Protein 2DNF (pdb70)

Secondary structure (DSSP, 8-state):
----S-SS------EEEEE-BTT-SSS--EEEEE-HHHHT-HHHHHHHHHHH---TTSS--EEEETT--EESSTTS--SS-BEEEE-SS-------HHHHS----S--

Structure (mmCIF, N/CA/C/O backbone):
data_2DNF
#
_entry.id   2DNF
#
loop_
_atom_site.group_PDB
_atom_site.id
_atom_site.type_symbol
_atom_site.label_atom_id
_atom_site.label_alt_id
_atom_site.label_comp_id
_atom_site.label_asym_id
_atom_site.label_entity_id
_atom_site.label_seq_id
_atom_site.pdbx_PDB_ins_code
_atom_site.Cartn_x
_atom_site.Cartn_y
_atom_site.Cartn_z
_atom_site.occupancy
_atom_site.B_iso_or_equiv
_atom_site.auth_seq_id
_atom_site.auth_comp_id
_atom_site.auth_asym_id
_atom_site.auth_atom_id
_atom_site.pdbx_PDB_model_num
ATOM 1 N N . GLY A 1 1 ? 19.204 -6.029 8.170 1.00 0.00 1 GLY A N 1
ATOM 2 C CA . GLY A 1 1 ? 19.946 -6.028 6.922 1.00 0.00 1 GLY A CA 1
ATOM 3 C C . GLY A 1 1 ? 21.080 -5.022 6.923 1.00 0.00 1 GLY A C 1
ATOM 4 O O . GLY A 1 1 ? 20.962 -3.943 6.343 1.00 0.00 1 GLY A O 1
ATOM 8 N N . SER A 1 2 ? 22.181 -5.376 7.578 1.00 0.00 2 SER A N 1
ATOM 9 C CA . SER A 1 2 ? 23.340 -4.494 7.657 1.00 0.00 2 SER A CA 1
ATOM 10 C C . SER A 1 2 ? 23.986 -4.322 6.285 1.00 0.00 2 SER A C 1
ATOM 11 O O . SER A 1 2 ? 24.801 -5.142 5.864 1.00 0.00 2 SER A O 1
ATOM 19 N N . SER A 1 3 ? 23.615 -3.249 5.594 1.00 0.00 3 SER A N 1
ATOM 20 C CA . SER A 1 3 ? 24.154 -2.969 4.268 1.00 0.00 3 SER A CA 1
ATOM 21 C C . SER A 1 3 ? 25.486 -2.232 4.368 1.00 0.00 3 SER A C 1
ATOM 22 O O . SER A 1 3 ? 25.524 -1.005 4.445 1.00 0.00 3 SER A O 1
ATOM 30 N N . GLY A 1 4 ? 26.577 -2.991 4.366 1.00 0.00 4 GLY A N 1
ATOM 31 C CA . GLY A 1 4 ? 27.897 -2.394 4.457 1.00 0.00 4 GLY A CA 1
ATOM 32 C C . GLY A 1 4 ? 28.306 -1.694 3.176 1.00 0.00 4 GLY A C 1
ATOM 33 O O . GLY A 1 4 ? 27.456 -1.263 2.397 1.00 0.00 4 GLY A O 1
ATOM 37 N N . SER A 1 5 ? 29.612 -1.580 2.957 1.00 0.00 5 SER A N 1
ATOM 38 C CA . SER A 1 5 ? 30.133 -0.923 1.764 1.00 0.00 5 SER A CA 1
ATOM 39 C C . SER A 1 5 ? 30.452 -1.945 0.677 1.00 0.00 5 SER A C 1
ATOM 40 O O . SER A 1 5 ? 31.423 -1.796 -0.065 1.00 0.00 5 SER A O 1
ATOM 48 N N . SER A 1 6 ? 29.626 -2.983 0.588 1.00 0.00 6 SER A N 1
ATOM 49 C CA . SER A 1 6 ? 29.821 -4.033 -0.405 1.00 0.00 6 SER A CA 1
ATOM 50 C C . SER A 1 6 ? 29.056 -3.717 -1.687 1.00 0.00 6 SER A C 1
ATOM 51 O O . SER A 1 6 ? 27.976 -3.129 -1.649 1.00 0.00 6 SER A O 1
ATOM 59 N N . GLY A 1 7 ? 29.625 -4.112 -2.821 1.00 0.00 7 GLY A N 1
ATOM 60 C CA . GLY A 1 7 ? 28.984 -3.863 -4.099 1.00 0.00 7 GLY A CA 1
ATOM 61 C C . GLY A 1 7 ? 27.730 -4.693 -4.290 1.00 0.00 7 GLY A C 1
ATOM 62 O O . GLY A 1 7 ? 26.644 -4.294 -3.870 1.00 0.00 7 GLY A O 1
ATOM 66 N N . ARG A 1 8 ? 27.880 -5.849 -4.928 1.00 0.00 8 ARG A N 1
ATOM 67 C CA . ARG A 1 8 ? 26.750 -6.736 -5.176 1.00 0.00 8 ARG A CA 1
ATOM 68 C C . ARG A 1 8 ? 25.968 -6.994 -3.892 1.00 0.00 8 ARG A C 1
ATOM 69 O O . ARG A 1 8 ? 26.533 -7.410 -2.880 1.00 0.00 8 ARG A O 1
ATOM 90 N N . LYS A 1 9 ? 24.664 -6.743 -3.939 1.00 0.00 9 LYS A N 1
ATOM 91 C CA . LYS A 1 9 ? 23.802 -6.947 -2.780 1.00 0.00 9 LYS A CA 1
ATOM 92 C C . LYS A 1 9 ? 23.280 -8.380 -2.737 1.00 0.00 9 LYS A C 1
ATOM 93 O O . LYS A 1 9 ? 23.202 -9.069 -3.754 1.00 0.00 9 LYS A O 1
ATOM 112 N N . PRO A 1 10 ? 22.913 -8.841 -1.532 1.00 0.00 10 PRO A N 1
ATOM 113 C CA . PRO A 1 10 ? 22.390 -10.195 -1.327 1.00 0.00 10 PRO A CA 1
ATOM 114 C C . PRO A 1 10 ? 21.000 -10.376 -1.929 1.00 0.00 10 PRO A C 1
ATOM 115 O O . PRO A 1 10 ? 20.451 -9.456 -2.537 1.00 0.00 10 PRO A O 1
ATOM 126 N N . LEU A 1 11 ? 20.437 -11.566 -1.755 1.00 0.00 11 LEU A N 1
ATOM 127 C CA . LEU A 1 11 ? 19.110 -11.868 -2.281 1.00 0.00 11 LEU A CA 1
ATOM 128 C C . LEU A 1 11 ? 18.068 -10.909 -1.714 1.00 0.00 11 LEU A C 1
ATOM 129 O O . LEU A 1 11 ? 17.672 -11.023 -0.555 1.00 0.00 11 LEU A O 1
ATOM 145 N N . GLN A 1 12 ? 17.629 -9.965 -2.540 1.00 0.00 12 GLN A N 1
ATOM 146 C CA . GLN A 1 12 ? 16.632 -8.987 -2.121 1.00 0.00 12 GLN A CA 1
ATOM 147 C C . GLN A 1 12 ? 15.479 -8.923 -3.118 1.00 0.00 12 GLN A C 1
ATOM 148 O O . GLN A 1 12 ? 15.375 -7.979 -3.900 1.00 0.00 12 GLN A O 1
ATOM 162 N N . GLU A 1 13 ? 14.616 -9.934 -3.083 1.00 0.00 13 GLU A N 1
ATOM 163 C CA . GLU A 1 13 ? 13.472 -9.992 -3.985 1.00 0.00 13 GLU A CA 1
ATOM 164 C C . GLU A 1 13 ? 12.452 -8.911 -3.639 1.00 0.00 13 GLU A C 1
ATOM 165 O O . GLU A 1 13 ? 12.156 -8.652 -2.473 1.00 0.00 13 GLU A O 1
ATOM 177 N N . PRO A 1 14 ? 11.900 -8.265 -4.677 1.00 0.00 14 PRO A N 1
ATOM 178 C CA . PRO A 1 14 ? 10.905 -7.202 -4.510 1.00 0.00 14 PRO A CA 1
ATOM 179 C C . PRO A 1 14 ? 9.568 -7.734 -4.005 1.00 0.00 14 PRO A C 1
ATOM 180 O O . PRO A 1 14 ? 9.350 -8.945 -3.955 1.00 0.00 14 PRO A O 1
ATOM 191 N N . CYS A 1 15 ? 8.677 -6.822 -3.633 1.00 0.00 15 CYS A N 1
ATOM 192 C CA . CYS A 1 15 ? 7.360 -7.200 -3.131 1.00 0.00 15 CYS A CA 1
ATOM 193 C C . CYS A 1 15 ? 6.257 -6.498 -3.916 1.00 0.00 15 CYS A C 1
ATOM 194 O O . CYS A 1 15 ? 6.276 -5.277 -4.078 1.00 0.00 15 CYS A O 1
ATOM 202 N N . THR A 1 16 ? 5.296 -7.276 -4.402 1.00 0.00 16 THR A N 1
ATOM 203 C CA . THR A 1 16 ? 4.186 -6.730 -5.172 1.00 0.00 16 THR A CA 1
ATOM 204 C C . THR A 1 16 ? 2.932 -6.600 -4.315 1.00 0.00 16 THR A C 1
ATOM 205 O O . THR A 1 16 ? 2.245 -7.587 -4.051 1.00 0.00 16 THR A O 1
ATOM 216 N N . ILE A 1 17 ? 2.641 -5.378 -3.882 1.00 0.00 17 ILE A N 1
ATOM 217 C CA . ILE A 1 17 ? 1.468 -5.121 -3.055 1.00 0.00 17 ILE A CA 1
ATOM 218 C C . ILE A 1 17 ? 0.439 -4.282 -3.806 1.00 0.00 17 ILE A C 1
ATOM 219 O O . ILE A 1 17 ? 0.788 -3.493 -4.685 1.00 0.00 17 ILE A O 1
ATOM 235 N N . PHE A 1 18 ? -0.830 -4.456 -3.452 1.00 0.00 18 PHE A N 1
ATOM 236 C CA . PHE A 1 18 ? -1.910 -3.714 -4.092 1.00 0.00 18 PHE A CA 1
ATOM 237 C C . PHE A 1 18 ? -2.345 -2.534 -3.228 1.00 0.00 18 PHE A C 1
ATOM 238 O O . PHE A 1 18 ? -2.415 -2.639 -2.003 1.00 0.00 18 PHE A O 1
ATOM 255 N N . LEU A 1 19 ? -2.635 -1.411 -3.876 1.00 0.00 19 LEU A N 1
ATOM 256 C CA . LEU A 1 19 ? -3.063 -0.209 -3.168 1.00 0.00 19 LEU A CA 1
ATOM 257 C C . LEU A 1 19 ? -4.512 0.133 -3.501 1.00 0.00 19 LEU A C 1
ATOM 258 O O . LEU A 1 19 ? -5.019 -0.239 -4.560 1.00 0.00 19 LEU A O 1
ATOM 274 N N . ILE A 1 20 ? -5.171 0.844 -2.593 1.00 0.00 20 ILE A N 1
ATOM 275 C CA . ILE A 1 20 ? -6.560 1.238 -2.792 1.00 0.00 20 ILE A CA 1
ATOM 276 C C . ILE A 1 20 ? -6.844 2.592 -2.151 1.00 0.00 20 ILE A C 1
ATOM 277 O O . ILE A 1 20 ? -6.458 2.843 -1.009 1.00 0.00 20 ILE A O 1
ATOM 293 N N . ALA A 1 21 ? -7.524 3.461 -2.892 1.00 0.00 21 ALA A N 1
ATOM 294 C CA . ALA A 1 21 ? -7.864 4.788 -2.394 1.00 0.00 21 ALA A CA 1
ATOM 295 C C . ALA A 1 21 ? -8.825 4.701 -1.213 1.00 0.00 21 ALA A C 1
ATOM 296 O O . ALA A 1 21 ? -9.887 4.088 -1.309 1.00 0.00 21 ALA A O 1
ATOM 303 N N . ASN A 1 22 ? -8.444 5.319 -0.100 1.00 0.00 22 ASN A N 1
ATOM 304 C CA . ASN A 1 22 ? -9.272 5.311 1.101 1.00 0.00 22 ASN A CA 1
ATOM 305 C C . ASN A 1 22 ? -10.579 6.063 0.866 1.00 0.00 22 ASN A C 1
ATOM 306 O O . ASN A 1 22 ? -10.577 7.198 0.392 1.00 0.00 22 ASN A O 1
ATOM 317 N N . GLY A 1 23 ? -11.694 5.421 1.202 1.00 0.00 23 GLY A N 1
ATOM 318 C CA . GLY A 1 23 ? -12.992 6.044 1.021 1.00 0.00 23 GLY A CA 1
ATOM 319 C C . GLY A 1 23 ? -13.528 5.869 -0.385 1.00 0.00 23 GLY A C 1
ATOM 320 O O . GLY A 1 23 ? -14.546 6.459 -0.747 1.00 0.00 23 GLY A O 1
ATOM 324 N N . ASP A 1 24 ? -12.842 5.057 -1.181 1.00 0.00 24 ASP A N 1
ATOM 325 C CA . ASP A 1 24 ? -13.255 4.805 -2.557 1.00 0.00 24 ASP A CA 1
ATOM 326 C C . ASP A 1 24 ? -13.757 3.374 -2.721 1.00 0.00 24 ASP A C 1
ATOM 327 O O . ASP A 1 24 ? -13.005 2.416 -2.539 1.00 0.00 24 ASP A O 1
ATOM 336 N N . LEU A 1 25 ? -15.033 3.236 -3.064 1.00 0.00 25 LEU A N 1
ATOM 337 C CA . LEU A 1 25 ? -15.637 1.921 -3.251 1.00 0.00 25 LEU A CA 1
ATOM 338 C C . LEU A 1 25 ? -16.155 1.758 -4.677 1.00 0.00 25 LEU A C 1
ATOM 339 O O . LEU A 1 25 ? -17.113 1.024 -4.919 1.00 0.00 25 LEU A O 1
ATOM 355 N N . ILE A 1 26 ? -15.515 2.446 -5.616 1.00 0.00 26 ILE A N 1
ATOM 356 C CA . ILE A 1 26 ? -15.909 2.375 -7.017 1.00 0.00 26 ILE A CA 1
ATOM 357 C C . ILE A 1 26 ? -14.754 1.894 -7.889 1.00 0.00 26 ILE A C 1
ATOM 358 O O . ILE A 1 26 ? -14.956 1.153 -8.850 1.00 0.00 26 ILE A O 1
ATOM 374 N N . ASN A 1 27 ? -13.543 2.321 -7.546 1.00 0.00 27 ASN A N 1
ATOM 375 C CA . ASN A 1 27 ? -12.355 1.933 -8.297 1.00 0.00 27 ASN A CA 1
ATOM 376 C C . ASN A 1 27 ? -11.651 0.754 -7.631 1.00 0.00 27 ASN A C 1
ATOM 377 O O . ASN A 1 27 ? -11.587 0.649 -6.406 1.00 0.00 27 ASN A O 1
ATOM 388 N N . PRO A 1 28 ? -11.109 -0.154 -8.456 1.00 0.00 28 PRO A N 1
ATOM 389 C CA . PRO A 1 28 ? -10.399 -1.341 -7.970 1.00 0.00 28 PRO A CA 1
ATOM 390 C C . PRO A 1 28 ? -9.065 -0.992 -7.319 1.00 0.00 28 PRO A C 1
ATOM 391 O O . PRO A 1 28 ? -8.800 0.169 -7.008 1.00 0.00 28 PRO A O 1
ATOM 402 N N . ALA A 1 29 ? -8.228 -2.004 -7.115 1.00 0.00 29 ALA A N 1
ATOM 403 C CA . ALA A 1 29 ? -6.921 -1.804 -6.503 1.00 0.00 29 ALA A CA 1
ATOM 404 C C . ALA A 1 29 ? -5.858 -1.522 -7.560 1.00 0.00 29 ALA A C 1
ATOM 405 O O . ALA A 1 29 ? -6.150 -1.488 -8.755 1.00 0.00 29 ALA A O 1
ATOM 412 N N . SER A 1 30 ? -4.623 -1.322 -7.111 1.00 0.00 30 SER A N 1
ATOM 413 C CA . SER A 1 30 ? -3.516 -1.039 -8.018 1.00 0.00 30 SER A CA 1
ATOM 414 C C . SER A 1 30 ? -2.274 -1.833 -7.624 1.00 0.00 30 SER A C 1
ATOM 415 O O . SER A 1 30 ? -1.640 -1.550 -6.607 1.00 0.00 30 SER A O 1
ATOM 423 N N . ARG A 1 31 ? -1.933 -2.827 -8.436 1.00 0.00 31 ARG A N 1
ATOM 424 C CA . ARG A 1 31 ? -0.768 -3.663 -8.173 1.00 0.00 31 ARG A CA 1
ATOM 425 C C . ARG A 1 31 ? 0.523 -2.873 -8.366 1.00 0.00 31 ARG A C 1
ATOM 426 O O . ARG A 1 31 ? 0.901 -2.546 -9.492 1.00 0.00 31 ARG A O 1
ATOM 447 N N . LEU A 1 32 ? 1.195 -2.569 -7.261 1.00 0.00 32 LEU A N 1
ATOM 448 C CA . LEU A 1 32 ? 2.444 -1.817 -7.308 1.00 0.00 32 LEU A CA 1
ATOM 449 C C . LEU A 1 32 ? 3.577 -2.600 -6.653 1.00 0.00 32 LEU A C 1
ATOM 450 O O . LEU A 1 32 ? 3.366 -3.314 -5.671 1.00 0.00 32 LEU A O 1
ATOM 466 N N . LEU A 1 33 ? 4.780 -2.460 -7.199 1.00 0.00 33 LEU A N 1
ATOM 467 C CA . LEU A 1 33 ? 5.947 -3.153 -6.666 1.00 0.00 33 LEU A CA 1
ATOM 468 C C . LEU A 1 33 ? 6.875 -2.181 -5.945 1.00 0.00 33 LEU A C 1
ATOM 469 O O . LEU A 1 33 ? 7.095 -1.060 -6.405 1.00 0.00 33 LEU A O 1
ATOM 485 N N . ILE A 1 34 ? 7.418 -2.618 -4.814 1.00 0.00 34 ILE A N 1
ATOM 486 C CA . ILE A 1 34 ? 8.325 -1.788 -4.031 1.00 0.00 34 ILE A CA 1
ATOM 487 C C . ILE A 1 34 ? 9.687 -2.455 -3.877 1.00 0.00 34 ILE A C 1
ATOM 488 O O . ILE A 1 34 ? 9.812 -3.550 -3.329 1.00 0.00 34 ILE A O 1
ATOM 504 N N . PRO A 1 35 ? 10.736 -1.780 -4.372 1.00 0.00 35 PRO A N 1
ATOM 505 C CA . PRO A 1 35 ? 12.109 -2.287 -4.299 1.00 0.00 35 PRO A CA 1
ATOM 506 C C . PRO A 1 35 ? 12.654 -2.284 -2.875 1.00 0.00 35 PRO A C 1
ATOM 507 O O . PRO A 1 35 ? 12.266 -1.454 -2.054 1.00 0.00 35 PRO A O 1
ATOM 518 N N . ARG A 1 36 ? 13.555 -3.218 -2.590 1.00 0.00 36 ARG A N 1
ATOM 519 C CA . ARG A 1 36 ? 14.153 -3.324 -1.264 1.00 0.00 36 ARG A CA 1
ATOM 520 C C . ARG A 1 36 ? 14.856 -2.025 -0.880 1.00 0.00 36 ARG A C 1
ATOM 521 O O . ARG A 1 36 ? 14.897 -1.651 0.292 1.00 0.00 36 ARG A O 1
ATOM 542 N N . LYS A 1 37 ? 15.410 -1.341 -1.876 1.00 0.00 37 LYS A N 1
ATOM 543 C CA . LYS A 1 37 ? 16.111 -0.084 -1.644 1.00 0.00 37 LYS A CA 1
ATOM 544 C C . LYS A 1 37 ? 15.164 0.972 -1.085 1.00 0.00 37 LYS A C 1
ATOM 545 O O . LYS A 1 37 ? 15.580 1.865 -0.345 1.00 0.00 37 LYS A O 1
ATOM 564 N N . THR A 1 38 ? 13.888 0.864 -1.440 1.00 0.00 38 THR A N 1
ATOM 565 C CA . THR A 1 38 ? 12.882 1.810 -0.973 1.00 0.00 38 THR A CA 1
ATOM 566 C C . THR A 1 38 ? 12.130 1.262 0.234 1.00 0.00 38 THR A C 1
ATOM 567 O O . THR A 1 38 ? 11.727 2.014 1.122 1.00 0.00 38 THR A O 1
ATOM 578 N N . LEU A 1 39 ? 11.945 -0.054 0.262 1.00 0.00 39 LEU A N 1
ATOM 579 C CA . LEU A 1 39 ? 11.241 -0.704 1.363 1.00 0.00 39 LEU A CA 1
ATOM 580 C C . LEU A 1 39 ? 11.767 -0.216 2.709 1.00 0.00 39 LEU A C 1
ATOM 581 O O . LEU A 1 39 ? 10.993 0.074 3.620 1.00 0.00 39 LEU A O 1
ATOM 597 N N . ASN A 1 40 ? 13.088 -0.126 2.825 1.00 0.00 40 ASN A N 1
ATOM 598 C CA . ASN A 1 40 ? 13.717 0.328 4.060 1.00 0.00 40 ASN A CA 1
ATOM 599 C C . ASN A 1 40 ? 13.239 1.729 4.430 1.00 0.00 40 ASN A C 1
ATOM 600 O O . ASN A 1 40 ? 12.984 2.019 5.599 1.00 0.00 40 ASN A O 1
ATOM 611 N N . GLN A 1 41 ? 13.120 2.592 3.427 1.00 0.00 41 GLN A N 1
ATOM 612 C CA . GLN A 1 41 ? 12.673 3.963 3.647 1.00 0.00 41 GLN A CA 1
ATOM 613 C C . GLN A 1 41 ? 11.164 4.079 3.461 1.00 0.00 41 GLN A C 1
ATOM 614 O O . GLN A 1 41 ? 10.679 4.246 2.342 1.00 0.00 41 GLN A O 1
ATOM 628 N N . TRP A 1 42 ? 10.428 3.991 4.563 1.00 0.00 42 TRP A N 1
ATOM 629 C CA . TRP A 1 42 ? 8.974 4.086 4.520 1.00 0.00 42 TRP A CA 1
ATOM 630 C C . TRP A 1 42 ? 8.532 5.335 3.764 1.00 0.00 42 TRP A C 1
ATOM 631 O O . TRP A 1 42 ? 7.596 5.289 2.966 1.00 0.00 42 TRP A O 1
ATOM 652 N N . ASP A 1 43 ? 9.211 6.447 4.019 1.00 0.00 43 ASP A N 1
ATOM 653 C CA . ASP A 1 43 ? 8.889 7.708 3.361 1.00 0.00 43 ASP A CA 1
ATOM 654 C C . ASP A 1 43 ? 8.924 7.553 1.844 1.00 0.00 43 ASP A C 1
ATOM 655 O O . ASP A 1 43 ? 8.079 8.099 1.134 1.00 0.00 43 ASP A O 1
ATOM 664 N N . HIS A 1 44 ? 9.909 6.807 1.352 1.00 0.00 44 HIS A N 1
ATOM 665 C CA . HIS A 1 44 ? 10.055 6.581 -0.081 1.00 0.00 44 HIS A CA 1
ATOM 666 C C . HIS A 1 44 ? 8.871 5.790 -0.629 1.00 0.00 44 HIS A C 1
ATOM 667 O O . HIS A 1 44 ? 8.462 5.978 -1.776 1.00 0.00 44 HIS A O 1
ATOM 682 N N . VAL A 1 45 ? 8.324 4.904 0.196 1.00 0.00 45 VAL A N 1
ATOM 683 C CA . VAL A 1 45 ? 7.187 4.084 -0.205 1.00 0.00 45 VAL A CA 1
ATOM 684 C C . VAL A 1 45 ? 5.963 4.946 -0.495 1.00 0.00 45 VAL A C 1
ATOM 685 O O . V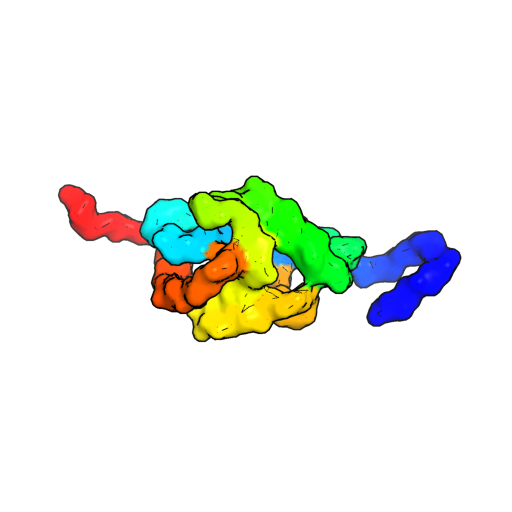AL A 1 45 ? 5.352 4.839 -1.559 1.00 0.00 45 VAL A O 1
ATOM 698 N N . LEU A 1 46 ? 5.610 5.802 0.458 1.00 0.00 46 LEU A N 1
ATOM 699 C CA . LEU A 1 46 ? 4.459 6.685 0.306 1.00 0.00 46 LEU A CA 1
ATOM 700 C C . LEU A 1 46 ? 4.602 7.558 -0.936 1.00 0.00 46 LEU A C 1
ATOM 701 O O . LEU A 1 46 ? 3.620 7.850 -1.617 1.00 0.00 46 LEU A O 1
ATOM 717 N N . GLN A 1 47 ? 5.833 7.969 -1.225 1.00 0.00 47 GLN A N 1
ATOM 718 C CA . GLN A 1 47 ? 6.105 8.808 -2.386 1.00 0.00 47 GLN A CA 1
ATOM 719 C C . GLN A 1 47 ? 5.747 8.081 -3.678 1.00 0.00 47 GLN A C 1
ATOM 720 O O . GLN A 1 47 ? 5.423 8.709 -4.686 1.00 0.00 47 GLN A O 1
ATOM 734 N N . MET A 1 48 ? 5.807 6.754 -3.641 1.00 0.00 48 MET A N 1
ATOM 735 C CA . MET A 1 48 ? 5.489 5.941 -4.810 1.00 0.00 48 MET A CA 1
ATOM 736 C C . MET A 1 48 ? 4.027 5.506 -4.787 1.00 0.00 48 MET A C 1
ATOM 737 O O . MET A 1 48 ? 3.368 5.453 -5.826 1.00 0.00 48 MET A O 1
ATOM 751 N N . VAL A 1 49 ? 3.525 5.196 -3.596 1.00 0.00 49 VAL A N 1
ATOM 752 C CA . VAL A 1 49 ? 2.140 4.766 -3.438 1.00 0.00 49 VAL A CA 1
ATOM 753 C C . VAL A 1 49 ? 1.175 5.810 -3.988 1.00 0.00 49 VAL A C 1
ATOM 754 O O . VAL A 1 49 ? 0.147 5.473 -4.577 1.00 0.00 49 VAL A O 1
ATOM 767 N N . THR A 1 50 ? 1.512 7.081 -3.794 1.00 0.00 50 THR A N 1
ATOM 768 C CA . THR A 1 50 ? 0.676 8.175 -4.270 1.00 0.00 50 THR A CA 1
ATOM 769 C C . THR A 1 50 ? 0.565 8.162 -5.790 1.00 0.00 50 THR A C 1
ATOM 770 O O . THR A 1 50 ? -0.507 8.400 -6.345 1.00 0.00 50 THR A O 1
ATOM 781 N N . GLU A 1 51 ? 1.681 7.883 -6.457 1.00 0.00 51 GLU A N 1
ATOM 782 C CA . GLU A 1 51 ? 1.707 7.839 -7.915 1.00 0.00 51 GLU A CA 1
ATOM 783 C C . GLU A 1 51 ? 0.607 6.929 -8.452 1.00 0.00 51 GLU A C 1
ATOM 784 O O . GLU A 1 51 ? 0.083 7.147 -9.545 1.00 0.00 51 GLU A O 1
ATOM 796 N N . LYS A 1 52 ? 0.261 5.907 -7.676 1.00 0.00 52 LYS A N 1
ATOM 797 C CA . LYS A 1 52 ? -0.778 4.963 -8.071 1.00 0.00 52 LYS A CA 1
ATOM 798 C C . LYS A 1 52 ? -2.119 5.338 -7.449 1.00 0.00 52 LYS A C 1
ATOM 799 O O . LYS A 1 52 ? -3.162 5.241 -8.097 1.00 0.00 52 LYS A O 1
ATOM 818 N N . ILE A 1 53 ? -2.084 5.766 -6.192 1.00 0.00 53 ILE A N 1
ATOM 819 C CA . ILE A 1 53 ? -3.297 6.157 -5.485 1.00 0.00 53 ILE A CA 1
ATOM 820 C C . ILE A 1 53 ? -3.202 7.595 -4.985 1.00 0.00 53 ILE A C 1
ATOM 821 O O . ILE A 1 53 ? -2.750 7.847 -3.868 1.00 0.00 53 ILE A O 1
ATOM 837 N N . THR A 1 54 ? -3.634 8.536 -5.819 1.00 0.00 54 THR A N 1
ATOM 838 C CA . THR A 1 54 ? -3.599 9.948 -5.462 1.00 0.00 54 THR A CA 1
ATOM 839 C C . THR A 1 54 ? -4.884 10.370 -4.759 1.00 0.00 54 THR A C 1
ATOM 840 O O . THR A 1 54 ? -5.910 10.596 -5.402 1.00 0.00 54 THR A O 1
ATOM 851 N N . LEU A 1 55 ? -4.822 10.474 -3.436 1.00 0.00 55 LEU A N 1
ATOM 852 C CA . LEU A 1 55 ? -5.982 10.870 -2.645 1.00 0.00 55 LEU A CA 1
ATOM 853 C C . LEU A 1 55 ? -6.392 12.305 -2.960 1.00 0.00 55 LEU A C 1
ATOM 854 O O . LEU A 1 55 ? -5.544 13.168 -3.187 1.00 0.00 55 LEU A O 1
ATOM 870 N N . ARG A 1 56 ? -7.698 12.553 -2.970 1.00 0.00 56 ARG A N 1
ATOM 871 C CA . ARG A 1 56 ? -8.220 13.884 -3.256 1.00 0.00 56 ARG A CA 1
ATOM 872 C C . ARG A 1 56 ? -7.668 14.909 -2.270 1.00 0.00 56 ARG A C 1
ATOM 873 O O . ARG A 1 56 ? -7.542 16.090 -2.592 1.00 0.00 56 ARG A O 1
ATOM 894 N N . SER A 1 57 ? -7.342 14.448 -1.066 1.00 0.00 57 SER A N 1
ATOM 895 C CA . SER A 1 57 ? -6.807 15.325 -0.031 1.00 0.00 57 SER A CA 1
ATOM 896 C C . SER A 1 57 ? -5.358 15.696 -0.328 1.00 0.00 57 SER A C 1
ATOM 897 O O . SER A 1 57 ? -4.834 16.674 0.204 1.00 0.00 57 SER A O 1
ATOM 905 N N . GLY A 1 58 ? -4.715 14.906 -1.183 1.00 0.00 58 GLY A N 1
ATOM 906 C CA . GLY A 1 58 ? -3.332 15.167 -1.537 1.00 0.00 58 GLY A CA 1
ATOM 907 C C . GLY A 1 58 ? -2.549 13.894 -1.795 1.00 0.00 58 GLY A C 1
ATOM 908 O O . GLY A 1 58 ? -2.788 13.200 -2.782 1.00 0.00 58 GLY A O 1
ATOM 912 N N . ALA A 1 59 ? -1.610 13.589 -0.905 1.00 0.00 59 ALA A N 1
ATOM 913 C CA . ALA A 1 59 ? -0.791 12.391 -1.041 1.00 0.00 59 ALA A CA 1
ATOM 914 C C . ALA A 1 59 ? -1.029 11.428 0.117 1.00 0.00 59 ALA A C 1
ATOM 915 O O . ALA A 1 59 ? -1.809 11.715 1.026 1.00 0.00 59 ALA A O 1
ATOM 922 N N . VAL A 1 60 ? -0.353 10.285 0.079 1.00 0.00 60 VAL A N 1
ATOM 923 C CA . VAL A 1 60 ? -0.491 9.279 1.126 1.00 0.00 60 VAL A CA 1
ATOM 924 C C . VAL A 1 60 ? 0.529 9.500 2.238 1.00 0.00 60 VAL A C 1
ATOM 925 O O . VAL A 1 60 ? 1.669 9.886 1.981 1.00 0.00 60 VAL A O 1
ATOM 938 N N . HIS A 1 61 ? 0.110 9.252 3.475 1.00 0.00 61 HIS A N 1
ATOM 939 C CA . HIS A 1 61 ? 0.987 9.423 4.627 1.00 0.00 61 HIS A CA 1
ATOM 940 C C . HIS A 1 61 ? 1.085 8.130 5.432 1.00 0.00 61 HIS A C 1
ATOM 941 O O . HIS A 1 61 ? 2.038 7.926 6.184 1.00 0.00 61 HIS A O 1
ATOM 956 N N . ARG A 1 62 ? 0.093 7.261 5.269 1.00 0.00 62 ARG A N 1
ATOM 957 C CA . ARG A 1 62 ? 0.066 5.989 5.981 1.00 0.00 62 ARG A CA 1
ATOM 958 C C . ARG A 1 62 ? -0.768 4.960 5.225 1.00 0.00 62 ARG A C 1
ATOM 959 O O . ARG A 1 62 ? -1.623 5.314 4.412 1.00 0.00 62 ARG A O 1
ATOM 980 N N . LEU A 1 63 ? -0.515 3.684 5.498 1.00 0.00 63 LEU A N 1
ATOM 981 C CA . LEU A 1 63 ? -1.242 2.603 4.844 1.00 0.00 63 LEU A CA 1
ATOM 982 C C . LEU A 1 63 ? -2.090 1.830 5.849 1.00 0.00 63 LEU A C 1
ATOM 983 O O . LEU A 1 63 ? -1.793 1.814 7.044 1.00 0.00 63 LEU A O 1
ATOM 999 N N . TYR A 1 64 ? -3.144 1.188 5.357 1.00 0.00 64 TYR A N 1
ATOM 1000 C CA . TYR A 1 64 ? -4.034 0.413 6.213 1.00 0.00 64 TYR A CA 1
ATOM 1001 C C . TYR A 1 64 ? -4.535 -0.834 5.490 1.00 0.00 64 TYR A C 1
ATOM 1002 O O . TYR A 1 64 ? -5.004 -0.762 4.353 1.00 0.00 64 TYR A O 1
ATOM 1020 N N . THR A 1 65 ? -4.434 -1.978 6.159 1.00 0.00 65 THR A N 1
ATOM 1021 C CA . THR A 1 65 ? -4.876 -3.242 5.582 1.00 0.00 65 THR A CA 1
ATOM 1022 C C . THR A 1 65 ? -6.394 -3.368 5.631 1.00 0.00 65 THR A C 1
ATOM 1023 O O . THR A 1 65 ? -7.077 -2.540 6.237 1.00 0.00 65 THR A O 1
ATOM 1034 N N . LEU A 1 66 ? -6.918 -4.407 4.991 1.00 0.00 66 LEU A N 1
ATOM 1035 C CA . LEU A 1 66 ? -8.357 -4.642 4.963 1.00 0.00 66 LEU A CA 1
ATOM 1036 C C . LEU A 1 66 ? -8.870 -5.049 6.340 1.00 0.00 66 LEU A C 1
ATOM 1037 O O . LEU A 1 66 ? -10.072 -5.004 6.604 1.00 0.00 66 LEU A O 1
ATOM 1053 N N . GLU A 1 67 ? -7.951 -5.444 7.216 1.00 0.00 67 GLU A N 1
ATOM 1054 C CA . GLU A 1 67 ? -8.311 -5.857 8.567 1.00 0.00 67 GLU A CA 1
ATOM 1055 C C . GLU A 1 67 ? -8.342 -4.660 9.512 1.00 0.00 67 GLU A C 1
ATOM 1056 O O . GLU A 1 67 ? -8.915 -4.727 10.598 1.00 0.00 67 GLU A O 1
ATOM 1068 N N . GLY A 1 68 ? -7.720 -3.563 9.089 1.00 0.00 68 GLY A N 1
ATOM 1069 C CA . GLY A 1 68 ? -7.687 -2.366 9.909 1.00 0.00 68 GLY A CA 1
ATOM 1070 C C . GLY A 1 68 ? -6.341 -2.156 10.575 1.00 0.00 68 GLY A C 1
ATOM 1071 O O . GLY A 1 68 ? -6.234 -1.426 11.560 1.00 0.00 68 GLY A O 1
ATOM 1075 N N . LYS A 1 69 ? -5.310 -2.799 10.037 1.00 0.00 69 LYS A N 1
ATOM 1076 C CA . LYS A 1 69 ? -3.964 -2.681 10.584 1.00 0.00 69 LYS A CA 1
ATOM 1077 C C . LYS A 1 69 ? -3.285 -1.408 10.087 1.00 0.00 69 LYS A C 1
ATOM 1078 O O . LYS A 1 69 ? -3.690 -0.830 9.078 1.00 0.00 69 LYS A O 1
ATOM 1097 N N . LEU A 1 70 ? -2.251 -0.978 10.801 1.00 0.00 70 LEU A N 1
ATOM 1098 C CA . LEU A 1 70 ? -1.514 0.226 10.431 1.00 0.00 70 LEU A CA 1
ATOM 1099 C C . LEU A 1 70 ? -0.055 -0.101 10.127 1.00 0.00 70 LEU A C 1
ATOM 1100 O O . LEU A 1 70 ? 0.665 -0.626 10.976 1.00 0.00 70 LEU A O 1
ATOM 1116 N N . VAL A 1 71 ? 0.376 0.217 8.910 1.00 0.00 71 VAL A N 1
ATOM 1117 C CA . VAL A 1 71 ? 1.749 -0.039 8.495 1.00 0.00 71 VAL A CA 1
ATOM 1118 C C . VAL A 1 71 ? 2.571 1.245 8.492 1.00 0.00 71 VAL A C 1
ATOM 1119 O O . VAL A 1 71 ? 2.516 2.026 7.542 1.00 0.00 71 VAL A O 1
ATOM 1132 N N . GLU A 1 72 ? 3.333 1.456 9.560 1.00 0.00 72 GLU A N 1
ATOM 1133 C CA . GLU A 1 72 ? 4.167 2.646 9.680 1.00 0.00 72 GLU A CA 1
ATOM 1134 C C . GLU A 1 72 ? 5.487 2.464 8.937 1.00 0.00 72 GLU A C 1
ATOM 1135 O O . GLU A 1 72 ? 6.168 3.436 8.612 1.00 0.00 72 GLU A O 1
ATOM 1147 N N . SER A 1 73 ? 5.841 1.210 8.672 1.00 0.00 73 SER A N 1
ATOM 1148 C CA . SER A 1 73 ? 7.082 0.898 7.972 1.00 0.00 73 SER A CA 1
ATOM 1149 C C . SER A 1 73 ? 6.892 -0.291 7.036 1.00 0.00 73 SER A C 1
ATOM 1150 O O . SER A 1 73 ? 5.806 -0.861 6.950 1.00 0.00 73 SER A O 1
ATOM 1158 N N . GLY A 1 74 ? 7.960 -0.661 6.335 1.00 0.00 74 GLY A N 1
ATOM 1159 C CA . GLY A 1 74 ? 7.892 -1.780 5.414 1.00 0.00 74 GLY A CA 1
ATOM 1160 C C . GLY A 1 74 ? 8.048 -3.116 6.112 1.00 0.00 74 GLY A C 1
ATOM 1161 O O . GLY A 1 74 ? 8.494 -4.091 5.509 1.00 0.00 74 GLY A O 1
ATOM 1165 N N . ALA A 1 75 ? 7.682 -3.161 7.389 1.00 0.00 75 ALA A N 1
ATOM 1166 C CA . ALA A 1 75 ? 7.783 -4.387 8.170 1.00 0.00 75 ALA A CA 1
ATOM 1167 C C . ALA A 1 75 ? 6.442 -5.111 8.232 1.00 0.00 75 ALA A C 1
ATOM 1168 O O . ALA A 1 75 ? 6.393 -6.331 8.386 1.00 0.00 75 ALA A O 1
ATOM 1175 N N . GLU A 1 76 ? 5.358 -4.351 8.111 1.00 0.00 76 GLU A N 1
ATOM 1176 C CA . GLU A 1 76 ? 4.017 -4.922 8.155 1.00 0.00 76 GLU A CA 1
ATOM 1177 C C . GLU A 1 76 ? 3.549 -5.319 6.757 1.00 0.00 76 GLU A C 1
ATOM 1178 O O . GLU A 1 76 ? 2.510 -5.960 6.597 1.00 0.00 76 GLU A O 1
ATOM 1190 N N . LEU A 1 77 ? 4.323 -4.934 5.749 1.00 0.00 77 LEU A N 1
ATOM 1191 C CA . LEU A 1 77 ? 3.989 -5.248 4.364 1.00 0.00 77 LEU A CA 1
ATOM 1192 C C . LEU A 1 77 ? 4.027 -6.754 4.124 1.00 0.00 77 LEU A C 1
ATOM 1193 O O . LEU A 1 77 ? 4.444 -7.520 4.992 1.00 0.00 77 LEU A O 1
ATOM 1209 N N . GLU A 1 78 ? 3.590 -7.170 2.939 1.00 0.00 78 GLU A N 1
ATOM 1210 C CA . GLU A 1 78 ? 3.576 -8.585 2.585 1.00 0.00 78 GLU A CA 1
ATOM 1211 C C . GLU A 1 78 ? 3.711 -8.769 1.076 1.00 0.00 78 GLU A C 1
ATOM 1212 O O . GLU A 1 78 ? 3.697 -7.800 0.318 1.00 0.00 78 GLU A O 1
ATOM 1224 N N . ASN A 1 79 ? 3.843 -10.020 0.648 1.00 0.00 79 ASN A N 1
ATOM 1225 C CA . ASN A 1 79 ? 3.981 -10.332 -0.770 1.00 0.00 79 ASN A CA 1
ATOM 1226 C C . ASN A 1 79 ? 2.647 -10.776 -1.363 1.00 0.00 79 ASN A C 1
ATOM 1227 O O . ASN A 1 79 ? 2.186 -11.890 -1.117 1.00 0.00 79 ASN A O 1
ATOM 1238 N N . GLY A 1 80 ? 2.031 -9.894 -2.145 1.00 0.00 80 GLY A N 1
ATOM 1239 C CA . GLY A 1 80 ? 0.756 -10.213 -2.761 1.00 0.00 80 GLY A CA 1
ATOM 1240 C C . GLY A 1 80 ? -0.416 -9.951 -1.836 1.00 0.00 80 GLY A C 1
ATOM 1241 O O . GLY A 1 80 ? -1.336 -10.763 -1.746 1.00 0.00 80 GLY A O 1
ATOM 1245 N N . GLN A 1 81 ? -0.382 -8.815 -1.147 1.00 0.00 81 GLN A N 1
ATOM 1246 C CA . GLN A 1 81 ? -1.449 -8.450 -0.223 1.00 0.00 81 GLN A CA 1
ATOM 1247 C C . GLN A 1 81 ? -2.111 -7.142 -0.645 1.00 0.00 81 GLN A C 1
ATOM 1248 O O . GLN A 1 81 ? -1.579 -6.405 -1.475 1.00 0.00 81 GLN A O 1
ATOM 1262 N N . PHE A 1 82 ? -3.274 -6.861 -0.067 1.00 0.00 82 PHE A N 1
ATOM 1263 C CA . PHE A 1 82 ? -4.010 -5.642 -0.384 1.00 0.00 82 PHE A CA 1
ATOM 1264 C C . PHE A 1 82 ? -3.901 -4.630 0.752 1.00 0.00 82 PHE A C 1
ATOM 1265 O O . PHE A 1 82 ? -3.920 -4.996 1.928 1.00 0.00 82 PHE A O 1
ATOM 1282 N N . TYR A 1 83 ? -3.787 -3.357 0.393 1.00 0.00 83 TYR A N 1
ATOM 1283 C CA . TYR A 1 83 ? -3.672 -2.291 1.382 1.00 0.00 83 TYR A CA 1
ATOM 1284 C C . TYR A 1 83 ? -4.424 -1.043 0.928 1.00 0.00 83 TYR A C 1
ATOM 1285 O O . TYR A 1 83 ? -4.806 -0.923 -0.237 1.00 0.00 83 TYR A O 1
ATOM 1303 N N . VAL A 1 84 ? -4.633 -0.116 1.857 1.00 0.00 84 VAL A N 1
ATOM 1304 C CA . VAL A 1 84 ? -5.338 1.124 1.554 1.00 0.00 84 VAL A CA 1
ATOM 1305 C C . VAL A 1 84 ? -4.470 2.339 1.863 1.00 0.00 84 VAL A C 1
ATOM 1306 O O . VAL A 1 84 ? -3.760 2.368 2.868 1.00 0.00 84 VAL A O 1
ATOM 1319 N N . ALA A 1 85 ? -4.532 3.341 0.992 1.00 0.00 85 ALA A N 1
ATOM 1320 C CA . ALA A 1 85 ? -3.754 4.560 1.173 1.00 0.00 85 ALA A CA 1
ATOM 1321 C C . ALA A 1 85 ? -4.540 5.601 1.962 1.00 0.00 85 ALA A C 1
ATOM 1322 O O . ALA A 1 85 ? -5.505 6.177 1.459 1.00 0.00 85 ALA A O 1
ATOM 1329 N N . VAL A 1 86 ? -4.122 5.839 3.201 1.00 0.00 86 VAL A N 1
ATOM 1330 C CA . VAL A 1 86 ? -4.787 6.811 4.060 1.00 0.00 86 VAL A CA 1
ATOM 1331 C C . VAL A 1 86 ? -3.939 8.067 4.228 1.00 0.00 86 VAL A C 1
ATOM 1332 O O . VAL A 1 86 ? -2.788 7.998 4.659 1.00 0.00 86 VAL A O 1
ATOM 1345 N N . GLY A 1 87 ? -4.515 9.215 3.886 1.00 0.00 87 GLY A N 1
ATOM 1346 C CA . GLY A 1 87 ? -3.798 10.471 4.006 1.00 0.00 87 GLY A CA 1
ATOM 1347 C C . GLY A 1 87 ? -3.885 11.056 5.402 1.00 0.00 87 GLY A C 1
ATOM 1348 O O . GLY A 1 87 ? -3.750 10.338 6.393 1.00 0.00 87 GLY A O 1
ATOM 1352 N N . ARG A 1 88 ? -4.110 12.364 5.480 1.00 0.00 88 ARG A N 1
ATOM 1353 C CA . ARG A 1 88 ? -4.212 13.046 6.765 1.00 0.00 88 ARG A CA 1
ATOM 1354 C C . ARG A 1 88 ? -5.623 12.925 7.334 1.00 0.00 88 ARG A C 1
ATOM 1355 O O . ARG A 1 88 ? -6.163 13.883 7.887 1.00 0.00 88 ARG A O 1
ATOM 1376 N N . ASP A 1 89 ? -6.213 11.744 7.193 1.00 0.00 89 ASP A N 1
ATOM 1377 C CA . ASP A 1 89 ? -7.561 11.498 7.693 1.00 0.00 89 ASP A CA 1
ATOM 1378 C C . ASP A 1 89 ? -7.631 10.165 8.432 1.00 0.00 89 ASP A C 1
ATOM 1379 O O . ASP A 1 89 ? -6.634 9.451 8.543 1.00 0.00 89 ASP A O 1
ATOM 1388 N N . LYS A 1 90 ? -8.815 9.837 8.937 1.00 0.00 90 LYS A N 1
ATOM 1389 C CA . LYS A 1 90 ? -9.017 8.590 9.666 1.00 0.00 90 LYS A CA 1
ATOM 1390 C C . LYS A 1 90 ? -9.271 7.433 8.705 1.00 0.00 90 LYS A C 1
ATOM 1391 O O . LYS A 1 90 ? -9.734 7.635 7.583 1.00 0.00 90 LYS A O 1
ATOM 1410 N N . PHE A 1 91 ? -8.967 6.220 9.154 1.00 0.00 91 PHE A N 1
ATOM 1411 C CA . PHE A 1 91 ? -9.162 5.030 8.334 1.00 0.00 91 PHE A CA 1
ATOM 1412 C C . PHE A 1 91 ? -10.644 4.679 8.229 1.00 0.00 91 PHE A C 1
ATOM 1413 O O . PHE A 1 91 ? -11.274 4.294 9.214 1.00 0.00 91 PHE A O 1
ATOM 1430 N N . LYS A 1 92 ? -11.194 4.816 7.028 1.00 0.00 92 LYS A N 1
ATOM 1431 C CA . LYS A 1 92 ? -12.601 4.514 6.792 1.00 0.00 92 LYS A CA 1
ATOM 1432 C C . LYS A 1 92 ? -12.794 3.034 6.477 1.00 0.00 92 LYS A C 1
ATOM 1433 O O . LYS A 1 92 ? -13.026 2.658 5.328 1.00 0.00 92 LYS A O 1
ATOM 1452 N N . LYS A 1 93 ? -12.699 2.198 7.505 1.00 0.00 93 LYS A N 1
ATOM 1453 C CA . LYS A 1 93 ? -12.865 0.759 7.339 1.00 0.00 93 LYS A CA 1
ATOM 1454 C C . LYS A 1 93 ? -13.987 0.451 6.353 1.00 0.00 93 LYS A C 1
ATOM 1455 O O . LYS A 1 93 ? -15.162 0.425 6.721 1.00 0.00 93 LYS A O 1
ATOM 1474 N N . LEU A 1 94 ? -13.618 0.217 5.098 1.00 0.00 94 LEU A N 1
ATOM 1475 C CA . LEU A 1 94 ? -14.593 -0.091 4.058 1.00 0.00 94 LEU A CA 1
ATOM 1476 C C . LEU A 1 94 ? -14.300 -1.446 3.421 1.00 0.00 94 LEU A C 1
ATOM 1477 O O . LEU A 1 94 ? -13.167 -1.927 3.420 1.00 0.00 94 LEU A O 1
ATOM 1493 N N . PRO A 1 95 ? -15.345 -2.076 2.864 1.00 0.00 95 PRO A N 1
ATOM 1494 C CA . PRO A 1 95 ? -15.224 -3.383 2.210 1.00 0.00 95 PRO A CA 1
ATOM 1495 C C . PRO A 1 95 ? -14.446 -3.306 0.901 1.00 0.00 95 PRO A C 1
ATOM 1496 O O . PRO A 1 95 ? -14.966 -2.844 -0.115 1.00 0.00 95 PRO A O 1
ATOM 1507 N N . TYR A 1 96 ? -13.199 -3.763 0.932 1.00 0.00 96 TYR A N 1
ATOM 1508 C CA . TYR A 1 96 ? -12.349 -3.744 -0.252 1.00 0.00 96 TYR A CA 1
ATOM 1509 C C . TYR A 1 96 ? -12.254 -5.133 -0.876 1.00 0.00 96 TYR A C 1
ATOM 1510 O O . TYR A 1 96 ? -12.116 -5.273 -2.091 1.00 0.00 96 TYR A O 1
ATOM 1528 N N . GLY A 1 97 ? -12.329 -6.160 -0.034 1.00 0.00 97 GLY A N 1
ATOM 1529 C CA . GLY A 1 97 ? -12.250 -7.525 -0.520 1.00 0.00 97 GLY A CA 1
ATOM 1530 C C . GLY A 1 97 ? -13.245 -7.804 -1.630 1.00 0.00 97 GLY A C 1
ATOM 1531 O O . GLY A 1 97 ? -13.097 -8.772 -2.374 1.00 0.00 97 GLY A O 1
ATOM 1535 N N . GLU A 1 98 ? -14.262 -6.954 -1.738 1.00 0.00 98 GLU A N 1
ATOM 1536 C CA . GLU A 1 98 ? -15.286 -7.117 -2.764 1.00 0.00 98 GLU A CA 1
ATOM 1537 C C . GLU A 1 98 ? -14.851 -6.468 -4.074 1.00 0.00 98 GLU A C 1
ATOM 1538 O O . GLU A 1 98 ? -15.125 -6.986 -5.158 1.00 0.00 98 GLU A O 1
ATOM 1550 N N . LEU A 1 99 ? -14.173 -5.330 -3.968 1.00 0.00 99 LEU A N 1
ATOM 1551 C CA . LEU A 1 99 ? -13.700 -4.608 -5.144 1.00 0.00 99 LEU A CA 1
ATOM 1552 C C . LEU A 1 99 ? -12.672 -5.433 -5.912 1.00 0.00 99 LEU A C 1
ATOM 1553 O O . LEU A 1 99 ? -12.516 -5.279 -7.124 1.00 0.00 99 LEU A O 1
ATOM 1569 N N . LEU A 1 100 ? -11.973 -6.310 -5.199 1.00 0.00 100 LEU A N 1
ATOM 1570 C CA . LEU A 1 100 ? -10.960 -7.161 -5.814 1.00 0.00 100 LEU A CA 1
ATOM 1571 C C . LEU A 1 100 ? -11.574 -8.043 -6.897 1.00 0.00 100 LEU A C 1
ATOM 1572 O O . LEU A 1 100 ? -11.237 -7.922 -8.075 1.00 0.00 100 LEU A O 1
ATOM 1588 N N . PHE A 1 101 ? -12.479 -8.928 -6.490 1.00 0.00 101 PHE A N 1
ATOM 1589 C CA . PHE A 1 101 ? -13.141 -9.829 -7.426 1.00 0.00 101 PHE A CA 1
ATOM 1590 C C . PHE A 1 101 ? -14.494 -9.269 -7.855 1.00 0.00 101 PHE A C 1
ATOM 1591 O O . PHE A 1 101 ? -15.482 -9.378 -7.129 1.00 0.00 101 PHE A O 1
ATOM 1608 N N . ASP A 1 102 ? -14.530 -8.668 -9.040 1.00 0.00 102 ASP A N 1
ATOM 1609 C CA . ASP A 1 102 ? -15.761 -8.091 -9.567 1.00 0.00 102 ASP A CA 1
ATOM 1610 C C . ASP A 1 102 ? -16.963 -8.963 -9.219 1.00 0.00 102 ASP A C 1
ATOM 1611 O O . ASP A 1 102 ? -16.848 -10.185 -9.121 1.00 0.00 102 ASP A O 1
ATOM 1620 N N . SER A 1 103 ? -18.115 -8.327 -9.032 1.00 0.00 103 SER A N 1
ATOM 1621 C CA . SER A 1 103 ? -19.338 -9.045 -8.690 1.00 0.00 103 SER A CA 1
ATOM 1622 C C . SER A 1 103 ? -20.557 -8.368 -9.310 1.00 0.00 103 SER A C 1
ATOM 1623 O O . SER A 1 103 ? -20.759 -7.165 -9.153 1.00 0.00 103 SER A O 1
ATOM 1631 N N . GLY A 1 104 ? -21.366 -9.152 -10.015 1.00 0.00 104 GLY A N 1
ATOM 1632 C CA . GLY A 1 104 ? -22.555 -8.613 -10.649 1.00 0.00 104 GLY A CA 1
ATOM 1633 C C . GLY A 1 104 ? -23.258 -7.585 -9.784 1.00 0.00 104 GLY A C 1
ATOM 1634 O O . GLY A 1 104 ? -23.591 -7.841 -8.626 1.00 0.00 104 GLY A O 1
ATOM 1638 N N . PRO A 1 105 ? -23.492 -6.391 -10.348 1.00 0.00 105 PRO A N 1
ATOM 1639 C CA . PRO A 1 105 ? -24.160 -5.297 -9.637 1.00 0.00 105 PRO A CA 1
ATOM 1640 C C . PRO A 1 105 ? -25.638 -5.582 -9.394 1.00 0.00 105 PRO A C 1
ATOM 1641 O O . PRO A 1 105 ? -26.256 -6.365 -10.115 1.00 0.00 105 PRO A O 1
ATOM 1652 N N . SER A 1 106 ? -26.200 -4.940 -8.374 1.00 0.00 106 SER A N 1
ATOM 1653 C CA . SER A 1 106 ? -27.606 -5.127 -8.035 1.00 0.00 106 SER A CA 1
ATOM 1654 C C . SER A 1 106 ? -28.490 -4.184 -8.845 1.00 0.00 106 SER A C 1
ATOM 1655 O O . SER A 1 106 ? -29.390 -4.622 -9.561 1.00 0.00 106 SER A O 1
ATOM 1663 N N . SER A 1 107 ? -28.227 -2.887 -8.725 1.00 0.00 107 SER A N 1
ATOM 1664 C CA . SER A 1 107 ? -29.001 -1.881 -9.443 1.00 0.00 107 SER A CA 1
ATOM 1665 C C . SER A 1 107 ? -28.782 -1.999 -10.948 1.00 0.00 107 SER A C 1
ATOM 1666 O O . SER A 1 107 ? -27.733 -1.620 -11.466 1.00 0.00 107 SER A O 1
ATOM 1674 N N . GLY A 1 108 ? -29.783 -2.528 -11.646 1.00 0.00 108 GLY A N 1
ATOM 1675 C CA . GLY A 1 108 ? -29.682 -2.687 -13.085 1.00 0.00 108 GLY A CA 1
ATOM 1676 C C . GLY A 1 108 ? -30.991 -3.120 -13.714 1.00 0.00 108 GLY A C 1
ATOM 1677 O O . GLY A 1 108 ? -31.082 -4.205 -14.289 1.00 0.00 108 GLY A O 1
ATOM 1681 N N . GLY A 1 1 ? 21.179 -3.081 -26.647 1.00 0.00 1 GLY A N 2
ATOM 1682 C CA . GLY A 1 1 ? 22.601 -3.266 -26.874 1.00 0.00 1 GLY A CA 2
ATOM 1683 C C . GLY A 1 1 ? 23.450 -2.541 -25.848 1.00 0.00 1 GLY A C 2
ATOM 1684 O O . GLY A 1 1 ? 22.996 -1.585 -25.220 1.00 0.00 1 GLY A O 2
ATOM 1688 N N . SER A 1 2 ? 24.686 -2.999 -25.676 1.00 0.00 2 SER A N 2
ATOM 1689 C CA . SER A 1 2 ? 25.599 -2.391 -24.715 1.00 0.00 2 SER A CA 2
ATOM 1690 C C . SER A 1 2 ? 25.154 -2.682 -23.285 1.00 0.00 2 SER A C 2
ATOM 1691 O O . SER A 1 2 ? 25.193 -1.805 -22.421 1.00 0.00 2 SER A O 2
ATOM 1699 N N . SER A 1 3 ? 24.731 -3.918 -23.042 1.00 0.00 3 SER A N 2
ATOM 1700 C CA . SER A 1 3 ? 24.275 -4.324 -21.718 1.00 0.00 3 SER A CA 2
ATOM 1701 C C . SER A 1 3 ? 25.258 -5.301 -21.081 1.00 0.00 3 SER A C 2
ATOM 1702 O O . SER A 1 3 ? 25.701 -6.257 -21.716 1.00 0.00 3 SER A O 2
ATOM 1710 N N . GLY A 1 4 ? 25.596 -5.052 -19.819 1.00 0.00 4 GLY A N 2
ATOM 1711 C CA . GLY A 1 4 ? 26.525 -5.917 -19.115 1.00 0.00 4 GLY A CA 2
ATOM 1712 C C . GLY A 1 4 ? 25.855 -7.159 -18.562 1.00 0.00 4 GLY A C 2
ATOM 1713 O O . GLY A 1 4 ? 24.658 -7.151 -18.274 1.00 0.00 4 GLY A O 2
ATOM 1717 N N . SER A 1 5 ? 26.627 -8.231 -18.415 1.00 0.00 5 SER A N 2
ATOM 1718 C CA . SER A 1 5 ? 26.100 -9.488 -17.898 1.00 0.00 5 SER A CA 2
ATOM 1719 C C . SER A 1 5 ? 26.177 -9.524 -16.375 1.00 0.00 5 SER A C 2
ATOM 1720 O O . SER A 1 5 ? 27.039 -8.886 -15.770 1.00 0.00 5 SER A O 2
ATOM 1728 N N . SER A 1 6 ? 25.270 -10.276 -15.760 1.00 0.00 6 SER A N 2
ATOM 1729 C CA . SER A 1 6 ? 25.231 -10.394 -14.307 1.00 0.00 6 SER A CA 2
ATOM 1730 C C . SER A 1 6 ? 26.005 -11.623 -13.841 1.00 0.00 6 SER A C 2
ATOM 1731 O O . SER A 1 6 ? 26.044 -12.643 -14.527 1.00 0.00 6 SER A O 2
ATOM 1739 N N . GLY A 1 7 ? 26.622 -11.516 -12.667 1.00 0.00 7 GLY A N 2
ATOM 1740 C CA . GLY A 1 7 ? 27.387 -12.625 -12.128 1.00 0.00 7 GLY A CA 2
ATOM 1741 C C . GLY A 1 7 ? 26.774 -13.192 -10.863 1.00 0.00 7 GLY A C 2
ATOM 1742 O O . GLY A 1 7 ? 26.311 -14.332 -10.846 1.00 0.00 7 GLY A O 2
ATOM 1746 N N . ARG A 1 8 ? 26.773 -12.394 -9.799 1.00 0.00 8 ARG A N 2
ATOM 1747 C CA . ARG A 1 8 ? 26.215 -12.824 -8.523 1.00 0.00 8 ARG A CA 2
ATOM 1748 C C . ARG A 1 8 ? 25.109 -11.878 -8.067 1.00 0.00 8 ARG A C 2
ATOM 1749 O O . ARG A 1 8 ? 25.359 -10.919 -7.336 1.00 0.00 8 ARG A O 2
ATOM 1770 N N . LYS A 1 9 ? 23.884 -12.153 -8.503 1.00 0.00 9 LYS A N 2
ATOM 1771 C CA . LYS A 1 9 ? 22.739 -11.328 -8.140 1.00 0.00 9 LYS A CA 2
ATOM 1772 C C . LYS A 1 9 ? 22.483 -11.382 -6.637 1.00 0.00 9 LYS A C 2
ATOM 1773 O O . LYS A 1 9 ? 22.690 -12.406 -5.984 1.00 0.00 9 LYS A O 2
ATOM 1792 N N . PRO A 1 10 ? 22.022 -10.256 -6.073 1.00 0.00 10 PRO A N 2
ATOM 1793 C CA . PRO A 1 10 ? 21.726 -10.152 -4.641 1.00 0.00 10 PRO A CA 2
ATOM 1794 C C . PRO A 1 10 ? 20.504 -10.970 -4.240 1.00 0.00 10 PRO A C 2
ATOM 1795 O O . PRO A 1 10 ? 19.898 -11.648 -5.071 1.00 0.00 10 PRO A O 2
ATOM 1806 N N . LEU A 1 11 ? 20.145 -10.902 -2.963 1.00 0.00 11 LEU A N 2
ATOM 1807 C CA . LEU A 1 11 ? 18.993 -11.637 -2.451 1.00 0.00 11 LEU A CA 2
ATOM 1808 C C . LEU A 1 11 ? 17.844 -10.689 -2.124 1.00 0.00 11 LEU A C 2
ATOM 1809 O O . LEU A 1 11 ? 16.861 -11.083 -1.497 1.00 0.00 11 LEU A O 2
ATOM 1825 N N . GLN A 1 12 ? 17.975 -9.438 -2.555 1.00 0.00 12 GLN A N 2
ATOM 1826 C CA . GLN A 1 12 ? 16.946 -8.434 -2.308 1.00 0.00 12 GLN A CA 2
ATOM 1827 C C . GLN A 1 12 ? 15.914 -8.426 -3.431 1.00 0.00 12 GLN A C 2
ATOM 1828 O O . GLN A 1 12 ? 16.017 -7.643 -4.375 1.00 0.00 12 GLN A O 2
ATOM 1842 N N . GLU A 1 13 ? 14.921 -9.302 -3.322 1.00 0.00 13 GLU A N 2
ATOM 1843 C CA . GLU A 1 13 ? 13.871 -9.395 -4.330 1.00 0.00 13 GLU A CA 2
ATOM 1844 C C . GLU A 1 13 ? 12.727 -8.436 -4.014 1.00 0.00 13 GLU A C 2
ATOM 1845 O O . GLU A 1 13 ? 12.371 -8.214 -2.856 1.00 0.00 13 GLU A O 2
ATOM 1857 N N . PRO A 1 14 ? 12.136 -7.853 -5.067 1.00 0.00 14 PRO A N 2
ATOM 1858 C CA . PRO A 1 14 ? 11.024 -6.908 -4.929 1.00 0.00 14 PRO A CA 2
ATOM 1859 C C . PRO A 1 14 ? 9.741 -7.587 -4.461 1.00 0.00 14 PRO A C 2
ATOM 1860 O O . PRO A 1 14 ? 9.666 -8.815 -4.394 1.00 0.00 14 PRO A O 2
ATOM 1871 N N . CYS A 1 15 ? 8.735 -6.782 -4.140 1.00 0.00 15 CYS A N 2
ATOM 1872 C CA . CYS A 1 15 ? 7.454 -7.306 -3.678 1.00 0.00 15 CYS A CA 2
ATOM 1873 C C . CYS A 1 15 ? 6.294 -6.571 -4.341 1.00 0.00 15 CYS A C 2
ATOM 1874 O O . CYS A 1 15 ? 6.279 -5.341 -4.404 1.00 0.00 15 CYS A O 2
ATOM 1882 N N . THR A 1 16 ? 5.323 -7.331 -4.836 1.00 0.00 16 THR A N 2
ATOM 1883 C CA . THR A 1 16 ? 4.161 -6.752 -5.498 1.00 0.00 16 THR A CA 2
ATOM 1884 C C . THR A 1 16 ? 2.973 -6.666 -4.546 1.00 0.00 16 THR A C 2
ATOM 1885 O O . THR A 1 16 ? 2.424 -7.687 -4.130 1.00 0.00 16 THR A O 2
ATOM 1896 N N . ILE A 1 17 ? 2.582 -5.443 -4.205 1.00 0.00 17 ILE A N 2
ATOM 1897 C CA . ILE A 1 17 ? 1.457 -5.225 -3.303 1.00 0.00 17 ILE A CA 2
ATOM 1898 C C . ILE A 1 17 ? 0.355 -4.421 -3.984 1.00 0.00 17 ILE A C 2
ATOM 1899 O O . ILE A 1 17 ? 0.596 -3.733 -4.976 1.00 0.00 17 ILE A O 2
ATOM 1915 N N . PHE A 1 18 ? -0.856 -4.511 -3.443 1.00 0.00 18 PHE A N 2
ATOM 1916 C CA . PHE A 1 18 ? -1.996 -3.791 -3.997 1.00 0.00 18 PHE A CA 2
ATOM 1917 C C . PHE A 1 18 ? -2.381 -2.614 -3.107 1.00 0.00 18 PHE A C 2
ATOM 1918 O O . PHE A 1 18 ? -2.388 -2.724 -1.880 1.00 0.00 18 PHE A O 2
ATOM 1935 N N . LEU A 1 19 ? -2.700 -1.486 -3.732 1.00 0.00 19 LEU A N 2
ATOM 1936 C CA . LEU A 1 19 ? -3.086 -0.286 -2.998 1.00 0.00 19 LEU A CA 2
ATOM 1937 C C . LEU A 1 19 ? -4.490 0.163 -3.388 1.00 0.00 19 LEU A C 2
ATOM 1938 O O . LEU A 1 19 ? -4.938 -0.071 -4.511 1.00 0.00 19 LEU A O 2
ATOM 1954 N N . ILE A 1 20 ? -5.179 0.812 -2.455 1.00 0.00 20 ILE A N 2
ATOM 1955 C CA . ILE A 1 20 ? -6.531 1.297 -2.703 1.00 0.00 20 ILE A CA 2
ATOM 1956 C C . ILE A 1 20 ? -6.752 2.661 -2.057 1.00 0.00 20 ILE A C 2
ATOM 1957 O O . ILE A 1 20 ? -6.250 2.932 -0.967 1.00 0.00 20 ILE A O 2
ATOM 1973 N N . ALA A 1 21 ? -7.510 3.515 -2.737 1.00 0.00 21 ALA A N 2
ATOM 1974 C CA . ALA A 1 21 ? -7.802 4.849 -2.228 1.00 0.00 21 ALA A CA 2
ATOM 1975 C C . ALA A 1 21 ? -8.796 4.791 -1.073 1.00 0.00 21 ALA A C 2
ATOM 1976 O O . ALA A 1 21 ? -9.895 4.257 -1.215 1.00 0.00 21 ALA A O 2
ATOM 1983 N N . ASN A 1 22 ? -8.402 5.343 0.069 1.00 0.00 22 ASN A N 2
ATOM 1984 C CA . ASN A 1 22 ? -9.259 5.352 1.250 1.00 0.00 22 ASN A CA 2
ATOM 1985 C C . ASN A 1 22 ? -10.584 6.047 0.954 1.00 0.00 22 ASN A C 2
ATOM 1986 O O . ASN A 1 22 ? -10.610 7.176 0.465 1.00 0.00 22 ASN A O 2
ATOM 1997 N N . GLY A 1 23 ? -11.685 5.365 1.255 1.00 0.00 23 GLY A N 2
ATOM 1998 C CA . GLY A 1 23 ? -12.999 5.932 1.016 1.00 0.00 23 GLY A CA 2
ATOM 1999 C C . GLY A 1 23 ? -13.539 5.584 -0.357 1.00 0.00 23 GLY A C 2
ATOM 2000 O O . GLY A 1 23 ? -14.578 6.099 -0.771 1.00 0.00 23 GLY A O 2
ATOM 2004 N N . ASP A 1 24 ? -12.833 4.709 -1.064 1.00 0.00 24 ASP A N 2
ATOM 2005 C CA . ASP A 1 24 ? -13.248 4.292 -2.399 1.00 0.00 24 ASP A CA 2
ATOM 2006 C C . ASP A 1 24 ? -13.682 2.830 -2.401 1.00 0.00 24 ASP A C 2
ATOM 2007 O O . ASP A 1 24 ? -12.900 1.938 -2.068 1.00 0.00 24 ASP A O 2
ATOM 2016 N N . LEU A 1 25 ? -14.933 2.590 -2.779 1.00 0.00 25 LEU A N 2
ATOM 2017 C CA . LEU A 1 25 ? -15.472 1.235 -2.824 1.00 0.00 25 LEU A CA 2
ATOM 2018 C C . LEU A 1 25 ? -16.037 0.920 -4.205 1.00 0.00 25 LEU A C 2
ATOM 2019 O O . LEU A 1 25 ? -16.789 -0.040 -4.374 1.00 0.00 25 LEU A O 2
ATOM 2035 N N . ILE A 1 26 ? -15.667 1.732 -5.190 1.00 0.00 26 ILE A N 2
ATOM 2036 C CA . ILE A 1 26 ? -16.133 1.537 -6.556 1.00 0.00 26 ILE A CA 2
ATOM 2037 C C . ILE A 1 26 ? -14.990 1.113 -7.472 1.00 0.00 26 ILE A C 2
ATOM 2038 O O . ILE A 1 26 ? -15.143 0.211 -8.295 1.00 0.00 26 ILE A O 2
ATOM 2054 N N . ASN A 1 27 ? -13.844 1.769 -7.322 1.00 0.00 27 ASN A N 2
ATOM 2055 C CA . ASN A 1 27 ? -12.674 1.460 -8.136 1.00 0.00 27 ASN A CA 2
ATOM 2056 C C . ASN A 1 27 ? -11.800 0.411 -7.454 1.00 0.00 27 ASN A C 2
ATOM 2057 O O . ASN A 1 27 ? -11.645 0.395 -6.233 1.00 0.00 27 ASN A O 2
ATOM 2068 N N . PRO A 1 28 ? -11.216 -0.487 -8.261 1.00 0.00 28 PRO A N 2
ATOM 2069 C CA . PRO A 1 28 ? -10.347 -1.555 -7.759 1.00 0.00 28 PRO A CA 2
ATOM 2070 C C . PRO A 1 28 ? -9.020 -1.022 -7.228 1.00 0.00 28 PRO A C 2
ATOM 2071 O O . PRO A 1 28 ? -8.835 0.187 -7.096 1.00 0.00 28 PRO A O 2
ATOM 2082 N N . ALA A 1 29 ? -8.101 -1.933 -6.926 1.00 0.00 29 ALA A N 2
ATOM 2083 C CA . ALA A 1 29 ? -6.790 -1.554 -6.412 1.00 0.00 29 ALA A CA 2
ATOM 2084 C C . ALA A 1 29 ? -5.786 -1.377 -7.546 1.00 0.00 29 ALA A C 2
ATOM 2085 O O . ALA A 1 29 ? -6.132 -1.505 -8.720 1.00 0.00 29 ALA A O 2
ATOM 2092 N N . SER A 1 30 ? -4.541 -1.080 -7.187 1.00 0.00 30 SER A N 2
ATOM 2093 C CA . SER A 1 30 ? -3.488 -0.881 -8.175 1.00 0.00 30 SER A CA 2
ATOM 2094 C C . SER A 1 30 ? -2.258 -1.718 -7.835 1.00 0.00 30 SER A C 2
ATOM 2095 O O . SER A 1 30 ? -1.693 -1.598 -6.748 1.00 0.00 30 SER A O 2
ATOM 2103 N N . ARG A 1 31 ? -1.851 -2.567 -8.773 1.00 0.00 31 ARG A N 2
ATOM 2104 C CA . ARG A 1 31 ? -0.689 -3.426 -8.573 1.00 0.00 31 ARG A CA 2
ATOM 2105 C C . ARG A 1 31 ? 0.606 -2.633 -8.722 1.00 0.00 31 ARG A C 2
ATOM 2106 O O . ARG A 1 31 ? 0.931 -2.152 -9.808 1.00 0.00 31 ARG A O 2
ATOM 2127 N N . LEU A 1 32 ? 1.341 -2.499 -7.623 1.00 0.00 32 LEU A N 2
ATOM 2128 C CA . LEU A 1 32 ? 2.601 -1.764 -7.631 1.00 0.00 32 LEU A CA 2
ATOM 2129 C C . LEU A 1 32 ? 3.705 -2.569 -6.953 1.00 0.00 32 LEU A C 2
ATOM 2130 O O . LEU A 1 32 ? 3.470 -3.243 -5.949 1.00 0.00 32 LEU A O 2
ATOM 2146 N N . LEU A 1 33 ? 4.910 -2.493 -7.506 1.00 0.00 33 LEU A N 2
ATOM 2147 C CA . LEU A 1 33 ? 6.052 -3.213 -6.954 1.00 0.00 33 LEU A CA 2
ATOM 2148 C C . LEU A 1 33 ? 6.983 -2.264 -6.204 1.00 0.00 33 LEU A C 2
ATOM 2149 O O . LEU A 1 33 ? 7.231 -1.143 -6.649 1.00 0.00 33 LEU A O 2
ATOM 2165 N N . ILE A 1 34 ? 7.496 -2.722 -5.067 1.00 0.00 34 ILE A N 2
ATOM 2166 C CA . ILE A 1 34 ? 8.401 -1.915 -4.259 1.00 0.00 34 ILE A CA 2
ATOM 2167 C C . ILE A 1 34 ? 9.744 -2.615 -4.074 1.00 0.00 34 ILE A C 2
ATOM 2168 O O . ILE A 1 34 ? 9.831 -3.705 -3.508 1.00 0.00 34 ILE A O 2
ATOM 2184 N N . PRO A 1 35 ? 10.817 -1.974 -4.560 1.00 0.00 35 PRO A N 2
ATOM 2185 C CA . PRO A 1 35 ? 12.176 -2.515 -4.458 1.00 0.00 35 PRO A CA 2
ATOM 2186 C C . PRO A 1 35 ? 12.697 -2.506 -3.025 1.00 0.00 35 PRO A C 2
ATOM 2187 O O . PRO A 1 35 ? 12.423 -1.581 -2.261 1.00 0.00 35 PRO A O 2
ATOM 2198 N N . ARG A 1 36 ? 13.450 -3.541 -2.668 1.00 0.00 36 ARG A N 2
ATOM 2199 C CA . ARG A 1 36 ? 14.009 -3.652 -1.326 1.00 0.00 36 ARG A CA 2
ATOM 2200 C C . ARG A 1 36 ? 14.591 -2.319 -0.867 1.00 0.00 36 ARG A C 2
ATOM 2201 O O . ARG A 1 36 ? 14.156 -1.750 0.135 1.00 0.00 36 ARG A O 2
ATOM 2222 N N . LYS A 1 37 ? 15.578 -1.824 -1.607 1.00 0.00 37 LYS A N 2
ATOM 2223 C CA . LYS A 1 37 ? 16.220 -0.557 -1.278 1.00 0.00 37 LYS A CA 2
ATOM 2224 C C . LYS A 1 37 ? 15.191 0.473 -0.822 1.00 0.00 37 LYS A C 2
ATOM 2225 O O . LYS A 1 37 ? 15.499 1.367 -0.034 1.00 0.00 37 LYS A O 2
ATOM 2244 N N . THR A 1 38 ? 13.966 0.340 -1.322 1.00 0.00 38 THR A N 2
ATOM 2245 C CA . THR A 1 38 ? 12.892 1.258 -0.965 1.00 0.00 38 THR A CA 2
ATOM 2246 C C . THR A 1 38 ? 12.086 0.729 0.215 1.00 0.00 38 THR A C 2
ATOM 2247 O O . THR A 1 38 ? 11.716 1.484 1.116 1.00 0.00 38 THR A O 2
ATOM 2258 N N . LEU A 1 39 ? 11.816 -0.572 0.206 1.00 0.00 39 LEU A N 2
ATOM 2259 C CA . LEU A 1 39 ? 11.053 -1.202 1.278 1.00 0.00 39 LEU A CA 2
ATOM 2260 C C . LEU A 1 39 ? 11.549 -0.740 2.644 1.00 0.00 39 LEU A C 2
ATOM 2261 O O . LEU A 1 39 ? 10.762 -0.555 3.572 1.00 0.00 39 LEU A O 2
ATOM 2277 N N . ASN A 1 40 ? 12.860 -0.552 2.760 1.00 0.00 40 ASN A N 2
ATOM 2278 C CA . ASN A 1 40 ? 13.461 -0.110 4.013 1.00 0.00 40 ASN A CA 2
ATOM 2279 C C . ASN A 1 40 ? 13.006 1.303 4.365 1.00 0.00 40 ASN A C 2
ATOM 2280 O O . ASN A 1 40 ? 12.751 1.611 5.529 1.00 0.00 40 ASN A O 2
ATOM 2291 N N . GLN A 1 41 ? 12.907 2.157 3.351 1.00 0.00 41 GLN A N 2
ATOM 2292 C CA . GLN A 1 41 ? 12.483 3.538 3.554 1.00 0.00 41 GLN A CA 2
ATOM 2293 C C . GLN A 1 41 ? 10.970 3.667 3.419 1.00 0.00 41 GLN A C 2
ATOM 2294 O O . GLN A 1 41 ? 10.402 3.360 2.371 1.00 0.00 41 GLN A O 2
ATOM 2308 N N . TRP A 1 42 ? 10.323 4.124 4.485 1.00 0.00 42 TRP A N 2
ATOM 2309 C CA . TRP A 1 42 ? 8.874 4.294 4.485 1.00 0.00 42 TRP A CA 2
ATOM 2310 C C . TRP A 1 42 ? 8.463 5.462 3.595 1.00 0.00 42 TRP A C 2
ATOM 2311 O O . TRP A 1 42 ? 7.504 5.364 2.830 1.00 0.00 42 TRP A O 2
ATOM 2332 N N . ASP A 1 43 ? 9.194 6.566 3.701 1.00 0.00 43 ASP A N 2
ATOM 2333 C CA . ASP A 1 43 ? 8.906 7.754 2.905 1.00 0.00 43 ASP A CA 2
ATOM 2334 C C . ASP A 1 43 ? 8.912 7.423 1.416 1.00 0.00 43 ASP A C 2
ATOM 2335 O O . ASP A 1 43 ? 8.018 7.833 0.675 1.00 0.00 43 ASP A O 2
ATOM 2344 N N . HIS A 1 44 ? 9.927 6.681 0.983 1.00 0.00 44 HIS A N 2
ATOM 2345 C CA . HIS A 1 44 ? 10.049 6.297 -0.418 1.00 0.00 44 HIS A CA 2
ATOM 2346 C C . HIS A 1 44 ? 8.805 5.549 -0.888 1.00 0.00 44 HIS A C 2
ATOM 2347 O O . HIS A 1 44 ? 8.395 5.668 -2.043 1.00 0.00 44 HIS A O 2
ATOM 2362 N N . VAL A 1 45 ? 8.208 4.778 0.015 1.00 0.00 45 VAL A N 2
ATOM 2363 C CA . VAL A 1 45 ? 7.010 4.012 -0.306 1.00 0.00 45 VAL A CA 2
ATOM 2364 C C . VAL A 1 45 ? 5.819 4.931 -0.554 1.00 0.00 45 VAL A C 2
ATOM 2365 O O . VAL A 1 45 ? 5.223 4.917 -1.632 1.00 0.00 45 VAL A O 2
ATOM 2378 N N . LEU A 1 46 ? 5.477 5.730 0.451 1.00 0.00 46 LEU A N 2
ATOM 2379 C CA . LEU A 1 46 ? 4.356 6.658 0.343 1.00 0.00 46 LEU A CA 2
ATOM 2380 C C . LEU A 1 46 ? 4.475 7.511 -0.916 1.00 0.00 46 LEU A C 2
ATOM 2381 O O . LEU A 1 46 ? 3.483 8.046 -1.410 1.00 0.00 46 LEU A O 2
ATOM 2397 N N . GLN A 1 47 ? 5.695 7.631 -1.431 1.00 0.00 47 GLN A N 2
ATOM 2398 C CA . GLN A 1 47 ? 5.942 8.417 -2.633 1.00 0.00 47 GLN A CA 2
ATOM 2399 C C . GLN A 1 47 ? 5.498 7.659 -3.880 1.00 0.00 47 GLN A C 2
ATOM 2400 O O . GLN A 1 47 ? 5.043 8.260 -4.853 1.00 0.00 47 GLN A O 2
ATOM 2414 N N . MET A 1 48 ? 5.633 6.338 -3.843 1.00 0.00 48 MET A N 2
ATOM 2415 C CA . MET A 1 48 ? 5.245 5.499 -4.971 1.00 0.00 48 MET A CA 2
ATOM 2416 C C . MET A 1 48 ? 3.772 5.111 -4.878 1.00 0.00 48 MET A C 2
ATOM 2417 O O . MET A 1 48 ? 3.099 4.941 -5.894 1.00 0.00 48 MET A O 2
ATOM 2431 N N . VAL A 1 49 ? 3.278 4.971 -3.652 1.00 0.00 49 VAL A N 2
ATOM 2432 C CA . VAL A 1 49 ? 1.885 4.604 -3.426 1.00 0.00 49 VAL A CA 2
ATOM 2433 C C . VAL A 1 49 ? 0.942 5.701 -3.909 1.00 0.00 49 VAL A C 2
ATOM 2434 O O . VAL A 1 49 ? -0.140 5.423 -4.427 1.00 0.00 49 VAL A O 2
ATOM 2447 N N . THR A 1 50 ? 1.361 6.951 -3.737 1.00 0.00 50 THR A N 2
ATOM 2448 C CA . THR A 1 50 ? 0.554 8.091 -4.155 1.00 0.00 50 THR A CA 2
ATOM 2449 C C . THR A 1 50 ? 0.383 8.118 -5.669 1.00 0.00 50 THR A C 2
ATOM 2450 O O . THR A 1 50 ? -0.727 8.282 -6.174 1.00 0.00 50 THR A O 2
ATOM 2461 N N . GLU A 1 51 ? 1.489 7.957 -6.388 1.00 0.00 51 GLU A N 2
ATOM 2462 C CA . GLU A 1 51 ? 1.460 7.963 -7.846 1.00 0.00 51 GLU A CA 2
ATOM 2463 C C . GLU A 1 51 ? 0.373 7.030 -8.372 1.00 0.00 51 GLU A C 2
ATOM 2464 O O . GLU A 1 51 ? -0.164 7.235 -9.461 1.00 0.00 51 GLU A O 2
ATOM 2476 N N . LYS A 1 52 ? 0.054 6.003 -7.592 1.00 0.00 52 LYS A N 2
ATOM 2477 C CA . LYS A 1 52 ? -0.968 5.038 -7.976 1.00 0.00 52 LYS A CA 2
ATOM 2478 C C . LYS A 1 52 ? -2.303 5.366 -7.316 1.00 0.00 52 LYS A C 2
ATOM 2479 O O . LYS A 1 52 ? -3.363 5.208 -7.923 1.00 0.00 52 LYS A O 2
ATOM 2498 N N . ILE A 1 53 ? -2.245 5.826 -6.070 1.00 0.00 53 ILE A N 2
ATOM 2499 C CA . ILE A 1 53 ? -3.449 6.180 -5.330 1.00 0.00 53 ILE A CA 2
ATOM 2500 C C . ILE A 1 53 ? -3.447 7.656 -4.949 1.00 0.00 53 ILE A C 2
ATOM 2501 O O . ILE A 1 53 ? -2.877 8.046 -3.929 1.00 0.00 53 ILE A O 2
ATOM 2517 N N . THR A 1 54 ? -4.090 8.476 -5.776 1.00 0.00 54 THR A N 2
ATOM 2518 C CA . THR A 1 54 ? -4.163 9.910 -5.526 1.00 0.00 54 THR A CA 2
ATOM 2519 C C . THR A 1 54 ? -5.333 10.249 -4.610 1.00 0.00 54 THR A C 2
ATOM 2520 O O . THR A 1 54 ? -6.493 10.201 -5.023 1.00 0.00 54 THR A O 2
ATOM 2531 N N . LEU A 1 55 ? -5.023 10.593 -3.365 1.00 0.00 55 LEU A N 2
ATOM 2532 C CA . LEU A 1 55 ? -6.050 10.942 -2.389 1.00 0.00 55 LEU A CA 2
ATOM 2533 C C . LEU A 1 55 ? -6.472 12.400 -2.540 1.00 0.00 55 LEU A C 2
ATOM 2534 O O . LEU A 1 55 ? -5.802 13.184 -3.213 1.00 0.00 55 LEU A O 2
ATOM 2550 N N . ARG A 1 56 ? -7.586 12.756 -1.909 1.00 0.00 56 ARG A N 2
ATOM 2551 C CA . ARG A 1 56 ? -8.096 14.120 -1.973 1.00 0.00 56 ARG A CA 2
ATOM 2552 C C . ARG A 1 56 ? -7.015 15.125 -1.587 1.00 0.00 56 ARG A C 2
ATOM 2553 O O . ARG A 1 56 ? -6.988 16.248 -2.090 1.00 0.00 56 ARG A O 2
ATOM 2574 N N . SER A 1 57 ? -6.124 14.712 -0.690 1.00 0.00 57 SER A N 2
ATOM 2575 C CA . SER A 1 57 ? -5.043 15.577 -0.232 1.00 0.00 57 SER A CA 2
ATOM 2576 C C . SER A 1 57 ? -3.969 15.717 -1.307 1.00 0.00 57 SER A C 2
ATOM 2577 O O . SER A 1 57 ? -3.302 16.747 -1.403 1.00 0.00 57 SER A O 2
ATOM 2585 N N . GLY A 1 58 ? -3.807 14.673 -2.113 1.00 0.00 58 GLY A N 2
ATOM 2586 C CA . GLY A 1 58 ? -2.812 14.699 -3.170 1.00 0.00 58 GLY A CA 2
ATOM 2587 C C . GLY A 1 58 ? -1.642 13.778 -2.887 1.00 0.00 58 GLY A C 2
ATOM 2588 O O . GLY A 1 58 ? -0.829 13.508 -3.771 1.00 0.00 58 GLY A O 2
ATOM 2592 N N . ALA A 1 59 ? -1.555 13.296 -1.652 1.00 0.00 59 ALA A N 2
ATOM 2593 C CA . ALA A 1 59 ? -0.475 12.401 -1.256 1.00 0.00 59 ALA A CA 2
ATOM 2594 C C . ALA A 1 59 ? -0.849 11.610 -0.006 1.00 0.00 59 ALA A C 2
ATOM 2595 O O . ALA A 1 59 ? -1.604 12.089 0.841 1.00 0.00 59 ALA A O 2
ATOM 2602 N N . VAL A 1 60 ? -0.315 10.398 0.103 1.00 0.00 60 VAL A N 2
ATOM 2603 C CA . VAL A 1 60 ? -0.592 9.541 1.250 1.00 0.00 60 VAL A CA 2
ATOM 2604 C C . VAL A 1 60 ? 0.394 9.803 2.382 1.00 0.00 60 VAL A C 2
ATOM 2605 O O . VAL A 1 60 ? 1.518 10.250 2.150 1.00 0.00 60 VAL A O 2
ATOM 2618 N N . HIS A 1 61 ? -0.033 9.521 3.609 1.00 0.00 61 HIS A N 2
ATOM 2619 C CA . HIS A 1 61 ? 0.814 9.725 4.779 1.00 0.00 61 HIS A CA 2
ATOM 2620 C C . HIS A 1 61 ? 0.851 8.471 5.648 1.00 0.00 61 HIS A C 2
ATOM 2621 O O . HIS A 1 61 ? 1.860 8.178 6.289 1.00 0.00 61 HIS A O 2
ATOM 2636 N N . ARG A 1 62 ? -0.256 7.736 5.665 1.00 0.00 62 ARG A N 2
ATOM 2637 C CA . ARG A 1 62 ? -0.350 6.515 6.457 1.00 0.00 62 ARG A CA 2
ATOM 2638 C C . ARG A 1 62 ? -1.074 5.418 5.681 1.00 0.00 62 ARG A C 2
ATOM 2639 O O . ARG A 1 62 ? -1.860 5.699 4.775 1.00 0.00 62 ARG A O 2
ATOM 2660 N N . LEU A 1 63 ? -0.803 4.169 6.041 1.00 0.00 63 LEU A N 2
ATOM 2661 C CA . LEU A 1 63 ? -1.427 3.029 5.379 1.00 0.00 63 LEU A CA 2
ATOM 2662 C C . LEU A 1 63 ? -2.313 2.254 6.349 1.00 0.00 63 LEU A C 2
ATOM 2663 O O . LEU A 1 63 ? -2.177 2.380 7.566 1.00 0.00 63 LEU A O 2
ATOM 2679 N N . TYR A 1 64 ? -3.218 1.450 5.802 1.00 0.00 64 TYR A N 2
ATOM 2680 C CA . TYR A 1 64 ? -4.127 0.654 6.618 1.00 0.00 64 TYR A CA 2
ATOM 2681 C C . TYR A 1 64 ? -4.569 -0.602 5.875 1.00 0.00 64 TYR A C 2
ATOM 2682 O O . TYR A 1 64 ? -4.792 -0.576 4.664 1.00 0.00 64 TYR A O 2
ATOM 2700 N N . THR A 1 65 ? -4.693 -1.704 6.609 1.00 0.00 65 THR A N 2
ATOM 2701 C CA . THR A 1 65 ? -5.108 -2.971 6.021 1.00 0.00 65 THR A CA 2
ATOM 2702 C C . THR A 1 65 ? -6.626 -3.052 5.901 1.00 0.00 65 THR A C 2
ATOM 2703 O O . THR A 1 65 ? -7.338 -2.117 6.269 1.00 0.00 65 THR A O 2
ATOM 2714 N N . LEU A 1 66 ? -7.115 -4.174 5.386 1.00 0.00 66 LEU A N 2
ATOM 2715 C CA . LEU A 1 66 ? -8.550 -4.377 5.218 1.00 0.00 66 LEU A CA 2
ATOM 2716 C C . LEU A 1 66 ? -9.173 -4.936 6.494 1.00 0.00 66 LEU A C 2
ATOM 2717 O O . LEU A 1 66 ? -10.394 -4.948 6.645 1.00 0.00 66 LEU A O 2
ATOM 2733 N N . GLU A 1 67 ? -8.325 -5.395 7.409 1.00 0.00 67 GLU A N 2
ATOM 2734 C CA . GLU A 1 67 ? -8.794 -5.954 8.671 1.00 0.00 67 GLU A CA 2
ATOM 2735 C C . GLU A 1 67 ? -8.931 -4.864 9.731 1.00 0.00 67 GLU A C 2
ATOM 2736 O O . GLU A 1 67 ? -9.594 -5.053 10.749 1.00 0.00 67 GLU A O 2
ATOM 2748 N N . GLY A 1 68 ? -8.298 -3.721 9.482 1.00 0.00 68 GLY A N 2
ATOM 2749 C CA . GLY A 1 68 ? -8.360 -2.618 10.423 1.00 0.00 68 GLY A CA 2
ATOM 2750 C C . GLY A 1 68 ? -7.036 -2.374 11.118 1.00 0.00 68 GLY A C 2
ATOM 2751 O O . GLY A 1 68 ? -7.001 -1.939 12.269 1.00 0.00 68 GLY A O 2
ATOM 2755 N N . LYS A 1 69 ? -5.941 -2.654 10.419 1.00 0.00 69 LYS A N 2
ATOM 2756 C CA . LYS A 1 69 ? -4.607 -2.463 10.975 1.00 0.00 69 LYS A CA 2
ATOM 2757 C C . LYS A 1 69 ? -3.886 -1.314 10.277 1.00 0.00 69 LYS A C 2
ATOM 2758 O O . LYS A 1 69 ? -4.274 -0.896 9.185 1.00 0.00 69 LYS A O 2
ATOM 2777 N N . LEU A 1 70 ? -2.835 -0.809 10.912 1.00 0.00 70 LEU A N 2
ATOM 2778 C CA . LEU A 1 70 ? -2.058 0.291 10.351 1.00 0.00 70 LEU A CA 2
ATOM 2779 C C . LEU A 1 70 ? -0.587 -0.091 10.221 1.00 0.00 70 LEU A C 2
ATOM 2780 O O . LEU A 1 70 ? -0.044 -0.805 11.065 1.00 0.00 70 LEU A O 2
ATOM 2796 N N . VAL A 1 71 ? 0.053 0.390 9.160 1.00 0.00 71 VAL A N 2
ATOM 2797 C CA . VAL A 1 71 ? 1.462 0.101 8.922 1.00 0.00 71 VAL A CA 2
ATOM 2798 C C . VAL A 1 71 ? 2.326 1.330 9.180 1.00 0.00 71 VAL A C 2
ATOM 2799 O O . VAL A 1 71 ? 1.983 2.439 8.771 1.00 0.00 71 VAL A O 2
ATOM 2812 N N . GLU A 1 72 ? 3.449 1.125 9.862 1.00 0.00 72 GLU A N 2
ATOM 2813 C CA . GLU A 1 72 ? 4.362 2.218 10.175 1.00 0.00 72 GLU A CA 2
ATOM 2814 C C . GLU A 1 72 ? 5.706 2.019 9.481 1.00 0.00 72 GLU A C 2
ATOM 2815 O O . GLU A 1 72 ? 6.641 2.795 9.680 1.00 0.00 72 GLU A O 2
ATOM 2827 N N . SER A 1 73 ? 5.796 0.974 8.665 1.00 0.00 73 SER A N 2
ATOM 2828 C CA . SER A 1 73 ? 7.026 0.669 7.944 1.00 0.00 73 SER A CA 2
ATOM 2829 C C . SER A 1 73 ? 6.804 -0.460 6.942 1.00 0.00 73 SER A C 2
ATOM 2830 O O . SER A 1 73 ? 5.692 -0.966 6.797 1.00 0.00 73 SER A O 2
ATOM 2838 N N . GLY A 1 74 ? 7.872 -0.849 6.252 1.00 0.00 74 GLY A N 2
ATOM 2839 C CA . GLY A 1 74 ? 7.773 -1.915 5.272 1.00 0.00 74 GLY A CA 2
ATOM 2840 C C . GLY A 1 74 ? 7.790 -3.291 5.909 1.00 0.00 74 GLY A C 2
ATOM 2841 O O . GLY A 1 74 ? 8.041 -4.290 5.237 1.00 0.00 74 GLY A O 2
ATOM 2845 N N . ALA A 1 75 ? 7.522 -3.342 7.210 1.00 0.00 75 ALA A N 2
ATOM 2846 C CA . ALA A 1 75 ? 7.507 -4.605 7.937 1.00 0.00 75 ALA A CA 2
ATOM 2847 C C . ALA A 1 75 ? 6.154 -5.297 7.807 1.00 0.00 75 ALA A C 2
ATOM 2848 O O . ALA A 1 75 ? 6.062 -6.521 7.896 1.00 0.00 75 ALA A O 2
ATOM 2855 N N . GLU A 1 76 ? 5.107 -4.505 7.598 1.00 0.00 76 GLU A N 2
ATOM 2856 C CA . GLU A 1 76 ? 3.759 -5.043 7.457 1.00 0.00 76 GLU A CA 2
ATOM 2857 C C . GLU A 1 76 ? 3.458 -5.383 6.001 1.00 0.00 76 GLU A C 2
ATOM 2858 O O . GLU A 1 76 ? 2.667 -6.282 5.712 1.00 0.00 76 GLU A O 2
ATOM 2870 N N . LEU A 1 77 ? 4.092 -4.657 5.086 1.00 0.00 77 LEU A N 2
ATOM 2871 C CA . LEU A 1 77 ? 3.893 -4.881 3.659 1.00 0.00 77 LEU A CA 2
ATOM 2872 C C . LEU A 1 77 ? 3.953 -6.368 3.327 1.00 0.00 77 LEU A C 2
ATOM 2873 O O . LEU A 1 77 ? 4.909 -7.056 3.685 1.00 0.00 77 LEU A O 2
ATOM 2889 N N . GLU A 1 78 ? 2.926 -6.858 2.638 1.00 0.00 78 GLU A N 2
ATOM 2890 C CA . GLU A 1 78 ? 2.864 -8.264 2.257 1.00 0.00 78 GLU A CA 2
ATOM 2891 C C . GLU A 1 78 ? 3.038 -8.427 0.749 1.00 0.00 78 GLU A C 2
ATOM 2892 O O . GLU A 1 78 ? 3.043 -7.447 0.005 1.00 0.00 78 GLU A O 2
ATOM 2904 N N . ASN A 1 79 ? 3.180 -9.672 0.307 1.00 0.00 79 ASN A N 2
ATOM 2905 C CA . ASN A 1 79 ? 3.354 -9.965 -1.111 1.00 0.00 79 ASN A CA 2
ATOM 2906 C C . ASN A 1 79 ? 2.064 -10.508 -1.717 1.00 0.00 79 ASN A C 2
ATOM 2907 O O . ASN A 1 79 ? 1.726 -11.677 -1.538 1.00 0.00 79 ASN A O 2
ATOM 2918 N N . GLY A 1 80 ? 1.348 -9.650 -2.437 1.00 0.00 80 GLY A N 2
ATOM 2919 C CA . GLY A 1 80 ? 0.103 -10.062 -3.060 1.00 0.00 80 GLY A CA 2
ATOM 2920 C C . GLY A 1 80 ? -1.111 -9.680 -2.237 1.00 0.00 80 GLY A C 2
ATOM 2921 O O . GLY A 1 80 ? -2.235 -10.058 -2.566 1.00 0.00 80 GLY A O 2
ATOM 2925 N N . GLN A 1 81 ? -0.885 -8.929 -1.164 1.00 0.00 81 GLN A N 2
ATOM 2926 C CA . GLN A 1 81 ? -1.970 -8.497 -0.291 1.00 0.00 81 GLN A CA 2
ATOM 2927 C C . GLN A 1 81 ? -2.475 -7.115 -0.693 1.00 0.00 81 GLN A C 2
ATOM 2928 O O . GLN A 1 81 ? -1.883 -6.449 -1.542 1.00 0.00 81 GLN A O 2
ATOM 2942 N N . PHE A 1 82 ? -3.573 -6.690 -0.077 1.00 0.00 82 PHE A N 2
ATOM 2943 C CA . PHE A 1 82 ? -4.159 -5.388 -0.371 1.00 0.00 82 PHE A CA 2
ATOM 2944 C C . PHE A 1 82 ? -4.020 -4.447 0.822 1.00 0.00 82 PHE A C 2
ATOM 2945 O O . PHE A 1 82 ? -4.289 -4.827 1.961 1.00 0.00 82 PHE A O 2
ATOM 2962 N N . TYR A 1 83 ? -3.596 -3.217 0.551 1.00 0.00 83 TYR A N 2
ATOM 2963 C CA . TYR A 1 83 ? -3.418 -2.222 1.601 1.00 0.00 83 TYR A CA 2
ATOM 2964 C C . TYR A 1 83 ? -4.050 -0.891 1.204 1.00 0.00 83 TYR A C 2
ATOM 2965 O O . TYR A 1 83 ? -3.769 -0.351 0.134 1.00 0.00 83 TYR A O 2
ATOM 2983 N N . VAL A 1 84 ? -4.906 -0.367 2.076 1.00 0.00 84 VAL A N 2
ATOM 2984 C CA . VAL A 1 84 ? -5.578 0.901 1.819 1.00 0.00 84 VAL A CA 2
ATOM 2985 C C . VAL A 1 84 ? -4.690 2.081 2.199 1.00 0.00 84 VAL A C 2
ATOM 2986 O O . VAL A 1 84 ? -4.069 2.086 3.261 1.00 0.00 84 VAL A O 2
ATOM 2999 N N . ALA A 1 85 ? -4.635 3.080 1.324 1.00 0.00 85 ALA A N 2
ATOM 3000 C CA . ALA A 1 85 ? -3.825 4.266 1.569 1.00 0.00 85 ALA A CA 2
ATOM 3001 C C . ALA A 1 85 ? -4.655 5.375 2.208 1.00 0.00 85 ALA A C 2
ATOM 3002 O O . ALA A 1 85 ? -5.704 5.757 1.690 1.00 0.00 85 ALA A O 2
ATOM 3009 N N . VAL A 1 86 ? -4.178 5.888 3.338 1.00 0.00 86 VAL A N 2
ATOM 3010 C CA . VAL A 1 86 ? -4.876 6.953 4.048 1.00 0.00 86 VAL A CA 2
ATOM 3011 C C . VAL A 1 86 ? -3.980 8.174 4.227 1.00 0.00 86 VAL A C 2
ATOM 3012 O O . VAL A 1 86 ? -2.850 8.063 4.700 1.00 0.00 86 VAL A O 2
ATOM 3025 N N . GLY A 1 87 ? -4.493 9.339 3.845 1.00 0.00 87 GLY A N 2
ATOM 3026 C CA . GLY A 1 87 ? -3.726 10.565 3.971 1.00 0.00 87 GLY A CA 2
ATOM 3027 C C . GLY A 1 87 ? -3.855 11.190 5.345 1.00 0.00 87 GLY A C 2
ATOM 3028 O O . GLY A 1 87 ? -4.125 10.499 6.327 1.00 0.00 87 GLY A O 2
ATOM 3032 N N . ARG A 1 88 ? -3.659 12.503 5.417 1.00 0.00 88 ARG A N 2
ATOM 3033 C CA . ARG A 1 88 ? -3.753 13.222 6.682 1.00 0.00 88 ARG A CA 2
ATOM 3034 C C . ARG A 1 88 ? -5.099 12.968 7.353 1.00 0.00 88 ARG A C 2
ATOM 3035 O O . ARG A 1 88 ? -5.276 13.249 8.539 1.00 0.00 88 ARG A O 2
ATOM 3056 N N . ASP A 1 89 ? -6.045 12.435 6.588 1.00 0.00 89 ASP A N 2
ATOM 3057 C CA . ASP A 1 89 ? -7.375 12.142 7.108 1.00 0.00 89 ASP A CA 2
ATOM 3058 C C . ASP A 1 89 ? -7.391 10.802 7.839 1.00 0.00 89 ASP A C 2
ATOM 3059 O O . ASP A 1 89 ? -6.417 10.050 7.799 1.00 0.00 89 ASP A O 2
ATOM 3068 N N . LYS A 1 90 ? -8.502 10.511 8.507 1.00 0.00 90 LYS A N 2
ATOM 3069 C CA . LYS A 1 90 ? -8.645 9.263 9.247 1.00 0.00 90 LYS A CA 2
ATOM 3070 C C . LYS A 1 90 ? -8.918 8.098 8.301 1.00 0.00 90 LYS A C 2
ATOM 3071 O O . LYS A 1 90 ? -9.228 8.299 7.126 1.00 0.00 90 LYS A O 2
ATOM 3090 N N . PHE A 1 91 ? -8.803 6.881 8.820 1.00 0.00 91 PHE A N 2
ATOM 3091 C CA . PHE A 1 91 ? -9.038 5.683 8.021 1.00 0.00 91 PHE A CA 2
ATOM 3092 C C . PHE A 1 91 ? -10.514 5.298 8.041 1.00 0.00 91 PHE A C 2
ATOM 3093 O O . PHE A 1 91 ? -11.080 5.018 9.098 1.00 0.00 91 PHE A O 2
ATOM 3110 N N . LYS A 1 92 ? -11.132 5.285 6.865 1.00 0.00 92 LYS A N 2
ATOM 3111 C CA . LYS A 1 92 ? -12.542 4.934 6.744 1.00 0.00 92 LYS A CA 2
ATOM 3112 C C . LYS A 1 92 ? -12.724 3.420 6.717 1.00 0.00 92 LYS A C 2
ATOM 3113 O O . LYS A 1 92 ? -12.677 2.797 5.655 1.00 0.00 92 LYS A O 2
ATOM 3132 N N . LYS A 1 93 ? -12.936 2.832 7.890 1.00 0.00 93 LYS A N 2
ATOM 3133 C CA . LYS A 1 93 ? -13.129 1.391 8.001 1.00 0.00 93 LYS A CA 2
ATOM 3134 C C . LYS A 1 93 ? -14.151 0.899 6.981 1.00 0.00 93 LYS A C 2
ATOM 3135 O O . LYS A 1 93 ? -15.356 0.926 7.233 1.00 0.00 93 LYS A O 2
ATOM 3154 N N . LEU A 1 94 ? -13.663 0.450 5.830 1.00 0.00 94 LEU A N 2
ATOM 3155 C CA . LEU A 1 94 ? -14.534 -0.050 4.773 1.00 0.00 94 LEU A CA 2
ATOM 3156 C C . LEU A 1 94 ? -14.057 -1.409 4.270 1.00 0.00 94 LEU A C 2
ATOM 3157 O O . LEU A 1 94 ? -12.867 -1.726 4.300 1.00 0.00 94 LEU A O 2
ATOM 3173 N N . PRO A 1 95 ? -15.004 -2.231 3.795 1.00 0.00 95 PRO A N 2
ATOM 3174 C CA . PRO A 1 95 ? -14.703 -3.568 3.273 1.00 0.00 95 PRO A CA 2
ATOM 3175 C C . PRO A 1 95 ? -13.945 -3.517 1.952 1.00 0.00 95 PRO A C 2
ATOM 3176 O O . PRO A 1 95 ? -14.525 -3.239 0.902 1.00 0.00 95 PRO A O 2
ATOM 3187 N N . TYR A 1 96 ? -12.646 -3.789 2.009 1.00 0.00 96 TYR A N 2
ATOM 3188 C CA . TYR A 1 96 ? -11.808 -3.773 0.817 1.00 0.00 96 TYR A CA 2
ATOM 3189 C C . TYR A 1 96 ? -11.588 -5.186 0.286 1.00 0.00 96 TYR A C 2
ATOM 3190 O O . TYR A 1 96 ? -11.531 -5.406 -0.924 1.00 0.00 96 TYR A O 2
ATOM 3208 N N . GLY A 1 97 ? -11.467 -6.143 1.201 1.00 0.00 97 GLY A N 2
ATOM 3209 C CA . GLY A 1 97 ? -11.256 -7.524 0.807 1.00 0.00 97 GLY A CA 2
ATOM 3210 C C . GLY A 1 97 ? -12.345 -8.037 -0.114 1.00 0.00 97 GLY A C 2
ATOM 3211 O O . GLY A 1 97 ? -12.179 -9.065 -0.770 1.00 0.00 97 GLY A O 2
ATOM 3215 N N . GLU A 1 98 ? -13.464 -7.320 -0.162 1.00 0.00 98 GLU A N 2
ATOM 3216 C CA . GLU A 1 98 ? -14.586 -7.712 -1.007 1.00 0.00 98 GLU A CA 2
ATOM 3217 C C . GLU A 1 98 ? -14.382 -7.227 -2.440 1.00 0.00 98 GLU A C 2
ATOM 3218 O O . GLU A 1 98 ? -14.743 -7.914 -3.397 1.00 0.00 98 GLU A O 2
ATOM 3230 N N . LEU A 1 99 ? -13.802 -6.040 -2.580 1.00 0.00 99 LEU A N 2
ATOM 3231 C CA . LEU A 1 99 ? -13.550 -5.462 -3.895 1.00 0.00 99 LEU A CA 2
ATOM 3232 C C . LEU A 1 99 ? -12.542 -6.300 -4.674 1.00 0.00 99 LEU A C 2
ATOM 3233 O O . LEU A 1 99 ? -12.500 -6.256 -5.905 1.00 0.00 99 LEU A O 2
ATOM 3249 N N . LEU A 1 100 ? -11.732 -7.066 -3.951 1.00 0.00 100 LEU A N 2
ATOM 3250 C CA . LEU A 1 100 ? -10.725 -7.917 -4.574 1.00 0.00 100 LEU A CA 2
ATOM 3251 C C . LEU A 1 100 ? -11.379 -9.036 -5.378 1.00 0.00 100 LEU A C 2
ATOM 3252 O O . LEU A 1 100 ? -11.185 -9.140 -6.589 1.00 0.00 100 LEU A O 2
ATOM 3268 N N . PHE A 1 101 ? -12.157 -9.870 -4.696 1.00 0.00 101 PHE A N 2
ATOM 3269 C CA . PHE A 1 101 ? -12.842 -10.981 -5.346 1.00 0.00 101 PHE A CA 2
ATOM 3270 C C . PHE A 1 101 ? -14.353 -10.870 -5.166 1.00 0.00 101 PHE A C 2
ATOM 3271 O O . PHE A 1 101 ? -14.894 -11.247 -4.127 1.00 0.00 101 PHE A O 2
ATOM 3288 N N . ASP A 1 102 ? -15.027 -10.348 -6.185 1.00 0.00 102 ASP A N 2
ATOM 3289 C CA . ASP A 1 102 ? -16.475 -10.186 -6.141 1.00 0.00 102 ASP A CA 2
ATOM 3290 C C . ASP A 1 102 ? -17.132 -11.360 -5.421 1.00 0.00 102 ASP A C 2
ATOM 3291 O O . ASP A 1 102 ? -16.577 -12.458 -5.369 1.00 0.00 102 ASP A O 2
ATOM 3300 N N . SER A 1 103 ? -18.315 -11.120 -4.865 1.00 0.00 103 SER A N 2
ATOM 3301 C CA . SER A 1 103 ? -19.045 -12.156 -4.143 1.00 0.00 103 SER A CA 2
ATOM 3302 C C . SER A 1 103 ? -20.258 -12.622 -4.942 1.00 0.00 103 SER A C 2
ATOM 3303 O O . SER A 1 103 ? -20.499 -13.821 -5.083 1.00 0.00 103 SER A O 2
ATOM 3311 N N . GLY A 1 104 ? -21.019 -11.665 -5.463 1.00 0.00 104 GLY A N 2
ATOM 3312 C CA . GLY A 1 104 ? -22.199 -11.996 -6.241 1.00 0.00 104 GLY A CA 2
ATOM 3313 C C . GLY A 1 104 ? -22.684 -10.832 -7.082 1.00 0.00 104 GLY A C 2
ATOM 3314 O O . GLY A 1 104 ? -22.597 -9.671 -6.682 1.00 0.00 104 GLY A O 2
ATOM 3318 N N . PRO A 1 105 ? -23.209 -11.139 -8.278 1.00 0.00 105 PRO A N 2
ATOM 3319 C CA . PRO A 1 105 ? -23.720 -10.122 -9.202 1.00 0.00 105 PRO A CA 2
ATOM 3320 C C . PRO A 1 105 ? -25.003 -9.471 -8.697 1.00 0.00 105 PRO A C 2
ATOM 3321 O O . PRO A 1 105 ? -25.392 -8.401 -9.163 1.00 0.00 105 PRO A O 2
ATOM 3332 N N . SER A 1 106 ? -25.656 -10.125 -7.741 1.00 0.00 106 SER A N 2
ATOM 3333 C CA . SER A 1 106 ? -26.897 -9.610 -7.175 1.00 0.00 106 SER A CA 2
ATOM 3334 C C . SER A 1 106 ? -26.785 -8.117 -6.886 1.00 0.00 106 SER A C 2
ATOM 3335 O O . SER A 1 106 ? -27.633 -7.327 -7.301 1.00 0.00 106 SER A O 2
ATOM 3343 N N . SER A 1 107 ? -25.731 -7.736 -6.171 1.00 0.00 107 SER A N 2
ATOM 3344 C CA . SER A 1 107 ? -25.508 -6.338 -5.822 1.00 0.00 107 SER A CA 2
ATOM 3345 C C . SER A 1 107 ? -24.816 -5.598 -6.962 1.00 0.00 107 SER A C 2
ATOM 3346 O O . SER A 1 107 ? -25.240 -4.514 -7.362 1.00 0.00 107 SER A O 2
ATOM 3354 N N . GLY A 1 108 ? -23.745 -6.191 -7.481 1.00 0.00 108 GLY A N 2
ATOM 3355 C CA . GLY A 1 108 ? -23.010 -5.575 -8.570 1.00 0.00 108 GLY A CA 2
ATOM 3356 C C . GLY A 1 108 ? -21.668 -6.237 -8.812 1.00 0.00 108 GLY A C 2
ATOM 3357 O O . GLY A 1 108 ? -21.597 -7.445 -9.041 1.00 0.00 108 GLY A O 2
ATOM 3361 N N . GLY A 1 1 ? 33.472 -7.206 14.605 1.00 0.00 1 GLY A N 3
ATOM 3362 C CA . GLY A 1 1 ? 33.750 -8.302 13.697 1.00 0.00 1 GLY A CA 3
ATOM 3363 C C . GLY A 1 1 ? 34.355 -7.832 12.389 1.00 0.00 1 GLY A C 3
ATOM 3364 O O . GLY A 1 1 ? 35.422 -8.297 11.989 1.00 0.00 1 GLY A O 3
ATOM 3368 N N . SER A 1 2 ? 33.672 -6.909 11.721 1.00 0.00 2 SER A N 3
ATOM 3369 C CA . SER A 1 2 ? 34.146 -6.380 10.447 1.00 0.00 2 SER A CA 3
ATOM 3370 C C . SER A 1 2 ? 34.782 -7.481 9.604 1.00 0.00 2 SER A C 3
ATOM 3371 O O . SER A 1 2 ? 35.910 -7.343 9.131 1.00 0.00 2 SER A O 3
ATOM 3379 N N . SER A 1 3 ? 34.049 -8.575 9.421 1.00 0.00 3 SER A N 3
ATOM 3380 C CA . SER A 1 3 ? 34.542 -9.703 8.639 1.00 0.00 3 SER A CA 3
ATOM 3381 C C . SER A 1 3 ? 34.004 -9.650 7.212 1.00 0.00 3 SER A C 3
ATOM 3382 O O . SER A 1 3 ? 34.751 -9.817 6.249 1.00 0.00 3 SER A O 3
ATOM 3390 N N . GLY A 1 4 ? 32.701 -9.416 7.085 1.00 0.00 4 GLY A N 3
ATOM 3391 C CA . GLY A 1 4 ? 32.084 -9.345 5.774 1.00 0.00 4 GLY A CA 3
ATOM 3392 C C . GLY A 1 4 ? 32.611 -8.190 4.947 1.00 0.00 4 GLY A C 3
ATOM 3393 O O . GLY A 1 4 ? 33.429 -7.401 5.420 1.00 0.00 4 GLY A O 3
ATOM 3397 N N . SER A 1 5 ? 32.144 -8.090 3.706 1.00 0.00 5 SER A N 3
ATOM 3398 C CA . SER A 1 5 ? 32.578 -7.026 2.809 1.00 0.00 5 SER A CA 3
ATOM 3399 C C . SER A 1 5 ? 31.546 -5.903 2.760 1.00 0.00 5 SER A C 3
ATOM 3400 O O . SER A 1 5 ? 31.192 -5.417 1.685 1.00 0.00 5 SER A O 3
ATOM 3408 N N . SER A 1 6 ? 31.068 -5.495 3.931 1.00 0.00 6 SER A N 3
ATOM 3409 C CA . SER A 1 6 ? 30.074 -4.432 4.023 1.00 0.00 6 SER A CA 3
ATOM 3410 C C . SER A 1 6 ? 28.818 -4.793 3.234 1.00 0.00 6 SER A C 3
ATOM 3411 O O . SER A 1 6 ? 28.263 -3.963 2.515 1.00 0.00 6 SER A O 3
ATOM 3419 N N . GLY A 1 7 ? 28.376 -6.039 3.375 1.00 0.00 7 GLY A N 3
ATOM 3420 C CA . GLY A 1 7 ? 27.190 -6.489 2.671 1.00 0.00 7 GLY A CA 3
ATOM 3421 C C . GLY A 1 7 ? 26.701 -7.837 3.161 1.00 0.00 7 GLY A C 3
ATOM 3422 O O . GLY A 1 7 ? 26.081 -7.933 4.221 1.00 0.00 7 GLY A O 3
ATOM 3426 N N . ARG A 1 8 ? 26.978 -8.883 2.388 1.00 0.00 8 ARG A N 3
ATOM 3427 C CA . ARG A 1 8 ? 26.559 -10.232 2.749 1.00 0.00 8 ARG A CA 3
ATOM 3428 C C . ARG A 1 8 ? 25.098 -10.248 3.188 1.00 0.00 8 ARG A C 3
ATOM 3429 O O . ARG A 1 8 ? 24.746 -10.870 4.192 1.00 0.00 8 ARG A O 3
ATOM 3450 N N . LYS A 1 9 ? 24.250 -9.561 2.431 1.00 0.00 9 LYS A N 3
ATOM 3451 C CA . LYS A 1 9 ? 22.826 -9.497 2.740 1.00 0.00 9 LYS A CA 3
ATOM 3452 C C . LYS A 1 9 ? 22.040 -10.490 1.891 1.00 0.00 9 LYS A C 3
ATOM 3453 O O . LYS A 1 9 ? 22.467 -10.894 0.809 1.00 0.00 9 LYS A O 3
ATOM 3472 N N . PRO A 1 10 ? 20.862 -10.894 2.389 1.00 0.00 10 PRO A N 3
ATOM 3473 C CA . PRO A 1 10 ? 19.990 -11.843 1.691 1.00 0.00 10 PRO A CA 3
ATOM 3474 C C . PRO A 1 10 ? 19.364 -11.242 0.437 1.00 0.00 10 PRO A C 3
ATOM 3475 O O . PRO A 1 10 ? 19.434 -10.032 0.215 1.00 0.00 10 PRO A O 3
ATOM 3486 N N . LEU A 1 11 ? 18.752 -12.092 -0.379 1.00 0.00 11 LEU A N 3
ATOM 3487 C CA . LEU A 1 11 ? 18.113 -11.644 -1.612 1.00 0.00 11 LEU A CA 3
ATOM 3488 C C . LEU A 1 11 ? 17.357 -10.339 -1.389 1.00 0.00 11 LEU A C 3
ATOM 3489 O O . LEU A 1 11 ? 16.816 -10.100 -0.310 1.00 0.00 11 LEU A O 3
ATOM 3505 N N . GLN A 1 12 ? 17.322 -9.498 -2.418 1.00 0.00 12 GLN A N 3
ATOM 3506 C CA . GLN A 1 12 ? 16.630 -8.217 -2.334 1.00 0.00 12 GLN A CA 3
ATOM 3507 C C . GLN A 1 12 ? 15.522 -8.128 -3.379 1.00 0.00 12 GLN A C 3
ATOM 3508 O O . GLN A 1 12 ? 15.331 -7.087 -4.006 1.00 0.00 12 GLN A O 3
ATOM 3522 N N . GLU A 1 13 ? 14.796 -9.226 -3.560 1.00 0.00 13 GLU A N 3
ATOM 3523 C CA . GLU A 1 13 ? 13.708 -9.271 -4.530 1.00 0.00 13 GLU A CA 3
ATOM 3524 C C . GLU A 1 13 ? 12.583 -8.320 -4.130 1.00 0.00 13 GLU A C 3
ATOM 3525 O O . GLU A 1 13 ? 12.305 -8.109 -2.949 1.00 0.00 13 GLU A O 3
ATOM 3537 N N . PRO A 1 14 ? 11.920 -7.732 -5.136 1.00 0.00 14 PRO A N 3
ATOM 3538 C CA . PRO A 1 14 ? 10.815 -6.794 -4.915 1.00 0.00 14 PRO A CA 3
ATOM 3539 C C . PRO A 1 14 ? 9.570 -7.484 -4.369 1.00 0.00 14 PRO A C 3
ATOM 3540 O O . PRO A 1 14 ? 9.485 -8.712 -4.355 1.00 0.00 14 PRO A O 3
ATOM 3551 N N . CYS A 1 15 ? 8.607 -6.687 -3.920 1.00 0.00 15 CYS A N 3
ATOM 3552 C CA . CYS A 1 15 ? 7.366 -7.221 -3.371 1.00 0.00 15 CYS A CA 3
ATOM 3553 C C . CYS A 1 15 ? 6.156 -6.509 -3.969 1.00 0.00 15 CYS A C 3
ATOM 3554 O O . CYS A 1 15 ? 5.902 -5.341 -3.674 1.00 0.00 15 CYS A O 3
ATOM 3562 N N . THR A 1 16 ? 5.414 -7.220 -4.812 1.00 0.00 16 THR A N 3
ATOM 3563 C CA . THR A 1 16 ? 4.233 -6.656 -5.453 1.00 0.00 16 THR A CA 3
ATOM 3564 C C . THR A 1 16 ? 3.067 -6.566 -4.476 1.00 0.00 16 THR A C 3
ATOM 3565 O O . THR A 1 16 ? 2.660 -7.568 -3.887 1.00 0.00 16 THR A O 3
ATOM 3576 N N . ILE A 1 17 ? 2.533 -5.361 -4.309 1.00 0.00 17 ILE A N 3
ATOM 3577 C CA . ILE A 1 17 ? 1.411 -5.142 -3.404 1.00 0.00 17 ILE A CA 3
ATOM 3578 C C . ILE A 1 17 ? 0.290 -4.372 -4.094 1.00 0.00 17 ILE A C 3
ATOM 3579 O O . ILE A 1 17 ? 0.520 -3.667 -5.077 1.00 0.00 17 ILE A O 3
ATOM 3595 N N . PHE A 1 18 ? -0.924 -4.510 -3.572 1.00 0.00 18 PHE A N 3
ATOM 3596 C CA . PHE A 1 18 ? -2.081 -3.827 -4.137 1.00 0.00 18 PHE A CA 3
ATOM 3597 C C . PHE A 1 18 ? -2.478 -2.629 -3.279 1.00 0.00 18 PHE A C 3
ATOM 3598 O O . PHE A 1 18 ? -2.604 -2.739 -2.059 1.00 0.00 18 PHE A O 3
ATOM 3615 N N . LEU A 1 19 ? -2.672 -1.485 -3.926 1.00 0.00 19 LEU A N 3
ATOM 3616 C CA . LEU A 1 19 ? -3.054 -0.264 -3.224 1.00 0.00 19 LEU A CA 3
ATOM 3617 C C . LEU A 1 19 ? -4.486 0.135 -3.566 1.00 0.00 19 LEU A C 3
ATOM 3618 O O . LEU A 1 19 ? -4.963 -0.114 -4.674 1.00 0.00 19 LEU A O 3
ATOM 3634 N N . ILE A 1 20 ? -5.166 0.758 -2.609 1.00 0.00 20 ILE A N 3
ATOM 3635 C CA . ILE A 1 20 ? -6.542 1.195 -2.810 1.00 0.00 20 ILE A CA 3
ATOM 3636 C C . ILE A 1 20 ? -6.776 2.572 -2.199 1.00 0.00 20 ILE A C 3
ATOM 3637 O O . ILE A 1 20 ? -6.347 2.847 -1.079 1.00 0.00 20 ILE A O 3
ATOM 3653 N N . ALA A 1 21 ? -7.461 3.434 -2.943 1.00 0.00 21 ALA A N 3
ATOM 3654 C CA . ALA A 1 21 ? -7.756 4.782 -2.474 1.00 0.00 21 ALA A CA 3
ATOM 3655 C C . ALA A 1 21 ? -8.733 4.755 -1.304 1.00 0.00 21 ALA A C 3
ATOM 3656 O O . ALA A 1 21 ? -9.805 4.157 -1.392 1.00 0.00 21 ALA A O 3
ATOM 3663 N N . ASN A 1 22 ? -8.355 5.404 -0.207 1.00 0.00 22 ASN A N 3
ATOM 3664 C CA . ASN A 1 22 ? -9.198 5.452 0.982 1.00 0.00 22 ASN A CA 3
ATOM 3665 C C . ASN A 1 22 ? -10.535 6.119 0.674 1.00 0.00 22 ASN A C 3
ATOM 3666 O O . ASN A 1 22 ? -10.588 7.143 -0.006 1.00 0.00 22 ASN A O 3
ATOM 3677 N N . GLY A 1 23 ? -11.615 5.530 1.179 1.00 0.00 23 GLY A N 3
ATOM 3678 C CA . GLY A 1 23 ? -12.937 6.080 0.948 1.00 0.00 23 GLY A CA 3
ATOM 3679 C C . GLY A 1 23 ? -13.444 5.803 -0.453 1.00 0.00 23 GLY A C 3
ATOM 3680 O O . GLY A 1 23 ? -14.396 6.434 -0.913 1.00 0.00 23 GLY A O 3
ATOM 3684 N N . ASP A 1 24 ? -12.806 4.857 -1.135 1.00 0.00 24 ASP A N 3
ATOM 3685 C CA . ASP A 1 24 ? -13.198 4.498 -2.493 1.00 0.00 24 ASP A CA 3
ATOM 3686 C C . ASP A 1 24 ? -13.696 3.057 -2.551 1.00 0.00 24 ASP A C 3
ATOM 3687 O O . ASP A 1 24 ? -12.962 2.121 -2.230 1.00 0.00 24 ASP A O 3
ATOM 3696 N N . LEU A 1 25 ? -14.948 2.886 -2.962 1.00 0.00 25 LEU A N 3
ATOM 3697 C CA . LEU A 1 25 ? -15.545 1.559 -3.062 1.00 0.00 25 LEU A CA 3
ATOM 3698 C C . LEU A 1 25 ? -16.093 1.312 -4.464 1.00 0.00 25 LEU A C 3
ATOM 3699 O O . LEU A 1 25 ? -16.987 0.487 -4.655 1.00 0.00 25 LEU A O 3
ATOM 3715 N N . ILE A 1 26 ? -15.550 2.031 -5.440 1.00 0.00 26 ILE A N 3
ATOM 3716 C CA . ILE A 1 26 ? -15.982 1.887 -6.825 1.00 0.00 26 ILE A CA 3
ATOM 3717 C C . ILE A 1 26 ? -14.854 1.354 -7.701 1.00 0.00 26 ILE A C 3
ATOM 3718 O O . ILE A 1 26 ? -15.040 0.406 -8.462 1.00 0.00 26 ILE A O 3
ATOM 3734 N N . ASN A 1 27 ? -13.681 1.969 -7.585 1.00 0.00 27 ASN A N 3
ATOM 3735 C CA . ASN A 1 27 ? -12.521 1.555 -8.365 1.00 0.00 27 ASN A CA 3
ATOM 3736 C C . ASN A 1 27 ? -11.747 0.453 -7.648 1.00 0.00 27 ASN A C 3
ATOM 3737 O O . ASN A 1 27 ? -11.661 0.420 -6.420 1.00 0.00 27 ASN A O 3
ATOM 3748 N N . PRO A 1 28 ? -11.171 -0.471 -8.430 1.00 0.00 28 PRO A N 3
ATOM 3749 C CA . PRO A 1 28 ? -10.393 -1.591 -7.891 1.00 0.00 28 PRO A CA 3
ATOM 3750 C C . PRO A 1 28 ? -9.070 -1.139 -7.283 1.00 0.00 28 PRO A C 3
ATOM 3751 O O . PRO A 1 28 ? -8.840 0.055 -7.093 1.00 0.00 28 PRO A O 3
ATOM 3762 N N . ALA A 1 29 ? -8.203 -2.100 -6.981 1.00 0.00 29 ALA A N 3
ATOM 3763 C CA . ALA A 1 29 ? -6.902 -1.799 -6.397 1.00 0.00 29 ALA A CA 3
ATOM 3764 C C . ALA A 1 29 ? -5.886 -1.439 -7.476 1.00 0.00 29 ALA A C 3
ATOM 3765 O O . ALA A 1 29 ? -6.228 -1.336 -8.654 1.00 0.00 29 ALA A O 3
ATOM 3772 N N . SER A 1 30 ? -4.637 -1.247 -7.065 1.00 0.00 30 SER A N 3
ATOM 3773 C CA . SER A 1 30 ? -3.572 -0.893 -7.996 1.00 0.00 30 SER A CA 3
ATOM 3774 C C . SER A 1 30 ? -2.301 -1.682 -7.694 1.00 0.00 30 SER A C 3
ATOM 3775 O O . SER A 1 30 ? -1.645 -1.456 -6.677 1.00 0.00 30 SER A O 3
ATOM 3783 N N . ARG A 1 31 ? -1.961 -2.608 -8.584 1.00 0.00 31 ARG A N 3
ATOM 3784 C CA . ARG A 1 31 ? -0.770 -3.431 -8.413 1.00 0.00 31 ARG A CA 3
ATOM 3785 C C . ARG A 1 31 ? 0.497 -2.592 -8.554 1.00 0.00 31 ARG A C 3
ATOM 3786 O O . ARG A 1 31 ? 0.971 -2.346 -9.663 1.00 0.00 31 ARG A O 3
ATOM 3807 N N . LEU A 1 32 ? 1.039 -2.154 -7.423 1.00 0.00 32 LEU A N 3
ATOM 3808 C CA . LEU A 1 32 ? 2.250 -1.341 -7.419 1.00 0.00 32 LEU A CA 3
ATOM 3809 C C . LEU A 1 32 ? 3.408 -2.092 -6.770 1.00 0.00 32 LEU A C 3
ATOM 3810 O O . LEU A 1 32 ? 3.327 -2.494 -5.608 1.00 0.00 32 LEU A O 3
ATOM 3826 N N . LEU A 1 33 ? 4.485 -2.277 -7.525 1.00 0.00 33 LEU A N 3
ATOM 3827 C CA . LEU A 1 33 ? 5.661 -2.978 -7.022 1.00 0.00 33 LEU A CA 3
ATOM 3828 C C . LEU A 1 33 ? 6.612 -2.012 -6.321 1.00 0.00 33 LEU A C 3
ATOM 3829 O O . LEU A 1 33 ? 6.858 -0.907 -6.805 1.00 0.00 33 LEU A O 3
ATOM 3845 N N . ILE A 1 34 ? 7.145 -2.439 -5.181 1.00 0.00 34 ILE A N 3
ATOM 3846 C CA . ILE A 1 34 ? 8.071 -1.613 -4.415 1.00 0.00 34 ILE A CA 3
ATOM 3847 C C . ILE A 1 34 ? 9.402 -2.327 -4.210 1.00 0.00 34 ILE A C 3
ATOM 3848 O O . ILE A 1 34 ? 9.464 -3.442 -3.690 1.00 0.00 34 ILE A O 3
ATOM 3864 N N . PRO A 1 35 ? 10.496 -1.671 -4.625 1.00 0.00 35 PRO A N 3
ATOM 3865 C CA . PRO A 1 35 ? 11.847 -2.223 -4.495 1.00 0.00 35 PRO A CA 3
ATOM 3866 C C . PRO A 1 35 ? 12.313 -2.280 -3.044 1.00 0.00 35 PRO A C 3
ATOM 3867 O O . PRO A 1 35 ? 11.969 -1.416 -2.238 1.00 0.00 35 PRO A O 3
ATOM 3878 N N . ARG A 1 36 ? 13.098 -3.302 -2.719 1.00 0.00 36 ARG A N 3
ATOM 3879 C CA . ARG A 1 36 ? 13.611 -3.471 -1.365 1.00 0.00 36 ARG A CA 3
ATOM 3880 C C . ARG A 1 36 ? 14.227 -2.173 -0.851 1.00 0.00 36 ARG A C 3
ATOM 3881 O O . ARG A 1 36 ? 13.851 -1.672 0.209 1.00 0.00 36 ARG A O 3
ATOM 3902 N N . LYS A 1 37 ? 15.176 -1.635 -1.608 1.00 0.00 37 LYS A N 3
ATOM 3903 C CA . LYS A 1 37 ? 15.845 -0.395 -1.231 1.00 0.00 37 LYS A CA 3
ATOM 3904 C C . LYS A 1 37 ? 14.839 0.635 -0.730 1.00 0.00 37 LYS A C 3
ATOM 3905 O O . LYS A 1 37 ? 15.087 1.333 0.255 1.00 0.00 37 LYS A O 3
ATOM 3924 N N . THR A 1 38 ? 13.702 0.726 -1.412 1.00 0.00 38 THR A N 3
ATOM 3925 C CA . THR A 1 38 ? 12.658 1.671 -1.035 1.00 0.00 38 THR A CA 3
ATOM 3926 C C . THR A 1 38 ? 11.875 1.172 0.174 1.00 0.00 38 THR A C 3
ATOM 3927 O O . THR A 1 38 ? 11.491 1.955 1.044 1.00 0.00 38 THR A O 3
ATOM 3938 N N . LEU A 1 39 ? 11.642 -0.134 0.223 1.00 0.00 39 LEU A N 3
ATOM 3939 C CA . LEU A 1 39 ? 10.904 -0.739 1.327 1.00 0.00 39 LEU A CA 3
ATOM 3940 C C . LEU A 1 39 ? 11.534 -0.373 2.668 1.00 0.00 39 LEU A C 3
ATOM 3941 O O . LEU A 1 39 ? 10.884 -0.441 3.709 1.00 0.00 39 LEU A O 3
ATOM 3957 N N . ASN A 1 40 ? 12.805 0.016 2.632 1.00 0.00 40 ASN A N 3
ATOM 3958 C CA . ASN A 1 40 ? 13.523 0.394 3.844 1.00 0.00 40 ASN A CA 3
ATOM 3959 C C . ASN A 1 40 ? 13.135 1.801 4.289 1.00 0.00 40 ASN A C 3
ATOM 3960 O O . ASN A 1 40 ? 13.142 2.108 5.481 1.00 0.00 40 ASN A O 3
ATOM 3971 N N . GLN A 1 41 ? 12.799 2.649 3.323 1.00 0.00 41 GLN A N 3
ATOM 3972 C CA . GLN A 1 41 ? 12.409 4.023 3.616 1.00 0.00 41 GLN A CA 3
ATOM 3973 C C . GLN A 1 41 ? 10.908 4.216 3.423 1.00 0.00 41 GLN A C 3
ATOM 3974 O O . GLN A 1 41 ? 10.447 4.500 2.318 1.00 0.00 41 GLN A O 3
ATOM 3988 N N . TRP A 1 42 ? 10.153 4.060 4.504 1.00 0.00 42 TRP A N 3
ATOM 3989 C CA . TRP A 1 42 ? 8.704 4.217 4.453 1.00 0.00 42 TRP A CA 3
ATOM 3990 C C . TRP A 1 42 ? 8.317 5.429 3.612 1.00 0.00 42 TRP A C 3
ATOM 3991 O O . TRP A 1 42 ? 7.419 5.353 2.773 1.00 0.00 42 TRP A O 3
ATOM 4012 N N . ASP A 1 43 ? 8.999 6.545 3.843 1.00 0.00 43 ASP A N 3
ATOM 4013 C CA . ASP A 1 43 ? 8.727 7.774 3.105 1.00 0.00 43 ASP A CA 3
ATOM 4014 C C . ASP A 1 43 ? 8.871 7.549 1.603 1.00 0.00 43 ASP A C 3
ATOM 4015 O O . ASP A 1 43 ? 8.052 8.019 0.813 1.00 0.00 43 ASP A O 3
ATOM 4024 N N . HIS A 1 44 ? 9.919 6.828 1.216 1.00 0.00 44 HIS A N 3
ATOM 4025 C CA . HIS A 1 44 ? 10.171 6.542 -0.192 1.00 0.00 44 HIS A CA 3
ATOM 4026 C C . HIS A 1 44 ? 9.058 5.677 -0.778 1.00 0.00 44 HIS A C 3
ATOM 4027 O O . HIS A 1 44 ? 8.665 5.852 -1.931 1.00 0.00 44 HIS A O 3
ATOM 4042 N N . VAL A 1 45 ? 8.556 4.743 0.024 1.00 0.00 45 VAL A N 3
ATOM 4043 C CA . VAL A 1 45 ? 7.489 3.852 -0.416 1.00 0.00 45 VAL A CA 3
ATOM 4044 C C . VAL A 1 45 ? 6.243 4.638 -0.807 1.00 0.00 45 VAL A C 3
ATOM 4045 O O . VAL A 1 45 ? 5.680 4.434 -1.884 1.00 0.00 45 VAL A O 3
ATOM 4058 N N . LEU A 1 46 ? 5.817 5.537 0.073 1.00 0.00 46 LEU A N 3
ATOM 4059 C CA . LEU A 1 46 ? 4.636 6.355 -0.180 1.00 0.00 46 LEU A CA 3
ATOM 4060 C C . LEU A 1 46 ? 4.817 7.197 -1.439 1.00 0.00 46 LEU A C 3
ATOM 4061 O O . LEU A 1 46 ? 3.901 7.319 -2.253 1.00 0.00 46 LEU A O 3
ATOM 4077 N N . GLN A 1 47 ? 6.004 7.774 -1.594 1.00 0.00 47 GLN A N 3
ATOM 4078 C CA . GLN A 1 47 ? 6.305 8.603 -2.755 1.00 0.00 47 GLN A CA 3
ATOM 4079 C C . GLN A 1 47 ? 5.873 7.912 -4.044 1.00 0.00 47 GLN A C 3
ATOM 4080 O O . GLN A 1 47 ? 5.460 8.565 -5.002 1.00 0.00 47 GLN A O 3
ATOM 4094 N N . MET A 1 48 ? 5.972 6.586 -4.061 1.00 0.00 48 MET A N 3
ATOM 4095 C CA . MET A 1 48 ? 5.590 5.807 -5.232 1.00 0.00 48 MET A CA 3
ATOM 4096 C C . MET A 1 48 ? 4.122 5.397 -5.158 1.00 0.00 48 MET A C 3
ATOM 4097 O O . MET A 1 48 ? 3.410 5.415 -6.162 1.00 0.00 48 MET A O 3
ATOM 4111 N N . VAL A 1 49 ? 3.676 5.027 -3.962 1.00 0.00 49 VAL A N 3
ATOM 4112 C CA . VAL A 1 49 ? 2.293 4.613 -3.756 1.00 0.00 49 VAL A CA 3
ATOM 4113 C C . VAL A 1 49 ? 1.321 5.673 -4.262 1.00 0.00 49 VAL A C 3
ATOM 4114 O O . VAL A 1 49 ? 0.312 5.356 -4.893 1.00 0.00 49 VAL A O 3
ATOM 4127 N N . THR A 1 50 ? 1.632 6.935 -3.981 1.00 0.00 50 THR A N 3
ATOM 4128 C CA . THR A 1 50 ? 0.786 8.043 -4.406 1.00 0.00 50 THR A CA 3
ATOM 4129 C C . THR A 1 50 ? 0.654 8.083 -5.924 1.00 0.00 50 THR A C 3
ATOM 4130 O O . THR A 1 50 ? -0.425 8.341 -6.455 1.00 0.00 50 THR A O 3
ATOM 4141 N N . GLU A 1 51 ? 1.759 7.825 -6.617 1.00 0.00 51 GLU A N 3
ATOM 4142 C CA . GLU A 1 51 ? 1.765 7.832 -8.075 1.00 0.00 51 GLU A CA 3
ATOM 4143 C C . GLU A 1 51 ? 0.650 6.948 -8.628 1.00 0.00 51 GLU A C 3
ATOM 4144 O O . GLU A 1 51 ? 0.110 7.210 -9.703 1.00 0.00 51 GLU A O 3
ATOM 4156 N N . LYS A 1 52 ? 0.311 5.900 -7.885 1.00 0.00 52 LYS A N 3
ATOM 4157 C CA . LYS A 1 52 ? -0.740 4.977 -8.298 1.00 0.00 52 LYS A CA 3
ATOM 4158 C C . LYS A 1 52 ? -2.062 5.319 -7.620 1.00 0.00 52 LYS A C 3
ATOM 4159 O O . LYS A 1 52 ? -3.126 5.229 -8.234 1.00 0.00 52 LYS A O 3
ATOM 4178 N N . ILE A 1 53 ? -1.988 5.714 -6.354 1.00 0.00 53 ILE A N 3
ATOM 4179 C CA . ILE A 1 53 ? -3.180 6.072 -5.595 1.00 0.00 53 ILE A CA 3
ATOM 4180 C C . ILE A 1 53 ? -3.109 7.516 -5.109 1.00 0.00 53 ILE A C 3
ATOM 4181 O O . ILE A 1 53 ? -2.543 7.800 -4.053 1.00 0.00 53 ILE A O 3
ATOM 4197 N N . THR A 1 54 ? -3.688 8.425 -5.886 1.00 0.00 54 THR A N 3
ATOM 4198 C CA . THR A 1 54 ? -3.692 9.840 -5.535 1.00 0.00 54 THR A CA 3
ATOM 4199 C C . THR A 1 54 ? -5.070 10.286 -5.062 1.00 0.00 54 THR A C 3
ATOM 4200 O O . THR A 1 54 ? -5.971 10.517 -5.870 1.00 0.00 54 THR A O 3
ATOM 4211 N N . LEU A 1 55 ? -5.230 10.406 -3.749 1.00 0.00 55 LEU A N 3
ATOM 4212 C CA . LEU A 1 55 ? -6.500 10.826 -3.168 1.00 0.00 55 LEU A CA 3
ATOM 4213 C C . LEU A 1 55 ? -6.726 12.320 -3.374 1.00 0.00 55 LEU A C 3
ATOM 4214 O O . LEU A 1 55 ? -5.775 13.088 -3.517 1.00 0.00 55 LEU A O 3
ATOM 4230 N N . ARG A 1 56 ? -7.992 12.726 -3.386 1.00 0.00 56 ARG A N 3
ATOM 4231 C CA . ARG A 1 56 ? -8.343 14.128 -3.574 1.00 0.00 56 ARG A CA 3
ATOM 4232 C C . ARG A 1 56 ? -7.778 14.986 -2.445 1.00 0.00 56 ARG A C 3
ATOM 4233 O O . ARG A 1 56 ? -7.431 16.149 -2.649 1.00 0.00 56 ARG A O 3
ATOM 4254 N N . SER A 1 57 ? -7.690 14.403 -1.253 1.00 0.00 57 SER A N 3
ATOM 4255 C CA . SER A 1 57 ? -7.172 15.114 -0.091 1.00 0.00 57 SER A CA 3
ATOM 4256 C C . SER A 1 57 ? -5.689 15.430 -0.263 1.00 0.00 57 SER A C 3
ATOM 4257 O O . SER A 1 57 ? -5.210 16.474 0.176 1.00 0.00 57 SER A O 3
ATOM 4265 N N . GLY A 1 58 ? -4.967 14.517 -0.907 1.00 0.00 58 GLY A N 3
ATOM 4266 C CA . GLY A 1 58 ? -3.546 14.715 -1.127 1.00 0.00 58 GLY A CA 3
ATOM 4267 C C . GLY A 1 58 ? -2.783 13.407 -1.201 1.00 0.00 58 GLY A C 3
ATOM 4268 O O . GLY A 1 58 ? -3.373 12.348 -1.411 1.00 0.00 58 GLY A O 3
ATOM 4272 N N . ALA A 1 59 ? -1.468 13.481 -1.029 1.00 0.00 59 ALA A N 3
ATOM 4273 C CA . ALA A 1 59 ? -0.623 12.294 -1.077 1.00 0.00 59 ALA A CA 3
ATOM 4274 C C . ALA A 1 59 ? -0.901 11.375 0.107 1.00 0.00 59 ALA A C 3
ATOM 4275 O O . ALA A 1 59 ? -1.683 11.710 0.997 1.00 0.00 59 ALA A O 3
ATOM 4282 N N . VAL A 1 60 ? -0.257 10.212 0.112 1.00 0.00 60 VAL A N 3
ATOM 4283 C CA . VAL A 1 60 ? -0.434 9.243 1.187 1.00 0.00 60 VAL A CA 3
ATOM 4284 C C . VAL A 1 60 ? 0.549 9.498 2.324 1.00 0.00 60 VAL A C 3
ATOM 4285 O O . VAL A 1 60 ? 1.696 9.882 2.093 1.00 0.00 60 VAL A O 3
ATOM 4298 N N . HIS A 1 61 ? 0.093 9.281 3.553 1.00 0.00 61 HIS A N 3
ATOM 4299 C CA . HIS A 1 61 ? 0.933 9.486 4.728 1.00 0.00 61 HIS A CA 3
ATOM 4300 C C . HIS A 1 61 ? 1.038 8.205 5.551 1.00 0.00 61 HIS A C 3
ATOM 4301 O O . HIS A 1 61 ? 2.042 7.968 6.222 1.00 0.00 61 HIS A O 3
ATOM 4316 N N . ARG A 1 62 ? -0.006 7.385 5.495 1.00 0.00 62 ARG A N 3
ATOM 4317 C CA . ARG A 1 62 ? -0.032 6.130 6.237 1.00 0.00 62 ARG A CA 3
ATOM 4318 C C . ARG A 1 62 ? -0.777 5.052 5.455 1.00 0.00 62 ARG A C 3
ATOM 4319 O O . ARG A 1 62 ? -1.472 5.344 4.481 1.00 0.00 62 ARG A O 3
ATOM 4340 N N . LEU A 1 63 ? -0.629 3.805 5.889 1.00 0.00 63 LEU A N 3
ATOM 4341 C CA . LEU A 1 63 ? -1.287 2.682 5.230 1.00 0.00 63 LEU A CA 3
ATOM 4342 C C . LEU A 1 63 ? -2.238 1.970 6.187 1.00 0.00 63 LEU A C 3
ATOM 4343 O O . LEU A 1 63 ? -2.119 2.099 7.406 1.00 0.00 63 LEU A O 3
ATOM 4359 N N . TYR A 1 64 ? -3.178 1.218 5.628 1.00 0.00 64 TYR A N 3
ATOM 4360 C CA . TYR A 1 64 ? -4.150 0.485 6.432 1.00 0.00 64 TYR A CA 3
ATOM 4361 C C . TYR A 1 64 ? -4.688 -0.722 5.670 1.00 0.00 64 TYR A C 3
ATOM 4362 O O . TYR A 1 64 ? -5.179 -0.595 4.547 1.00 0.00 64 TYR A O 3
ATOM 4380 N N . THR A 1 65 ? -4.593 -1.895 6.288 1.00 0.00 65 THR A N 3
ATOM 4381 C CA . THR A 1 65 ? -5.069 -3.126 5.670 1.00 0.00 65 THR A CA 3
ATOM 4382 C C . THR A 1 65 ? -6.592 -3.169 5.633 1.00 0.00 65 THR A C 3
ATOM 4383 O O . THR A 1 65 ? -7.261 -2.248 6.103 1.00 0.00 65 THR A O 3
ATOM 4394 N N . LEU A 1 66 ? -7.135 -4.243 5.072 1.00 0.00 66 LEU A N 3
ATOM 4395 C CA . LEU A 1 66 ? -8.582 -4.407 4.973 1.00 0.00 66 LEU A CA 3
ATOM 4396 C C . LEU A 1 66 ? -9.178 -4.799 6.322 1.00 0.00 66 LEU A C 3
ATOM 4397 O O . LEU A 1 66 ? -10.386 -4.690 6.531 1.00 0.00 66 LEU A O 3
ATOM 4413 N N . GLU A 1 67 ? -8.322 -5.252 7.232 1.00 0.00 67 GLU A N 3
ATOM 4414 C CA . GLU A 1 67 ? -8.765 -5.658 8.561 1.00 0.00 67 GLU A CA 3
ATOM 4415 C C . GLU A 1 67 ? -8.799 -4.465 9.512 1.00 0.00 67 GLU A C 3
ATOM 4416 O O . GLU A 1 67 ? -9.409 -4.525 10.578 1.00 0.00 67 GLU A O 3
ATOM 4428 N N . GLY A 1 68 ? -8.138 -3.382 9.116 1.00 0.00 68 GLY A N 3
ATOM 4429 C CA . GLY A 1 68 ? -8.103 -2.190 9.944 1.00 0.00 68 GLY A CA 3
ATOM 4430 C C . GLY A 1 68 ? -6.795 -2.043 10.694 1.00 0.00 68 GLY A C 3
ATOM 4431 O O . GLY A 1 68 ? -6.726 -1.349 11.708 1.00 0.00 68 GLY A O 3
ATOM 4435 N N . LYS A 1 69 ? -5.752 -2.699 10.196 1.00 0.00 69 LYS A N 3
ATOM 4436 C CA . LYS A 1 69 ? -4.438 -2.640 10.826 1.00 0.00 69 LYS A CA 3
ATOM 4437 C C . LYS A 1 69 ? -3.607 -1.502 10.242 1.00 0.00 69 LYS A C 3
ATOM 4438 O O . LYS A 1 69 ? -3.661 -1.232 9.041 1.00 0.00 69 LYS A O 3
ATOM 4457 N N . LEU A 1 70 ? -2.837 -0.839 11.098 1.00 0.00 70 LEU A N 3
ATOM 4458 C CA . LEU A 1 70 ? -1.992 0.269 10.666 1.00 0.00 70 LEU A CA 3
ATOM 4459 C C . LEU A 1 70 ? -0.552 -0.191 10.461 1.00 0.00 70 LEU A C 3
ATOM 4460 O O . LEU A 1 70 ? 0.022 -0.868 11.314 1.00 0.00 70 LEU A O 3
ATOM 4476 N N . VAL A 1 71 ? 0.027 0.182 9.324 1.00 0.00 71 VAL A N 3
ATOM 4477 C CA . VAL A 1 71 ? 1.401 -0.190 9.008 1.00 0.00 71 VAL A CA 3
ATOM 4478 C C . VAL A 1 71 ? 2.312 1.032 8.996 1.00 0.00 71 VAL A C 3
ATOM 4479 O O . VAL A 1 71 ? 2.351 1.779 8.019 1.00 0.00 71 VAL A O 3
ATOM 4492 N N . GLU A 1 72 ? 3.044 1.229 10.087 1.00 0.00 72 GLU A N 3
ATOM 4493 C CA . GLU A 1 72 ? 3.956 2.362 10.202 1.00 0.00 72 GLU A CA 3
ATOM 4494 C C . GLU A 1 72 ? 5.358 1.981 9.737 1.00 0.00 72 GLU A C 3
ATOM 4495 O O . GLU A 1 72 ? 6.303 2.757 9.878 1.00 0.00 72 GLU A O 3
ATOM 4507 N N . SER A 1 73 ? 5.485 0.779 9.182 1.00 0.00 73 SER A N 3
ATOM 4508 C CA . SER A 1 73 ? 6.773 0.292 8.700 1.00 0.00 73 SER A CA 3
ATOM 4509 C C . SER A 1 73 ? 6.585 -0.698 7.555 1.00 0.00 73 SER A C 3
ATOM 4510 O O . SER A 1 73 ? 5.515 -1.286 7.397 1.00 0.00 73 SER A O 3
ATOM 4518 N N . GLY A 1 74 ? 7.633 -0.878 6.758 1.00 0.00 74 GLY A N 3
ATOM 4519 C CA . GLY A 1 74 ? 7.564 -1.797 5.637 1.00 0.00 74 GLY A CA 3
ATOM 4520 C C . GLY A 1 74 ? 7.766 -3.240 6.057 1.00 0.00 74 GLY A C 3
ATOM 4521 O O . GLY A 1 74 ? 8.274 -4.053 5.285 1.00 0.00 74 GLY A O 3
ATOM 4525 N N . ALA A 1 75 ? 7.369 -3.558 7.285 1.00 0.00 75 ALA A N 3
ATOM 4526 C CA . ALA A 1 75 ? 7.509 -4.912 7.806 1.00 0.00 75 ALA A CA 3
ATOM 4527 C C . ALA A 1 75 ? 6.175 -5.651 7.780 1.00 0.00 75 ALA A C 3
ATOM 4528 O O . ALA A 1 75 ? 6.137 -6.880 7.783 1.00 0.00 75 ALA A O 3
ATOM 4535 N N . GLU A 1 76 ? 5.084 -4.892 7.754 1.00 0.00 76 GLU A N 3
ATOM 4536 C CA . GLU A 1 76 ? 3.748 -5.476 7.729 1.00 0.00 76 GLU A CA 3
ATOM 4537 C C . GLU A 1 76 ? 3.340 -5.838 6.304 1.00 0.00 76 GLU A C 3
ATOM 4538 O O . GLU A 1 76 ? 2.472 -6.686 6.091 1.00 0.00 76 GLU A O 3
ATOM 4550 N N . LEU A 1 77 ? 3.970 -5.189 5.331 1.00 0.00 77 LEU A N 3
ATOM 4551 C CA . LEU A 1 77 ? 3.673 -5.441 3.925 1.00 0.00 77 LEU A CA 3
ATOM 4552 C C . LEU A 1 77 ? 4.083 -6.856 3.527 1.00 0.00 77 LEU A C 3
ATOM 4553 O O . LEU A 1 77 ? 5.078 -7.385 4.020 1.00 0.00 77 LEU A O 3
ATOM 4569 N N . GLU A 1 78 ? 3.310 -7.460 2.630 1.00 0.00 78 GLU A N 3
ATOM 4570 C CA . GLU A 1 78 ? 3.595 -8.812 2.165 1.00 0.00 78 GLU A CA 3
ATOM 4571 C C . GLU A 1 78 ? 3.555 -8.883 0.641 1.00 0.00 78 GLU A C 3
ATOM 4572 O O . GLU A 1 78 ? 3.006 -8.001 -0.017 1.00 0.00 78 GLU A O 3
ATOM 4584 N N . ASN A 1 79 ? 4.142 -9.940 0.088 1.00 0.00 79 ASN A N 3
ATOM 4585 C CA . ASN A 1 79 ? 4.175 -10.126 -1.358 1.00 0.00 79 ASN A CA 3
ATOM 4586 C C . ASN A 1 79 ? 2.859 -10.712 -1.861 1.00 0.00 79 ASN A C 3
ATOM 4587 O O . ASN A 1 79 ? 2.574 -11.891 -1.657 1.00 0.00 79 ASN A O 3
ATOM 4598 N N . GLY A 1 80 ? 2.060 -9.878 -2.520 1.00 0.00 80 GLY A N 3
ATOM 4599 C CA . GLY A 1 80 ? 0.784 -10.330 -3.043 1.00 0.00 80 GLY A CA 3
ATOM 4600 C C . GLY A 1 80 ? -0.364 -10.047 -2.095 1.00 0.00 80 GLY A C 3
ATOM 4601 O O . GLY A 1 80 ? -1.286 -10.852 -1.971 1.00 0.00 80 GLY A O 3
ATOM 4605 N N . GLN A 1 81 ? -0.306 -8.901 -1.424 1.00 0.00 81 GLN A N 3
ATOM 4606 C CA . GLN A 1 81 ? -1.349 -8.516 -0.480 1.00 0.00 81 GLN A CA 3
ATOM 4607 C C . GLN A 1 81 ? -1.965 -7.175 -0.867 1.00 0.00 81 GLN A C 3
ATOM 4608 O O . GLN A 1 81 ? -1.511 -6.520 -1.805 1.00 0.00 81 GLN A O 3
ATOM 4622 N N . PHE A 1 82 ? -3.001 -6.774 -0.138 1.00 0.00 82 PHE A N 3
ATOM 4623 C CA . PHE A 1 82 ? -3.680 -5.511 -0.405 1.00 0.00 82 PHE A CA 3
ATOM 4624 C C . PHE A 1 82 ? -3.505 -4.542 0.760 1.00 0.00 82 PHE A C 3
ATOM 4625 O O . PHE A 1 82 ? -3.315 -4.957 1.904 1.00 0.00 82 PHE A O 3
ATOM 4642 N N . TYR A 1 83 ? -3.569 -3.249 0.461 1.00 0.00 83 TYR A N 3
ATOM 4643 C CA . TYR A 1 83 ? -3.414 -2.220 1.482 1.00 0.00 83 TYR A CA 3
ATOM 4644 C C . TYR A 1 83 ? -4.032 -0.902 1.025 1.00 0.00 83 TYR A C 3
ATOM 4645 O O . TYR A 1 83 ? -3.778 -0.436 -0.085 1.00 0.00 83 TYR A O 3
ATOM 4663 N N . VAL A 1 84 ? -4.845 -0.306 1.891 1.00 0.00 84 VAL A N 3
ATOM 4664 C CA . VAL A 1 84 ? -5.499 0.959 1.579 1.00 0.00 84 VAL A CA 3
ATOM 4665 C C . VAL A 1 84 ? -4.626 2.143 1.981 1.00 0.00 84 VAL A C 3
ATOM 4666 O O . VAL A 1 84 ? -4.048 2.160 3.067 1.00 0.00 84 VAL A O 3
ATOM 4679 N N . ALA A 1 85 ? -4.536 3.132 1.098 1.00 0.00 85 ALA A N 3
ATOM 4680 C CA . ALA A 1 85 ? -3.736 4.321 1.361 1.00 0.00 85 ALA A CA 3
ATOM 4681 C C . ALA A 1 85 ? -4.567 5.402 2.045 1.00 0.00 85 ALA A C 3
ATOM 4682 O O . ALA A 1 85 ? -5.584 5.846 1.512 1.00 0.00 85 ALA A O 3
ATOM 4689 N N . VAL A 1 86 ? -4.128 5.820 3.227 1.00 0.00 86 VAL A N 3
ATOM 4690 C CA . VAL A 1 86 ? -4.831 6.849 3.984 1.00 0.00 86 VAL A CA 3
ATOM 4691 C C . VAL A 1 86 ? -3.983 8.109 4.117 1.00 0.00 86 VAL A C 3
ATOM 4692 O O . VAL A 1 86 ? -2.898 8.081 4.697 1.00 0.00 86 VAL A O 3
ATOM 4705 N N . GLY A 1 87 ? -4.487 9.215 3.578 1.00 0.00 87 GLY A N 3
ATOM 4706 C CA . GLY A 1 87 ? -3.762 10.471 3.648 1.00 0.00 87 GLY A CA 3
ATOM 4707 C C . GLY A 1 87 ? -3.819 11.097 5.027 1.00 0.00 87 GLY A C 3
ATOM 4708 O O . GLY A 1 87 ? -3.617 10.417 6.033 1.00 0.00 87 GLY A O 3
ATOM 4712 N N . ARG A 1 88 ? -4.093 12.396 5.075 1.00 0.00 88 ARG A N 3
ATOM 4713 C CA . ARG A 1 88 ? -4.173 13.114 6.341 1.00 0.00 88 ARG A CA 3
ATOM 4714 C C . ARG A 1 88 ? -5.576 13.017 6.934 1.00 0.00 88 ARG A C 3
ATOM 4715 O O . ARG A 1 88 ? -6.128 14.007 7.414 1.00 0.00 88 ARG A O 3
ATOM 4736 N N . ASP A 1 89 ? -6.146 11.818 6.897 1.00 0.00 89 ASP A N 3
ATOM 4737 C CA . ASP A 1 89 ? -7.484 11.590 7.431 1.00 0.00 89 ASP A CA 3
ATOM 4738 C C . ASP A 1 89 ? -7.567 10.237 8.130 1.00 0.00 89 ASP A C 3
ATOM 4739 O O . ASP A 1 89 ? -6.615 9.457 8.113 1.00 0.00 89 ASP A O 3
ATOM 4748 N N . LYS A 1 90 ? -8.712 9.965 8.747 1.00 0.00 90 LYS A N 3
ATOM 4749 C CA . LYS A 1 90 ? -8.921 8.707 9.453 1.00 0.00 90 LYS A CA 3
ATOM 4750 C C . LYS A 1 90 ? -9.121 7.558 8.470 1.00 0.00 90 LYS A C 3
ATOM 4751 O O . LYS A 1 90 ? -9.412 7.778 7.294 1.00 0.00 90 LYS A O 3
ATOM 4770 N N . PHE A 1 91 ? -8.964 6.332 8.959 1.00 0.00 91 PHE A N 3
ATOM 4771 C CA . PHE A 1 91 ? -9.128 5.149 8.124 1.00 0.00 91 PHE A CA 3
ATOM 4772 C C . PHE A 1 91 ? -10.602 4.778 7.989 1.00 0.00 91 PHE A C 3
ATOM 4773 O O . PHE A 1 91 ? -11.194 4.197 8.899 1.00 0.00 91 PHE A O 3
ATOM 4790 N N . LYS A 1 92 ? -11.190 5.118 6.847 1.00 0.00 92 LYS A N 3
ATOM 4791 C CA . LYS A 1 92 ? -12.594 4.822 6.590 1.00 0.00 92 LYS A CA 3
ATOM 4792 C C . LYS A 1 92 ? -12.822 3.317 6.485 1.00 0.00 92 LYS A C 3
ATOM 4793 O O . LYS A 1 92 ? -12.936 2.771 5.387 1.00 0.00 92 LYS A O 3
ATOM 4812 N N . LYS A 1 93 ? -12.889 2.652 7.633 1.00 0.00 93 LYS A N 3
ATOM 4813 C CA . LYS A 1 93 ? -13.106 1.210 7.670 1.00 0.00 93 LYS A CA 3
ATOM 4814 C C . LYS A 1 93 ? -14.173 0.794 6.663 1.00 0.00 93 LYS A C 3
ATOM 4815 O O . LYS A 1 93 ? -15.370 0.916 6.925 1.00 0.00 93 LYS A O 3
ATOM 4834 N N . LEU A 1 94 ? -13.732 0.301 5.511 1.00 0.00 94 LEU A N 3
ATOM 4835 C CA . LEU A 1 94 ? -14.650 -0.135 4.464 1.00 0.00 94 LEU A CA 3
ATOM 4836 C C . LEU A 1 94 ? -14.203 -1.466 3.868 1.00 0.00 94 LEU A C 3
ATOM 4837 O O . LEU A 1 94 ? -13.017 -1.796 3.842 1.00 0.00 94 LEU A O 3
ATOM 4853 N N . PRO A 1 95 ? -15.174 -2.250 3.376 1.00 0.00 95 PRO A N 3
ATOM 4854 C CA . PRO A 1 95 ? -14.905 -3.557 2.769 1.00 0.00 95 PRO A CA 3
ATOM 4855 C C . PRO A 1 95 ? -14.188 -3.436 1.429 1.00 0.00 95 PRO A C 3
ATOM 4856 O O . PRO A 1 95 ? -14.784 -3.037 0.428 1.00 0.00 95 PRO A O 3
ATOM 4867 N N . TYR A 1 96 ? -12.906 -3.784 1.416 1.00 0.00 96 TYR A N 3
ATOM 4868 C CA . TYR A 1 96 ? -12.107 -3.713 0.198 1.00 0.00 96 TYR A CA 3
ATOM 4869 C C . TYR A 1 96 ? -11.860 -5.106 -0.374 1.00 0.00 96 TYR A C 3
ATOM 4870 O O . TYR A 1 96 ? -11.791 -5.288 -1.588 1.00 0.00 96 TYR A O 3
ATOM 4888 N N . GLY A 1 97 ? -11.728 -6.088 0.514 1.00 0.00 97 GLY A N 3
ATOM 4889 C CA . GLY A 1 97 ? -11.491 -7.452 0.080 1.00 0.00 97 GLY A CA 3
ATOM 4890 C C . GLY A 1 97 ? -12.565 -7.956 -0.863 1.00 0.00 97 GLY A C 3
ATOM 4891 O O . GLY A 1 97 ? -12.379 -8.964 -1.543 1.00 0.00 97 GLY A O 3
ATOM 4895 N N . GLU A 1 98 ? -13.693 -7.254 -0.902 1.00 0.00 98 GLU A N 3
ATOM 4896 C CA . GLU A 1 98 ? -14.802 -7.638 -1.768 1.00 0.00 98 GLU A CA 3
ATOM 4897 C C . GLU A 1 98 ? -14.611 -7.083 -3.176 1.00 0.00 98 GLU A C 3
ATOM 4898 O O . GLU A 1 98 ? -14.953 -7.733 -4.164 1.00 0.00 98 GLU A O 3
ATOM 4910 N N . LEU A 1 99 ? -14.064 -5.875 -3.260 1.00 0.00 99 LEU A N 3
ATOM 4911 C CA . LEU A 1 99 ? -13.827 -5.230 -4.547 1.00 0.00 99 LEU A CA 3
ATOM 4912 C C . LEU A 1 99 ? -12.780 -5.991 -5.353 1.00 0.00 99 LEU A C 3
ATOM 4913 O O . LEU A 1 99 ? -12.779 -5.950 -6.584 1.00 0.00 99 LEU A O 3
ATOM 4929 N N . LEU A 1 100 ? -11.891 -6.687 -4.652 1.00 0.00 100 LEU A N 3
ATOM 4930 C CA . LEU A 1 100 ? -10.839 -7.460 -5.303 1.00 0.00 100 LEU A CA 3
ATOM 4931 C C . LEU A 1 100 ? -11.434 -8.518 -6.227 1.00 0.00 100 LEU A C 3
ATOM 4932 O O . LEU A 1 100 ? -11.256 -8.465 -7.444 1.00 0.00 100 LEU A O 3
ATOM 4948 N N . PHE A 1 101 ? -12.142 -9.478 -5.640 1.00 0.00 101 PHE A N 3
ATOM 4949 C CA . PHE A 1 101 ? -12.764 -10.548 -6.411 1.00 0.00 101 PHE A CA 3
ATOM 4950 C C . PHE A 1 101 ? -14.281 -10.387 -6.439 1.00 0.00 101 PHE A C 3
ATOM 4951 O O . PHE A 1 101 ? -14.948 -10.507 -5.411 1.00 0.00 101 PHE A O 3
ATOM 4968 N N . ASP A 1 102 ? -14.819 -10.115 -7.622 1.00 0.00 102 ASP A N 3
ATOM 4969 C CA . ASP A 1 102 ? -16.257 -9.938 -7.786 1.00 0.00 102 ASP A CA 3
ATOM 4970 C C . ASP A 1 102 ? -17.029 -10.937 -6.929 1.00 0.00 102 ASP A C 3
ATOM 4971 O O . ASP A 1 102 ? -16.660 -12.108 -6.840 1.00 0.00 102 ASP A O 3
ATOM 4980 N N . SER A 1 103 ? -18.100 -10.466 -6.299 1.00 0.00 103 SER A N 3
ATOM 4981 C CA . SER A 1 103 ? -18.921 -11.317 -5.446 1.00 0.00 103 SER A CA 3
ATOM 4982 C C . SER A 1 103 ? -19.990 -12.036 -6.262 1.00 0.00 103 SER A C 3
ATOM 4983 O O . SER A 1 103 ? -21.003 -12.482 -5.725 1.00 0.00 103 SER A O 3
ATOM 4991 N N . GLY A 1 104 ? -19.756 -12.145 -7.567 1.00 0.00 104 GLY A N 3
ATOM 4992 C CA . GLY A 1 104 ? -20.707 -12.811 -8.438 1.00 0.00 104 GLY A CA 3
ATOM 4993 C C . GLY A 1 104 ? -21.076 -11.969 -9.644 1.00 0.00 104 GLY A C 3
ATOM 4994 O O . GLY A 1 104 ? -21.186 -10.746 -9.563 1.00 0.00 104 GLY A O 3
ATOM 4998 N N . PRO A 1 105 ? -21.272 -12.631 -10.794 1.00 0.00 105 PRO A N 3
ATOM 4999 C CA . PRO A 1 105 ? -21.632 -11.955 -12.044 1.00 0.00 105 PRO A CA 3
ATOM 5000 C C . PRO A 1 105 ? -23.049 -11.393 -12.012 1.00 0.00 105 PRO A C 3
ATOM 5001 O O . PRO A 1 105 ? -23.361 -10.429 -12.710 1.00 0.00 105 PRO A O 3
ATOM 5012 N N . SER A 1 106 ? -23.904 -12.003 -11.197 1.00 0.00 106 SER A N 3
ATOM 5013 C CA . SER A 1 106 ? -25.290 -11.565 -11.076 1.00 0.00 106 SER A CA 3
ATOM 5014 C C . SER A 1 106 ? -25.364 -10.065 -10.805 1.00 0.00 106 SER A C 3
ATOM 5015 O O . SER A 1 106 ? -25.396 -9.632 -9.653 1.00 0.00 106 SER A O 3
ATOM 5023 N N . SER A 1 107 ? -25.391 -9.277 -11.875 1.00 0.00 107 SER A N 3
ATOM 5024 C CA . SER A 1 107 ? -25.458 -7.826 -11.755 1.00 0.00 107 SER A CA 3
ATOM 5025 C C . SER A 1 107 ? -26.656 -7.271 -12.519 1.00 0.00 107 SER A C 3
ATOM 5026 O O . SER A 1 107 ? -26.529 -6.835 -13.663 1.00 0.00 107 SER A O 3
ATOM 5034 N N . GLY A 1 108 ? -27.821 -7.293 -11.878 1.00 0.00 108 GLY A N 3
ATOM 5035 C CA . GLY A 1 108 ? -29.026 -6.790 -12.512 1.00 0.00 108 GLY A CA 3
ATOM 5036 C C . GLY A 1 108 ? -29.570 -5.553 -11.825 1.00 0.00 108 GLY A C 3
ATOM 5037 O O . GLY A 1 108 ? -29.064 -5.142 -10.781 1.00 0.00 108 GLY A O 3
ATOM 5041 N N . GLY A 1 1 ? 16.358 4.027 -25.424 1.00 0.00 1 GLY A N 4
ATOM 5042 C CA . GLY A 1 1 ? 16.811 3.075 -26.420 1.00 0.00 1 GLY A CA 4
ATOM 5043 C C . GLY A 1 1 ? 17.892 2.153 -25.892 1.00 0.00 1 GLY A C 4
ATOM 5044 O O . GLY A 1 1 ? 17.717 0.935 -25.860 1.00 0.00 1 GLY A O 4
ATOM 5048 N N . SER A 1 2 ? 19.013 2.734 -25.478 1.00 0.00 2 SER A N 4
ATOM 5049 C CA . SER A 1 2 ? 20.129 1.956 -24.953 1.00 0.00 2 SER A CA 4
ATOM 5050 C C . SER A 1 2 ? 19.643 0.924 -23.940 1.00 0.00 2 SER A C 4
ATOM 5051 O O . SER A 1 2 ? 18.604 1.103 -23.305 1.00 0.00 2 SER A O 4
ATOM 5059 N N . SER A 1 3 ? 20.403 -0.157 -23.794 1.00 0.00 3 SER A N 4
ATOM 5060 C CA . SER A 1 3 ? 20.049 -1.220 -22.861 1.00 0.00 3 SER A CA 4
ATOM 5061 C C . SER A 1 3 ? 21.275 -2.048 -22.490 1.00 0.00 3 SER A C 4
ATOM 5062 O O . SER A 1 3 ? 21.777 -2.830 -23.296 1.00 0.00 3 SER A O 4
ATOM 5070 N N . GLY A 1 4 ? 21.753 -1.869 -21.262 1.00 0.00 4 GLY A N 4
ATOM 5071 C CA . GLY A 1 4 ? 22.917 -2.605 -20.804 1.00 0.00 4 GLY A CA 4
ATOM 5072 C C . GLY A 1 4 ? 22.778 -4.099 -21.017 1.00 0.00 4 GLY A C 4
ATOM 5073 O O . GLY A 1 4 ? 21.807 -4.560 -21.616 1.00 0.00 4 GLY A O 4
ATOM 5077 N N . SER A 1 5 ? 23.754 -4.858 -20.528 1.00 0.00 5 SER A N 4
ATOM 5078 C CA . SER A 1 5 ? 23.739 -6.309 -20.673 1.00 0.00 5 SER A CA 4
ATOM 5079 C C . SER A 1 5 ? 23.932 -6.992 -19.322 1.00 0.00 5 SER A C 4
ATOM 5080 O O . SER A 1 5 ? 24.684 -7.960 -19.205 1.00 0.00 5 SER A O 4
ATOM 5088 N N . SER A 1 6 ? 23.248 -6.480 -18.304 1.00 0.00 6 SER A N 4
ATOM 5089 C CA . SER A 1 6 ? 23.346 -7.037 -16.960 1.00 0.00 6 SER A CA 4
ATOM 5090 C C . SER A 1 6 ? 22.204 -8.012 -16.691 1.00 0.00 6 SER A C 4
ATOM 5091 O O . SER A 1 6 ? 21.044 -7.720 -16.979 1.00 0.00 6 SER A O 4
ATOM 5099 N N . GLY A 1 7 ? 22.541 -9.171 -16.135 1.00 0.00 7 GLY A N 4
ATOM 5100 C CA . GLY A 1 7 ? 21.534 -10.172 -15.836 1.00 0.00 7 GLY A CA 4
ATOM 5101 C C . GLY A 1 7 ? 21.770 -10.852 -14.502 1.00 0.00 7 GLY A C 4
ATOM 5102 O O . GLY A 1 7 ? 21.686 -12.076 -14.398 1.00 0.00 7 GLY A O 4
ATOM 5106 N N . ARG A 1 8 ? 22.069 -10.058 -13.479 1.00 0.00 8 ARG A N 4
ATOM 5107 C CA . ARG A 1 8 ? 22.321 -10.591 -12.146 1.00 0.00 8 ARG A CA 4
ATOM 5108 C C . ARG A 1 8 ? 21.653 -9.729 -11.080 1.00 0.00 8 ARG A C 4
ATOM 5109 O O . ARG A 1 8 ? 22.030 -8.575 -10.872 1.00 0.00 8 ARG A O 4
ATOM 5130 N N . LYS A 1 9 ? 20.657 -10.295 -10.407 1.00 0.00 9 LYS A N 4
ATOM 5131 C CA . LYS A 1 9 ? 19.935 -9.580 -9.361 1.00 0.00 9 LYS A CA 4
ATOM 5132 C C . LYS A 1 9 ? 20.368 -10.056 -7.978 1.00 0.00 9 LYS A C 4
ATOM 5133 O O . LYS A 1 9 ? 20.547 -11.250 -7.734 1.00 0.00 9 LYS A O 4
ATOM 5152 N N . PRO A 1 10 ? 20.538 -9.103 -7.050 1.00 0.00 10 PRO A N 4
ATOM 5153 C CA . PRO A 1 10 ? 20.950 -9.402 -5.675 1.00 0.00 10 PRO A CA 4
ATOM 5154 C C . PRO A 1 10 ? 19.857 -10.114 -4.884 1.00 0.00 10 PRO A C 4
ATOM 5155 O O . PRO A 1 10 ? 18.686 -10.091 -5.266 1.00 0.00 10 PRO A O 4
ATOM 5166 N N . LEU A 1 11 ? 20.246 -10.744 -3.782 1.00 0.00 11 LEU A N 4
ATOM 5167 C CA . LEU A 1 11 ? 19.298 -11.463 -2.936 1.00 0.00 11 LEU A CA 4
ATOM 5168 C C . LEU A 1 11 ? 18.004 -10.672 -2.775 1.00 0.00 11 LEU A C 4
ATOM 5169 O O . LEU A 1 11 ? 16.938 -11.116 -3.199 1.00 0.00 11 LEU A O 4
ATOM 5185 N N . GLN A 1 12 ? 18.107 -9.497 -2.162 1.00 0.00 12 GLN A N 4
ATOM 5186 C CA . GLN A 1 12 ? 16.944 -8.643 -1.947 1.00 0.00 12 GLN A CA 4
ATOM 5187 C C . GLN A 1 12 ? 15.986 -8.720 -3.131 1.00 0.00 12 GLN A C 4
ATOM 5188 O O . GLN A 1 12 ? 16.303 -8.260 -4.228 1.00 0.00 12 GLN A O 4
ATOM 5202 N N . GLU A 1 13 ? 14.815 -9.304 -2.901 1.00 0.00 13 GLU A N 4
ATOM 5203 C CA . GLU A 1 13 ? 13.811 -9.441 -3.951 1.00 0.00 13 GLU A CA 4
ATOM 5204 C C . GLU A 1 13 ? 12.658 -8.466 -3.732 1.00 0.00 13 GLU A C 4
ATOM 5205 O O . GLU A 1 13 ? 12.260 -8.180 -2.603 1.00 0.00 13 GLU A O 4
ATOM 5217 N N . PRO A 1 14 ? 12.109 -7.943 -4.838 1.00 0.00 14 PRO A N 4
ATOM 5218 C CA . PRO A 1 14 ? 10.994 -6.992 -4.793 1.00 0.00 14 PRO A CA 4
ATOM 5219 C C . PRO A 1 14 ? 9.693 -7.644 -4.338 1.00 0.00 14 PRO A C 4
ATOM 5220 O O . PRO A 1 14 ? 9.541 -8.864 -4.412 1.00 0.00 14 PRO A O 4
ATOM 5231 N N . CYS A 1 15 ? 8.759 -6.825 -3.868 1.00 0.00 15 CYS A N 4
ATOM 5232 C CA . CYS A 1 15 ? 7.471 -7.323 -3.400 1.00 0.00 15 CYS A CA 4
ATOM 5233 C C . CYS A 1 15 ? 6.324 -6.539 -4.028 1.00 0.00 15 CYS A C 4
ATOM 5234 O O . CYS A 1 15 ? 6.271 -5.312 -3.936 1.00 0.00 15 CYS A O 4
ATOM 5242 N N . THR A 1 16 ? 5.406 -7.255 -4.671 1.00 0.00 16 THR A N 4
ATOM 5243 C CA . THR A 1 16 ? 4.261 -6.627 -5.318 1.00 0.00 16 THR A CA 4
ATOM 5244 C C . THR A 1 16 ? 3.086 -6.503 -4.356 1.00 0.00 16 THR A C 4
ATOM 5245 O O . THR A 1 16 ? 2.601 -7.501 -3.822 1.00 0.00 16 THR A O 4
ATOM 5256 N N . ILE A 1 17 ? 2.632 -5.273 -4.139 1.00 0.00 17 ILE A N 4
ATOM 5257 C CA . ILE A 1 17 ? 1.511 -5.020 -3.242 1.00 0.00 17 ILE A CA 4
ATOM 5258 C C . ILE A 1 17 ? 0.436 -4.183 -3.928 1.00 0.00 17 ILE A C 4
ATOM 5259 O O . ILE A 1 17 ? 0.736 -3.339 -4.773 1.00 0.00 17 ILE A O 4
ATOM 5275 N N . PHE A 1 18 ? -0.818 -4.423 -3.558 1.00 0.00 18 PHE A N 4
ATOM 5276 C CA . PHE A 1 18 ? -1.939 -3.691 -4.137 1.00 0.00 18 PHE A CA 4
ATOM 5277 C C . PHE A 1 18 ? -2.338 -2.516 -3.249 1.00 0.00 18 PHE A C 4
ATOM 5278 O O . PHE A 1 18 ? -2.440 -2.652 -2.029 1.00 0.00 18 PHE A O 4
ATOM 5295 N N . LEU A 1 19 ? -2.562 -1.363 -3.869 1.00 0.00 19 LEU A N 4
ATOM 5296 C CA . LEU A 1 19 ? -2.950 -0.163 -3.136 1.00 0.00 19 LEU A CA 4
ATOM 5297 C C . LEU A 1 19 ? -4.369 0.262 -3.499 1.00 0.00 19 LEU A C 4
ATOM 5298 O O . LEU A 1 19 ? -4.758 0.229 -4.667 1.00 0.00 19 LEU A O 4
ATOM 5314 N N . ILE A 1 20 ? -5.138 0.662 -2.491 1.00 0.00 20 ILE A N 4
ATOM 5315 C CA . ILE A 1 20 ? -6.512 1.096 -2.705 1.00 0.00 20 ILE A CA 4
ATOM 5316 C C . ILE A 1 20 ? -6.765 2.456 -2.063 1.00 0.00 20 ILE A C 4
ATOM 5317 O O . ILE A 1 20 ? -6.164 2.794 -1.044 1.00 0.00 20 ILE A O 4
ATOM 5333 N N . ALA A 1 21 ? -7.661 3.231 -2.665 1.00 0.00 21 ALA A N 4
ATOM 5334 C CA . ALA A 1 21 ? -7.997 4.553 -2.151 1.00 0.00 21 ALA A CA 4
ATOM 5335 C C . ALA A 1 21 ? -8.879 4.451 -0.910 1.00 0.00 21 ALA A C 4
ATOM 5336 O O . ALA A 1 21 ? -9.958 3.862 -0.951 1.00 0.00 21 ALA A O 4
ATOM 5343 N N . ASN A 1 22 ? -8.410 5.028 0.191 1.00 0.00 22 ASN A N 4
ATOM 5344 C CA . ASN A 1 22 ? -9.156 5.001 1.445 1.00 0.00 22 ASN A CA 4
ATOM 5345 C C . ASN A 1 22 ? -10.549 5.596 1.262 1.00 0.00 22 ASN A C 4
ATOM 5346 O O . ASN A 1 22 ? -10.696 6.785 0.982 1.00 0.00 22 ASN A O 4
ATOM 5357 N N . GLY A 1 23 ? -11.570 4.759 1.422 1.00 0.00 23 GLY A N 4
ATOM 5358 C CA . GLY A 1 23 ? -12.938 5.220 1.272 1.00 0.00 23 GLY A CA 4
ATOM 5359 C C . GLY A 1 23 ? -13.515 4.886 -0.089 1.00 0.00 23 GLY A C 4
ATOM 5360 O O . GLY A 1 23 ? -14.686 5.156 -0.358 1.00 0.00 23 GLY A O 4
ATOM 5364 N N . ASP A 1 24 ? -12.693 4.299 -0.952 1.00 0.00 24 ASP A N 4
ATOM 5365 C CA . ASP A 1 24 ? -13.128 3.928 -2.293 1.00 0.00 24 ASP A CA 4
ATOM 5366 C C . ASP A 1 24 ? -13.577 2.471 -2.336 1.00 0.00 24 ASP A C 4
ATOM 5367 O O . ASP A 1 24 ? -12.761 1.555 -2.217 1.00 0.00 24 ASP A O 4
ATOM 5376 N N . LEU A 1 25 ? -14.878 2.262 -2.504 1.00 0.00 25 LEU A N 4
ATOM 5377 C CA . LEU A 1 25 ? -15.436 0.916 -2.562 1.00 0.00 25 LEU A CA 4
ATOM 5378 C C . LEU A 1 25 ? -16.011 0.623 -3.944 1.00 0.00 25 LEU A C 4
ATOM 5379 O O . LEU A 1 25 ? -16.823 -0.288 -4.108 1.00 0.00 25 LEU A O 4
ATOM 5395 N N . ILE A 1 26 ? -15.584 1.399 -4.933 1.00 0.00 26 ILE A N 4
ATOM 5396 C CA . ILE A 1 26 ? -16.054 1.221 -6.301 1.00 0.00 26 ILE A CA 4
ATOM 5397 C C . ILE A 1 26 ? -14.920 0.780 -7.220 1.00 0.00 26 ILE A C 4
ATOM 5398 O O . ILE A 1 26 ? -15.071 -0.155 -8.005 1.00 0.00 26 ILE A O 4
ATOM 5414 N N . ASN A 1 27 ? -13.782 1.459 -7.114 1.00 0.00 27 ASN A N 4
ATOM 5415 C CA . ASN A 1 27 ? -12.620 1.137 -7.934 1.00 0.00 27 ASN A CA 4
ATOM 5416 C C . ASN A 1 27 ? -11.721 0.125 -7.230 1.00 0.00 27 ASN A C 4
ATOM 5417 O O . ASN A 1 27 ? -11.549 0.153 -6.011 1.00 0.00 27 ASN A O 4
ATOM 5428 N N . PRO A 1 28 ? -11.134 -0.791 -8.015 1.00 0.00 28 PRO A N 4
ATOM 5429 C CA . PRO A 1 28 ? -10.242 -1.829 -7.489 1.00 0.00 28 PRO A CA 4
ATOM 5430 C C . PRO A 1 28 ? -8.917 -1.258 -6.995 1.00 0.00 28 PRO A C 4
ATOM 5431 O O . PRO A 1 28 ? -8.768 -0.046 -6.849 1.00 0.00 28 PRO A O 4
ATOM 5442 N N . ALA A 1 29 ? -7.956 -2.141 -6.741 1.00 0.00 29 ALA A N 4
ATOM 5443 C CA . ALA A 1 29 ? -6.642 -1.725 -6.266 1.00 0.00 29 ALA A CA 4
ATOM 5444 C C . ALA A 1 29 ? -5.696 -1.461 -7.432 1.00 0.00 29 ALA A C 4
ATOM 5445 O O . ALA A 1 29 ? -6.093 -1.531 -8.595 1.00 0.00 29 ALA A O 4
ATOM 5452 N N . SER A 1 30 ? -4.442 -1.156 -7.113 1.00 0.00 30 SER A N 4
ATOM 5453 C CA . SER A 1 30 ? -3.440 -0.877 -8.135 1.00 0.00 30 SER A CA 4
ATOM 5454 C C . SER A 1 30 ? -2.174 -1.693 -7.891 1.00 0.00 30 SER A C 4
ATOM 5455 O O . SER A 1 30 ? -1.392 -1.392 -6.989 1.00 0.00 30 SER A O 4
ATOM 5463 N N . ARG A 1 31 ? -1.978 -2.727 -8.703 1.00 0.00 31 ARG A N 4
ATOM 5464 C CA . ARG A 1 31 ? -0.809 -3.588 -8.576 1.00 0.00 31 ARG A CA 4
ATOM 5465 C C . ARG A 1 31 ? 0.478 -2.770 -8.646 1.00 0.00 31 ARG A C 4
ATOM 5466 O O . ARG A 1 31 ? 0.969 -2.457 -9.731 1.00 0.00 31 ARG A O 4
ATOM 5487 N N . LEU A 1 32 ? 1.019 -2.428 -7.482 1.00 0.00 32 LEU A N 4
ATOM 5488 C CA . LEU A 1 32 ? 2.249 -1.647 -7.410 1.00 0.00 32 LEU A CA 4
ATOM 5489 C C . LEU A 1 32 ? 3.359 -2.441 -6.729 1.00 0.00 32 LEU A C 4
ATOM 5490 O O . LEU A 1 32 ? 3.131 -3.107 -5.719 1.00 0.00 32 LEU A O 4
ATOM 5506 N N . LEU A 1 33 ? 4.562 -2.364 -7.288 1.00 0.00 33 LEU A N 4
ATOM 5507 C CA . LEU A 1 33 ? 5.710 -3.074 -6.734 1.00 0.00 33 LEU A CA 4
ATOM 5508 C C . LEU A 1 33 ? 6.681 -2.103 -6.069 1.00 0.00 33 LEU A C 4
ATOM 5509 O O . LEU A 1 33 ? 6.800 -0.949 -6.482 1.00 0.00 33 LEU A O 4
ATOM 5525 N N . ILE A 1 34 ? 7.373 -2.579 -5.040 1.00 0.00 34 ILE A N 4
ATOM 5526 C CA . ILE A 1 34 ? 8.336 -1.755 -4.320 1.00 0.00 34 ILE A CA 4
ATOM 5527 C C . ILE A 1 34 ? 9.669 -2.478 -4.162 1.00 0.00 34 ILE A C 4
ATOM 5528 O O . ILE A 1 34 ? 9.743 -3.587 -3.634 1.00 0.00 34 ILE A O 4
ATOM 5544 N N . PRO A 1 35 ? 10.750 -1.835 -4.628 1.00 0.00 35 PRO A N 4
ATOM 5545 C CA . PRO A 1 35 ? 12.101 -2.397 -4.548 1.00 0.00 35 PRO A CA 4
ATOM 5546 C C . PRO A 1 35 ? 12.626 -2.443 -3.117 1.00 0.00 35 PRO A C 4
ATOM 5547 O O . PRO A 1 35 ? 12.498 -1.475 -2.367 1.00 0.00 35 PRO A O 4
ATOM 5558 N N . ARG A 1 36 ? 13.216 -3.574 -2.744 1.00 0.00 36 ARG A N 4
ATOM 5559 C CA . ARG A 1 36 ? 13.759 -3.746 -1.402 1.00 0.00 36 ARG A CA 4
ATOM 5560 C C . ARG A 1 36 ? 14.367 -2.444 -0.890 1.00 0.00 36 ARG A C 4
ATOM 5561 O O . ARG A 1 36 ? 14.014 -1.960 0.185 1.00 0.00 36 ARG A O 4
ATOM 5582 N N . LYS A 1 37 ? 15.285 -1.880 -1.668 1.00 0.00 37 LYS A N 4
ATOM 5583 C CA . LYS A 1 37 ? 15.943 -0.633 -1.296 1.00 0.00 37 LYS A CA 4
ATOM 5584 C C . LYS A 1 37 ? 14.934 0.374 -0.755 1.00 0.00 37 LYS A C 4
ATOM 5585 O O . LYS A 1 37 ? 15.142 0.971 0.302 1.00 0.00 37 LYS A O 4
ATOM 5604 N N . THR A 1 38 ? 13.839 0.559 -1.486 1.00 0.00 38 THR A N 4
ATOM 5605 C CA . THR A 1 38 ? 12.797 1.494 -1.080 1.00 0.00 38 THR A CA 4
ATOM 5606 C C . THR A 1 38 ? 12.027 0.969 0.126 1.00 0.00 38 THR A C 4
ATOM 5607 O O . THR A 1 38 ? 11.703 1.723 1.045 1.00 0.00 38 THR A O 4
ATOM 5618 N N . LEU A 1 39 ? 11.737 -0.327 0.118 1.00 0.00 39 LEU A N 4
ATOM 5619 C CA . LEU A 1 39 ? 11.005 -0.954 1.213 1.00 0.00 39 LEU A CA 4
ATOM 5620 C C . LEU A 1 39 ? 11.605 -0.567 2.561 1.00 0.00 39 LEU A C 4
ATOM 5621 O O . LEU A 1 39 ? 10.927 -0.606 3.587 1.00 0.00 39 LEU A O 4
ATOM 5637 N N . ASN A 1 40 ? 12.879 -0.192 2.550 1.00 0.00 40 ASN A N 4
ATOM 5638 C CA . ASN A 1 40 ? 13.570 0.205 3.772 1.00 0.00 40 ASN A CA 4
ATOM 5639 C C . ASN A 1 40 ? 13.056 1.550 4.275 1.00 0.00 40 ASN A C 4
ATOM 5640 O O . ASN A 1 40 ? 12.930 1.765 5.481 1.00 0.00 40 ASN A O 4
ATOM 5651 N N . GLN A 1 41 ? 12.761 2.451 3.344 1.00 0.00 41 GLN A N 4
ATOM 5652 C CA . GLN A 1 41 ? 12.260 3.775 3.693 1.00 0.00 41 GLN A CA 4
ATOM 5653 C C . GLN A 1 41 ? 10.752 3.860 3.484 1.00 0.00 41 GLN A C 4
ATOM 5654 O O . GLN A 1 41 ? 10.251 3.583 2.394 1.00 0.00 41 GLN A O 4
ATOM 5668 N N . TRP A 1 42 ? 10.035 4.244 4.534 1.00 0.00 42 TRP A N 4
ATOM 5669 C CA . TRP A 1 42 ? 8.583 4.364 4.464 1.00 0.00 42 TRP A CA 4
ATOM 5670 C C . TRP A 1 42 ? 8.176 5.564 3.615 1.00 0.00 42 TRP A C 4
ATOM 5671 O O . TRP A 1 42 ? 7.272 5.470 2.785 1.00 0.00 42 TRP A O 4
ATOM 5692 N N . ASP A 1 43 ? 8.850 6.689 3.828 1.00 0.00 43 ASP A N 4
ATOM 5693 C CA . ASP A 1 43 ? 8.559 7.907 3.081 1.00 0.00 43 ASP A CA 4
ATOM 5694 C C . ASP A 1 43 ? 8.736 7.681 1.583 1.00 0.00 43 ASP A C 4
ATOM 5695 O O . ASP A 1 43 ? 8.048 8.294 0.766 1.00 0.00 43 ASP A O 4
ATOM 5704 N N . HIS A 1 44 ? 9.664 6.797 1.228 1.00 0.00 44 HIS A N 4
ATOM 5705 C CA . HIS A 1 44 ? 9.932 6.490 -0.172 1.00 0.00 44 HIS A CA 4
ATOM 5706 C C . HIS A 1 44 ? 8.805 5.653 -0.770 1.00 0.00 44 HIS A C 4
ATOM 5707 O O . HIS A 1 44 ? 8.562 5.691 -1.976 1.00 0.00 44 HIS A O 4
ATOM 5722 N N . VAL A 1 45 ? 8.121 4.895 0.082 1.00 0.00 45 VAL A N 4
ATOM 5723 C CA . VAL A 1 45 ? 7.021 4.048 -0.362 1.00 0.00 45 VAL A CA 4
ATOM 5724 C C . VAL A 1 45 ? 5.796 4.882 -0.721 1.00 0.00 45 VAL A C 4
ATOM 5725 O O . VAL A 1 45 ? 5.215 4.722 -1.795 1.00 0.00 45 VAL A O 4
ATOM 5738 N N . LEU A 1 46 ? 5.408 5.773 0.184 1.00 0.00 46 LEU A N 4
ATOM 5739 C CA . LEU A 1 46 ? 4.251 6.635 -0.036 1.00 0.00 46 LEU A CA 4
ATOM 5740 C C . LEU A 1 46 ? 4.413 7.445 -1.318 1.00 0.00 46 LEU A C 4
ATOM 5741 O O . LEU A 1 46 ? 3.448 7.663 -2.051 1.00 0.00 46 LEU A O 4
ATOM 5757 N N . GLN A 1 47 ? 5.638 7.886 -1.583 1.00 0.00 47 GLN A N 4
ATOM 5758 C CA . GLN A 1 47 ? 5.925 8.671 -2.778 1.00 0.00 47 GLN A CA 4
ATOM 5759 C C . GLN A 1 47 ? 5.484 7.929 -4.036 1.00 0.00 47 GLN A C 4
ATOM 5760 O O . GLN A 1 47 ? 5.067 8.544 -5.017 1.00 0.00 47 GLN A O 4
ATOM 5774 N N . MET A 1 48 ? 5.580 6.604 -3.999 1.00 0.00 48 MET A N 4
ATOM 5775 C CA . MET A 1 48 ? 5.190 5.778 -5.136 1.00 0.00 48 MET A CA 4
ATOM 5776 C C . MET A 1 48 ? 3.741 5.321 -5.004 1.00 0.00 48 MET A C 4
ATOM 5777 O O . MET A 1 48 ? 3.011 5.245 -5.993 1.00 0.00 48 MET A O 4
ATOM 5791 N N . VAL A 1 49 ? 3.330 5.016 -3.777 1.00 0.00 49 VAL A N 4
ATOM 5792 C CA . VAL A 1 49 ? 1.968 4.567 -3.516 1.00 0.00 49 VAL A CA 4
ATOM 5793 C C . VAL A 1 49 ? 0.949 5.592 -4.002 1.00 0.00 49 VAL A C 4
ATOM 5794 O O . VAL A 1 49 ? -0.121 5.235 -4.497 1.00 0.00 49 VAL A O 4
ATOM 5807 N N . THR A 1 50 ? 1.287 6.869 -3.857 1.00 0.00 50 THR A N 4
ATOM 5808 C CA . THR A 1 50 ? 0.402 7.947 -4.280 1.00 0.00 50 THR A CA 4
ATOM 5809 C C . THR A 1 50 ? 0.179 7.916 -5.788 1.00 0.00 50 THR A C 4
ATOM 5810 O O . THR A 1 50 ? -0.937 8.122 -6.263 1.00 0.00 50 THR A O 4
ATOM 5821 N N . GLU A 1 51 ? 1.248 7.656 -6.534 1.00 0.00 51 GLU A N 4
ATOM 5822 C CA . GLU A 1 51 ? 1.167 7.598 -7.989 1.00 0.00 51 GLU A CA 4
ATOM 5823 C C . GLU A 1 51 ? -0.036 6.772 -8.435 1.00 0.00 51 GLU A C 4
ATOM 5824 O O . GLU A 1 51 ? -0.695 7.097 -9.422 1.00 0.00 51 GLU A O 4
ATOM 5836 N N . LYS A 1 52 ? -0.316 5.701 -7.699 1.00 0.00 52 LYS A N 4
ATOM 5837 C CA . LYS A 1 52 ? -1.439 4.827 -8.016 1.00 0.00 52 LYS A CA 4
ATOM 5838 C C . LYS A 1 52 ? -2.711 5.303 -7.322 1.00 0.00 52 LYS A C 4
ATOM 5839 O O . LYS A 1 52 ? -3.779 5.362 -7.933 1.00 0.00 52 LYS A O 4
ATOM 5858 N N . ILE A 1 53 ? -2.590 5.642 -6.042 1.00 0.00 53 ILE A N 4
ATOM 5859 C CA . ILE A 1 53 ? -3.730 6.114 -5.267 1.00 0.00 53 ILE A CA 4
ATOM 5860 C C . ILE A 1 53 ? -3.560 7.579 -4.876 1.00 0.00 53 ILE A C 4
ATOM 5861 O O . ILE A 1 53 ? -2.853 7.900 -3.921 1.00 0.00 53 ILE A O 4
ATOM 5877 N N . THR A 1 54 ? -4.215 8.464 -5.620 1.00 0.00 54 THR A N 4
ATOM 5878 C CA . THR A 1 54 ? -4.138 9.895 -5.352 1.00 0.00 54 THR A CA 4
ATOM 5879 C C . THR A 1 54 ? -5.352 10.373 -4.564 1.00 0.00 54 THR A C 4
ATOM 5880 O O . THR A 1 54 ? -6.435 10.552 -5.121 1.00 0.00 54 THR A O 4
ATOM 5891 N N . LEU A 1 55 ? -5.164 10.579 -3.265 1.00 0.00 55 LEU A N 4
ATOM 5892 C CA . LEU A 1 55 ? -6.245 11.038 -2.399 1.00 0.00 55 LEU A CA 4
ATOM 5893 C C . LEU A 1 55 ? -6.580 12.500 -2.676 1.00 0.00 55 LEU A C 4
ATOM 5894 O O . LEU A 1 55 ? -5.697 13.304 -2.974 1.00 0.00 55 LEU A O 4
ATOM 5910 N N . ARG A 1 56 ? -7.861 12.838 -2.572 1.00 0.00 56 ARG A N 4
ATOM 5911 C CA . ARG A 1 56 ? -8.313 14.203 -2.810 1.00 0.00 56 ARG A CA 4
ATOM 5912 C C . ARG A 1 56 ? -7.749 15.154 -1.758 1.00 0.00 56 ARG A C 4
ATOM 5913 O O . ARG A 1 56 ? -7.694 16.365 -1.968 1.00 0.00 56 ARG A O 4
ATOM 5934 N N . SER A 1 57 ? -7.331 14.595 -0.627 1.00 0.00 57 SER A N 4
ATOM 5935 C CA . SER A 1 57 ? -6.775 15.393 0.460 1.00 0.00 57 SER A CA 4
ATOM 5936 C C . SER A 1 57 ? -5.279 15.616 0.259 1.00 0.00 57 SER A C 4
ATOM 5937 O O . SER A 1 57 ? -4.653 16.390 0.982 1.00 0.00 57 SER A O 4
ATOM 5945 N N . GLY A 1 58 ? -4.712 14.931 -0.729 1.00 0.00 58 GLY A N 4
ATOM 5946 C CA . GLY A 1 58 ? -3.294 15.067 -1.008 1.00 0.00 58 GLY A CA 4
ATOM 5947 C C . GLY A 1 58 ? -2.585 13.729 -1.073 1.00 0.00 58 GLY A C 4
ATOM 5948 O O . GLY A 1 58 ? -3.225 12.685 -1.195 1.00 0.00 58 GLY A O 4
ATOM 5952 N N . ALA A 1 59 ? -1.259 13.760 -0.992 1.00 0.00 59 ALA A N 4
ATOM 5953 C CA . ALA A 1 59 ? -0.462 12.541 -1.041 1.00 0.00 59 ALA A CA 4
ATOM 5954 C C . ALA A 1 59 ? -0.744 11.651 0.165 1.00 0.00 59 ALA A C 4
ATOM 5955 O O . ALA A 1 59 ? -1.366 12.083 1.136 1.00 0.00 59 ALA A O 4
ATOM 5962 N N . VAL A 1 60 ? -0.283 10.406 0.097 1.00 0.00 60 VAL A N 4
ATOM 5963 C CA . VAL A 1 60 ? -0.486 9.456 1.184 1.00 0.00 60 VAL A CA 4
ATOM 5964 C C . VAL A 1 60 ? 0.508 9.694 2.315 1.00 0.00 60 VAL A C 4
ATOM 5965 O O . VAL A 1 60 ? 1.628 10.153 2.086 1.00 0.00 60 VAL A O 4
ATOM 5978 N N . HIS A 1 61 ? 0.092 9.379 3.538 1.00 0.00 61 HIS A N 4
ATOM 5979 C CA . HIS A 1 61 ? 0.947 9.558 4.706 1.00 0.00 61 HIS A CA 4
ATOM 5980 C C . HIS A 1 61 ? 1.081 8.254 5.486 1.00 0.00 61 HIS A C 4
ATOM 5981 O O . HIS A 1 61 ? 2.109 7.997 6.113 1.00 0.00 61 HIS A O 4
ATOM 5996 N N . ARG A 1 62 ? 0.035 7.435 5.444 1.00 0.00 62 ARG A N 4
ATOM 5997 C CA . ARG A 1 62 ? 0.036 6.158 6.148 1.00 0.00 62 ARG A CA 4
ATOM 5998 C C . ARG A 1 62 ? -0.776 5.116 5.385 1.00 0.00 62 ARG A C 4
ATOM 5999 O O . ARG A 1 62 ? -1.351 5.407 4.335 1.00 0.00 62 ARG A O 4
ATOM 6020 N N . LEU A 1 63 ? -0.819 3.900 5.919 1.00 0.00 63 LEU A N 4
ATOM 6021 C CA . LEU A 1 63 ? -1.561 2.813 5.288 1.00 0.00 63 LEU A CA 4
ATOM 6022 C C . LEU A 1 63 ? -2.294 1.977 6.332 1.00 0.00 63 LEU A C 4
ATOM 6023 O O . LEU A 1 63 ? -1.936 1.982 7.510 1.00 0.00 63 LEU A O 4
ATOM 6039 N N . TYR A 1 64 ? -3.321 1.259 5.891 1.00 0.00 64 TYR A N 4
ATOM 6040 C CA . TYR A 1 64 ? -4.106 0.418 6.787 1.00 0.00 64 TYR A CA 4
ATOM 6041 C C . TYR A 1 64 ? -4.650 -0.803 6.051 1.00 0.00 64 TYR A C 4
ATOM 6042 O O . TYR A 1 64 ? -5.183 -0.691 4.946 1.00 0.00 64 TYR A O 4
ATOM 6060 N N . THR A 1 65 ? -4.511 -1.970 6.672 1.00 0.00 65 THR A N 4
ATOM 6061 C CA . THR A 1 65 ? -4.987 -3.213 6.078 1.00 0.00 65 THR A CA 4
ATOM 6062 C C . THR A 1 65 ? -6.510 -3.246 6.017 1.00 0.00 65 THR A C 4
ATOM 6063 O O . THR A 1 65 ? -7.182 -2.358 6.544 1.00 0.00 65 THR A O 4
ATOM 6074 N N . LEU A 1 66 ? -7.049 -4.274 5.372 1.00 0.00 66 LEU A N 4
ATOM 6075 C CA . LEU A 1 66 ? -8.495 -4.423 5.243 1.00 0.00 66 LEU A CA 4
ATOM 6076 C C . LEU A 1 66 ? -9.123 -4.812 6.578 1.00 0.00 66 LEU A C 4
ATOM 6077 O O . LEU A 1 66 ? -10.344 -4.793 6.728 1.00 0.00 66 LEU A O 4
ATOM 6093 N N . GLU A 1 67 ? -8.280 -5.161 7.544 1.00 0.00 67 GLU A N 4
ATOM 6094 C CA . GLU A 1 67 ? -8.754 -5.552 8.866 1.00 0.00 67 GLU A CA 4
ATOM 6095 C C . GLU A 1 67 ? -8.779 -4.354 9.811 1.00 0.00 67 GLU A C 4
ATOM 6096 O O . GLU A 1 67 ? -9.415 -4.394 10.864 1.00 0.00 67 GLU A O 4
ATOM 6108 N N . GLY A 1 68 ? -8.082 -3.289 9.427 1.00 0.00 68 GLY A N 4
ATOM 6109 C CA . GLY A 1 68 ? -8.037 -2.095 10.250 1.00 0.00 68 GLY A CA 4
ATOM 6110 C C . GLY A 1 68 ? -6.654 -1.827 10.808 1.00 0.00 68 GLY A C 4
ATOM 6111 O O . GLY A 1 68 ? -6.421 -0.801 11.447 1.00 0.00 68 GLY A O 4
ATOM 6115 N N . LYS A 1 69 ? -5.732 -2.754 10.570 1.00 0.00 69 LYS A N 4
ATOM 6116 C CA . LYS A 1 69 ? -4.363 -2.615 11.053 1.00 0.00 69 LYS A CA 4
ATOM 6117 C C . LYS A 1 69 ? -3.706 -1.367 10.472 1.00 0.00 69 LYS A C 4
ATOM 6118 O O . LYS A 1 69 ? -4.152 -0.833 9.456 1.00 0.00 69 LYS A O 4
ATOM 6137 N N . LEU A 1 70 ? -2.642 -0.908 11.121 1.00 0.00 70 LEU A N 4
ATOM 6138 C CA . LEU A 1 70 ? -1.921 0.276 10.668 1.00 0.00 70 LEU A CA 4
ATOM 6139 C C . LEU A 1 70 ? -0.476 -0.066 10.317 1.00 0.00 70 LEU A C 4
ATOM 6140 O O . LEU A 1 70 ? 0.188 -0.812 11.037 1.00 0.00 70 LEU A O 4
ATOM 6156 N N . VAL A 1 71 ? 0.004 0.484 9.207 1.00 0.00 71 VAL A N 4
ATOM 6157 C CA . VAL A 1 71 ? 1.371 0.240 8.762 1.00 0.00 71 VAL A CA 4
ATOM 6158 C C . VAL A 1 71 ? 2.167 1.538 8.693 1.00 0.00 71 VAL A C 4
ATOM 6159 O O . VAL A 1 71 ? 1.966 2.354 7.794 1.00 0.00 71 VAL A O 4
ATOM 6172 N N . GLU A 1 72 ? 3.072 1.722 9.650 1.00 0.00 72 GLU A N 4
ATOM 6173 C CA . GLU A 1 72 ? 3.899 2.922 9.698 1.00 0.00 72 GLU A CA 4
ATOM 6174 C C . GLU A 1 72 ? 5.161 2.747 8.857 1.00 0.00 72 GLU A C 4
ATOM 6175 O O . GLU A 1 72 ? 5.782 3.725 8.440 1.00 0.00 72 GLU A O 4
ATOM 6187 N N . SER A 1 73 ? 5.534 1.495 8.614 1.00 0.00 73 SER A N 4
ATOM 6188 C CA . SER A 1 73 ? 6.724 1.191 7.828 1.00 0.00 73 SER A CA 4
ATOM 6189 C C . SER A 1 73 ? 6.484 -0.014 6.923 1.00 0.00 73 SER A C 4
ATOM 6190 O O . SER A 1 73 ? 5.402 -0.599 6.924 1.00 0.00 73 SER A O 4
ATOM 6198 N N . GLY A 1 74 ? 7.503 -0.379 6.151 1.00 0.00 74 GLY A N 4
ATOM 6199 C CA . GLY A 1 74 ? 7.384 -1.511 5.252 1.00 0.00 74 GLY A CA 4
ATOM 6200 C C . GLY A 1 74 ? 7.603 -2.836 5.955 1.00 0.00 74 GLY A C 4
ATOM 6201 O O . GLY A 1 74 ? 7.964 -3.829 5.324 1.00 0.00 74 GLY A O 4
ATOM 6205 N N . ALA A 1 75 ? 7.386 -2.851 7.266 1.00 0.00 75 ALA A N 4
ATOM 6206 C CA . ALA A 1 75 ? 7.562 -4.063 8.056 1.00 0.00 75 ALA A CA 4
ATOM 6207 C C . ALA A 1 75 ? 6.243 -4.813 8.211 1.00 0.00 75 ALA A C 4
ATOM 6208 O O . ALA A 1 75 ? 6.229 -6.018 8.462 1.00 0.00 75 ALA A O 4
ATOM 6215 N N . GLU A 1 76 ? 5.136 -4.091 8.063 1.00 0.00 76 GLU A N 4
ATOM 6216 C CA . GLU A 1 76 ? 3.812 -4.690 8.188 1.00 0.00 76 GLU A CA 4
ATOM 6217 C C . GLU A 1 76 ? 3.246 -5.052 6.818 1.00 0.00 76 GLU A C 4
ATOM 6218 O O . GLU A 1 76 ? 2.072 -5.401 6.692 1.00 0.00 76 GLU A O 4
ATOM 6230 N N . LEU A 1 77 ? 4.089 -4.965 5.795 1.00 0.00 77 LEU A N 4
ATOM 6231 C CA . LEU A 1 77 ? 3.674 -5.282 4.433 1.00 0.00 77 LEU A CA 4
ATOM 6232 C C . LEU A 1 77 ? 3.839 -6.771 4.146 1.00 0.00 77 LEU A C 4
ATOM 6233 O O . LEU A 1 77 ? 4.234 -7.541 5.022 1.00 0.00 77 LEU A O 4
ATOM 6249 N N . GLU A 1 78 ? 3.537 -7.169 2.914 1.00 0.00 78 GLU A N 4
ATOM 6250 C CA . GLU A 1 78 ? 3.654 -8.566 2.513 1.00 0.00 78 GLU A CA 4
ATOM 6251 C C . GLU A 1 78 ? 3.734 -8.690 0.994 1.00 0.00 78 GLU A C 4
ATOM 6252 O O . GLU A 1 78 ? 3.285 -7.808 0.264 1.00 0.00 78 GLU A O 4
ATOM 6264 N N . ASN A 1 79 ? 4.311 -9.793 0.527 1.00 0.00 79 ASN A N 4
ATOM 6265 C CA . ASN A 1 79 ? 4.452 -10.033 -0.905 1.00 0.00 79 ASN A CA 4
ATOM 6266 C C . ASN A 1 79 ? 3.171 -10.625 -1.486 1.00 0.00 79 ASN A C 4
ATOM 6267 O O . ASN A 1 79 ? 2.797 -11.753 -1.170 1.00 0.00 79 ASN A O 4
ATOM 6278 N N . GLY A 1 80 ? 2.503 -9.853 -2.338 1.00 0.00 80 GLY A N 4
ATOM 6279 C CA . GLY A 1 80 ? 1.272 -10.317 -2.950 1.00 0.00 80 GLY A CA 4
ATOM 6280 C C . GLY A 1 80 ? 0.063 -10.096 -2.062 1.00 0.00 80 GLY A C 4
ATOM 6281 O O . GLY A 1 80 ? -0.858 -10.912 -2.043 1.00 0.00 80 GLY A O 4
ATOM 6285 N N . GLN A 1 81 ? 0.068 -8.990 -1.324 1.00 0.00 81 GLN A N 4
ATOM 6286 C CA . GLN A 1 81 ? -1.036 -8.666 -0.428 1.00 0.00 81 GLN A CA 4
ATOM 6287 C C . GLN A 1 81 ? -1.663 -7.327 -0.800 1.00 0.00 81 GLN A C 4
ATOM 6288 O O . GLN A 1 81 ? -1.168 -6.620 -1.678 1.00 0.00 81 GLN A O 4
ATOM 6302 N N . PHE A 1 82 ? -2.756 -6.984 -0.127 1.00 0.00 82 PHE A N 4
ATOM 6303 C CA . PHE A 1 82 ? -3.453 -5.729 -0.387 1.00 0.00 82 PHE A CA 4
ATOM 6304 C C . PHE A 1 82 ? -3.328 -4.781 0.801 1.00 0.00 82 PHE A C 4
ATOM 6305 O O . PHE A 1 82 ? -3.342 -5.209 1.956 1.00 0.00 82 PHE A O 4
ATOM 6322 N N . TYR A 1 83 ? -3.205 -3.491 0.511 1.00 0.00 83 TYR A N 4
ATOM 6323 C CA . TYR A 1 83 ? -3.075 -2.481 1.554 1.00 0.00 83 TYR A CA 4
ATOM 6324 C C . TYR A 1 83 ? -3.717 -1.166 1.123 1.00 0.00 83 TYR A C 4
ATOM 6325 O O . TYR A 1 83 ? -3.445 -0.655 0.037 1.00 0.00 83 TYR A O 4
ATOM 6343 N N . VAL A 1 84 ? -4.573 -0.623 1.984 1.00 0.00 84 VAL A N 4
ATOM 6344 C CA . VAL A 1 84 ? -5.254 0.633 1.695 1.00 0.00 84 VAL A CA 4
ATOM 6345 C C . VAL A 1 84 ? -4.360 1.828 2.009 1.00 0.00 84 VAL A C 4
ATOM 6346 O O . VAL A 1 84 ? -3.674 1.851 3.030 1.00 0.00 84 VAL A O 4
ATOM 6359 N N . ALA A 1 85 ? -4.374 2.819 1.123 1.00 0.00 85 ALA A N 4
ATOM 6360 C CA . ALA A 1 85 ? -3.566 4.018 1.306 1.00 0.00 85 ALA A CA 4
ATOM 6361 C C . ALA A 1 85 ? -4.330 5.079 2.091 1.00 0.00 85 ALA A C 4
ATOM 6362 O O . ALA A 1 85 ? -5.277 5.680 1.584 1.00 0.00 85 ALA A O 4
ATOM 6369 N N . VAL A 1 86 ? -3.912 5.305 3.333 1.00 0.00 86 VAL A N 4
ATOM 6370 C CA . VAL A 1 86 ? -4.557 6.294 4.188 1.00 0.00 86 VAL A CA 4
ATOM 6371 C C . VAL A 1 86 ? -3.699 7.547 4.322 1.00 0.00 86 VAL A C 4
ATOM 6372 O O . VAL A 1 86 ? -2.521 7.472 4.669 1.00 0.00 86 VAL A O 4
ATOM 6385 N N . GLY A 1 87 ? -4.299 8.701 4.046 1.00 0.00 87 GLY A N 4
ATOM 6386 C CA . GLY A 1 87 ? -3.576 9.955 4.141 1.00 0.00 87 GLY A CA 4
ATOM 6387 C C . GLY A 1 87 ? -3.643 10.559 5.530 1.00 0.00 87 GLY A C 4
ATOM 6388 O O . GLY A 1 87 ? -3.497 9.855 6.528 1.00 0.00 87 GLY A O 4
ATOM 6392 N N . ARG A 1 88 ? -3.864 11.868 5.594 1.00 0.00 88 ARG A N 4
ATOM 6393 C CA . ARG A 1 88 ? -3.948 12.568 6.870 1.00 0.00 88 ARG A CA 4
ATOM 6394 C C . ARG A 1 88 ? -5.369 12.521 7.424 1.00 0.00 88 ARG A C 4
ATOM 6395 O O . ARG A 1 88 ? -5.862 13.501 7.981 1.00 0.00 88 ARG A O 4
ATOM 6416 N N . ASP A 1 89 ? -6.022 11.375 7.265 1.00 0.00 89 ASP A N 4
ATOM 6417 C CA . ASP A 1 89 ? -7.387 11.199 7.749 1.00 0.00 89 ASP A CA 4
ATOM 6418 C C . ASP A 1 89 ? -7.579 9.806 8.340 1.00 0.00 89 ASP A C 4
ATOM 6419 O O . ASP A 1 89 ? -6.744 8.920 8.154 1.00 0.00 89 ASP A O 4
ATOM 6428 N N . LYS A 1 90 ? -8.684 9.619 9.053 1.00 0.00 90 LYS A N 4
ATOM 6429 C CA . LYS A 1 90 ? -8.987 8.334 9.672 1.00 0.00 90 LYS A CA 4
ATOM 6430 C C . LYS A 1 90 ? -9.196 7.256 8.613 1.00 0.00 90 LYS A C 4
ATOM 6431 O O . LYS A 1 90 ? -9.419 7.558 7.441 1.00 0.00 90 LYS A O 4
ATOM 6450 N N . PHE A 1 91 ? -9.125 5.997 9.034 1.00 0.00 91 PHE A N 4
ATOM 6451 C CA . PHE A 1 91 ? -9.307 4.875 8.122 1.00 0.00 91 PHE A CA 4
ATOM 6452 C C . PHE A 1 91 ? -10.748 4.373 8.157 1.00 0.00 91 PHE A C 4
ATOM 6453 O O . PHE A 1 91 ? -11.217 3.868 9.178 1.00 0.00 91 PHE A O 4
ATOM 6470 N N . LYS A 1 92 ? -11.446 4.516 7.036 1.00 0.00 92 LYS A N 4
ATOM 6471 C CA . LYS A 1 92 ? -12.833 4.079 6.936 1.00 0.00 92 LYS A CA 4
ATOM 6472 C C . LYS A 1 92 ? -12.918 2.559 6.840 1.00 0.00 92 LYS A C 4
ATOM 6473 O O . LYS A 1 92 ? -12.680 1.979 5.780 1.00 0.00 92 LYS A O 4
ATOM 6492 N N . LYS A 1 93 ? -13.260 1.918 7.952 1.00 0.00 93 LYS A N 4
ATOM 6493 C CA . LYS A 1 93 ? -13.380 0.466 7.993 1.00 0.00 93 LYS A CA 4
ATOM 6494 C C . LYS A 1 93 ? -14.380 -0.028 6.953 1.00 0.00 93 LYS A C 4
ATOM 6495 O O . LYS A 1 93 ? -15.577 -0.127 7.226 1.00 0.00 93 LYS A O 4
ATOM 6514 N N . LEU A 1 94 ? -13.882 -0.336 5.760 1.00 0.00 94 LEU A N 4
ATOM 6515 C CA . LEU A 1 94 ? -14.733 -0.821 4.679 1.00 0.00 94 LEU A CA 4
ATOM 6516 C C . LEU A 1 94 ? -14.167 -2.102 4.074 1.00 0.00 94 LEU A C 4
ATOM 6517 O O . LEU A 1 94 ? -12.959 -2.340 4.080 1.00 0.00 94 LEU A O 4
ATOM 6533 N N . PRO A 1 95 ? -15.059 -2.948 3.537 1.00 0.00 95 PRO A N 4
ATOM 6534 C CA . PRO A 1 95 ? -14.671 -4.217 2.915 1.00 0.00 95 PRO A CA 4
ATOM 6535 C C . PRO A 1 95 ? -13.925 -4.015 1.601 1.00 0.00 95 PRO A C 4
ATOM 6536 O O . PRO A 1 95 ? -14.526 -3.685 0.578 1.00 0.00 95 PRO A O 4
ATOM 6547 N N . TYR A 1 96 ? -12.612 -4.216 1.635 1.00 0.00 96 TYR A N 4
ATOM 6548 C CA . TYR A 1 96 ? -11.783 -4.054 0.446 1.00 0.00 96 TYR A CA 4
ATOM 6549 C C . TYR A 1 96 ? -11.442 -5.408 -0.169 1.00 0.00 96 TYR A C 4
ATOM 6550 O O . TYR A 1 96 ? -11.325 -5.538 -1.386 1.00 0.00 96 TYR A O 4
ATOM 6568 N N . GLY A 1 97 ? -11.284 -6.416 0.685 1.00 0.00 97 GLY A N 4
ATOM 6569 C CA . GLY A 1 97 ? -10.958 -7.747 0.208 1.00 0.00 97 GLY A CA 4
ATOM 6570 C C . GLY A 1 97 ? -12.026 -8.313 -0.706 1.00 0.00 97 GLY A C 4
ATOM 6571 O O . GLY A 1 97 ? -11.799 -9.306 -1.396 1.00 0.00 97 GLY A O 4
ATOM 6575 N N . GLU A 1 98 ? -13.196 -7.681 -0.710 1.00 0.00 98 GLU A N 4
ATOM 6576 C CA . GLU A 1 98 ? -14.303 -8.130 -1.545 1.00 0.00 98 GLU A CA 4
ATOM 6577 C C . GLU A 1 98 ? -14.185 -7.564 -2.957 1.00 0.00 98 GLU A C 4
ATOM 6578 O O . GLU A 1 98 ? -14.638 -8.177 -3.925 1.00 0.00 98 GLU A O 4
ATOM 6590 N N . LEU A 1 99 ? -13.573 -6.390 -3.068 1.00 0.00 99 LEU A N 4
ATOM 6591 C CA . LEU A 1 99 ? -13.395 -5.739 -4.361 1.00 0.00 99 LEU A CA 4
ATOM 6592 C C . LEU A 1 99 ? -12.329 -6.452 -5.187 1.00 0.00 99 LEU A C 4
ATOM 6593 O O . LEU A 1 99 ? -12.266 -6.296 -6.407 1.00 0.00 99 LEU A O 4
ATOM 6609 N N . LEU A 1 100 ? -11.494 -7.237 -4.515 1.00 0.00 10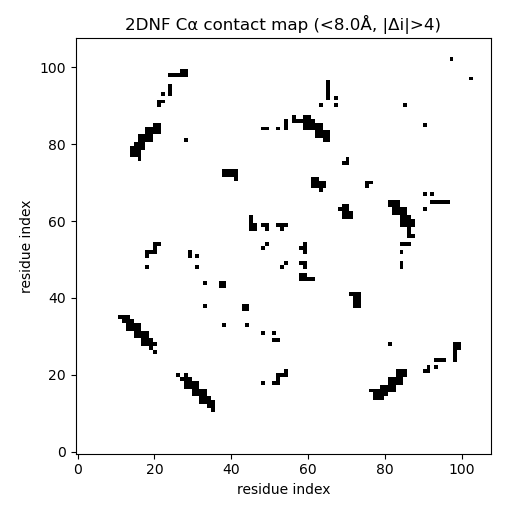0 LEU A N 4
ATOM 6610 C CA . LEU A 1 100 ? -10.432 -7.977 -5.187 1.00 0.00 100 LEU A CA 4
ATOM 6611 C C . LEU A 1 100 ? -10.996 -9.181 -5.936 1.00 0.00 100 LEU A C 4
ATOM 6612 O O . LEU A 1 100 ? -10.824 -9.307 -7.149 1.00 0.00 100 LEU A O 4
ATOM 6628 N N . PHE A 1 101 ? -11.673 -10.061 -5.206 1.00 0.00 101 PHE A N 4
ATOM 6629 C CA . PHE A 1 101 ? -12.264 -11.254 -5.801 1.00 0.00 101 PHE A CA 4
ATOM 6630 C C . PHE A 1 101 ? -13.552 -11.640 -5.080 1.00 0.00 101 PHE A C 4
ATOM 6631 O O . PHE A 1 101 ? -13.553 -11.874 -3.871 1.00 0.00 101 PHE A O 4
ATOM 6648 N N . ASP A 1 102 ? -14.647 -11.705 -5.830 1.00 0.00 102 ASP A N 4
ATOM 6649 C CA . ASP A 1 102 ? -15.942 -12.063 -5.264 1.00 0.00 102 ASP A CA 4
ATOM 6650 C C . ASP A 1 102 ? -16.078 -13.576 -5.133 1.00 0.00 102 ASP A C 4
ATOM 6651 O O . ASP A 1 102 ? -15.552 -14.330 -5.952 1.00 0.00 102 ASP A O 4
ATOM 6660 N N . SER A 1 103 ? -16.787 -14.015 -4.098 1.00 0.00 103 SER A N 4
ATOM 6661 C CA . SER A 1 103 ? -16.988 -15.439 -3.857 1.00 0.00 103 SER A CA 4
ATOM 6662 C C . SER A 1 103 ? -18.404 -15.860 -4.239 1.00 0.00 103 SER A C 4
ATOM 6663 O O . SER A 1 103 ? -18.622 -16.963 -4.736 1.00 0.00 103 SER A O 4
ATOM 6671 N N . GLY A 1 104 ? -19.363 -14.970 -4.003 1.00 0.00 104 GLY A N 4
ATOM 6672 C CA . GLY A 1 104 ? -20.746 -15.266 -4.328 1.00 0.00 104 GLY A CA 4
ATOM 6673 C C . GLY A 1 104 ? -21.717 -14.667 -3.330 1.00 0.00 104 GLY A C 4
ATOM 6674 O O . GLY A 1 104 ? -21.671 -14.958 -2.135 1.00 0.00 104 GLY A O 4
ATOM 6678 N N . PRO A 1 105 ? -22.621 -13.807 -3.822 1.00 0.00 105 PRO A N 4
ATOM 6679 C CA . PRO A 1 105 ? -23.624 -13.146 -2.982 1.00 0.00 105 PRO A CA 4
ATOM 6680 C C . PRO A 1 105 ? -24.683 -14.118 -2.470 1.00 0.00 105 PRO A C 4
ATOM 6681 O O . PRO A 1 105 ? -25.688 -14.362 -3.136 1.00 0.00 105 PRO A O 4
ATOM 6692 N N . SER A 1 106 ? -24.449 -14.668 -1.283 1.00 0.00 106 SER A N 4
ATOM 6693 C CA . SER A 1 106 ? -25.381 -15.616 -0.683 1.00 0.00 106 SER A CA 4
ATOM 6694 C C . SER A 1 106 ? -26.259 -14.929 0.359 1.00 0.00 106 SER A C 4
ATOM 6695 O O . SER A 1 106 ? -25.759 -14.291 1.285 1.00 0.00 106 SER A O 4
ATOM 6703 N N . SER A 1 107 ? -27.572 -15.064 0.199 1.00 0.00 107 SER A N 4
ATOM 6704 C CA . SER A 1 107 ? -28.521 -14.454 1.122 1.00 0.00 107 SER A CA 4
ATOM 6705 C C . SER A 1 107 ? -29.458 -15.504 1.711 1.00 0.00 107 SER A C 4
ATOM 6706 O O . SER A 1 107 ? -30.308 -16.056 1.014 1.00 0.00 107 SER A O 4
ATOM 6714 N N . GLY A 1 108 ? -29.295 -15.776 3.003 1.00 0.00 108 GLY A N 4
ATOM 6715 C CA . GLY A 1 108 ? -30.131 -16.759 3.665 1.00 0.00 108 GLY A CA 4
ATOM 6716 C C . GLY A 1 108 ? -30.689 -16.254 4.981 1.00 0.00 108 GLY A C 4
ATOM 6717 O O . GLY A 1 108 ? -31.689 -15.536 5.004 1.00 0.00 108 GLY A O 4
ATOM 6721 N N . GLY A 1 1 ? 21.907 -22.646 20.333 1.00 0.00 1 GLY A N 5
ATOM 6722 C CA . GLY A 1 1 ? 22.035 -23.263 19.026 1.00 0.00 1 GLY A CA 5
ATOM 6723 C C . GLY A 1 1 ? 23.116 -22.617 18.182 1.00 0.00 1 GLY A C 5
ATOM 6724 O O . GLY A 1 1 ? 23.607 -21.537 18.511 1.00 0.00 1 GLY A O 5
ATOM 6728 N N . SER A 1 2 ? 23.490 -23.280 17.093 1.00 0.00 2 SER A N 5
ATOM 6729 C CA . SER A 1 2 ? 24.524 -22.766 16.202 1.00 0.00 2 SER A CA 5
ATOM 6730 C C . SER A 1 2 ? 23.913 -22.235 14.909 1.00 0.00 2 SER A C 5
ATOM 6731 O O . SER A 1 2 ? 22.813 -22.628 14.522 1.00 0.00 2 SER A O 5
ATOM 6739 N N . SER A 1 3 ? 24.635 -21.337 14.246 1.00 0.00 3 SER A N 5
ATOM 6740 C CA . SER A 1 3 ? 24.163 -20.748 12.998 1.00 0.00 3 SER A CA 5
ATOM 6741 C C . SER A 1 3 ? 25.106 -21.086 11.847 1.00 0.00 3 SER A C 5
ATOM 6742 O O . SER A 1 3 ? 24.688 -21.631 10.827 1.00 0.00 3 SER A O 5
ATOM 6750 N N . GLY A 1 4 ? 26.383 -20.756 12.020 1.00 0.00 4 GLY A N 5
ATOM 6751 C CA . GLY A 1 4 ? 27.366 -21.031 10.989 1.00 0.00 4 GLY A CA 5
ATOM 6752 C C . GLY A 1 4 ? 28.633 -20.216 11.164 1.00 0.00 4 GLY A C 5
ATOM 6753 O O . GLY A 1 4 ? 28.958 -19.793 12.272 1.00 0.00 4 GLY A O 5
ATOM 6757 N N . SER A 1 5 ? 29.350 -19.998 10.066 1.00 0.00 5 SER A N 5
ATOM 6758 C CA . SER A 1 5 ? 30.591 -19.234 10.104 1.00 0.00 5 SER A CA 5
ATOM 6759 C C . SER A 1 5 ? 30.390 -17.841 9.514 1.00 0.00 5 SER A C 5
ATOM 6760 O O . SER A 1 5 ? 30.825 -16.843 10.089 1.00 0.00 5 SER A O 5
ATOM 6768 N N . SER A 1 6 ? 29.726 -17.783 8.364 1.00 0.00 6 SER A N 5
ATOM 6769 C CA . SER A 1 6 ? 29.469 -16.513 7.694 1.00 0.00 6 SER A CA 5
ATOM 6770 C C . SER A 1 6 ? 27.977 -16.199 7.679 1.00 0.00 6 SER A C 5
ATOM 6771 O O . SER A 1 6 ? 27.140 -17.101 7.706 1.00 0.00 6 SER A O 5
ATOM 6779 N N . GLY A 1 7 ? 27.650 -14.911 7.637 1.00 0.00 7 GLY A N 5
ATOM 6780 C CA . GLY A 1 7 ? 26.258 -14.499 7.620 1.00 0.00 7 GLY A CA 5
ATOM 6781 C C . GLY A 1 7 ? 25.426 -15.308 6.646 1.00 0.00 7 GLY A C 5
ATOM 6782 O O . GLY A 1 7 ? 24.416 -15.902 7.026 1.00 0.00 7 GLY A O 5
ATOM 6786 N N . ARG A 1 8 ? 25.848 -15.332 5.386 1.00 0.00 8 ARG A N 5
ATOM 6787 C CA . ARG A 1 8 ? 25.132 -16.072 4.354 1.00 0.00 8 ARG A CA 5
ATOM 6788 C C . ARG A 1 8 ? 23.682 -15.608 4.258 1.00 0.00 8 ARG A C 5
ATOM 6789 O O . ARG A 1 8 ? 22.756 -16.419 4.284 1.00 0.00 8 ARG A O 5
ATOM 6810 N N . LYS A 1 9 ? 23.492 -14.298 4.148 1.00 0.00 9 LYS A N 5
ATOM 6811 C CA . LYS A 1 9 ? 22.155 -13.724 4.047 1.00 0.00 9 LYS A CA 5
ATOM 6812 C C . LYS A 1 9 ? 21.630 -13.814 2.618 1.00 0.00 9 LYS A C 5
ATOM 6813 O O . LYS A 1 9 ? 22.387 -13.765 1.649 1.00 0.00 9 LYS A O 5
ATOM 6832 N N . PRO A 1 10 ? 20.302 -13.949 2.482 1.00 0.00 10 PRO A N 5
ATOM 6833 C CA . PRO A 1 10 ? 19.647 -14.047 1.175 1.00 0.00 10 PRO A CA 5
ATOM 6834 C C . PRO A 1 10 ? 19.691 -12.732 0.404 1.00 0.00 10 PRO A C 5
ATOM 6835 O O . PRO A 1 10 ? 20.002 -11.681 0.966 1.00 0.00 10 PRO A O 5
ATOM 6846 N N . LEU A 1 11 ? 19.378 -12.797 -0.886 1.00 0.00 11 LEU A N 5
ATOM 6847 C CA . LEU A 1 11 ? 19.382 -11.611 -1.735 1.00 0.00 11 LEU A CA 5
ATOM 6848 C C . LEU A 1 11 ? 18.240 -10.671 -1.361 1.00 0.00 11 LEU A C 5
ATOM 6849 O O . LEU A 1 11 ? 17.391 -11.008 -0.537 1.00 0.00 11 LEU A O 5
ATOM 6865 N N . GLN A 1 12 ? 18.226 -9.492 -1.975 1.00 0.00 12 GLN A N 5
ATOM 6866 C CA . GLN A 1 12 ? 17.188 -8.504 -1.708 1.00 0.00 12 GLN A CA 5
ATOM 6867 C C . GLN A 1 12 ? 16.246 -8.369 -2.900 1.00 0.00 12 GLN A C 5
ATOM 6868 O O . GLN A 1 12 ? 16.444 -7.517 -3.765 1.00 0.00 12 GLN A O 5
ATOM 6882 N N . GLU A 1 13 ? 15.221 -9.215 -2.937 1.00 0.00 13 GLU A N 5
ATOM 6883 C CA . GLU A 1 13 ? 14.249 -9.189 -4.024 1.00 0.00 13 GLU A CA 5
ATOM 6884 C C . GLU A 1 13 ? 13.124 -8.204 -3.725 1.00 0.00 13 GLU A C 5
ATOM 6885 O O . GLU A 1 13 ? 12.746 -7.985 -2.573 1.00 0.00 13 GLU A O 5
ATOM 6897 N N . PRO A 1 14 ? 12.574 -7.594 -4.785 1.00 0.00 14 PRO A N 5
ATOM 6898 C CA . PRO A 1 14 ? 11.484 -6.622 -4.662 1.00 0.00 14 PRO A CA 5
ATOM 6899 C C . PRO A 1 14 ? 10.173 -7.272 -4.233 1.00 0.00 14 PRO A C 5
ATOM 6900 O O . PRO A 1 14 ? 10.052 -8.497 -4.221 1.00 0.00 14 PRO A O 5
ATOM 6911 N N . CYS A 1 15 ? 9.194 -6.444 -3.883 1.00 0.00 15 CYS A N 5
ATOM 6912 C CA . CYS A 1 15 ? 7.892 -6.940 -3.453 1.00 0.00 15 CYS A CA 5
ATOM 6913 C C . CYS A 1 15 ? 6.771 -6.292 -4.259 1.00 0.00 15 CYS A C 5
ATOM 6914 O O . CYS A 1 15 ? 6.855 -5.121 -4.632 1.00 0.00 15 CYS A O 5
ATOM 6922 N N . THR A 1 16 ? 5.720 -7.062 -4.527 1.00 0.00 16 THR A N 5
ATOM 6923 C CA . THR A 1 16 ? 4.583 -6.564 -5.291 1.00 0.00 16 THR A CA 5
ATOM 6924 C C . THR A 1 16 ? 3.336 -6.464 -4.420 1.00 0.00 16 THR A C 5
ATOM 6925 O O . THR A 1 16 ? 2.756 -7.479 -4.032 1.00 0.00 16 THR A O 5
ATOM 6936 N N . ILE A 1 17 ? 2.929 -5.236 -4.116 1.00 0.00 17 ILE A N 5
ATOM 6937 C CA . ILE A 1 17 ? 1.750 -5.005 -3.292 1.00 0.00 17 ILE A CA 5
ATOM 6938 C C . ILE A 1 17 ? 0.700 -4.199 -4.049 1.00 0.00 17 ILE A C 5
ATOM 6939 O O . ILE A 1 17 ? 1.025 -3.434 -4.958 1.00 0.00 17 ILE A O 5
ATOM 6955 N N . PHE A 1 18 ? -0.561 -4.373 -3.667 1.00 0.00 18 PHE A N 5
ATOM 6956 C CA . PHE A 1 18 ? -1.660 -3.660 -4.309 1.00 0.00 18 PHE A CA 5
ATOM 6957 C C . PHE A 1 18 ? -2.108 -2.474 -3.461 1.00 0.00 18 PHE A C 5
ATOM 6958 O O . PHE A 1 18 ? -2.222 -2.577 -2.238 1.00 0.00 18 PHE A O 5
ATOM 6975 N N . LEU A 1 19 ? -2.359 -1.346 -4.117 1.00 0.00 19 LEU A N 5
ATOM 6976 C CA . LEU A 1 19 ? -2.794 -0.138 -3.425 1.00 0.00 19 LEU A CA 5
ATOM 6977 C C . LEU A 1 19 ? -4.231 0.214 -3.796 1.00 0.00 19 LEU A C 5
ATOM 6978 O O . LEU A 1 19 ? -4.675 -0.045 -4.914 1.00 0.00 19 LEU A O 5
ATOM 6994 N N . ILE A 1 20 ? -4.951 0.809 -2.851 1.00 0.00 20 ILE A N 5
ATOM 6995 C CA . ILE A 1 20 ? -6.337 1.201 -3.080 1.00 0.00 20 ILE A CA 5
ATOM 6996 C C . ILE A 1 20 ? -6.649 2.534 -2.410 1.00 0.00 20 ILE A C 5
ATOM 6997 O O . ILE A 1 20 ? -6.176 2.812 -1.308 1.00 0.00 20 ILE A O 5
ATOM 7013 N N . ALA A 1 21 ? -7.451 3.354 -3.081 1.00 0.00 21 ALA A N 5
ATOM 7014 C CA . ALA A 1 21 ? -7.830 4.657 -2.549 1.00 0.00 21 ALA A CA 5
ATOM 7015 C C . ALA A 1 21 ? -8.838 4.514 -1.413 1.00 0.00 21 ALA A C 5
ATOM 7016 O O . ALA A 1 21 ? -9.936 3.993 -1.607 1.00 0.00 21 ALA A O 5
ATOM 7023 N N . ASN A 1 22 ? -8.457 4.978 -0.228 1.00 0.00 22 ASN A N 5
ATOM 7024 C CA . ASN A 1 22 ? -9.327 4.900 0.940 1.00 0.00 22 ASN A CA 5
ATOM 7025 C C . ASN A 1 22 ? -10.654 5.607 0.677 1.00 0.00 22 ASN A C 5
ATOM 7026 O O . ASN A 1 22 ? -10.689 6.811 0.428 1.00 0.00 22 ASN A O 5
ATOM 7037 N N . GLY A 1 23 ? -11.744 4.848 0.735 1.00 0.00 23 GLY A N 5
ATOM 7038 C CA . GLY A 1 23 ? -13.058 5.418 0.502 1.00 0.00 23 GLY A CA 5
ATOM 7039 C C . GLY A 1 23 ? -13.555 5.173 -0.909 1.00 0.00 23 GLY A C 5
ATOM 7040 O O . GLY A 1 23 ? -14.595 5.696 -1.308 1.00 0.00 23 GLY A O 5
ATOM 7044 N N . ASP A 1 24 ? -12.809 4.376 -1.666 1.00 0.00 24 ASP A N 5
ATOM 7045 C CA . ASP A 1 24 ? -13.179 4.062 -3.042 1.00 0.00 24 ASP A CA 5
ATOM 7046 C C . ASP A 1 24 ? -13.560 2.592 -3.180 1.00 0.00 24 ASP A C 5
ATOM 7047 O O . ASP A 1 24 ? -12.720 1.704 -3.022 1.00 0.00 24 ASP A O 5
ATOM 7056 N N . LEU A 1 25 ? -14.830 2.340 -3.476 1.00 0.00 25 LEU A N 5
ATOM 7057 C CA . LEU A 1 25 ? -15.323 0.976 -3.635 1.00 0.00 25 LEU A CA 5
ATOM 7058 C C . LEU A 1 25 ? -15.746 0.715 -5.076 1.00 0.00 25 LEU A C 5
ATOM 7059 O O . LEU A 1 25 ? -16.334 -0.323 -5.382 1.00 0.00 25 LEU A O 5
ATOM 7075 N N . ILE A 1 26 ? -15.443 1.662 -5.958 1.00 0.00 26 ILE A N 5
ATOM 7076 C CA . ILE A 1 26 ? -15.789 1.532 -7.368 1.00 0.00 26 ILE A CA 5
ATOM 7077 C C . ILE A 1 26 ? -14.556 1.224 -8.211 1.00 0.00 26 ILE A C 5
ATOM 7078 O O . ILE A 1 26 ? -14.623 0.454 -9.168 1.00 0.00 26 ILE A O 5
ATOM 7094 N N . ASN A 1 27 ? -13.431 1.830 -7.847 1.00 0.00 27 ASN A N 5
ATOM 7095 C CA . ASN A 1 27 ? -12.181 1.619 -8.569 1.00 0.00 27 ASN A CA 5
ATOM 7096 C C . ASN A 1 27 ? -11.377 0.484 -7.944 1.00 0.00 27 ASN A C 5
ATOM 7097 O O . ASN A 1 27 ? -11.293 0.347 -6.723 1.00 0.00 27 ASN A O 5
ATOM 7108 N N . PRO A 1 28 ? -10.769 -0.351 -8.800 1.00 0.00 28 PRO A N 5
ATOM 7109 C CA . PRO A 1 28 ? -9.959 -1.489 -8.355 1.00 0.00 28 PRO A CA 5
ATOM 7110 C C . PRO A 1 28 ? -8.652 -1.051 -7.702 1.00 0.00 28 PRO A C 5
ATOM 7111 O O . PRO A 1 28 ? -8.455 0.131 -7.420 1.00 0.00 28 PRO A O 5
ATOM 7122 N N . ALA A 1 29 ? -7.764 -2.010 -7.465 1.00 0.00 29 ALA A N 5
ATOM 7123 C CA . ALA A 1 29 ? -6.475 -1.722 -6.847 1.00 0.00 29 ALA A CA 5
ATOM 7124 C C . ALA A 1 29 ? -5.401 -1.483 -7.904 1.00 0.00 29 ALA A C 5
ATOM 7125 O O . ALA A 1 29 ? -5.660 -1.596 -9.102 1.00 0.00 29 ALA A O 5
ATOM 7132 N N . SER A 1 30 ? -4.196 -1.152 -7.451 1.00 0.00 30 SER A N 5
ATOM 7133 C CA . SER A 1 30 ? -3.084 -0.893 -8.358 1.00 0.00 30 SER A CA 5
ATOM 7134 C C . SER A 1 30 ? -1.839 -1.661 -7.925 1.00 0.00 30 SER A C 5
ATOM 7135 O O . SER A 1 30 ? -1.174 -1.291 -6.957 1.00 0.00 30 SER A O 5
ATOM 7143 N N . ARG A 1 31 ? -1.531 -2.733 -8.648 1.00 0.00 31 ARG A N 5
ATOM 7144 C CA . ARG A 1 31 ? -0.367 -3.555 -8.338 1.00 0.00 31 ARG A CA 5
ATOM 7145 C C . ARG A 1 31 ? 0.920 -2.748 -8.477 1.00 0.00 31 ARG A C 5
ATOM 7146 O O . ARG A 1 31 ? 1.427 -2.552 -9.582 1.00 0.00 31 ARG A O 5
ATOM 7167 N N . LEU A 1 32 ? 1.444 -2.282 -7.348 1.00 0.00 32 LEU A N 5
ATOM 7168 C CA . LEU A 1 32 ? 2.673 -1.495 -7.343 1.00 0.00 32 LEU A CA 5
ATOM 7169 C C . LEU A 1 32 ? 3.817 -2.277 -6.704 1.00 0.00 32 LEU A C 5
ATOM 7170 O O . LEU A 1 32 ? 3.639 -2.928 -5.674 1.00 0.00 32 LEU A O 5
ATOM 7186 N N . LEU A 1 33 ? 4.991 -2.207 -7.322 1.00 0.00 33 LEU A N 5
ATOM 7187 C CA . LEU A 1 33 ? 6.166 -2.906 -6.812 1.00 0.00 33 LEU A CA 5
ATOM 7188 C C . LEU A 1 33 ? 7.087 -1.949 -6.062 1.00 0.00 33 LEU A C 5
ATOM 7189 O O . LEU A 1 33 ? 7.264 -0.799 -6.465 1.00 0.00 33 LEU A O 5
ATOM 7205 N N . ILE A 1 34 ? 7.671 -2.432 -4.971 1.00 0.00 34 ILE A N 5
ATOM 7206 C CA . ILE A 1 34 ? 8.576 -1.620 -4.166 1.00 0.00 34 ILE A CA 5
ATOM 7207 C C . ILE A 1 34 ? 9.909 -2.328 -3.956 1.00 0.00 34 ILE A C 5
ATOM 7208 O O . ILE A 1 34 ? 9.979 -3.416 -3.383 1.00 0.00 34 ILE A O 5
ATOM 7224 N N . PRO A 1 35 ? 10.995 -1.698 -4.427 1.00 0.00 35 PRO A N 5
ATOM 7225 C CA . PRO A 1 35 ? 12.348 -2.248 -4.300 1.00 0.00 35 PRO A CA 5
ATOM 7226 C C . PRO A 1 35 ? 12.846 -2.235 -2.859 1.00 0.00 35 PRO A C 5
ATOM 7227 O O . PRO A 1 35 ? 12.530 -1.326 -2.092 1.00 0.00 35 PRO A O 5
ATOM 7238 N N . ARG A 1 36 ? 13.626 -3.249 -2.499 1.00 0.00 36 ARG A N 5
ATOM 7239 C CA . ARG A 1 36 ? 14.168 -3.354 -1.149 1.00 0.00 36 ARG A CA 5
ATOM 7240 C C . ARG A 1 36 ? 14.750 -2.020 -0.691 1.00 0.00 36 ARG A C 5
ATOM 7241 O O . ARG A 1 36 ? 14.537 -1.593 0.444 1.00 0.00 36 ARG A O 5
ATOM 7262 N N . LYS A 1 37 ? 15.487 -1.365 -1.583 1.00 0.00 37 LYS A N 5
ATOM 7263 C CA . LYS A 1 37 ? 16.100 -0.079 -1.272 1.00 0.00 37 LYS A CA 5
ATOM 7264 C C . LYS A 1 37 ? 15.063 0.904 -0.739 1.00 0.00 37 LYS A C 5
ATOM 7265 O O . LYS A 1 37 ? 15.371 1.756 0.096 1.00 0.00 37 LYS A O 5
ATOM 7284 N N . THR A 1 38 ? 13.832 0.779 -1.224 1.00 0.00 38 THR A N 5
ATOM 7285 C CA . THR A 1 38 ? 12.749 1.656 -0.796 1.00 0.00 38 THR A CA 5
ATOM 7286 C C . THR A 1 38 ? 12.174 1.206 0.543 1.00 0.00 38 THR A C 5
ATOM 7287 O O . THR A 1 38 ? 11.872 2.029 1.408 1.00 0.00 38 THR A O 5
ATOM 7298 N N . LEU A 1 39 ? 12.025 -0.103 0.707 1.00 0.00 39 LEU A N 5
ATOM 7299 C CA . LEU A 1 39 ? 11.486 -0.663 1.941 1.00 0.00 39 LEU A CA 5
ATOM 7300 C C . LEU A 1 39 ? 12.211 -0.096 3.158 1.00 0.00 39 LEU A C 5
ATOM 7301 O O . LEU A 1 39 ? 11.607 0.117 4.209 1.00 0.00 39 LEU A O 5
ATOM 7317 N N . ASN A 1 40 ? 13.509 0.148 3.007 1.00 0.00 40 ASN A N 5
ATOM 7318 C CA . ASN A 1 40 ? 14.315 0.692 4.093 1.00 0.00 40 ASN A CA 5
ATOM 7319 C C . ASN A 1 40 ? 13.733 2.010 4.596 1.00 0.00 40 ASN A C 5
ATOM 7320 O O . ASN A 1 40 ? 13.894 2.365 5.763 1.00 0.00 40 ASN A O 5
ATOM 7331 N N . GLN A 1 41 ? 13.057 2.729 3.706 1.00 0.00 41 GLN A N 5
ATOM 7332 C CA . GLN A 1 41 ? 12.451 4.008 4.059 1.00 0.00 41 GLN A CA 5
ATOM 7333 C C . GLN A 1 41 ? 10.930 3.929 3.980 1.00 0.00 41 GLN A C 5
ATOM 7334 O O . GLN A 1 41 ? 10.378 3.267 3.102 1.00 0.00 41 GLN A O 5
ATOM 7348 N N . TRP A 1 42 ? 10.259 4.609 4.903 1.00 0.00 42 TRP A N 5
ATOM 7349 C CA . TRP A 1 42 ? 8.801 4.616 4.937 1.00 0.00 42 TRP A CA 5
ATOM 7350 C C . TRP A 1 42 ? 8.242 5.774 4.118 1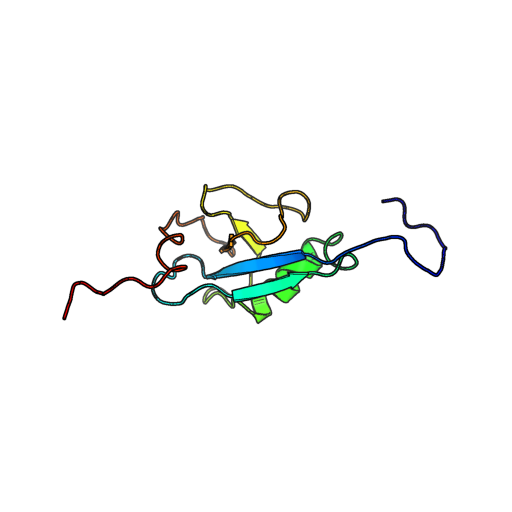.00 0.00 42 TRP A C 5
ATOM 7351 O O . TRP A 1 42 ? 7.131 5.697 3.593 1.00 0.00 42 TRP A O 5
ATOM 7372 N N . ASP A 1 43 ? 9.019 6.847 4.012 1.00 0.00 43 ASP A N 5
ATOM 7373 C CA . ASP A 1 43 ? 8.601 8.021 3.254 1.00 0.00 43 ASP A CA 5
ATOM 7374 C C . ASP A 1 43 ? 8.806 7.804 1.758 1.00 0.00 43 ASP A C 5
ATOM 7375 O O . ASP A 1 43 ? 8.090 8.373 0.934 1.00 0.00 43 ASP A O 5
ATOM 7384 N N . HIS A 1 44 ? 9.789 6.977 1.414 1.00 0.00 44 HIS A N 5
ATOM 7385 C CA . HIS A 1 44 ? 10.088 6.685 0.017 1.00 0.00 44 HIS A CA 5
ATOM 7386 C C . HIS A 1 44 ? 9.034 5.759 -0.582 1.00 0.00 44 HIS A C 5
ATOM 7387 O O . HIS A 1 44 ? 8.871 5.693 -1.801 1.00 0.00 44 HIS A O 5
ATOM 7402 N N . VAL A 1 45 ? 8.322 5.043 0.282 1.00 0.00 45 VAL A N 5
ATOM 7403 C CA . VAL A 1 45 ? 7.284 4.121 -0.161 1.00 0.00 45 VAL A CA 5
ATOM 7404 C C . VAL A 1 45 ? 5.999 4.865 -0.509 1.00 0.00 45 VAL A C 5
ATOM 7405 O O . VAL A 1 45 ? 5.342 4.559 -1.505 1.00 0.00 45 VAL A O 5
ATOM 7418 N N . LEU A 1 46 ? 5.648 5.844 0.316 1.00 0.00 46 LEU A N 5
ATOM 7419 C CA . LEU A 1 46 ? 4.441 6.634 0.096 1.00 0.00 46 LEU A CA 5
ATOM 7420 C C . LEU A 1 46 ? 4.553 7.453 -1.186 1.00 0.00 46 LEU A C 5
ATOM 7421 O O . LEU A 1 46 ? 3.581 7.597 -1.927 1.00 0.00 46 LEU A O 5
ATOM 7437 N N . GLN A 1 47 ? 5.744 7.983 -1.442 1.00 0.00 47 GLN A N 5
ATOM 7438 C CA . GLN A 1 47 ? 5.982 8.786 -2.636 1.00 0.00 47 GLN A CA 5
ATOM 7439 C C . GLN A 1 47 ? 5.639 8.000 -3.897 1.00 0.00 47 GLN A C 5
ATOM 7440 O O . GLN A 1 47 ? 5.201 8.570 -4.895 1.00 0.00 47 GLN A O 5
ATOM 7454 N N . MET A 1 48 ? 5.842 6.687 -3.844 1.00 0.00 48 MET A N 5
ATOM 7455 C CA . MET A 1 48 ? 5.554 5.823 -4.983 1.00 0.00 48 MET A CA 5
ATOM 7456 C C . MET A 1 48 ? 4.124 5.295 -4.916 1.00 0.00 48 MET A C 5
ATOM 7457 O O . MET A 1 48 ? 3.521 4.975 -5.940 1.00 0.00 48 MET A O 5
ATOM 7471 N N . VAL A 1 49 ? 3.587 5.205 -3.703 1.00 0.00 49 VAL A N 5
ATOM 7472 C CA . VAL A 1 49 ? 2.228 4.717 -3.502 1.00 0.00 49 VAL A CA 5
ATOM 7473 C C . VAL A 1 49 ? 1.203 5.703 -4.051 1.00 0.00 49 VAL A C 5
ATOM 7474 O O . VAL A 1 49 ? 0.208 5.307 -4.659 1.00 0.00 49 VAL A O 5
ATOM 7487 N N . THR A 1 50 ? 1.453 6.990 -3.833 1.00 0.00 50 THR A N 5
ATOM 7488 C CA . THR A 1 50 ? 0.552 8.034 -4.305 1.00 0.00 50 THR A CA 5
ATOM 7489 C C . THR A 1 50 ? 0.432 8.011 -5.825 1.00 0.00 50 THR A C 5
ATOM 7490 O O . THR A 1 50 ? -0.654 8.198 -6.373 1.00 0.00 50 THR A O 5
ATOM 7501 N N . GLU A 1 51 ? 1.554 7.781 -6.499 1.00 0.00 51 GLU A N 5
ATOM 7502 C CA . GLU A 1 51 ? 1.573 7.734 -7.956 1.00 0.00 51 GLU A CA 5
ATOM 7503 C C . GLU A 1 51 ? 0.440 6.861 -8.487 1.00 0.00 51 GLU A C 5
ATOM 7504 O O . GLU A 1 51 ? -0.091 7.104 -9.571 1.00 0.00 51 GLU A O 5
ATOM 7516 N N . LYS A 1 52 ? 0.076 5.841 -7.717 1.00 0.00 52 LYS A N 5
ATOM 7517 C CA . LYS A 1 52 ? -0.994 4.931 -8.107 1.00 0.00 52 LYS A CA 5
ATOM 7518 C C . LYS A 1 52 ? -2.316 5.336 -7.462 1.00 0.00 52 LYS A C 5
ATOM 7519 O O . LYS A 1 52 ? -3.352 5.381 -8.124 1.00 0.00 52 LYS A O 5
ATOM 7538 N N . ILE A 1 53 ? -2.271 5.630 -6.167 1.00 0.00 53 ILE A N 5
ATOM 7539 C CA . ILE A 1 53 ? -3.464 6.034 -5.434 1.00 0.00 53 ILE A CA 5
ATOM 7540 C C . ILE A 1 53 ? -3.414 7.515 -5.074 1.00 0.00 53 ILE A C 5
ATOM 7541 O O . ILE A 1 53 ? -2.828 7.900 -4.061 1.00 0.00 53 ILE A O 5
ATOM 7557 N N . THR A 1 54 ? -4.034 8.343 -5.908 1.00 0.00 54 THR A N 5
ATOM 7558 C CA . THR A 1 54 ? -4.061 9.782 -5.678 1.00 0.00 54 THR A CA 5
ATOM 7559 C C . THR A 1 54 ? -5.338 10.200 -4.959 1.00 0.00 54 THR A C 5
ATOM 7560 O O . THR A 1 54 ? -6.425 10.176 -5.539 1.00 0.00 54 THR A O 5
ATOM 7571 N N . LEU A 1 55 ? -5.201 10.583 -3.695 1.00 0.00 55 LEU A N 5
ATOM 7572 C CA . LEU A 1 55 ? -6.345 11.007 -2.896 1.00 0.00 55 LEU A CA 5
ATOM 7573 C C . LEU A 1 55 ? -6.681 12.472 -3.160 1.00 0.00 55 LEU A C 5
ATOM 7574 O O . LEU A 1 55 ? -5.792 13.321 -3.220 1.00 0.00 55 LEU A O 5
ATOM 7590 N N . ARG A 1 56 ? -7.969 12.760 -3.315 1.00 0.00 56 ARG A N 5
ATOM 7591 C CA . ARG A 1 56 ? -8.421 14.122 -3.572 1.00 0.00 56 ARG A CA 5
ATOM 7592 C C . ARG A 1 56 ? -7.885 15.082 -2.514 1.00 0.00 56 ARG A C 5
ATOM 7593 O O . ARG A 1 56 ? -7.819 16.291 -2.735 1.00 0.00 56 ARG A O 5
ATOM 7614 N N . SER A 1 57 ? -7.504 14.534 -1.364 1.00 0.00 57 SER A N 5
ATOM 7615 C CA . SER A 1 57 ? -6.978 15.342 -0.270 1.00 0.00 57 SER A CA 5
ATOM 7616 C C . SER A 1 57 ? -5.502 15.661 -0.492 1.00 0.00 57 SER A C 5
ATOM 7617 O O . SER A 1 57 ? -4.994 16.671 -0.006 1.00 0.00 57 SER A O 5
ATOM 7625 N N . GLY A 1 58 ? -4.819 14.790 -1.229 1.00 0.00 58 GLY A N 5
ATOM 7626 C CA . GLY A 1 58 ? -3.409 14.995 -1.502 1.00 0.00 58 GLY A CA 5
ATOM 7627 C C . GLY A 1 58 ? -2.658 13.691 -1.685 1.00 0.00 58 GLY A C 5
ATOM 7628 O O . GLY A 1 58 ? -3.153 12.768 -2.330 1.00 0.00 58 GLY A O 5
ATOM 7632 N N . ALA A 1 59 ? -1.458 13.616 -1.118 1.00 0.00 59 ALA A N 5
ATOM 7633 C CA . ALA A 1 59 ? -0.638 12.416 -1.221 1.00 0.00 59 ALA A CA 5
ATOM 7634 C C . ALA A 1 59 ? -0.916 11.460 -0.066 1.00 0.00 59 ALA A C 5
ATOM 7635 O O . ALA A 1 59 ? -1.730 11.749 0.811 1.00 0.00 59 ALA A O 5
ATOM 7642 N N . VAL A 1 60 ? -0.235 10.318 -0.073 1.00 0.00 60 VAL A N 5
ATOM 7643 C CA . VAL A 1 60 ? -0.408 9.319 0.975 1.00 0.00 60 VAL A CA 5
ATOM 7644 C C . VAL A 1 60 ? 0.436 9.654 2.199 1.00 0.00 60 VAL A C 5
ATOM 7645 O O . VAL A 1 60 ? 1.576 10.105 2.077 1.00 0.00 60 VAL A O 5
ATOM 7658 N N . HIS A 1 61 ? -0.130 9.431 3.381 1.00 0.00 61 HIS A N 5
ATOM 7659 C CA . HIS A 1 61 ? 0.571 9.708 4.630 1.00 0.00 61 HIS A CA 5
ATOM 7660 C C . HIS A 1 61 ? 0.695 8.445 5.476 1.00 0.00 61 HIS A C 5
ATOM 7661 O O . HIS A 1 61 ? 1.703 8.234 6.150 1.00 0.00 61 HIS A O 5
ATOM 7676 N N . ARG A 1 62 ? -0.338 7.609 5.436 1.00 0.00 62 ARG A N 5
ATOM 7677 C CA . ARG A 1 62 ? -0.345 6.367 6.201 1.00 0.00 62 ARG A CA 5
ATOM 7678 C C . ARG A 1 62 ? -0.888 5.215 5.361 1.00 0.00 62 ARG A C 5
ATOM 7679 O O . ARG A 1 62 ? -1.305 5.408 4.218 1.00 0.00 62 ARG A O 5
ATOM 7700 N N . LEU A 1 63 ? -0.880 4.017 5.935 1.00 0.00 63 LEU A N 5
ATOM 7701 C CA . LEU A 1 63 ? -1.371 2.832 5.239 1.00 0.00 63 LEU A CA 5
ATOM 7702 C C . LEU A 1 63 ? -2.302 2.021 6.136 1.00 0.00 63 LEU A C 5
ATOM 7703 O O . LEU A 1 63 ? -2.061 1.884 7.335 1.00 0.00 63 LEU A O 5
ATOM 7719 N N . TYR A 1 64 ? -3.364 1.484 5.545 1.00 0.00 64 TYR A N 5
ATOM 7720 C CA . TYR A 1 64 ? -4.331 0.687 6.290 1.00 0.00 64 TYR A CA 5
ATOM 7721 C C . TYR A 1 64 ? -4.799 -0.510 5.468 1.00 0.00 64 TYR A C 5
ATOM 7722 O O . TYR A 1 64 ? -5.205 -0.366 4.314 1.00 0.00 64 TYR A O 5
ATOM 7740 N N . THR A 1 65 ? -4.740 -1.693 6.070 1.00 0.00 65 THR A N 5
ATOM 7741 C CA . THR A 1 65 ? -5.157 -2.916 5.396 1.00 0.00 65 THR A CA 5
ATOM 7742 C C . THR A 1 65 ? -6.672 -2.968 5.239 1.00 0.00 65 THR A C 5
ATOM 7743 O O . THR A 1 65 ? -7.374 -2.013 5.572 1.00 0.00 65 THR A O 5
ATOM 7754 N N . LEU A 1 66 ? -7.171 -4.090 4.732 1.00 0.00 66 LEU A N 5
ATOM 7755 C CA . LEU A 1 66 ? -8.605 -4.268 4.532 1.00 0.00 66 LEU A CA 5
ATOM 7756 C C . LEU A 1 66 ? -9.292 -4.667 5.834 1.00 0.00 66 LEU A C 5
ATOM 7757 O O . LEU A 1 66 ? -10.519 -4.697 5.916 1.00 0.00 66 LEU A O 5
ATOM 7773 N N . GLU A 1 67 ? -8.490 -4.972 6.850 1.00 0.00 67 GLU A N 5
ATOM 7774 C CA . GLU A 1 67 ? -9.021 -5.368 8.149 1.00 0.00 67 GLU A CA 5
ATOM 7775 C C . GLU A 1 67 ? -9.103 -4.171 9.092 1.00 0.00 67 GLU A C 5
ATOM 7776 O O . GLU A 1 67 ? -9.854 -4.185 10.066 1.00 0.00 67 GLU A O 5
ATOM 7788 N N . GLY A 1 68 ? -8.325 -3.135 8.793 1.00 0.00 68 GLY A N 5
ATOM 7789 C CA . GLY A 1 68 ? -8.323 -1.945 9.622 1.00 0.00 68 GLY A CA 5
ATOM 7790 C C . GLY A 1 68 ? -7.030 -1.779 10.397 1.00 0.00 68 GLY A C 5
ATOM 7791 O O . GLY A 1 68 ? -6.960 -0.994 11.343 1.00 0.00 68 GLY A O 5
ATOM 7795 N N . LYS A 1 69 ? -6.004 -2.521 9.996 1.00 0.00 69 LYS A N 5
ATOM 7796 C CA . LYS A 1 69 ? -4.706 -2.454 10.658 1.00 0.00 69 LYS A CA 5
ATOM 7797 C C . LYS A 1 69 ? -3.898 -1.263 10.152 1.00 0.00 69 LYS A C 5
ATOM 7798 O O . LYS A 1 69 ? -4.170 -0.727 9.077 1.00 0.00 69 LYS A O 5
ATOM 7817 N N . LEU A 1 70 ? -2.903 -0.855 10.933 1.00 0.00 70 LEU A N 5
ATOM 7818 C CA . LEU A 1 70 ? -2.054 0.272 10.563 1.00 0.00 70 LEU A CA 5
ATOM 7819 C C . LEU A 1 70 ? -0.614 -0.181 10.341 1.00 0.00 70 LEU A C 5
ATOM 7820 O O . LEU A 1 70 ? -0.053 -0.919 11.151 1.00 0.00 70 LEU A O 5
ATOM 7836 N N . VAL A 1 71 ? -0.021 0.268 9.240 1.00 0.00 71 VAL A N 5
ATOM 7837 C CA . VAL A 1 71 ? 1.355 -0.089 8.913 1.00 0.00 71 VAL A CA 5
ATOM 7838 C C . VAL A 1 71 ? 2.272 1.125 9.002 1.00 0.00 71 VAL A C 5
ATOM 7839 O O . VAL A 1 71 ? 2.550 1.780 7.998 1.00 0.00 71 VAL A O 5
ATOM 7852 N N . GLU A 1 72 ? 2.741 1.419 10.211 1.00 0.00 72 GLU A N 5
ATOM 7853 C CA . GLU A 1 72 ? 3.628 2.555 10.430 1.00 0.00 72 GLU A CA 5
ATOM 7854 C C . GLU A 1 72 ? 4.886 2.437 9.574 1.00 0.00 72 GLU A C 5
ATOM 7855 O O . GLU A 1 72 ? 5.492 3.441 9.200 1.00 0.00 72 GLU A O 5
ATOM 7867 N N . SER A 1 73 ? 5.273 1.202 9.268 1.00 0.00 73 SER A N 5
ATOM 7868 C CA . SER A 1 73 ? 6.460 0.952 8.460 1.00 0.00 73 SER A CA 5
ATOM 7869 C C . SER A 1 73 ? 6.233 -0.221 7.511 1.00 0.00 73 SER A C 5
ATOM 7870 O O . SER A 1 73 ? 5.336 -1.037 7.717 1.00 0.00 73 SER A O 5
ATOM 7878 N N . GLY A 1 74 ? 7.055 -0.298 6.468 1.00 0.00 74 GLY A N 5
ATOM 7879 C CA . GLY A 1 74 ? 6.928 -1.373 5.501 1.00 0.00 74 GLY A CA 5
ATOM 7880 C C . GLY A 1 74 ? 7.292 -2.723 6.086 1.00 0.00 74 GLY A C 5
ATOM 7881 O O . GLY A 1 74 ? 7.241 -3.740 5.394 1.00 0.00 74 GLY A O 5
ATOM 7885 N N . ALA A 1 75 ? 7.661 -2.734 7.362 1.00 0.00 75 ALA A N 5
ATOM 7886 C CA . ALA A 1 75 ? 8.033 -3.970 8.039 1.00 0.00 75 ALA A CA 5
ATOM 7887 C C . ALA A 1 75 ? 6.816 -4.859 8.268 1.00 0.00 75 ALA A C 5
ATOM 7888 O O . ALA A 1 75 ? 6.950 -6.047 8.560 1.00 0.00 75 ALA A O 5
ATOM 7895 N N . GLU A 1 76 ? 5.629 -4.276 8.135 1.00 0.00 76 GLU A N 5
ATOM 7896 C CA . GLU A 1 76 ? 4.388 -5.017 8.329 1.00 0.00 76 GLU A CA 5
ATOM 7897 C C . GLU A 1 76 ? 3.752 -5.374 6.989 1.00 0.00 76 GLU A C 5
ATOM 7898 O O . GLU A 1 76 ? 2.649 -5.919 6.938 1.00 0.00 76 GLU A O 5
ATOM 7910 N N . LEU A 1 77 ? 4.455 -5.062 5.905 1.00 0.00 77 LEU A N 5
ATOM 7911 C CA . LEU A 1 77 ? 3.960 -5.348 4.564 1.00 0.00 77 LEU A CA 5
ATOM 7912 C C . LEU A 1 77 ? 4.169 -6.817 4.208 1.00 0.00 77 LEU A C 5
ATOM 7913 O O . LEU A 1 77 ? 4.793 -7.564 4.961 1.00 0.00 77 LEU A O 5
ATOM 7929 N N . GLU A 1 78 ? 3.643 -7.223 3.057 1.00 0.00 78 GLU A N 5
ATOM 7930 C CA . GLU A 1 78 ? 3.774 -8.602 2.602 1.00 0.00 78 GLU A CA 5
ATOM 7931 C C . GLU A 1 78 ? 3.812 -8.671 1.078 1.00 0.00 78 GLU A C 5
ATOM 7932 O O . GLU A 1 78 ? 3.355 -7.757 0.393 1.00 0.00 78 GLU A O 5
ATOM 7944 N N . ASN A 1 79 ? 4.360 -9.763 0.554 1.00 0.00 79 ASN A N 5
ATOM 7945 C CA . ASN A 1 79 ? 4.460 -9.951 -0.888 1.00 0.00 79 ASN A CA 5
ATOM 7946 C C . ASN A 1 79 ? 3.181 -10.570 -1.445 1.00 0.00 79 ASN A C 5
ATOM 7947 O O . ASN A 1 79 ? 2.918 -11.757 -1.253 1.00 0.00 79 ASN A O 5
ATOM 7958 N N . GLY A 1 80 ? 2.389 -9.757 -2.137 1.00 0.00 80 GLY A N 5
ATOM 7959 C CA . GLY A 1 80 ? 1.148 -10.242 -2.712 1.00 0.00 80 GLY A CA 5
ATOM 7960 C C . GLY A 1 80 ? -0.062 -9.875 -1.874 1.00 0.00 80 GLY A C 5
ATOM 7961 O O . GLY A 1 80 ? -1.075 -10.573 -1.898 1.00 0.00 80 GLY A O 5
ATOM 7965 N N . GLN A 1 81 ? 0.046 -8.779 -1.131 1.00 0.00 81 GLN A N 5
ATOM 7966 C CA . GLN A 1 81 ? -1.047 -8.323 -0.280 1.00 0.00 81 GLN A CA 5
ATOM 7967 C C . GLN A 1 81 ? -1.587 -6.980 -0.762 1.00 0.00 81 GLN A C 5
ATOM 7968 O O . GLN A 1 81 ? -0.986 -6.328 -1.616 1.00 0.00 81 GLN A O 5
ATOM 7982 N N . PHE A 1 82 ? -2.725 -6.574 -0.209 1.00 0.00 82 PHE A N 5
ATOM 7983 C CA . PHE A 1 82 ? -3.348 -5.309 -0.583 1.00 0.00 82 PHE A CA 5
ATOM 7984 C C . PHE A 1 82 ? -3.343 -4.333 0.589 1.00 0.00 82 PHE A C 5
ATOM 7985 O O . PHE A 1 82 ? -3.495 -4.731 1.744 1.00 0.00 82 PHE A O 5
ATOM 8002 N N . TYR A 1 83 ? -3.167 -3.052 0.284 1.00 0.00 83 TYR A N 5
ATOM 8003 C CA . TYR A 1 83 ? -3.139 -2.018 1.311 1.00 0.00 83 TYR A CA 5
ATOM 8004 C C . TYR A 1 83 ? -3.808 -0.740 0.816 1.00 0.00 83 TYR A C 5
ATOM 8005 O O . TYR A 1 83 ? -3.626 -0.334 -0.332 1.00 0.00 83 TYR A O 5
ATOM 8023 N N . VAL A 1 84 ? -4.584 -0.108 1.692 1.00 0.00 84 VAL A N 5
ATOM 8024 C CA . VAL A 1 84 ? -5.281 1.125 1.346 1.00 0.00 84 VAL A CA 5
ATOM 8025 C C . VAL A 1 84 ? -4.435 2.347 1.687 1.00 0.00 84 VAL A C 5
ATOM 8026 O O . VAL A 1 84 ? -3.765 2.383 2.718 1.00 0.00 84 VAL A O 5
ATOM 8039 N N . ALA A 1 85 ? -4.472 3.348 0.813 1.00 0.00 85 ALA A N 5
ATOM 8040 C CA . ALA A 1 85 ? -3.712 4.573 1.022 1.00 0.00 85 ALA A CA 5
ATOM 8041 C C . ALA A 1 85 ? -4.565 5.640 1.699 1.00 0.00 85 ALA A C 5
ATOM 8042 O O . ALA A 1 85 ? -5.478 6.198 1.091 1.00 0.00 85 ALA A O 5
ATOM 8049 N N . VAL A 1 86 ? -4.262 5.919 2.963 1.00 0.00 86 VAL A N 5
ATOM 8050 C CA . VAL A 1 86 ? -5.001 6.920 3.723 1.00 0.00 86 VAL A CA 5
ATOM 8051 C C . VAL A 1 86 ? -4.182 8.194 3.896 1.00 0.00 86 VAL A C 5
ATOM 8052 O O . VAL A 1 86 ? -3.052 8.158 4.381 1.00 0.00 86 VAL A O 5
ATOM 8065 N N . GLY A 1 87 ? -4.762 9.322 3.496 1.00 0.00 87 GLY A N 5
ATOM 8066 C CA . GLY A 1 87 ? -4.071 10.593 3.615 1.00 0.00 87 GLY A CA 5
ATOM 8067 C C . GLY A 1 87 ? -4.120 11.150 5.024 1.00 0.00 87 GLY A C 5
ATOM 8068 O O . GLY A 1 87 ? -4.006 10.404 5.997 1.00 0.00 87 GLY A O 5
ATOM 8072 N N . ARG A 1 88 ? -4.287 12.463 5.135 1.00 0.00 88 ARG A N 5
ATOM 8073 C CA . ARG A 1 88 ? -4.347 13.119 6.435 1.00 0.00 88 ARG A CA 5
ATOM 8074 C C . ARG A 1 88 ? -5.767 13.093 6.993 1.00 0.00 88 ARG A C 5
ATOM 8075 O O . ARG A 1 88 ? -6.229 14.067 7.587 1.00 0.00 88 ARG A O 5
ATOM 8096 N N . ASP A 1 89 ? -6.453 11.973 6.796 1.00 0.00 89 ASP A N 5
ATOM 8097 C CA . ASP A 1 89 ? -7.821 11.819 7.280 1.00 0.00 89 ASP A CA 5
ATOM 8098 C C . ASP A 1 89 ? -8.052 10.411 7.818 1.00 0.00 89 ASP A C 5
ATOM 8099 O O . ASP A 1 89 ? -7.334 9.474 7.466 1.00 0.00 89 ASP A O 5
ATOM 8108 N N . LYS A 1 90 ? -9.059 10.267 8.673 1.00 0.00 90 LYS A N 5
ATOM 8109 C CA . LYS A 1 90 ? -9.386 8.974 9.261 1.00 0.00 90 LYS A CA 5
ATOM 8110 C C . LYS A 1 90 ? -9.386 7.878 8.199 1.00 0.00 90 LYS A C 5
ATOM 8111 O O . LYS A 1 90 ? -9.476 8.159 7.004 1.00 0.00 90 LYS A O 5
ATOM 8130 N N . PHE A 1 91 ? -9.286 6.630 8.644 1.00 0.00 91 PHE A N 5
ATOM 8131 C CA . PHE A 1 91 ? -9.274 5.492 7.732 1.00 0.00 91 PHE A CA 5
ATOM 8132 C C . PHE A 1 91 ? -10.655 4.846 7.651 1.00 0.00 91 PHE A C 5
ATOM 8133 O O . PHE A 1 91 ? -11.204 4.401 8.658 1.00 0.00 91 PHE A O 5
ATOM 8150 N N . LYS A 1 92 ? -11.210 4.800 6.445 1.00 0.00 92 LYS A N 5
ATOM 8151 C CA . LYS A 1 92 ? -12.525 4.209 6.230 1.00 0.00 92 LYS A CA 5
ATOM 8152 C C . LYS A 1 92 ? -12.414 2.706 5.993 1.00 0.00 92 LYS A C 5
ATOM 8153 O O . LYS A 1 92 ? -12.162 2.260 4.873 1.00 0.00 92 LYS A O 5
ATOM 8172 N N . LYS A 1 93 ? -12.605 1.929 7.053 1.00 0.00 93 LYS A N 5
ATOM 8173 C CA . LYS A 1 93 ? -12.529 0.476 6.961 1.00 0.00 93 LYS A CA 5
ATOM 8174 C C . LYS A 1 93 ? -13.608 -0.067 6.030 1.00 0.00 93 LYS A C 5
ATOM 8175 O O . LYS A 1 93 ? -14.711 -0.398 6.467 1.00 0.00 93 LYS A O 5
ATOM 8194 N N . LEU A 1 94 ? -13.283 -0.158 4.745 1.00 0.00 94 LEU A N 5
ATOM 8195 C CA . LEU A 1 94 ? -14.225 -0.663 3.752 1.00 0.00 94 LEU A CA 5
ATOM 8196 C C . LEU A 1 94 ? -13.712 -1.955 3.123 1.00 0.00 94 LEU A C 5
ATOM 8197 O O . LEU A 1 94 ? -12.509 -2.207 3.057 1.00 0.00 94 LEU A O 5
ATOM 8213 N N . PRO A 1 95 ? -14.646 -2.792 2.647 1.00 0.00 95 PRO A N 5
ATOM 8214 C CA . PRO A 1 95 ? -14.312 -4.071 2.012 1.00 0.00 95 PRO A CA 5
ATOM 8215 C C . PRO A 1 95 ? -13.644 -3.887 0.654 1.00 0.00 95 PRO A C 5
ATOM 8216 O O . PRO A 1 95 ? -14.303 -3.560 -0.333 1.00 0.00 95 PRO A O 5
ATOM 8227 N N . TYR A 1 96 ? -12.334 -4.100 0.611 1.00 0.00 96 TYR A N 5
ATOM 8228 C CA . TYR A 1 96 ? -11.576 -3.956 -0.627 1.00 0.00 96 TYR A CA 5
ATOM 8229 C C . TYR A 1 96 ? -11.225 -5.320 -1.213 1.00 0.00 96 TYR A C 5
ATOM 8230 O O . TYR A 1 96 ? -11.152 -5.486 -2.430 1.00 0.00 96 TYR A O 5
ATOM 8248 N N . GLY A 1 97 ? -11.009 -6.296 -0.336 1.00 0.00 97 GLY A N 5
ATOM 8249 C CA . GLY A 1 97 ? -10.669 -7.634 -0.783 1.00 0.00 97 GLY A CA 5
ATOM 8250 C C . GLY A 1 97 ? -11.709 -8.214 -1.721 1.00 0.00 97 GLY A C 5
ATOM 8251 O O . GLY A 1 97 ? -11.481 -9.248 -2.348 1.00 0.00 97 GLY A O 5
ATOM 8255 N N . GLU A 1 98 ? -12.856 -7.547 -1.816 1.00 0.00 98 GLU A N 5
ATOM 8256 C CA . GLU A 1 98 ? -13.936 -8.006 -2.682 1.00 0.00 98 GLU A CA 5
ATOM 8257 C C . GLU A 1 98 ? -13.805 -7.404 -4.078 1.00 0.00 98 GLU A C 5
ATOM 8258 O O . GLU A 1 98 ? -14.152 -8.040 -5.075 1.00 0.00 98 GLU A O 5
ATOM 8270 N N . LEU A 1 99 ? -13.304 -6.176 -4.142 1.00 0.00 99 LEU A N 5
ATOM 8271 C CA . LEU A 1 99 ? -13.128 -5.487 -5.416 1.00 0.00 99 LEU A CA 5
ATOM 8272 C C . LEU A 1 99 ? -11.988 -6.107 -6.217 1.00 0.00 99 LEU A C 5
ATOM 8273 O O . LEU A 1 99 ? -11.900 -5.929 -7.433 1.00 0.00 99 LEU A O 5
ATOM 8289 N N . LEU A 1 100 ? -11.118 -6.838 -5.530 1.00 0.00 100 LEU A N 5
ATOM 8290 C CA . LEU A 1 100 ? -9.984 -7.488 -6.178 1.00 0.00 100 LEU A CA 5
ATOM 8291 C C . LEU A 1 100 ? -10.455 -8.574 -7.140 1.00 0.00 100 LEU A C 5
ATOM 8292 O O . LEU A 1 100 ? -10.231 -8.487 -8.348 1.00 0.00 100 LEU A O 5
ATOM 8308 N N . PHE A 1 101 ? -11.111 -9.594 -6.598 1.00 0.00 101 PHE A N 5
ATOM 8309 C CA . PHE A 1 101 ? -11.616 -10.696 -7.409 1.00 0.00 101 PHE A CA 5
ATOM 8310 C C . PHE A 1 101 ? -13.141 -10.715 -7.412 1.00 0.00 101 PHE A C 5
ATOM 8311 O O . PHE A 1 101 ? -13.770 -11.102 -6.427 1.00 0.00 101 PHE A O 5
ATOM 8328 N N . ASP A 1 102 ? -13.729 -10.293 -8.526 1.00 0.00 102 ASP A N 5
ATOM 8329 C CA . ASP A 1 102 ? -15.181 -10.261 -8.659 1.00 0.00 102 ASP A CA 5
ATOM 8330 C C . ASP A 1 102 ? -15.770 -11.662 -8.523 1.00 0.00 102 ASP A C 5
ATOM 8331 O O . ASP A 1 102 ? -15.041 -12.652 -8.493 1.00 0.00 102 ASP A O 5
ATOM 8340 N N . SER A 1 103 ? -17.095 -11.736 -8.440 1.00 0.00 103 SER A N 5
ATOM 8341 C CA . SER A 1 103 ? -17.782 -13.014 -8.302 1.00 0.00 103 SER A CA 5
ATOM 8342 C C . SER A 1 103 ? -18.456 -13.413 -9.612 1.00 0.00 103 SER A C 5
ATOM 8343 O O . SER A 1 103 ? -18.241 -14.511 -10.124 1.00 0.00 103 SER A O 5
ATOM 8351 N N . GLY A 1 104 ? -19.273 -12.512 -10.148 1.00 0.00 104 GLY A N 5
ATOM 8352 C CA . GLY A 1 104 ? -19.966 -12.787 -11.393 1.00 0.00 104 GLY A CA 5
ATOM 8353 C C . GLY A 1 104 ? -21.470 -12.859 -11.216 1.00 0.00 104 GLY A C 5
ATOM 8354 O O . GLY A 1 104 ? -22.048 -13.935 -11.064 1.00 0.00 104 GLY A O 5
ATOM 8358 N N . PRO A 1 105 ? -22.128 -11.690 -11.231 1.00 0.00 105 PRO A N 5
ATOM 8359 C CA . PRO A 1 105 ? -23.582 -11.598 -11.071 1.00 0.00 105 PRO A CA 5
ATOM 8360 C C . PRO A 1 105 ? -24.334 -12.150 -12.277 1.00 0.00 105 PRO A C 5
ATOM 8361 O O . PRO A 1 105 ? -25.564 -12.200 -12.284 1.00 0.00 105 PRO A O 5
ATOM 8372 N N . SER A 1 106 ? -23.588 -12.564 -13.296 1.00 0.00 106 SER A N 5
ATOM 8373 C CA . SER A 1 106 ? -24.185 -13.109 -14.510 1.00 0.00 106 SER A CA 5
ATOM 8374 C C . SER A 1 106 ? -25.392 -12.282 -14.940 1.00 0.00 106 SER A C 5
ATOM 8375 O O . SER A 1 106 ? -26.457 -12.825 -15.235 1.00 0.00 106 SER A O 5
ATOM 8383 N N . SER A 1 107 ? -25.218 -10.965 -14.972 1.00 0.00 107 SER A N 5
ATOM 8384 C CA . SER A 1 107 ? -26.294 -10.061 -15.362 1.00 0.00 107 SER A CA 5
ATOM 8385 C C . SER A 1 107 ? -26.620 -10.212 -16.845 1.00 0.00 107 SER A C 5
ATOM 8386 O O . SER A 1 107 ? -27.786 -10.252 -17.235 1.00 0.00 107 SER A O 5
ATOM 8394 N N . GLY A 1 108 ? -25.579 -10.296 -17.668 1.00 0.00 108 GLY A N 5
ATOM 8395 C CA . GLY A 1 108 ? -25.774 -10.442 -19.099 1.00 0.00 108 GLY A CA 5
ATOM 8396 C C . GLY A 1 108 ? -25.902 -9.107 -19.806 1.00 0.00 108 GLY A C 5
ATOM 8397 O O . GLY A 1 108 ? -26.621 -8.989 -20.798 1.00 0.00 108 GLY A O 5
ATOM 8401 N N . GLY A 1 1 ? 21.773 3.177 -20.791 1.00 0.00 1 GLY A N 6
ATOM 8402 C CA . GLY A 1 1 ? 21.841 1.759 -21.089 1.00 0.00 1 GLY A CA 6
ATOM 8403 C C . GLY A 1 1 ? 20.616 1.006 -20.610 1.00 0.00 1 GLY A C 6
ATOM 8404 O O . GLY A 1 1 ? 19.573 1.605 -20.350 1.00 0.00 1 GLY A O 6
ATOM 8408 N N . SER A 1 2 ? 20.741 -0.312 -20.493 1.00 0.00 2 SER A N 6
ATOM 8409 C CA . SER A 1 2 ? 19.634 -1.149 -20.047 1.00 0.00 2 SER A CA 6
ATOM 8410 C C . SER A 1 2 ? 20.128 -2.536 -19.646 1.00 0.00 2 SER A C 6
ATOM 8411 O O . SER A 1 2 ? 20.682 -3.270 -20.463 1.00 0.00 2 SER A O 6
ATOM 8419 N N . SER A 1 3 ? 19.922 -2.888 -18.380 1.00 0.00 3 SER A N 6
ATOM 8420 C CA . SER A 1 3 ? 20.349 -4.184 -17.868 1.00 0.00 3 SER A CA 6
ATOM 8421 C C . SER A 1 3 ? 19.781 -5.318 -18.717 1.00 0.00 3 SER A C 6
ATOM 8422 O O . SER A 1 3 ? 18.858 -5.115 -19.505 1.00 0.00 3 SER A O 6
ATOM 8430 N N . GLY A 1 4 ? 20.339 -6.512 -18.548 1.00 0.00 4 GLY A N 6
ATOM 8431 C CA . GLY A 1 4 ? 19.876 -7.661 -19.305 1.00 0.00 4 GLY A CA 6
ATOM 8432 C C . GLY A 1 4 ? 19.923 -8.944 -18.498 1.00 0.00 4 GLY A C 6
ATOM 8433 O O . GLY A 1 4 ? 20.672 -9.047 -17.526 1.00 0.00 4 GLY A O 6
ATOM 8437 N N . SER A 1 5 ? 19.119 -9.923 -18.899 1.00 0.00 5 SER A N 6
ATOM 8438 C CA . SER A 1 5 ? 19.067 -11.203 -18.203 1.00 0.00 5 SER A CA 6
ATOM 8439 C C . SER A 1 5 ? 20.471 -11.693 -17.862 1.00 0.00 5 SER A C 6
ATOM 8440 O O . SER A 1 5 ? 21.214 -12.140 -18.736 1.00 0.00 5 SER A O 6
ATOM 8448 N N . SER A 1 6 ? 20.828 -11.607 -16.585 1.00 0.00 6 SER A N 6
ATOM 8449 C CA . SER A 1 6 ? 22.143 -12.037 -16.127 1.00 0.00 6 SER A CA 6
ATOM 8450 C C . SER A 1 6 ? 22.181 -13.549 -15.928 1.00 0.00 6 SER A C 6
ATOM 8451 O O . SER A 1 6 ? 23.064 -14.233 -16.444 1.00 0.00 6 SER A O 6
ATOM 8459 N N . GLY A 1 7 ? 21.215 -14.065 -15.173 1.00 0.00 7 GLY A N 6
ATOM 8460 C CA . GLY A 1 7 ? 21.155 -15.492 -14.917 1.00 0.00 7 GLY A CA 6
ATOM 8461 C C . GLY A 1 7 ? 20.545 -15.814 -13.568 1.00 0.00 7 GLY A C 6
ATOM 8462 O O . GLY A 1 7 ? 19.369 -16.169 -13.479 1.00 0.00 7 GLY A O 6
ATOM 8466 N N . ARG A 1 8 ? 21.345 -15.691 -12.514 1.00 0.00 8 ARG A N 6
ATOM 8467 C CA . ARG A 1 8 ? 20.878 -15.975 -11.162 1.00 0.00 8 ARG A CA 6
ATOM 8468 C C . ARG A 1 8 ? 19.878 -14.919 -10.700 1.00 0.00 8 ARG A C 6
ATOM 8469 O O . ARG A 1 8 ? 19.884 -13.788 -11.186 1.00 0.00 8 ARG A O 6
ATOM 8490 N N . LYS A 1 9 ? 19.019 -15.297 -9.759 1.00 0.00 9 LYS A N 6
ATOM 8491 C CA . LYS A 1 9 ? 18.013 -14.384 -9.230 1.00 0.00 9 LYS A CA 6
ATOM 8492 C C . LYS A 1 9 ? 18.640 -13.381 -8.267 1.00 0.00 9 LYS A C 6
ATOM 8493 O O . LYS A 1 9 ? 19.556 -13.702 -7.509 1.00 0.00 9 LYS A O 6
ATOM 8512 N N . PRO A 1 10 ? 18.137 -12.138 -8.294 1.00 0.00 10 PRO A N 6
ATOM 8513 C CA . PRO A 1 10 ? 18.632 -11.064 -7.428 1.00 0.00 10 PRO A CA 6
ATOM 8514 C C . PRO A 1 10 ? 18.267 -11.285 -5.964 1.00 0.00 10 PRO A C 6
ATOM 8515 O O . PRO A 1 10 ? 17.427 -12.127 -5.644 1.00 0.00 10 PRO A O 6
ATOM 8526 N N . LEU A 1 11 ? 18.903 -10.525 -5.080 1.00 0.00 11 LEU A N 6
ATOM 8527 C CA . LEU A 1 11 ? 18.645 -10.637 -3.649 1.00 0.00 11 LEU A CA 6
ATOM 8528 C C . LEU A 1 11 ? 17.559 -9.658 -3.213 1.00 0.00 11 LEU A C 6
ATOM 8529 O O . LEU A 1 11 ? 17.110 -8.825 -3.999 1.00 0.00 11 LEU A O 6
ATOM 8545 N N . GLN A 1 12 ? 17.144 -9.764 -1.955 1.00 0.00 12 GLN A N 6
ATOM 8546 C CA . GLN A 1 12 ? 16.113 -8.887 -1.414 1.00 0.00 12 GLN A CA 6
ATOM 8547 C C . GLN A 1 12 ? 15.031 -8.614 -2.454 1.00 0.00 12 GLN A C 6
ATOM 8548 O O . GLN A 1 12 ? 14.627 -7.470 -2.656 1.00 0.00 12 GLN A O 6
ATOM 8562 N N . GLU A 1 13 ? 14.567 -9.673 -3.111 1.00 0.00 13 GLU A N 6
ATOM 8563 C CA . GLU A 1 13 ? 13.533 -9.546 -4.131 1.00 0.00 13 GLU A CA 6
ATOM 8564 C C . GLU A 1 13 ? 12.528 -8.462 -3.754 1.00 0.00 13 GLU A C 6
ATOM 8565 O O . GLU A 1 13 ? 12.283 -8.188 -2.579 1.00 0.00 13 GLU A O 6
ATOM 8577 N N . PRO A 1 14 ? 11.931 -7.828 -4.775 1.00 0.00 14 PRO A N 6
ATOM 8578 C CA . PRO A 1 14 ? 10.943 -6.764 -4.577 1.00 0.00 14 PRO A CA 6
ATOM 8579 C C . PRO A 1 14 ? 9.630 -7.290 -4.007 1.00 0.00 14 PRO A C 6
ATOM 8580 O O . PRO A 1 14 ? 9.428 -8.501 -3.905 1.00 0.00 14 PRO A O 6
ATOM 8591 N N . CYS A 1 15 ? 8.741 -6.374 -3.640 1.00 0.00 15 CYS A N 6
ATOM 8592 C CA . CYS A 1 15 ? 7.446 -6.747 -3.080 1.00 0.00 15 CYS A CA 6
ATOM 8593 C C . CYS A 1 15 ? 6.307 -6.188 -3.926 1.00 0.00 15 CYS A C 6
ATOM 8594 O O . CYS A 1 15 ? 6.285 -5.000 -4.252 1.00 0.00 15 CYS A O 6
ATOM 8602 N N . THR A 1 16 ? 5.362 -7.052 -4.282 1.00 0.00 16 THR A N 6
ATOM 8603 C CA . THR A 1 16 ? 4.221 -6.646 -5.093 1.00 0.00 16 THR A CA 6
ATOM 8604 C C . THR A 1 16 ? 2.962 -6.514 -4.243 1.00 0.00 16 THR A C 6
ATOM 8605 O O . THR A 1 16 ? 2.289 -7.504 -3.955 1.00 0.00 16 THR A O 6
ATOM 8616 N N . ILE A 1 17 ? 2.649 -5.285 -3.846 1.00 0.00 17 ILE A N 6
ATOM 8617 C CA . ILE A 1 17 ? 1.469 -5.024 -3.031 1.00 0.00 17 ILE A CA 6
ATOM 8618 C C . ILE A 1 17 ? 0.455 -4.172 -3.788 1.00 0.00 17 ILE A C 6
ATOM 8619 O O . ILE A 1 17 ? 0.820 -3.376 -4.653 1.00 0.00 17 ILE A O 6
ATOM 8635 N N . PHE A 1 18 ? -0.820 -4.344 -3.455 1.00 0.00 18 PHE A N 6
ATOM 8636 C CA . PHE A 1 18 ? -1.887 -3.591 -4.102 1.00 0.00 18 PHE A CA 6
ATOM 8637 C C . PHE A 1 18 ? -2.318 -2.408 -3.240 1.00 0.00 18 PHE A C 6
ATOM 8638 O O . PHE A 1 18 ? -2.408 -2.516 -2.017 1.00 0.00 18 PHE A O 6
ATOM 8655 N N . LEU A 1 19 ? -2.583 -1.278 -3.887 1.00 0.00 19 LEU A N 6
ATOM 8656 C CA . LEU A 1 19 ? -3.004 -0.073 -3.181 1.00 0.00 19 LEU A CA 6
ATOM 8657 C C . LEU A 1 19 ? -4.447 0.283 -3.524 1.00 0.00 19 LEU A C 6
ATOM 8658 O O . LEU A 1 19 ? -4.939 -0.051 -4.603 1.00 0.00 19 LEU A O 6
ATOM 8674 N N . ILE A 1 20 ? -5.119 0.963 -2.601 1.00 0.00 20 ILE A N 6
ATOM 8675 C CA . ILE A 1 20 ? -6.504 1.367 -2.808 1.00 0.00 20 ILE A CA 6
ATOM 8676 C C . ILE A 1 20 ? -6.768 2.748 -2.217 1.00 0.00 20 ILE A C 6
ATOM 8677 O O . ILE A 1 20 ? -6.317 3.059 -1.115 1.00 0.00 20 ILE A O 6
ATOM 8693 N N . ALA A 1 21 ? -7.504 3.571 -2.956 1.00 0.00 21 ALA A N 6
ATOM 8694 C CA . ALA A 1 21 ? -7.832 4.918 -2.504 1.00 0.00 21 ALA A CA 6
ATOM 8695 C C . ALA A 1 21 ? -8.817 4.881 -1.340 1.00 0.00 21 ALA A C 6
ATOM 8696 O O . ALA A 1 21 ? -9.995 4.578 -1.521 1.00 0.00 21 ALA A O 6
ATOM 8703 N N . ASN A 1 22 ? -8.325 5.191 -0.145 1.00 0.00 22 ASN A N 6
ATOM 8704 C CA . ASN A 1 22 ? -9.162 5.192 1.049 1.00 0.00 22 ASN A CA 6
ATOM 8705 C C . ASN A 1 22 ? -10.447 5.981 0.812 1.00 0.00 22 ASN A C 6
ATOM 8706 O O . ASN A 1 22 ? -10.408 7.168 0.492 1.00 0.00 22 ASN A O 6
ATOM 8717 N N . GLY A 1 23 ? -11.584 5.311 0.973 1.00 0.00 23 GLY A N 6
ATOM 8718 C CA . GLY A 1 23 ? -12.864 5.965 0.773 1.00 0.00 23 GLY A CA 6
ATOM 8719 C C . GLY A 1 23 ? -13.476 5.643 -0.576 1.00 0.00 23 GLY A C 6
ATOM 8720 O O . GLY A 1 23 ? -14.624 5.997 -0.845 1.00 0.00 23 GLY A O 6
ATOM 8724 N N . ASP A 1 24 ? -12.708 4.970 -1.426 1.00 0.00 24 ASP A N 6
ATOM 8725 C CA . ASP A 1 24 ? -13.181 4.600 -2.755 1.00 0.00 24 ASP A CA 6
ATOM 8726 C C . ASP A 1 24 ? -13.577 3.128 -2.800 1.00 0.00 24 ASP A C 6
ATOM 8727 O O . ASP A 1 24 ? -12.734 2.242 -2.652 1.00 0.00 24 ASP A O 6
ATOM 8736 N N . LEU A 1 25 ? -14.864 2.873 -3.006 1.00 0.00 25 LEU A N 6
ATOM 8737 C CA . LEU A 1 25 ? -15.373 1.507 -3.070 1.00 0.00 25 LEU A CA 6
ATOM 8738 C C . LEU A 1 25 ? -15.887 1.183 -4.469 1.00 0.00 25 LEU A C 6
ATOM 8739 O O . LEU A 1 25 ? -16.623 0.214 -4.661 1.00 0.00 25 LEU A O 6
ATOM 8755 N N . ILE A 1 26 ? -15.494 1.998 -5.442 1.00 0.00 26 ILE A N 6
ATOM 8756 C CA . ILE A 1 26 ? -15.912 1.795 -6.823 1.00 0.00 26 ILE A CA 6
ATOM 8757 C C . ILE A 1 26 ? -14.759 1.276 -7.676 1.00 0.00 26 ILE A C 6
ATOM 8758 O O . ILE A 1 26 ? -14.939 0.382 -8.502 1.00 0.00 26 ILE A O 6
ATOM 8774 N N . ASN A 1 27 ? -13.575 1.843 -7.469 1.00 0.00 27 ASN A N 6
ATOM 8775 C CA . ASN A 1 27 ? -12.392 1.437 -8.218 1.00 0.00 27 ASN A CA 6
ATOM 8776 C C . ASN A 1 27 ? -11.609 0.369 -7.462 1.00 0.00 27 ASN A C 6
ATOM 8777 O O . ASN A 1 27 ? -11.480 0.409 -6.238 1.00 0.00 27 ASN A O 6
ATOM 8788 N N . PRO A 1 28 ? -11.072 -0.609 -8.206 1.00 0.00 28 PRO A N 6
ATOM 8789 C CA . PRO A 1 28 ? -10.291 -1.706 -7.626 1.00 0.00 28 PRO A CA 6
ATOM 8790 C C . PRO A 1 28 ? -8.941 -1.238 -7.092 1.00 0.00 28 PRO A C 6
ATOM 8791 O O . PRO A 1 28 ? -8.693 -0.039 -6.972 1.00 0.00 28 PRO A O 6
ATOM 8802 N N . ALA A 1 29 ? -8.073 -2.193 -6.773 1.00 0.00 29 ALA A N 6
ATOM 8803 C CA . ALA A 1 29 ? -6.748 -1.878 -6.254 1.00 0.00 29 ALA A CA 6
ATOM 8804 C C . ALA A 1 29 ? -5.763 -1.612 -7.387 1.00 0.00 29 ALA A C 6
ATOM 8805 O O . ALA A 1 29 ? -6.139 -1.601 -8.559 1.00 0.00 29 ALA A O 6
ATOM 8812 N N . SER A 1 30 ? -4.501 -1.397 -7.030 1.00 0.00 30 SER A N 6
ATOM 8813 C CA . SER A 1 30 ? -3.463 -1.127 -8.018 1.00 0.00 30 SER A CA 6
ATOM 8814 C C . SER A 1 30 ? -2.164 -1.838 -7.649 1.00 0.00 30 SER A C 6
ATOM 8815 O O . SER A 1 30 ? -1.452 -1.419 -6.737 1.00 0.00 30 SER A O 6
ATOM 8823 N N . ARG A 1 31 ? -1.863 -2.916 -8.365 1.00 0.00 31 ARG A N 6
ATOM 8824 C CA . ARG A 1 31 ? -0.651 -3.687 -8.113 1.00 0.00 31 ARG A CA 6
ATOM 8825 C C . ARG A 1 31 ? 0.593 -2.833 -8.341 1.00 0.00 31 ARG A C 6
ATOM 8826 O O . ARG A 1 31 ? 0.957 -2.539 -9.480 1.00 0.00 31 ARG A O 6
ATOM 8847 N N . LEU A 1 32 ? 1.240 -2.438 -7.251 1.00 0.00 32 LEU A N 6
ATOM 8848 C CA . LEU A 1 32 ? 2.444 -1.618 -7.330 1.00 0.00 32 LEU A CA 6
ATOM 8849 C C . LEU A 1 32 ? 3.612 -2.293 -6.618 1.00 0.00 32 LEU A C 6
ATOM 8850 O O . LEU A 1 32 ? 3.529 -2.609 -5.430 1.00 0.00 32 LEU A O 6
ATOM 8866 N N . LEU A 1 33 ? 4.699 -2.509 -7.350 1.00 0.00 33 LEU A N 6
ATOM 8867 C CA . LEU A 1 33 ? 5.886 -3.145 -6.788 1.00 0.00 33 LEU A CA 6
ATOM 8868 C C . LEU A 1 33 ? 6.752 -2.127 -6.053 1.00 0.00 33 LEU A C 6
ATOM 8869 O O . LEU A 1 33 ? 6.844 -0.968 -6.458 1.00 0.00 33 LEU A O 6
ATOM 8885 N N . ILE A 1 34 ? 7.387 -2.569 -4.972 1.00 0.00 34 ILE A N 6
ATOM 8886 C CA . ILE A 1 34 ? 8.248 -1.697 -4.183 1.00 0.00 34 ILE A CA 6
ATOM 8887 C C . ILE A 1 34 ? 9.603 -2.349 -3.926 1.00 0.00 34 ILE A C 6
ATOM 8888 O O . ILE A 1 34 ? 9.702 -3.407 -3.303 1.00 0.00 34 ILE A O 6
ATOM 8904 N N . PRO A 1 35 ? 10.672 -1.704 -4.415 1.00 0.00 35 PRO A N 6
ATOM 8905 C CA . PRO A 1 35 ? 12.041 -2.202 -4.249 1.00 0.00 35 PRO A CA 6
ATOM 8906 C C . PRO A 1 35 ? 12.521 -2.106 -2.805 1.00 0.00 35 PRO A C 6
ATOM 8907 O O . PRO A 1 35 ? 12.482 -1.036 -2.197 1.00 0.00 35 PRO A O 6
ATOM 8918 N N . ARG A 1 36 ? 12.975 -3.231 -2.261 1.00 0.00 36 ARG A N 6
ATOM 8919 C CA . ARG A 1 36 ? 13.462 -3.273 -0.887 1.00 0.00 36 ARG A CA 6
ATOM 8920 C C . ARG A 1 36 ? 14.180 -1.977 -0.525 1.00 0.00 36 ARG A C 6
ATOM 8921 O O . ARG A 1 36 ? 13.811 -1.296 0.432 1.00 0.00 36 ARG A O 6
ATOM 8942 N N . LYS A 1 37 ? 15.209 -1.642 -1.296 1.00 0.00 37 LYS A N 6
ATOM 8943 C CA . LYS A 1 37 ? 15.980 -0.427 -1.058 1.00 0.00 37 LYS A CA 6
ATOM 8944 C C . LYS A 1 37 ? 15.080 0.701 -0.564 1.00 0.00 37 LYS A C 6
ATOM 8945 O O . LYS A 1 37 ? 15.432 1.428 0.366 1.00 0.00 37 LYS A O 6
ATOM 8964 N N . THR A 1 38 ? 13.916 0.841 -1.190 1.00 0.00 38 THR A N 6
ATOM 8965 C CA . THR A 1 38 ? 12.966 1.879 -0.813 1.00 0.00 38 THR A CA 6
ATOM 8966 C C . THR A 1 38 ? 12.238 1.517 0.476 1.00 0.00 38 THR A C 6
ATOM 8967 O O . THR A 1 38 ? 12.005 2.373 1.331 1.00 0.00 38 THR A O 6
ATOM 8978 N N . LEU A 1 39 ? 11.881 0.245 0.612 1.00 0.00 39 LEU A N 6
ATOM 8979 C CA . LEU A 1 39 ? 11.180 -0.231 1.799 1.00 0.00 39 LEU A CA 6
ATOM 8980 C C . LEU A 1 39 ? 11.876 0.246 3.070 1.00 0.00 39 LEU A C 6
ATOM 8981 O O . LEU A 1 39 ? 11.251 0.370 4.122 1.00 0.00 39 LEU A O 6
ATOM 8997 N N . ASN A 1 40 ? 13.173 0.513 2.964 1.00 0.00 40 ASN A N 6
ATOM 8998 C CA . ASN A 1 40 ? 13.954 0.978 4.104 1.00 0.00 40 ASN A CA 6
ATOM 8999 C C . ASN A 1 40 ? 13.461 2.341 4.582 1.00 0.00 40 ASN A C 6
ATOM 9000 O O . ASN A 1 40 ? 13.466 2.628 5.778 1.00 0.00 40 ASN A O 6
ATOM 9011 N N . GLN A 1 41 ? 13.034 3.174 3.638 1.00 0.00 41 GLN A N 6
ATOM 9012 C CA . GLN A 1 41 ? 12.537 4.505 3.963 1.00 0.00 41 GLN A CA 6
ATOM 9013 C C . GLN A 1 41 ? 11.039 4.607 3.698 1.00 0.00 41 GLN A C 6
ATOM 9014 O O . GLN A 1 41 ? 10.605 4.664 2.548 1.00 0.00 41 GLN A O 6
ATOM 9028 N N . TRP A 1 42 ? 10.254 4.628 4.770 1.00 0.00 42 TRP A N 6
ATOM 9029 C CA . TRP A 1 42 ? 8.803 4.723 4.652 1.00 0.00 42 TRP A CA 6
ATOM 9030 C C . TRP A 1 42 ? 8.402 5.937 3.822 1.00 0.00 42 TRP A C 6
ATOM 9031 O O . TRP A 1 42 ? 7.472 5.871 3.018 1.00 0.00 42 TRP A O 6
ATOM 9052 N N . ASP A 1 43 ? 9.109 7.044 4.022 1.00 0.00 43 ASP A N 6
ATOM 9053 C CA . ASP A 1 43 ? 8.826 8.274 3.290 1.00 0.00 43 ASP A CA 6
ATOM 9054 C C . ASP A 1 43 ? 8.963 8.055 1.787 1.00 0.00 43 ASP A C 6
ATOM 9055 O O . ASP A 1 43 ? 8.138 8.525 1.003 1.00 0.00 43 ASP A O 6
ATOM 9064 N N . HIS A 1 44 ? 10.011 7.339 1.391 1.00 0.00 44 HIS A N 6
ATOM 9065 C CA . HIS A 1 44 ? 10.256 7.059 -0.019 1.00 0.00 44 HIS A CA 6
ATOM 9066 C C . HIS A 1 44 ? 9.167 6.156 -0.591 1.00 0.00 44 HIS A C 6
ATOM 9067 O O . HIS A 1 44 ? 8.743 6.325 -1.734 1.00 0.00 44 HIS A O 6
ATOM 9082 N N . VAL A 1 45 ? 8.719 5.195 0.212 1.00 0.00 45 VAL A N 6
ATOM 9083 C CA . VAL A 1 45 ? 7.680 4.266 -0.214 1.00 0.00 45 VAL A CA 6
ATOM 9084 C C . VAL A 1 45 ? 6.409 5.008 -0.614 1.00 0.00 45 VAL A C 6
ATOM 9085 O O . VAL A 1 45 ? 5.935 4.885 -1.744 1.00 0.00 45 VAL A O 6
ATOM 9098 N N . LEU A 1 46 ? 5.863 5.779 0.319 1.00 0.00 46 LEU A N 6
ATOM 9099 C CA . LEU A 1 46 ? 4.646 6.543 0.065 1.00 0.00 46 LEU A CA 6
ATOM 9100 C C . LEU A 1 46 ? 4.758 7.326 -1.239 1.00 0.00 46 LEU A C 6
ATOM 9101 O O . LEU A 1 46 ? 3.812 7.379 -2.025 1.00 0.00 46 LEU A O 6
ATOM 9117 N N . GLN A 1 47 ? 5.921 7.930 -1.463 1.00 0.00 47 GLN A N 6
ATOM 9118 C CA . GLN A 1 47 ? 6.156 8.709 -2.673 1.00 0.00 47 GLN A CA 6
ATOM 9119 C C . GLN A 1 47 ? 5.720 7.935 -3.912 1.00 0.00 47 GLN A C 6
ATOM 9120 O O . GLN A 1 47 ? 5.366 8.526 -4.932 1.00 0.00 47 GLN A O 6
ATOM 9134 N N . MET A 1 48 ? 5.749 6.610 -3.816 1.00 0.00 48 MET A N 6
ATOM 9135 C CA . MET A 1 48 ? 5.355 5.755 -4.930 1.00 0.00 48 MET A CA 6
ATOM 9136 C C . MET A 1 48 ? 3.897 5.325 -4.797 1.00 0.00 48 MET A C 6
ATOM 9137 O O . MET A 1 48 ? 3.213 5.097 -5.795 1.00 0.00 48 MET A O 6
ATOM 9151 N N . VAL A 1 49 ? 3.428 5.216 -3.559 1.00 0.00 49 VAL A N 6
ATOM 9152 C CA . VAL A 1 49 ? 2.051 4.815 -3.296 1.00 0.00 49 VAL A CA 6
ATOM 9153 C C . VAL A 1 49 ? 1.066 5.854 -3.818 1.00 0.00 49 VAL A C 6
ATOM 9154 O O . VAL A 1 49 ? -0.045 5.521 -4.233 1.00 0.00 49 VAL A O 6
ATOM 9167 N N . THR A 1 50 ? 1.480 7.118 -3.796 1.00 0.00 50 THR A N 6
ATOM 9168 C CA . THR A 1 50 ? 0.634 8.207 -4.268 1.00 0.00 50 THR A CA 6
ATOM 9169 C C . THR A 1 50 ? 0.564 8.230 -5.790 1.00 0.00 50 THR A C 6
ATOM 9170 O O . THR A 1 50 ? -0.443 8.639 -6.367 1.00 0.00 50 THR A O 6
ATOM 9181 N N . GLU A 1 51 ? 1.639 7.787 -6.434 1.00 0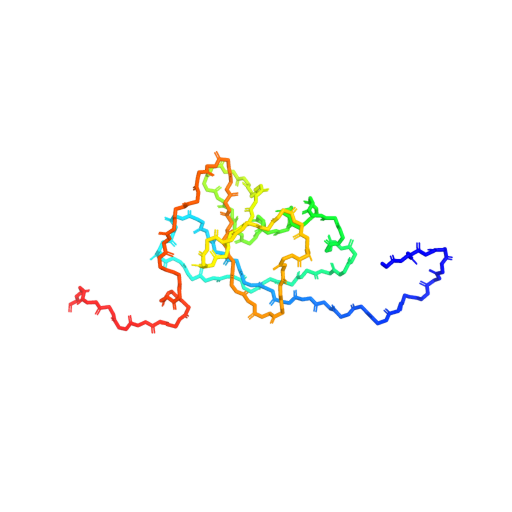.00 51 GLU A N 6
ATOM 9182 C CA . GLU A 1 51 ? 1.697 7.757 -7.891 1.00 0.00 51 GLU A CA 6
ATOM 9183 C C . GLU A 1 51 ? 0.554 6.924 -8.464 1.00 0.00 51 GLU A C 6
ATOM 9184 O O . GLU A 1 51 ? 0.040 7.215 -9.545 1.00 0.00 51 GLU A O 6
ATOM 9196 N N . LYS A 1 52 ? 0.161 5.887 -7.733 1.00 0.00 52 LYS A N 6
ATOM 9197 C CA . LYS A 1 52 ? -0.921 5.011 -8.166 1.00 0.00 52 LYS A CA 6
ATOM 9198 C C . LYS A 1 52 ? -2.234 5.394 -7.491 1.00 0.00 52 LYS A C 6
ATOM 9199 O O . LYS A 1 52 ? -3.294 5.372 -8.117 1.00 0.00 52 LYS A O 6
ATOM 9218 N N . ILE A 1 53 ? -2.156 5.745 -6.212 1.00 0.00 53 ILE A N 6
ATOM 9219 C CA . ILE A 1 53 ? -3.338 6.135 -5.453 1.00 0.00 53 ILE A CA 6
ATOM 9220 C C . ILE A 1 53 ? -3.228 7.576 -4.965 1.00 0.00 53 ILE A C 6
ATOM 9221 O O . ILE A 1 53 ? -2.656 7.843 -3.907 1.00 0.00 53 ILE A O 6
ATOM 9237 N N . THR A 1 54 ? -3.780 8.502 -5.742 1.00 0.00 54 THR A N 6
ATOM 9238 C CA . THR A 1 54 ? -3.744 9.916 -5.389 1.00 0.00 54 THR A CA 6
ATOM 9239 C C . THR A 1 54 ? -5.019 10.335 -4.667 1.00 0.00 54 THR A C 6
ATOM 9240 O O . THR A 1 54 ? -6.068 10.510 -5.288 1.00 0.00 54 THR A O 6
ATOM 9251 N N . LEU A 1 55 ? -4.923 10.494 -3.352 1.00 0.00 55 LEU A N 6
ATOM 9252 C CA . LEU A 1 55 ? -6.070 10.894 -2.543 1.00 0.00 55 LEU A CA 6
ATOM 9253 C C . LEU A 1 55 ? -6.533 12.299 -2.913 1.00 0.00 55 LEU A C 6
ATOM 9254 O O . LEU A 1 55 ? -5.726 13.155 -3.276 1.00 0.00 55 LEU A O 6
ATOM 9270 N N . ARG A 1 56 ? -7.838 12.531 -2.816 1.00 0.00 56 ARG A N 6
ATOM 9271 C CA . ARG A 1 56 ? -8.409 13.833 -3.139 1.00 0.00 56 ARG A CA 6
ATOM 9272 C C . ARG A 1 56 ? -7.819 14.922 -2.247 1.00 0.00 56 ARG A C 6
ATOM 9273 O O . ARG A 1 56 ? -7.572 16.041 -2.696 1.00 0.00 56 ARG A O 6
ATOM 9294 N N . SER A 1 57 ? -7.597 14.586 -0.980 1.00 0.00 57 SER A N 6
ATOM 9295 C CA . SER A 1 57 ? -7.041 15.535 -0.023 1.00 0.00 57 SER A CA 6
ATOM 9296 C C . SER A 1 57 ? -5.579 15.835 -0.343 1.00 0.00 57 SER A C 6
ATOM 9297 O O . SER A 1 57 ? -5.109 16.956 -0.158 1.00 0.00 57 SER A O 6
ATOM 9305 N N . GLY A 1 58 ? -4.865 14.822 -0.824 1.00 0.00 58 GLY A N 6
ATOM 9306 C CA . GLY A 1 58 ? -3.465 14.995 -1.162 1.00 0.00 58 GLY A CA 6
ATOM 9307 C C . GLY A 1 58 ? -2.757 13.676 -1.397 1.00 0.00 58 GLY A C 6
ATOM 9308 O O . GLY A 1 58 ? -3.298 12.780 -2.044 1.00 0.00 58 GLY A O 6
ATOM 9312 N N . ALA A 1 59 ? -1.542 13.555 -0.871 1.00 0.00 59 ALA A N 6
ATOM 9313 C CA . ALA A 1 59 ? -0.760 12.336 -1.027 1.00 0.00 59 ALA A CA 6
ATOM 9314 C C . ALA A 1 59 ? -1.019 11.367 0.122 1.00 0.00 59 ALA A C 6
ATOM 9315 O O . ALA A 1 59 ? -1.866 11.617 0.979 1.00 0.00 59 ALA A O 6
ATOM 9322 N N . VAL A 1 60 ? -0.285 10.258 0.132 1.00 0.00 60 VAL A N 6
ATOM 9323 C CA . VAL A 1 60 ? -0.436 9.251 1.176 1.00 0.00 60 VAL A CA 6
ATOM 9324 C C . VAL A 1 60 ? 0.553 9.486 2.312 1.00 0.00 60 VAL A C 6
ATOM 9325 O O . VAL A 1 60 ? 1.663 9.973 2.094 1.00 0.00 60 VAL A O 6
ATOM 9338 N N . HIS A 1 61 ? 0.143 9.136 3.527 1.00 0.00 61 HIS A N 6
ATOM 9339 C CA . HIS A 1 61 ? 0.994 9.307 4.700 1.00 0.00 61 HIS A CA 6
ATOM 9340 C C . HIS A 1 61 ? 1.103 8.004 5.487 1.00 0.00 61 HIS A C 6
ATOM 9341 O O . HIS A 1 61 ? 2.122 7.736 6.124 1.00 0.00 61 HIS A O 6
ATOM 9356 N N . ARG A 1 62 ? 0.047 7.198 5.437 1.00 0.00 62 ARG A N 6
ATOM 9357 C CA . ARG A 1 62 ? 0.024 5.925 6.147 1.00 0.00 62 ARG A CA 6
ATOM 9358 C C . ARG A 1 62 ? -0.671 4.851 5.315 1.00 0.00 62 ARG A C 6
ATOM 9359 O O . ARG A 1 62 ? -1.375 5.157 4.351 1.00 0.00 62 ARG A O 6
ATOM 9380 N N . LEU A 1 63 ? -0.469 3.594 5.693 1.00 0.00 63 LEU A N 6
ATOM 9381 C CA . LEU A 1 63 ? -1.075 2.474 4.982 1.00 0.00 63 LEU A CA 6
ATOM 9382 C C . LEU A 1 63 ? -1.955 1.649 5.915 1.00 0.00 63 LEU A C 6
ATOM 9383 O O . LEU A 1 63 ? -1.681 1.543 7.111 1.00 0.00 63 LEU A O 6
ATOM 9399 N N . TYR A 1 64 ? -3.011 1.064 5.361 1.00 0.00 64 TYR A N 6
ATOM 9400 C CA . TYR A 1 64 ? -3.932 0.248 6.143 1.00 0.00 64 TYR A CA 6
ATOM 9401 C C . TYR A 1 64 ? -4.541 -0.858 5.288 1.00 0.00 64 TYR A C 6
ATOM 9402 O O . TYR A 1 64 ? -4.973 -0.622 4.159 1.00 0.00 64 TYR A O 6
ATOM 9420 N N . THR A 1 65 ? -4.572 -2.070 5.834 1.00 0.00 65 THR A N 6
ATOM 9421 C CA . THR A 1 65 ? -5.127 -3.215 5.123 1.00 0.00 65 THR A CA 6
ATOM 9422 C C . THR A 1 65 ? -6.651 -3.169 5.111 1.00 0.00 65 THR A C 6
ATOM 9423 O O . THR A 1 65 ? -7.257 -2.200 5.571 1.00 0.00 65 THR A O 6
ATOM 9434 N N . LEU A 1 66 ? -7.266 -4.222 4.584 1.00 0.00 66 LEU A N 6
ATOM 9435 C CA . LEU A 1 66 ? -8.720 -4.302 4.513 1.00 0.00 66 LEU A CA 6
ATOM 9436 C C . LEU A 1 66 ? -9.312 -4.666 5.871 1.00 0.00 66 LEU A C 6
ATOM 9437 O O . LEU A 1 66 ? -10.527 -4.614 6.063 1.00 0.00 66 LEU A O 6
ATOM 9453 N N . GLU A 1 67 ? -8.445 -5.031 6.811 1.00 0.00 67 GLU A N 6
ATOM 9454 C CA . GLU A 1 67 ? -8.884 -5.401 8.151 1.00 0.00 67 GLU A CA 6
ATOM 9455 C C . GLU A 1 67 ? -8.796 -4.210 9.101 1.00 0.00 67 GLU A C 6
ATOM 9456 O O . GLU A 1 67 ? -9.498 -4.153 10.110 1.00 0.00 67 GLU A O 6
ATOM 9468 N N . GLY A 1 68 ? -7.928 -3.259 8.769 1.00 0.00 68 GLY A N 6
ATOM 9469 C CA . GLY A 1 68 ? -7.764 -2.081 9.602 1.00 0.00 68 GLY A CA 6
ATOM 9470 C C . GLY A 1 68 ? -6.395 -2.016 10.250 1.00 0.00 68 GLY A C 6
ATOM 9471 O O . GLY A 1 68 ? -6.168 -1.219 11.160 1.00 0.00 68 GLY A O 6
ATOM 9475 N N . LYS A 1 69 ? -5.480 -2.857 9.781 1.00 0.00 69 LYS A N 6
ATOM 9476 C CA . LYS A 1 69 ? -4.125 -2.893 10.320 1.00 0.00 69 LYS A CA 6
ATOM 9477 C C . LYS A 1 69 ? -3.354 -1.634 9.938 1.00 0.00 69 LYS A C 6
ATOM 9478 O O . LYS A 1 69 ? -3.719 -0.933 8.993 1.00 0.00 69 LYS A O 6
ATOM 9497 N N . LEU A 1 70 ? -2.286 -1.354 10.676 1.00 0.00 70 LEU A N 6
ATOM 9498 C CA . LEU A 1 70 ? -1.461 -0.179 10.413 1.00 0.00 70 LEU A CA 6
ATOM 9499 C C . LEU A 1 70 ? -0.025 -0.582 10.095 1.00 0.00 70 LEU A C 6
ATOM 9500 O O . LEU A 1 70 ? 0.659 -1.185 10.922 1.00 0.00 70 LEU A O 6
ATOM 9516 N N . VAL A 1 71 ? 0.427 -0.242 8.892 1.00 0.00 71 VAL A N 6
ATOM 9517 C CA . VAL A 1 71 ? 1.783 -0.565 8.466 1.00 0.00 71 VAL A CA 6
ATOM 9518 C C . VAL A 1 71 ? 2.676 0.670 8.491 1.00 0.00 71 VAL A C 6
ATOM 9519 O O . VAL A 1 71 ? 2.907 1.301 7.460 1.00 0.00 71 VAL A O 6
ATOM 9532 N N . GLU A 1 72 ? 3.176 1.009 9.675 1.00 0.00 72 GLU A N 6
ATOM 9533 C CA . GLU A 1 72 ? 4.044 2.170 9.834 1.00 0.00 72 GLU A CA 6
ATOM 9534 C C . GLU A 1 72 ? 5.272 2.057 8.935 1.00 0.00 72 GLU A C 6
ATOM 9535 O O . GLU A 1 72 ? 5.875 3.063 8.562 1.00 0.00 72 GLU A O 6
ATOM 9547 N N . SER A 1 73 ? 5.637 0.826 8.593 1.00 0.00 73 SER A N 6
ATOM 9548 C CA . SER A 1 73 ? 6.796 0.580 7.743 1.00 0.00 73 SER A CA 6
ATOM 9549 C C . SER A 1 73 ? 6.637 -0.727 6.972 1.00 0.00 73 SER A C 6
ATOM 9550 O O . SER A 1 73 ? 6.030 -1.679 7.461 1.00 0.00 73 SER A O 6
ATOM 9558 N N . GLY A 1 74 ? 7.188 -0.765 5.763 1.00 0.00 74 GLY A N 6
ATOM 9559 C CA . GLY A 1 74 ? 7.097 -1.959 4.943 1.00 0.00 74 GLY A CA 6
ATOM 9560 C C . GLY A 1 74 ? 7.374 -3.224 5.729 1.00 0.00 74 GLY A C 6
ATOM 9561 O O . GLY A 1 74 ? 6.984 -4.317 5.318 1.00 0.00 74 GLY A O 6
ATOM 9565 N N . ALA A 1 75 ? 8.051 -3.078 6.863 1.00 0.00 75 ALA A N 6
ATOM 9566 C CA . ALA A 1 75 ? 8.380 -4.219 7.709 1.00 0.00 75 ALA A CA 6
ATOM 9567 C C . ALA A 1 75 ? 7.134 -5.036 8.037 1.00 0.00 75 ALA A C 6
ATOM 9568 O O . ALA A 1 75 ? 7.228 -6.211 8.390 1.00 0.00 75 ALA A O 6
ATOM 9575 N N . GLU A 1 76 ? 5.970 -4.406 7.917 1.00 0.00 76 GLU A N 6
ATOM 9576 C CA . GLU A 1 76 ? 4.707 -5.076 8.203 1.00 0.00 76 GLU A CA 6
ATOM 9577 C C . GLU A 1 76 ? 3.982 -5.443 6.911 1.00 0.00 76 GLU A C 6
ATOM 9578 O O . GLU A 1 76 ? 3.029 -6.224 6.921 1.00 0.00 76 GLU A O 6
ATOM 9590 N N . LEU A 1 77 ? 4.438 -4.873 5.801 1.00 0.00 77 LEU A N 6
ATOM 9591 C CA . LEU A 1 77 ? 3.834 -5.139 4.500 1.00 0.00 77 LEU A CA 6
ATOM 9592 C C . LEU A 1 77 ? 3.930 -6.619 4.147 1.00 0.00 77 LEU A C 6
ATOM 9593 O O . LEU A 1 77 ? 4.852 -7.311 4.579 1.00 0.00 77 LEU A O 6
ATOM 9609 N N . GLU A 1 78 ? 2.974 -7.098 3.357 1.00 0.00 78 GLU A N 6
ATOM 9610 C CA . GLU A 1 78 ? 2.953 -8.496 2.945 1.00 0.00 78 GLU A CA 6
ATOM 9611 C C . GLU A 1 78 ? 3.226 -8.627 1.449 1.00 0.00 78 GLU A C 6
ATOM 9612 O O . GLU A 1 78 ? 3.205 -7.639 0.715 1.00 0.00 78 GLU A O 6
ATOM 9624 N N . ASN A 1 79 ? 3.482 -9.853 1.005 1.00 0.00 79 ASN A N 6
ATOM 9625 C CA . ASN A 1 79 ? 3.760 -10.113 -0.403 1.00 0.00 79 ASN A CA 6
ATOM 9626 C C . ASN A 1 79 ? 2.489 -10.522 -1.142 1.00 0.00 79 ASN A C 6
ATOM 9627 O O . ASN A 1 79 ? 2.022 -11.653 -1.017 1.00 0.00 79 ASN A O 6
ATOM 9638 N N . GLY A 1 80 ? 1.934 -9.591 -1.913 1.00 0.00 80 GLY A N 6
ATOM 9639 C CA . GLY A 1 80 ? 0.723 -9.873 -2.661 1.00 0.00 80 GLY A CA 6
ATOM 9640 C C . GLY A 1 80 ? -0.532 -9.605 -1.856 1.00 0.00 80 GLY A C 6
ATOM 9641 O O . GLY A 1 80 ? -1.583 -10.187 -2.120 1.00 0.00 80 GLY A O 6
ATOM 9645 N N . GLN A 1 81 ? -0.422 -8.722 -0.868 1.00 0.00 81 GLN A N 6
ATOM 9646 C CA . GLN A 1 81 ? -1.557 -8.379 -0.020 1.00 0.00 81 GLN A CA 6
ATOM 9647 C C . GLN A 1 81 ? -2.188 -7.063 -0.459 1.00 0.00 81 GLN A C 6
ATOM 9648 O O . GLN A 1 81 ? -1.508 -6.182 -0.986 1.00 0.00 81 GLN A O 6
ATOM 9662 N N . PHE A 1 82 ? -3.492 -6.935 -0.240 1.00 0.00 82 PHE A N 6
ATOM 9663 C CA . PHE A 1 82 ? -4.216 -5.725 -0.615 1.00 0.00 82 PHE A CA 6
ATOM 9664 C C . PHE A 1 82 ? -4.231 -4.722 0.534 1.00 0.00 82 PHE A C 6
ATOM 9665 O O . PHE A 1 82 ? -4.771 -4.997 1.606 1.00 0.00 82 PHE A O 6
ATOM 9682 N N . TYR A 1 83 ? -3.634 -3.558 0.303 1.00 0.00 83 TYR A N 6
ATOM 9683 C CA . TYR A 1 83 ? -3.575 -2.514 1.320 1.00 0.00 83 TYR A CA 6
ATOM 9684 C C . TYR A 1 83 ? -4.383 -1.293 0.893 1.00 0.00 83 TYR A C 6
ATOM 9685 O O . TYR A 1 83 ? -4.920 -1.244 -0.214 1.00 0.00 83 TYR A O 6
ATOM 9703 N N . VAL A 1 84 ? -4.465 -0.306 1.780 1.00 0.00 84 VAL A N 6
ATOM 9704 C CA . VAL A 1 84 ? -5.205 0.918 1.496 1.00 0.00 84 VAL A CA 6
ATOM 9705 C C . VAL A 1 84 ? -4.381 2.152 1.844 1.00 0.00 84 VAL A C 6
ATOM 9706 O O . VAL A 1 84 ? -3.685 2.181 2.859 1.00 0.00 84 VAL A O 6
ATOM 9719 N N . ALA A 1 85 ? -4.464 3.171 0.994 1.00 0.00 85 ALA A N 6
ATOM 9720 C CA . ALA A 1 85 ? -3.727 4.409 1.212 1.00 0.00 85 ALA A CA 6
ATOM 9721 C C . ALA A 1 85 ? -4.553 5.403 2.022 1.00 0.00 85 ALA A C 6
ATOM 9722 O O . ALA A 1 85 ? -5.585 5.889 1.561 1.00 0.00 85 ALA A O 6
ATOM 9729 N N . VAL A 1 86 ? -4.091 5.701 3.233 1.00 0.00 86 VAL A N 6
ATOM 9730 C CA . VAL A 1 86 ? -4.787 6.638 4.107 1.00 0.00 86 VAL A CA 6
ATOM 9731 C C . VAL A 1 86 ? -3.950 7.890 4.348 1.00 0.00 86 VAL A C 6
ATOM 9732 O O . VAL A 1 86 ? -2.890 7.831 4.969 1.00 0.00 86 VAL A O 6
ATOM 9745 N N . GLY A 1 87 ? -4.436 9.023 3.851 1.00 0.00 87 GLY A N 6
ATOM 9746 C CA . GLY A 1 87 ? -3.721 10.275 4.023 1.00 0.00 87 GLY A CA 6
ATOM 9747 C C . GLY A 1 87 ? -3.773 10.781 5.450 1.00 0.00 87 GLY A C 6
ATOM 9748 O O . GLY A 1 87 ? -3.688 9.999 6.397 1.00 0.00 87 GLY A O 6
ATOM 9752 N N . ARG A 1 88 ? -3.912 12.094 5.606 1.00 0.00 88 ARG A N 6
ATOM 9753 C CA . ARG A 1 88 ? -3.972 12.704 6.929 1.00 0.00 88 ARG A CA 6
ATOM 9754 C C . ARG A 1 88 ? -5.387 12.634 7.496 1.00 0.00 88 ARG A C 6
ATOM 9755 O O . ARG A 1 88 ? -5.871 13.590 8.103 1.00 0.00 88 ARG A O 6
ATOM 9776 N N . ASP A 1 89 ? -6.044 11.498 7.293 1.00 0.00 89 ASP A N 6
ATOM 9777 C CA . ASP A 1 89 ? -7.403 11.303 7.784 1.00 0.00 89 ASP A CA 6
ATOM 9778 C C . ASP A 1 89 ? -7.551 9.937 8.448 1.00 0.00 89 ASP A C 6
ATOM 9779 O O . ASP A 1 89 ? -6.649 9.101 8.380 1.00 0.00 89 ASP A O 6
ATOM 9788 N N . LYS A 1 90 ? -8.692 9.718 9.092 1.00 0.00 90 LYS A N 6
ATOM 9789 C CA . LYS A 1 90 ? -8.959 8.455 9.769 1.00 0.00 90 LYS A CA 6
ATOM 9790 C C . LYS A 1 90 ? -9.238 7.345 8.760 1.00 0.00 90 LYS A C 6
ATOM 9791 O O . LYS A 1 90 ? -9.810 7.589 7.697 1.00 0.00 90 LYS A O 6
ATOM 9810 N N . PHE A 1 91 ? -8.832 6.126 9.100 1.00 0.00 91 PHE A N 6
ATOM 9811 C CA . PHE A 1 91 ? -9.039 4.979 8.224 1.00 0.00 91 PHE A CA 6
ATOM 9812 C C . PHE A 1 91 ? -10.528 4.691 8.048 1.00 0.00 91 PHE A C 6
ATOM 9813 O O . PHE A 1 91 ? -11.188 4.193 8.960 1.00 0.00 91 PHE A O 6
ATOM 9830 N N . LYS A 1 92 ? -11.050 5.009 6.868 1.00 0.00 92 LYS A N 6
ATOM 9831 C CA . LYS A 1 92 ? -12.459 4.785 6.570 1.00 0.00 92 LYS A CA 6
ATOM 9832 C C . LYS A 1 92 ? -12.763 3.294 6.466 1.00 0.00 92 LYS A C 6
ATOM 9833 O O . LYS A 1 92 ? -12.842 2.740 5.370 1.00 0.00 92 LYS A O 6
ATOM 9852 N N . LYS A 1 93 ? -12.935 2.649 7.615 1.00 0.00 93 LYS A N 6
ATOM 9853 C CA . LYS A 1 93 ? -13.233 1.222 7.655 1.00 0.00 93 LYS A CA 6
ATOM 9854 C C . LYS A 1 93 ? -14.264 0.852 6.594 1.00 0.00 93 LYS A C 6
ATOM 9855 O O . LYS A 1 93 ? -15.461 1.085 6.768 1.00 0.00 93 LYS A O 6
ATOM 9874 N N . LEU A 1 94 ? -13.793 0.273 5.495 1.00 0.00 94 LEU A N 6
ATOM 9875 C CA . LEU A 1 94 ? -14.674 -0.131 4.405 1.00 0.00 94 LEU A CA 6
ATOM 9876 C C . LEU A 1 94 ? -14.225 -1.460 3.805 1.00 0.00 94 LEU A C 6
ATOM 9877 O O . LEU A 1 94 ? -13.044 -1.809 3.823 1.00 0.00 94 LEU A O 6
ATOM 9893 N N . PRO A 1 95 ? -15.187 -2.219 3.260 1.00 0.00 95 PRO A N 6
ATOM 9894 C CA . PRO A 1 95 ? -14.913 -3.520 2.641 1.00 0.00 95 PRO A CA 6
ATOM 9895 C C . PRO A 1 95 ? -14.139 -3.389 1.335 1.00 0.00 95 PRO A C 6
ATOM 9896 O O . PRO A 1 95 ? -14.692 -2.986 0.311 1.00 0.00 95 PRO A O 6
ATOM 9907 N N . TYR A 1 96 ? -12.856 -3.733 1.376 1.00 0.00 96 TYR A N 6
ATOM 9908 C CA . TYR A 1 96 ? -12.005 -3.652 0.195 1.00 0.00 96 TYR A CA 6
ATOM 9909 C C . TYR A 1 96 ? -11.779 -5.034 -0.409 1.00 0.00 96 TYR A C 6
ATOM 9910 O O . TYR A 1 96 ? -11.641 -5.179 -1.623 1.00 0.00 96 TYR A O 6
ATOM 9928 N N . GLY A 1 97 ? -11.744 -6.050 0.449 1.00 0.00 97 GLY A N 6
ATOM 9929 C CA . GLY A 1 97 ? -11.535 -7.408 -0.018 1.00 0.00 97 GLY A CA 6
ATOM 9930 C C . GLY A 1 97 ? -12.524 -7.810 -1.095 1.00 0.00 97 GLY A C 6
ATOM 9931 O O . GLY A 1 97 ? -12.243 -8.691 -1.906 1.00 0.00 97 GLY A O 6
ATOM 9935 N N . GLU A 1 98 ? -13.685 -7.163 -1.101 1.00 0.00 98 GLU A N 6
ATOM 9936 C CA . GLU A 1 98 ? -14.719 -7.460 -2.085 1.00 0.00 98 GLU A CA 6
ATOM 9937 C C . GLU A 1 98 ? -14.400 -6.804 -3.425 1.00 0.00 98 GLU A C 6
ATOM 9938 O O . GLU A 1 98 ? -14.580 -7.408 -4.484 1.00 0.00 98 GLU A O 6
ATOM 9950 N N . LEU A 1 99 ? -13.924 -5.565 -3.372 1.00 0.00 99 LEU A N 6
ATOM 9951 C CA . LEU A 1 99 ? -13.579 -4.825 -4.581 1.00 0.00 99 LEU A CA 6
ATOM 9952 C C . LEU A 1 99 ? -12.561 -5.594 -5.418 1.00 0.00 99 LEU A C 6
ATOM 9953 O O . LEU A 1 99 ? -12.514 -5.454 -6.641 1.00 0.00 99 LEU A O 6
ATOM 9969 N N . LEU A 1 100 ? -11.750 -6.408 -4.752 1.00 0.00 100 LEU A N 6
ATOM 9970 C CA . LEU A 1 100 ? -10.734 -7.202 -5.434 1.00 0.00 100 LEU A CA 6
ATOM 9971 C C . LEU A 1 100 ? -11.377 -8.243 -6.346 1.00 0.00 100 LEU A C 6
ATOM 9972 O O . LEU A 1 100 ? -11.218 -8.197 -7.566 1.00 0.00 100 LEU A O 6
ATOM 9988 N N . PHE A 1 101 ? -12.105 -9.178 -5.745 1.00 0.00 101 PHE A N 6
ATOM 9989 C CA . PHE A 1 101 ? -12.774 -10.230 -6.503 1.00 0.00 101 PHE A CA 6
ATOM 9990 C C . PHE A 1 101 ? -14.256 -10.297 -6.148 1.00 0.00 101 PHE A C 6
ATOM 9991 O O . PHE A 1 101 ? -14.619 -10.517 -4.992 1.00 0.00 101 PHE A O 6
ATOM 10008 N N . ASP A 1 102 ? -15.107 -10.106 -7.149 1.00 0.00 102 ASP A N 6
ATOM 10009 C CA . ASP A 1 102 ? -16.551 -10.146 -6.944 1.00 0.00 102 ASP A CA 6
ATOM 10010 C C . ASP A 1 102 ? -17.061 -11.583 -6.949 1.00 0.00 102 ASP A C 6
ATOM 10011 O O . ASP A 1 102 ? -16.395 -12.487 -7.454 1.00 0.00 102 ASP A O 6
ATOM 10020 N N . SER A 1 103 ? -18.246 -11.787 -6.384 1.00 0.00 103 SER A N 6
ATOM 10021 C CA . SER A 1 103 ? -18.844 -13.115 -6.319 1.00 0.00 103 SER A CA 6
ATOM 10022 C C . SER A 1 103 ? -19.321 -13.564 -7.697 1.00 0.00 103 SER A C 6
ATOM 10023 O O . SER A 1 103 ? -19.070 -14.693 -8.116 1.00 0.00 103 SER A O 6
ATOM 10031 N N . GLY A 1 104 ? -20.013 -12.670 -8.397 1.00 0.00 104 GLY A N 6
ATOM 10032 C CA . GLY A 1 104 ? -20.515 -12.992 -9.720 1.00 0.00 104 GLY A CA 6
ATOM 10033 C C . GLY A 1 104 ? -20.615 -11.772 -10.614 1.00 0.00 104 GLY A C 6
ATOM 10034 O O . GLY A 1 104 ? -19.616 -11.271 -11.132 1.00 0.00 104 GLY A O 6
ATOM 10038 N N . PRO A 1 105 ? -21.846 -11.275 -10.809 1.00 0.00 105 PRO A N 6
ATOM 10039 C CA . PRO A 1 105 ? -22.102 -10.101 -11.648 1.00 0.00 105 PRO A CA 6
ATOM 10040 C C . PRO A 1 105 ? -21.575 -8.814 -11.022 1.00 0.00 105 PRO A C 6
ATOM 10041 O O . PRO A 1 105 ? -21.022 -8.829 -9.922 1.00 0.00 105 PRO A O 6
ATOM 10052 N N . SER A 1 106 ? -21.752 -7.702 -11.728 1.00 0.00 106 SER A N 6
ATOM 10053 C CA . SER A 1 106 ? -21.291 -6.407 -11.243 1.00 0.00 106 SER A CA 6
ATOM 10054 C C . SER A 1 106 ? -21.733 -6.179 -9.800 1.00 0.00 106 SER A C 6
ATOM 10055 O O . SER A 1 106 ? -20.907 -5.957 -8.914 1.00 0.00 106 SER A O 6
ATOM 10063 N N . SER A 1 107 ? -23.041 -6.236 -9.573 1.00 0.00 107 SER A N 6
ATOM 10064 C CA . SER A 1 107 ? -23.594 -6.032 -8.239 1.00 0.00 107 SER A CA 6
ATOM 10065 C C . SER A 1 107 ? -23.189 -7.167 -7.303 1.00 0.00 107 SER A C 6
ATOM 10066 O O . SER A 1 107 ? -22.706 -6.931 -6.197 1.00 0.00 107 SER A O 6
ATOM 10074 N N . GLY A 1 108 ? -23.391 -8.400 -7.757 1.00 0.00 108 GLY A N 6
ATOM 10075 C CA . GLY A 1 108 ? -23.042 -9.554 -6.949 1.00 0.00 108 GLY A CA 6
ATOM 10076 C C . GLY A 1 108 ? -21.582 -9.556 -6.541 1.00 0.00 108 GLY A C 6
ATOM 10077 O O . GLY A 1 108 ? -21.262 -9.459 -5.357 1.00 0.00 108 GLY A O 6
ATOM 10081 N N . GLY A 1 1 ? 37.028 9.742 6.088 1.00 0.00 1 GLY A N 7
ATOM 10082 C CA . GLY A 1 1 ? 36.487 9.116 4.896 1.00 0.00 1 GLY A CA 7
ATOM 10083 C C . GLY A 1 1 ? 36.489 7.603 4.984 1.00 0.00 1 GLY A C 7
ATOM 10084 O O . GLY A 1 1 ? 35.454 6.988 5.239 1.00 0.00 1 GLY A O 7
ATOM 10088 N N . SER A 1 2 ? 37.655 7.001 4.771 1.00 0.00 2 SER A N 7
ATOM 10089 C CA . SER A 1 2 ? 37.786 5.549 4.822 1.00 0.00 2 SER A CA 7
ATOM 10090 C C . SER A 1 2 ? 36.558 4.871 4.223 1.00 0.00 2 SER A C 7
ATOM 10091 O O . SER A 1 2 ? 36.079 3.862 4.739 1.00 0.00 2 SER A O 7
ATOM 10099 N N . SER A 1 3 ? 36.053 5.435 3.130 1.00 0.00 3 SER A N 7
ATOM 10100 C CA . SER A 1 3 ? 34.878 4.888 2.461 1.00 0.00 3 SER A CA 7
ATOM 10101 C C . SER A 1 3 ? 35.137 3.460 1.989 1.00 0.00 3 SER A C 7
ATOM 10102 O O . SER A 1 3 ? 36.059 3.208 1.216 1.00 0.00 3 SER A O 7
ATOM 10110 N N . GLY A 1 4 ? 34.314 2.529 2.462 1.00 0.00 4 GLY A N 7
ATOM 10111 C CA . GLY A 1 4 ? 34.469 1.138 2.079 1.00 0.00 4 GLY A CA 7
ATOM 10112 C C . GLY A 1 4 ? 33.141 0.415 1.971 1.00 0.00 4 GLY A C 7
ATOM 10113 O O . GLY A 1 4 ? 32.808 -0.415 2.817 1.00 0.00 4 GLY A O 7
ATOM 10117 N N . SER A 1 5 ? 32.380 0.731 0.929 1.00 0.00 5 SER A N 7
ATOM 10118 C CA . SER A 1 5 ? 31.078 0.110 0.716 1.00 0.00 5 SER A CA 7
ATOM 10119 C C . SER A 1 5 ? 31.200 -1.110 -0.192 1.00 0.00 5 SER A C 7
ATOM 10120 O O . SER A 1 5 ? 30.359 -1.337 -1.062 1.00 0.00 5 SER A O 7
ATOM 10128 N N . SER A 1 6 ? 32.255 -1.892 0.016 1.00 0.00 6 SER A N 7
ATOM 10129 C CA . SER A 1 6 ? 32.491 -3.087 -0.786 1.00 0.00 6 SER A CA 7
ATOM 10130 C C . SER A 1 6 ? 32.425 -4.343 0.078 1.00 0.00 6 SER A C 7
ATOM 10131 O O . SER A 1 6 ? 33.301 -4.586 0.907 1.00 0.00 6 SER A O 7
ATOM 10139 N N . GLY A 1 7 ? 31.379 -5.138 -0.124 1.00 0.00 7 GLY A N 7
ATOM 10140 C CA . GLY A 1 7 ? 31.217 -6.359 0.644 1.00 0.00 7 GLY A CA 7
ATOM 10141 C C . GLY A 1 7 ? 30.272 -7.340 -0.021 1.00 0.00 7 GLY A C 7
ATOM 10142 O O . GLY A 1 7 ? 30.273 -7.482 -1.244 1.00 0.00 7 GLY A O 7
ATOM 10146 N N . ARG A 1 8 ? 29.464 -8.021 0.786 1.00 0.00 8 ARG A N 7
ATOM 10147 C CA . ARG A 1 8 ? 28.512 -8.996 0.269 1.00 0.00 8 ARG A CA 7
ATOM 10148 C C . ARG A 1 8 ? 27.149 -8.831 0.935 1.00 0.00 8 ARG A C 7
ATOM 10149 O O . ARG A 1 8 ? 26.994 -9.091 2.129 1.00 0.00 8 ARG A O 7
ATOM 10170 N N . LYS A 1 9 ? 26.164 -8.398 0.157 1.00 0.00 9 LYS A N 7
ATOM 10171 C CA . LYS A 1 9 ? 24.814 -8.199 0.670 1.00 0.00 9 LYS A CA 7
ATOM 10172 C C . LYS A 1 9 ? 23.917 -9.379 0.313 1.00 0.00 9 LYS A C 7
ATOM 10173 O O . LYS A 1 9 ? 24.033 -9.977 -0.757 1.00 0.00 9 LYS A O 7
ATOM 10192 N N . PRO A 1 10 ? 22.999 -9.724 1.229 1.00 0.00 10 PRO A N 7
ATOM 10193 C CA . PRO A 1 10 ? 22.063 -10.835 1.032 1.00 0.00 10 PRO A CA 7
ATOM 10194 C C . PRO A 1 10 ? 21.022 -10.533 -0.041 1.00 0.00 10 PRO A C 7
ATOM 10195 O O . PRO A 1 10 ? 20.882 -9.391 -0.480 1.00 0.00 10 PRO A O 7
ATOM 10206 N N . LEU A 1 11 ? 20.293 -11.562 -0.458 1.00 0.00 11 LEU A N 7
ATOM 10207 C CA . LEU A 1 11 ? 19.263 -11.406 -1.480 1.00 0.00 11 LEU A CA 7
ATOM 10208 C C . LEU A 1 11 ? 18.224 -10.375 -1.052 1.00 0.00 11 LEU A C 7
ATOM 10209 O O . LEU A 1 11 ? 17.720 -10.417 0.070 1.00 0.00 11 LEU A O 7
ATOM 10225 N N . GLN A 1 12 ? 17.907 -9.453 -1.955 1.00 0.00 12 GLN A N 7
ATOM 10226 C CA . GLN A 1 12 ? 16.926 -8.412 -1.670 1.00 0.00 12 GLN A CA 7
ATOM 10227 C C . GLN A 1 12 ? 15.945 -8.257 -2.828 1.00 0.00 12 GLN A C 7
ATOM 10228 O O . GLN A 1 12 ? 15.970 -7.257 -3.544 1.00 0.00 12 GLN A O 7
ATOM 10242 N N . GLU A 1 13 ? 15.084 -9.254 -3.006 1.00 0.00 13 GLU A N 7
ATOM 10243 C CA . GLU A 1 13 ? 14.097 -9.228 -4.078 1.00 0.00 13 GLU A CA 7
ATOM 10244 C C . GLU A 1 13 ? 12.966 -8.256 -3.754 1.00 0.00 13 GLU A C 7
ATOM 10245 O O . GLU A 1 13 ? 12.601 -8.053 -2.595 1.00 0.00 13 GLU A O 7
ATOM 10257 N N . PRO A 1 14 ? 12.399 -7.638 -4.800 1.00 0.00 14 PRO A N 7
ATOM 10258 C CA . PRO A 1 14 ? 11.302 -6.677 -4.653 1.00 0.00 14 PRO A CA 7
ATOM 10259 C C . PRO A 1 14 ? 10.002 -7.343 -4.215 1.00 0.00 14 PRO A C 7
ATOM 10260 O O . PRO A 1 14 ? 9.874 -8.567 -4.263 1.00 0.00 14 PRO A O 7
ATOM 10271 N N . CYS A 1 15 ? 9.040 -6.531 -3.790 1.00 0.00 15 CYS A N 7
ATOM 10272 C CA . CYS A 1 15 ? 7.749 -7.043 -3.344 1.00 0.00 15 CYS A CA 7
ATOM 10273 C C . CYS A 1 15 ? 6.609 -6.393 -4.122 1.00 0.00 15 CYS A C 7
ATOM 10274 O O . CYS A 1 15 ? 6.624 -5.189 -4.378 1.00 0.00 15 CYS A O 7
ATOM 10282 N N . THR A 1 16 ? 5.621 -7.200 -4.496 1.00 0.00 16 THR A N 7
ATOM 10283 C CA . THR A 1 16 ? 4.474 -6.705 -5.247 1.00 0.00 16 THR A CA 7
ATOM 10284 C C . THR A 1 16 ? 3.235 -6.615 -4.363 1.00 0.00 16 THR A C 7
ATOM 10285 O O . THR A 1 16 ? 2.663 -7.634 -3.974 1.00 0.00 16 THR A O 7
ATOM 10296 N N . ILE A 1 17 ? 2.825 -5.391 -4.049 1.00 0.00 17 ILE A N 7
ATOM 10297 C CA . ILE A 1 17 ? 1.653 -5.169 -3.212 1.00 0.00 17 ILE A CA 7
ATOM 10298 C C . ILE A 1 17 ? 0.600 -4.347 -3.947 1.00 0.00 17 ILE A C 7
ATOM 10299 O O . ILE A 1 17 ? 0.919 -3.577 -4.854 1.00 0.00 17 ILE A O 7
ATOM 10315 N N . PHE A 1 18 ? -0.657 -4.514 -3.550 1.00 0.00 18 PHE A N 7
ATOM 10316 C CA . PHE A 1 18 ? -1.758 -3.786 -4.170 1.00 0.00 18 PHE A CA 7
ATOM 10317 C C . PHE A 1 18 ? -2.255 -2.669 -3.257 1.00 0.00 18 PHE A C 7
ATOM 10318 O O . PHE A 1 18 ? -2.510 -2.888 -2.072 1.00 0.00 18 PHE A O 7
ATOM 10335 N N . LEU A 1 19 ? -2.390 -1.472 -3.816 1.00 0.00 19 LEU A N 7
ATOM 10336 C CA . LEU A 1 19 ? -2.856 -0.319 -3.053 1.00 0.00 19 LEU A CA 7
ATOM 10337 C C . LEU A 1 19 ? -4.294 0.031 -3.420 1.00 0.00 19 LEU A C 7
ATOM 10338 O O . LEU A 1 19 ? -4.773 -0.318 -4.499 1.00 0.00 19 LEU A O 7
ATOM 10354 N N . ILE A 1 20 ? -4.978 0.725 -2.516 1.00 0.00 20 ILE A N 7
ATOM 10355 C CA . ILE A 1 20 ? -6.360 1.125 -2.746 1.00 0.00 20 ILE A CA 7
ATOM 10356 C C . ILE A 1 20 ? -6.641 2.501 -2.150 1.00 0.00 20 ILE A C 7
ATOM 10357 O O . ILE A 1 20 ? -6.166 2.825 -1.062 1.00 0.00 20 ILE A O 7
ATOM 10373 N N . ALA A 1 21 ? -7.416 3.304 -2.870 1.00 0.00 21 ALA A N 7
ATOM 10374 C CA . ALA A 1 21 ? -7.764 4.643 -2.410 1.00 0.00 21 ALA A CA 7
ATOM 10375 C C . ALA A 1 21 ? -8.662 4.586 -1.180 1.00 0.00 21 ALA A C 7
ATOM 10376 O O . ALA A 1 21 ? -9.712 3.944 -1.195 1.00 0.00 21 ALA A O 7
ATOM 10383 N N . ASN A 1 22 ? -8.242 5.260 -0.114 1.00 0.00 22 ASN A N 7
ATOM 10384 C CA . ASN A 1 22 ? -9.009 5.284 1.126 1.00 0.00 22 ASN A CA 7
ATOM 10385 C C . ASN A 1 22 ? -10.350 5.983 0.923 1.00 0.00 22 ASN A C 7
ATOM 10386 O O . ASN A 1 22 ? -10.408 7.108 0.430 1.00 0.00 22 ASN A O 7
ATOM 10397 N N . GLY A 1 23 ? -11.428 5.306 1.308 1.00 0.00 23 GLY A N 7
ATOM 10398 C CA . GLY A 1 23 ? -12.754 5.876 1.161 1.00 0.00 23 GLY A CA 7
ATOM 10399 C C . GLY A 1 23 ? -13.331 5.653 -0.222 1.00 0.00 23 GLY A C 7
ATOM 10400 O O . GLY A 1 23 ? -14.451 6.076 -0.511 1.00 0.00 23 GLY A O 7
ATOM 10404 N N . ASP A 1 24 ? -12.566 4.987 -1.080 1.00 0.00 24 ASP A N 7
ATOM 10405 C CA . ASP A 1 24 ? -13.008 4.708 -2.442 1.00 0.00 24 ASP A CA 7
ATOM 10406 C C . ASP A 1 24 ? -13.469 3.261 -2.578 1.00 0.00 24 ASP A C 7
ATOM 10407 O O . ASP A 1 24 ? -12.679 2.329 -2.422 1.00 0.00 24 ASP A O 7
ATOM 10416 N N . LEU A 1 25 ? -14.753 3.079 -2.868 1.00 0.00 25 LEU A N 7
ATOM 10417 C CA . LEU A 1 25 ? -15.320 1.744 -3.024 1.00 0.00 25 LEU A CA 7
ATOM 10418 C C . LEU A 1 25 ? -15.789 1.516 -4.457 1.00 0.00 25 LEU A C 7
ATOM 10419 O O . LEU A 1 25 ? -16.645 0.668 -4.713 1.00 0.00 25 LEU A O 7
ATOM 10435 N N . ILE A 1 26 ? -15.221 2.275 -5.388 1.00 0.00 26 ILE A N 7
ATOM 10436 C CA . ILE A 1 26 ? -15.578 2.153 -6.796 1.00 0.00 26 ILE A CA 7
ATOM 10437 C C . ILE A 1 26 ? -14.373 1.740 -7.635 1.00 0.00 26 ILE A C 7
ATOM 10438 O O . ILE A 1 26 ? -14.481 0.888 -8.516 1.00 0.00 26 ILE A O 7
ATOM 10454 N N . ASN A 1 27 ? -13.226 2.349 -7.353 1.00 0.00 27 ASN A N 7
ATOM 10455 C CA . ASN A 1 27 ? -12.000 2.043 -8.081 1.00 0.00 27 ASN A CA 7
ATOM 10456 C C . ASN A 1 27 ? -11.275 0.857 -7.452 1.00 0.00 27 ASN A C 7
ATOM 10457 O O . ASN A 1 27 ? -11.163 0.743 -6.231 1.00 0.00 27 ASN A O 7
ATOM 10468 N N . PRO A 1 28 ? -10.769 -0.047 -8.304 1.00 0.00 28 PRO A N 7
ATOM 10469 C CA . PRO A 1 28 ? -10.045 -1.240 -7.855 1.00 0.00 28 PRO A CA 7
ATOM 10470 C C . PRO A 1 28 ? -8.685 -0.900 -7.254 1.00 0.00 28 PRO A C 7
ATOM 10471 O O . PRO A 1 28 ? -8.382 0.265 -7.000 1.00 0.00 28 PRO A O 7
ATOM 10482 N N . ALA A 1 29 ? -7.870 -1.926 -7.031 1.00 0.00 29 ALA A N 7
ATOM 10483 C CA . ALA A 1 29 ? -6.541 -1.735 -6.462 1.00 0.00 29 ALA A CA 7
ATOM 10484 C C . ALA A 1 29 ? -5.508 -1.484 -7.555 1.00 0.00 29 ALA A C 7
ATOM 10485 O O . ALA A 1 29 ? -5.833 -1.485 -8.742 1.00 0.00 29 ALA A O 7
ATOM 10492 N N . SER A 1 30 ? -4.262 -1.267 -7.146 1.00 0.00 30 SER A N 7
ATOM 10493 C CA . SER A 1 30 ? -3.181 -1.009 -8.091 1.00 0.00 30 SER A CA 7
ATOM 10494 C C . SER A 1 30 ? -1.930 -1.795 -7.713 1.00 0.00 30 SER A C 7
ATOM 10495 O O . SER A 1 30 ? -1.273 -1.496 -6.715 1.00 0.00 30 SER A O 7
ATOM 10503 N N . ARG A 1 31 ? -1.606 -2.803 -8.517 1.00 0.00 31 ARG A N 7
ATOM 10504 C CA . ARG A 1 31 ? -0.434 -3.633 -8.267 1.00 0.00 31 ARG A CA 7
ATOM 10505 C C . ARG A 1 31 ? 0.851 -2.834 -8.462 1.00 0.00 31 ARG A C 7
ATOM 10506 O O . ARG A 1 31 ? 1.255 -2.554 -9.592 1.00 0.00 31 ARG A O 7
ATOM 10527 N N . LEU A 1 32 ? 1.488 -2.469 -7.355 1.00 0.00 32 LEU A N 7
ATOM 10528 C CA . LEU A 1 32 ? 2.728 -1.702 -7.404 1.00 0.00 32 LEU A CA 7
ATOM 10529 C C . LEU A 1 32 ? 3.855 -2.442 -6.692 1.00 0.00 32 LEU A C 7
ATOM 10530 O O . LEU A 1 32 ? 3.660 -3.001 -5.612 1.00 0.00 32 LEU A O 7
ATOM 10546 N N . LEU A 1 33 ? 5.035 -2.440 -7.301 1.00 0.00 33 LEU A N 7
ATOM 10547 C CA . LEU A 1 33 ? 6.196 -3.109 -6.725 1.00 0.00 33 LEU A CA 7
ATOM 10548 C C . LEU A 1 33 ? 7.073 -2.120 -5.964 1.00 0.00 33 LEU A C 7
ATOM 10549 O O . LEU A 1 33 ? 7.284 -0.992 -6.410 1.00 0.00 33 LEU A O 7
ATOM 10565 N N . ILE A 1 34 ? 7.581 -2.551 -4.814 1.00 0.00 34 ILE A N 7
ATOM 10566 C CA . ILE A 1 34 ? 8.438 -1.704 -3.993 1.00 0.00 34 ILE A CA 7
ATOM 10567 C C . ILE A 1 34 ? 9.784 -2.372 -3.733 1.00 0.00 34 ILE A C 7
ATOM 10568 O O . ILE A 1 34 ? 9.874 -3.406 -3.070 1.00 0.00 34 ILE A O 7
ATOM 10584 N N . PRO A 1 35 ? 10.857 -1.767 -4.263 1.00 0.00 35 PRO A N 7
ATOM 10585 C CA . PRO A 1 35 ? 12.219 -2.285 -4.099 1.00 0.00 35 PRO A CA 7
ATOM 10586 C C . PRO A 1 35 ? 12.725 -2.142 -2.668 1.00 0.00 35 PRO A C 7
ATOM 10587 O O . PRO A 1 35 ? 12.399 -1.176 -1.978 1.00 0.00 35 PRO A O 7
ATOM 10598 N N . ARG A 1 36 ? 13.522 -3.110 -2.228 1.00 0.00 36 ARG A N 7
ATOM 10599 C CA . ARG A 1 36 ? 14.072 -3.093 -0.878 1.00 0.00 36 ARG A CA 7
ATOM 10600 C C . ARG A 1 36 ? 14.650 -1.720 -0.544 1.00 0.00 36 ARG A C 7
ATOM 10601 O O . ARG A 1 36 ? 14.293 -1.113 0.466 1.00 0.00 36 ARG A O 7
ATOM 10622 N N . LYS A 1 37 ? 15.545 -1.237 -1.399 1.00 0.00 37 LYS A N 7
ATOM 10623 C CA . LYS A 1 37 ? 16.173 0.063 -1.197 1.00 0.00 37 LYS A CA 7
ATOM 10624 C C . LYS A 1 37 ? 15.137 1.113 -0.809 1.00 0.00 37 LYS A C 7
ATOM 10625 O O . LYS A 1 37 ? 15.462 2.117 -0.174 1.00 0.00 37 LYS A O 7
ATOM 10644 N N . THR A 1 38 ? 13.887 0.875 -1.193 1.00 0.00 38 THR A N 7
ATOM 10645 C CA . THR A 1 38 ? 12.803 1.799 -0.884 1.00 0.00 38 THR A CA 7
ATOM 10646 C C . THR A 1 38 ? 12.006 1.328 0.327 1.00 0.00 38 THR A C 7
ATOM 10647 O O . THR A 1 38 ? 11.626 2.128 1.183 1.00 0.00 38 THR A O 7
ATOM 10658 N N . LEU A 1 39 ? 11.757 0.025 0.395 1.00 0.00 39 LEU A N 7
ATOM 10659 C CA . LEU A 1 39 ? 11.005 -0.554 1.503 1.00 0.00 39 LEU A CA 7
ATOM 10660 C C . LEU A 1 39 ? 11.502 -0.013 2.840 1.00 0.00 39 LEU A C 7
ATOM 10661 O O . LEU A 1 39 ? 10.710 0.322 3.719 1.00 0.00 39 LEU A O 7
ATOM 10677 N N . ASN A 1 40 ? 12.821 0.072 2.984 1.00 0.00 40 ASN A N 7
ATOM 10678 C CA . ASN A 1 40 ? 13.424 0.574 4.213 1.00 0.00 40 ASN A CA 7
ATOM 10679 C C . ASN A 1 40 ? 12.970 2.003 4.497 1.00 0.00 40 ASN A C 7
ATOM 10680 O O . ASN A 1 40 ? 12.693 2.360 5.642 1.00 0.00 40 ASN A O 7
ATOM 10691 N N . GLN A 1 41 ? 12.897 2.815 3.448 1.00 0.00 41 GLN A N 7
ATOM 10692 C CA . GLN A 1 41 ? 12.477 4.204 3.585 1.00 0.00 41 GLN A CA 7
ATOM 10693 C C . GLN A 1 41 ? 10.962 4.330 3.460 1.00 0.00 41 GLN A C 7
ATOM 10694 O O . GLN A 1 41 ? 10.424 4.404 2.355 1.00 0.00 41 GLN A O 7
ATOM 10708 N N . TRP A 1 42 ? 10.279 4.351 4.600 1.00 0.00 42 TRP A N 7
ATOM 10709 C CA . TRP A 1 42 ? 8.826 4.467 4.617 1.00 0.00 42 TRP A CA 7
ATOM 10710 C C . TRP A 1 42 ? 8.372 5.742 3.914 1.00 0.00 42 TRP A C 7
ATOM 10711 O O . TRP A 1 42 ? 7.293 5.786 3.323 1.00 0.00 42 TRP A O 7
ATOM 10732 N N . ASP A 1 43 ? 9.203 6.777 3.982 1.00 0.00 43 ASP A N 7
ATOM 10733 C CA . ASP A 1 43 ? 8.887 8.053 3.350 1.00 0.00 43 ASP A CA 7
ATOM 10734 C C . ASP A 1 43 ? 8.989 7.947 1.832 1.00 0.00 43 ASP A C 7
ATOM 10735 O O . ASP A 1 43 ? 8.409 8.752 1.103 1.00 0.00 43 ASP A O 7
ATOM 10744 N N . HIS A 1 44 ? 9.732 6.950 1.362 1.00 0.00 44 HIS A N 7
ATOM 10745 C CA . HIS A 1 44 ? 9.911 6.740 -0.070 1.00 0.00 44 HIS A CA 7
ATOM 10746 C C . HIS A 1 44 ? 8.766 5.911 -0.645 1.00 0.00 44 HIS A C 7
ATOM 10747 O O . HIS A 1 44 ? 8.366 6.098 -1.794 1.00 0.00 44 HIS A O 7
ATOM 10762 N N . VAL A 1 45 ? 8.244 4.993 0.162 1.00 0.00 45 VAL A N 7
ATOM 10763 C CA . VAL A 1 45 ? 7.145 4.135 -0.266 1.00 0.00 45 VAL A CA 7
ATOM 10764 C C . VAL A 1 45 ? 5.880 4.948 -0.521 1.00 0.00 45 VAL A C 7
ATOM 10765 O O . VAL A 1 45 ? 5.150 4.696 -1.480 1.00 0.00 45 VAL A O 7
ATOM 10778 N N . LEU A 1 46 ? 5.627 5.925 0.343 1.00 0.00 46 LEU A N 7
ATOM 10779 C CA . LEU A 1 46 ? 4.451 6.777 0.212 1.00 0.00 46 LEU A CA 7
ATOM 10780 C C . LEU A 1 46 ? 4.561 7.672 -1.019 1.00 0.00 46 LEU A C 7
ATOM 10781 O O . LEU A 1 46 ? 3.579 7.892 -1.727 1.00 0.00 46 LEU A O 7
ATOM 10797 N N . GLN A 1 47 ? 5.763 8.182 -1.267 1.00 0.00 47 GLN A N 7
ATOM 10798 C CA . GLN A 1 47 ? 6.001 9.051 -2.414 1.00 0.00 47 GLN A CA 7
ATOM 10799 C C . GLN A 1 47 ? 5.666 8.336 -3.718 1.00 0.00 47 GLN A C 7
ATOM 10800 O O . GLN A 1 47 ? 5.262 8.965 -4.696 1.00 0.00 47 GLN A O 7
ATOM 10814 N N . MET A 1 48 ? 5.836 7.018 -3.725 1.00 0.00 48 MET A N 7
ATOM 10815 C CA . MET A 1 48 ? 5.550 6.217 -4.910 1.00 0.00 48 MET A CA 7
ATOM 10816 C C . MET A 1 48 ? 4.109 5.717 -4.894 1.00 0.00 48 MET A C 7
ATOM 10817 O O . MET A 1 48 ? 3.457 5.639 -5.935 1.00 0.00 48 MET A O 7
ATOM 10831 N N . VAL A 1 49 ? 3.618 5.379 -3.706 1.00 0.00 49 VAL A N 7
ATOM 10832 C CA . VAL A 1 49 ? 2.254 4.887 -3.555 1.00 0.00 49 VAL A CA 7
ATOM 10833 C C . VAL A 1 49 ? 1.242 5.913 -4.052 1.00 0.00 49 VAL A C 7
ATOM 10834 O O . VAL A 1 49 ? 0.225 5.560 -4.650 1.00 0.00 49 VAL A O 7
ATOM 10847 N N . THR A 1 50 ? 1.526 7.187 -3.801 1.00 0.00 50 THR A N 7
ATOM 10848 C CA . THR A 1 50 ? 0.641 8.265 -4.222 1.00 0.00 50 THR A CA 7
ATOM 10849 C C . THR A 1 50 ? 0.551 8.342 -5.742 1.00 0.00 50 THR A C 7
ATOM 10850 O O . THR A 1 50 ? -0.494 8.681 -6.294 1.00 0.00 50 THR A O 7
ATOM 10861 N N . GLU A 1 51 ? 1.655 8.023 -6.412 1.00 0.00 51 GLU A N 7
ATOM 10862 C CA . GLU A 1 51 ? 1.699 8.056 -7.869 1.00 0.00 51 GLU A CA 7
ATOM 10863 C C . GLU A 1 51 ? 0.615 7.164 -8.466 1.00 0.00 51 GLU A C 7
ATOM 10864 O O . GLU A 1 51 ? 0.168 7.380 -9.593 1.00 0.00 51 GLU A O 7
ATOM 10876 N N . LYS A 1 52 ? 0.195 6.161 -7.703 1.00 0.00 52 LYS A N 7
ATOM 10877 C CA . LYS A 1 52 ? -0.838 5.236 -8.154 1.00 0.00 52 LYS A CA 7
ATOM 10878 C C . LYS A 1 52 ? -2.179 5.558 -7.505 1.00 0.00 52 LYS A C 7
ATOM 10879 O O . LYS A 1 52 ? -3.223 5.511 -8.158 1.00 0.00 52 LYS A O 7
ATOM 10898 N N . ILE A 1 53 ? -2.145 5.887 -6.218 1.00 0.00 53 ILE A N 7
ATOM 10899 C CA . ILE A 1 53 ? -3.358 6.220 -5.482 1.00 0.00 53 ILE A CA 7
ATOM 10900 C C . ILE A 1 53 ? -3.386 7.698 -5.109 1.00 0.00 53 ILE A C 7
ATOM 10901 O O . ILE A 1 53 ? -2.959 8.084 -4.020 1.00 0.00 53 ILE A O 7
ATOM 10917 N N . THR A 1 54 ? -3.894 8.524 -6.019 1.00 0.00 54 THR A N 7
ATOM 10918 C CA . THR A 1 54 ? -3.979 9.960 -5.785 1.00 0.00 54 THR A CA 7
ATOM 10919 C C . THR A 1 54 ? -5.218 10.312 -4.970 1.00 0.00 54 THR A C 7
ATOM 10920 O O . THR A 1 54 ? -6.325 10.384 -5.504 1.00 0.00 54 THR A O 7
ATOM 10931 N N . LEU A 1 55 ? -5.025 10.531 -3.674 1.00 0.00 55 LEU A N 7
ATOM 10932 C CA . LEU A 1 55 ? -6.127 10.877 -2.784 1.00 0.00 55 LEU A CA 7
ATOM 10933 C C . LEU A 1 55 ? -6.591 12.311 -3.023 1.00 0.00 55 LEU A C 7
ATOM 10934 O O . LEU A 1 55 ? -5.776 13.225 -3.147 1.00 0.00 55 LEU A O 7
ATOM 10950 N N . ARG A 1 56 ? -7.905 12.499 -3.085 1.00 0.00 56 ARG A N 7
ATOM 10951 C CA . ARG A 1 56 ? -8.477 13.822 -3.308 1.00 0.00 56 ARG A CA 7
ATOM 10952 C C . ARG A 1 56 ? -7.829 14.856 -2.392 1.00 0.00 56 ARG A C 7
ATOM 10953 O O . ARG A 1 56 ? -7.557 15.983 -2.807 1.00 0.00 56 ARG A O 7
ATOM 10974 N N . SER A 1 57 ? -7.585 14.465 -1.145 1.00 0.00 57 SER A N 7
ATOM 10975 C CA . SER A 1 57 ? -6.972 15.360 -0.170 1.00 0.00 57 SER A CA 7
ATOM 10976 C C . SER A 1 57 ? -5.524 15.660 -0.543 1.00 0.00 57 SER A C 7
ATOM 10977 O O . SER A 1 57 ? -5.008 16.739 -0.255 1.00 0.00 57 SER A O 7
ATOM 10985 N N . GLY A 1 58 ? -4.872 14.696 -1.186 1.00 0.00 58 GLY A N 7
ATOM 10986 C CA . GLY A 1 58 ? -3.489 14.876 -1.588 1.00 0.00 58 GLY A CA 7
ATOM 10987 C C . GLY A 1 58 ? -2.753 13.559 -1.736 1.00 0.00 58 GLY A C 7
ATOM 10988 O O . GLY A 1 58 ? -3.153 12.701 -2.522 1.00 0.00 58 GLY A O 7
ATOM 10992 N N . ALA A 1 59 ? -1.672 13.399 -0.979 1.00 0.00 59 ALA A N 7
ATOM 10993 C CA . ALA A 1 59 ? -0.879 12.178 -1.029 1.00 0.00 59 ALA A CA 7
ATOM 10994 C C . ALA A 1 59 ? -1.124 11.313 0.203 1.00 0.00 59 ALA A C 7
ATOM 10995 O O . ALA A 1 59 ? -1.844 11.709 1.119 1.00 0.00 59 ALA A O 7
ATOM 11002 N N . VAL A 1 60 ? -0.521 10.128 0.218 1.00 0.00 60 VAL A N 7
ATOM 11003 C CA . VAL A 1 60 ? -0.674 9.207 1.337 1.00 0.00 60 VAL A CA 7
ATOM 11004 C C . VAL A 1 60 ? 0.413 9.427 2.383 1.00 0.00 60 VAL A C 7
ATOM 11005 O O . VAL A 1 60 ? 1.569 9.686 2.048 1.00 0.00 60 VAL A O 7
ATOM 11018 N N . HIS A 1 61 ? 0.035 9.323 3.653 1.00 0.00 61 HIS A N 7
ATOM 11019 C CA . HIS A 1 61 ? 0.978 9.510 4.750 1.00 0.00 61 HIS A CA 7
ATOM 11020 C C . HIS A 1 61 ? 1.074 8.250 5.605 1.00 0.00 61 HIS A C 7
ATOM 11021 O O . HIS A 1 61 ? 2.034 8.068 6.354 1.00 0.00 61 HIS A O 7
ATOM 11036 N N . ARG A 1 62 ? 0.072 7.384 5.488 1.00 0.00 62 ARG A N 7
ATOM 11037 C CA . ARG A 1 62 ? 0.043 6.143 6.252 1.00 0.00 62 ARG A CA 7
ATOM 11038 C C . ARG A 1 62 ? -0.631 5.030 5.455 1.00 0.00 62 ARG A C 7
ATOM 11039 O O . ARG A 1 62 ? -1.249 5.280 4.420 1.00 0.00 62 ARG A O 7
ATOM 11060 N N . LEU A 1 63 ? -0.507 3.801 5.944 1.00 0.00 63 LEU A N 7
ATOM 11061 C CA . LEU A 1 63 ? -1.104 2.648 5.278 1.00 0.00 63 LEU A CA 7
ATOM 11062 C C . LEU A 1 63 ? -2.037 1.896 6.221 1.00 0.00 63 LEU A C 7
ATOM 11063 O O . LEU A 1 63 ? -1.906 1.986 7.442 1.00 0.00 63 LEU A O 7
ATOM 11079 N N . TYR A 1 64 ? -2.978 1.155 5.648 1.00 0.00 64 TYR A N 7
ATOM 11080 C CA . TYR A 1 64 ? -3.933 0.387 6.437 1.00 0.00 64 TYR A CA 7
ATOM 11081 C C . TYR A 1 64 ? -4.387 -0.859 5.683 1.00 0.00 64 TYR A C 7
ATOM 11082 O O . TYR A 1 64 ? -4.764 -0.789 4.513 1.00 0.00 64 TYR A O 7
ATOM 11100 N N . THR A 1 65 ? -4.348 -2.001 6.362 1.00 0.00 65 THR A N 7
ATOM 11101 C CA . THR A 1 65 ? -4.754 -3.264 5.759 1.00 0.00 65 THR A CA 7
ATOM 11102 C C . THR A 1 65 ? -6.271 -3.355 5.642 1.00 0.00 65 THR A C 7
ATOM 11103 O O . THR A 1 65 ? -6.993 -2.466 6.095 1.00 0.00 65 THR A O 7
ATOM 11114 N N . LEU A 1 66 ? -6.748 -4.435 5.034 1.00 0.00 66 LEU A N 7
ATOM 11115 C CA . LEU A 1 66 ? -8.182 -4.643 4.858 1.00 0.00 66 LEU A CA 7
ATOM 11116 C C . LEU A 1 66 ? -8.845 -5.011 6.182 1.00 0.00 66 LEU A C 7
ATOM 11117 O O . LEU A 1 66 ? -10.070 -5.002 6.297 1.00 0.00 66 LEU A O 7
ATOM 11133 N N . GLU A 1 67 ? -8.026 -5.332 7.179 1.00 0.00 67 GLU A N 7
ATOM 11134 C CA . GLU A 1 67 ? -8.534 -5.700 8.495 1.00 0.00 67 GLU A CA 7
ATOM 11135 C C . GLU A 1 67 ? -8.523 -4.501 9.438 1.00 0.00 67 GLU A C 7
ATOM 11136 O O . GLU A 1 67 ? -9.109 -4.542 10.520 1.00 0.00 67 GLU A O 7
ATOM 11148 N N . GLY A 1 68 ? -7.852 -3.432 9.020 1.00 0.00 68 GLY A N 7
ATOM 11149 C CA . GLY A 1 68 ? -7.777 -2.236 9.838 1.00 0.00 68 GLY A CA 7
ATOM 11150 C C . GLY A 1 68 ? -6.387 -2.000 10.394 1.00 0.00 68 GLY A C 7
ATOM 11151 O O . GLY A 1 68 ? -6.095 -0.929 10.926 1.00 0.00 68 GLY A O 7
ATOM 11155 N N . LYS A 1 69 ? -5.525 -3.004 10.273 1.00 0.00 69 LYS A N 7
ATOM 11156 C CA . LYS A 1 69 ? -4.157 -2.903 10.768 1.00 0.00 69 LYS A CA 7
ATOM 11157 C C . LYS A 1 69 ? -3.421 -1.746 10.100 1.00 0.00 69 LYS A C 7
ATOM 11158 O O . LYS A 1 69 ? -3.711 -1.390 8.957 1.00 0.00 69 LYS A O 7
ATOM 11177 N N . LEU A 1 70 ? -2.468 -1.164 10.818 1.00 0.00 70 LEU A N 7
ATOM 11178 C CA . LEU A 1 70 ? -1.688 -0.048 10.294 1.00 0.00 70 LEU A CA 7
ATOM 11179 C C . LEU A 1 70 ? -0.225 -0.441 10.116 1.00 0.00 70 LEU A C 7
ATOM 11180 O O . LEU A 1 70 ? 0.345 -1.144 10.950 1.00 0.00 70 LEU A O 7
ATOM 11196 N N . VAL A 1 71 ? 0.377 0.019 9.024 1.00 0.00 71 VAL A N 7
ATOM 11197 C CA . VAL A 1 71 ? 1.775 -0.282 8.738 1.00 0.00 71 VAL A CA 7
ATOM 11198 C C . VAL A 1 71 ? 2.638 0.971 8.838 1.00 0.00 71 VAL A C 7
ATOM 11199 O O . VAL A 1 71 ? 2.719 1.757 7.895 1.00 0.00 71 VAL A O 7
ATOM 11212 N N . GLU A 1 72 ? 3.282 1.149 9.988 1.00 0.00 72 GLU A N 7
ATOM 11213 C CA . GLU A 1 72 ? 4.139 2.307 10.211 1.00 0.00 72 GLU A CA 7
ATOM 11214 C C . GLU A 1 72 ? 5.425 2.197 9.397 1.00 0.00 72 GLU A C 7
ATOM 11215 O O . GLU A 1 72 ? 6.211 3.141 9.326 1.00 0.00 72 GLU A O 7
ATOM 11227 N N . SER A 1 73 ? 5.632 1.036 8.783 1.00 0.00 73 SER A N 7
ATOM 11228 C CA . SER A 1 73 ? 6.824 0.799 7.977 1.00 0.00 73 SER A CA 7
ATOM 11229 C C . SER A 1 73 ? 6.634 -0.411 7.069 1.00 0.00 73 SER A C 7
ATOM 11230 O O . SER A 1 73 ? 5.964 -1.377 7.434 1.00 0.00 73 SER A O 7
ATOM 11238 N N . GLY A 1 74 ? 7.230 -0.352 5.881 1.00 0.00 74 GLY A N 7
ATOM 11239 C CA . GLY A 1 74 ? 7.115 -1.449 4.938 1.00 0.00 74 GLY A CA 7
ATOM 11240 C C . GLY A 1 74 ? 7.475 -2.785 5.556 1.00 0.00 74 GLY A C 7
ATOM 11241 O O . GLY A 1 74 ? 7.169 -3.838 4.997 1.00 0.00 74 GLY A O 7
ATOM 11245 N N . ALA A 1 75 ? 8.127 -2.744 6.713 1.00 0.00 75 ALA A N 7
ATOM 11246 C CA . ALA A 1 75 ? 8.528 -3.961 7.408 1.00 0.00 75 ALA A CA 7
ATOM 11247 C C . ALA A 1 75 ? 7.361 -4.936 7.527 1.00 0.00 75 ALA A C 7
ATOM 11248 O O . ALA A 1 75 ? 7.561 -6.142 7.660 1.00 0.00 75 ALA A O 7
ATOM 11255 N N . GLU A 1 76 ? 6.144 -4.403 7.478 1.00 0.00 76 GLU A N 7
ATOM 11256 C CA . GLU A 1 76 ? 4.946 -5.227 7.581 1.00 0.00 76 GLU A CA 7
ATOM 11257 C C . GLU A 1 76 ? 4.456 -5.652 6.200 1.00 0.00 76 GLU A C 7
ATOM 11258 O O . GLU A 1 76 ? 3.912 -6.744 6.030 1.00 0.00 76 GLU A O 7
ATOM 11270 N N . LEU A 1 77 ? 4.653 -4.782 5.216 1.00 0.00 77 LEU A N 7
ATOM 11271 C CA . LEU A 1 77 ? 4.231 -5.065 3.848 1.00 0.00 77 LEU A CA 7
ATOM 11272 C C . LEU A 1 77 ? 4.543 -6.509 3.471 1.00 0.00 77 LEU A C 7
ATOM 11273 O O . LEU A 1 77 ? 5.642 -7.003 3.722 1.00 0.00 77 LEU A O 7
ATOM 11289 N N . GLU A 1 78 ? 3.569 -7.180 2.864 1.00 0.00 78 GLU A N 7
ATOM 11290 C CA . GLU A 1 78 ? 3.741 -8.568 2.450 1.00 0.00 78 GLU A CA 7
ATOM 11291 C C . GLU A 1 78 ? 3.905 -8.668 0.936 1.00 0.00 78 GLU A C 7
ATOM 11292 O O . GLU A 1 78 ? 3.521 -7.762 0.198 1.00 0.00 78 GLU A O 7
ATOM 11304 N N . ASN A 1 79 ? 4.480 -9.777 0.481 1.00 0.00 79 ASN A N 7
ATOM 11305 C CA . ASN A 1 79 ? 4.697 -9.996 -0.944 1.00 0.00 79 ASN A CA 7
ATOM 11306 C C . ASN A 1 79 ? 3.464 -10.617 -1.593 1.00 0.00 79 ASN A C 7
ATOM 11307 O O . ASN A 1 79 ? 3.317 -11.838 -1.630 1.00 0.00 79 ASN A O 7
ATOM 11318 N N . GLY A 1 80 ? 2.579 -9.767 -2.105 1.00 0.00 80 GLY A N 7
ATOM 11319 C CA . GLY A 1 80 ? 1.370 -10.251 -2.746 1.00 0.00 80 GLY A CA 7
ATOM 11320 C C . GLY A 1 80 ? 0.137 -10.047 -1.888 1.00 0.00 80 GLY A C 7
ATOM 11321 O O . GLY A 1 80 ? -0.760 -10.888 -1.870 1.00 0.00 80 GLY A O 7
ATOM 11325 N N . GLN A 1 81 ? 0.094 -8.927 -1.173 1.00 0.00 81 GLN A N 7
ATOM 11326 C CA . GLN A 1 81 ? -1.037 -8.617 -0.307 1.00 0.00 81 GLN A CA 7
ATOM 11327 C C . GLN A 1 81 ? -1.711 -7.318 -0.736 1.00 0.00 81 GLN A C 7
ATOM 11328 O O . GLN A 1 81 ? -1.228 -6.620 -1.628 1.00 0.00 81 GLN A O 7
ATOM 11342 N N . PHE A 1 82 ? -2.831 -6.998 -0.095 1.00 0.00 82 PHE A N 7
ATOM 11343 C CA . PHE A 1 82 ? -3.573 -5.783 -0.411 1.00 0.00 82 PHE A CA 7
ATOM 11344 C C . PHE A 1 82 ? -3.490 -4.782 0.737 1.00 0.00 82 PHE A C 7
ATOM 11345 O O . PHE A 1 82 ? -3.473 -5.163 1.907 1.00 0.00 82 PHE A O 7
ATOM 11362 N N . TYR A 1 83 ? -3.440 -3.500 0.393 1.00 0.00 83 TYR A N 7
ATOM 11363 C CA . TYR A 1 83 ? -3.356 -2.443 1.393 1.00 0.00 83 TYR A CA 7
ATOM 11364 C C . TYR A 1 83 ? -4.066 -1.180 0.913 1.00 0.00 83 TYR A C 7
ATOM 11365 O O . TYR A 1 83 ? -4.288 -0.997 -0.284 1.00 0.00 83 TYR A O 7
ATOM 11383 N N . VAL A 1 84 ? -4.418 -0.312 1.855 1.00 0.00 84 VAL A N 7
ATOM 11384 C CA . VAL A 1 84 ? -5.100 0.935 1.530 1.00 0.00 84 VAL A CA 7
ATOM 11385 C C . VAL A 1 84 ? -4.232 2.142 1.871 1.00 0.00 84 VAL A C 7
ATOM 11386 O O . VAL A 1 84 ? -3.587 2.179 2.918 1.00 0.00 84 VAL A O 7
ATOM 11399 N N . ALA A 1 85 ? -4.222 3.127 0.979 1.00 0.00 85 ALA A N 7
ATOM 11400 C CA . ALA A 1 85 ? -3.436 4.337 1.186 1.00 0.00 85 ALA A CA 7
ATOM 11401 C C . ALA A 1 85 ? -4.252 5.406 1.903 1.00 0.00 85 ALA A C 7
ATOM 11402 O O . ALA A 1 85 ? -5.180 5.980 1.332 1.00 0.00 85 ALA A O 7
ATOM 11409 N N . VAL A 1 86 ? -3.902 5.669 3.158 1.00 0.00 86 VAL A N 7
ATOM 11410 C CA . VAL A 1 86 ? -4.603 6.670 3.954 1.00 0.00 86 VAL A CA 7
ATOM 11411 C C . VAL A 1 86 ? -3.771 7.940 4.095 1.00 0.00 86 VAL A C 7
ATOM 11412 O O . VAL A 1 86 ? -2.604 7.890 4.481 1.00 0.00 86 VAL A O 7
ATOM 11425 N N . GLY A 1 87 ? -4.381 9.078 3.780 1.00 0.00 87 GLY A N 7
ATOM 11426 C CA . GLY A 1 87 ? -3.682 10.346 3.879 1.00 0.00 87 GLY A CA 7
ATOM 11427 C C . GLY A 1 87 ? -3.842 10.992 5.241 1.00 0.00 87 GLY A C 7
ATOM 11428 O O . GLY A 1 87 ? -4.167 10.319 6.220 1.00 0.00 87 GLY A O 7
ATOM 11432 N N . ARG A 1 88 ? -3.612 12.299 5.305 1.00 0.00 88 ARG A N 7
ATOM 11433 C CA . ARG A 1 88 ? -3.730 13.035 6.558 1.00 0.00 88 ARG A CA 7
ATOM 11434 C C . ARG A 1 88 ? -4.962 12.587 7.339 1.00 0.00 88 ARG A C 7
ATOM 11435 O O . ARG A 1 88 ? -5.011 12.707 8.563 1.00 0.00 88 ARG A O 7
ATOM 11456 N N . ASP A 1 89 ? -5.954 12.071 6.622 1.00 0.00 89 ASP A N 7
ATOM 11457 C CA . ASP A 1 89 ? -7.186 11.604 7.246 1.00 0.00 89 ASP A CA 7
ATOM 11458 C C . ASP A 1 89 ? -6.969 10.264 7.943 1.00 0.00 89 ASP A C 7
ATOM 11459 O O . ASP A 1 89 ? -5.901 9.661 7.834 1.00 0.00 89 ASP A O 7
ATOM 11468 N N . LYS A 1 90 ? -7.988 9.804 8.660 1.00 0.00 90 LYS A N 7
ATOM 11469 C CA . LYS A 1 90 ? -7.910 8.536 9.376 1.00 0.00 90 LYS A CA 7
ATOM 11470 C C . LYS A 1 90 ? -8.271 7.371 8.459 1.00 0.00 90 LYS A C 7
ATOM 11471 O O . LYS A 1 90 ? -8.547 7.563 7.275 1.00 0.00 90 LYS A O 7
ATOM 11490 N N . PHE A 1 91 ? -8.268 6.164 9.015 1.00 0.00 91 PHE A N 7
ATOM 11491 C CA . PHE A 1 91 ? -8.596 4.968 8.247 1.00 0.00 91 PHE A CA 7
ATOM 11492 C C . PHE A 1 91 ? -10.102 4.723 8.240 1.00 0.00 91 PHE A C 7
ATOM 11493 O O . PHE A 1 91 ? -10.700 4.427 9.275 1.00 0.00 91 PHE A O 7
ATOM 11510 N N . LYS A 1 92 ? -10.710 4.847 7.065 1.00 0.00 92 LYS A N 7
ATOM 11511 C CA . LYS A 1 92 ? -12.146 4.639 6.920 1.00 0.00 92 LYS A CA 7
ATOM 11512 C C . LYS A 1 92 ? -12.454 3.178 6.606 1.00 0.00 92 LYS A C 7
ATOM 11513 O O . LYS A 1 92 ? -12.698 2.818 5.454 1.00 0.00 92 LYS A O 7
ATOM 11532 N N . LYS A 1 93 ? -12.444 2.341 7.638 1.00 0.00 93 LYS A N 7
ATOM 11533 C CA . LYS A 1 93 ? -12.725 0.920 7.473 1.00 0.00 93 LYS A CA 7
ATOM 11534 C C . LYS A 1 93 ? -13.820 0.699 6.434 1.00 0.00 93 LYS A C 7
ATOM 11535 O O . LYS A 1 93 ? -14.967 1.100 6.631 1.00 0.00 93 LYS A O 7
ATOM 11554 N N . LEU A 1 94 ? -13.458 0.057 5.328 1.00 0.00 94 LEU A N 7
ATOM 11555 C CA . LEU A 1 94 ? -14.410 -0.219 4.258 1.00 0.00 94 LEU A CA 7
ATOM 11556 C C . LEU A 1 94 ? -14.045 -1.505 3.523 1.00 0.00 94 LEU A C 7
ATOM 11557 O O . LEU A 1 94 ? -12.888 -1.926 3.496 1.00 0.00 94 LEU A O 7
ATOM 11573 N N . PRO A 1 95 ? -15.052 -2.143 2.909 1.00 0.00 95 PRO A N 7
ATOM 11574 C CA . PRO A 1 95 ? -14.861 -3.388 2.160 1.00 0.00 95 PRO A CA 7
ATOM 11575 C C . PRO A 1 95 ? -14.081 -3.173 0.868 1.00 0.00 95 PRO A C 7
ATOM 11576 O O . PRO A 1 95 ? -14.619 -2.664 -0.116 1.00 0.00 95 PRO A O 7
ATOM 11587 N N . TYR A 1 96 ? -12.812 -3.564 0.877 1.00 0.00 96 TYR A N 7
ATOM 11588 C CA . TYR A 1 96 ? -11.957 -3.412 -0.295 1.00 0.00 96 TYR A CA 7
ATOM 11589 C C . TYR A 1 96 ? -11.793 -4.741 -1.026 1.00 0.00 96 TYR A C 7
ATOM 11590 O O . TYR A 1 96 ? -11.638 -4.776 -2.246 1.00 0.00 96 TYR A O 7
ATOM 11608 N N . GLY A 1 97 ? -11.828 -5.833 -0.269 1.00 0.00 97 GLY A N 7
ATOM 11609 C CA . GLY A 1 97 ? -11.683 -7.150 -0.860 1.00 0.00 97 GLY A CA 7
ATOM 11610 C C . GLY A 1 97 ? -12.583 -7.348 -2.063 1.00 0.00 97 GLY A C 7
ATOM 11611 O O . GLY A 1 97 ? -12.258 -8.114 -2.970 1.00 0.00 97 GLY A O 7
ATOM 11615 N N . GLU A 1 98 ? -13.719 -6.658 -2.070 1.00 0.00 98 GLU A N 7
ATOM 11616 C CA . GLU A 1 98 ? -14.670 -6.764 -3.170 1.00 0.00 98 GLU A CA 7
ATOM 11617 C C . GLU A 1 98 ? -14.179 -5.992 -4.391 1.00 0.00 98 GLU A C 7
ATOM 11618 O O . GLU A 1 98 ? -14.291 -6.462 -5.524 1.00 0.00 98 GLU A O 7
ATOM 11630 N N . LEU A 1 99 ? -13.635 -4.804 -4.153 1.00 0.00 99 LEU A N 7
ATOM 11631 C CA . LEU A 1 99 ? -13.126 -3.965 -5.232 1.00 0.00 99 LEU A CA 7
ATOM 11632 C C . LEU A 1 99 ? -12.043 -4.692 -6.023 1.00 0.00 99 LEU A C 7
ATOM 11633 O O . LEU A 1 99 ? -11.840 -4.425 -7.208 1.00 0.00 99 LEU A O 7
ATOM 11649 N N . LEU A 1 100 ? -11.352 -5.613 -5.361 1.00 0.00 100 LEU A N 7
ATOM 11650 C CA . LEU A 1 100 ? -10.291 -6.381 -6.002 1.00 0.00 100 LEU A CA 7
ATOM 11651 C C . LEU A 1 100 ? -10.866 -7.363 -7.018 1.00 0.00 100 LEU A C 7
ATOM 11652 O O . LEU A 1 100 ? -10.504 -7.339 -8.194 1.00 0.00 100 LEU A O 7
ATOM 11668 N N . PHE A 1 101 ? -11.768 -8.224 -6.556 1.00 0.00 101 PHE A N 7
ATOM 11669 C CA . PHE A 1 101 ? -12.395 -9.213 -7.425 1.00 0.00 101 PHE A CA 7
ATOM 11670 C C . PHE A 1 101 ? -13.893 -9.309 -7.146 1.00 0.00 101 PHE A C 7
ATOM 11671 O O . PHE A 1 101 ? -14.308 -9.704 -6.057 1.00 0.00 101 PHE A O 7
ATOM 11688 N N . ASP A 1 102 ? -14.697 -8.944 -8.139 1.00 0.00 102 ASP A N 7
ATOM 11689 C CA . ASP A 1 102 ? -16.148 -8.989 -8.002 1.00 0.00 102 ASP A CA 7
ATOM 11690 C C . ASP A 1 102 ? -16.693 -10.345 -8.440 1.00 0.00 102 ASP A C 7
ATOM 11691 O O . ASP A 1 102 ? -16.397 -10.819 -9.537 1.00 0.00 102 ASP A O 7
ATOM 11700 N N . SER A 1 103 ? -17.491 -10.963 -7.576 1.00 0.00 103 SER A N 7
ATOM 11701 C CA . SER A 1 103 ? -18.074 -12.267 -7.871 1.00 0.00 103 SER A CA 7
ATOM 11702 C C . SER A 1 103 ? -19.590 -12.235 -7.702 1.00 0.00 103 SER A C 7
ATOM 11703 O O . SER A 1 103 ? -20.325 -12.853 -8.471 1.00 0.00 103 SER A O 7
ATOM 11711 N N . GLY A 1 104 ? -20.051 -11.510 -6.687 1.00 0.00 104 GLY A N 7
ATOM 11712 C CA . GLY A 1 104 ? -21.476 -11.411 -6.434 1.00 0.00 104 GLY A CA 7
ATOM 11713 C C . GLY A 1 104 ? -22.294 -11.416 -7.710 1.00 0.00 104 GLY A C 7
ATOM 11714 O O . GLY A 1 104 ? -22.456 -10.391 -8.372 1.00 0.00 104 GLY A O 7
ATOM 11718 N N . PRO A 1 105 ? -22.824 -12.593 -8.073 1.00 0.00 105 PRO A N 7
ATOM 11719 C CA . PRO A 1 105 ? -23.637 -12.756 -9.282 1.00 0.00 105 PRO A CA 7
ATOM 11720 C C . PRO A 1 105 ? -24.994 -12.070 -9.165 1.00 0.00 105 PRO A C 7
ATOM 11721 O O . PRO A 1 105 ? -25.715 -12.262 -8.185 1.00 0.00 105 PRO A O 7
ATOM 11732 N N . SER A 1 106 ? -25.336 -11.270 -10.169 1.00 0.00 106 SER A N 7
ATOM 11733 C CA . SER A 1 106 ? -26.605 -10.552 -10.177 1.00 0.00 106 SER A CA 7
ATOM 11734 C C . SER A 1 106 ? -27.747 -11.473 -10.598 1.00 0.00 106 SER A C 7
ATOM 11735 O O . SER A 1 106 ? -27.526 -12.505 -11.230 1.00 0.00 106 SER A O 7
ATOM 11743 N N . SER A 1 107 ? -28.969 -11.090 -10.242 1.00 0.00 107 SER A N 7
ATOM 11744 C CA . SER A 1 107 ? -30.147 -11.881 -10.579 1.00 0.00 107 SER A CA 7
ATOM 11745 C C . SER A 1 107 ? -31.426 -11.115 -10.258 1.00 0.00 107 SER A C 7
ATOM 11746 O O . SER A 1 107 ? -31.450 -10.270 -9.364 1.00 0.00 107 SER A O 7
ATOM 11754 N N . GLY A 1 108 ? -32.491 -11.417 -10.996 1.00 0.00 108 GLY A N 7
ATOM 11755 C CA . GLY A 1 108 ? -33.760 -10.749 -10.776 1.00 0.00 108 GLY A CA 7
ATOM 11756 C C . GLY A 1 108 ? -33.954 -9.558 -11.693 1.00 0.00 108 GLY A C 7
ATOM 11757 O O . GLY A 1 108 ? -34.326 -9.715 -12.856 1.00 0.00 108 GLY A O 7
ATOM 11761 N N . GLY A 1 1 ? 36.187 -4.139 -4.497 1.00 0.00 1 GLY A N 8
ATOM 11762 C CA . GLY A 1 1 ? 35.622 -4.429 -3.192 1.00 0.00 1 GLY A CA 8
ATOM 11763 C C . GLY A 1 1 ? 36.649 -4.333 -2.082 1.00 0.00 1 GLY A C 8
ATOM 11764 O O . GLY A 1 1 ? 37.590 -5.124 -2.027 1.00 0.00 1 GLY A O 8
ATOM 11768 N N . SER A 1 2 ? 36.469 -3.360 -1.194 1.00 0.00 2 SER A N 8
ATOM 11769 C CA . SER A 1 2 ? 37.391 -3.161 -0.082 1.00 0.00 2 SER A CA 8
ATOM 11770 C C . SER A 1 2 ? 36.631 -2.971 1.227 1.00 0.00 2 SER A C 8
ATOM 11771 O O . SER A 1 2 ? 35.538 -2.406 1.247 1.00 0.00 2 SER A O 8
ATOM 11779 N N . SER A 1 3 ? 37.218 -3.449 2.320 1.00 0.00 3 SER A N 8
ATOM 11780 C CA . SER A 1 3 ? 36.595 -3.337 3.634 1.00 0.00 3 SER A CA 8
ATOM 11781 C C . SER A 1 3 ? 35.110 -3.678 3.562 1.00 0.00 3 SER A C 8
ATOM 11782 O O . SER A 1 3 ? 34.277 -3.006 4.168 1.00 0.00 3 SER A O 8
ATOM 11790 N N . GLY A 1 4 ? 34.786 -4.730 2.815 1.00 0.00 4 GLY A N 8
ATOM 11791 C CA . GLY A 1 4 ? 33.402 -5.143 2.677 1.00 0.00 4 GLY A CA 8
ATOM 11792 C C . GLY A 1 4 ? 33.000 -6.177 3.710 1.00 0.00 4 GLY A C 8
ATOM 11793 O O . GLY A 1 4 ? 31.965 -6.042 4.362 1.00 0.00 4 GLY A O 8
ATOM 11797 N N . SER A 1 5 ? 33.819 -7.213 3.858 1.00 0.00 5 SER A N 8
ATOM 11798 C CA . SER A 1 5 ? 33.540 -8.277 4.815 1.00 0.00 5 SER A CA 8
ATOM 11799 C C . SER A 1 5 ? 32.088 -8.733 4.712 1.00 0.00 5 SER A C 8
ATOM 11800 O O . SER A 1 5 ? 31.421 -8.952 5.723 1.00 0.00 5 SER A O 8
ATOM 11808 N N . SER A 1 6 ? 31.605 -8.875 3.482 1.00 0.00 6 SER A N 8
ATOM 11809 C CA . SER A 1 6 ? 30.230 -9.301 3.245 1.00 0.00 6 SER A CA 8
ATOM 11810 C C . SER A 1 6 ? 30.172 -10.790 2.917 1.00 0.00 6 SER A C 8
ATOM 11811 O O . SER A 1 6 ? 30.567 -11.215 1.832 1.00 0.00 6 SER A O 8
ATOM 11819 N N . GLY A 1 7 ? 29.677 -11.580 3.866 1.00 0.00 7 GLY A N 8
ATOM 11820 C CA . GLY A 1 7 ? 29.576 -13.013 3.660 1.00 0.00 7 GLY A CA 8
ATOM 11821 C C . GLY A 1 7 ? 28.340 -13.400 2.874 1.00 0.00 7 GLY A C 8
ATOM 11822 O O . GLY A 1 7 ? 28.408 -13.617 1.664 1.00 0.00 7 GLY A O 8
ATOM 11826 N N . ARG A 1 8 ? 27.207 -13.490 3.562 1.00 0.00 8 ARG A N 8
ATOM 11827 C CA . ARG A 1 8 ? 25.950 -13.857 2.921 1.00 0.00 8 ARG A CA 8
ATOM 11828 C C . ARG A 1 8 ? 24.981 -12.678 2.909 1.00 0.00 8 ARG A C 8
ATOM 11829 O O . ARG A 1 8 ? 24.925 -11.897 3.859 1.00 0.00 8 ARG A O 8
ATOM 11850 N N . LYS A 1 9 ? 24.219 -12.556 1.827 1.00 0.00 9 LYS A N 8
ATOM 11851 C CA . LYS A 1 9 ? 23.251 -11.474 1.691 1.00 0.00 9 LYS A CA 8
ATOM 11852 C C . LYS A 1 9 ? 21.938 -11.828 2.380 1.00 0.00 9 LYS A C 8
ATOM 11853 O O . LYS A 1 9 ? 21.438 -12.949 2.277 1.00 0.00 9 LYS A O 8
ATOM 11872 N N . PRO A 1 10 ? 21.363 -10.853 3.098 1.00 0.00 10 PRO A N 8
ATOM 11873 C CA . PRO A 1 10 ? 20.098 -11.038 3.816 1.00 0.00 10 PRO A CA 8
ATOM 11874 C C . PRO A 1 10 ? 18.910 -11.177 2.871 1.00 0.00 10 PRO A C 8
ATOM 11875 O O . PRO A 1 10 ? 19.080 -11.320 1.659 1.00 0.00 10 PRO A O 8
ATOM 11886 N N . LEU A 1 11 ? 17.706 -11.133 3.431 1.00 0.00 11 LEU A N 8
ATOM 11887 C CA . LEU A 1 11 ? 16.488 -11.253 2.637 1.00 0.00 11 LEU A CA 8
ATOM 11888 C C . LEU A 1 11 ? 16.287 -10.022 1.758 1.00 0.00 11 LEU A C 8
ATOM 11889 O O . LEU A 1 11 ? 15.526 -9.119 2.104 1.00 0.00 11 LEU A O 8
ATOM 11905 N N . GLN A 1 12 ? 16.973 -9.997 0.620 1.00 0.00 12 GLN A N 8
ATOM 11906 C CA . GLN A 1 12 ? 16.868 -8.878 -0.309 1.00 0.00 12 GLN A CA 8
ATOM 11907 C C . GLN A 1 12 ? 16.024 -9.254 -1.522 1.00 0.00 12 GLN A C 8
ATOM 11908 O O . GLN A 1 12 ? 16.501 -9.922 -2.438 1.00 0.00 12 GLN A O 8
ATOM 11922 N N . GLU A 1 13 ? 14.767 -8.821 -1.519 1.00 0.00 13 GLU A N 8
ATOM 11923 C CA . GLU A 1 13 ? 13.856 -9.115 -2.619 1.00 0.00 13 GLU A CA 8
ATOM 11924 C C . GLU A 1 13 ? 12.649 -8.182 -2.590 1.00 0.00 13 GLU A C 8
ATOM 11925 O O . GLU A 1 13 ? 12.199 -7.741 -1.532 1.00 0.00 13 GLU A O 8
ATOM 11937 N N . PRO A 1 14 ? 12.111 -7.874 -3.779 1.00 0.00 14 PRO A N 8
ATOM 11938 C CA . PRO A 1 14 ? 10.949 -6.991 -3.918 1.00 0.00 14 PRO A CA 8
ATOM 11939 C C . PRO A 1 14 ? 9.668 -7.632 -3.394 1.00 0.00 14 PRO A C 8
ATOM 11940 O O . PRO A 1 14 ? 9.663 -8.800 -3.002 1.00 0.00 14 PRO A O 8
ATOM 11951 N N . CYS A 1 15 ? 8.585 -6.863 -3.392 1.00 0.00 15 CYS A N 8
ATOM 11952 C CA . CYS A 1 15 ? 7.298 -7.357 -2.916 1.00 0.00 15 CYS A CA 8
ATOM 11953 C C . CYS A 1 15 ? 6.148 -6.624 -3.600 1.00 0.00 15 CYS A C 8
ATOM 11954 O O . CYS A 1 15 ? 5.923 -5.437 -3.360 1.00 0.00 15 CYS A O 8
ATOM 11962 N N . THR A 1 16 ? 5.423 -7.339 -4.456 1.00 0.00 16 THR A N 8
ATOM 11963 C CA . THR A 1 16 ? 4.299 -6.756 -5.177 1.00 0.00 16 THR A CA 8
ATOM 11964 C C . THR A 1 16 ? 3.096 -6.567 -4.260 1.00 0.00 16 THR A C 8
ATOM 11965 O O . THR A 1 16 ? 2.586 -7.528 -3.683 1.00 0.00 16 THR A O 8
ATOM 11976 N N . ILE A 1 17 ? 2.647 -5.323 -4.130 1.00 0.00 17 ILE A N 8
ATOM 11977 C CA . ILE A 1 17 ? 1.502 -5.010 -3.284 1.00 0.00 17 ILE A CA 8
ATOM 11978 C C . ILE A 1 17 ? 0.449 -4.220 -4.055 1.00 0.00 17 ILE A C 8
ATOM 11979 O O . ILE A 1 17 ? 0.741 -3.621 -5.090 1.00 0.00 17 ILE A O 8
ATOM 11995 N N . PHE A 1 18 ? -0.777 -4.221 -3.541 1.00 0.00 18 PHE A N 8
ATOM 11996 C CA . PHE A 1 18 ? -1.874 -3.504 -4.180 1.00 0.00 18 PHE A CA 8
ATOM 11997 C C . PHE A 1 18 ? -2.294 -2.298 -3.346 1.00 0.00 18 PHE A C 8
ATOM 11998 O O . PHE A 1 18 ? -2.375 -2.374 -2.119 1.00 0.00 18 PHE A O 8
ATOM 12015 N N . LEU A 1 19 ? -2.559 -1.184 -4.019 1.00 0.00 19 LEU A N 8
ATOM 12016 C CA . LEU A 1 19 ? -2.971 0.041 -3.341 1.00 0.00 19 LEU A CA 8
ATOM 12017 C C . LEU A 1 19 ? -4.405 0.410 -3.706 1.00 0.00 19 LEU A C 8
ATOM 12018 O O . LEU A 1 19 ? -4.879 0.094 -4.798 1.00 0.00 19 LEU A O 8
ATOM 12034 N N . ILE A 1 20 ? -5.090 1.081 -2.787 1.00 0.00 20 ILE A N 8
ATOM 12035 C CA . ILE A 1 20 ? -6.469 1.496 -3.014 1.00 0.00 20 ILE A CA 8
ATOM 12036 C C . ILE A 1 20 ? -6.742 2.861 -2.391 1.00 0.00 20 ILE A C 8
ATOM 12037 O O . ILE A 1 20 ? -6.241 3.173 -1.311 1.00 0.00 20 ILE A O 8
ATOM 12053 N N . ALA A 1 21 ? -7.541 3.670 -3.079 1.00 0.00 21 ALA A N 8
ATOM 12054 C CA . ALA A 1 21 ? -7.884 5.000 -2.592 1.00 0.00 21 ALA A CA 8
ATOM 12055 C C . ALA A 1 21 ? -8.829 4.920 -1.398 1.00 0.00 21 ALA A C 8
ATOM 12056 O O . ALA A 1 21 ? -9.886 4.294 -1.471 1.00 0.00 21 ALA A O 8
ATOM 12063 N N . ASN A 1 22 ? -8.442 5.559 -0.298 1.00 0.00 22 ASN A N 8
ATOM 12064 C CA . ASN A 1 22 ? -9.255 5.558 0.912 1.00 0.00 22 ASN A CA 8
ATOM 12065 C C . ASN A 1 22 ? -10.646 6.120 0.634 1.00 0.00 22 ASN A C 8
ATOM 12066 O O . ASN A 1 22 ? -10.792 7.136 -0.045 1.00 0.00 22 ASN A O 8
ATOM 12077 N N . GLY A 1 23 ? -11.665 5.450 1.163 1.00 0.00 23 GLY A N 8
ATOM 12078 C CA . GLY A 1 23 ? -13.031 5.896 0.960 1.00 0.00 23 GLY A CA 8
ATOM 12079 C C . GLY A 1 23 ? -13.499 5.702 -0.469 1.00 0.00 23 GLY A C 8
ATOM 12080 O O . GLY A 1 23 ? -14.421 6.379 -0.924 1.00 0.00 23 GLY A O 8
ATOM 12084 N N . ASP A 1 24 ? -12.861 4.778 -1.178 1.00 0.00 24 ASP A N 8
ATOM 12085 C CA . ASP A 1 24 ? -13.217 4.497 -2.564 1.00 0.00 24 ASP A CA 8
ATOM 12086 C C . ASP A 1 24 ? -13.707 3.061 -2.719 1.00 0.00 24 ASP A C 8
ATOM 12087 O O . ASP A 1 24 ? -12.971 2.110 -2.454 1.00 0.00 24 ASP A O 8
ATOM 12096 N N . LEU A 1 25 ? -14.956 2.911 -3.148 1.00 0.00 25 LEU A N 8
ATOM 12097 C CA . LEU A 1 25 ? -15.546 1.591 -3.337 1.00 0.00 25 LEU A CA 8
ATOM 12098 C C . LEU A 1 25 ? -16.073 1.429 -4.760 1.00 0.00 25 LEU A C 8
ATOM 12099 O O . LEU A 1 25 ? -16.964 0.617 -5.013 1.00 0.00 25 LEU A O 8
ATOM 12115 N N . ILE A 1 26 ? -15.516 2.205 -5.683 1.00 0.00 26 ILE A N 8
ATOM 12116 C CA . ILE A 1 26 ? -15.928 2.144 -7.080 1.00 0.00 26 ILE A CA 8
ATOM 12117 C C . ILE A 1 26 ? -14.785 1.669 -7.970 1.00 0.00 26 ILE A C 8
ATOM 12118 O O . ILE A 1 26 ? -14.968 0.800 -8.822 1.00 0.00 26 ILE A O 8
ATOM 12134 N N . ASN A 1 27 ? -13.604 2.244 -7.766 1.00 0.00 27 ASN A N 8
ATOM 12135 C CA . ASN A 1 27 ? -12.430 1.878 -8.549 1.00 0.00 27 ASN A CA 8
ATOM 12136 C C . ASN A 1 27 ? -11.676 0.725 -7.893 1.00 0.00 27 ASN A C 8
ATOM 12137 O O . ASN A 1 27 ? -11.620 0.604 -6.669 1.00 0.00 27 ASN A O 8
ATOM 12148 N N . PRO A 1 28 ? -11.081 -0.143 -8.725 1.00 0.00 28 PRO A N 8
ATOM 12149 C CA . PRO A 1 28 ? -10.318 -1.300 -8.248 1.00 0.00 28 PRO A CA 8
ATOM 12150 C C . PRO A 1 28 ? -9.010 -0.896 -7.576 1.00 0.00 28 PRO A C 8
ATOM 12151 O O . PRO A 1 28 ? -8.809 0.270 -7.239 1.00 0.00 28 PRO A O 8
ATOM 12162 N N . ALA A 1 29 ? -8.123 -1.867 -7.386 1.00 0.00 29 ALA A N 8
ATOM 12163 C CA . ALA A 1 29 ? -6.833 -1.611 -6.758 1.00 0.00 29 ALA A CA 8
ATOM 12164 C C . ALA A 1 29 ? -5.743 -1.404 -7.804 1.00 0.00 29 ALA A C 8
ATOM 12165 O O . ALA A 1 29 ? -6.008 -1.446 -9.006 1.00 0.00 29 ALA A O 8
ATOM 12172 N N . SER A 1 30 ? -4.518 -1.181 -7.340 1.00 0.00 30 SER A N 8
ATOM 12173 C CA . SER A 1 30 ? -3.389 -0.963 -8.237 1.00 0.00 30 SER A CA 8
ATOM 12174 C C . SER A 1 30 ? -2.193 -1.815 -7.822 1.00 0.00 30 SER A C 8
ATOM 12175 O O . SER A 1 30 ? -1.596 -1.595 -6.768 1.00 0.00 30 SER A O 8
ATOM 12183 N N . ARG A 1 31 ? -1.851 -2.790 -8.658 1.00 0.00 31 ARG A N 8
ATOM 12184 C CA . ARG A 1 31 ? -0.728 -3.677 -8.378 1.00 0.00 31 ARG A CA 8
ATOM 12185 C C . ARG A 1 31 ? 0.592 -2.912 -8.420 1.00 0.00 31 ARG A C 8
ATOM 12186 O O . ARG A 1 31 ? 1.218 -2.790 -9.474 1.00 0.00 31 ARG A O 8
ATOM 12207 N N . LEU A 1 32 ? 1.009 -2.400 -7.268 1.00 0.00 32 LEU A N 8
ATOM 12208 C CA . LEU A 1 32 ? 2.255 -1.646 -7.172 1.00 0.00 32 LEU A CA 8
ATOM 12209 C C . LEU A 1 32 ? 3.273 -2.385 -6.309 1.00 0.00 32 LEU A C 8
ATOM 12210 O O . LEU A 1 32 ? 3.004 -2.708 -5.151 1.00 0.00 32 LEU A O 8
ATOM 12226 N N . LEU A 1 33 ? 4.444 -2.649 -6.879 1.00 0.00 33 LEU A N 8
ATOM 12227 C CA . LEU A 1 33 ? 5.504 -3.348 -6.162 1.00 0.00 33 LEU A CA 8
ATOM 12228 C C . LEU A 1 33 ? 6.566 -2.369 -5.671 1.00 0.00 33 LEU A C 8
ATOM 12229 O O . LEU A 1 33 ? 6.790 -1.323 -6.282 1.00 0.00 33 LEU A O 8
ATOM 12245 N N . ILE A 1 34 ? 7.218 -2.716 -4.566 1.00 0.00 34 ILE A N 8
ATOM 12246 C CA . ILE A 1 34 ? 8.259 -1.869 -3.996 1.00 0.00 34 ILE A CA 8
ATOM 12247 C C . ILE A 1 34 ? 9.595 -2.602 -3.943 1.00 0.00 34 ILE A C 8
ATOM 12248 O O . ILE A 1 34 ? 9.710 -3.696 -3.389 1.00 0.00 34 ILE A O 8
ATOM 12264 N N . PRO A 1 35 ? 10.632 -1.985 -4.530 1.00 0.00 35 PRO A N 8
ATOM 12265 C CA . PRO A 1 35 ? 11.980 -2.560 -4.561 1.00 0.00 35 PRO A CA 8
ATOM 12266 C C . PRO A 1 35 ? 12.638 -2.568 -3.186 1.00 0.00 35 PRO A C 8
ATOM 12267 O O . PRO A 1 35 ? 12.538 -1.598 -2.434 1.00 0.00 35 PRO A O 8
ATOM 12278 N N . ARG A 1 36 ? 13.311 -3.667 -2.864 1.00 0.00 36 ARG A N 8
ATOM 12279 C CA . ARG A 1 36 ? 13.985 -3.801 -1.578 1.00 0.00 36 ARG A CA 8
ATOM 12280 C C . ARG A 1 36 ? 14.541 -2.458 -1.113 1.00 0.00 36 ARG A C 8
ATOM 12281 O O . ARG A 1 36 ? 14.196 -1.971 -0.036 1.00 0.00 36 ARG A O 8
ATOM 12302 N N . LYS A 1 37 ? 15.403 -1.865 -1.931 1.00 0.00 37 LYS A N 8
ATOM 12303 C CA . LYS A 1 37 ? 16.007 -0.578 -1.605 1.00 0.00 37 LYS A CA 8
ATOM 12304 C C . LYS A 1 37 ? 14.976 0.367 -0.996 1.00 0.00 37 LYS A C 8
ATOM 12305 O O . LYS A 1 37 ? 15.215 0.973 0.050 1.00 0.00 37 LYS A O 8
ATOM 12324 N N . THR A 1 38 ? 13.828 0.488 -1.655 1.00 0.00 38 THR A N 8
ATOM 12325 C CA . THR A 1 38 ? 12.761 1.359 -1.178 1.00 0.00 38 THR A CA 8
ATOM 12326 C C . THR A 1 38 ? 12.102 0.787 0.072 1.00 0.00 38 THR A C 8
ATOM 12327 O O . THR A 1 38 ? 11.818 1.514 1.025 1.00 0.00 38 THR A O 8
ATOM 12338 N N . LEU A 1 39 ? 11.860 -0.519 0.062 1.00 0.00 39 LEU A N 8
ATOM 12339 C CA . LEU A 1 39 ? 11.234 -1.189 1.197 1.00 0.00 39 LEU A CA 8
ATOM 12340 C C . LEU A 1 39 ? 11.877 -0.754 2.509 1.00 0.00 39 LEU A C 8
ATOM 12341 O O . LEU A 1 39 ? 11.262 -0.839 3.571 1.00 0.00 39 LEU A O 8
ATOM 12357 N N . ASN A 1 40 ? 13.118 -0.286 2.428 1.00 0.00 40 ASN A N 8
ATOM 12358 C CA . ASN A 1 40 ? 13.844 0.165 3.609 1.00 0.00 40 ASN A CA 8
ATOM 12359 C C . ASN A 1 40 ? 13.374 1.551 4.041 1.00 0.00 40 ASN A C 8
ATOM 12360 O O . ASN A 1 40 ? 13.310 1.851 5.233 1.00 0.00 40 ASN A O 8
ATOM 12371 N N . GLN A 1 41 ? 13.047 2.390 3.063 1.00 0.00 41 GLN A N 8
ATOM 12372 C CA . GLN A 1 41 ? 12.583 3.744 3.342 1.00 0.00 41 GLN A CA 8
ATOM 12373 C C . GLN A 1 41 ? 11.061 3.821 3.282 1.00 0.00 41 GLN A C 8
ATOM 12374 O O . GLN A 1 41 ? 10.466 3.693 2.212 1.00 0.00 41 GLN A O 8
ATOM 12388 N N . TRP A 1 42 ? 10.438 4.030 4.436 1.00 0.00 42 TRP A N 8
ATOM 12389 C CA . TRP A 1 42 ? 8.985 4.123 4.513 1.00 0.00 42 TRP A CA 8
ATOM 12390 C C . TRP A 1 42 ? 8.479 5.364 3.785 1.00 0.00 42 TRP A C 8
ATOM 12391 O O . TRP A 1 42 ? 7.413 5.343 3.170 1.00 0.00 42 TRP A O 8
ATOM 12412 N N . ASP A 1 43 ? 9.251 6.443 3.858 1.00 0.00 43 ASP A N 8
ATOM 12413 C CA . ASP A 1 43 ? 8.881 7.693 3.204 1.00 0.00 43 ASP A CA 8
ATOM 12414 C C . ASP A 1 43 ? 8.838 7.521 1.689 1.00 0.00 43 ASP A C 8
ATOM 12415 O O . ASP A 1 43 ? 7.941 8.037 1.021 1.00 0.00 43 ASP A O 8
ATOM 12424 N N . HIS A 1 44 ? 9.814 6.795 1.153 1.00 0.00 44 HIS A N 8
ATOM 12425 C CA . HIS A 1 44 ? 9.887 6.556 -0.284 1.00 0.00 44 HIS A CA 8
ATOM 12426 C C . HIS A 1 44 ? 8.673 5.768 -0.767 1.00 0.00 44 HIS A C 8
ATOM 12427 O O . HIS A 1 44 ? 8.207 5.953 -1.891 1.00 0.00 44 HIS A O 8
ATOM 12442 N N . VAL A 1 45 ? 8.166 4.888 0.090 1.00 0.00 45 VAL A N 8
ATOM 12443 C CA . VAL A 1 45 ? 7.005 4.072 -0.249 1.00 0.00 45 VAL A CA 8
ATOM 12444 C C . VAL A 1 45 ? 5.771 4.939 -0.474 1.00 0.00 45 VAL A C 8
ATOM 12445 O O . VAL A 1 45 ? 4.996 4.705 -1.402 1.00 0.00 45 VAL A O 8
ATOM 12458 N N . LEU A 1 46 ? 5.595 5.940 0.381 1.00 0.00 46 LEU A N 8
ATOM 12459 C CA . LEU A 1 46 ? 4.454 6.844 0.276 1.00 0.00 46 LEU A CA 8
ATOM 12460 C C . LEU A 1 46 ? 4.576 7.733 -0.957 1.00 0.00 46 LEU A C 8
ATOM 12461 O O . LEU A 1 46 ? 3.576 8.082 -1.583 1.00 0.00 46 LEU A O 8
ATOM 12477 N N . GLN A 1 47 ? 5.808 8.094 -1.301 1.00 0.00 47 GLN A N 8
ATOM 12478 C CA . GLN A 1 47 ? 6.060 8.942 -2.460 1.00 0.00 47 GLN A CA 8
ATOM 12479 C C . GLN A 1 47 ? 5.602 8.258 -3.744 1.00 0.00 47 GLN A C 8
ATOM 12480 O O . GLN A 1 47 ? 5.122 8.912 -4.669 1.00 0.00 47 GLN A O 8
ATOM 12494 N N . MET A 1 48 ? 5.754 6.939 -3.793 1.00 0.00 48 MET A N 8
ATOM 12495 C CA . MET A 1 48 ? 5.355 6.166 -4.964 1.00 0.00 48 MET A CA 8
ATOM 12496 C C . MET A 1 48 ? 3.901 5.721 -4.851 1.00 0.00 48 MET A C 8
ATOM 12497 O O . MET A 1 48 ? 3.164 5.717 -5.837 1.00 0.00 48 MET A O 8
ATOM 12511 N N . VAL A 1 49 ? 3.494 5.344 -3.643 1.00 0.00 49 VAL A N 8
ATOM 12512 C CA . VAL A 1 49 ? 2.127 4.897 -3.401 1.00 0.00 49 VAL A CA 8
ATOM 12513 C C . VAL A 1 49 ? 1.117 5.932 -3.885 1.00 0.00 49 VAL A C 8
ATOM 12514 O O . VAL A 1 49 ? 0.062 5.585 -4.416 1.00 0.00 49 VAL A O 8
ATOM 12527 N N . THR A 1 50 ? 1.447 7.206 -3.697 1.00 0.00 50 THR A N 8
ATOM 12528 C CA . THR A 1 50 ? 0.569 8.292 -4.113 1.00 0.00 50 THR A CA 8
ATOM 12529 C C . THR A 1 50 ? 0.448 8.351 -5.632 1.00 0.00 50 THR A C 8
ATOM 12530 O O . THR A 1 50 ? -0.618 8.651 -6.167 1.00 0.00 50 THR A O 8
ATOM 12541 N N . GLU A 1 51 ? 1.548 8.061 -6.320 1.00 0.00 51 GLU A N 8
ATOM 12542 C CA . GLU A 1 51 ? 1.564 8.081 -7.778 1.00 0.00 51 GLU A CA 8
ATOM 12543 C C . GLU A 1 51 ? 0.426 7.237 -8.346 1.00 0.00 51 GLU A C 8
ATOM 12544 O O . GLU A 1 51 ? -0.158 7.575 -9.376 1.00 0.00 51 GLU A O 8
ATOM 12556 N N . LYS A 1 52 ? 0.116 6.138 -7.667 1.00 0.00 52 LYS A N 8
ATOM 12557 C CA . LYS A 1 52 ? -0.952 5.246 -8.101 1.00 0.00 52 LYS A CA 8
ATOM 12558 C C . LYS A 1 52 ? -2.284 5.646 -7.475 1.00 0.00 52 LYS A C 8
ATOM 12559 O O . LYS A 1 52 ? -3.325 5.606 -8.131 1.00 0.00 52 LYS A O 8
ATOM 12578 N N . ILE A 1 53 ? -2.243 6.031 -6.204 1.00 0.00 53 ILE A N 8
ATOM 12579 C CA . ILE A 1 53 ? -3.447 6.441 -5.491 1.00 0.00 53 ILE A CA 8
ATOM 12580 C C . ILE A 1 53 ? -3.364 7.904 -5.069 1.00 0.00 53 ILE A C 8
ATOM 12581 O O . ILE A 1 53 ? -2.817 8.228 -4.015 1.00 0.00 53 ILE A O 8
ATOM 12597 N N . THR A 1 54 ? -3.914 8.786 -5.899 1.00 0.00 54 THR A N 8
ATOM 12598 C CA . THR A 1 54 ? -3.904 10.215 -5.612 1.00 0.00 54 THR A CA 8
ATOM 12599 C C . THR A 1 54 ? -5.125 10.620 -4.795 1.00 0.00 54 THR A C 8
ATOM 12600 O O . THR A 1 54 ? -6.218 10.793 -5.336 1.00 0.00 54 THR A O 8
ATOM 12611 N N . LEU A 1 55 ? -4.934 10.771 -3.489 1.00 0.00 55 LEU A N 8
ATOM 12612 C CA . LEU A 1 55 ? -6.021 11.158 -2.596 1.00 0.00 55 LEU A CA 8
ATOM 12613 C C . LEU A 1 55 ? -6.495 12.576 -2.897 1.00 0.00 55 LEU A C 8
ATOM 12614 O O . LEU A 1 55 ? -5.690 13.462 -3.185 1.00 0.00 55 LEU A O 8
ATOM 12630 N N . ARG A 1 56 ? -7.805 12.784 -2.826 1.00 0.00 56 ARG A N 8
ATOM 12631 C CA . ARG A 1 56 ? -8.386 14.095 -3.090 1.00 0.00 56 ARG A CA 8
ATOM 12632 C C . ARG A 1 56 ? -7.740 15.163 -2.212 1.00 0.00 56 ARG A C 8
ATOM 12633 O O . ARG A 1 56 ? -7.482 16.279 -2.662 1.00 0.00 56 ARG A O 8
ATOM 12654 N N . SER A 1 57 ? -7.481 14.812 -0.956 1.00 0.00 57 SER A N 8
ATOM 12655 C CA . SER A 1 57 ? -6.870 15.741 -0.013 1.00 0.00 57 SER A CA 8
ATOM 12656 C C . SER A 1 57 ? -5.433 16.057 -0.417 1.00 0.00 57 SER A C 8
ATOM 12657 O O . SER A 1 57 ? -4.950 17.170 -0.214 1.00 0.00 57 SER A O 8
ATOM 12665 N N . GLY A 1 58 ? -4.754 15.067 -0.989 1.00 0.00 58 GLY A N 8
ATOM 12666 C CA . GLY A 1 58 ? -3.379 15.259 -1.413 1.00 0.00 58 GLY A CA 8
ATOM 12667 C C . GLY A 1 58 ? -2.654 13.947 -1.637 1.00 0.00 58 GLY A C 8
ATOM 12668 O O . GLY A 1 58 ? -2.950 13.220 -2.585 1.00 0.00 58 GLY A O 8
ATOM 12672 N N . ALA A 1 59 ? -1.699 13.644 -0.764 1.00 0.00 59 ALA A N 8
ATOM 12673 C CA . ALA A 1 59 ? -0.929 12.410 -0.872 1.00 0.00 59 ALA A CA 8
ATOM 12674 C C . ALA A 1 59 ? -1.180 11.501 0.327 1.00 0.00 59 ALA A C 8
ATOM 12675 O O . ALA A 1 59 ? -1.906 11.862 1.252 1.00 0.00 59 ALA A O 8
ATOM 12682 N N . VAL A 1 60 ? -0.573 10.318 0.303 1.00 0.00 60 VAL A N 8
ATOM 12683 C CA . VAL A 1 60 ? -0.730 9.357 1.388 1.00 0.00 60 VAL A CA 8
ATOM 12684 C C . VAL A 1 60 ? 0.352 9.540 2.445 1.00 0.00 60 VAL A C 8
ATOM 12685 O O . VAL A 1 60 ? 1.499 9.858 2.127 1.00 0.00 60 VAL A O 8
ATOM 12698 N N . HIS A 1 61 ? -0.019 9.337 3.706 1.00 0.00 61 HIS A N 8
ATOM 12699 C CA . HIS A 1 61 ? 0.921 9.479 4.812 1.00 0.00 61 HIS A CA 8
ATOM 12700 C C . HIS A 1 61 ? 0.988 8.197 5.636 1.00 0.00 61 HIS A C 8
ATOM 12701 O O . HIS A 1 61 ? 1.950 7.969 6.370 1.00 0.00 61 HIS A O 8
ATOM 12716 N N . ARG A 1 62 ? -0.040 7.364 5.510 1.00 0.00 62 ARG A N 8
ATOM 12717 C CA . ARG A 1 62 ? -0.099 6.106 6.244 1.00 0.00 62 ARG A CA 8
ATOM 12718 C C . ARG A 1 62 ? -0.809 5.031 5.426 1.00 0.00 62 ARG A C 8
ATOM 12719 O O . ARG A 1 62 ? -1.491 5.332 4.446 1.00 0.00 62 ARG A O 8
ATOM 12740 N N . LEU A 1 63 ? -0.643 3.778 5.835 1.00 0.00 63 LEU A N 8
ATOM 12741 C CA . LEU A 1 63 ? -1.267 2.658 5.140 1.00 0.00 63 LEU A CA 8
ATOM 12742 C C . LEU A 1 63 ? -2.218 1.905 6.065 1.00 0.00 63 LEU A C 8
ATOM 12743 O O . LEU A 1 63 ? -1.979 1.802 7.269 1.00 0.00 63 LEU A O 8
ATOM 12759 N N . TYR A 1 64 ? -3.297 1.379 5.495 1.00 0.00 64 TYR A N 8
ATOM 12760 C CA . TYR A 1 64 ? -4.284 0.636 6.268 1.00 0.00 64 TYR A CA 8
ATOM 12761 C C . TYR A 1 64 ? -4.791 -0.573 5.487 1.00 0.00 64 TYR A C 8
ATOM 12762 O O . TYR A 1 64 ? -5.245 -0.447 4.349 1.00 0.00 64 TYR A O 8
ATOM 12780 N N . THR A 1 65 ? -4.710 -1.746 6.107 1.00 0.00 65 THR A N 8
ATOM 12781 C CA . THR A 1 65 ? -5.158 -2.979 5.472 1.00 0.00 65 THR A CA 8
ATOM 12782 C C . THR A 1 65 ? -6.680 -3.050 5.423 1.00 0.00 65 THR A C 8
ATOM 12783 O O . THR A 1 65 ? -7.370 -2.250 6.056 1.00 0.00 65 THR A O 8
ATOM 12794 N N . LEU A 1 66 ? -7.199 -4.012 4.668 1.00 0.00 66 LEU A N 8
ATOM 12795 C CA . LEU A 1 66 ? -8.641 -4.188 4.537 1.00 0.00 66 LEU A CA 8
ATOM 12796 C C . LEU A 1 66 ? -9.275 -4.513 5.885 1.00 0.00 66 LEU A C 8
ATOM 12797 O O . LEU A 1 66 ? -10.478 -4.339 6.074 1.00 0.00 66 LEU A O 8
ATOM 12813 N N . GLU A 1 67 ? -8.455 -4.985 6.820 1.00 0.00 67 GLU A N 8
ATOM 12814 C CA . GLU A 1 67 ? -8.937 -5.334 8.152 1.00 0.00 67 GLU A CA 8
ATOM 12815 C C . GLU A 1 67 ? -8.987 -4.102 9.051 1.00 0.00 67 GLU A C 8
ATOM 12816 O O . GLU A 1 67 ? -9.742 -4.059 10.022 1.00 0.00 67 GLU A O 8
ATOM 12828 N N . GLY A 1 68 ? -8.176 -3.101 8.721 1.00 0.00 68 GLY A N 8
ATOM 12829 C CA . GLY A 1 68 ? -8.142 -1.883 9.508 1.00 0.00 68 GLY A CA 8
ATOM 12830 C C . GLY A 1 68 ? -6.817 -1.687 10.217 1.00 0.00 68 GLY A C 8
ATOM 12831 O O . GLY A 1 68 ? -6.609 -0.680 10.894 1.00 0.00 68 GLY A O 8
ATOM 12835 N N . LYS A 1 69 ? -5.917 -2.652 10.062 1.00 0.00 69 LYS A N 8
ATOM 12836 C CA . LYS A 1 69 ? -4.604 -2.582 10.692 1.00 0.00 69 LYS A CA 8
ATOM 12837 C C . LYS A 1 69 ? -3.747 -1.499 10.046 1.00 0.00 69 LYS A C 8
ATOM 12838 O O . LYS A 1 69 ? -3.924 -1.171 8.871 1.00 0.00 69 LYS A O 8
ATOM 12857 N N . LEU A 1 70 ? -2.817 -0.947 10.818 1.00 0.00 70 LEU A N 8
ATOM 12858 C CA . LEU A 1 70 ? -1.931 0.099 10.319 1.00 0.00 70 LEU A CA 8
ATOM 12859 C C . LEU A 1 70 ? -0.509 -0.427 10.149 1.00 0.00 70 LEU A C 8
ATOM 12860 O O . LEU A 1 70 ? 0.016 -1.121 11.020 1.00 0.00 70 LEU A O 8
ATOM 12876 N N . VAL A 1 71 ? 0.110 -0.091 9.022 1.00 0.00 71 VAL A N 8
ATOM 12877 C CA . VAL A 1 71 ? 1.472 -0.526 8.739 1.00 0.00 71 VAL A CA 8
ATOM 12878 C C . VAL A 1 71 ? 2.460 0.626 8.889 1.00 0.00 71 VAL A C 8
ATOM 12879 O O . VAL A 1 71 ? 2.821 1.278 7.909 1.00 0.00 71 VAL A O 8
ATOM 12892 N N . GLU A 1 72 ? 2.893 0.870 10.121 1.00 0.00 72 GLU A N 8
ATOM 12893 C CA . GLU A 1 72 ? 3.840 1.945 10.399 1.00 0.00 72 GLU A CA 8
ATOM 12894 C C . GLU A 1 72 ? 5.085 1.811 9.528 1.00 0.00 72 GLU A C 8
ATOM 12895 O O . GLU A 1 72 ? 5.757 2.799 9.230 1.00 0.00 72 GLU A O 8
ATOM 12907 N N . SER A 1 73 ? 5.388 0.581 9.123 1.00 0.00 73 SER A N 8
ATOM 12908 C CA . SER A 1 73 ? 6.555 0.316 8.290 1.00 0.00 73 SER A CA 8
ATOM 12909 C C . SER A 1 73 ? 6.318 -0.894 7.391 1.00 0.00 73 SER A C 8
ATOM 12910 O O . SER A 1 73 ? 5.725 -1.887 7.812 1.00 0.00 73 SER A O 8
ATOM 12918 N N . GLY A 1 74 ? 6.786 -0.802 6.150 1.00 0.00 74 GLY A N 8
ATOM 12919 C CA . GLY A 1 74 ? 6.615 -1.895 5.211 1.00 0.00 74 GLY A CA 8
ATOM 12920 C C . GLY A 1 74 ? 6.926 -3.244 5.828 1.00 0.00 74 GLY A C 8
ATOM 12921 O O . GLY A 1 74 ? 6.490 -4.280 5.326 1.00 0.00 74 GLY A O 8
ATOM 12925 N N . ALA A 1 75 ? 7.685 -3.233 6.920 1.00 0.00 75 ALA A N 8
ATOM 12926 C CA . ALA A 1 75 ? 8.054 -4.465 7.606 1.00 0.00 75 ALA A CA 8
ATOM 12927 C C . ALA A 1 75 ? 6.849 -5.386 7.766 1.00 0.00 75 ALA A C 8
ATOM 12928 O O . ALA A 1 75 ? 6.999 -6.599 7.905 1.00 0.00 75 ALA A O 8
ATOM 12935 N N . GLU A 1 76 ? 5.655 -4.801 7.747 1.00 0.00 76 GLU A N 8
ATOM 12936 C CA . GLU A 1 76 ? 4.426 -5.571 7.892 1.00 0.00 76 GLU A CA 8
ATOM 12937 C C . GLU A 1 76 ? 3.900 -6.018 6.531 1.00 0.00 76 GLU A C 8
ATOM 12938 O O . GLU A 1 76 ? 3.237 -7.050 6.417 1.00 0.00 76 GLU A O 8
ATOM 12950 N N . LEU A 1 77 ? 4.200 -5.234 5.501 1.00 0.00 77 LEU A N 8
ATOM 12951 C CA . LEU A 1 77 ? 3.758 -5.548 4.147 1.00 0.00 77 LEU A CA 8
ATOM 12952 C C . LEU A 1 77 ? 4.020 -7.013 3.814 1.00 0.00 77 LEU A C 8
ATOM 12953 O O . LEU A 1 77 ? 4.641 -7.734 4.594 1.00 0.00 77 LEU A O 8
ATOM 12969 N N . GLU A 1 78 ? 3.546 -7.444 2.649 1.00 0.00 78 GLU A N 8
ATOM 12970 C CA . GLU A 1 78 ? 3.731 -8.823 2.213 1.00 0.00 78 GLU A CA 8
ATOM 12971 C C . GLU A 1 78 ? 3.700 -8.922 0.691 1.00 0.00 78 GLU A C 8
ATOM 12972 O O . GLU A 1 78 ? 3.165 -8.045 0.013 1.00 0.00 78 GLU A O 8
ATOM 12984 N N . ASN A 1 79 ? 4.277 -9.995 0.161 1.00 0.00 79 ASN A N 8
ATOM 12985 C CA . ASN A 1 79 ? 4.317 -10.208 -1.281 1.00 0.00 79 ASN A CA 8
ATOM 12986 C C . ASN A 1 79 ? 2.992 -10.771 -1.785 1.00 0.00 79 ASN A C 8
ATOM 12987 O O . ASN A 1 79 ? 2.661 -11.928 -1.531 1.00 0.00 79 ASN A O 8
ATOM 12998 N N . GLY A 1 80 ? 2.237 -9.943 -2.501 1.00 0.00 80 GLY A N 8
ATOM 12999 C CA . GLY A 1 80 ? 0.957 -10.376 -3.030 1.00 0.00 80 GLY A CA 8
ATOM 13000 C C . GLY A 1 80 ? -0.196 -10.040 -2.104 1.00 0.00 80 GLY A C 8
ATOM 13001 O O . GLY A 1 80 ? -1.152 -10.807 -1.991 1.00 0.00 80 GLY A O 8
ATOM 13005 N N . GLN A 1 81 ? -0.105 -8.893 -1.440 1.00 0.00 81 GLN A N 8
ATOM 13006 C CA . GLN A 1 81 ? -1.148 -8.460 -0.518 1.00 0.00 81 GLN A CA 8
ATOM 13007 C C . GLN A 1 81 ? -1.705 -7.100 -0.927 1.00 0.00 81 GLN A C 8
ATOM 13008 O O . GLN A 1 81 ? -1.175 -6.444 -1.824 1.00 0.00 81 GLN A O 8
ATOM 13022 N N . PHE A 1 82 ? -2.778 -6.682 -0.263 1.00 0.00 82 PHE A N 8
ATOM 13023 C CA . PHE A 1 82 ? -3.409 -5.401 -0.558 1.00 0.00 82 PHE A CA 8
ATOM 13024 C C . PHE A 1 82 ? -3.278 -4.445 0.624 1.00 0.00 82 PHE A C 8
ATOM 13025 O O . PHE A 1 82 ? -3.135 -4.873 1.770 1.00 0.00 82 PHE A O 8
ATOM 13042 N N . TYR A 1 83 ? -3.326 -3.149 0.337 1.00 0.00 83 TYR A N 8
ATOM 13043 C CA . TYR A 1 83 ? -3.209 -2.132 1.375 1.00 0.00 83 TYR A CA 8
ATOM 13044 C C . TYR A 1 83 ? -3.821 -0.812 0.914 1.00 0.00 83 TYR A C 8
ATOM 13045 O O . TYR A 1 83 ? -3.514 -0.316 -0.170 1.00 0.00 83 TYR A O 8
ATOM 13063 N N . VAL A 1 84 ? -4.688 -0.246 1.748 1.00 0.00 84 VAL A N 8
ATOM 13064 C CA . VAL A 1 84 ? -5.343 1.017 1.430 1.00 0.00 84 VAL A CA 8
ATOM 13065 C C . VAL A 1 84 ? -4.468 2.203 1.821 1.00 0.00 84 VAL A C 8
ATOM 13066 O O . VAL A 1 84 ? -3.864 2.215 2.893 1.00 0.00 84 VAL A O 8
ATOM 13079 N N . ALA A 1 85 ? -4.405 3.199 0.944 1.00 0.00 85 ALA A N 8
ATOM 13080 C CA . ALA A 1 85 ? -3.606 4.392 1.198 1.00 0.00 85 ALA A CA 8
ATOM 13081 C C . ALA A 1 85 ? -4.428 5.461 1.911 1.00 0.00 85 ALA A C 8
ATOM 13082 O O . ALA A 1 85 ? -5.455 5.911 1.403 1.00 0.00 85 ALA A O 8
ATOM 13089 N N . VAL A 1 86 ? -3.969 5.863 3.092 1.00 0.00 86 VAL A N 8
ATOM 13090 C CA . VAL A 1 86 ? -4.661 6.880 3.874 1.00 0.00 86 VAL A CA 8
ATOM 13091 C C . VAL A 1 86 ? -3.772 8.097 4.103 1.00 0.00 86 VAL A C 8
ATOM 13092 O O . VAL A 1 86 ? -2.660 7.980 4.616 1.00 0.00 86 VAL A O 8
ATOM 13105 N N . GLY A 1 87 ? -4.271 9.269 3.719 1.00 0.00 87 GLY A N 8
ATOM 13106 C CA . GLY A 1 87 ? -3.509 10.492 3.891 1.00 0.00 87 GLY A CA 8
ATOM 13107 C C . GLY A 1 87 ? -3.828 11.196 5.195 1.00 0.00 87 GLY A C 8
ATOM 13108 O O . GLY A 1 87 ? -4.097 10.549 6.208 1.00 0.00 87 GLY A O 8
ATOM 13112 N N . ARG A 1 88 ? -3.798 12.524 5.172 1.00 0.00 88 ARG A N 8
ATOM 13113 C CA . ARG A 1 88 ? -4.083 13.316 6.362 1.00 0.00 88 ARG A CA 8
ATOM 13114 C C . ARG A 1 88 ? -5.459 12.972 6.927 1.00 0.00 88 ARG A C 8
ATOM 13115 O O . ARG A 1 88 ? -5.715 13.153 8.117 1.00 0.00 88 ARG A O 8
ATOM 13136 N N . ASP A 1 89 ? -6.340 12.477 6.064 1.00 0.00 89 ASP A N 8
ATOM 13137 C CA . ASP A 1 89 ? -7.689 12.108 6.476 1.00 0.00 89 ASP A CA 8
ATOM 13138 C C . ASP A 1 89 ? -7.690 10.758 7.187 1.00 0.00 89 ASP A C 8
ATOM 13139 O O . ASP A 1 89 ? -6.863 9.892 6.899 1.00 0.00 89 ASP A O 8
ATOM 13148 N N . LYS A 1 90 ? -8.622 10.586 8.118 1.00 0.00 90 LYS A N 8
ATOM 13149 C CA . LYS A 1 90 ? -8.732 9.342 8.870 1.00 0.00 90 LYS A CA 8
ATOM 13150 C C . LYS A 1 90 ? -8.900 8.151 7.932 1.00 0.00 90 LYS A C 8
ATOM 13151 O O . LYS A 1 90 ? -9.142 8.320 6.736 1.00 0.00 90 LYS A O 8
ATOM 13170 N N . PHE A 1 91 ? -8.771 6.948 8.481 1.00 0.00 91 PHE A N 8
ATOM 13171 C CA . PHE A 1 91 ? -8.910 5.729 7.693 1.00 0.00 91 PHE A CA 8
ATOM 13172 C C . PHE A 1 91 ? -10.344 5.210 7.741 1.00 0.00 91 PHE A C 8
ATOM 13173 O O . PHE A 1 91 ? -10.881 4.933 8.813 1.00 0.00 91 PHE A O 8
ATOM 13190 N N . LYS A 1 92 ? -10.959 5.082 6.570 1.00 0.00 92 LYS A N 8
ATOM 13191 C CA . LYS A 1 92 ? -12.331 4.596 6.475 1.00 0.00 92 LYS A CA 8
ATOM 13192 C C . LYS A 1 92 ? -12.359 3.090 6.235 1.00 0.00 92 LYS A C 8
ATOM 13193 O O . LYS A 1 92 ? -12.400 2.634 5.092 1.00 0.00 92 LYS A O 8
ATOM 13212 N N . LYS A 1 93 ? -12.339 2.322 7.319 1.00 0.00 93 LYS A N 8
ATOM 13213 C CA . LYS A 1 93 ? -12.365 0.867 7.227 1.00 0.00 93 LYS A CA 8
ATOM 13214 C C . LYS A 1 93 ? -13.528 0.398 6.358 1.00 0.00 93 LYS A C 8
ATOM 13215 O O . LYS A 1 93 ? -14.644 0.211 6.845 1.00 0.00 93 LYS A O 8
ATOM 13234 N N . LEU A 1 94 ? -13.260 0.207 5.071 1.00 0.00 94 LEU A N 8
ATOM 13235 C CA . LEU A 1 94 ? -14.284 -0.243 4.135 1.00 0.00 94 LEU A CA 8
ATOM 13236 C C . LEU A 1 94 ? -13.881 -1.559 3.478 1.00 0.00 94 LEU A C 8
ATOM 13237 O O . LEU A 1 94 ? -12.700 -1.889 3.366 1.00 0.00 94 LEU A O 8
ATOM 13253 N N . PRO A 1 95 ? -14.884 -2.329 3.031 1.00 0.00 95 PRO A N 8
ATOM 13254 C CA . PRO A 1 95 ? -14.659 -3.620 2.374 1.00 0.00 95 PRO A CA 8
ATOM 13255 C C . PRO A 1 95 ? -14.031 -3.467 0.993 1.00 0.00 95 PRO A C 8
ATOM 13256 O O . PRO A 1 95 ? -14.701 -3.082 0.035 1.00 0.00 95 PRO A O 8
ATOM 13267 N N . TYR A 1 96 ? -12.741 -3.771 0.898 1.00 0.00 96 TYR A N 8
ATOM 13268 C CA . TYR A 1 96 ? -12.022 -3.665 -0.366 1.00 0.00 96 TYR A CA 8
ATOM 13269 C C . TYR A 1 96 ? -11.719 -5.046 -0.938 1.00 0.00 96 TYR A C 8
ATOM 13270 O O . TYR A 1 96 ? -11.621 -5.220 -2.152 1.00 0.00 96 TYR A O 8
ATOM 13288 N N . GLY A 1 97 ? -11.571 -6.027 -0.052 1.00 0.00 97 GLY A N 8
ATOM 13289 C CA . GLY A 1 97 ? -11.281 -7.381 -0.486 1.00 0.00 97 GLY A CA 8
ATOM 13290 C C . GLY A 1 97 ? -12.327 -7.921 -1.440 1.00 0.00 97 GLY A C 8
ATOM 13291 O O . GLY A 1 97 ? -12.075 -8.879 -2.170 1.00 0.00 97 GLY A O 8
ATOM 13295 N N . GLU A 1 98 ? -13.506 -7.306 -1.433 1.00 0.00 98 GLU A N 8
ATOM 13296 C CA . GLU A 1 98 ? -14.595 -7.733 -2.304 1.00 0.00 98 GLU A CA 8
ATOM 13297 C C . GLU A 1 98 ? -14.423 -7.164 -3.709 1.00 0.00 98 GLU A C 8
ATOM 13298 O O . GLU A 1 98 ? -14.808 -7.792 -4.697 1.00 0.00 98 GLU A O 8
ATOM 13310 N N . LEU A 1 99 ? -13.844 -5.971 -3.792 1.00 0.00 99 LEU A N 8
ATOM 13311 C CA . LEU A 1 99 ? -13.621 -5.316 -5.076 1.00 0.00 99 LEU A CA 8
ATOM 13312 C C . LEU A 1 99 ? -12.505 -6.007 -5.853 1.00 0.00 99 LEU A C 8
ATOM 13313 O O . LEU A 1 99 ? -12.437 -5.910 -7.079 1.00 0.00 99 LEU A O 8
ATOM 13329 N N . LEU A 1 100 ? -11.634 -6.705 -5.133 1.00 0.00 100 LEU A N 8
ATOM 13330 C CA . LEU A 1 100 ? -10.522 -7.415 -5.756 1.00 0.00 100 LEU A CA 8
ATOM 13331 C C . LEU A 1 100 ? -11.028 -8.547 -6.644 1.00 0.00 100 LEU A C 8
ATOM 13332 O O . LEU A 1 100 ? -10.834 -8.529 -7.860 1.00 0.00 100 LEU A O 8
ATOM 13348 N N . PHE A 1 101 ? -11.679 -9.529 -6.030 1.00 0.00 101 PHE A N 8
ATOM 13349 C CA . PHE A 1 101 ? -12.214 -10.669 -6.766 1.00 0.00 101 PHE A CA 8
ATOM 13350 C C . PHE A 1 101 ? -13.737 -10.606 -6.834 1.00 0.00 101 PHE A C 8
ATOM 13351 O O . PHE A 1 101 ? -14.425 -10.883 -5.851 1.00 0.00 101 PHE A O 8
ATOM 13368 N N . ASP A 1 102 ? -14.256 -10.239 -8.000 1.00 0.00 102 ASP A N 8
ATOM 13369 C CA . ASP A 1 102 ? -15.698 -10.139 -8.198 1.00 0.00 102 ASP A CA 8
ATOM 13370 C C . ASP A 1 102 ? -16.402 -11.401 -7.710 1.00 0.00 102 ASP A C 8
ATOM 13371 O O . ASP A 1 102 ? -15.755 -12.385 -7.350 1.00 0.00 102 ASP A O 8
ATOM 13380 N N . SER A 1 103 ? -17.730 -11.365 -7.698 1.00 0.00 103 SER A N 8
ATOM 13381 C CA . SER A 1 103 ? -18.522 -12.505 -7.249 1.00 0.00 103 SER A CA 8
ATOM 13382 C C . SER A 1 103 ? -18.872 -13.418 -8.420 1.00 0.00 103 SER A C 8
ATOM 13383 O O . SER A 1 103 ? -19.808 -13.151 -9.172 1.00 0.00 103 SER A O 8
ATOM 13391 N N . GLY A 1 104 ? -18.111 -14.499 -8.567 1.00 0.00 104 GLY A N 8
ATOM 13392 C CA . GLY A 1 104 ? -18.355 -15.436 -9.648 1.00 0.00 104 GLY A CA 8
ATOM 13393 C C . GLY A 1 104 ? -19.477 -16.406 -9.332 1.00 0.00 104 GLY A C 8
ATOM 13394 O O . GLY A 1 104 ? -20.655 -16.111 -9.531 1.00 0.00 104 GLY A O 8
ATOM 13398 N N . PRO A 1 105 ? -19.112 -17.595 -8.829 1.00 0.00 105 PRO A N 8
ATOM 13399 C CA . PRO A 1 105 ? -20.082 -18.636 -8.476 1.00 0.00 105 PRO A CA 8
ATOM 13400 C C . PRO A 1 105 ? -20.913 -18.263 -7.253 1.00 0.00 105 PRO A C 8
ATOM 13401 O O . PRO A 1 105 ? -21.884 -18.942 -6.919 1.00 0.00 105 PRO A O 8
ATOM 13412 N N . SER A 1 106 ? -20.526 -17.178 -6.588 1.00 0.00 106 SER A N 8
ATOM 13413 C CA . SER A 1 106 ? -21.234 -16.717 -5.400 1.00 0.00 106 SER A CA 8
ATOM 13414 C C . SER A 1 106 ? -22.581 -16.106 -5.773 1.00 0.00 106 SER A C 8
ATOM 13415 O O . SER A 1 106 ? -22.645 -15.011 -6.332 1.00 0.00 106 SER A O 8
ATOM 13423 N N . SER A 1 107 ? -23.656 -16.823 -5.459 1.00 0.00 107 SER A N 8
ATOM 13424 C CA . SER A 1 107 ? -25.003 -16.354 -5.764 1.00 0.00 107 SER A CA 8
ATOM 13425 C C . SER A 1 107 ? -25.245 -14.971 -5.167 1.00 0.00 107 SER A C 8
ATOM 13426 O O . SER A 1 107 ? -25.408 -14.825 -3.957 1.00 0.00 107 SER A O 8
ATOM 13434 N N . GLY A 1 108 ? -25.266 -13.957 -6.028 1.00 0.00 108 GLY A N 8
ATOM 13435 C CA . GLY A 1 108 ? -25.489 -12.599 -5.568 1.00 0.00 108 GLY A CA 8
ATOM 13436 C C . GLY A 1 108 ? -24.872 -11.566 -6.491 1.00 0.00 108 GLY A C 8
ATOM 13437 O O . GLY A 1 108 ? -24.811 -11.766 -7.704 1.00 0.00 108 GLY A O 8
ATOM 13441 N N . GLY A 1 1 ? 29.268 6.327 12.310 1.00 0.00 1 GLY A N 9
ATOM 13442 C CA . GLY A 1 1 ? 30.399 5.639 11.716 1.00 0.00 1 GLY A CA 9
ATOM 13443 C C . GLY A 1 1 ? 30.159 4.150 11.567 1.00 0.00 1 GLY A C 9
ATOM 13444 O O . GLY A 1 1 ? 29.128 3.634 11.999 1.00 0.00 1 GLY A O 9
ATOM 13448 N N . SER A 1 2 ? 31.111 3.456 10.952 1.00 0.00 2 SER A N 9
ATOM 13449 C CA . SER A 1 2 ? 30.996 2.018 10.742 1.00 0.00 2 SER A CA 9
ATOM 13450 C C . SER A 1 2 ? 32.371 1.383 10.563 1.00 0.00 2 SER A C 9
ATOM 13451 O O . SER A 1 2 ? 33.153 1.799 9.708 1.00 0.00 2 SER A O 9
ATOM 13459 N N . SER A 1 3 ? 32.660 0.372 11.377 1.00 0.00 3 SER A N 9
ATOM 13460 C CA . SER A 1 3 ? 33.942 -0.320 11.312 1.00 0.00 3 SER A CA 9
ATOM 13461 C C . SER A 1 3 ? 33.797 -1.669 10.616 1.00 0.00 3 SER A C 9
ATOM 13462 O O . SER A 1 3 ? 33.620 -2.699 11.265 1.00 0.00 3 SER A O 9
ATOM 13470 N N . GLY A 1 4 ? 33.872 -1.655 9.288 1.00 0.00 4 GLY A N 9
ATOM 13471 C CA . GLY A 1 4 ? 33.747 -2.883 8.525 1.00 0.00 4 GLY A CA 9
ATOM 13472 C C . GLY A 1 4 ? 32.708 -2.779 7.426 1.00 0.00 4 GLY A C 9
ATOM 13473 O O . GLY A 1 4 ? 31.623 -3.351 7.532 1.00 0.00 4 GLY A O 9
ATOM 13477 N N . SER A 1 5 ? 33.039 -2.046 6.368 1.00 0.00 5 SER A N 9
ATOM 13478 C CA . SER A 1 5 ? 32.124 -1.864 5.247 1.00 0.00 5 SER A CA 9
ATOM 13479 C C . SER A 1 5 ? 31.925 -3.174 4.491 1.00 0.00 5 SER A C 9
ATOM 13480 O O . SER A 1 5 ? 32.805 -3.618 3.754 1.00 0.00 5 SER A O 9
ATOM 13488 N N . SER A 1 6 ? 30.761 -3.788 4.680 1.00 0.00 6 SER A N 9
ATOM 13489 C CA . SER A 1 6 ? 30.446 -5.049 4.019 1.00 0.00 6 SER A CA 9
ATOM 13490 C C . SER A 1 6 ? 28.961 -5.373 4.147 1.00 0.00 6 SER A C 9
ATOM 13491 O O . SER A 1 6 ? 28.323 -5.033 5.142 1.00 0.00 6 SER A O 9
ATOM 13499 N N . GLY A 1 7 ? 28.416 -6.035 3.130 1.00 0.00 7 GLY A N 9
ATOM 13500 C CA . GLY A 1 7 ? 27.010 -6.394 3.147 1.00 0.00 7 GLY A CA 9
ATOM 13501 C C . GLY A 1 7 ? 26.796 -7.892 3.238 1.00 0.00 7 GLY A C 9
ATOM 13502 O O . GLY A 1 7 ? 26.947 -8.609 2.248 1.00 0.00 7 GLY A O 9
ATOM 13506 N N . ARG A 1 8 ? 26.444 -8.367 4.428 1.00 0.00 8 ARG A N 9
ATOM 13507 C CA . ARG A 1 8 ? 26.211 -9.789 4.645 1.00 0.00 8 ARG A CA 9
ATOM 13508 C C . ARG A 1 8 ? 24.717 -10.094 4.702 1.00 0.00 8 ARG A C 9
ATOM 13509 O O . ARG A 1 8 ? 24.264 -10.882 5.532 1.00 0.00 8 ARG A O 9
ATOM 13530 N N . LYS A 1 9 ? 23.956 -9.463 3.814 1.00 0.00 9 LYS A N 9
ATOM 13531 C CA . LYS A 1 9 ? 22.513 -9.666 3.761 1.00 0.00 9 LYS A CA 9
ATOM 13532 C C . LYS A 1 9 ? 22.134 -10.577 2.599 1.00 0.00 9 LYS A C 9
ATOM 13533 O O . LYS A 1 9 ? 22.745 -10.548 1.530 1.00 0.00 9 LYS A O 9
ATOM 13552 N N . PRO A 1 10 ? 21.101 -11.406 2.808 1.00 0.00 10 PRO A N 9
ATOM 13553 C CA . PRO A 1 10 ? 20.615 -12.340 1.788 1.00 0.00 10 PRO A CA 9
ATOM 13554 C C . PRO A 1 10 ? 19.934 -11.627 0.626 1.00 0.00 10 PRO A C 9
ATOM 13555 O O . PRO A 1 10 ? 19.719 -10.414 0.668 1.00 0.00 10 PRO A O 9
ATOM 13566 N N . LEU A 1 11 ? 19.594 -12.385 -0.411 1.00 0.00 11 LEU A N 9
ATOM 13567 C CA . LEU A 1 11 ? 18.936 -11.824 -1.586 1.00 0.00 11 LEU A CA 9
ATOM 13568 C C . LEU A 1 11 ? 17.726 -10.986 -1.184 1.00 0.00 11 LEU A C 9
ATOM 13569 O O . LEU A 1 11 ? 16.832 -11.464 -0.486 1.00 0.00 11 LEU A O 9
ATOM 13585 N N . GLN A 1 12 ? 17.706 -9.734 -1.631 1.00 0.00 12 GLN A N 9
ATOM 13586 C CA . GLN A 1 12 ? 16.605 -8.830 -1.318 1.00 0.00 12 GLN A CA 9
ATOM 13587 C C . GLN A 1 12 ? 15.745 -8.573 -2.551 1.00 0.00 12 GLN A C 9
ATOM 13588 O O . GLN A 1 12 ? 15.920 -7.571 -3.243 1.00 0.00 12 GLN A O 9
ATOM 13602 N N . GLU A 1 13 ? 14.817 -9.486 -2.820 1.00 0.00 13 GLU A N 9
ATOM 13603 C CA . GLU A 1 13 ? 13.930 -9.358 -3.971 1.00 0.00 13 GLU A CA 9
ATOM 13604 C C . GLU A 1 13 ? 12.771 -8.415 -3.662 1.00 0.00 13 GLU A C 9
ATOM 13605 O O . GLU A 1 13 ? 12.394 -8.212 -2.508 1.00 0.00 13 GLU A O 9
ATOM 13617 N N . PRO A 1 14 ? 12.191 -7.826 -4.718 1.00 0.00 14 PRO A N 9
ATOM 13618 C CA . PRO A 1 14 ? 11.066 -6.895 -4.586 1.00 0.00 14 PRO A CA 9
ATOM 13619 C C . PRO A 1 14 ? 9.783 -7.594 -4.148 1.00 0.00 14 PRO A C 9
ATOM 13620 O O . PRO A 1 14 ? 9.738 -8.821 -4.047 1.00 0.00 14 PRO A O 9
ATOM 13631 N N . CYS A 1 15 ? 8.745 -6.808 -3.891 1.00 0.00 15 CYS A N 9
ATOM 13632 C CA . CYS A 1 15 ? 7.460 -7.352 -3.464 1.00 0.00 15 CYS A CA 9
ATOM 13633 C C . CYS A 1 15 ? 6.309 -6.658 -4.184 1.00 0.00 15 CYS A C 9
ATOM 13634 O O . CYS A 1 15 ? 6.310 -5.437 -4.349 1.00 0.00 15 CYS A O 9
ATOM 13642 N N . THR A 1 16 ? 5.327 -7.444 -4.615 1.00 0.00 16 THR A N 9
ATOM 13643 C CA . THR A 1 16 ? 4.171 -6.906 -5.320 1.00 0.00 16 THR A CA 9
ATOM 13644 C C . THR A 1 16 ? 2.972 -6.772 -4.388 1.00 0.00 16 THR A C 9
ATOM 13645 O O . THR A 1 16 ? 2.444 -7.769 -3.893 1.00 0.00 16 THR A O 9
ATOM 13656 N N . ILE A 1 17 ? 2.546 -5.536 -4.154 1.00 0.00 17 ILE A N 9
ATOM 13657 C CA . ILE A 1 17 ? 1.407 -5.273 -3.283 1.00 0.00 17 ILE A CA 9
ATOM 13658 C C . ILE A 1 17 ? 0.365 -4.409 -3.985 1.00 0.00 17 ILE A C 9
ATOM 13659 O O . ILE A 1 17 ? 0.703 -3.542 -4.791 1.00 0.00 17 ILE A O 9
ATOM 13675 N N . PHE A 1 18 ? -0.904 -4.651 -3.673 1.00 0.00 18 PHE A N 9
ATOM 13676 C CA . PHE A 1 18 ? -1.996 -3.894 -4.273 1.00 0.00 18 PHE A CA 9
ATOM 13677 C C . PHE A 1 18 ? -2.421 -2.741 -3.369 1.00 0.00 18 PHE A C 9
ATOM 13678 O O . PHE A 1 18 ? -2.599 -2.915 -2.163 1.00 0.00 18 PHE A O 9
ATOM 13695 N N . LEU A 1 19 ? -2.580 -1.562 -3.960 1.00 0.00 19 LEU A N 9
ATOM 13696 C CA . LEU A 1 19 ? -2.983 -0.378 -3.209 1.00 0.00 19 LEU A CA 9
ATOM 13697 C C . LEU A 1 19 ? -4.415 0.021 -3.549 1.00 0.00 19 LEU A C 9
ATOM 13698 O O . LEU A 1 19 ? -4.858 -0.130 -4.688 1.00 0.00 19 LEU A O 9
ATOM 13714 N N . ILE A 1 20 ? -5.133 0.534 -2.555 1.00 0.00 20 ILE A N 9
ATOM 13715 C CA . ILE A 1 20 ? -6.514 0.958 -2.751 1.00 0.00 20 ILE A CA 9
ATOM 13716 C C . ILE A 1 20 ? -6.760 2.331 -2.134 1.00 0.00 20 ILE A C 9
ATOM 13717 O O . ILE A 1 20 ? -6.392 2.582 -0.987 1.00 0.00 20 ILE A O 9
ATOM 13733 N N . ALA A 1 21 ? -7.386 3.215 -2.903 1.00 0.00 21 ALA A N 9
ATOM 13734 C CA . ALA A 1 21 ? -7.685 4.561 -2.431 1.00 0.00 21 ALA A CA 9
ATOM 13735 C C . ALA A 1 21 ? -8.717 4.533 -1.308 1.00 0.00 21 ALA A C 9
ATOM 13736 O O . ALA A 1 21 ? -9.849 4.095 -1.504 1.00 0.00 21 ALA A O 9
ATOM 13743 N N . ASN A 1 22 ? -8.317 5.003 -0.131 1.00 0.00 22 ASN A N 9
ATOM 13744 C CA . ASN A 1 22 ? -9.207 5.031 1.023 1.00 0.00 22 ASN A CA 9
ATOM 13745 C C . ASN A 1 22 ? -10.539 5.684 0.668 1.00 0.00 22 ASN A C 9
ATOM 13746 O O . ASN A 1 22 ? -10.576 6.748 0.053 1.00 0.00 22 ASN A O 9
ATOM 13757 N N . GLY A 1 23 ? -11.633 5.037 1.060 1.00 0.00 23 GLY A N 9
ATOM 13758 C CA . GLY A 1 23 ? -12.952 5.569 0.775 1.00 0.00 23 GLY A CA 9
ATOM 13759 C C . GLY A 1 23 ? -13.385 5.311 -0.655 1.00 0.00 23 GLY A C 9
ATOM 13760 O O . GLY A 1 23 ? -14.378 5.870 -1.120 1.00 0.00 23 GLY A O 9
ATOM 13764 N N . ASP A 1 24 ? -12.636 4.465 -1.354 1.00 0.00 24 ASP A N 9
ATOM 13765 C CA . ASP A 1 24 ? -12.947 4.135 -2.740 1.00 0.00 24 ASP A CA 9
ATOM 13766 C C . ASP A 1 24 ? -13.439 2.696 -2.858 1.00 0.00 24 ASP A C 9
ATOM 13767 O O . ASP A 1 24 ? -12.727 1.754 -2.509 1.00 0.00 24 ASP A O 9
ATOM 13776 N N . LEU A 1 25 ? -14.662 2.533 -3.352 1.00 0.00 25 LEU A N 9
ATOM 13777 C CA . LEU A 1 25 ? -15.250 1.208 -3.516 1.00 0.00 25 LEU A CA 9
ATOM 13778 C C . LEU A 1 25 ? -15.711 0.991 -4.954 1.00 0.00 25 LEU A C 9
ATOM 13779 O O . LEU A 1 25 ? -16.157 -0.098 -5.315 1.00 0.00 25 LEU A O 9
ATOM 13795 N N . ILE A 1 26 ? -15.600 2.034 -5.769 1.00 0.00 26 ILE A N 9
ATOM 13796 C CA . ILE A 1 26 ? -16.002 1.956 -7.168 1.00 0.00 26 ILE A CA 9
ATOM 13797 C C . ILE A 1 26 ? -14.813 1.629 -8.065 1.00 0.00 26 ILE A C 9
ATOM 13798 O O . ILE A 1 26 ? -14.970 1.023 -9.124 1.00 0.00 26 ILE A O 9
ATOM 13814 N N . ASN A 1 27 ? -13.624 2.034 -7.632 1.00 0.00 27 ASN A N 9
ATOM 13815 C CA . ASN A 1 27 ? -12.406 1.783 -8.395 1.00 0.00 27 ASN A CA 9
ATOM 13816 C C . ASN A 1 27 ? -11.610 0.633 -7.787 1.00 0.00 27 ASN A C 9
ATOM 13817 O O . ASN A 1 27 ? -11.492 0.503 -6.568 1.00 0.00 27 ASN A O 9
ATOM 13828 N N . PRO A 1 28 ? -11.051 -0.224 -8.654 1.00 0.00 28 PRO A N 9
ATOM 13829 C CA . PRO A 1 28 ? -10.255 -1.378 -8.225 1.00 0.00 28 PRO A CA 9
ATOM 13830 C C . PRO A 1 28 ? -8.918 -0.967 -7.617 1.00 0.00 28 PRO A C 9
ATOM 13831 O O . PRO A 1 28 ? -8.640 0.221 -7.451 1.00 0.00 28 PRO A O 9
ATOM 13842 N N . ALA A 1 29 ? -8.094 -1.956 -7.288 1.00 0.00 29 ALA A N 9
ATOM 13843 C CA . ALA A 1 29 ? -6.785 -1.696 -6.701 1.00 0.00 29 ALA A CA 9
ATOM 13844 C C . ALA A 1 29 ? -5.736 -1.461 -7.782 1.00 0.00 29 ALA A C 9
ATOM 13845 O O . ALA A 1 29 ? -6.042 -1.487 -8.974 1.00 0.00 29 ALA A O 9
ATOM 13852 N N . SER A 1 30 ? -4.497 -1.231 -7.358 1.00 0.00 30 SER A N 9
ATOM 13853 C CA . SER A 1 30 ? -3.403 -0.986 -8.290 1.00 0.00 30 SER A CA 9
ATOM 13854 C C . SER A 1 30 ? -2.165 -1.788 -7.898 1.00 0.00 30 SER A C 9
ATOM 13855 O O . SER A 1 30 ? -1.445 -1.423 -6.968 1.00 0.00 30 SER A O 9
ATOM 13863 N N . ARG A 1 31 ? -1.926 -2.881 -8.613 1.00 0.00 31 ARG A N 9
ATOM 13864 C CA . ARG A 1 31 ? -0.777 -3.736 -8.340 1.00 0.00 31 ARG A CA 9
ATOM 13865 C C . ARG A 1 31 ? 0.529 -2.994 -8.609 1.00 0.00 31 ARG A C 9
ATOM 13866 O O . ARG A 1 31 ? 0.968 -2.881 -9.754 1.00 0.00 31 ARG A O 9
ATOM 13887 N N . LEU A 1 32 ? 1.146 -2.489 -7.546 1.00 0.00 32 LEU A N 9
ATOM 13888 C CA . LEU A 1 32 ? 2.402 -1.757 -7.666 1.00 0.00 32 LEU A CA 9
ATOM 13889 C C . LEU A 1 32 ? 3.519 -2.463 -6.905 1.00 0.00 32 LEU A C 9
ATOM 13890 O O . LEU A 1 32 ? 3.363 -2.812 -5.734 1.00 0.00 32 LEU A O 9
ATOM 13906 N N . LEU A 1 33 ? 4.647 -2.669 -7.576 1.00 0.00 33 LEU A N 9
ATOM 13907 C CA . LEU A 1 33 ? 5.792 -3.332 -6.962 1.00 0.00 33 LEU A CA 9
ATOM 13908 C C . LEU A 1 33 ? 6.686 -2.324 -6.247 1.00 0.00 33 LEU A C 9
ATOM 13909 O O . LEU A 1 33 ? 6.803 -1.173 -6.670 1.00 0.00 33 LEU A O 9
ATOM 13925 N N . ILE A 1 34 ? 7.314 -2.763 -5.162 1.00 0.00 34 ILE A N 9
ATOM 13926 C CA . ILE A 1 34 ? 8.200 -1.900 -4.390 1.00 0.00 34 ILE A CA 9
ATOM 13927 C C . ILE A 1 34 ? 9.502 -2.615 -4.046 1.00 0.00 34 ILE A C 9
ATOM 13928 O O . ILE A 1 34 ? 9.511 -3.667 -3.406 1.00 0.00 34 ILE A O 9
ATOM 13944 N N . PRO A 1 35 ? 10.629 -2.032 -4.478 1.00 0.00 35 PRO A N 9
ATOM 13945 C CA . PRO A 1 35 ? 11.959 -2.595 -4.226 1.00 0.00 35 PRO A CA 9
ATOM 13946 C C . PRO A 1 35 ? 12.358 -2.502 -2.757 1.00 0.00 35 PRO A C 9
ATOM 13947 O O . PRO A 1 35 ? 12.313 -1.427 -2.158 1.00 0.00 35 PRO A O 9
ATOM 13958 N N . ARG A 1 36 ? 12.750 -3.634 -2.182 1.00 0.00 36 ARG A N 9
ATOM 13959 C CA . ARG A 1 36 ? 13.156 -3.680 -0.783 1.00 0.00 36 ARG A CA 9
ATOM 13960 C C . ARG A 1 36 ? 13.907 -2.410 -0.393 1.00 0.00 36 ARG A C 9
ATOM 13961 O O . ARG A 1 36 ? 13.506 -1.697 0.527 1.00 0.00 36 ARG A O 9
ATOM 13982 N N . LYS A 1 37 ? 14.999 -2.135 -1.098 1.00 0.00 37 LYS A N 9
ATOM 13983 C CA . LYS A 1 37 ? 15.806 -0.951 -0.828 1.00 0.00 37 LYS A CA 9
ATOM 13984 C C . LYS A 1 37 ? 14.928 0.221 -0.401 1.00 0.00 37 LYS A C 9
ATOM 13985 O O . LYS A 1 37 ? 15.271 0.965 0.519 1.00 0.00 37 LYS A O 9
ATOM 14004 N N . THR A 1 38 ? 13.792 0.379 -1.073 1.00 0.00 38 THR A N 9
ATOM 14005 C CA . THR A 1 38 ? 12.865 1.460 -0.763 1.00 0.00 38 THR A CA 9
ATOM 14006 C C . THR A 1 38 ? 12.044 1.140 0.481 1.00 0.00 38 THR A C 9
ATOM 14007 O O . THR A 1 38 ? 11.831 2.002 1.335 1.00 0.00 38 THR A O 9
ATOM 14018 N N . LEU A 1 39 ? 11.586 -0.103 0.578 1.00 0.00 39 LEU A N 9
ATOM 14019 C CA . LEU A 1 39 ? 10.788 -0.537 1.720 1.00 0.00 39 LEU A CA 9
ATOM 14020 C C . LEU A 1 39 ? 11.409 -0.063 3.030 1.00 0.00 39 LEU A C 9
ATOM 14021 O O . LEU A 1 39 ? 10.721 0.075 4.040 1.00 0.00 39 LEU A O 9
ATOM 14037 N N . ASN A 1 40 ? 12.714 0.186 3.004 1.00 0.00 40 ASN A N 9
ATOM 14038 C CA . ASN A 1 40 ? 13.428 0.646 4.189 1.00 0.00 40 ASN A CA 9
ATOM 14039 C C . ASN A 1 40 ? 12.939 2.027 4.617 1.00 0.00 40 ASN A C 9
ATOM 14040 O O . ASN A 1 40 ? 12.786 2.300 5.807 1.00 0.00 40 ASN A O 9
ATOM 14051 N N . GLN A 1 41 ? 12.695 2.892 3.638 1.00 0.00 41 GLN A N 9
ATOM 14052 C CA . GLN A 1 41 ? 12.224 4.244 3.913 1.00 0.00 41 GLN A CA 9
ATOM 14053 C C . GLN A 1 41 ? 10.718 4.350 3.695 1.00 0.00 41 GLN A C 9
ATOM 14054 O O . GLN A 1 41 ? 10.220 4.088 2.600 1.00 0.00 41 GLN A O 9
ATOM 14068 N N . TRP A 1 42 ? 9.999 4.735 4.743 1.00 0.00 42 TRP A N 9
ATOM 14069 C CA . TRP A 1 42 ? 8.549 4.876 4.665 1.00 0.00 42 TRP A CA 9
ATOM 14070 C C . TRP A 1 42 ? 8.165 6.093 3.832 1.00 0.00 42 TRP A C 9
ATOM 14071 O O . TRP A 1 42 ? 7.136 6.094 3.155 1.00 0.00 42 TRP A O 9
ATOM 14092 N N . ASP A 1 43 ? 8.996 7.128 3.884 1.00 0.00 43 ASP A N 9
ATOM 14093 C CA . ASP A 1 43 ? 8.743 8.351 3.133 1.00 0.00 43 ASP A CA 9
ATOM 14094 C C . ASP A 1 43 ? 8.916 8.115 1.636 1.00 0.00 43 ASP A C 9
ATOM 14095 O O . ASP A 1 43 ? 8.188 8.681 0.819 1.00 0.00 43 ASP A O 9
ATOM 14104 N N . HIS A 1 44 ? 9.885 7.277 1.282 1.00 0.00 44 HIS A N 9
ATOM 14105 C CA . HIS A 1 44 ? 10.154 6.966 -0.117 1.00 0.00 44 HIS A CA 9
ATOM 14106 C C . HIS A 1 44 ? 9.060 6.074 -0.696 1.00 0.00 44 HIS A C 9
ATOM 14107 O O . HIS A 1 44 ? 8.626 6.264 -1.832 1.00 0.00 44 HIS A O 9
ATOM 14122 N N . VAL A 1 45 ? 8.620 5.098 0.093 1.00 0.00 45 VAL A N 9
ATOM 14123 C CA . VAL A 1 45 ? 7.577 4.176 -0.341 1.00 0.00 45 VAL A CA 9
ATOM 14124 C C . VAL A 1 45 ? 6.316 4.927 -0.751 1.00 0.00 45 VAL A C 9
ATOM 14125 O O . VAL A 1 45 ? 5.835 4.788 -1.876 1.00 0.00 45 VAL A O 9
ATOM 14138 N N . LEU A 1 46 ? 5.783 5.725 0.169 1.00 0.00 46 LEU A N 9
ATOM 14139 C CA . LEU A 1 46 ? 4.576 6.500 -0.097 1.00 0.00 46 LEU A CA 9
ATOM 14140 C C . LEU A 1 46 ? 4.722 7.313 -1.379 1.00 0.00 46 LEU A C 9
ATOM 14141 O O . LEU A 1 46 ? 3.788 7.408 -2.174 1.00 0.00 46 LEU A O 9
ATOM 14157 N N . GLN A 1 47 ? 5.901 7.895 -1.574 1.00 0.00 47 GLN A N 9
ATOM 14158 C CA . GLN A 1 47 ? 6.169 8.698 -2.761 1.00 0.00 47 GLN A CA 9
ATOM 14159 C C . GLN A 1 47 ? 5.741 7.960 -4.025 1.00 0.00 47 GLN A C 9
ATOM 14160 O O . GLN A 1 47 ? 5.370 8.580 -5.021 1.00 0.00 47 GLN A O 9
ATOM 14174 N N . MET A 1 48 ? 5.795 6.633 -3.977 1.00 0.00 48 MET A N 9
ATOM 14175 C CA . MET A 1 48 ? 5.412 5.811 -5.119 1.00 0.00 48 MET A CA 9
ATOM 14176 C C . MET A 1 48 ? 3.957 5.368 -5.006 1.00 0.00 48 MET A C 9
ATOM 14177 O O . MET A 1 48 ? 3.272 5.189 -6.013 1.00 0.00 48 MET A O 9
ATOM 14191 N N . VAL A 1 49 ? 3.491 5.191 -3.774 1.00 0.00 49 VAL A N 9
ATOM 14192 C CA . VAL A 1 49 ? 2.117 4.770 -3.529 1.00 0.00 49 VAL A CA 9
ATOM 14193 C C . VAL A 1 49 ? 1.124 5.814 -4.028 1.00 0.00 49 VAL A C 9
ATOM 14194 O O . VAL A 1 49 ? 0.063 5.477 -4.554 1.00 0.00 49 VAL A O 9
ATOM 14207 N N . THR A 1 50 ? 1.476 7.085 -3.861 1.00 0.00 50 THR A N 9
ATOM 14208 C CA . THR A 1 50 ? 0.617 8.179 -4.293 1.00 0.00 50 THR A CA 9
ATOM 14209 C C . THR A 1 50 ? 0.504 8.222 -5.812 1.00 0.00 50 THR A C 9
ATOM 14210 O O . THR A 1 50 ? -0.559 8.522 -6.356 1.00 0.00 50 THR A O 9
ATOM 14221 N N . GLU A 1 51 ? 1.606 7.921 -6.492 1.00 0.00 51 GLU A N 9
ATOM 14222 C CA . GLU A 1 51 ? 1.629 7.926 -7.950 1.00 0.00 51 GLU A CA 9
ATOM 14223 C C . GLU A 1 51 ? 0.579 6.972 -8.514 1.00 0.00 51 GLU A C 9
ATOM 14224 O O . GLU A 1 51 ? 0.047 7.190 -9.602 1.00 0.00 51 GLU A O 9
ATOM 14236 N N . LYS A 1 52 ? 0.287 5.914 -7.765 1.00 0.00 52 LYS A N 9
ATOM 14237 C CA . LYS A 1 52 ? -0.699 4.926 -8.188 1.00 0.00 52 LYS A CA 9
ATOM 14238 C C . LYS A 1 52 ? -2.063 5.222 -7.574 1.00 0.00 52 LYS A C 9
ATOM 14239 O O . LYS A 1 52 ? -3.093 5.088 -8.235 1.00 0.00 52 LYS A O 9
ATOM 14258 N N . ILE A 1 53 ? -2.063 5.626 -6.308 1.00 0.00 53 ILE A N 9
ATOM 14259 C CA . ILE A 1 53 ? -3.301 5.944 -5.608 1.00 0.00 53 ILE A CA 9
ATOM 14260 C C . ILE A 1 53 ? -3.320 7.401 -5.158 1.00 0.00 53 ILE A C 9
ATOM 14261 O O . ILE A 1 53 ? -2.909 7.723 -4.042 1.00 0.00 53 ILE A O 9
ATOM 14277 N N . THR A 1 54 ? -3.801 8.279 -6.032 1.00 0.00 54 THR A N 9
ATOM 14278 C CA . THR A 1 54 ? -3.874 9.702 -5.725 1.00 0.00 54 THR A CA 9
ATOM 14279 C C . THR A 1 54 ? -5.165 10.039 -4.987 1.00 0.00 54 THR A C 9
ATOM 14280 O O . THR A 1 54 ? -6.227 10.164 -5.597 1.00 0.00 54 THR A O 9
ATOM 14291 N N . LEU A 1 55 ? -5.066 10.185 -3.670 1.00 0.00 55 LEU A N 9
ATOM 14292 C CA . LEU A 1 55 ? -6.227 10.509 -2.847 1.00 0.00 55 LEU A CA 9
ATOM 14293 C C . LEU A 1 55 ? -6.763 11.896 -3.184 1.00 0.00 55 LEU A C 9
ATOM 14294 O O . LEU A 1 55 ? -5.995 12.828 -3.424 1.00 0.00 55 LEU A O 9
ATOM 14310 N N . ARG A 1 56 ? -8.086 12.026 -3.199 1.00 0.00 56 ARG A N 9
ATOM 14311 C CA . ARG A 1 56 ? -8.725 13.300 -3.506 1.00 0.00 56 ARG A CA 9
ATOM 14312 C C . ARG A 1 56 ? -8.190 14.408 -2.603 1.00 0.00 56 ARG A C 9
ATOM 14313 O O . ARG A 1 56 ? -7.955 15.530 -3.053 1.00 0.00 56 ARG A O 9
ATOM 14334 N N . SER A 1 57 ? -8.000 14.086 -1.328 1.00 0.00 57 SER A N 9
ATOM 14335 C CA . SER A 1 57 ? -7.497 15.054 -0.361 1.00 0.00 57 SER A CA 9
ATOM 14336 C C . SER A 1 57 ? -6.059 15.448 -0.685 1.00 0.00 57 SER A C 9
ATOM 14337 O O . SER A 1 57 ? -5.642 16.579 -0.435 1.00 0.00 57 SER A O 9
ATOM 14345 N N . GLY A 1 58 ? -5.305 14.506 -1.243 1.00 0.00 58 GLY A N 9
ATOM 14346 C CA . GLY A 1 58 ? -3.922 14.773 -1.592 1.00 0.00 58 GLY A CA 9
ATOM 14347 C C . GLY A 1 58 ? -3.109 13.504 -1.752 1.00 0.00 58 GLY A C 9
ATOM 14348 O O . GLY A 1 58 ? -3.540 12.562 -2.416 1.00 0.00 58 GLY A O 9
ATOM 14352 N N . ALA A 1 59 ? -1.928 13.478 -1.143 1.00 0.00 59 ALA A N 9
ATOM 14353 C CA . ALA A 1 59 ? -1.053 12.315 -1.220 1.00 0.00 59 ALA A CA 9
ATOM 14354 C C . ALA A 1 59 ? -1.274 11.382 -0.035 1.00 0.00 59 ALA A C 9
ATOM 14355 O O . ALA A 1 59 ? -2.080 11.667 0.851 1.00 0.00 59 ALA A O 9
ATOM 14362 N N . VAL A 1 60 ? -0.553 10.265 -0.025 1.00 0.00 60 VAL A N 9
ATOM 14363 C CA . VAL A 1 60 ? -0.671 9.289 1.052 1.00 0.00 60 VAL A CA 9
ATOM 14364 C C . VAL A 1 60 ? 0.199 9.678 2.243 1.00 0.00 60 VAL A C 9
ATOM 14365 O O . VAL A 1 60 ? 1.255 10.290 2.080 1.00 0.00 60 VAL A O 9
ATOM 14378 N N . HIS A 1 61 ? -0.251 9.318 3.440 1.00 0.00 61 HIS A N 9
ATOM 14379 C CA . HIS A 1 61 ? 0.487 9.628 4.660 1.00 0.00 61 HIS A CA 9
ATOM 14380 C C . HIS A 1 61 ? 0.703 8.372 5.498 1.00 0.00 61 HIS A C 9
ATOM 14381 O O . HIS A 1 61 ? 1.710 8.245 6.195 1.00 0.00 61 HIS A O 9
ATOM 14396 N N . ARG A 1 62 ? -0.248 7.446 5.425 1.00 0.00 62 ARG A N 9
ATOM 14397 C CA . ARG A 1 62 ? -0.162 6.201 6.179 1.00 0.00 62 ARG A CA 9
ATOM 14398 C C . ARG A 1 62 ? -0.855 5.065 5.433 1.00 0.00 62 ARG A C 9
ATOM 14399 O O . ARG A 1 62 ? -1.595 5.297 4.476 1.00 0.00 62 ARG A O 9
ATOM 14420 N N . LEU A 1 63 ? -0.610 3.837 5.876 1.00 0.00 63 LEU A N 9
ATOM 14421 C CA . LEU A 1 63 ? -1.210 2.664 5.251 1.00 0.00 63 LEU A CA 9
ATOM 14422 C C . LEU A 1 63 ? -2.069 1.894 6.248 1.00 0.00 63 LEU A C 9
ATOM 14423 O O . LEU A 1 63 ? -1.784 1.878 7.446 1.00 0.00 63 LEU A O 9
ATOM 14439 N N . TYR A 1 64 ? -3.120 1.254 5.747 1.00 0.00 64 TYR A N 9
ATOM 14440 C CA . TYR A 1 64 ? -4.021 0.482 6.594 1.00 0.00 64 TYR A CA 9
ATOM 14441 C C . TYR A 1 64 ? -4.493 -0.780 5.879 1.00 0.00 64 TYR A C 9
ATOM 14442 O O . TYR A 1 64 ? -4.839 -0.747 4.697 1.00 0.00 64 TYR A O 9
ATOM 14460 N N . THR A 1 65 ? -4.507 -1.894 6.604 1.00 0.00 65 THR A N 9
ATOM 14461 C CA . THR A 1 65 ? -4.936 -3.168 6.041 1.00 0.00 65 THR A CA 9
ATOM 14462 C C . THR A 1 65 ? -6.455 -3.291 6.055 1.00 0.00 65 THR A C 9
ATOM 14463 O O . THR A 1 65 ? -7.144 -2.527 6.733 1.00 0.00 65 THR A O 9
ATOM 14474 N N . LEU A 1 66 ? -6.973 -4.257 5.304 1.00 0.00 66 LEU A N 9
ATOM 14475 C CA . LEU A 1 66 ? -8.412 -4.481 5.230 1.00 0.00 66 LEU A CA 9
ATOM 14476 C C . LEU A 1 66 ? -8.992 -4.758 6.614 1.00 0.00 66 LEU A C 9
ATOM 14477 O O . LEU A 1 66 ? -10.181 -4.548 6.852 1.00 0.00 66 LEU A O 9
ATOM 14493 N N . GLU A 1 67 ? -8.143 -5.229 7.522 1.00 0.00 67 GLU A N 9
ATOM 14494 C CA . GLU A 1 67 ? -8.571 -5.533 8.882 1.00 0.00 67 GLU A CA 9
ATOM 14495 C C . GLU A 1 67 ? -8.572 -4.276 9.746 1.00 0.00 67 GLU A C 9
ATOM 14496 O O . GLU A 1 67 ? -9.109 -4.271 10.853 1.00 0.00 67 GLU A O 9
ATOM 14508 N N . GLY A 1 68 ? -7.967 -3.210 9.231 1.00 0.00 68 GLY A N 9
ATOM 14509 C CA . GLY A 1 68 ? -7.908 -1.961 9.969 1.00 0.00 68 GLY A CA 9
ATOM 14510 C C . GLY A 1 68 ? -6.565 -1.745 10.638 1.00 0.00 68 GLY A C 9
ATOM 14511 O O . GLY A 1 68 ? -6.357 -0.742 11.320 1.00 0.00 68 GLY A O 9
ATOM 14515 N N . LYS A 1 69 ? -5.651 -2.689 10.444 1.00 0.00 69 LYS A N 9
ATOM 14516 C CA . LYS A 1 69 ? -4.320 -2.599 11.033 1.00 0.00 69 LYS A CA 9
ATOM 14517 C C . LYS A 1 69 ? -3.492 -1.518 10.345 1.00 0.00 69 LYS A C 9
ATOM 14518 O O . LYS A 1 69 ? -3.713 -1.204 9.175 1.00 0.00 69 LYS A O 9
ATOM 14537 N N . LEU A 1 70 ? -2.539 -0.954 11.078 1.00 0.00 70 LEU A N 9
ATOM 14538 C CA . LEU A 1 70 ? -1.676 0.091 10.538 1.00 0.00 70 LEU A CA 9
ATOM 14539 C C . LEU A 1 70 ? -0.293 -0.461 10.209 1.00 0.00 70 LEU A C 9
ATOM 14540 O O . LEU A 1 70 ? 0.225 -1.326 10.914 1.00 0.00 70 LEU A O 9
ATOM 14556 N N . VAL A 1 71 ? 0.301 0.048 9.134 1.00 0.00 71 VAL A N 9
ATOM 14557 C CA . VAL A 1 71 ? 1.626 -0.391 8.713 1.00 0.00 71 VAL A CA 9
ATOM 14558 C C . VAL A 1 71 ? 2.628 0.757 8.764 1.00 0.00 71 VAL A C 9
ATOM 14559 O O . VAL A 1 71 ? 2.927 1.377 7.744 1.00 0.00 71 VAL A O 9
ATOM 14572 N N . GLU A 1 72 ? 3.142 1.035 9.957 1.00 0.00 72 GLU A N 9
ATOM 14573 C CA . GLU A 1 72 ? 4.110 2.110 10.140 1.00 0.00 72 GLU A CA 9
ATOM 14574 C C . GLU A 1 72 ? 5.291 1.947 9.187 1.00 0.00 72 GLU A C 9
ATOM 14575 O O . GLU A 1 72 ? 6.010 2.904 8.903 1.00 0.00 72 GLU A O 9
ATOM 14587 N N . SER A 1 73 ? 5.484 0.726 8.696 1.00 0.00 73 SER A N 9
ATOM 14588 C CA . SER A 1 73 ? 6.579 0.436 7.779 1.00 0.00 73 SER A CA 9
ATOM 14589 C C . SER A 1 73 ? 6.322 -0.863 7.020 1.00 0.00 73 SER A C 9
ATOM 14590 O O . SER A 1 73 ? 5.770 -1.816 7.568 1.00 0.00 73 SER A O 9
ATOM 14598 N N . GLY A 1 74 ? 6.727 -0.892 5.754 1.00 0.00 74 GLY A N 9
ATOM 14599 C CA . GLY A 1 74 ? 6.532 -2.077 4.940 1.00 0.00 74 GLY A CA 9
ATOM 14600 C C . GLY A 1 74 ? 6.772 -3.358 5.714 1.00 0.00 74 GLY A C 9
ATOM 14601 O O . GLY A 1 74 ? 6.245 -4.413 5.361 1.00 0.00 74 GLY A O 9
ATOM 14605 N N . ALA A 1 75 ? 7.572 -3.267 6.772 1.00 0.00 75 ALA A N 9
ATOM 14606 C CA . ALA A 1 75 ? 7.880 -4.428 7.598 1.00 0.00 75 ALA A CA 9
ATOM 14607 C C . ALA A 1 75 ? 6.635 -5.271 7.848 1.00 0.00 75 ALA A C 9
ATOM 14608 O O . ALA A 1 75 ? 6.718 -6.490 7.992 1.00 0.00 75 ALA A O 9
ATOM 14615 N N . GLU A 1 76 ? 5.481 -4.613 7.898 1.00 0.00 76 GLU A N 9
ATOM 14616 C CA . GLU A 1 76 ? 4.218 -5.303 8.132 1.00 0.00 76 GLU A CA 9
ATOM 14617 C C . GLU A 1 76 ? 3.618 -5.800 6.820 1.00 0.00 76 GLU A C 9
ATOM 14618 O O . GLU A 1 76 ? 2.907 -6.806 6.791 1.00 0.00 76 GLU A O 9
ATOM 14630 N N . LEU A 1 77 ? 3.909 -5.089 5.737 1.00 0.00 77 LEU A N 9
ATOM 14631 C CA . LEU A 1 77 ? 3.399 -5.457 4.421 1.00 0.00 77 LEU A CA 9
ATOM 14632 C C . LEU A 1 77 ? 3.776 -6.893 4.072 1.00 0.00 77 LEU A C 9
ATOM 14633 O O . LEU A 1 77 ? 4.639 -7.491 4.713 1.00 0.00 77 LEU A O 9
ATOM 14649 N N . GLU A 1 78 ? 3.124 -7.439 3.050 1.00 0.00 78 GLU A N 9
ATOM 14650 C CA . GLU A 1 78 ? 3.392 -8.805 2.615 1.00 0.00 78 GLU A CA 9
ATOM 14651 C C . GLU A 1 78 ? 3.564 -8.870 1.101 1.00 0.00 78 GLU A C 9
ATOM 14652 O O . GLU A 1 78 ? 3.141 -7.969 0.378 1.00 0.00 78 GLU A O 9
ATOM 14664 N N . ASN A 1 79 ? 4.190 -9.943 0.628 1.00 0.00 79 ASN A N 9
ATOM 14665 C CA . ASN A 1 79 ? 4.419 -10.126 -0.801 1.00 0.00 79 ASN A CA 9
ATOM 14666 C C . ASN A 1 79 ? 3.182 -10.704 -1.481 1.00 0.00 79 ASN A C 9
ATOM 14667 O O . ASN A 1 79 ? 2.957 -11.913 -1.460 1.00 0.00 79 ASN A O 9
ATOM 14678 N N . GLY A 1 80 ? 2.382 -9.829 -2.085 1.00 0.00 80 GLY A N 9
ATOM 14679 C CA . GLY A 1 80 ? 1.178 -10.271 -2.763 1.00 0.00 80 GLY A CA 9
ATOM 14680 C C . GLY A 1 80 ? -0.069 -10.056 -1.929 1.00 0.00 80 GLY A C 9
ATOM 14681 O O . GLY A 1 80 ? -1.008 -10.849 -1.990 1.00 0.00 80 GLY A O 9
ATOM 14685 N N . GLN A 1 81 ? -0.078 -8.981 -1.147 1.00 0.00 81 GLN A N 9
ATOM 14686 C CA . GLN A 1 81 ? -1.219 -8.666 -0.295 1.00 0.00 81 GLN A CA 9
ATOM 14687 C C . GLN A 1 81 ? -1.841 -7.331 -0.690 1.00 0.00 81 GLN A C 9
ATOM 14688 O O . GLN A 1 81 ? -1.291 -6.597 -1.511 1.00 0.00 81 GLN A O 9
ATOM 14702 N N . PHE A 1 82 ? -2.991 -7.022 -0.100 1.00 0.00 82 PHE A N 9
ATOM 14703 C CA . PHE A 1 82 ? -3.689 -5.774 -0.391 1.00 0.00 82 PHE A CA 9
ATOM 14704 C C . PHE A 1 82 ? -3.541 -4.787 0.763 1.00 0.00 82 PHE A C 9
ATOM 14705 O O . PHE A 1 82 ? -3.396 -5.183 1.919 1.00 0.00 82 PHE A O 9
ATOM 14722 N N . TYR A 1 83 ? -3.579 -3.499 0.439 1.00 0.00 83 TYR A N 9
ATOM 14723 C CA . TYR A 1 83 ? -3.447 -2.454 1.447 1.00 0.00 83 TYR A CA 9
ATOM 14724 C C . TYR A 1 83 ? -4.071 -1.148 0.963 1.00 0.00 83 TYR A C 9
ATOM 14725 O O . TYR A 1 83 ? -3.900 -0.755 -0.191 1.00 0.00 83 TYR A O 9
ATOM 14743 N N . VAL A 1 84 ? -4.797 -0.481 1.855 1.00 0.00 84 VAL A N 9
ATOM 14744 C CA . VAL A 1 84 ? -5.446 0.781 1.522 1.00 0.00 84 VAL A CA 9
ATOM 14745 C C . VAL A 1 84 ? -4.563 1.968 1.890 1.00 0.00 84 VAL A C 9
ATOM 14746 O O . VAL A 1 84 ? -3.917 1.972 2.937 1.00 0.00 84 VAL A O 9
ATOM 14759 N N . ALA A 1 85 ? -4.541 2.974 1.022 1.00 0.00 85 ALA A N 9
ATOM 14760 C CA . ALA A 1 85 ? -3.739 4.168 1.257 1.00 0.00 85 ALA A CA 9
ATOM 14761 C C . ALA A 1 85 ? -4.532 5.219 2.027 1.00 0.00 85 ALA A C 9
ATOM 14762 O O . ALA A 1 85 ? -5.467 5.818 1.495 1.00 0.00 85 ALA A O 9
ATOM 14769 N N . VAL A 1 86 ? -4.153 5.438 3.282 1.00 0.00 86 VAL A N 9
ATOM 14770 C CA . VAL A 1 86 ? -4.828 6.418 4.124 1.00 0.00 86 VAL A CA 9
ATOM 14771 C C . VAL A 1 86 ? -3.918 7.602 4.429 1.00 0.00 86 VAL A C 9
ATOM 14772 O O . VAL A 1 86 ? -2.844 7.441 5.007 1.00 0.00 86 VAL A O 9
ATOM 14785 N N . GLY A 1 87 ? -4.355 8.794 4.035 1.00 0.00 87 GLY A N 9
ATOM 14786 C CA . GLY A 1 87 ? -3.568 9.990 4.275 1.00 0.00 87 GLY A CA 9
ATOM 14787 C C . GLY A 1 87 ? -4.018 10.743 5.511 1.00 0.00 87 GLY A C 9
ATOM 14788 O O . GLY A 1 87 ? -4.676 10.177 6.385 1.00 0.00 87 GLY A O 9
ATOM 14792 N N . ARG A 1 88 ? -3.663 12.021 5.586 1.00 0.00 88 ARG A N 9
ATOM 14793 C CA . ARG A 1 88 ? -4.032 12.851 6.726 1.00 0.00 88 ARG A CA 9
ATOM 14794 C C . ARG A 1 88 ? -5.433 12.503 7.221 1.00 0.00 88 ARG A C 9
ATOM 14795 O O . ARG A 1 88 ? -5.742 12.663 8.402 1.00 0.00 88 ARG A O 9
ATOM 14816 N N . ASP A 1 89 ? -6.275 12.026 6.311 1.00 0.00 89 ASP A N 9
ATOM 14817 C CA . ASP A 1 89 ? -7.642 11.655 6.654 1.00 0.00 89 ASP A CA 9
ATOM 14818 C C . ASP A 1 89 ? -7.672 10.326 7.403 1.00 0.00 89 ASP A C 9
ATOM 14819 O O . ASP A 1 89 ? -6.822 9.462 7.191 1.00 0.00 89 ASP A O 9
ATOM 14828 N N . LYS A 1 90 ? -8.657 10.170 8.282 1.00 0.00 90 LYS A N 9
ATOM 14829 C CA . LYS A 1 90 ? -8.799 8.947 9.063 1.00 0.00 90 LYS A CA 9
ATOM 14830 C C . LYS A 1 90 ? -9.210 7.778 8.174 1.00 0.00 90 LYS A C 9
ATOM 14831 O O . LYS A 1 90 ? -9.762 7.973 7.091 1.00 0.00 90 LYS A O 9
ATOM 14850 N N . PHE A 1 91 ? -8.938 6.563 8.639 1.00 0.00 91 PHE A N 9
ATOM 14851 C CA . PHE A 1 91 ? -9.280 5.362 7.886 1.00 0.00 91 PHE A CA 9
ATOM 14852 C C . PHE A 1 91 ? -10.793 5.188 7.798 1.00 0.00 91 PHE A C 9
ATOM 14853 O O . PHE A 1 91 ? -11.532 5.609 8.689 1.00 0.00 91 PHE A O 9
ATOM 14870 N N . LYS A 1 92 ? -11.249 4.564 6.717 1.00 0.00 92 LYS A N 9
ATOM 14871 C CA . LYS A 1 92 ? -12.674 4.332 6.511 1.00 0.00 92 LYS A CA 9
ATOM 14872 C C . LYS A 1 92 ? -12.969 2.841 6.382 1.00 0.00 92 LYS A C 9
ATOM 14873 O O . LYS A 1 92 ? -12.643 2.218 5.371 1.00 0.00 92 LYS A O 9
ATOM 14892 N N . LYS A 1 93 ? -13.590 2.274 7.411 1.00 0.00 93 LYS A N 9
ATOM 14893 C CA . LYS A 1 93 ? -13.932 0.857 7.412 1.00 0.00 93 LYS A CA 9
ATOM 14894 C C . LYS A 1 93 ? -14.892 0.528 6.273 1.00 0.00 93 LYS A C 9
ATOM 14895 O O . LYS A 1 93 ? -16.099 0.747 6.382 1.00 0.00 93 LYS A O 9
ATOM 14914 N N . LEU A 1 94 ? -14.349 0.000 5.182 1.00 0.00 94 LEU A N 9
ATOM 14915 C CA . LEU A 1 94 ? -15.157 -0.361 4.023 1.00 0.00 94 LEU A CA 9
ATOM 14916 C C . LEU A 1 94 ? -14.747 -1.725 3.476 1.00 0.00 94 LEU A C 9
ATOM 14917 O O . LEU A 1 94 ? -13.582 -2.120 3.536 1.00 0.00 94 LEU A O 9
ATOM 14933 N N . PRO A 1 95 ? -15.724 -2.462 2.928 1.00 0.00 95 PRO A N 9
ATOM 14934 C CA . PRO A 1 95 ? -15.488 -3.791 2.357 1.00 0.00 95 PRO A CA 9
ATOM 14935 C C . PRO A 1 95 ? -14.676 -3.733 1.068 1.00 0.00 95 PRO A C 9
ATOM 14936 O O . PRO A 1 95 ? -15.197 -3.380 0.010 1.00 0.00 95 PRO A O 9
ATOM 14947 N N . TYR A 1 96 ? -13.398 -4.081 1.164 1.00 0.00 96 TYR A N 9
ATOM 14948 C CA . TYR A 1 96 ? -12.513 -4.067 0.005 1.00 0.00 96 TYR A CA 9
ATOM 14949 C C . TYR A 1 96 ? -12.277 -5.480 -0.519 1.00 0.00 96 TYR A C 9
ATOM 14950 O O . TYR A 1 96 ? -12.073 -5.686 -1.714 1.00 0.00 96 TYR A O 9
ATOM 14968 N N . GLY A 1 97 ? -12.307 -6.453 0.388 1.00 0.00 97 GLY A N 9
ATOM 14969 C CA . GLY A 1 97 ? -12.096 -7.835 0.000 1.00 0.00 97 GLY A CA 9
ATOM 14970 C C . GLY A 1 97 ? -13.021 -8.271 -1.120 1.00 0.00 97 GLY A C 9
ATOM 14971 O O . GLY A 1 97 ? -12.773 -9.279 -1.780 1.00 0.00 97 GLY A O 9
ATOM 14975 N N . GLU A 1 98 ? -14.091 -7.510 -1.331 1.00 0.00 98 GLU A N 9
ATOM 14976 C CA . GLU A 1 98 ? -15.057 -7.826 -2.377 1.00 0.00 98 GLU A CA 9
ATOM 14977 C C . GLU A 1 98 ? -14.597 -7.279 -3.725 1.00 0.00 98 GLU A C 9
ATOM 14978 O O . GLU A 1 98 ? -14.903 -7.845 -4.775 1.00 0.00 98 GLU A O 9
ATOM 14990 N N . LEU A 1 99 ? -13.862 -6.173 -3.689 1.00 0.00 99 LEU A N 9
ATOM 14991 C CA . LEU A 1 99 ? -13.360 -5.547 -4.907 1.00 0.00 99 LEU A CA 9
ATOM 14992 C C . LEU A 1 99 ? -12.173 -6.324 -5.469 1.00 0.00 99 LEU A C 9
ATOM 14993 O O . LEU A 1 99 ? -11.806 -6.161 -6.634 1.00 0.00 99 LEU A O 9
ATOM 15009 N N . LEU A 1 100 ? -11.579 -7.171 -4.636 1.00 0.00 100 LEU A N 9
ATOM 15010 C CA . LEU A 1 100 ? -10.435 -7.976 -5.050 1.00 0.00 100 LEU A CA 9
ATOM 15011 C C . LEU A 1 100 ? -10.850 -9.025 -6.076 1.00 0.00 100 LEU A C 9
ATOM 15012 O O . LEU A 1 100 ? -10.335 -9.053 -7.194 1.00 0.00 100 LEU A O 9
ATOM 15028 N N . PHE A 1 101 ? -11.787 -9.885 -5.690 1.00 0.00 101 PHE A N 9
ATOM 15029 C CA . PHE A 1 101 ? -12.273 -10.936 -6.577 1.00 0.00 101 PHE A CA 9
ATOM 15030 C C . PHE A 1 101 ? -13.656 -11.414 -6.145 1.00 0.00 101 PHE A C 9
ATOM 15031 O O . PHE A 1 101 ? -13.975 -11.433 -4.957 1.00 0.00 101 PHE A O 9
ATOM 15048 N N . ASP A 1 102 ? -14.472 -11.800 -7.120 1.00 0.00 102 ASP A N 9
ATOM 15049 C CA . ASP A 1 102 ? -15.821 -12.280 -6.843 1.00 0.00 102 ASP A CA 9
ATOM 15050 C C . ASP A 1 102 ? -15.864 -13.049 -5.526 1.00 0.00 102 ASP A C 9
ATOM 15051 O O . ASP A 1 102 ? -15.162 -14.045 -5.354 1.00 0.00 102 ASP A O 9
ATOM 15060 N N . SER A 1 103 ? -16.693 -12.579 -4.599 1.00 0.00 103 SER A N 9
ATOM 15061 C CA . SER A 1 103 ? -16.825 -13.220 -3.296 1.00 0.00 103 SER A CA 9
ATOM 15062 C C . SER A 1 103 ? -18.260 -13.679 -3.058 1.00 0.00 103 SER A C 9
ATOM 15063 O O . SER A 1 103 ? -19.141 -12.872 -2.765 1.00 0.00 103 SER A O 9
ATOM 15071 N N . GLY A 1 104 ? -18.487 -14.983 -3.188 1.00 0.00 104 GLY A N 9
ATOM 15072 C CA . GLY A 1 104 ? -19.816 -15.528 -2.984 1.00 0.00 104 GLY A CA 9
ATOM 15073 C C . GLY A 1 104 ? -19.813 -16.741 -2.075 1.00 0.00 104 GLY A C 9
ATOM 15074 O O . GLY A 1 104 ? -19.830 -16.624 -0.849 1.00 0.00 104 GLY A O 9
ATOM 15078 N N . PRO A 1 105 ? -19.791 -17.938 -2.679 1.00 0.00 105 PRO A N 9
ATOM 15079 C CA . PRO A 1 105 ? -19.786 -19.201 -1.934 1.00 0.00 105 PRO A CA 9
ATOM 15080 C C . PRO A 1 105 ? -18.469 -19.437 -1.202 1.00 0.00 105 PRO A C 9
ATOM 15081 O O . PRO A 1 105 ? -17.603 -20.167 -1.684 1.00 0.00 105 PRO A O 9
ATOM 15092 N N . SER A 1 106 ? -18.325 -18.815 -0.037 1.00 0.00 106 SER A N 9
ATOM 15093 C CA . SER A 1 106 ? -17.112 -18.955 0.760 1.00 0.00 106 SER A CA 9
ATOM 15094 C C . SER A 1 106 ? -16.721 -20.423 0.900 1.00 0.00 106 SER A C 9
ATOM 15095 O O . SER A 1 106 ? -15.573 -20.797 0.660 1.00 0.00 106 SER A O 9
ATOM 15103 N N . SER A 1 107 ? -17.685 -21.251 1.291 1.00 0.00 107 SER A N 9
ATOM 15104 C CA . SER A 1 107 ? -17.442 -22.678 1.468 1.00 0.00 107 SER A CA 9
ATOM 15105 C C . SER A 1 107 ? -16.881 -23.296 0.191 1.00 0.00 107 SER A C 9
ATOM 15106 O O . SER A 1 107 ? -15.841 -23.953 0.211 1.00 0.00 107 SER A O 9
ATOM 15114 N N . GLY A 1 108 ? -17.578 -23.079 -0.920 1.00 0.00 108 GLY A N 9
ATOM 15115 C CA . GLY A 1 108 ? -17.135 -23.620 -2.192 1.00 0.00 108 GLY A CA 9
ATOM 15116 C C . GLY A 1 108 ? -18.184 -23.484 -3.277 1.00 0.00 108 GLY A C 9
ATOM 15117 O O . GLY A 1 108 ? -19.365 -23.740 -3.043 1.00 0.00 108 GLY A O 9
ATOM 15121 N N . GLY A 1 1 ? 15.530 11.374 -4.662 1.00 0.00 1 GLY A N 10
ATOM 15122 C CA . GLY A 1 1 ? 15.851 10.960 -6.015 1.00 0.00 1 GLY A CA 10
ATOM 15123 C C . GLY A 1 1 ? 17.323 10.638 -6.188 1.00 0.00 1 GLY A C 10
ATOM 15124 O O . GLY A 1 1 ? 17.677 9.562 -6.670 1.00 0.00 1 GLY A O 10
ATOM 15128 N N . SER A 1 2 ? 18.181 11.573 -5.795 1.00 0.00 2 SER A N 10
ATOM 15129 C CA . SER A 1 2 ? 19.623 11.387 -5.915 1.00 0.00 2 SER A CA 10
ATOM 15130 C C . SER A 1 2 ? 20.068 10.118 -5.193 1.00 0.00 2 SER A C 10
ATOM 15131 O O . SER A 1 2 ? 19.841 9.962 -3.993 1.00 0.00 2 SER A O 10
ATOM 15139 N N . SER A 1 3 ? 20.702 9.215 -5.933 1.00 0.00 3 SER A N 10
ATOM 15140 C CA . SER A 1 3 ? 21.176 7.958 -5.366 1.00 0.00 3 SER A CA 10
ATOM 15141 C C . SER A 1 3 ? 22.383 7.434 -6.139 1.00 0.00 3 SER A C 10
ATOM 15142 O O . SER A 1 3 ? 22.419 7.488 -7.367 1.00 0.00 3 SER A O 10
ATOM 15150 N N . GLY A 1 4 ? 23.372 6.928 -5.408 1.00 0.00 4 GLY A N 10
ATOM 15151 C CA . GLY A 1 4 ? 24.567 6.402 -6.040 1.00 0.00 4 GLY A CA 10
ATOM 15152 C C . GLY A 1 4 ? 24.773 4.927 -5.755 1.00 0.00 4 GLY A C 10
ATOM 15153 O O . GLY A 1 4 ? 25.143 4.548 -4.644 1.00 0.00 4 GLY A O 10
ATOM 15157 N N . SER A 1 5 ? 24.531 4.092 -6.761 1.00 0.00 5 SER A N 10
ATOM 15158 C CA . SER A 1 5 ? 24.686 2.650 -6.611 1.00 0.00 5 SER A CA 10
ATOM 15159 C C . SER A 1 5 ? 25.980 2.173 -7.263 1.00 0.00 5 SER A C 10
ATOM 15160 O O . SER A 1 5 ? 26.335 2.610 -8.357 1.00 0.00 5 SER A O 10
ATOM 15168 N N . SER A 1 6 ? 26.682 1.273 -6.581 1.00 0.00 6 SER A N 10
ATOM 15169 C CA . SER A 1 6 ? 27.939 0.738 -7.091 1.00 0.00 6 SER A CA 10
ATOM 15170 C C . SER A 1 6 ? 28.141 -0.704 -6.633 1.00 0.00 6 SER A C 10
ATOM 15171 O O . SER A 1 6 ? 28.117 -0.997 -5.439 1.00 0.00 6 SER A O 10
ATOM 15179 N N . GLY A 1 7 ? 28.340 -1.601 -7.595 1.00 0.00 7 GLY A N 10
ATOM 15180 C CA . GLY A 1 7 ? 28.543 -3.001 -7.272 1.00 0.00 7 GLY A CA 10
ATOM 15181 C C . GLY A 1 7 ? 27.296 -3.834 -7.493 1.00 0.00 7 GLY A C 10
ATOM 15182 O O . GLY A 1 7 ? 26.196 -3.295 -7.617 1.00 0.00 7 GLY A O 10
ATOM 15186 N N . ARG A 1 8 ? 27.467 -5.151 -7.544 1.00 0.00 8 ARG A N 10
ATOM 15187 C CA . ARG A 1 8 ? 26.346 -6.059 -7.755 1.00 0.00 8 ARG A CA 10
ATOM 15188 C C . ARG A 1 8 ? 25.603 -6.317 -6.448 1.00 0.00 8 ARG A C 10
ATOM 15189 O O . ARG A 1 8 ? 26.144 -6.920 -5.521 1.00 0.00 8 ARG A O 10
ATOM 15210 N N . LYS A 1 9 ? 24.358 -5.856 -6.380 1.00 0.00 9 LYS A N 10
ATOM 15211 C CA . LYS A 1 9 ? 23.539 -6.037 -5.188 1.00 0.00 9 LYS A CA 10
ATOM 15212 C C . LYS A 1 9 ? 23.266 -7.516 -4.934 1.00 0.00 9 LYS A C 10
ATOM 15213 O O . LYS A 1 9 ? 23.177 -8.323 -5.860 1.00 0.00 9 LYS A O 10
ATOM 15232 N N . PRO A 1 10 ? 23.130 -7.882 -3.651 1.00 0.00 10 PRO A N 10
ATOM 15233 C CA . PRO A 1 10 ? 22.863 -9.266 -3.247 1.00 0.00 10 PRO A CA 10
ATOM 15234 C C . PRO A 1 10 ? 21.458 -9.721 -3.628 1.00 0.00 10 PRO A C 10
ATOM 15235 O O . PRO A 1 10 ? 20.752 -9.035 -4.368 1.00 0.00 10 PRO A O 10
ATOM 15246 N N . LEU A 1 11 ? 21.059 -10.881 -3.119 1.00 0.00 11 LEU A N 10
ATOM 15247 C CA . LEU A 1 11 ? 19.737 -11.428 -3.406 1.00 0.00 11 LEU A CA 10
ATOM 15248 C C . LEU A 1 11 ? 18.645 -10.573 -2.772 1.00 0.00 11 LEU A C 10
ATOM 15249 O O . LEU A 1 11 ? 18.222 -10.827 -1.645 1.00 0.00 11 LEU A O 10
ATOM 15265 N N . GLN A 1 12 ? 18.192 -9.562 -3.506 1.00 0.00 12 GLN A N 10
ATOM 15266 C CA . GLN A 1 12 ? 17.147 -8.671 -3.015 1.00 0.00 12 GLN A CA 10
ATOM 15267 C C . GLN A 1 12 ? 15.999 -8.576 -4.014 1.00 0.00 12 GLN A C 10
ATOM 15268 O O . GLN A 1 12 ? 15.986 -7.699 -4.877 1.00 0.00 12 GLN A O 10
ATOM 15282 N N . GLU A 1 13 ? 15.036 -9.485 -3.891 1.00 0.00 13 GLU A N 10
ATOM 15283 C CA . GLU A 1 13 ? 13.885 -9.503 -4.785 1.00 0.00 13 GLU A CA 10
ATOM 15284 C C . GLU A 1 13 ? 12.815 -8.522 -4.314 1.00 0.00 13 GLU A C 10
ATOM 15285 O O . GLU A 1 13 ? 12.594 -8.333 -3.118 1.00 0.00 13 GLU A O 10
ATOM 15297 N N . PRO A 1 14 ? 12.135 -7.882 -5.277 1.00 0.00 14 PRO A N 10
ATOM 15298 C CA . PRO A 1 14 ? 11.077 -6.910 -4.986 1.00 0.00 14 PRO A CA 10
ATOM 15299 C C . PRO A 1 14 ? 9.830 -7.566 -4.406 1.00 0.00 14 PRO A C 10
ATOM 15300 O O . PRO A 1 14 ? 9.696 -8.791 -4.422 1.00 0.00 14 PRO A O 10
ATOM 15311 N N . CYS A 1 15 ? 8.919 -6.746 -3.894 1.00 0.00 15 CYS A N 10
ATOM 15312 C CA . CYS A 1 15 ? 7.681 -7.248 -3.307 1.00 0.00 15 CYS A CA 10
ATOM 15313 C C . CYS A 1 15 ? 6.466 -6.607 -3.970 1.00 0.00 15 CYS A C 10
ATOM 15314 O O . CYS A 1 15 ? 6.344 -5.383 -4.017 1.00 0.00 15 CYS A O 10
ATOM 15322 N N . THR A 1 16 ? 5.570 -7.443 -4.485 1.00 0.00 16 THR A N 10
ATOM 15323 C CA . THR A 1 16 ? 4.366 -6.959 -5.148 1.00 0.00 16 THR A CA 10
ATOM 15324 C C . THR A 1 16 ? 3.219 -6.796 -4.157 1.00 0.00 16 THR A C 10
ATOM 15325 O O . THR A 1 16 ? 2.733 -7.775 -3.590 1.00 0.00 16 THR A O 10
ATOM 15336 N N . ILE A 1 17 ? 2.792 -5.555 -3.952 1.00 0.00 17 ILE A N 10
ATOM 15337 C CA . ILE A 1 17 ? 1.701 -5.265 -3.030 1.00 0.00 17 ILE A CA 10
ATOM 15338 C C . ILE A 1 17 ? 0.536 -4.594 -3.750 1.00 0.00 17 ILE A C 10
ATOM 15339 O O . ILE A 1 17 ? 0.722 -3.934 -4.772 1.00 0.00 17 ILE A O 10
ATOM 15355 N N . PHE A 1 18 ? -0.665 -4.767 -3.209 1.00 0.00 18 PHE A N 10
ATOM 15356 C CA . PHE A 1 18 ? -1.861 -4.178 -3.799 1.00 0.00 18 PHE A CA 10
ATOM 15357 C C . PHE A 1 18 ? -2.335 -2.978 -2.984 1.00 0.00 18 PHE A C 10
ATOM 15358 O O . PHE A 1 18 ? -2.421 -3.041 -1.757 1.00 0.00 18 PHE A O 10
ATOM 15375 N N . LEU A 1 19 ? -2.642 -1.886 -3.675 1.00 0.00 19 LEU A N 10
ATOM 15376 C CA . LEU A 1 19 ? -3.107 -0.670 -3.017 1.00 0.00 19 LEU A CA 10
ATOM 15377 C C . LEU A 1 19 ? -4.583 -0.422 -3.310 1.00 0.00 19 LEU A C 10
ATOM 15378 O O . LEU A 1 19 ? -5.130 -0.949 -4.280 1.00 0.00 19 LEU A O 10
ATOM 15394 N N . ILE A 1 20 ? -5.221 0.383 -2.468 1.00 0.00 20 ILE A N 10
ATOM 15395 C CA . ILE A 1 20 ? -6.633 0.703 -2.639 1.00 0.00 20 ILE A CA 10
ATOM 15396 C C . ILE A 1 20 ? -6.960 2.075 -2.060 1.00 0.00 20 ILE A C 10
ATOM 15397 O O . ILE A 1 20 ? -6.550 2.404 -0.948 1.00 0.00 20 ILE A O 10
ATOM 15413 N N . ALA A 1 21 ? -7.704 2.871 -2.821 1.00 0.00 21 ALA A N 10
ATOM 15414 C CA . ALA A 1 21 ? -8.090 4.206 -2.382 1.00 0.00 21 ALA A CA 10
ATOM 15415 C C . ALA A 1 21 ? -9.019 4.139 -1.174 1.00 0.00 21 ALA A C 10
ATOM 15416 O O . ALA A 1 21 ? -10.023 3.428 -1.190 1.00 0.00 21 ALA A O 10
ATOM 15423 N N . ASN A 1 22 ? -8.676 4.884 -0.128 1.00 0.00 22 ASN A N 10
ATOM 15424 C CA . ASN A 1 22 ? -9.479 4.908 1.089 1.00 0.00 22 ASN A CA 10
ATOM 15425 C C . ASN A 1 22 ? -10.851 5.522 0.824 1.00 0.00 22 ASN A C 10
ATOM 15426 O O . ASN A 1 22 ? -10.960 6.702 0.491 1.00 0.00 22 ASN A O 10
ATOM 15437 N N . GLY A 1 23 ? -11.895 4.713 0.975 1.00 0.00 23 GLY A N 10
ATOM 15438 C CA . GLY A 1 23 ? -13.245 5.195 0.749 1.00 0.00 23 GLY A CA 10
ATOM 15439 C C . GLY A 1 23 ? -13.718 4.948 -0.670 1.00 0.00 23 GLY A C 10
ATOM 15440 O O . GLY A 1 23 ? -14.650 5.600 -1.142 1.00 0.00 23 GLY A O 10
ATOM 15444 N N . ASP A 1 24 ? -13.074 4.007 -1.351 1.00 0.00 24 ASP A N 10
ATOM 15445 C CA . ASP A 1 24 ? -13.434 3.677 -2.726 1.00 0.00 24 ASP A CA 10
ATOM 15446 C C . ASP A 1 24 ? -13.855 2.215 -2.841 1.00 0.00 24 ASP A C 10
ATOM 15447 O O . ASP A 1 24 ? -13.042 1.308 -2.655 1.00 0.00 24 ASP A O 10
ATOM 15456 N N . LEU A 1 25 ? -15.128 1.994 -3.147 1.00 0.00 25 LEU A N 10
ATOM 15457 C CA . LEU A 1 25 ? -15.657 0.641 -3.286 1.00 0.00 25 LEU A CA 10
ATOM 15458 C C . LEU A 1 25 ? -16.129 0.386 -4.714 1.00 0.00 25 LEU A C 10
ATOM 15459 O O . LEU A 1 25 ? -16.893 -0.546 -4.968 1.00 0.00 25 LEU A O 10
ATOM 15475 N N . ILE A 1 26 ? -15.666 1.216 -5.642 1.00 0.00 26 ILE A N 10
ATOM 15476 C CA . ILE A 1 26 ? -16.038 1.077 -7.045 1.00 0.00 26 ILE A CA 10
ATOM 15477 C C . ILE A 1 26 ? -14.854 0.606 -7.883 1.00 0.00 26 ILE A C 10
ATOM 15478 O O . ILE A 1 26 ? -14.993 -0.275 -8.731 1.00 0.00 26 ILE A O 10
ATOM 15494 N N . ASN A 1 27 ? -13.690 1.199 -7.639 1.00 0.00 27 ASN A N 10
ATOM 15495 C CA . ASN A 1 27 ? -12.481 0.839 -8.371 1.00 0.00 27 ASN A CA 10
ATOM 15496 C C . ASN A 1 27 ? -11.693 -0.235 -7.626 1.00 0.00 27 ASN A C 10
ATOM 15497 O O . ASN A 1 27 ? -11.623 -0.248 -6.396 1.00 0.00 27 ASN A O 10
ATOM 15508 N N . PRO A 1 28 ? -11.085 -1.157 -8.386 1.00 0.00 28 PRO A N 10
ATOM 15509 C CA . PRO A 1 28 ? -10.291 -2.251 -7.820 1.00 0.00 28 PRO A CA 10
ATOM 15510 C C . PRO A 1 28 ? -8.987 -1.760 -7.200 1.00 0.00 28 PRO A C 10
ATOM 15511 O O . PRO A 1 28 ? -8.791 -0.560 -7.012 1.00 0.00 28 PRO A O 10
ATOM 15522 N N . ALA A 1 29 ? -8.097 -2.696 -6.886 1.00 0.00 29 ALA A N 10
ATOM 15523 C CA . ALA A 1 29 ? -6.810 -2.358 -6.290 1.00 0.00 29 ALA A CA 10
ATOM 15524 C C . ALA A 1 29 ? -5.784 -2.008 -7.362 1.00 0.00 29 ALA A C 10
ATOM 15525 O O . ALA A 1 29 ? -6.097 -1.990 -8.552 1.00 0.00 29 ALA A O 10
ATOM 15532 N N . SER A 1 30 ? -4.558 -1.728 -6.932 1.00 0.00 30 SER A N 10
ATOM 15533 C CA . SER A 1 30 ? -3.486 -1.374 -7.855 1.00 0.00 30 SER A CA 10
ATOM 15534 C C . SER A 1 30 ? -2.213 -2.150 -7.533 1.00 0.00 30 SER A C 10
ATOM 15535 O O . SER A 1 30 ? -1.485 -1.810 -6.600 1.00 0.00 30 SER A O 10
ATOM 15543 N N . ARG A 1 31 ? -1.951 -3.194 -8.312 1.00 0.00 31 ARG A N 10
ATOM 15544 C CA . ARG A 1 31 ? -0.766 -4.020 -8.110 1.00 0.00 31 ARG A CA 10
ATOM 15545 C C . ARG A 1 31 ? 0.505 -3.225 -8.390 1.00 0.00 31 ARG A C 10
ATOM 15546 O O . ARG A 1 31 ? 0.918 -3.078 -9.542 1.00 0.00 31 ARG A O 10
ATOM 15567 N N . LEU A 1 32 ? 1.122 -2.713 -7.331 1.00 0.00 32 LEU A N 10
ATOM 15568 C CA . LEU A 1 32 ? 2.347 -1.931 -7.462 1.00 0.00 32 LEU A CA 10
ATOM 15569 C C . LEU A 1 32 ? 3.522 -2.645 -6.801 1.00 0.00 32 LEU A C 10
ATOM 15570 O O . LEU A 1 32 ? 3.441 -3.054 -5.642 1.00 0.00 32 LEU A O 10
ATOM 15586 N N . LEU A 1 33 ? 4.613 -2.790 -7.545 1.00 0.00 33 LEU A N 10
ATOM 15587 C CA . LEU A 1 33 ? 5.807 -3.453 -7.030 1.00 0.00 33 LEU A CA 10
ATOM 15588 C C . LEU A 1 33 ? 6.821 -2.432 -6.525 1.00 0.00 33 LEU A C 10
ATOM 15589 O O . LEU A 1 33 ? 7.006 -1.375 -7.129 1.00 0.00 33 LEU A O 10
ATOM 15605 N N . ILE A 1 34 ? 7.477 -2.757 -5.416 1.00 0.00 34 ILE A N 10
ATOM 15606 C CA . ILE A 1 34 ? 8.475 -1.870 -4.832 1.00 0.00 34 ILE A CA 10
ATOM 15607 C C . ILE A 1 34 ? 9.812 -2.583 -4.660 1.00 0.00 34 ILE A C 10
ATOM 15608 O O . ILE A 1 34 ? 9.881 -3.724 -4.201 1.00 0.00 34 ILE A O 10
ATOM 15624 N N . PRO A 1 35 ? 10.902 -1.897 -5.036 1.00 0.00 35 PRO A N 10
ATOM 15625 C CA . PRO A 1 35 ? 12.257 -2.445 -4.930 1.00 0.00 35 PRO A CA 10
ATOM 15626 C C . PRO A 1 35 ? 12.719 -2.576 -3.483 1.00 0.00 35 PRO A C 10
ATOM 15627 O O . PRO A 1 35 ? 12.255 -1.847 -2.605 1.00 0.00 35 PRO A O 10
ATOM 15638 N N . ARG A 1 36 ? 13.633 -3.509 -3.241 1.00 0.00 36 ARG A N 10
ATOM 15639 C CA . ARG A 1 36 ? 14.156 -3.736 -1.899 1.00 0.00 36 ARG A CA 10
ATOM 15640 C C . ARG A 1 36 ? 15.023 -2.564 -1.448 1.00 0.00 36 ARG A C 10
ATOM 15641 O O . ARG A 1 36 ? 15.575 -2.573 -0.347 1.00 0.00 36 ARG A O 10
ATOM 15662 N N . LYS A 1 37 ? 15.138 -1.556 -2.305 1.00 0.00 37 LYS A N 10
ATOM 15663 C CA . LYS A 1 37 ? 15.936 -0.375 -1.997 1.00 0.00 37 LYS A CA 10
ATOM 15664 C C . LYS A 1 37 ? 15.061 0.743 -1.440 1.00 0.00 37 LYS A C 10
ATOM 15665 O O . LYS A 1 37 ? 15.463 1.465 -0.527 1.00 0.00 37 LYS A O 10
ATOM 15684 N N . THR A 1 38 ? 13.861 0.881 -1.995 1.00 0.00 38 THR A N 10
ATOM 15685 C CA . THR A 1 38 ? 12.928 1.911 -1.554 1.00 0.00 38 THR A CA 10
ATOM 15686 C C . THR A 1 38 ? 11.838 1.321 -0.667 1.00 0.00 38 THR A C 10
ATOM 15687 O O . THR A 1 38 ? 11.524 1.865 0.393 1.00 0.00 38 THR A O 10
ATOM 15698 N N . LEU A 1 39 ? 11.263 0.207 -1.106 1.00 0.00 39 LEU A N 10
ATOM 15699 C CA . LEU A 1 39 ? 10.206 -0.457 -0.351 1.00 0.00 39 LEU A CA 10
ATOM 15700 C C . LEU A 1 39 ? 10.588 -0.588 1.120 1.00 0.00 39 LEU A C 10
ATOM 15701 O O . LEU A 1 39 ? 9.769 -0.352 2.007 1.00 0.00 39 LEU A O 10
ATOM 15717 N N . ASN A 1 40 ? 11.838 -0.963 1.371 1.00 0.00 40 ASN A N 10
ATOM 15718 C CA . ASN A 1 40 ? 12.329 -1.123 2.735 1.00 0.00 40 ASN A CA 10
ATOM 15719 C C . ASN A 1 40 ? 12.024 0.115 3.572 1.00 0.00 40 ASN A C 10
ATOM 15720 O O . ASN A 1 40 ? 11.731 0.014 4.763 1.00 0.00 40 ASN A O 10
ATOM 15731 N N . GLN A 1 41 ? 12.095 1.282 2.939 1.00 0.00 41 GLN A N 10
ATOM 15732 C CA . GLN A 1 41 ? 11.826 2.540 3.626 1.00 0.00 41 GLN A CA 10
ATOM 15733 C C . GLN A 1 41 ? 10.330 2.836 3.655 1.00 0.00 41 GLN A C 10
ATOM 15734 O O . GLN A 1 41 ? 9.525 2.061 3.140 1.00 0.00 41 GLN A O 10
ATOM 15748 N N . TRP A 1 42 ? 9.967 3.960 4.262 1.00 0.00 42 TRP A N 10
ATOM 15749 C CA . TRP A 1 42 ? 8.567 4.357 4.359 1.00 0.00 42 TRP A CA 10
ATOM 15750 C C . TRP A 1 42 ? 8.309 5.638 3.573 1.00 0.00 42 TRP A C 10
ATOM 15751 O O . TRP A 1 42 ? 7.521 5.649 2.627 1.00 0.00 42 TRP A O 10
ATOM 15772 N N . ASP A 1 43 ? 8.977 6.716 3.971 1.00 0.00 43 ASP A N 10
ATOM 15773 C CA . ASP A 1 43 ? 8.821 8.002 3.302 1.00 0.00 43 ASP A CA 10
ATOM 15774 C C . ASP A 1 43 ? 8.961 7.850 1.791 1.00 0.00 43 ASP A C 10
ATOM 15775 O O . ASP A 1 43 ? 8.346 8.589 1.022 1.00 0.00 43 ASP A O 10
ATOM 15784 N N . HIS A 1 44 ? 9.775 6.886 1.371 1.00 0.00 44 HIS A N 10
ATOM 15785 C CA . HIS A 1 44 ? 9.997 6.637 -0.049 1.00 0.00 44 HIS A CA 10
ATOM 15786 C C . HIS A 1 44 ? 8.852 5.823 -0.643 1.00 0.00 44 HIS A C 10
ATOM 15787 O O . HIS A 1 44 ? 8.611 5.860 -1.850 1.00 0.00 44 HIS A O 10
ATOM 15802 N N . VAL A 1 45 ? 8.150 5.087 0.213 1.00 0.00 45 VAL A N 10
ATOM 15803 C CA . VAL A 1 45 ? 7.030 4.263 -0.228 1.00 0.00 45 VAL A CA 10
ATOM 15804 C C . VAL A 1 45 ? 5.769 5.101 -0.407 1.00 0.00 45 VAL A C 10
ATOM 15805 O O . VAL A 1 45 ? 5.054 4.963 -1.401 1.00 0.00 45 VAL A O 10
ATOM 15818 N N . LEU A 1 46 ? 5.501 5.971 0.560 1.00 0.00 46 LEU A N 10
ATOM 15819 C CA . LEU A 1 46 ? 4.325 6.834 0.509 1.00 0.00 46 LEU A CA 10
ATOM 15820 C C . LEU A 1 46 ? 4.380 7.759 -0.702 1.00 0.00 46 LEU A C 10
ATOM 15821 O O . LEU A 1 46 ? 3.347 8.193 -1.210 1.00 0.00 46 LEU A O 10
ATOM 15837 N N . GLN A 1 47 ? 5.593 8.054 -1.160 1.00 0.00 47 GLN A N 10
ATOM 15838 C CA . GLN A 1 47 ? 5.782 8.926 -2.313 1.00 0.00 47 GLN A CA 10
ATOM 15839 C C . GLN A 1 47 ? 5.545 8.167 -3.614 1.00 0.00 47 GLN A C 10
ATOM 15840 O O . GLN A 1 47 ? 5.305 8.770 -4.660 1.00 0.00 47 GLN A O 10
ATOM 15854 N N . MET A 1 48 ? 5.615 6.842 -3.542 1.00 0.00 48 MET A N 10
ATOM 15855 C CA . MET A 1 48 ? 5.407 6.001 -4.715 1.00 0.00 48 MET A CA 10
ATOM 15856 C C . MET A 1 48 ? 3.967 5.503 -4.779 1.00 0.00 48 MET A C 10
ATOM 15857 O O . MET A 1 48 ? 3.359 5.465 -5.849 1.00 0.00 48 MET A O 10
ATOM 15871 N N . VAL A 1 49 ? 3.425 5.122 -3.626 1.00 0.00 49 VAL A N 10
ATOM 15872 C CA . VAL A 1 49 ? 2.056 4.627 -3.551 1.00 0.00 49 VAL A CA 10
ATOM 15873 C C . VAL A 1 49 ? 1.073 5.643 -4.122 1.00 0.00 49 VAL A C 10
ATOM 15874 O O . VAL A 1 49 ? 0.204 5.301 -4.926 1.00 0.00 49 VAL A O 10
ATOM 15887 N N . THR A 1 50 ? 1.214 6.896 -3.702 1.00 0.00 50 THR A N 10
ATOM 15888 C CA . THR A 1 50 ? 0.339 7.963 -4.170 1.00 0.00 50 THR A CA 10
ATOM 15889 C C . THR A 1 50 ? 0.240 7.965 -5.691 1.00 0.00 50 THR A C 10
ATOM 15890 O O . THR A 1 50 ? -0.844 8.132 -6.250 1.00 0.00 50 THR A O 10
ATOM 15901 N N . GLU A 1 51 ? 1.377 7.779 -6.354 1.00 0.00 51 GLU A N 10
ATOM 15902 C CA . GLU A 1 51 ? 1.416 7.760 -7.811 1.00 0.00 51 GLU A CA 10
ATOM 15903 C C . GLU A 1 51 ? 0.334 6.843 -8.373 1.00 0.00 51 GLU A C 10
ATOM 15904 O O . GLU A 1 51 ? -0.144 7.038 -9.491 1.00 0.00 51 GLU A O 10
ATOM 15916 N N . LYS A 1 52 ? -0.049 5.840 -7.589 1.00 0.00 52 LYS A N 10
ATOM 15917 C CA . LYS A 1 52 ? -1.075 4.892 -8.005 1.00 0.00 52 LYS A CA 10
ATOM 15918 C C . LYS A 1 52 ? -2.401 5.183 -7.308 1.00 0.00 52 LYS A C 10
ATOM 15919 O O . LYS A 1 52 ? -3.465 5.108 -7.923 1.00 0.00 52 LYS A O 10
ATOM 15938 N N . ILE A 1 53 ? -2.328 5.517 -6.024 1.00 0.00 53 ILE A N 10
ATOM 15939 C CA . ILE A 1 53 ? -3.522 5.822 -5.246 1.00 0.00 53 ILE A CA 10
ATOM 15940 C C . ILE A 1 53 ? -3.592 7.307 -4.907 1.00 0.00 53 ILE A C 10
ATOM 15941 O O . ILE A 1 53 ? -2.952 7.772 -3.963 1.00 0.00 53 ILE A O 10
ATOM 15957 N N . THR A 1 54 ? -4.377 8.049 -5.683 1.00 0.00 54 THR A N 10
ATOM 15958 C CA . THR A 1 54 ? -4.532 9.482 -5.465 1.00 0.00 54 THR A CA 10
ATOM 15959 C C . THR A 1 54 ? -5.706 9.772 -4.537 1.00 0.00 54 THR A C 10
ATOM 15960 O O . THR A 1 54 ? -6.866 9.607 -4.916 1.00 0.00 54 THR A O 10
ATOM 15971 N N . LEU A 1 55 ? -5.398 10.207 -3.320 1.00 0.00 55 LEU A N 10
ATOM 15972 C CA . LEU A 1 55 ? -6.429 10.523 -2.337 1.00 0.00 55 LEU A CA 10
ATOM 15973 C C . LEU A 1 55 ? -6.967 11.934 -2.545 1.00 0.00 55 LEU A C 10
ATOM 15974 O O . LEU A 1 55 ? -6.375 12.734 -3.270 1.00 0.00 55 LEU A O 10
ATOM 15990 N N . ARG A 1 56 ? -8.091 12.234 -1.904 1.00 0.00 56 ARG A N 10
ATOM 15991 C CA . ARG A 1 56 ? -8.708 13.550 -2.018 1.00 0.00 56 ARG A CA 10
ATOM 15992 C C . ARG A 1 56 ? -7.702 14.652 -1.702 1.00 0.00 56 ARG A C 10
ATOM 15993 O O . ARG A 1 56 ? -7.653 15.677 -2.383 1.00 0.00 56 ARG A O 10
ATOM 16014 N N . SER A 1 57 ? -6.900 14.434 -0.665 1.00 0.00 57 SER A N 10
ATOM 16015 C CA . SER A 1 57 ? -5.897 15.411 -0.255 1.00 0.00 57 SER A CA 10
ATOM 16016 C C . SER A 1 57 ? -4.823 15.568 -1.327 1.00 0.00 57 SER A C 10
ATOM 16017 O O . SER A 1 57 ? -4.204 16.624 -1.452 1.00 0.00 57 SER A O 10
ATOM 16025 N N . GLY A 1 58 ? -4.607 14.508 -2.101 1.00 0.00 58 GLY A N 10
ATOM 16026 C CA . GLY A 1 58 ? -3.608 14.548 -3.152 1.00 0.00 58 GLY A CA 10
ATOM 16027 C C . GLY A 1 58 ? -2.474 13.571 -2.912 1.00 0.00 58 GLY A C 10
ATOM 16028 O O . GLY A 1 58 ? -1.703 13.269 -3.822 1.00 0.00 58 GLY A O 10
ATOM 16032 N N . ALA A 1 59 ? -2.371 13.077 -1.683 1.00 0.00 59 ALA A N 10
ATOM 16033 C CA . ALA A 1 59 ? -1.324 12.129 -1.326 1.00 0.00 59 ALA A CA 10
ATOM 16034 C C . ALA A 1 59 ? -1.686 11.361 -0.059 1.00 0.00 59 ALA A C 10
ATOM 16035 O O . ALA A 1 59 ? -2.560 11.777 0.702 1.00 0.00 59 ALA A O 10
ATOM 16042 N N . VAL A 1 60 ? -1.010 10.238 0.161 1.00 0.00 60 VAL A N 10
ATOM 16043 C CA . VAL A 1 60 ? -1.261 9.412 1.336 1.00 0.00 60 VAL A CA 10
ATOM 16044 C C . VAL A 1 60 ? -0.278 9.735 2.455 1.00 0.00 60 VAL A C 10
ATOM 16045 O O . VAL A 1 60 ? 0.881 10.067 2.201 1.00 0.00 60 VAL A O 10
ATOM 16058 N N . HIS A 1 61 ? -0.747 9.636 3.695 1.00 0.00 61 HIS A N 10
ATOM 16059 C CA . HIS A 1 61 ? 0.092 9.916 4.854 1.00 0.00 61 HIS A CA 10
ATOM 16060 C C . HIS A 1 61 ? 0.260 8.670 5.718 1.00 0.00 61 HIS A C 10
ATOM 16061 O O . HIS A 1 61 ? 1.256 8.524 6.427 1.00 0.00 61 HIS A O 10
ATOM 16076 N N . ARG A 1 62 ? -0.719 7.774 5.653 1.00 0.00 62 ARG A N 10
ATOM 16077 C CA . ARG A 1 62 ? -0.680 6.542 6.430 1.00 0.00 62 ARG A CA 10
ATOM 16078 C C . ARG A 1 62 ? -1.342 5.397 5.668 1.00 0.00 62 ARG A C 10
ATOM 16079 O O . ARG A 1 62 ? -2.193 5.621 4.806 1.00 0.00 62 ARG A O 10
ATOM 16100 N N . LEU A 1 63 ? -0.945 4.171 5.990 1.00 0.00 63 LEU A N 10
ATOM 16101 C CA . LEU A 1 63 ? -1.498 2.991 5.336 1.00 0.00 63 LEU A CA 10
ATOM 16102 C C . LEU A 1 63 ? -2.387 2.203 6.293 1.00 0.00 63 LEU A C 10
ATOM 16103 O O . LEU A 1 63 ? -2.254 2.314 7.513 1.00 0.00 63 LEU A O 10
ATOM 16119 N N . TYR A 1 64 ? -3.291 1.408 5.734 1.00 0.00 64 TYR A N 10
ATOM 16120 C CA . TYR A 1 64 ? -4.202 0.601 6.538 1.00 0.00 64 TYR A CA 10
ATOM 16121 C C . TYR A 1 64 ? -4.631 -0.653 5.783 1.00 0.00 64 TYR A C 10
ATOM 16122 O O . TYR A 1 64 ? -5.191 -0.573 4.689 1.00 0.00 64 TYR A O 10
ATOM 16140 N N . THR A 1 65 ? -4.364 -1.813 6.375 1.00 0.00 65 THR A N 10
ATOM 16141 C CA . THR A 1 65 ? -4.721 -3.085 5.760 1.00 0.00 65 THR A CA 10
ATOM 16142 C C . THR A 1 65 ? -6.232 -3.287 5.751 1.00 0.00 65 THR A C 10
ATOM 16143 O O . THR A 1 65 ? -6.976 -2.509 6.351 1.00 0.00 65 THR A O 10
ATOM 16154 N N . LEU A 1 66 ? -6.680 -4.335 5.069 1.00 0.00 66 LEU A N 10
ATOM 16155 C CA . LEU A 1 66 ? -8.104 -4.640 4.983 1.00 0.00 66 LEU A CA 10
ATOM 16156 C C . LEU A 1 66 ? -8.650 -5.077 6.338 1.00 0.00 66 LEU A C 10
ATOM 16157 O O . LEU A 1 66 ? -9.846 -4.960 6.603 1.00 0.00 66 LEU A O 10
ATOM 16173 N N . GLU A 1 67 ? -7.765 -5.578 7.194 1.00 0.00 67 GLU A N 10
ATOM 16174 C CA . GLU A 1 67 ? -8.159 -6.031 8.523 1.00 0.00 67 GLU A CA 10
ATOM 16175 C C . GLU A 1 67 ? -8.219 -4.861 9.500 1.00 0.00 67 GLU A C 10
ATOM 16176 O O . GLU A 1 67 ? -8.759 -4.983 10.599 1.00 0.00 67 GLU A O 10
ATOM 16188 N N . GLY A 1 68 ? -7.658 -3.727 9.092 1.00 0.00 68 GLY A N 10
ATOM 16189 C CA . GLY A 1 68 ? -7.658 -2.551 9.943 1.00 0.00 68 GLY A CA 10
ATOM 16190 C C . GLY A 1 68 ? -6.352 -2.379 10.693 1.00 0.00 68 GLY A C 10
ATOM 16191 O O . GLY A 1 68 ? -6.333 -1.872 11.815 1.00 0.00 68 GLY A O 10
ATOM 16195 N N . LYS A 1 69 ? -5.255 -2.804 10.074 1.00 0.00 69 LYS A N 10
ATOM 16196 C CA . LYS A 1 69 ? -3.938 -2.695 10.689 1.00 0.00 69 LYS A CA 10
ATOM 16197 C C . LYS A 1 69 ? -3.150 -1.536 10.087 1.00 0.00 69 LYS A C 10
ATOM 16198 O O . LYS A 1 69 ? -3.196 -1.302 8.879 1.00 0.00 69 LYS A O 10
ATOM 16217 N N . LEU A 1 70 ? -2.428 -0.813 10.936 1.00 0.00 70 LEU A N 10
ATOM 16218 C CA . LEU A 1 70 ? -1.629 0.322 10.488 1.00 0.00 70 LEU A CA 10
ATOM 16219 C C . LEU A 1 70 ? -0.179 -0.091 10.256 1.00 0.00 70 LEU A C 10
ATOM 16220 O O . LEU A 1 70 ? 0.408 -0.814 11.061 1.00 0.00 70 LEU A O 10
ATOM 16236 N N . VAL A 1 71 ? 0.394 0.374 9.150 1.00 0.00 71 VAL A N 10
ATOM 16237 C CA . VAL A 1 71 ? 1.776 0.056 8.813 1.00 0.00 71 VAL A CA 10
ATOM 16238 C C . VAL A 1 71 ? 2.680 1.270 8.998 1.00 0.00 71 VAL A C 10
ATOM 16239 O O . VAL A 1 71 ? 2.834 2.085 8.089 1.00 0.00 71 VAL A O 10
ATOM 16252 N N . GLU A 1 72 ? 3.276 1.382 10.181 1.00 0.00 72 GLU A N 10
ATOM 16253 C CA . GLU A 1 72 ? 4.165 2.498 10.484 1.00 0.00 72 GLU A CA 10
ATOM 16254 C C . GLU A 1 72 ? 5.414 2.453 9.607 1.00 0.00 72 GLU A C 10
ATOM 16255 O O . GLU A 1 72 ? 6.113 3.454 9.453 1.00 0.00 72 GLU A O 10
ATOM 16267 N N . SER A 1 73 ? 5.686 1.284 9.036 1.00 0.00 73 SER A N 10
ATOM 16268 C CA . SER A 1 73 ? 6.852 1.106 8.179 1.00 0.00 73 SER A CA 10
ATOM 16269 C C . SER A 1 73 ? 6.630 -0.034 7.189 1.00 0.00 73 SER A C 10
ATOM 16270 O O . SER A 1 73 ? 5.886 -0.974 7.464 1.00 0.00 73 SER A O 10
ATOM 16278 N N . GLY A 1 74 ? 7.281 0.058 6.034 1.00 0.00 74 GLY A N 10
ATOM 16279 C CA . GLY A 1 74 ? 7.142 -0.970 5.019 1.00 0.00 74 GLY A CA 10
ATOM 16280 C C . GLY A 1 74 ? 7.465 -2.354 5.548 1.00 0.00 74 GLY A C 10
ATOM 16281 O O . GLY A 1 74 ? 7.189 -3.357 4.891 1.00 0.00 74 GLY A O 10
ATOM 16285 N N . ALA A 1 75 ? 8.053 -2.408 6.739 1.00 0.00 75 ALA A N 10
ATOM 16286 C CA . ALA A 1 75 ? 8.414 -3.678 7.356 1.00 0.00 75 ALA A CA 10
ATOM 16287 C C . ALA A 1 75 ? 7.221 -4.627 7.395 1.00 0.00 75 ALA A C 10
ATOM 16288 O O . ALA A 1 75 ? 7.386 -5.842 7.495 1.00 0.00 75 ALA A O 10
ATOM 16295 N N . GLU A 1 76 ? 6.019 -4.064 7.317 1.00 0.00 76 GLU A N 10
ATOM 16296 C CA . GLU A 1 76 ? 4.799 -4.862 7.346 1.00 0.00 76 GLU A CA 10
ATOM 16297 C C . GLU A 1 76 ? 4.335 -5.198 5.932 1.00 0.00 76 GLU A C 10
ATOM 16298 O O . GLU A 1 76 ? 3.548 -6.123 5.728 1.00 0.00 76 GLU A O 10
ATOM 16310 N N . LEU A 1 77 ? 4.829 -4.441 4.958 1.00 0.00 77 LEU A N 10
ATOM 16311 C CA . LEU A 1 77 ? 4.466 -4.658 3.562 1.00 0.00 77 LEU A CA 10
ATOM 16312 C C . LEU A 1 77 ? 4.933 -6.029 3.084 1.00 0.00 77 LEU A C 10
ATOM 16313 O O . LEU A 1 77 ? 6.124 -6.247 2.863 1.00 0.00 77 LEU A O 10
ATOM 16329 N N . GLU A 1 78 ? 3.987 -6.949 2.926 1.00 0.00 78 GLU A N 10
ATOM 16330 C CA . GLU A 1 78 ? 4.302 -8.299 2.473 1.00 0.00 78 GLU A CA 10
ATOM 16331 C C . GLU A 1 78 ? 4.169 -8.409 0.957 1.00 0.00 78 GLU A C 10
ATOM 16332 O O . GLU A 1 78 ? 3.515 -7.585 0.320 1.00 0.00 78 GLU A O 10
ATOM 16344 N N . ASN A 1 79 ? 4.794 -9.434 0.387 1.00 0.00 79 ASN A N 10
ATOM 16345 C CA . ASN A 1 79 ? 4.746 -9.652 -1.054 1.00 0.00 79 ASN A CA 10
ATOM 16346 C C . ASN A 1 79 ? 3.497 -10.437 -1.445 1.00 0.00 79 ASN A C 10
ATOM 16347 O O . ASN A 1 79 ? 3.435 -11.653 -1.270 1.00 0.00 79 ASN A O 10
ATOM 16358 N N . GLY A 1 80 ? 2.503 -9.731 -1.976 1.00 0.00 80 GLY A N 10
ATOM 16359 C CA . GLY A 1 80 ? 1.269 -10.377 -2.383 1.00 0.00 80 GLY A CA 10
ATOM 16360 C C . GLY A 1 80 ? 0.129 -10.107 -1.422 1.00 0.00 80 GLY A C 10
ATOM 16361 O O . GLY A 1 80 ? -0.750 -10.949 -1.240 1.00 0.00 80 GLY A O 10
ATOM 16365 N N . GLN A 1 81 ? 0.143 -8.929 -0.805 1.00 0.00 81 GLN A N 10
ATOM 16366 C CA . GLN A 1 81 ? -0.897 -8.552 0.144 1.00 0.00 81 GLN A CA 10
ATOM 16367 C C . GLN A 1 81 ? -1.629 -7.297 -0.321 1.00 0.00 81 GLN A C 10
ATOM 16368 O O . GLN A 1 81 ? -1.197 -6.625 -1.258 1.00 0.00 81 GLN A O 10
ATOM 16382 N N . PHE A 1 82 ? -2.739 -6.987 0.340 1.00 0.00 82 PHE A N 10
ATOM 16383 C CA . PHE A 1 82 ? -3.532 -5.813 -0.006 1.00 0.00 82 PHE A CA 10
ATOM 16384 C C . PHE A 1 82 ? -3.468 -4.767 1.103 1.00 0.00 82 PHE A C 10
ATOM 16385 O O . PHE A 1 82 ? -3.483 -5.101 2.288 1.00 0.00 82 PHE A O 10
ATOM 16402 N N . TYR A 1 83 ? -3.397 -3.500 0.710 1.00 0.00 83 TYR A N 10
ATOM 16403 C CA . TYR A 1 83 ? -3.328 -2.405 1.669 1.00 0.00 83 TYR A CA 10
ATOM 16404 C C . TYR A 1 83 ? -4.106 -1.192 1.169 1.00 0.00 83 TYR A C 10
ATOM 16405 O O . TYR A 1 83 ? -4.262 -0.993 -0.036 1.00 0.00 83 TYR A O 10
ATOM 16423 N N . VAL A 1 84 ? -4.592 -0.382 2.104 1.00 0.00 84 VAL A N 10
ATOM 16424 C CA . VAL A 1 84 ? -5.353 0.814 1.760 1.00 0.00 84 VAL A CA 10
ATOM 16425 C C . VAL A 1 84 ? -4.582 2.079 2.120 1.00 0.00 84 VAL A C 10
ATOM 16426 O O . VAL A 1 84 ? -3.975 2.165 3.187 1.00 0.00 84 VAL A O 10
ATOM 16439 N N . ALA A 1 85 ? -4.611 3.059 1.223 1.00 0.00 85 ALA A N 10
ATOM 16440 C CA . ALA A 1 85 ? -3.917 4.321 1.447 1.00 0.00 85 ALA A CA 10
ATOM 16441 C C . ALA A 1 85 ? -4.844 5.351 2.085 1.00 0.00 85 ALA A C 10
ATOM 16442 O O . ALA A 1 85 ? -5.809 5.799 1.467 1.00 0.00 85 ALA A O 10
ATOM 16449 N N . VAL A 1 86 ? -4.544 5.721 3.325 1.00 0.00 86 VAL A N 10
ATOM 16450 C CA . VAL A 1 86 ? -5.349 6.699 4.047 1.00 0.00 86 VAL A CA 10
ATOM 16451 C C . VAL A 1 86 ? -4.635 8.043 4.135 1.00 0.00 86 VAL A C 10
ATOM 16452 O O . VAL A 1 86 ? -3.446 8.107 4.446 1.00 0.00 86 VAL A O 10
ATOM 16465 N N . GLY A 1 87 ? -5.369 9.116 3.858 1.00 0.00 87 GLY A N 10
ATOM 16466 C CA . GLY A 1 87 ? -4.788 10.446 3.911 1.00 0.00 87 GLY A CA 10
ATOM 16467 C C . GLY A 1 87 ? -4.603 10.941 5.332 1.00 0.00 87 GLY A C 10
ATOM 16468 O O . GLY A 1 87 ? -4.068 10.227 6.180 1.00 0.00 87 GLY A O 10
ATOM 16472 N N . ARG A 1 88 ? -5.045 12.167 5.591 1.00 0.00 88 ARG A N 10
ATOM 16473 C CA . ARG A 1 88 ? -4.922 12.758 6.919 1.00 0.00 88 ARG A CA 10
ATOM 16474 C C . ARG A 1 88 ? -6.229 12.625 7.696 1.00 0.00 88 ARG A C 10
ATOM 16475 O O . ARG A 1 88 ? -6.703 13.587 8.301 1.00 0.00 88 ARG A O 10
ATOM 16496 N N . ASP A 1 89 ? -6.805 11.429 7.674 1.00 0.00 89 ASP A N 10
ATOM 16497 C CA . ASP A 1 89 ? -8.057 11.170 8.376 1.00 0.00 89 ASP A CA 10
ATOM 16498 C C . ASP A 1 89 ? -8.142 9.711 8.814 1.00 0.00 89 ASP A C 10
ATOM 16499 O O . ASP A 1 89 ? -7.298 8.892 8.452 1.00 0.00 89 ASP A O 10
ATOM 16508 N N . LYS A 1 90 ? -9.168 9.393 9.597 1.00 0.00 90 LYS A N 10
ATOM 16509 C CA . LYS A 1 90 ? -9.365 8.034 10.086 1.00 0.00 90 LYS A CA 10
ATOM 16510 C C . LYS A 1 90 ? -9.315 7.031 8.938 1.00 0.00 90 LYS A C 10
ATOM 16511 O O . LYS A 1 90 ? -9.068 7.398 7.789 1.00 0.00 90 LYS A O 10
ATOM 16530 N N . PHE A 1 91 ? -9.553 5.762 9.255 1.00 0.00 91 PHE A N 10
ATOM 16531 C CA . PHE A 1 91 ? -9.536 4.706 8.250 1.00 0.00 91 PHE A CA 10
ATOM 16532 C C . PHE A 1 91 ? -10.941 4.165 8.005 1.00 0.00 91 PHE A C 10
ATOM 16533 O O . PHE A 1 91 ? -11.528 3.514 8.870 1.00 0.00 91 PHE A O 10
ATOM 16550 N N . LYS A 1 92 ? -11.476 4.440 6.821 1.00 0.00 92 LYS A N 10
ATOM 16551 C CA . LYS A 1 92 ? -12.813 3.981 6.459 1.00 0.00 92 LYS A CA 10
ATOM 16552 C C . LYS A 1 92 ? -12.815 2.482 6.176 1.00 0.00 92 LYS A C 10
ATOM 16553 O O . LYS A 1 92 ? -12.760 2.058 5.022 1.00 0.00 92 LYS A O 10
ATOM 16572 N N . LYS A 1 93 ? -12.882 1.685 7.237 1.00 0.00 93 LYS A N 10
ATOM 16573 C CA . LYS A 1 93 ? -12.895 0.233 7.103 1.00 0.00 93 LYS A CA 10
ATOM 16574 C C . LYS A 1 93 ? -14.024 -0.219 6.182 1.00 0.00 93 LYS A C 10
ATOM 16575 O O . LYS A 1 93 ? -15.196 -0.188 6.559 1.00 0.00 93 LYS A O 10
ATOM 16594 N N . LEU A 1 94 ? -13.664 -0.638 4.974 1.00 0.00 94 LEU A N 10
ATOM 16595 C CA . LEU A 1 94 ? -14.647 -1.098 3.999 1.00 0.00 94 LEU A CA 10
ATOM 16596 C C . LEU A 1 94 ? -14.230 -2.435 3.394 1.00 0.00 94 LEU A C 10
ATOM 16597 O O . LEU A 1 94 ? -13.048 -2.774 3.331 1.00 0.00 94 LEU A O 10
ATOM 16613 N N . PRO A 1 95 ? -15.223 -3.213 2.938 1.00 0.00 95 PRO A N 10
ATOM 16614 C CA . PRO A 1 95 ? -14.984 -4.524 2.327 1.00 0.00 95 PRO A CA 10
ATOM 16615 C C . PRO A 1 95 ? -14.310 -4.415 0.963 1.00 0.00 95 PRO A C 10
ATOM 16616 O O . PRO A 1 95 ? -14.941 -4.034 -0.023 1.00 0.00 95 PRO A O 10
ATOM 16627 N N . TYR A 1 96 ? -13.025 -4.750 0.915 1.00 0.00 96 TYR A N 10
ATOM 16628 C CA . TYR A 1 96 ? -12.266 -4.688 -0.328 1.00 0.00 96 TYR A CA 10
ATOM 16629 C C . TYR A 1 96 ? -11.923 -6.088 -0.828 1.00 0.00 96 TYR A C 10
ATOM 16630 O O . TYR A 1 96 ? -11.789 -6.314 -2.030 1.00 0.00 96 TYR A O 10
ATOM 16648 N N . GLY A 1 97 ? -11.784 -7.025 0.104 1.00 0.00 97 GLY A N 10
ATOM 16649 C CA . GLY A 1 97 ? -11.459 -8.392 -0.260 1.00 0.00 97 GLY A CA 10
ATOM 16650 C C . GLY A 1 97 ? -12.253 -8.877 -1.456 1.00 0.00 97 GLY A C 10
ATOM 16651 O O . GLY A 1 97 ? -11.752 -9.656 -2.267 1.00 0.00 97 GLY A O 10
ATOM 16655 N N . GLU A 1 98 ? -13.496 -8.417 -1.566 1.00 0.00 98 GLU A N 10
ATOM 16656 C CA . GLU A 1 98 ? -14.361 -8.812 -2.672 1.00 0.00 98 GLU A CA 10
ATOM 16657 C C . GLU A 1 98 ? -13.971 -8.085 -3.955 1.00 0.00 98 GLU A C 10
ATOM 16658 O O . GLU A 1 98 ? -13.996 -8.663 -5.042 1.00 0.00 98 GLU A O 10
ATOM 16670 N N . LEU A 1 99 ? -13.610 -6.813 -3.821 1.00 0.00 99 LEU A N 10
ATOM 16671 C CA . LEU A 1 99 ? -13.215 -6.005 -4.969 1.00 0.00 99 LEU A CA 10
ATOM 16672 C C . LEU A 1 99 ? -11.959 -6.570 -5.626 1.00 0.00 99 LEU A C 10
ATOM 16673 O O . LEU A 1 99 ? -11.741 -6.396 -6.826 1.00 0.00 99 LEU A O 10
ATOM 16689 N N . LEU A 1 100 ? -11.137 -7.249 -4.833 1.00 0.00 100 LEU A N 10
ATOM 16690 C CA . LEU A 1 100 ? -9.904 -7.842 -5.338 1.00 0.00 100 LEU A CA 10
ATOM 16691 C C . LEU A 1 100 ? -10.198 -8.856 -6.439 1.00 0.00 100 LEU A C 10
ATOM 16692 O O . LEU A 1 100 ? -9.874 -8.632 -7.606 1.00 0.00 100 LEU A O 10
ATOM 16708 N N . PHE A 1 101 ? -10.816 -9.970 -6.061 1.00 0.00 101 PHE A N 10
ATOM 16709 C CA . PHE A 1 101 ? -11.155 -11.018 -7.017 1.00 0.00 101 PHE A CA 10
ATOM 16710 C C . PHE A 1 101 ? -12.633 -11.384 -6.920 1.00 0.00 101 PHE A C 10
ATOM 16711 O O . PHE A 1 101 ? -13.073 -11.978 -5.936 1.00 0.00 101 PHE A O 10
ATOM 16728 N N . ASP A 1 102 ? -13.394 -11.024 -7.948 1.00 0.00 102 ASP A N 10
ATOM 16729 C CA . ASP A 1 102 ? -14.823 -11.315 -7.981 1.00 0.00 102 ASP A CA 10
ATOM 16730 C C . ASP A 1 102 ? -15.100 -12.590 -8.771 1.00 0.00 102 ASP A C 10
ATOM 16731 O O . ASP A 1 102 ? -14.314 -12.980 -9.634 1.00 0.00 102 ASP A O 10
ATOM 16740 N N . SER A 1 103 ? -16.223 -13.235 -8.469 1.00 0.00 103 SER A N 10
ATOM 16741 C CA . SER A 1 103 ? -16.602 -14.469 -9.148 1.00 0.00 103 SER A CA 10
ATOM 16742 C C . SER A 1 103 ? -15.377 -15.336 -9.422 1.00 0.00 103 SER A C 10
ATOM 16743 O O . SER A 1 103 ? -15.358 -16.122 -10.368 1.00 0.00 103 SER A O 10
ATOM 16751 N N . GLY A 1 104 ? -14.354 -15.187 -8.585 1.00 0.00 104 GLY A N 10
ATOM 16752 C CA . GLY A 1 104 ? -13.139 -15.962 -8.753 1.00 0.00 104 GLY A CA 10
ATOM 16753 C C . GLY A 1 104 ? -12.987 -17.038 -7.696 1.00 0.00 104 GLY A C 10
ATOM 16754 O O . GLY A 1 104 ? -13.458 -18.165 -7.855 1.00 0.00 104 GLY A O 10
ATOM 16758 N N . PRO A 1 105 ? -12.315 -16.694 -6.588 1.00 0.00 105 PRO A N 10
ATOM 16759 C CA . PRO A 1 105 ? -12.086 -17.626 -5.479 1.00 0.00 105 PRO A CA 10
ATOM 16760 C C . PRO A 1 105 ? -13.368 -17.949 -4.720 1.00 0.00 105 PRO A C 10
ATOM 16761 O O . PRO A 1 105 ? -13.475 -18.996 -4.080 1.00 0.00 105 PRO A O 10
ATOM 16772 N N . SER A 1 106 ? -14.339 -17.045 -4.795 1.00 0.00 106 SER A N 10
ATOM 16773 C CA . SER A 1 106 ? -15.613 -17.233 -4.111 1.00 0.00 106 SER A CA 10
ATOM 16774 C C . SER A 1 106 ? -16.508 -18.197 -4.884 1.00 0.00 106 SER A C 10
ATOM 16775 O O . SER A 1 106 ? -16.998 -17.874 -5.967 1.00 0.00 106 SER A O 10
ATOM 16783 N N . SER A 1 107 ? -16.716 -19.382 -4.321 1.00 0.00 107 SER A N 10
ATOM 16784 C CA . SER A 1 107 ? -17.549 -20.396 -4.958 1.00 0.00 107 SER A CA 10
ATOM 16785 C C . SER A 1 107 ? -19.020 -19.995 -4.917 1.00 0.00 107 SER A C 10
ATOM 16786 O O . SER A 1 107 ? -19.533 -19.577 -3.880 1.00 0.00 107 SER A O 10
ATOM 16794 N N . GLY A 1 108 ? -19.695 -20.127 -6.055 1.00 0.00 108 GLY A N 10
ATOM 16795 C CA . GLY A 1 108 ? -21.101 -19.774 -6.129 1.00 0.00 108 GLY A CA 10
ATOM 16796 C C . GLY A 1 108 ? -21.630 -19.795 -7.549 1.00 0.00 108 GLY A C 10
ATOM 16797 O O . GLY A 1 108 ? -22.221 -20.784 -7.984 1.00 0.00 108 GLY A O 10
ATOM 16801 N N . GLY A 1 1 ? 19.471 12.755 1.531 1.00 0.00 1 GLY A N 11
ATOM 16802 C CA . GLY A 1 1 ? 20.164 11.733 2.293 1.00 0.00 1 GLY A CA 11
ATOM 16803 C C . GLY A 1 1 ? 21.527 11.404 1.717 1.00 0.00 1 GLY A C 11
ATOM 16804 O O . GLY A 1 1 ? 21.839 11.782 0.588 1.00 0.00 1 GLY A O 11
ATOM 16808 N N . SER A 1 2 ? 22.343 10.700 2.496 1.00 0.00 2 SER A N 11
ATOM 16809 C CA . SER A 1 2 ? 23.682 10.326 2.059 1.00 0.00 2 SER A CA 11
ATOM 16810 C C . SER A 1 2 ? 23.743 8.844 1.702 1.00 0.00 2 SER A C 11
ATOM 16811 O O . SER A 1 2 ? 23.559 7.980 2.559 1.00 0.00 2 SER A O 11
ATOM 16819 N N . SER A 1 3 ? 24.001 8.558 0.430 1.00 0.00 3 SER A N 11
ATOM 16820 C CA . SER A 1 3 ? 24.083 7.180 -0.043 1.00 0.00 3 SER A CA 11
ATOM 16821 C C . SER A 1 3 ? 25.000 6.352 0.852 1.00 0.00 3 SER A C 11
ATOM 16822 O O . SER A 1 3 ? 24.723 5.189 1.137 1.00 0.00 3 SER A O 11
ATOM 16830 N N . GLY A 1 4 ? 26.097 6.963 1.291 1.00 0.00 4 GLY A N 11
ATOM 16831 C CA . GLY A 1 4 ? 27.040 6.269 2.148 1.00 0.00 4 GLY A CA 11
ATOM 16832 C C . GLY A 1 4 ? 27.730 5.120 1.439 1.00 0.00 4 GLY A C 11
ATOM 16833 O O . GLY A 1 4 ? 28.677 5.328 0.681 1.00 0.00 4 GLY A O 11
ATOM 16837 N N . SER A 1 5 ? 27.256 3.903 1.688 1.00 0.00 5 SER A N 11
ATOM 16838 C CA . SER A 1 5 ? 27.838 2.716 1.073 1.00 0.00 5 SER A CA 11
ATOM 16839 C C . SER A 1 5 ? 26.785 1.626 0.894 1.00 0.00 5 SER A C 11
ATOM 16840 O O . SER A 1 5 ? 25.698 1.698 1.466 1.00 0.00 5 SER A O 11
ATOM 16848 N N . SER A 1 6 ? 27.117 0.617 0.094 1.00 0.00 6 SER A N 11
ATOM 16849 C CA . SER A 1 6 ? 26.200 -0.486 -0.165 1.00 0.00 6 SER A CA 11
ATOM 16850 C C . SER A 1 6 ? 26.897 -1.603 -0.934 1.00 0.00 6 SER A C 11
ATOM 16851 O O . SER A 1 6 ? 27.353 -1.406 -2.060 1.00 0.00 6 SER A O 11
ATOM 16859 N N . GLY A 1 7 ? 26.977 -2.779 -0.318 1.00 0.00 7 GLY A N 11
ATOM 16860 C CA . GLY A 1 7 ? 27.621 -3.911 -0.958 1.00 0.00 7 GLY A CA 11
ATOM 16861 C C . GLY A 1 7 ? 27.469 -5.191 -0.162 1.00 0.00 7 GLY A C 11
ATOM 16862 O O . GLY A 1 7 ? 26.956 -5.177 0.957 1.00 0.00 7 GLY A O 11
ATOM 16866 N N . ARG A 1 8 ? 27.914 -6.302 -0.740 1.00 0.00 8 ARG A N 11
ATOM 16867 C CA . ARG A 1 8 ? 27.823 -7.598 -0.077 1.00 0.00 8 ARG A CA 11
ATOM 16868 C C . ARG A 1 8 ? 26.443 -7.794 0.544 1.00 0.00 8 ARG A C 11
ATOM 16869 O O . ARG A 1 8 ? 26.317 -8.319 1.650 1.00 0.00 8 ARG A O 11
ATOM 16890 N N . LYS A 1 9 ? 25.410 -7.369 -0.176 1.00 0.00 9 LYS A N 11
ATOM 16891 C CA . LYS A 1 9 ? 24.038 -7.499 0.302 1.00 0.00 9 LYS A CA 11
ATOM 16892 C C . LYS A 1 9 ? 23.400 -8.783 -0.217 1.00 0.00 9 LYS A C 11
ATOM 16893 O O . LYS A 1 9 ? 23.565 -9.161 -1.377 1.00 0.00 9 LYS A O 11
ATOM 16912 N N . PRO A 1 10 ? 22.652 -9.469 0.659 1.00 0.00 10 PRO A N 11
ATOM 16913 C CA . PRO A 1 10 ? 21.972 -10.720 0.310 1.00 0.00 10 PRO A CA 11
ATOM 16914 C C . PRO A 1 10 ? 20.813 -10.500 -0.656 1.00 0.00 10 PRO A C 11
ATOM 16915 O O . PRO A 1 10 ? 20.597 -9.388 -1.140 1.00 0.00 10 PRO A O 11
ATOM 16926 N N . LEU A 1 11 ? 20.069 -11.565 -0.932 1.00 0.00 11 LEU A N 11
ATOM 16927 C CA . LEU A 1 11 ? 18.930 -11.488 -1.840 1.00 0.00 11 LEU A CA 11
ATOM 16928 C C . LEU A 1 11 ? 17.836 -10.592 -1.268 1.00 0.00 11 LEU A C 11
ATOM 16929 O O . LEU A 1 11 ? 17.327 -10.840 -0.175 1.00 0.00 11 LEU A O 11
ATOM 16945 N N . GLN A 1 12 ? 17.479 -9.552 -2.015 1.00 0.00 12 GLN A N 11
ATOM 16946 C CA . GLN A 1 12 ? 16.445 -8.621 -1.581 1.00 0.00 12 GLN A CA 11
ATOM 16947 C C . GLN A 1 12 ? 15.355 -8.487 -2.640 1.00 0.00 12 GLN A C 11
ATOM 16948 O O . GLN A 1 12 ? 15.051 -7.385 -3.095 1.00 0.00 12 GLN A O 11
ATOM 16962 N N . GLU A 1 13 ? 14.770 -9.617 -3.026 1.00 0.00 13 GLU A N 11
ATOM 16963 C CA . GLU A 1 13 ? 13.714 -9.625 -4.032 1.00 0.00 13 GLU A CA 11
ATOM 16964 C C . GLU A 1 13 ? 12.621 -8.620 -3.681 1.00 0.00 13 GLU A C 11
ATOM 16965 O O . GLU A 1 13 ? 12.292 -8.404 -2.514 1.00 0.00 13 GLU A O 11
ATOM 16977 N N . PRO A 1 14 ? 12.044 -7.989 -4.714 1.00 0.00 14 PRO A N 11
ATOM 16978 C CA . PRO A 1 14 ? 10.979 -6.996 -4.541 1.00 0.00 14 PRO A CA 11
ATOM 16979 C C . PRO A 1 14 ? 9.673 -7.624 -4.069 1.00 0.00 14 PRO A C 11
ATOM 16980 O O . PRO A 1 14 ? 9.540 -8.848 -4.027 1.00 0.00 14 PRO A O 11
ATOM 16991 N N . CYS A 1 15 ? 8.710 -6.780 -3.714 1.00 0.00 15 CYS A N 11
ATOM 16992 C CA . CYS A 1 15 ? 7.413 -7.253 -3.244 1.00 0.00 15 CYS A CA 11
ATOM 16993 C C . CYS A 1 15 ? 6.279 -6.595 -4.023 1.00 0.00 15 CYS A C 11
ATOM 16994 O O . CYS A 1 15 ? 6.286 -5.384 -4.248 1.00 0.00 15 CYS A O 11
ATOM 17002 N N . THR A 1 16 ? 5.306 -7.401 -4.435 1.00 0.00 16 THR A N 11
ATOM 17003 C CA . THR A 1 16 ? 4.166 -6.898 -5.193 1.00 0.00 16 THR A CA 11
ATOM 17004 C C . THR A 1 16 ? 2.936 -6.756 -4.304 1.00 0.00 16 THR A C 11
ATOM 17005 O O . THR A 1 16 ? 2.330 -7.750 -3.903 1.00 0.00 16 THR A O 11
ATOM 17016 N N . ILE A 1 17 ? 2.571 -5.515 -4.001 1.00 0.00 17 ILE A N 11
ATOM 17017 C CA . ILE A 1 17 ? 1.410 -5.244 -3.162 1.00 0.00 17 ILE A CA 11
ATOM 17018 C C . ILE A 1 17 ? 0.388 -4.384 -3.897 1.00 0.00 17 ILE A C 11
ATOM 17019 O O . ILE A 1 17 ? 0.744 -3.578 -4.758 1.00 0.00 17 ILE A O 11
ATOM 17035 N N . PHE A 1 18 ? -0.883 -4.558 -3.551 1.00 0.00 18 PHE A N 11
ATOM 17036 C CA . PHE A 1 18 ? -1.957 -3.797 -4.178 1.00 0.00 18 PHE A CA 11
ATOM 17037 C C . PHE A 1 18 ? -2.381 -2.627 -3.296 1.00 0.00 18 PHE A C 11
ATOM 17038 O O . PHE A 1 18 ? -2.564 -2.780 -2.087 1.00 0.00 18 PHE A O 11
ATOM 17055 N N . LEU A 1 19 ? -2.534 -1.458 -3.908 1.00 0.00 19 LEU A N 11
ATOM 17056 C CA . LEU A 1 19 ? -2.935 -0.259 -3.179 1.00 0.00 19 LEU A CA 11
ATOM 17057 C C . LEU A 1 19 ? -4.362 0.144 -3.537 1.00 0.00 19 LEU A C 11
ATOM 17058 O O . LEU A 1 19 ? -4.851 -0.167 -4.624 1.00 0.00 19 LEU A O 11
ATOM 17074 N N . ILE A 1 20 ? -5.024 0.838 -2.618 1.00 0.00 20 ILE A N 11
ATOM 17075 C CA . ILE A 1 20 ? -6.393 1.286 -2.839 1.00 0.00 20 ILE A CA 11
ATOM 17076 C C . ILE A 1 20 ? -6.627 2.662 -2.224 1.00 0.00 20 ILE A C 11
ATOM 17077 O O . ILE A 1 20 ? -6.065 2.990 -1.180 1.00 0.00 20 ILE A O 11
ATOM 17093 N N . ALA A 1 21 ? -7.463 3.462 -2.878 1.00 0.00 21 ALA A N 11
ATOM 17094 C CA . ALA A 1 21 ? -7.775 4.801 -2.393 1.00 0.00 21 ALA A CA 11
ATOM 17095 C C . ALA A 1 21 ? -8.741 4.747 -1.214 1.00 0.00 21 ALA A C 11
ATOM 17096 O O . ALA A 1 21 ? -9.890 4.333 -1.359 1.00 0.00 21 ALA A O 11
ATOM 17103 N N . ASN A 1 22 ? -8.265 5.167 -0.046 1.00 0.00 22 ASN A N 11
ATOM 17104 C CA . ASN A 1 22 ? -9.086 5.165 1.159 1.00 0.00 22 ASN A CA 11
ATOM 17105 C C . ASN A 1 22 ? -10.374 5.955 0.941 1.00 0.00 22 ASN A C 11
ATOM 17106 O O . ASN A 1 22 ? -10.352 7.060 0.402 1.00 0.00 22 ASN A O 11
ATOM 17117 N N . GLY A 1 23 ? -11.494 5.378 1.365 1.00 0.00 23 GLY A N 11
ATOM 17118 C CA . GLY A 1 23 ? -12.775 6.042 1.209 1.00 0.00 23 GLY A CA 11
ATOM 17119 C C . GLY A 1 23 ? -13.374 5.829 -0.167 1.00 0.00 23 GLY A C 11
ATOM 17120 O O . GLY A 1 23 ? -14.489 6.272 -0.442 1.00 0.00 23 GLY A O 11
ATOM 17124 N N . ASP A 1 24 ? -12.632 5.150 -1.035 1.00 0.00 24 ASP A N 11
ATOM 17125 C CA . ASP A 1 24 ? -13.096 4.879 -2.391 1.00 0.00 24 ASP A CA 11
ATOM 17126 C C . ASP A 1 24 ? -13.588 3.441 -2.519 1.00 0.00 24 ASP A C 11
ATOM 17127 O O . ASP A 1 24 ? -12.830 2.493 -2.314 1.00 0.00 24 ASP A O 11
ATOM 17136 N N . LEU A 1 25 ? -14.863 3.286 -2.860 1.00 0.00 25 LEU A N 11
ATOM 17137 C CA . LEU A 1 25 ? -15.458 1.963 -3.015 1.00 0.00 25 LEU A CA 11
ATOM 17138 C C . LEU A 1 25 ? -15.994 1.769 -4.430 1.00 0.00 25 LEU A C 11
ATOM 17139 O O . LEU A 1 25 ? -16.899 0.966 -4.657 1.00 0.00 25 LEU A O 11
ATOM 17155 N N . ILE A 1 26 ? -15.428 2.509 -5.378 1.00 0.00 26 ILE A N 11
ATOM 17156 C CA . ILE A 1 26 ? -15.847 2.416 -6.771 1.00 0.00 26 ILE A CA 11
ATOM 17157 C C . ILE A 1 26 ? -14.698 1.953 -7.660 1.00 0.00 26 ILE A C 11
ATOM 17158 O O . ILE A 1 26 ? -14.898 1.186 -8.601 1.00 0.00 26 ILE A O 11
ATOM 17174 N N . ASN A 1 27 ? -13.493 2.423 -7.354 1.00 0.00 27 ASN A N 11
ATOM 17175 C CA . ASN A 1 27 ? -12.311 2.056 -8.125 1.00 0.00 27 ASN A CA 11
ATOM 17176 C C . ASN A 1 27 ? -11.569 0.898 -7.466 1.00 0.00 27 ASN A C 11
ATOM 17177 O O . ASN A 1 27 ? -11.441 0.825 -6.244 1.00 0.00 27 ASN A O 11
ATOM 17188 N N . PRO A 1 28 ? -11.067 -0.031 -8.293 1.00 0.00 28 PRO A N 11
ATOM 17189 C CA . PRO A 1 28 ? -10.328 -1.202 -7.813 1.00 0.00 28 PRO A CA 11
ATOM 17190 C C . PRO A 1 28 ? -8.963 -0.833 -7.242 1.00 0.00 28 PRO A C 11
ATOM 17191 O O . PRO A 1 28 ? -8.653 0.344 -7.063 1.00 0.00 28 PRO A O 11
ATOM 17202 N N . ALA A 1 29 ? -8.152 -1.846 -6.957 1.00 0.00 29 ALA A N 11
ATOM 17203 C CA . ALA A 1 29 ? -6.820 -1.627 -6.408 1.00 0.00 29 ALA A CA 11
ATOM 17204 C C . ALA A 1 29 ? -5.793 -1.438 -7.519 1.00 0.00 29 ALA A C 11
ATOM 17205 O O . ALA A 1 29 ? -6.141 -1.392 -8.699 1.00 0.00 29 ALA A O 11
ATOM 17212 N N . SER A 1 30 ? -4.525 -1.328 -7.135 1.00 0.00 30 SER A N 11
ATOM 17213 C CA . SER A 1 30 ? -3.447 -1.139 -8.099 1.00 0.00 30 SER A CA 11
ATOM 17214 C C . SER A 1 30 ? -2.209 -1.933 -7.693 1.00 0.00 30 SER A C 11
ATOM 17215 O O . SER A 1 30 ? -1.545 -1.608 -6.708 1.00 0.00 30 SER A O 11
ATOM 17223 N N . ARG A 1 31 ? -1.906 -2.977 -8.458 1.00 0.00 31 ARG A N 11
ATOM 17224 C CA . ARG A 1 31 ? -0.749 -3.819 -8.178 1.00 0.00 31 ARG A CA 11
ATOM 17225 C C . ARG A 1 31 ? 0.550 -3.048 -8.394 1.00 0.00 31 ARG A C 11
ATOM 17226 O O . ARG A 1 31 ? 0.992 -2.861 -9.529 1.00 0.00 31 ARG A O 11
ATOM 17247 N N . LEU A 1 32 ? 1.156 -2.601 -7.300 1.00 0.00 32 LEU A N 11
ATOM 17248 C CA . LEU A 1 32 ? 2.404 -1.850 -7.369 1.00 0.00 32 LEU A CA 11
ATOM 17249 C C . LEU A 1 32 ? 3.542 -2.622 -6.709 1.00 0.00 32 LEU A C 11
ATOM 17250 O O . LEU A 1 32 ? 3.355 -3.256 -5.669 1.00 0.00 32 LEU A O 11
ATOM 17266 N N . LEU A 1 33 ? 4.722 -2.563 -7.317 1.00 0.00 33 LEU A N 11
ATOM 17267 C CA . LEU A 1 33 ? 5.891 -3.254 -6.787 1.00 0.00 33 LEU A CA 11
ATOM 17268 C C . LEU A 1 33 ? 6.833 -2.277 -6.090 1.00 0.00 33 LEU A C 11
ATOM 17269 O O . LEU A 1 33 ? 7.030 -1.153 -6.553 1.00 0.00 33 LEU A O 11
ATOM 17285 N N . ILE A 1 34 ? 7.412 -2.713 -4.977 1.00 0.00 34 ILE A N 11
ATOM 17286 C CA . ILE A 1 34 ? 8.335 -1.878 -4.219 1.00 0.00 34 ILE A CA 11
ATOM 17287 C C . ILE A 1 34 ? 9.623 -2.630 -3.901 1.00 0.00 34 ILE A C 11
ATOM 17288 O O . ILE A 1 34 ? 9.620 -3.658 -3.224 1.00 0.00 34 ILE A O 11
ATOM 17304 N N . PRO A 1 35 ? 10.752 -2.106 -4.400 1.00 0.00 35 PRO A N 11
ATOM 17305 C CA . PRO A 1 35 ? 12.070 -2.711 -4.181 1.00 0.00 35 PRO A CA 11
ATOM 17306 C C . PRO A 1 35 ? 12.533 -2.581 -2.734 1.00 0.00 35 PRO A C 11
ATOM 17307 O O . PRO A 1 35 ? 12.576 -1.482 -2.182 1.00 0.00 35 PRO A O 11
ATOM 17318 N N . ARG A 1 36 ? 12.880 -3.711 -2.125 1.00 0.00 36 ARG A N 11
ATOM 17319 C CA . ARG A 1 36 ? 13.340 -3.723 -0.742 1.00 0.00 36 ARG A CA 11
ATOM 17320 C C . ARG A 1 36 ? 14.082 -2.433 -0.404 1.00 0.00 36 ARG A C 11
ATOM 17321 O O . ARG A 1 36 ? 13.889 -1.855 0.665 1.00 0.00 36 ARG A O 11
ATOM 17342 N N . LYS A 1 37 ? 14.932 -1.988 -1.323 1.00 0.00 37 LYS A N 11
ATOM 17343 C CA . LYS A 1 37 ? 15.704 -0.767 -1.125 1.00 0.00 37 LYS A CA 11
ATOM 17344 C C . LYS A 1 37 ? 14.810 0.368 -0.636 1.00 0.00 37 LYS A C 11
ATOM 17345 O O . LYS A 1 37 ? 15.113 1.027 0.359 1.00 0.00 37 LYS A O 11
ATOM 17364 N N . THR A 1 38 ? 13.705 0.591 -1.341 1.00 0.00 38 THR A N 11
ATOM 17365 C CA . THR A 1 38 ? 12.767 1.645 -0.979 1.00 0.00 38 THR A CA 11
ATOM 17366 C C . THR A 1 38 ? 12.045 1.317 0.323 1.00 0.00 38 THR A C 11
ATOM 17367 O O . THR A 1 38 ? 11.831 2.191 1.164 1.00 0.00 38 THR A O 11
ATOM 17378 N N . LEU A 1 39 ? 11.673 0.052 0.484 1.00 0.00 39 LEU A N 11
ATOM 17379 C CA . LEU A 1 39 ? 10.976 -0.394 1.686 1.00 0.00 39 LEU A CA 11
ATOM 17380 C C . LEU A 1 39 ? 11.661 0.137 2.941 1.00 0.00 39 LEU A C 11
ATOM 17381 O O . LEU A 1 39 ? 11.023 0.326 3.975 1.00 0.00 39 LEU A O 11
ATOM 17397 N N . ASN A 1 40 ? 12.965 0.376 2.841 1.00 0.00 40 ASN A N 11
ATOM 17398 C CA . ASN A 1 40 ? 13.737 0.887 3.968 1.00 0.00 40 ASN A CA 11
ATOM 17399 C C . ASN A 1 40 ? 13.271 2.286 4.357 1.00 0.00 40 ASN A C 11
ATOM 17400 O O . ASN A 1 40 ? 13.211 2.624 5.539 1.00 0.00 40 ASN A O 11
ATOM 17411 N N . GLN A 1 41 ? 12.942 3.094 3.355 1.00 0.00 41 GLN A N 11
ATOM 17412 C CA . GLN A 1 41 ? 12.481 4.457 3.593 1.00 0.00 41 GLN A CA 11
ATOM 17413 C C . GLN A 1 41 ? 10.977 4.570 3.369 1.00 0.00 41 GLN A C 11
ATOM 17414 O O . GLN A 1 41 ? 10.517 4.703 2.235 1.00 0.00 41 GLN A O 11
ATOM 17428 N N . TRP A 1 42 ? 10.217 4.517 4.456 1.00 0.00 42 TRP A N 11
ATOM 17429 C CA . TRP A 1 42 ? 8.763 4.613 4.378 1.00 0.00 42 TRP A CA 11
ATOM 17430 C C . TRP A 1 42 ? 8.342 5.806 3.526 1.00 0.00 42 TRP A C 11
ATOM 17431 O O . TRP A 1 42 ? 7.480 5.684 2.655 1.00 0.00 42 TRP A O 11
ATOM 17452 N N . ASP A 1 43 ? 8.953 6.957 3.783 1.00 0.00 43 ASP A N 11
ATOM 17453 C CA . ASP A 1 43 ? 8.642 8.171 3.038 1.00 0.00 43 ASP A CA 11
ATOM 17454 C C . ASP A 1 43 ? 8.728 7.924 1.535 1.00 0.00 43 ASP A C 11
ATOM 17455 O O . ASP A 1 43 ? 7.852 8.339 0.776 1.00 0.00 43 ASP A O 11
ATOM 17464 N N . HIS A 1 44 ? 9.790 7.246 1.112 1.00 0.00 44 HIS A N 11
ATOM 17465 C CA . HIS A 1 44 ? 9.992 6.944 -0.301 1.00 0.00 44 HIS A CA 11
ATOM 17466 C C . HIS A 1 44 ? 8.893 6.022 -0.821 1.00 0.00 44 HIS A C 11
ATOM 17467 O O . HIS A 1 44 ? 8.616 5.984 -2.020 1.00 0.00 44 HIS A O 11
ATOM 17482 N N . VAL A 1 45 ? 8.271 5.278 0.089 1.00 0.00 45 VAL A N 11
ATOM 17483 C CA . VAL A 1 45 ? 7.203 4.356 -0.278 1.00 0.00 45 VAL A CA 11
ATOM 17484 C C . VAL A 1 45 ? 5.922 5.108 -0.623 1.00 0.00 45 VAL A C 11
ATOM 17485 O O . VAL A 1 45 ? 5.242 4.784 -1.597 1.00 0.00 45 VAL A O 11
ATOM 17498 N N . LEU A 1 46 ? 5.599 6.115 0.181 1.00 0.00 46 LEU A N 11
ATOM 17499 C CA . LEU A 1 46 ? 4.399 6.915 -0.039 1.00 0.00 46 LEU A CA 11
ATOM 17500 C C . LEU A 1 46 ? 4.538 7.770 -1.294 1.00 0.00 46 LEU A C 11
ATOM 17501 O O . LEU A 1 46 ? 3.551 8.066 -1.967 1.00 0.00 46 LEU A O 11
ATOM 17517 N N . GLN A 1 47 ? 5.769 8.163 -1.603 1.00 0.00 47 GLN A N 11
ATOM 17518 C CA . GLN A 1 47 ? 6.037 8.983 -2.778 1.00 0.00 47 GLN A CA 11
ATOM 17519 C C . GLN A 1 47 ? 5.646 8.248 -4.056 1.00 0.00 47 GLN A C 11
ATOM 17520 O O . GLN A 1 47 ? 5.241 8.865 -5.040 1.00 0.00 47 GLN A O 11
ATOM 17534 N N . MET A 1 48 ? 5.771 6.925 -4.033 1.00 0.00 48 MET A N 11
ATOM 17535 C CA . MET A 1 48 ? 5.430 6.105 -5.190 1.00 0.00 48 MET A CA 11
ATOM 17536 C C . MET A 1 48 ? 3.989 5.613 -5.101 1.00 0.00 48 MET A C 11
ATOM 17537 O O . MET A 1 48 ? 3.292 5.517 -6.112 1.00 0.00 48 MET A O 11
ATOM 17551 N N . VAL A 1 49 ? 3.549 5.301 -3.887 1.00 0.00 49 VAL A N 11
ATOM 17552 C CA . VAL A 1 49 ? 2.190 4.819 -3.666 1.00 0.00 49 VAL A CA 11
ATOM 17553 C C . VAL A 1 49 ? 1.162 5.850 -4.115 1.00 0.00 49 VAL A C 11
ATOM 17554 O O . VAL A 1 49 ? 0.071 5.501 -4.567 1.00 0.00 49 VAL A O 11
ATOM 17567 N N . THR A 1 50 ? 1.516 7.125 -3.988 1.00 0.00 50 THR A N 11
ATOM 17568 C CA . THR A 1 50 ? 0.624 8.209 -4.379 1.00 0.00 50 THR A CA 11
ATOM 17569 C C . THR A 1 50 ? 0.452 8.260 -5.893 1.00 0.00 50 THR A C 11
ATOM 17570 O O . THR A 1 50 ? -0.602 8.650 -6.394 1.00 0.00 50 THR A O 11
ATOM 17581 N N . GLU A 1 51 ? 1.495 7.864 -6.616 1.00 0.00 51 GLU A N 11
ATOM 17582 C CA . GLU A 1 51 ? 1.457 7.865 -8.074 1.00 0.00 51 GLU A CA 11
ATOM 17583 C C . GLU A 1 51 ? 0.379 6.918 -8.591 1.00 0.00 51 GLU A C 11
ATOM 17584 O O . GLU A 1 51 ? -0.181 7.124 -9.668 1.00 0.00 51 GLU A O 11
ATOM 17596 N N . LYS A 1 52 ? 0.093 5.877 -7.817 1.00 0.00 52 LYS A N 11
ATOM 17597 C CA . LYS A 1 52 ? -0.919 4.896 -8.194 1.00 0.00 52 LYS A CA 11
ATOM 17598 C C . LYS A 1 52 ? -2.258 5.217 -7.539 1.00 0.00 52 LYS A C 11
ATOM 17599 O O . LYS A 1 52 ? -3.312 5.082 -8.162 1.00 0.00 52 LYS A O 11
ATOM 17618 N N . ILE A 1 53 ? -2.210 5.643 -6.282 1.00 0.00 53 ILE A N 11
ATOM 17619 C CA . ILE A 1 53 ? -3.420 5.985 -5.544 1.00 0.00 53 ILE A CA 11
ATOM 17620 C C . ILE A 1 53 ? -3.396 7.442 -5.094 1.00 0.00 53 ILE A C 11
ATOM 17621 O O . ILE A 1 53 ? -2.963 7.754 -3.984 1.00 0.00 53 ILE A O 11
ATOM 17637 N N . THR A 1 54 ? -3.866 8.332 -5.963 1.00 0.00 54 THR A N 11
ATOM 17638 C CA . THR A 1 54 ? -3.900 9.756 -5.655 1.00 0.00 54 THR A CA 11
ATOM 17639 C C . THR A 1 54 ? -5.194 10.135 -4.945 1.00 0.00 54 THR A C 11
ATOM 17640 O O . THR A 1 54 ? -6.265 10.158 -5.554 1.00 0.00 54 THR A O 11
ATOM 17651 N N . LEU A 1 55 ? -5.091 10.433 -3.655 1.00 0.00 55 LEU A N 11
ATOM 17652 C CA . LEU A 1 55 ? -6.254 10.812 -2.861 1.00 0.00 55 LEU A CA 11
ATOM 17653 C C . LEU A 1 55 ? -6.684 12.242 -3.174 1.00 0.00 55 LEU A C 11
ATOM 17654 O O . LEU A 1 55 ? -5.848 13.115 -3.405 1.00 0.00 55 LEU A O 11
ATOM 17670 N N . ARG A 1 56 ? -7.993 12.473 -3.177 1.00 0.00 56 ARG A N 11
ATOM 17671 C CA . ARG A 1 56 ? -8.534 13.797 -3.460 1.00 0.00 56 ARG A CA 11
ATOM 17672 C C . ARG A 1 56 ? -8.017 14.822 -2.453 1.00 0.00 56 ARG A C 11
ATOM 17673 O O . ARG A 1 56 ? -8.021 16.024 -2.719 1.00 0.00 56 ARG A O 11
ATOM 17694 N N . SER A 1 57 ? -7.574 14.338 -1.298 1.00 0.00 57 SER A N 11
ATOM 17695 C CA . SER A 1 57 ? -7.059 15.211 -0.250 1.00 0.00 57 SER A CA 11
ATOM 17696 C C . SER A 1 57 ? -5.628 15.641 -0.557 1.00 0.00 57 SER A C 11
ATOM 17697 O O . SER A 1 57 ? -5.204 16.735 -0.187 1.00 0.00 57 SER A O 11
ATOM 17705 N N . GLY A 1 58 ? -4.887 14.770 -1.235 1.00 0.00 58 GLY A N 11
ATOM 17706 C CA . GLY A 1 58 ? -3.511 15.076 -1.580 1.00 0.00 58 GLY A CA 11
ATOM 17707 C C . GLY A 1 58 ? -2.696 13.832 -1.871 1.00 0.00 58 GLY A C 11
ATOM 17708 O O . GLY A 1 58 ? -2.919 13.156 -2.875 1.00 0.00 58 GLY A O 11
ATOM 17712 N N . ALA A 1 59 ? -1.746 13.529 -0.992 1.00 0.00 59 ALA A N 11
ATOM 17713 C CA . ALA A 1 59 ? -0.895 12.358 -1.159 1.00 0.00 59 ALA A CA 11
ATOM 17714 C C . ALA A 1 59 ? -1.085 11.373 -0.011 1.00 0.00 59 ALA A C 11
ATOM 17715 O O . ALA A 1 59 ? -1.883 11.608 0.896 1.00 0.00 59 ALA A O 11
ATOM 17722 N N . VAL A 1 60 ? -0.346 10.268 -0.057 1.00 0.00 60 VAL A N 11
ATOM 17723 C CA . VAL A 1 60 ? -0.433 9.247 0.980 1.00 0.00 60 VAL A CA 11
ATOM 17724 C C . VAL A 1 60 ? 0.592 9.493 2.081 1.00 0.00 60 VAL A C 11
ATOM 17725 O O . VAL A 1 60 ? 1.713 9.928 1.815 1.00 0.00 60 VAL A O 11
ATOM 17738 N N . HIS A 1 61 ? 0.201 9.212 3.320 1.00 0.00 61 HIS A N 11
ATOM 17739 C CA . HIS A 1 61 ? 1.087 9.402 4.463 1.00 0.00 61 HIS A CA 11
ATOM 17740 C C . HIS A 1 61 ? 1.192 8.123 5.288 1.00 0.00 61 HIS A C 11
ATOM 17741 O O . HIS A 1 61 ? 2.210 7.869 5.931 1.00 0.00 61 HIS A O 11
ATOM 17756 N N . ARG A 1 62 ? 0.132 7.321 5.264 1.00 0.00 62 ARG A N 11
ATOM 17757 C CA . ARG A 1 62 ? 0.104 6.069 6.011 1.00 0.00 62 ARG A CA 11
ATOM 17758 C C . ARG A 1 62 ? -0.633 4.985 5.229 1.00 0.00 62 ARG A C 11
ATOM 17759 O O . ARG A 1 62 ? -1.349 5.275 4.270 1.00 0.00 62 ARG A O 11
ATOM 17780 N N . LEU A 1 63 ? -0.452 3.737 5.645 1.00 0.00 63 LEU A N 11
ATOM 17781 C CA . LEU A 1 63 ? -1.100 2.609 4.984 1.00 0.00 63 LEU A CA 11
ATOM 17782 C C . LEU A 1 63 ? -2.044 1.886 5.939 1.00 0.00 63 LEU A C 11
ATOM 17783 O O . LEU A 1 63 ? -1.900 1.979 7.159 1.00 0.00 63 LEU A O 11
ATOM 17799 N N . TYR A 1 64 ? -3.008 1.166 5.377 1.00 0.00 64 TYR A N 11
ATOM 17800 C CA . TYR A 1 64 ? -3.976 0.427 6.179 1.00 0.00 64 TYR A CA 11
ATOM 17801 C C . TYR A 1 64 ? -4.458 -0.818 5.441 1.00 0.00 64 TYR A C 11
ATOM 17802 O O . TYR A 1 64 ? -4.948 -0.736 4.314 1.00 0.00 64 TYR A O 11
ATOM 17820 N N . THR A 1 65 ? -4.317 -1.972 6.085 1.00 0.00 65 THR A N 11
ATOM 17821 C CA . THR A 1 65 ? -4.737 -3.235 5.492 1.00 0.00 65 THR A CA 11
ATOM 17822 C C . THR A 1 65 ? -6.253 -3.389 5.540 1.00 0.00 65 THR A C 11
ATOM 17823 O O . THR A 1 65 ? -6.942 -2.629 6.222 1.00 0.00 65 THR A O 11
ATOM 17834 N N . LEU A 1 66 ? -6.766 -4.375 4.814 1.00 0.00 66 LEU A N 11
ATOM 17835 C CA . LEU A 1 66 ? -8.202 -4.629 4.775 1.00 0.00 66 LEU A CA 11
ATOM 17836 C C . LEU A 1 66 ? -8.712 -5.084 6.138 1.00 0.00 66 LEU A C 11
ATOM 17837 O O . LEU A 1 66 ? -9.909 -5.017 6.418 1.00 0.00 66 LEU A O 11
ATOM 17853 N N . GLU A 1 67 ? -7.796 -5.547 6.983 1.00 0.00 67 GLU A N 11
ATOM 17854 C CA . GLU A 1 67 ? -8.153 -6.012 8.318 1.00 0.00 67 GLU A CA 11
ATOM 17855 C C . GLU A 1 67 ? -8.279 -4.840 9.287 1.00 0.00 67 GLU A C 11
ATOM 17856 O O . GLU A 1 67 ? -8.862 -4.969 10.363 1.00 0.00 67 GLU A O 11
ATOM 17868 N N . GLY A 1 68 ? -7.726 -3.695 8.897 1.00 0.00 68 GLY A N 11
ATOM 17869 C CA . GLY A 1 68 ? -7.786 -2.516 9.742 1.00 0.00 68 GLY A CA 11
ATOM 17870 C C . GLY A 1 68 ? -6.479 -2.252 10.462 1.00 0.00 68 GLY A C 11
ATOM 17871 O O . GLY A 1 68 ? -6.428 -1.458 11.401 1.00 0.00 68 GLY A O 11
ATOM 17875 N N . LYS A 1 69 ? -5.418 -2.921 10.023 1.00 0.00 69 LYS A N 11
ATOM 17876 C CA . LYS A 1 69 ? -4.103 -2.755 10.632 1.00 0.00 69 LYS A CA 11
ATOM 17877 C C . LYS A 1 69 ? -3.378 -1.551 10.041 1.00 0.00 69 LYS A C 11
ATOM 17878 O O . LYS A 1 69 ? -3.617 -1.170 8.894 1.00 0.00 69 LYS A O 11
ATOM 17897 N N . LEU A 1 70 ? -2.489 -0.956 10.829 1.00 0.00 70 LEU A N 11
ATOM 17898 C CA . LEU A 1 70 ? -1.727 0.205 10.383 1.00 0.00 70 LEU A CA 11
ATOM 17899 C C . LEU A 1 70 ? -0.275 -0.171 10.105 1.00 0.00 70 LEU A C 11
ATOM 17900 O O . LEU A 1 70 ? 0.354 -0.882 10.889 1.00 0.00 70 LEU A O 11
ATOM 17916 N N . VAL A 1 71 ? 0.253 0.314 8.986 1.00 0.00 71 VAL A N 11
ATOM 17917 C CA . VAL A 1 71 ? 1.632 0.032 8.606 1.00 0.00 71 VAL A CA 11
ATOM 17918 C C . VAL A 1 71 ? 2.468 1.306 8.587 1.00 0.00 71 VAL A C 11
ATOM 17919 O O . VAL A 1 71 ? 2.399 2.091 7.642 1.00 0.00 71 VAL A O 11
ATOM 17932 N N . GLU A 1 72 ? 3.260 1.504 9.637 1.00 0.00 72 GLU A N 11
ATOM 17933 C CA . GLU A 1 72 ? 4.110 2.684 9.740 1.00 0.00 72 GLU A CA 11
ATOM 17934 C C . GLU A 1 72 ? 5.471 2.432 9.099 1.00 0.00 72 GLU A C 11
ATOM 17935 O O . GLU A 1 72 ? 6.315 3.326 9.035 1.00 0.00 72 GLU A O 11
ATOM 17947 N N . SER A 1 73 ? 5.678 1.207 8.626 1.00 0.00 73 SER A N 11
ATOM 17948 C CA . SER A 1 73 ? 6.938 0.834 7.994 1.00 0.00 73 SER A CA 11
ATOM 17949 C C . SER A 1 73 ? 6.755 -0.384 7.094 1.00 0.00 73 SER A C 11
ATOM 17950 O O . SER A 1 73 ? 5.694 -1.006 7.080 1.00 0.00 73 SER A O 11
ATOM 17958 N N . GLY A 1 74 ? 7.800 -0.720 6.343 1.00 0.00 74 GLY A N 11
ATOM 17959 C CA . GLY A 1 74 ? 7.735 -1.862 5.451 1.00 0.00 74 GLY A CA 11
ATOM 17960 C C . GLY A 1 74 ? 7.994 -3.173 6.167 1.00 0.00 74 GLY A C 11
ATOM 17961 O O . GLY A 1 74 ? 8.445 -4.143 5.557 1.00 0.00 74 GLY A O 11
ATOM 17965 N N . ALA A 1 75 ? 7.710 -3.203 7.465 1.00 0.00 75 ALA A N 11
ATOM 17966 C CA . ALA A 1 75 ? 7.914 -4.404 8.264 1.00 0.00 75 ALA A CA 11
ATOM 17967 C C . ALA A 1 75 ? 6.603 -5.155 8.471 1.00 0.00 75 ALA A C 11
ATOM 17968 O O . ALA A 1 75 ? 6.602 -6.330 8.837 1.00 0.00 75 ALA A O 11
ATOM 17975 N N . GLU A 1 76 ? 5.489 -4.469 8.236 1.00 0.00 76 GLU A N 11
ATOM 17976 C CA . GLU A 1 76 ? 4.172 -5.073 8.399 1.00 0.00 76 GLU A CA 11
ATOM 17977 C C . GLU A 1 76 ? 3.524 -5.339 7.043 1.00 0.00 76 GLU A C 11
ATOM 17978 O O . GLU A 1 76 ? 2.314 -5.550 6.951 1.00 0.00 76 GLU A O 11
ATOM 17990 N N . LEU A 1 77 ? 4.338 -5.328 5.993 1.00 0.00 77 LEU A N 11
ATOM 17991 C CA . LEU A 1 77 ? 3.846 -5.568 4.641 1.00 0.00 77 LEU A CA 11
ATOM 17992 C C . LEU A 1 77 ? 3.794 -7.062 4.337 1.00 0.00 77 LEU A C 11
ATOM 17993 O O . LEU A 1 77 ? 4.126 -7.889 5.186 1.00 0.00 77 LEU A O 11
ATOM 18009 N N . GLU A 1 78 ? 3.378 -7.399 3.121 1.00 0.00 78 GLU A N 11
ATOM 18010 C CA . GLU A 1 78 ? 3.284 -8.794 2.705 1.00 0.00 78 GLU A CA 11
ATOM 18011 C C . GLU A 1 78 ? 3.416 -8.921 1.190 1.00 0.00 78 GLU A C 11
ATOM 18012 O O . GLU A 1 78 ? 3.192 -7.960 0.455 1.00 0.00 78 GLU A O 11
ATOM 18024 N N . ASN A 1 79 ? 3.782 -10.113 0.732 1.00 0.00 79 ASN A N 11
ATOM 18025 C CA . ASN A 1 79 ? 3.945 -10.366 -0.695 1.00 0.00 79 ASN A CA 11
ATOM 18026 C C . ASN A 1 79 ? 2.662 -10.930 -1.298 1.00 0.00 79 ASN A C 11
ATOM 18027 O O . ASN A 1 79 ? 2.304 -12.082 -1.054 1.00 0.00 79 ASN A O 11
ATOM 18038 N N . GLY A 1 80 ? 1.975 -10.110 -2.086 1.00 0.00 80 GLY A N 11
ATOM 18039 C CA . GLY A 1 80 ? 0.739 -10.545 -2.712 1.00 0.00 80 GLY A CA 11
ATOM 18040 C C . GLY A 1 80 ? -0.475 -10.275 -1.847 1.00 0.00 80 GLY A C 11
ATOM 18041 O O . GLY A 1 80 ? -1.368 -11.115 -1.740 1.00 0.00 80 GLY A O 11
ATOM 18045 N N . GLN A 1 81 ? -0.508 -9.100 -1.226 1.00 0.00 81 GLN A N 11
ATOM 18046 C CA . GLN A 1 81 ? -1.622 -8.723 -0.363 1.00 0.00 81 GLN A CA 11
ATOM 18047 C C . GLN A 1 81 ? -2.238 -7.404 -0.816 1.00 0.00 81 GLN A C 11
ATOM 18048 O O . GLN A 1 81 ? -1.719 -6.739 -1.712 1.00 0.00 81 GLN A O 11
ATOM 18062 N N . PHE A 1 82 ? -3.350 -7.031 -0.190 1.00 0.00 82 PHE A N 11
ATOM 18063 C CA . PHE A 1 82 ? -4.039 -5.791 -0.529 1.00 0.00 82 PHE A CA 11
ATOM 18064 C C . PHE A 1 82 ? -3.983 -4.802 0.632 1.00 0.00 82 PHE A C 11
ATOM 18065 O O . PHE A 1 82 ? -4.247 -5.161 1.780 1.00 0.00 82 PHE A O 11
ATOM 18082 N N . TYR A 1 83 ? -3.636 -3.557 0.324 1.00 0.00 83 TYR A N 11
ATOM 18083 C CA . TYR A 1 83 ? -3.542 -2.517 1.342 1.00 0.00 83 TYR A CA 11
ATOM 18084 C C . TYR A 1 83 ? -4.306 -1.267 0.915 1.00 0.00 83 TYR A C 11
ATOM 18085 O O . TYR A 1 83 ? -4.796 -1.179 -0.211 1.00 0.00 83 TYR A O 11
ATOM 18103 N N . VAL A 1 84 ? -4.402 -0.301 1.823 1.00 0.00 84 VAL A N 11
ATOM 18104 C CA . VAL A 1 84 ? -5.103 0.946 1.542 1.00 0.00 84 VAL A CA 11
ATOM 18105 C C . VAL A 1 84 ? -4.239 2.153 1.889 1.00 0.00 84 VAL A C 11
ATOM 18106 O O . VAL A 1 84 ? -3.608 2.194 2.945 1.00 0.00 84 VAL A O 11
ATOM 18119 N N . ALA A 1 85 ? -4.217 3.134 0.994 1.00 0.00 85 ALA A N 11
ATOM 18120 C CA . ALA A 1 85 ? -3.432 4.345 1.206 1.00 0.00 85 ALA A CA 11
ATOM 18121 C C . ALA A 1 85 ? -4.251 5.410 1.928 1.00 0.00 85 ALA A C 11
ATOM 18122 O O . ALA A 1 85 ? -5.248 5.903 1.402 1.00 0.00 85 ALA A O 11
ATOM 18129 N N . VAL A 1 86 ? -3.823 5.760 3.137 1.00 0.00 86 VAL A N 11
ATOM 18130 C CA . VAL A 1 86 ? -4.516 6.767 3.931 1.00 0.00 86 VAL A CA 11
ATOM 18131 C C . VAL A 1 86 ? -3.623 7.976 4.186 1.00 0.00 86 VAL A C 11
ATOM 18132 O O . VAL A 1 86 ? -2.560 7.859 4.794 1.00 0.00 86 VAL A O 11
ATOM 18145 N N . GLY A 1 87 ? -4.064 9.140 3.718 1.00 0.00 87 GLY A N 11
ATOM 18146 C CA . GLY A 1 87 ? -3.293 10.355 3.905 1.00 0.00 87 GLY A CA 11
ATOM 18147 C C . GLY A 1 87 ? -3.558 11.009 5.247 1.00 0.00 87 GLY A C 11
ATOM 18148 O O . GLY A 1 87 ? -3.492 10.354 6.288 1.00 0.00 87 GLY A O 11
ATOM 18152 N N . ARG A 1 88 ? -3.856 12.303 5.224 1.00 0.00 88 ARG A N 11
ATOM 18153 C CA . ARG A 1 88 ? -4.128 13.047 6.448 1.00 0.00 88 ARG A CA 11
ATOM 18154 C C . ARG A 1 88 ? -5.594 12.910 6.852 1.00 0.00 88 ARG A C 11
ATOM 18155 O O . ARG A 1 88 ? -6.157 13.799 7.492 1.00 0.00 88 ARG A O 11
ATOM 18176 N N . ASP A 1 89 ? -6.204 11.793 6.474 1.00 0.00 89 ASP A N 11
ATOM 18177 C CA . ASP A 1 89 ? -7.604 11.540 6.797 1.00 0.00 89 ASP A CA 11
ATOM 18178 C C . ASP A 1 89 ? -7.749 10.267 7.626 1.00 0.00 89 ASP A C 11
ATOM 18179 O O . ASP A 1 89 ? -6.831 9.449 7.693 1.00 0.00 89 ASP A O 11
ATOM 18188 N N . LYS A 1 90 ? -8.907 10.107 8.257 1.00 0.00 90 LYS A N 11
ATOM 18189 C CA . LYS A 1 90 ? -9.173 8.935 9.082 1.00 0.00 90 LYS A CA 11
ATOM 18190 C C . LYS A 1 90 ? -9.494 7.721 8.216 1.00 0.00 90 LYS A C 11
ATOM 18191 O O . LYS A 1 90 ? -10.126 7.845 7.167 1.00 0.00 90 LYS A O 11
ATOM 18210 N N . PHE A 1 91 ? -9.056 6.549 8.663 1.00 0.00 91 PHE A N 11
ATOM 18211 C CA . PHE A 1 91 ? -9.297 5.312 7.928 1.00 0.00 91 PHE A CA 11
ATOM 18212 C C . PHE A 1 91 ? -10.790 5.006 7.853 1.00 0.00 91 PHE A C 11
ATOM 18213 O O . PHE A 1 91 ? -11.457 4.860 8.877 1.00 0.00 91 PHE A O 11
ATOM 18230 N N . LYS A 1 92 ? -11.308 4.912 6.634 1.00 0.00 92 LYS A N 11
ATOM 18231 C CA . LYS A 1 92 ? -12.721 4.623 6.422 1.00 0.00 92 LYS A CA 11
ATOM 18232 C C . LYS A 1 92 ? -12.950 3.125 6.250 1.00 0.00 92 LYS A C 11
ATOM 18233 O O . LYS A 1 92 ? -13.161 2.643 5.136 1.00 0.00 92 LYS A O 11
ATOM 18252 N N . LYS A 1 93 ? -12.908 2.393 7.358 1.00 0.00 93 LYS A N 11
ATOM 18253 C CA . LYS A 1 93 ? -13.114 0.949 7.330 1.00 0.00 93 LYS A CA 11
ATOM 18254 C C . LYS A 1 93 ? -14.241 0.579 6.371 1.00 0.00 93 LYS A C 11
ATOM 18255 O O . LYS A 1 93 ? -15.420 0.708 6.702 1.00 0.00 93 LYS A O 11
ATOM 18274 N N . LEU A 1 94 ? -13.871 0.117 5.181 1.00 0.00 94 LEU A N 11
ATOM 18275 C CA . LEU A 1 94 ? -14.851 -0.275 4.174 1.00 0.00 94 LEU A CA 11
ATOM 18276 C C . LEU A 1 94 ? -14.454 -1.590 3.510 1.00 0.00 94 LEU A C 11
ATOM 18277 O O . LEU A 1 94 ? -13.281 -1.960 3.463 1.00 0.00 94 LEU A O 11
ATOM 18293 N N . PRO A 1 95 ? -15.453 -2.311 2.982 1.00 0.00 95 PRO A N 11
ATOM 18294 C CA . PRO A 1 95 ? -15.233 -3.595 2.309 1.00 0.00 95 PRO A CA 11
ATOM 18295 C C . PRO A 1 95 ? -14.513 -3.433 0.974 1.00 0.00 95 PRO A C 11
ATOM 18296 O O . PRO A 1 95 ? -15.106 -2.994 -0.012 1.00 0.00 95 PRO A O 11
ATOM 18307 N N . TYR A 1 96 ? -13.234 -3.790 0.949 1.00 0.00 96 TYR A N 11
ATOM 18308 C CA . TYR A 1 96 ? -12.434 -3.682 -0.265 1.00 0.00 96 TYR A CA 11
ATOM 18309 C C . TYR A 1 96 ? -12.299 -5.039 -0.950 1.00 0.00 96 TYR A C 11
ATOM 18310 O O . TYR A 1 96 ? -12.205 -5.122 -2.174 1.00 0.00 96 TYR A O 11
ATOM 18328 N N . GLY A 1 97 ? -12.291 -6.101 -0.151 1.00 0.00 97 GLY A N 11
ATOM 18329 C CA . GLY A 1 97 ? -12.168 -7.440 -0.697 1.00 0.00 97 GLY A CA 11
ATOM 18330 C C . GLY A 1 97 ? -13.084 -7.669 -1.882 1.00 0.00 97 GLY A C 11
ATOM 18331 O O . GLY A 1 97 ? -12.773 -8.461 -2.771 1.00 0.00 97 GLY A O 11
ATOM 18335 N N . GLU A 1 98 ? -14.218 -6.974 -1.895 1.00 0.00 98 GLU A N 11
ATOM 18336 C CA . GLU A 1 98 ? -15.183 -7.109 -2.979 1.00 0.00 98 GLU A CA 11
ATOM 18337 C C . GLU A 1 98 ? -14.713 -6.359 -4.223 1.00 0.00 98 GLU A C 11
ATOM 18338 O O . GLU A 1 98 ? -14.841 -6.852 -5.344 1.00 0.00 98 GLU A O 11
ATOM 18350 N N . LEU A 1 99 ? -14.168 -5.165 -4.015 1.00 0.00 99 LEU A N 11
ATOM 18351 C CA . LEU A 1 99 ? -13.679 -4.346 -5.119 1.00 0.00 99 LEU A CA 11
ATOM 18352 C C . LEU A 1 99 ? -12.573 -5.067 -5.883 1.00 0.00 99 LEU A C 11
ATOM 18353 O O . LEU A 1 99 ? -12.366 -4.824 -7.073 1.00 0.00 99 LEU A O 11
ATOM 18369 N N . LEU A 1 100 ? -11.867 -5.956 -5.194 1.00 0.00 100 LEU A N 11
ATOM 18370 C CA . LEU A 1 100 ? -10.784 -6.716 -5.809 1.00 0.00 100 LEU A CA 11
ATOM 18371 C C . LEU A 1 100 ? -11.312 -7.614 -6.922 1.00 0.00 100 LEU A C 11
ATOM 18372 O O . LEU A 1 100 ? -10.916 -7.484 -8.081 1.00 0.00 100 LEU A O 11
ATOM 18388 N N . PHE A 1 101 ? -12.210 -8.526 -6.564 1.00 0.00 101 PHE A N 11
ATOM 18389 C CA . PHE A 1 101 ? -12.794 -9.446 -7.533 1.00 0.00 101 PHE A CA 11
ATOM 18390 C C . PHE A 1 101 ? -14.318 -9.366 -7.508 1.00 0.00 101 PHE A C 11
ATOM 18391 O O . PHE A 1 101 ? -14.945 -9.573 -6.469 1.00 0.00 101 PHE A O 11
ATOM 18408 N N . ASP A 1 102 ? -14.907 -9.065 -8.660 1.00 0.00 102 ASP A N 11
ATOM 18409 C CA . ASP A 1 102 ? -16.357 -8.958 -8.773 1.00 0.00 102 ASP A CA 11
ATOM 18410 C C . ASP A 1 102 ? -17.044 -10.130 -8.078 1.00 0.00 102 ASP A C 11
ATOM 18411 O O . ASP A 1 102 ? -16.535 -11.251 -8.082 1.00 0.00 102 ASP A O 11
ATOM 18420 N N . SER A 1 103 ? -18.201 -9.862 -7.482 1.00 0.00 103 SER A N 11
ATOM 18421 C CA . SER A 1 103 ? -18.956 -10.893 -6.779 1.00 0.00 103 SER A CA 11
ATOM 18422 C C . SER A 1 103 ? -20.374 -11.000 -7.331 1.00 0.00 103 SER A C 11
ATOM 18423 O O . SER A 1 103 ? -21.308 -11.347 -6.610 1.00 0.00 103 SER A O 11
ATOM 18431 N N . GLY A 1 104 ? -20.527 -10.698 -8.617 1.00 0.00 104 GLY A N 11
ATOM 18432 C CA . GLY A 1 104 ? -21.833 -10.766 -9.245 1.00 0.00 104 GLY A CA 11
ATOM 18433 C C . GLY A 1 104 ? -22.297 -12.192 -9.466 1.00 0.00 104 GLY A C 11
ATOM 18434 O O . GLY A 1 104 ? -23.082 -12.739 -8.691 1.00 0.00 104 GLY A O 11
ATOM 18438 N N . PRO A 1 105 ? -21.808 -12.817 -10.547 1.00 0.00 105 PRO A N 11
ATOM 18439 C CA . PRO A 1 105 ? -22.164 -14.196 -10.894 1.00 0.00 105 PRO A CA 11
ATOM 18440 C C . PRO A 1 105 ? -21.574 -15.209 -9.920 1.00 0.00 105 PRO A C 11
ATOM 18441 O O . PRO A 1 105 ? -20.800 -14.853 -9.032 1.00 0.00 105 PRO A O 11
ATOM 18452 N N . SER A 1 106 ? -21.945 -16.474 -10.093 1.00 0.00 106 SER A N 11
ATOM 18453 C CA . SER A 1 106 ? -21.454 -17.539 -9.226 1.00 0.00 106 SER A CA 11
ATOM 18454 C C . SER A 1 106 ? -21.382 -17.071 -7.776 1.00 0.00 106 SER A C 11
ATOM 18455 O O . SER A 1 106 ? -20.485 -17.461 -7.029 1.00 0.00 106 SER A O 11
ATOM 18463 N N . SER A 1 107 ? -22.335 -16.231 -7.384 1.00 0.00 107 SER A N 11
ATOM 18464 C CA . SER A 1 107 ? -22.380 -15.705 -6.025 1.00 0.00 107 SER A CA 11
ATOM 18465 C C . SER A 1 107 ? -23.641 -16.169 -5.304 1.00 0.00 107 SER A C 11
ATOM 18466 O O . SER A 1 107 ? -24.309 -15.385 -4.630 1.00 0.00 107 SER A O 11
ATOM 18474 N N . GLY A 1 108 ? -23.962 -17.451 -5.450 1.00 0.00 108 GLY A N 11
ATOM 18475 C CA . GLY A 1 108 ? -25.142 -17.999 -4.808 1.00 0.00 108 GLY A CA 11
ATOM 18476 C C . GLY A 1 108 ? -24.852 -18.531 -3.419 1.00 0.00 108 GLY A C 11
ATOM 18477 O O . GLY A 1 108 ? -25.668 -18.388 -2.509 1.00 0.00 108 GLY A O 11
ATOM 18481 N N . GLY A 1 1 ? 24.750 5.553 2.477 1.00 0.00 1 GLY A N 12
ATOM 18482 C CA . GLY A 1 1 ? 25.406 6.718 3.043 1.00 0.00 1 GLY A CA 12
ATOM 18483 C C . GLY A 1 1 ? 26.916 6.640 2.937 1.00 0.00 1 GLY A C 12
ATOM 18484 O O . GLY A 1 1 ? 27.451 6.102 1.968 1.00 0.00 1 GLY A O 12
ATOM 18488 N N . SER A 1 2 ? 27.606 7.182 3.936 1.00 0.00 2 SER A N 12
ATOM 18489 C CA . SER A 1 2 ? 29.064 7.177 3.949 1.00 0.00 2 SER A CA 12
ATOM 18490 C C . SER A 1 2 ? 29.595 6.739 5.311 1.00 0.00 2 SER A C 12
ATOM 18491 O O . SER A 1 2 ? 29.649 7.530 6.252 1.00 0.00 2 SER A O 12
ATOM 18499 N N . SER A 1 3 ? 29.984 5.472 5.407 1.00 0.00 3 SER A N 12
ATOM 18500 C CA . SER A 1 3 ? 30.507 4.925 6.654 1.00 0.00 3 SER A CA 12
ATOM 18501 C C . SER A 1 3 ? 31.333 3.669 6.393 1.00 0.00 3 SER A C 12
ATOM 18502 O O . SER A 1 3 ? 31.120 2.967 5.406 1.00 0.00 3 SER A O 12
ATOM 18510 N N . GLY A 1 4 ? 32.277 3.393 7.287 1.00 0.00 4 GLY A N 12
ATOM 18511 C CA . GLY A 1 4 ? 33.122 2.223 7.137 1.00 0.00 4 GLY A CA 12
ATOM 18512 C C . GLY A 1 4 ? 32.438 0.951 7.599 1.00 0.00 4 GLY A C 12
ATOM 18513 O O . GLY A 1 4 ? 33.030 0.146 8.318 1.00 0.00 4 GLY A O 12
ATOM 18517 N N . SER A 1 5 ? 31.187 0.771 7.188 1.00 0.00 5 SER A N 12
ATOM 18518 C CA . SER A 1 5 ? 30.420 -0.409 7.569 1.00 0.00 5 SER A CA 12
ATOM 18519 C C . SER A 1 5 ? 30.845 -1.622 6.748 1.00 0.00 5 SER A C 12
ATOM 18520 O O . SER A 1 5 ? 30.689 -1.645 5.527 1.00 0.00 5 SER A O 12
ATOM 18528 N N . SER A 1 6 ? 31.384 -2.630 7.427 1.00 0.00 6 SER A N 12
ATOM 18529 C CA . SER A 1 6 ? 31.836 -3.846 6.761 1.00 0.00 6 SER A CA 12
ATOM 18530 C C . SER A 1 6 ? 30.695 -4.850 6.630 1.00 0.00 6 SER A C 12
ATOM 18531 O O . SER A 1 6 ? 29.600 -4.633 7.147 1.00 0.00 6 SER A O 12
ATOM 18539 N N . GLY A 1 7 ? 30.960 -5.950 5.933 1.00 0.00 7 GLY A N 12
ATOM 18540 C CA . GLY A 1 7 ? 29.947 -6.972 5.745 1.00 0.00 7 GLY A CA 12
ATOM 18541 C C . GLY A 1 7 ? 29.113 -6.740 4.501 1.00 0.00 7 GLY A C 12
ATOM 18542 O O . GLY A 1 7 ? 28.892 -5.598 4.098 1.00 0.00 7 GLY A O 12
ATOM 18546 N N . ARG A 1 8 ? 28.650 -7.825 3.890 1.00 0.00 8 ARG A N 12
ATOM 18547 C CA . ARG A 1 8 ? 27.838 -7.734 2.682 1.00 0.00 8 ARG A CA 12
ATOM 18548 C C . ARG A 1 8 ? 26.447 -8.315 2.918 1.00 0.00 8 ARG A C 12
ATOM 18549 O O . ARG A 1 8 ? 26.278 -9.259 3.690 1.00 0.00 8 ARG A O 12
ATOM 18570 N N . LYS A 1 9 ? 25.452 -7.743 2.248 1.00 0.00 9 LYS A N 12
ATOM 18571 C CA . LYS A 1 9 ? 24.074 -8.203 2.382 1.00 0.00 9 LYS A CA 12
ATOM 18572 C C . LYS A 1 9 ? 23.712 -9.171 1.260 1.00 0.00 9 LYS A C 12
ATOM 18573 O O . LYS A 1 9 ? 24.125 -9.010 0.112 1.00 0.00 9 LYS A O 12
ATOM 18592 N N . PRO A 1 10 ? 22.921 -10.200 1.598 1.00 0.00 10 PRO A N 12
ATOM 18593 C CA . PRO A 1 10 ? 22.484 -11.213 0.632 1.00 0.00 10 PRO A CA 12
ATOM 18594 C C . PRO A 1 10 ? 21.491 -10.656 -0.383 1.00 0.00 10 PRO A C 12
ATOM 18595 O O . PRO A 1 10 ? 21.320 -9.441 -0.497 1.00 0.00 10 PRO A O 12
ATOM 18606 N N . LEU A 1 11 ? 20.840 -11.550 -1.118 1.00 0.00 11 LEU A N 12
ATOM 18607 C CA . LEU A 1 11 ? 19.863 -11.148 -2.124 1.00 0.00 11 LEU A CA 12
ATOM 18608 C C . LEU A 1 11 ? 18.532 -10.784 -1.475 1.00 0.00 11 LEU A C 12
ATOM 18609 O O . LEU A 1 11 ? 18.074 -11.460 -0.555 1.00 0.00 11 LEU A O 12
ATOM 18625 N N . GLN A 1 12 ? 17.914 -9.713 -1.964 1.00 0.00 12 GLN A N 12
ATOM 18626 C CA . GLN A 1 12 ? 16.634 -9.261 -1.432 1.00 0.00 12 GLN A CA 12
ATOM 18627 C C . GLN A 1 12 ? 15.609 -9.094 -2.549 1.00 0.00 12 GLN A C 12
ATOM 18628 O O . GLN A 1 12 ? 15.569 -8.061 -3.218 1.00 0.00 12 GLN A O 12
ATOM 18642 N N . GLU A 1 13 ? 14.782 -10.116 -2.745 1.00 0.00 13 GLU A N 12
ATOM 18643 C CA . GLU A 1 13 ? 13.758 -10.081 -3.783 1.00 0.00 13 GLU A CA 12
ATOM 18644 C C . GLU A 1 13 ? 12.678 -9.058 -3.447 1.00 0.00 13 GLU A C 12
ATOM 18645 O O . GLU A 1 13 ? 12.301 -8.873 -2.289 1.00 0.00 13 GLU A O 12
ATOM 18657 N N . PRO A 1 14 ? 12.166 -8.376 -4.482 1.00 0.00 14 PRO A N 12
ATOM 18658 C CA . PRO A 1 14 ? 11.121 -7.360 -4.323 1.00 0.00 14 PRO A CA 12
ATOM 18659 C C . PRO A 1 14 ? 9.778 -7.966 -3.931 1.00 0.00 14 PRO A C 12
ATOM 18660 O O . PRO A 1 14 ? 9.634 -9.187 -3.862 1.00 0.00 14 PRO A O 12
ATOM 18671 N N . CYS A 1 15 ? 8.798 -7.106 -3.677 1.00 0.00 15 CYS A N 12
ATOM 18672 C CA . CYS A 1 15 ? 7.465 -7.557 -3.292 1.00 0.00 15 CYS A CA 12
ATOM 18673 C C . CYS A 1 15 ? 6.389 -6.749 -4.010 1.00 0.00 15 CYS A C 12
ATOM 18674 O O . CYS A 1 15 ? 6.510 -5.534 -4.166 1.00 0.00 15 CYS A O 12
ATOM 18682 N N . THR A 1 16 ? 5.336 -7.433 -4.447 1.00 0.00 16 THR A N 12
ATOM 18683 C CA . THR A 1 16 ? 4.240 -6.780 -5.151 1.00 0.00 16 THR A CA 12
ATOM 18684 C C . THR A 1 16 ? 3.027 -6.610 -4.243 1.00 0.00 16 THR A C 12
ATOM 18685 O O . THR A 1 16 ? 2.425 -7.591 -3.807 1.00 0.00 16 THR A O 12
ATOM 18696 N N . ILE A 1 17 ? 2.674 -5.360 -3.963 1.00 0.00 17 ILE A N 12
ATOM 18697 C CA . ILE A 1 17 ? 1.531 -5.063 -3.108 1.00 0.00 17 ILE A CA 12
ATOM 18698 C C . ILE A 1 17 ? 0.537 -4.150 -3.817 1.00 0.00 17 ILE A C 12
ATOM 18699 O O . ILE A 1 17 ? 0.915 -3.346 -4.670 1.00 0.00 17 ILE A O 12
ATOM 18715 N N . PHE A 1 18 ? -0.736 -4.279 -3.458 1.00 0.00 18 PHE A N 12
ATOM 18716 C CA . PHE A 1 18 ? -1.786 -3.464 -4.059 1.00 0.00 18 PHE A CA 12
ATOM 18717 C C . PHE A 1 18 ? -2.078 -2.235 -3.203 1.00 0.00 18 PHE A C 12
ATOM 18718 O O . PHE A 1 18 ? -1.963 -2.276 -1.978 1.00 0.00 18 PHE A O 12
ATOM 18735 N N . LEU A 1 19 ? -2.457 -1.143 -3.858 1.00 0.00 19 LEU A N 12
ATOM 18736 C CA . LEU A 1 19 ? -2.766 0.099 -3.158 1.00 0.00 19 LEU A CA 12
ATOM 18737 C C . LEU A 1 19 ? -4.167 0.589 -3.510 1.00 0.00 19 LEU A C 12
ATOM 18738 O O . LEU A 1 19 ? -4.533 0.661 -4.684 1.00 0.00 19 LEU A O 12
ATOM 18754 N N . ILE A 1 20 ? -4.945 0.926 -2.487 1.00 0.00 20 ILE A N 12
ATOM 18755 C CA . ILE A 1 20 ? -6.304 1.412 -2.690 1.00 0.00 20 ILE A CA 12
ATOM 18756 C C . ILE A 1 20 ? -6.499 2.783 -2.051 1.00 0.00 20 ILE A C 12
ATOM 18757 O O . ILE A 1 20 ? -5.992 3.048 -0.962 1.00 0.00 20 ILE A O 12
ATOM 18773 N N . ALA A 1 21 ? -7.238 3.649 -2.736 1.00 0.00 21 ALA A N 12
ATOM 18774 C CA . ALA A 1 21 ? -7.503 4.992 -2.234 1.00 0.00 21 ALA A CA 12
ATOM 18775 C C . ALA A 1 21 ? -8.399 4.949 -1.001 1.00 0.00 21 ALA A C 12
ATOM 18776 O O . ALA A 1 21 ? -9.435 4.286 -0.998 1.00 0.00 21 ALA A O 12
ATOM 18783 N N . ASN A 1 22 ? -7.993 5.661 0.045 1.00 0.00 22 ASN A N 12
ATOM 18784 C CA . ASN A 1 22 ? -8.759 5.704 1.285 1.00 0.00 22 ASN A CA 12
ATOM 18785 C C . ASN A 1 22 ? -10.181 6.195 1.030 1.00 0.00 22 ASN A C 12
ATOM 18786 O O . ASN A 1 22 ? -10.390 7.187 0.333 1.00 0.00 22 ASN A O 12
ATOM 18797 N N . GLY A 1 23 ? -11.155 5.492 1.600 1.00 0.00 23 GLY A N 12
ATOM 18798 C CA . GLY A 1 23 ? -12.544 5.872 1.423 1.00 0.00 23 GLY A CA 12
ATOM 18799 C C . GLY A 1 23 ? -13.014 5.703 -0.009 1.00 0.00 23 GLY A C 12
ATOM 18800 O O . GLY A 1 23 ? -13.904 6.419 -0.466 1.00 0.00 23 GLY A O 12
ATOM 18804 N N . ASP A 1 24 ? -12.412 4.754 -0.719 1.00 0.00 24 ASP A N 12
ATOM 18805 C CA . ASP A 1 24 ? -12.773 4.494 -2.107 1.00 0.00 24 ASP A CA 12
ATOM 18806 C C . ASP A 1 24 ? -13.283 3.066 -2.277 1.00 0.00 24 ASP A C 12
ATOM 18807 O O . ASP A 1 24 ? -12.630 2.108 -1.861 1.00 0.00 24 ASP A O 12
ATOM 18816 N N . LEU A 1 25 ? -14.454 2.931 -2.890 1.00 0.00 25 LEU A N 12
ATOM 18817 C CA . LEU A 1 25 ? -15.053 1.620 -3.115 1.00 0.00 25 LEU A CA 12
ATOM 18818 C C . LEU A 1 25 ? -15.592 1.504 -4.537 1.00 0.00 25 LEU A C 12
ATOM 18819 O O . LEU A 1 25 ? -16.210 0.502 -4.897 1.00 0.00 25 LEU A O 12
ATOM 18835 N N . ILE A 1 26 ? -15.350 2.534 -5.342 1.00 0.00 26 ILE A N 12
ATOM 18836 C CA . ILE A 1 26 ? -15.808 2.545 -6.726 1.00 0.00 26 ILE A CA 12
ATOM 18837 C C . ILE A 1 26 ? -14.693 2.123 -7.677 1.00 0.00 26 ILE A C 12
ATOM 18838 O O . ILE A 1 26 ? -14.944 1.493 -8.703 1.00 0.00 26 ILE A O 12
ATOM 18854 N N . ASN A 1 27 ? -13.459 2.474 -7.327 1.00 0.00 27 ASN A N 12
ATOM 18855 C CA . ASN A 1 27 ? -12.305 2.131 -8.149 1.00 0.00 27 ASN A CA 12
ATOM 18856 C C . ASN A 1 27 ? -11.526 0.971 -7.535 1.00 0.00 27 ASN A C 12
ATOM 18857 O O . ASN A 1 27 ? -11.460 0.811 -6.316 1.00 0.00 27 ASN A O 12
ATOM 18868 N N . PRO A 1 28 ? -10.920 0.142 -8.399 1.00 0.00 28 PRO A N 12
ATOM 18869 C CA . PRO A 1 28 ? -10.134 -1.016 -7.965 1.00 0.00 28 PRO A CA 12
ATOM 18870 C C . PRO A 1 28 ? -8.829 -0.610 -7.288 1.00 0.00 28 PRO A C 12
ATOM 18871 O O . PRO A 1 28 ? -8.639 0.552 -6.931 1.00 0.00 28 PRO A O 12
ATOM 18882 N N . ALA A 1 29 ? -7.932 -1.576 -7.115 1.00 0.00 29 ALA A N 12
ATOM 18883 C CA . ALA A 1 29 ? -6.644 -1.318 -6.483 1.00 0.00 29 ALA A CA 12
ATOM 18884 C C . ALA A 1 29 ? -5.569 -1.029 -7.525 1.00 0.00 29 ALA A C 12
ATOM 18885 O O . ALA A 1 29 ? -5.855 -0.954 -8.720 1.00 0.00 29 ALA A O 12
ATOM 18892 N N . SER A 1 30 ? -4.333 -0.867 -7.064 1.00 0.00 30 SER A N 12
ATOM 18893 C CA . SER A 1 30 ? -3.216 -0.582 -7.957 1.00 0.00 30 SER A CA 12
ATOM 18894 C C . SER A 1 30 ? -2.006 -1.441 -7.604 1.00 0.00 30 SER A C 12
ATOM 18895 O O . SER A 1 30 ? -1.291 -1.160 -6.642 1.00 0.00 30 SER A O 12
ATOM 18903 N N . ARG A 1 31 ? -1.783 -2.489 -8.390 1.00 0.00 31 ARG A N 12
ATOM 18904 C CA . ARG A 1 31 ? -0.661 -3.391 -8.161 1.00 0.00 31 ARG A CA 12
ATOM 18905 C C . ARG A 1 31 ? 0.666 -2.685 -8.422 1.00 0.00 31 ARG A C 12
ATOM 18906 O O . ARG A 1 31 ? 1.062 -2.489 -9.571 1.00 0.00 31 ARG A O 12
ATOM 18927 N N . LEU A 1 32 ? 1.348 -2.304 -7.347 1.00 0.00 32 LEU A N 12
ATOM 18928 C CA . LEU A 1 32 ? 2.631 -1.619 -7.459 1.00 0.00 32 LEU A CA 12
ATOM 18929 C C . LEU A 1 32 ? 3.708 -2.344 -6.658 1.00 0.00 32 LEU A C 12
ATOM 18930 O O . LEU A 1 32 ? 3.565 -2.553 -5.452 1.00 0.00 32 LEU A O 12
ATOM 18946 N N . LEU A 1 33 ? 4.786 -2.723 -7.334 1.00 0.00 33 LEU A N 12
ATOM 18947 C CA . LEU A 1 33 ? 5.889 -3.424 -6.685 1.00 0.00 33 LEU A CA 12
ATOM 18948 C C . LEU A 1 33 ? 6.830 -2.439 -5.998 1.00 0.00 33 LEU A C 12
ATOM 18949 O O . LEU A 1 33 ? 7.006 -1.310 -6.457 1.00 0.00 33 LEU A O 12
ATOM 18965 N N . ILE A 1 34 ? 7.432 -2.875 -4.896 1.00 0.00 34 ILE A N 12
ATOM 18966 C CA . ILE A 1 34 ? 8.357 -2.033 -4.148 1.00 0.00 34 ILE A CA 12
ATOM 18967 C C . ILE A 1 34 ? 9.707 -2.720 -3.973 1.00 0.00 34 ILE A C 12
ATOM 18968 O O . ILE A 1 34 ? 9.799 -3.849 -3.491 1.00 0.00 34 ILE A O 12
ATOM 18984 N N . PRO A 1 35 ? 10.781 -2.023 -4.373 1.00 0.00 35 PRO A N 12
ATOM 18985 C CA . PRO A 1 35 ? 12.147 -2.545 -4.269 1.00 0.00 35 PRO A CA 12
ATOM 18986 C C . PRO A 1 35 ? 12.623 -2.638 -2.823 1.00 0.00 35 PRO A C 12
ATOM 18987 O O . PRO A 1 35 ? 12.439 -1.707 -2.038 1.00 0.00 35 PRO A O 12
ATOM 18998 N N . ARG A 1 36 ? 13.236 -3.765 -2.478 1.00 0.00 36 ARG A N 12
ATOM 18999 C CA . ARG A 1 36 ? 13.738 -3.979 -1.126 1.00 0.00 36 ARG A CA 12
ATOM 19000 C C . ARG A 1 36 ? 14.513 -2.760 -0.634 1.00 0.00 36 ARG A C 12
ATOM 19001 O O . ARG A 1 36 ? 14.549 -2.475 0.563 1.00 0.00 36 ARG A O 12
ATOM 19022 N N . LYS A 1 37 ? 15.132 -2.044 -1.567 1.00 0.00 37 LYS A N 12
ATOM 19023 C CA . LYS A 1 37 ? 15.906 -0.855 -1.230 1.00 0.00 37 LYS A CA 12
ATOM 19024 C C . LYS A 1 37 ? 15.010 0.227 -0.635 1.00 0.00 37 LYS A C 12
ATOM 19025 O O . LYS A 1 37 ? 15.417 0.956 0.271 1.00 0.00 37 LYS A O 12
ATOM 19044 N N . THR A 1 38 ? 13.788 0.326 -1.148 1.00 0.00 38 THR A N 12
ATOM 19045 C CA . THR A 1 38 ? 12.835 1.318 -0.667 1.00 0.00 38 THR A CA 12
ATOM 19046 C C . THR A 1 38 ? 12.103 0.820 0.574 1.00 0.00 38 THR A C 12
ATOM 19047 O O . THR A 1 38 ? 11.749 1.605 1.455 1.00 0.00 38 THR A O 12
ATOM 19058 N N . LEU A 1 39 ? 11.879 -0.487 0.639 1.00 0.00 39 LEU A N 12
ATOM 19059 C CA . LEU A 1 39 ? 11.190 -1.090 1.774 1.00 0.00 39 LEU A CA 12
ATOM 19060 C C . LEU A 1 39 ? 11.780 -0.600 3.093 1.00 0.00 39 LEU A C 12
ATOM 19061 O O . LEU A 1 39 ? 11.066 -0.443 4.083 1.00 0.00 39 LEU A O 12
ATOM 19077 N N . ASN A 1 40 ? 13.086 -0.358 3.097 1.00 0.00 40 ASN A N 12
ATOM 19078 C CA . ASN A 1 40 ? 13.772 0.116 4.293 1.00 0.00 40 ASN A CA 12
ATOM 19079 C C . ASN A 1 40 ? 13.276 1.503 4.691 1.00 0.00 40 ASN A C 12
ATOM 19080 O O . ASN A 1 40 ? 13.229 1.840 5.874 1.00 0.00 40 ASN A O 12
ATOM 19091 N N . GLN A 1 41 ? 12.906 2.302 3.695 1.00 0.00 41 GLN A N 12
ATOM 19092 C CA . GLN A 1 41 ? 12.413 3.652 3.941 1.00 0.00 41 GLN A CA 12
ATOM 19093 C C . GLN A 1 41 ? 10.907 3.730 3.719 1.00 0.00 41 GLN A C 12
ATOM 19094 O O . GLN A 1 41 ? 10.429 3.615 2.591 1.00 0.00 41 GLN A O 12
ATOM 19108 N N . TRP A 1 42 ? 10.164 3.926 4.803 1.00 0.00 42 TRP A N 12
ATOM 19109 C CA . TRP A 1 42 ? 8.710 4.019 4.726 1.00 0.00 42 TRP A CA 12
ATOM 19110 C C . TRP A 1 42 ? 8.286 5.197 3.856 1.00 0.00 42 TRP A C 12
ATOM 19111 O O . TRP A 1 42 ? 7.397 5.069 3.013 1.00 0.00 42 TRP A O 12
ATOM 19132 N N . ASP A 1 43 ? 8.926 6.342 4.064 1.00 0.00 43 ASP A N 12
ATOM 19133 C CA . ASP A 1 43 ? 8.614 7.542 3.297 1.00 0.00 43 ASP A CA 12
ATOM 19134 C C . ASP A 1 43 ? 8.699 7.267 1.798 1.00 0.00 43 ASP A C 12
ATOM 19135 O O . ASP A 1 43 ? 7.797 7.620 1.039 1.00 0.00 43 ASP A O 12
ATOM 19144 N N . HIS A 1 44 ? 9.791 6.634 1.379 1.00 0.00 44 HIS A N 12
ATOM 19145 C CA . HIS A 1 44 ? 9.994 6.312 -0.029 1.00 0.00 44 HIS A CA 12
ATOM 19146 C C . HIS A 1 44 ? 8.824 5.499 -0.574 1.00 0.00 44 HIS A C 12
ATOM 19147 O O . HIS A 1 44 ? 8.394 5.696 -1.711 1.00 0.00 44 HIS A O 12
ATOM 19162 N N . VAL A 1 45 ? 8.314 4.583 0.243 1.00 0.00 45 VAL A N 12
ATOM 19163 C CA . VAL A 1 45 ? 7.194 3.740 -0.157 1.00 0.00 45 VAL A CA 12
ATOM 19164 C C . VAL A 1 45 ? 5.971 4.580 -0.507 1.00 0.00 45 VAL A C 12
ATOM 19165 O O . VAL A 1 45 ? 5.313 4.347 -1.521 1.00 0.00 45 VAL A O 12
ATOM 19178 N N . LEU A 1 46 ? 5.672 5.560 0.339 1.00 0.00 46 LEU A N 12
ATOM 19179 C CA . LEU A 1 46 ? 4.527 6.437 0.120 1.00 0.00 46 LEU A CA 12
ATOM 19180 C C . LEU A 1 46 ? 4.671 7.202 -1.192 1.00 0.00 46 LEU A C 12
ATOM 19181 O O . LEU A 1 46 ? 3.698 7.389 -1.921 1.00 0.00 46 LEU A O 12
ATOM 19197 N N . GLN A 1 47 ? 5.891 7.640 -1.484 1.00 0.00 47 GLN A N 12
ATOM 19198 C CA . GLN A 1 47 ? 6.162 8.384 -2.709 1.00 0.00 47 GLN A CA 12
ATOM 19199 C C . GLN A 1 47 ? 5.763 7.572 -3.938 1.00 0.00 47 GLN A C 12
ATOM 19200 O O . GLN A 1 47 ? 5.345 8.129 -4.952 1.00 0.00 47 GLN A O 12
ATOM 19214 N N . MET A 1 48 ? 5.897 6.254 -3.839 1.00 0.00 48 MET A N 12
ATOM 19215 C CA . MET A 1 48 ? 5.550 5.366 -4.942 1.00 0.00 48 MET A CA 12
ATOM 19216 C C . MET A 1 48 ? 4.080 4.964 -4.875 1.00 0.00 48 MET A C 12
ATOM 19217 O O . MET A 1 48 ? 3.474 4.614 -5.888 1.00 0.00 48 MET A O 12
ATOM 19231 N N . VAL A 1 49 ? 3.511 5.015 -3.674 1.00 0.00 49 VAL A N 12
ATOM 19232 C CA . VAL A 1 49 ? 2.112 4.657 -3.475 1.00 0.00 49 VAL A CA 12
ATOM 19233 C C . VAL A 1 49 ? 1.186 5.759 -3.977 1.00 0.00 49 VAL A C 12
ATOM 19234 O O . VAL A 1 49 ? 0.117 5.486 -4.524 1.00 0.00 49 VAL A O 12
ATOM 19247 N N . THR A 1 50 ? 1.603 7.007 -3.789 1.00 0.00 50 THR A N 12
ATOM 19248 C CA . THR A 1 50 ? 0.811 8.151 -4.221 1.00 0.00 50 THR A CA 12
ATOM 19249 C C . THR A 1 50 ? 0.697 8.197 -5.741 1.00 0.00 50 THR A C 12
ATOM 19250 O O . THR A 1 50 ? -0.362 8.512 -6.283 1.00 0.00 50 THR A O 12
ATOM 19261 N N . GLU A 1 51 ? 1.793 7.881 -6.422 1.00 0.00 51 GLU A N 12
ATOM 19262 C CA . GLU A 1 51 ? 1.814 7.887 -7.880 1.00 0.00 51 GLU A CA 12
ATOM 19263 C C . GLU A 1 51 ? 0.676 7.041 -8.444 1.00 0.00 51 GLU A C 12
ATOM 19264 O O . GLU A 1 51 ? 0.137 7.336 -9.511 1.00 0.00 51 GLU A O 12
ATOM 19276 N N . LYS A 1 52 ? 0.317 5.986 -7.721 1.00 0.00 52 LYS A N 12
ATOM 19277 C CA . LYS A 1 52 ? -0.757 5.096 -8.146 1.00 0.00 52 LYS A CA 12
ATOM 19278 C C . LYS A 1 52 ? -2.093 5.535 -7.557 1.00 0.00 52 LYS A C 12
ATOM 19279 O O . LYS A 1 52 ? -3.106 5.580 -8.257 1.00 0.00 52 LYS A O 12
ATOM 19298 N N . ILE A 1 53 ? -2.089 5.859 -6.269 1.00 0.00 53 ILE A N 12
ATOM 19299 C CA . ILE A 1 53 ? -3.301 6.297 -5.588 1.00 0.00 53 ILE A CA 12
ATOM 19300 C C . ILE A 1 53 ? -3.186 7.751 -5.141 1.00 0.00 53 ILE A C 12
ATOM 19301 O O . ILE A 1 53 ? -2.661 8.042 -4.066 1.00 0.00 53 ILE A O 12
ATOM 19317 N N . THR A 1 54 ? -3.681 8.661 -5.973 1.00 0.00 54 THR A N 12
ATOM 19318 C CA . THR A 1 54 ? -3.635 10.085 -5.665 1.00 0.00 54 THR A CA 12
ATOM 19319 C C . THR A 1 54 ? -4.889 10.527 -4.919 1.00 0.00 54 THR A C 12
ATOM 19320 O O . THR A 1 54 ? -5.942 10.736 -5.524 1.00 0.00 54 THR A O 12
ATOM 19331 N N . LEU A 1 55 ? -4.770 10.668 -3.604 1.00 0.00 55 LEU A N 12
ATOM 19332 C CA . LEU A 1 55 ? -5.895 11.087 -2.775 1.00 0.00 55 LEU A CA 12
ATOM 19333 C C . LEU A 1 55 ? -6.256 12.545 -3.042 1.00 0.00 55 LEU A C 12
ATOM 19334 O O . LEU A 1 55 ? -5.430 13.321 -3.522 1.00 0.00 55 LEU A O 12
ATOM 19350 N N . ARG A 1 56 ? -7.494 12.910 -2.726 1.00 0.00 56 ARG A N 12
ATOM 19351 C CA . ARG A 1 56 ? -7.963 14.275 -2.931 1.00 0.00 56 ARG A CA 12
ATOM 19352 C C . ARG A 1 56 ? -7.269 15.239 -1.973 1.00 0.00 56 ARG A C 12
ATOM 19353 O O . ARG A 1 56 ? -6.999 16.388 -2.320 1.00 0.00 56 ARG A O 12
ATOM 19374 N N . SER A 1 57 ? -6.983 14.761 -0.766 1.00 0.00 57 SER A N 12
ATOM 19375 C CA . SER A 1 57 ? -6.324 15.582 0.244 1.00 0.00 57 SER A CA 12
ATOM 19376 C C . SER A 1 57 ? -4.883 15.883 -0.157 1.00 0.00 57 SER A C 12
ATOM 19377 O O . SER A 1 57 ? -4.367 16.968 0.109 1.00 0.00 57 SER A O 12
ATOM 19385 N N . GLY A 1 58 ? -4.238 14.913 -0.799 1.00 0.00 58 GLY A N 12
ATOM 19386 C CA . GLY A 1 58 ? -2.863 15.093 -1.227 1.00 0.00 58 GLY A CA 12
ATOM 19387 C C . GLY A 1 58 ? -2.076 13.798 -1.207 1.00 0.00 58 GLY A C 12
ATOM 19388 O O . GLY A 1 58 ? -2.638 12.719 -1.394 1.00 0.00 58 GLY A O 12
ATOM 19392 N N . ALA A 1 59 ? -0.771 13.905 -0.981 1.00 0.00 59 ALA A N 12
ATOM 19393 C CA . ALA A 1 59 ? 0.095 12.733 -0.937 1.00 0.00 59 ALA A CA 12
ATOM 19394 C C . ALA A 1 59 ? -0.258 11.833 0.242 1.00 0.00 59 ALA A C 12
ATOM 19395 O O . ALA A 1 59 ? -0.961 12.248 1.163 1.00 0.00 59 ALA A O 12
ATOM 19402 N N . VAL A 1 60 ? 0.233 10.598 0.207 1.00 0.00 60 VAL A N 12
ATOM 19403 C CA . VAL A 1 60 ? -0.030 9.640 1.273 1.00 0.00 60 VAL A CA 12
ATOM 19404 C C . VAL A 1 60 ? 0.990 9.775 2.398 1.00 0.00 60 VAL A C 12
ATOM 19405 O O . VAL A 1 60 ? 2.155 10.095 2.159 1.00 0.00 60 VAL A O 12
ATOM 19418 N N . HIS A 1 61 ? 0.545 9.527 3.626 1.00 0.00 61 HIS A N 12
ATOM 19419 C CA . HIS A 1 61 ? 1.420 9.620 4.789 1.00 0.00 61 HIS A CA 12
ATOM 19420 C C . HIS A 1 61 ? 1.473 8.291 5.536 1.00 0.00 61 HIS A C 12
ATOM 19421 O O . HIS A 1 61 ? 2.498 7.935 6.118 1.00 0.00 61 HIS A O 12
ATOM 19436 N N . ARG A 1 62 ? 0.362 7.561 5.516 1.00 0.00 62 ARG A N 12
ATOM 19437 C CA . ARG A 1 62 ? 0.282 6.273 6.193 1.00 0.00 62 ARG A CA 12
ATOM 19438 C C . ARG A 1 62 ? -0.546 5.282 5.381 1.00 0.00 62 ARG A C 12
ATOM 19439 O O . ARG A 1 62 ? -0.988 5.588 4.272 1.00 0.00 62 ARG A O 12
ATOM 19460 N N . LEU A 1 63 ? -0.752 4.094 5.938 1.00 0.00 63 LEU A N 12
ATOM 19461 C CA . LEU A 1 63 ? -1.527 3.057 5.265 1.00 0.00 63 LEU A CA 12
ATOM 19462 C C . LEU A 1 63 ? -2.439 2.333 6.250 1.00 0.00 63 LEU A C 12
ATOM 19463 O O . LEU A 1 63 ? -2.210 2.361 7.459 1.00 0.00 63 LEU A O 12
ATOM 19479 N N . TYR A 1 64 ? -3.473 1.685 5.724 1.00 0.00 64 TYR A N 12
ATOM 19480 C CA . TYR A 1 64 ? -4.420 0.954 6.557 1.00 0.00 64 TYR A CA 12
ATOM 19481 C C . TYR A 1 64 ? -4.978 -0.256 5.814 1.00 0.00 64 TYR A C 12
ATOM 19482 O O . TYR A 1 64 ? -5.424 -0.147 4.671 1.00 0.00 64 TYR A O 12
ATOM 19500 N N . THR A 1 65 ? -4.951 -1.411 6.472 1.00 0.00 65 THR A N 12
ATOM 19501 C CA . THR A 1 65 ? -5.453 -2.642 5.876 1.00 0.00 65 THR A CA 12
ATOM 19502 C C . THR A 1 65 ? -6.960 -2.573 5.657 1.00 0.00 65 THR A C 12
ATOM 19503 O O . THR A 1 65 ? -7.607 -1.594 6.032 1.00 0.00 65 THR A O 12
ATOM 19514 N N . LEU A 1 66 ? -7.513 -3.617 5.051 1.00 0.00 66 LEU A N 12
ATOM 19515 C CA . LEU A 1 66 ? -8.946 -3.676 4.783 1.00 0.00 66 LEU A CA 12
ATOM 19516 C C . LEU A 1 66 ? -9.733 -3.887 6.073 1.00 0.00 66 LEU A C 12
ATOM 19517 O O . LEU A 1 66 ? -10.948 -3.701 6.107 1.00 0.00 66 LEU A O 12
ATOM 19533 N N . GLU A 1 67 ? -9.029 -4.275 7.132 1.00 0.00 67 GLU A N 12
ATOM 19534 C CA . GLU A 1 67 ? -9.662 -4.510 8.425 1.00 0.00 67 GLU A CA 12
ATOM 19535 C C . GLU A 1 67 ? -9.581 -3.266 9.304 1.00 0.00 67 GLU A C 12
ATOM 19536 O O . GLU A 1 67 ? -10.332 -3.124 10.269 1.00 0.00 67 GLU A O 12
ATOM 19548 N N . GLY A 1 68 ? -8.663 -2.366 8.964 1.00 0.00 68 GLY A N 12
ATOM 19549 C CA . GLY A 1 68 ? -8.499 -1.146 9.733 1.00 0.00 68 GLY A CA 12
ATOM 19550 C C . GLY A 1 68 ? -7.160 -1.082 10.440 1.00 0.00 68 GLY A C 12
ATOM 19551 O O . GLY A 1 68 ? -6.901 -0.161 11.215 1.00 0.00 68 GLY A O 12
ATOM 19555 N N . LYS A 1 69 ? -6.305 -2.064 10.175 1.00 0.00 69 LYS A N 12
ATOM 19556 C CA . LYS A 1 69 ? -4.984 -2.117 10.791 1.00 0.00 69 LYS A CA 12
ATOM 19557 C C . LYS A 1 69 ? -4.145 -0.910 10.382 1.00 0.00 69 LYS A C 12
ATOM 19558 O O . LYS A 1 69 ? -4.422 -0.262 9.372 1.00 0.00 69 LYS A O 12
ATOM 19577 N N . LEU A 1 70 ? -3.118 -0.615 11.172 1.00 0.00 70 LEU A N 12
ATOM 19578 C CA . LEU A 1 70 ? -2.237 0.513 10.892 1.00 0.00 70 LEU A CA 12
ATOM 19579 C C . LEU A 1 70 ? -0.824 0.034 10.574 1.00 0.00 70 LEU A C 12
ATOM 19580 O O . LEU A 1 70 ? -0.267 -0.805 11.283 1.00 0.00 70 LEU A O 12
ATOM 19596 N N . VAL A 1 71 ? -0.248 0.573 9.504 1.00 0.00 71 VAL A N 12
ATOM 19597 C CA . VAL A 1 71 ? 1.102 0.204 9.094 1.00 0.00 71 VAL A CA 12
ATOM 19598 C C . VAL A 1 71 ? 2.005 1.429 9.010 1.00 0.00 71 VAL A C 12
ATOM 19599 O O . VAL A 1 71 ? 1.748 2.350 8.235 1.00 0.00 71 VAL A O 12
ATOM 19612 N N . GLU A 1 72 ? 3.065 1.432 9.814 1.00 0.00 72 GLU A N 12
ATOM 19613 C CA . GLU A 1 72 ? 4.007 2.545 9.830 1.00 0.00 72 GLU A CA 12
ATOM 19614 C C . GLU A 1 72 ? 5.304 2.170 9.119 1.00 0.00 72 GLU A C 12
ATOM 19615 O O . GLU A 1 72 ? 6.285 2.913 9.162 1.00 0.00 72 GLU A O 12
ATOM 19627 N N . SER A 1 73 ? 5.300 1.014 8.464 1.00 0.00 73 SER A N 12
ATOM 19628 C CA . SER A 1 73 ? 6.477 0.537 7.747 1.00 0.00 73 SER A CA 12
ATOM 19629 C C . SER A 1 73 ? 6.123 -0.641 6.844 1.00 0.00 73 SER A C 12
ATOM 19630 O O . SER A 1 73 ? 5.124 -1.325 7.061 1.00 0.00 73 SER A O 12
ATOM 19638 N N . GLY A 1 74 ? 6.951 -0.871 5.830 1.00 0.00 74 GLY A N 12
ATOM 19639 C CA . GLY A 1 74 ? 6.710 -1.966 4.909 1.00 0.00 74 GLY A CA 12
ATOM 19640 C C . GLY A 1 74 ? 6.799 -3.321 5.583 1.00 0.00 74 GLY A C 12
ATOM 19641 O O . GLY A 1 74 ? 6.580 -4.353 4.949 1.00 0.00 74 GLY A O 12
ATOM 19645 N N . ALA A 1 75 ? 7.122 -3.318 6.872 1.00 0.00 75 ALA A N 12
ATOM 19646 C CA . ALA A 1 75 ? 7.240 -4.556 7.632 1.00 0.00 75 ALA A CA 12
ATOM 19647 C C . ALA A 1 75 ? 5.917 -5.315 7.654 1.00 0.00 75 ALA A C 12
ATOM 19648 O O . ALA A 1 75 ? 5.896 -6.540 7.761 1.00 0.00 75 ALA A O 12
ATOM 19655 N N . GLU A 1 76 ? 4.816 -4.577 7.552 1.00 0.00 76 GLU A N 12
ATOM 19656 C CA . GLU A 1 76 ? 3.489 -5.182 7.562 1.00 0.00 76 GLU A CA 12
ATOM 19657 C C . GLU A 1 76 ? 3.009 -5.465 6.141 1.00 0.00 76 GLU A C 12
ATOM 19658 O O . GLU A 1 76 ? 1.836 -5.767 5.919 1.00 0.00 76 GLU A O 12
ATOM 19670 N N . LEU A 1 77 ? 3.924 -5.363 5.184 1.00 0.00 77 LEU A N 12
ATOM 19671 C CA . LEU A 1 77 ? 3.596 -5.608 3.783 1.00 0.00 77 LEU A CA 12
ATOM 19672 C C . LEU A 1 77 ? 3.970 -7.029 3.376 1.00 0.00 77 LEU A C 12
ATOM 19673 O O . LEU A 1 77 ? 5.044 -7.520 3.720 1.00 0.00 77 LEU A O 12
ATOM 19689 N N . GLU A 1 78 ? 3.077 -7.683 2.640 1.00 0.00 78 GLU A N 12
ATOM 19690 C CA . GLU A 1 78 ? 3.315 -9.048 2.185 1.00 0.00 78 GLU A CA 12
ATOM 19691 C C . GLU A 1 78 ? 3.279 -9.127 0.661 1.00 0.00 78 GLU A C 12
ATOM 19692 O O . GLU A 1 78 ? 2.836 -8.196 -0.009 1.00 0.00 78 GLU A O 12
ATOM 19704 N N . ASN A 1 79 ? 3.750 -10.247 0.122 1.00 0.00 79 ASN A N 12
ATOM 19705 C CA . ASN A 1 79 ? 3.773 -10.449 -1.322 1.00 0.00 79 ASN A CA 12
ATOM 19706 C C . ASN A 1 79 ? 2.447 -11.023 -1.813 1.00 0.00 79 ASN A C 12
ATOM 19707 O O . ASN A 1 79 ? 2.209 -12.227 -1.726 1.00 0.00 79 ASN A O 12
ATOM 19718 N N . GLY A 1 80 ? 1.586 -10.151 -2.329 1.00 0.00 80 GLY A N 12
ATOM 19719 C CA . GLY A 1 80 ? 0.295 -10.589 -2.826 1.00 0.00 80 GLY A CA 12
ATOM 19720 C C . GLY A 1 80 ? -0.847 -10.170 -1.922 1.00 0.00 80 GLY A C 12
ATOM 19721 O O . GLY A 1 80 ? -1.905 -10.799 -1.916 1.00 0.00 80 GLY A O 12
ATOM 19725 N N . GLN A 1 81 ? -0.633 -9.105 -1.156 1.00 0.00 81 GLN A N 12
ATOM 19726 C CA . GLN A 1 81 ? -1.653 -8.605 -0.242 1.00 0.00 81 GLN A CA 12
ATOM 19727 C C . GLN A 1 81 ? -2.141 -7.225 -0.673 1.00 0.00 81 GLN A C 12
ATOM 19728 O O . GLN A 1 81 ? -1.554 -6.594 -1.552 1.00 0.00 81 GLN A O 12
ATOM 19742 N N . PHE A 1 82 ? -3.219 -6.763 -0.048 1.00 0.00 82 PHE A N 12
ATOM 19743 C CA . PHE A 1 82 ? -3.787 -5.458 -0.368 1.00 0.00 82 PHE A CA 12
ATOM 19744 C C . PHE A 1 82 ? -3.654 -4.502 0.814 1.00 0.00 82 PHE A C 12
ATOM 19745 O O . PHE A 1 82 ? -3.752 -4.911 1.971 1.00 0.00 82 PHE A O 12
ATOM 19762 N N . TYR A 1 83 ? -3.428 -3.228 0.514 1.00 0.00 83 TYR A N 12
ATOM 19763 C CA . TYR A 1 83 ? -3.278 -2.214 1.550 1.00 0.00 83 TYR A CA 12
ATOM 19764 C C . TYR A 1 83 ? -3.744 -0.850 1.050 1.00 0.00 83 TYR A C 12
ATOM 19765 O O . TYR A 1 83 ? -3.306 -0.377 0.001 1.00 0.00 83 TYR A O 12
ATOM 19783 N N . VAL A 1 84 ? -4.637 -0.222 1.808 1.00 0.00 84 VAL A N 12
ATOM 19784 C CA . VAL A 1 84 ? -5.162 1.089 1.445 1.00 0.00 84 VAL A CA 12
ATOM 19785 C C . VAL A 1 84 ? -4.193 2.198 1.837 1.00 0.00 84 VAL A C 12
ATOM 19786 O O . VAL A 1 84 ? -3.609 2.171 2.920 1.00 0.00 84 VAL A O 12
ATOM 19799 N N . ALA A 1 85 ? -4.028 3.173 0.949 1.00 0.00 85 ALA A N 12
ATOM 19800 C CA . ALA A 1 85 ? -3.131 4.294 1.204 1.00 0.00 85 ALA A CA 12
ATOM 19801 C C . ALA A 1 85 ? -3.861 5.432 1.909 1.00 0.00 85 ALA A C 12
ATOM 19802 O O . ALA A 1 85 ? -4.681 6.125 1.306 1.00 0.00 85 ALA A O 12
ATOM 19809 N N . VAL A 1 86 ? -3.559 5.619 3.189 1.00 0.00 86 VAL A N 12
ATOM 19810 C CA . VAL A 1 86 ? -4.187 6.674 3.977 1.00 0.00 86 VAL A CA 12
ATOM 19811 C C . VAL A 1 86 ? -3.297 7.910 4.048 1.00 0.00 86 VAL A C 12
ATOM 19812 O O . VAL A 1 86 ? -2.088 7.807 4.254 1.00 0.00 86 VAL A O 12
ATOM 19825 N N . GLY A 1 87 ? -3.904 9.081 3.877 1.00 0.00 87 GLY A N 12
ATOM 19826 C CA . GLY A 1 87 ? -3.152 10.321 3.926 1.00 0.00 87 GLY A CA 12
ATOM 19827 C C . GLY A 1 87 ? -3.386 11.090 5.211 1.00 0.00 87 GLY A C 12
ATOM 19828 O O . GLY A 1 87 ? -3.159 10.571 6.304 1.00 0.00 87 GLY A O 12
ATOM 19832 N N . ARG A 1 88 ? -3.840 12.333 5.080 1.00 0.00 88 ARG A N 12
ATOM 19833 C CA . ARG A 1 88 ? -4.102 13.176 6.240 1.00 0.00 88 ARG A CA 12
ATOM 19834 C C . ARG A 1 88 ? -5.551 13.037 6.698 1.00 0.00 88 ARG A C 12
ATOM 19835 O O . ARG A 1 88 ? -6.208 14.027 7.021 1.00 0.00 88 ARG A O 12
ATOM 19856 N N . ASP A 1 89 ? -6.042 11.803 6.721 1.00 0.00 89 ASP A N 12
ATOM 19857 C CA . ASP A 1 89 ? -7.413 11.534 7.139 1.00 0.00 89 ASP A CA 12
ATOM 19858 C C . ASP A 1 89 ? -7.510 10.187 7.849 1.00 0.00 89 ASP A C 12
ATOM 19859 O O . ASP A 1 89 ? -6.584 9.378 7.798 1.00 0.00 89 ASP A O 12
ATOM 19868 N N . LYS A 1 90 ? -8.638 9.953 8.512 1.00 0.00 90 LYS A N 12
ATOM 19869 C CA . LYS A 1 90 ? -8.858 8.705 9.232 1.00 0.00 90 LYS A CA 12
ATOM 19870 C C . LYS A 1 90 ? -9.232 7.581 8.271 1.00 0.00 90 LYS A C 12
ATOM 19871 O O . LYS A 1 90 ? -9.702 7.831 7.161 1.00 0.00 90 LYS A O 12
ATOM 19890 N N . PHE A 1 91 ? -9.023 6.343 8.706 1.00 0.00 91 PHE A N 12
ATOM 19891 C CA . PHE A 1 91 ? -9.339 5.180 7.884 1.00 0.00 91 PHE A CA 12
ATOM 19892 C C . PHE A 1 91 ? -10.847 4.951 7.824 1.00 0.00 91 PHE A C 12
ATOM 19893 O O . PHE A 1 91 ? -11.489 4.695 8.842 1.00 0.00 91 PHE A O 12
ATOM 19910 N N . LYS A 1 92 ? -11.406 5.045 6.622 1.00 0.00 92 LYS A N 12
ATOM 19911 C CA . LYS A 1 92 ? -12.837 4.848 6.426 1.00 0.00 92 LYS A CA 12
ATOM 19912 C C . LYS A 1 92 ? -13.186 3.363 6.419 1.00 0.00 92 LYS A C 12
ATOM 19913 O O . LYS A 1 92 ? -13.090 2.697 5.387 1.00 0.00 92 LYS A O 12
ATOM 19932 N N . LYS A 1 93 ? -13.591 2.850 7.575 1.00 0.00 93 LYS A N 12
ATOM 19933 C CA . LYS A 1 93 ? -13.957 1.444 7.702 1.00 0.00 93 LYS A CA 12
ATOM 19934 C C . LYS A 1 93 ? -14.893 1.021 6.575 1.00 0.00 93 LYS A C 12
ATOM 19935 O O . LYS A 1 93 ? -16.116 1.099 6.707 1.00 0.00 93 LYS A O 12
ATOM 19954 N N . LEU A 1 94 ? -14.313 0.573 5.467 1.00 0.00 94 LEU A N 12
ATOM 19955 C CA . LEU A 1 94 ? -15.096 0.136 4.316 1.00 0.00 94 LEU A CA 12
ATOM 19956 C C . LEU A 1 94 ? -14.572 -1.189 3.772 1.00 0.00 94 LEU A C 12
ATOM 19957 O O . LEU A 1 94 ? -13.392 -1.517 3.898 1.00 0.00 94 LEU A O 12
ATOM 19973 N N . PRO A 1 95 ? -15.468 -1.970 3.150 1.00 0.00 95 PRO A N 12
ATOM 19974 C CA . PRO A 1 95 ? -15.118 -3.271 2.572 1.00 0.00 95 PRO A CA 12
ATOM 19975 C C . PRO A 1 95 ? -14.232 -3.137 1.338 1.00 0.00 95 PRO A C 12
ATOM 19976 O O . PRO A 1 95 ? -14.706 -2.789 0.256 1.00 0.00 95 PRO A O 12
ATOM 19987 N N . TYR A 1 96 ? -12.944 -3.416 1.507 1.00 0.00 96 TYR A N 12
ATOM 19988 C CA . TYR A 1 96 ? -11.992 -3.324 0.407 1.00 0.00 96 TYR A CA 12
ATOM 19989 C C . TYR A 1 96 ? -11.741 -4.696 -0.211 1.00 0.00 96 TYR A C 12
ATOM 19990 O O . TYR A 1 96 ? -11.585 -4.824 -1.425 1.00 0.00 96 TYR A O 12
ATOM 20008 N N . GLY A 1 97 ? -11.704 -5.722 0.635 1.00 0.00 97 GLY A N 12
ATOM 20009 C CA . GLY A 1 97 ? -11.472 -7.071 0.154 1.00 0.00 97 GLY A CA 12
ATOM 20010 C C . GLY A 1 97 ? -12.465 -7.485 -0.914 1.00 0.00 97 GLY A C 12
ATOM 20011 O O . GLY A 1 97 ? -12.222 -8.431 -1.662 1.00 0.00 97 GLY A O 12
ATOM 20015 N N . GLU A 1 98 ? -13.587 -6.776 -0.983 1.00 0.00 98 GLU A N 12
ATOM 20016 C CA . GLU A 1 98 ? -14.621 -7.077 -1.966 1.00 0.00 98 GLU A CA 12
ATOM 20017 C C . GLU A 1 98 ? -14.261 -6.496 -3.330 1.00 0.00 98 GLU A C 12
ATOM 20018 O O . GLU A 1 98 ? -14.522 -7.108 -4.367 1.00 0.00 98 GLU A O 12
ATOM 20030 N N . LEU A 1 99 ? -13.660 -5.312 -3.322 1.00 0.00 99 LEU A N 12
ATOM 20031 C CA . LEU A 1 99 ? -13.263 -4.646 -4.558 1.00 0.00 99 LEU A CA 12
ATOM 20032 C C . LEU A 1 99 ? -12.188 -5.447 -5.286 1.00 0.00 99 LEU A C 12
ATOM 20033 O O . LEU A 1 99 ? -11.991 -5.289 -6.492 1.00 0.00 99 LEU A O 12
ATOM 20049 N N . LEU A 1 100 ? -11.496 -6.307 -4.548 1.00 0.00 100 LEU A N 12
ATOM 20050 C CA . LEU A 1 100 ? -10.442 -7.135 -5.123 1.00 0.00 100 LEU A CA 12
ATOM 20051 C C . LEU A 1 100 ? -11.026 -8.185 -6.063 1.00 0.00 100 LEU A C 12
ATOM 20052 O O . LEU A 1 100 ? -10.757 -8.176 -7.265 1.00 0.00 100 LEU A O 12
ATOM 20068 N N . PHE A 1 101 ? -11.828 -9.087 -5.509 1.00 0.00 101 PHE A N 12
ATOM 20069 C CA . PHE A 1 101 ? -12.452 -10.143 -6.298 1.00 0.00 101 PHE A CA 12
ATOM 20070 C C . PHE A 1 101 ? -13.950 -10.218 -6.018 1.00 0.00 101 PHE A C 12
ATOM 20071 O O . PHE A 1 101 ? -14.372 -10.359 -4.870 1.00 0.00 101 PHE A O 12
ATOM 20088 N N . ASP A 1 102 ? -14.748 -10.124 -7.076 1.00 0.00 102 ASP A N 12
ATOM 20089 C CA . ASP A 1 102 ? -16.199 -10.181 -6.946 1.00 0.00 102 ASP A CA 12
ATOM 20090 C C . ASP A 1 102 ? -16.756 -11.434 -7.615 1.00 0.00 102 ASP A C 12
ATOM 20091 O O . ASP A 1 102 ? -16.398 -11.756 -8.748 1.00 0.00 102 ASP A O 12
ATOM 20100 N N . SER A 1 103 ? -17.631 -12.138 -6.906 1.00 0.00 103 SER A N 12
ATOM 20101 C CA . SER A 1 103 ? -18.234 -13.359 -7.429 1.00 0.00 103 SER A CA 12
ATOM 20102 C C . SER A 1 103 ? -18.941 -13.091 -8.754 1.00 0.00 103 SER A C 12
ATOM 20103 O O . SER A 1 103 ? -18.738 -13.806 -9.734 1.00 0.00 103 SER A O 12
ATOM 20111 N N . GLY A 1 104 ? -19.775 -12.055 -8.773 1.00 0.00 104 GLY A N 12
ATOM 20112 C CA . GLY A 1 104 ? -20.501 -11.710 -9.982 1.00 0.00 104 GLY A CA 12
ATOM 20113 C C . GLY A 1 104 ? -19.616 -11.721 -11.212 1.00 0.00 104 GLY A C 12
ATOM 20114 O O . GLY A 1 104 ? -18.815 -10.813 -11.435 1.00 0.00 104 GLY A O 12
ATOM 20118 N N . PRO A 1 105 ? -19.756 -12.769 -12.038 1.00 0.00 105 PRO A N 12
ATOM 20119 C CA . PRO A 1 105 ? -18.971 -12.919 -13.266 1.00 0.00 105 PRO A CA 12
ATOM 20120 C C . PRO A 1 105 ? -19.362 -11.902 -14.333 1.00 0.00 105 PRO A C 12
ATOM 20121 O O . PRO A 1 105 ? -20.543 -11.725 -14.632 1.00 0.00 105 PRO A O 12
ATOM 20132 N N . SER A 1 106 ? -18.363 -11.236 -14.904 1.00 0.00 106 SER A N 12
ATOM 20133 C CA . SER A 1 106 ? -18.604 -10.234 -15.936 1.00 0.00 106 SER A CA 12
ATOM 20134 C C . SER A 1 106 ? -19.406 -9.062 -15.378 1.00 0.00 106 SER A C 12
ATOM 20135 O O . SER A 1 106 ? -20.314 -8.550 -16.032 1.00 0.00 106 SER A O 12
ATOM 20143 N N . SER A 1 107 ? -19.064 -8.644 -14.164 1.00 0.00 107 SER A N 12
ATOM 20144 C CA . SER A 1 107 ? -19.753 -7.535 -13.515 1.00 0.00 107 SER A CA 12
ATOM 20145 C C . SER A 1 107 ? -18.799 -6.369 -13.271 1.00 0.00 107 SER A C 12
ATOM 20146 O O . SER A 1 107 ? -17.859 -6.476 -12.486 1.00 0.00 107 SER A O 12
ATOM 20154 N N . GLY A 1 108 ? -19.050 -5.255 -13.952 1.00 0.00 108 GLY A N 12
ATOM 20155 C CA . GLY A 1 108 ? -18.206 -4.085 -13.797 1.00 0.00 108 GLY A CA 12
ATOM 20156 C C . GLY A 1 108 ? -18.983 -2.789 -13.914 1.00 0.00 108 GLY A C 12
ATOM 20157 O O . GLY A 1 108 ? -18.509 -1.733 -13.495 1.00 0.00 108 GLY A O 12
ATOM 20161 N N . GLY A 1 1 ? 35.061 -6.998 -8.340 1.00 0.00 1 GLY A N 13
ATOM 20162 C CA . GLY A 1 1 ? 34.043 -7.992 -8.057 1.00 0.00 1 GLY A CA 13
ATOM 20163 C C . GLY A 1 1 ? 34.145 -9.202 -8.963 1.00 0.00 1 GLY A C 13
ATOM 20164 O O . GLY A 1 1 ? 34.855 -9.176 -9.968 1.00 0.00 1 GLY A O 13
ATOM 20168 N N . SER A 1 2 ? 33.435 -10.268 -8.607 1.00 0.00 2 SER A N 13
ATOM 20169 C CA . SER A 1 2 ? 33.453 -11.496 -9.392 1.00 0.00 2 SER A CA 13
ATOM 20170 C C . SER A 1 2 ? 32.048 -11.862 -9.862 1.00 0.00 2 SER A C 13
ATOM 20171 O O . SER A 1 2 ? 31.059 -11.543 -9.203 1.00 0.00 2 SER A O 13
ATOM 20179 N N . SER A 1 3 ? 31.970 -12.532 -11.007 1.00 0.00 3 SER A N 13
ATOM 20180 C CA . SER A 1 3 ? 30.687 -12.939 -11.569 1.00 0.00 3 SER A CA 13
ATOM 20181 C C . SER A 1 3 ? 29.832 -13.642 -10.518 1.00 0.00 3 SER A C 13
ATOM 20182 O O . SER A 1 3 ? 30.316 -13.997 -9.445 1.00 0.00 3 SER A O 13
ATOM 20190 N N . GLY A 1 4 ? 28.557 -13.839 -10.838 1.00 0.00 4 GLY A N 13
ATOM 20191 C CA . GLY A 1 4 ? 27.654 -14.498 -9.912 1.00 0.00 4 GLY A CA 13
ATOM 20192 C C . GLY A 1 4 ? 26.392 -14.996 -10.589 1.00 0.00 4 GLY A C 13
ATOM 20193 O O . GLY A 1 4 ? 25.291 -14.825 -10.067 1.00 0.00 4 GLY A O 13
ATOM 20197 N N . SER A 1 5 ? 26.552 -15.613 -11.755 1.00 0.00 5 SER A N 13
ATOM 20198 C CA . SER A 1 5 ? 25.416 -16.133 -12.507 1.00 0.00 5 SER A CA 13
ATOM 20199 C C . SER A 1 5 ? 25.286 -17.642 -12.322 1.00 0.00 5 SER A C 13
ATOM 20200 O O . SER A 1 5 ? 25.760 -18.422 -13.148 1.00 0.00 5 SER A O 13
ATOM 20208 N N . SER A 1 6 ? 24.642 -18.045 -11.232 1.00 0.00 6 SER A N 13
ATOM 20209 C CA . SER A 1 6 ? 24.452 -19.460 -10.935 1.00 0.00 6 SER A CA 13
ATOM 20210 C C . SER A 1 6 ? 22.971 -19.787 -10.771 1.00 0.00 6 SER A C 13
ATOM 20211 O O . SER A 1 6 ? 22.109 -18.932 -10.967 1.00 0.00 6 SER A O 13
ATOM 20219 N N . GLY A 1 7 ? 22.683 -21.034 -10.409 1.00 0.00 7 GLY A N 13
ATOM 20220 C CA . GLY A 1 7 ? 21.307 -21.454 -10.224 1.00 0.00 7 GLY A CA 13
ATOM 20221 C C . GLY A 1 7 ? 20.826 -21.256 -8.800 1.00 0.00 7 GLY A C 13
ATOM 20222 O O . GLY A 1 7 ? 20.239 -22.159 -8.205 1.00 0.00 7 GLY A O 13
ATOM 20226 N N . ARG A 1 8 ? 21.077 -20.071 -8.252 1.00 0.00 8 ARG A N 13
ATOM 20227 C CA . ARG A 1 8 ? 20.668 -19.759 -6.888 1.00 0.00 8 ARG A CA 13
ATOM 20228 C C . ARG A 1 8 ? 19.731 -18.555 -6.864 1.00 0.00 8 ARG A C 13
ATOM 20229 O O . ARG A 1 8 ? 19.772 -17.704 -7.753 1.00 0.00 8 ARG A O 13
ATOM 20250 N N . LYS A 1 9 ? 18.887 -18.489 -5.840 1.00 0.00 9 LYS A N 13
ATOM 20251 C CA . LYS A 1 9 ? 17.940 -17.390 -5.697 1.00 0.00 9 LYS A CA 13
ATOM 20252 C C . LYS A 1 9 ? 18.663 -16.086 -5.377 1.00 0.00 9 LYS A C 13
ATOM 20253 O O . LYS A 1 9 ? 19.631 -16.056 -4.616 1.00 0.00 9 LYS A O 13
ATOM 20272 N N . PRO A 1 10 ? 18.185 -14.982 -5.970 1.00 0.00 10 PRO A N 13
ATOM 20273 C CA . PRO A 1 10 ? 18.771 -13.654 -5.761 1.00 0.00 10 PRO A CA 13
ATOM 20274 C C . PRO A 1 10 ? 18.521 -13.126 -4.353 1.00 0.00 10 PRO A C 13
ATOM 20275 O O . PRO A 1 10 ? 18.045 -13.853 -3.481 1.00 0.00 10 PRO A O 13
ATOM 20286 N N . LEU A 1 11 ? 18.844 -11.855 -4.137 1.00 0.00 11 LEU A N 13
ATOM 20287 C CA . LEU A 1 11 ? 18.653 -11.228 -2.834 1.00 0.00 11 LEU A CA 13
ATOM 20288 C C . LEU A 1 11 ? 17.782 -9.982 -2.951 1.00 0.00 11 LEU A C 13
ATOM 20289 O O . LEU A 1 11 ? 17.374 -9.600 -4.048 1.00 0.00 11 LEU A O 13
ATOM 20305 N N . GLN A 1 12 ? 17.502 -9.352 -1.815 1.00 0.00 12 GLN A N 13
ATOM 20306 C CA . GLN A 1 12 ? 16.681 -8.148 -1.791 1.00 0.00 12 GLN A CA 13
ATOM 20307 C C . GLN A 1 12 ? 15.555 -8.237 -2.817 1.00 0.00 12 GLN A C 13
ATOM 20308 O O . GLN A 1 12 ? 15.271 -7.271 -3.525 1.00 0.00 12 GLN A O 13
ATOM 20322 N N . GLU A 1 13 ? 14.919 -9.401 -2.891 1.00 0.00 13 GLU A N 13
ATOM 20323 C CA . GLU A 1 13 ? 13.826 -9.615 -3.832 1.00 0.00 13 GLU A CA 13
ATOM 20324 C C . GLU A 1 13 ? 12.687 -8.632 -3.576 1.00 0.00 13 GLU A C 13
ATOM 20325 O O . GLU A 1 13 ? 12.324 -8.349 -2.434 1.00 0.00 13 GLU A O 13
ATOM 20337 N N . PRO A 1 14 ? 12.111 -8.099 -4.663 1.00 0.00 14 PRO A N 13
ATOM 20338 C CA . PRO A 1 14 ? 11.005 -7.140 -4.582 1.00 0.00 14 PRO A CA 13
ATOM 20339 C C . PRO A 1 14 ? 9.713 -7.784 -4.093 1.00 0.00 14 PRO A C 13
ATOM 20340 O O . PRO A 1 14 ? 9.648 -8.999 -3.901 1.00 0.00 14 PRO A O 13
ATOM 20351 N N . CYS A 1 15 ? 8.687 -6.964 -3.892 1.00 0.00 15 CYS A N 13
ATOM 20352 C CA . CYS A 1 15 ? 7.396 -7.455 -3.424 1.00 0.00 15 CYS A CA 13
ATOM 20353 C C . CYS A 1 15 ? 6.252 -6.758 -4.154 1.00 0.00 15 CYS A C 13
ATOM 20354 O O . CYS A 1 15 ? 6.299 -5.552 -4.397 1.00 0.00 15 CYS A O 13
ATOM 20362 N N . THR A 1 16 ? 5.225 -7.527 -4.504 1.00 0.00 16 THR A N 13
ATOM 20363 C CA . THR A 1 16 ? 4.071 -6.985 -5.209 1.00 0.00 16 THR A CA 13
ATOM 20364 C C . THR A 1 16 ? 2.862 -6.879 -4.286 1.00 0.00 16 THR A C 13
ATOM 20365 O O . THR A 1 16 ? 2.366 -7.886 -3.780 1.00 0.00 16 THR A O 13
ATOM 20376 N N . ILE A 1 17 ? 2.394 -5.654 -4.071 1.00 0.00 17 ILE A N 13
ATOM 20377 C CA . ILE A 1 17 ? 1.242 -5.418 -3.209 1.00 0.00 17 ILE A CA 13
ATOM 20378 C C . ILE A 1 17 ? 0.183 -4.585 -3.923 1.00 0.00 17 ILE A C 13
ATOM 20379 O O . ILE A 1 17 ? 0.485 -3.853 -4.866 1.00 0.00 17 ILE A O 13
ATOM 20395 N N . PHE A 1 18 ? -1.060 -4.700 -3.466 1.00 0.00 18 PHE A N 13
ATOM 20396 C CA . PHE A 1 18 ? -2.165 -3.957 -4.061 1.00 0.00 18 PHE A CA 13
ATOM 20397 C C . PHE A 1 18 ? -2.551 -2.766 -3.188 1.00 0.00 18 PHE A C 13
ATOM 20398 O O . PHE A 1 18 ? -2.735 -2.903 -1.978 1.00 0.00 18 PHE A O 13
ATOM 20415 N N . LEU A 1 19 ? -2.672 -1.599 -3.810 1.00 0.00 19 LEU A N 13
ATOM 20416 C CA . LEU A 1 19 ? -3.036 -0.383 -3.091 1.00 0.00 19 LEU A CA 13
ATOM 20417 C C . LEU A 1 19 ? -4.458 0.048 -3.435 1.00 0.00 19 LEU A C 13
ATOM 20418 O O . LEU A 1 19 ? -4.962 -0.248 -4.519 1.00 0.00 19 LEU A O 13
ATOM 20434 N N . ILE A 1 20 ? -5.100 0.748 -2.506 1.00 0.00 20 ILE A N 13
ATOM 20435 C CA . ILE A 1 20 ? -6.463 1.222 -2.712 1.00 0.00 20 ILE A CA 13
ATOM 20436 C C . ILE A 1 20 ? -6.662 2.606 -2.102 1.00 0.00 20 ILE A C 13
ATOM 20437 O O . ILE A 1 20 ? -6.097 2.921 -1.055 1.00 0.00 20 ILE A O 13
ATOM 20453 N N . ALA A 1 21 ? -7.470 3.427 -2.765 1.00 0.00 21 ALA A N 13
ATOM 20454 C CA . ALA A 1 21 ? -7.747 4.776 -2.286 1.00 0.00 21 ALA A CA 13
ATOM 20455 C C . ALA A 1 21 ? -8.591 4.745 -1.016 1.00 0.00 21 ALA A C 13
ATOM 20456 O O . ALA A 1 21 ? -9.696 4.204 -1.007 1.00 0.00 21 ALA A O 13
ATOM 20463 N N . ASN A 1 22 ? -8.063 5.330 0.054 1.00 0.00 22 ASN A N 13
ATOM 20464 C CA . ASN A 1 22 ? -8.768 5.368 1.330 1.00 0.00 22 ASN A CA 13
ATOM 20465 C C . ASN A 1 22 ? -10.136 6.025 1.176 1.00 0.00 22 ASN A C 13
ATOM 20466 O O . ASN A 1 22 ? -10.257 7.104 0.598 1.00 0.00 22 ASN A O 13
ATOM 20477 N N . GLY A 1 23 ? -11.166 5.366 1.698 1.00 0.00 23 GLY A N 13
ATOM 20478 C CA . GLY A 1 23 ? -12.512 5.901 1.609 1.00 0.00 23 GLY A CA 13
ATOM 20479 C C . GLY A 1 23 ? -13.121 5.712 0.234 1.00 0.00 23 GLY A C 13
ATOM 20480 O O . GLY A 1 23 ? -14.197 6.237 -0.054 1.00 0.00 23 GLY A O 13
ATOM 20484 N N . ASP A 1 24 ? -12.432 4.961 -0.618 1.00 0.00 24 ASP A N 13
ATOM 20485 C CA . ASP A 1 24 ? -12.911 4.704 -1.972 1.00 0.00 24 ASP A CA 13
ATOM 20486 C C . ASP A 1 24 ? -13.242 3.227 -2.160 1.00 0.00 24 ASP A C 13
ATOM 20487 O O . ASP A 1 24 ? -12.357 2.372 -2.119 1.00 0.00 24 ASP A O 13
ATOM 20496 N N . LEU A 1 25 ? -14.521 2.934 -2.365 1.00 0.00 25 LEU A N 13
ATOM 20497 C CA . LEU A 1 25 ? -14.970 1.560 -2.559 1.00 0.00 25 LEU A CA 13
ATOM 20498 C C . LEU A 1 25 ? -15.665 1.399 -3.908 1.00 0.00 25 LEU A C 13
ATOM 20499 O O . LEU A 1 25 ? -16.483 0.497 -4.091 1.00 0.00 25 LEU A O 13
ATOM 20515 N N . ILE A 1 26 ? -15.331 2.277 -4.848 1.00 0.00 26 ILE A N 13
ATOM 20516 C CA . ILE A 1 26 ? -15.921 2.229 -6.180 1.00 0.00 26 ILE A CA 13
ATOM 20517 C C . ILE A 1 26 ? -14.916 1.722 -7.208 1.00 0.00 26 ILE A C 13
ATOM 20518 O O . ILE A 1 26 ? -15.280 1.033 -8.160 1.00 0.00 26 ILE A O 13
ATOM 20534 N N . ASN A 1 27 ? -13.648 2.068 -7.008 1.00 0.00 27 ASN A N 13
ATOM 20535 C CA . ASN A 1 27 ? -12.588 1.646 -7.918 1.00 0.00 27 ASN A CA 13
ATOM 20536 C C . ASN A 1 27 ? -11.805 0.474 -7.334 1.00 0.00 27 ASN A C 13
ATOM 20537 O O . ASN A 1 27 ? -11.728 0.290 -6.120 1.00 0.00 27 ASN A O 13
ATOM 20548 N N . PRO A 1 28 ? -11.208 -0.338 -8.220 1.00 0.00 28 PRO A N 13
ATOM 20549 C CA . PRO A 1 28 ? -10.419 -1.505 -7.817 1.00 0.00 28 PRO A CA 13
ATOM 20550 C C . PRO A 1 28 ? -9.108 -1.114 -7.144 1.00 0.00 28 PRO A C 13
ATOM 20551 O O . PRO A 1 28 ? -8.925 0.033 -6.739 1.00 0.00 28 PRO A O 13
ATOM 20562 N N . ALA A 1 29 ? -8.198 -2.076 -7.027 1.00 0.00 29 ALA A N 13
ATOM 20563 C CA . ALA A 1 29 ? -6.902 -1.831 -6.406 1.00 0.00 29 ALA A CA 13
ATOM 20564 C C . ALA A 1 29 ? -5.831 -1.561 -7.457 1.00 0.00 29 ALA A C 13
ATOM 20565 O O . ALA A 1 29 ? -6.099 -1.614 -8.657 1.00 0.00 29 ALA A O 13
ATOM 20572 N N . SER A 1 30 ? -4.618 -1.272 -6.998 1.00 0.00 30 SER A N 13
ATOM 20573 C CA . SER A 1 30 ? -3.507 -0.989 -7.899 1.00 0.00 30 SER A CA 13
ATOM 20574 C C . SER A 1 30 ? -2.280 -1.814 -7.524 1.00 0.00 30 SER A C 13
ATOM 20575 O O . SER A 1 30 ? -1.591 -1.514 -6.549 1.00 0.00 30 SER A O 13
ATOM 20583 N N . ARG A 1 31 ? -2.013 -2.856 -8.305 1.00 0.00 31 ARG A N 13
ATOM 20584 C CA . ARG A 1 31 ? -0.870 -3.726 -8.055 1.00 0.00 31 ARG A CA 13
ATOM 20585 C C . ARG A 1 31 ? 0.441 -2.980 -8.285 1.00 0.00 31 ARG A C 13
ATOM 20586 O O . ARG A 1 31 ? 0.894 -2.835 -9.422 1.00 0.00 31 ARG A O 13
ATOM 20607 N N . LEU A 1 32 ? 1.046 -2.509 -7.201 1.00 0.00 32 LEU A N 13
ATOM 20608 C CA . LEU A 1 32 ? 2.305 -1.777 -7.284 1.00 0.00 32 LEU A CA 13
ATOM 20609 C C . LEU A 1 32 ? 3.434 -2.558 -6.618 1.00 0.00 32 LEU A C 13
ATOM 20610 O O . LEU A 1 32 ? 3.283 -3.059 -5.503 1.00 0.00 32 LEU A O 13
ATOM 20626 N N . LEU A 1 33 ? 4.565 -2.657 -7.307 1.00 0.00 33 LEU A N 13
ATOM 20627 C CA . LEU A 1 33 ? 5.721 -3.375 -6.782 1.00 0.00 33 LEU A CA 13
ATOM 20628 C C . LEU A 1 33 ? 6.685 -2.420 -6.086 1.00 0.00 33 LEU A C 13
ATOM 20629 O O . LEU A 1 33 ? 6.942 -1.318 -6.572 1.00 0.00 33 LEU A O 13
ATOM 20645 N N . ILE A 1 34 ? 7.217 -2.851 -4.947 1.00 0.00 34 ILE A N 13
ATOM 20646 C CA . ILE A 1 34 ? 8.155 -2.035 -4.186 1.00 0.00 34 ILE A CA 13
ATOM 20647 C C . ILE A 1 34 ? 9.497 -2.743 -4.029 1.00 0.00 34 ILE A C 13
ATOM 20648 O O . ILE A 1 34 ? 9.593 -3.823 -3.447 1.00 0.00 34 ILE A O 13
ATOM 20664 N N . PRO A 1 35 ? 10.559 -2.119 -4.560 1.00 0.00 35 PRO A N 13
ATOM 20665 C CA . PRO A 1 35 ? 11.916 -2.670 -4.490 1.00 0.00 35 PRO A CA 13
ATOM 20666 C C . PRO A 1 35 ? 12.482 -2.640 -3.074 1.00 0.00 35 PRO A C 13
ATOM 20667 O O . PRO A 1 35 ? 12.518 -1.590 -2.432 1.00 0.00 35 PRO A O 13
ATOM 20678 N N . ARG A 1 36 ? 12.923 -3.797 -2.593 1.00 0.00 36 ARG A N 13
ATOM 20679 C CA . ARG A 1 36 ? 13.487 -3.903 -1.253 1.00 0.00 36 ARG A CA 13
ATOM 20680 C C . ARG A 1 36 ? 14.202 -2.613 -0.860 1.00 0.00 36 ARG A C 13
ATOM 20681 O O . ARG A 1 36 ? 14.087 -2.147 0.273 1.00 0.00 36 ARG A O 13
ATOM 20702 N N . LYS A 1 37 ? 14.940 -2.041 -1.805 1.00 0.00 37 LYS A N 13
ATOM 20703 C CA . LYS A 1 37 ? 15.674 -0.805 -1.560 1.00 0.00 37 LYS A CA 13
ATOM 20704 C C . LYS A 1 37 ? 14.770 0.248 -0.928 1.00 0.00 37 LYS A C 13
ATOM 20705 O O . LYS A 1 37 ? 15.115 0.846 0.092 1.00 0.00 37 LYS A O 13
ATOM 20724 N N . THR A 1 38 ? 13.609 0.469 -1.537 1.00 0.00 38 THR A N 13
ATOM 20725 C CA . THR A 1 38 ? 12.656 1.449 -1.034 1.00 0.00 38 THR A CA 13
ATOM 20726 C C . THR A 1 38 ? 12.036 0.988 0.280 1.00 0.00 38 THR A C 13
ATOM 20727 O O . THR A 1 38 ? 11.841 1.784 1.200 1.00 0.00 38 THR A O 13
ATOM 20738 N N . LEU A 1 39 ? 11.728 -0.302 0.363 1.00 0.00 39 LEU A N 13
ATOM 20739 C CA . LEU A 1 39 ? 11.130 -0.870 1.567 1.00 0.00 39 LEU A CA 13
ATOM 20740 C C . LEU A 1 39 ? 11.853 -0.380 2.817 1.00 0.00 39 LEU A C 13
ATOM 20741 O O . LEU A 1 39 ? 11.256 -0.267 3.887 1.00 0.00 39 LEU A O 13
ATOM 20757 N N . ASN A 1 40 ? 13.142 -0.088 2.674 1.00 0.00 40 ASN A N 13
ATOM 20758 C CA . ASN A 1 40 ? 13.946 0.392 3.792 1.00 0.00 40 ASN A CA 13
ATOM 20759 C C . ASN A 1 40 ? 13.580 1.830 4.147 1.00 0.00 40 ASN A C 13
ATOM 20760 O O . ASN A 1 40 ? 13.589 2.211 5.317 1.00 0.00 40 ASN A O 13
ATOM 20771 N N . GLN A 1 41 ? 13.259 2.622 3.129 1.00 0.00 41 GLN A N 13
ATOM 20772 C CA . GLN A 1 41 ? 12.891 4.018 3.334 1.00 0.00 41 GLN A CA 13
ATOM 20773 C C . GLN A 1 41 ? 11.377 4.195 3.280 1.00 0.00 41 GLN A C 13
ATOM 20774 O O . GLN A 1 41 ? 10.836 4.691 2.292 1.00 0.00 41 GLN A O 13
ATOM 20788 N N . TRP A 1 42 ? 10.700 3.786 4.347 1.00 0.00 42 TRP A N 13
ATOM 20789 C CA . TRP A 1 42 ? 9.248 3.899 4.420 1.00 0.00 42 TRP A CA 13
ATOM 20790 C C . TRP A 1 42 ? 8.766 5.172 3.733 1.00 0.00 42 TRP A C 13
ATOM 20791 O O . TRP A 1 42 ? 7.801 5.149 2.969 1.00 0.00 42 TRP A O 13
ATOM 20812 N N . ASP A 1 43 ? 9.444 6.281 4.010 1.00 0.00 43 ASP A N 13
ATOM 20813 C CA . ASP A 1 43 ? 9.085 7.564 3.417 1.00 0.00 43 ASP A CA 13
ATOM 20814 C C . ASP A 1 43 ? 9.069 7.474 1.894 1.00 0.00 43 ASP A C 13
ATOM 20815 O O . ASP A 1 43 ? 8.145 7.963 1.242 1.00 0.00 43 ASP A O 13
ATOM 20824 N N . HIS A 1 44 ? 10.098 6.847 1.333 1.00 0.00 44 HIS A N 13
ATOM 20825 C CA . HIS A 1 44 ? 10.202 6.694 -0.114 1.00 0.00 44 HIS A CA 13
ATOM 20826 C C . HIS A 1 44 ? 9.027 5.889 -0.661 1.00 0.00 44 HIS A C 13
ATOM 20827 O O . HIS A 1 44 ? 8.615 6.075 -1.806 1.00 0.00 44 HIS A O 13
ATOM 20842 N N . VAL A 1 45 ? 8.492 4.995 0.164 1.00 0.00 45 VAL A N 13
ATOM 20843 C CA . VAL A 1 45 ? 7.364 4.163 -0.237 1.00 0.00 45 VAL A CA 13
ATOM 20844 C C . VAL A 1 45 ? 6.096 4.994 -0.392 1.00 0.00 45 VAL A C 13
ATOM 20845 O O . VAL A 1 45 ? 5.375 4.868 -1.382 1.00 0.00 45 VAL A O 13
ATOM 20858 N N . LEU A 1 46 ? 5.829 5.845 0.593 1.00 0.00 46 LEU A N 13
ATOM 20859 C CA . LEU A 1 46 ? 4.646 6.699 0.566 1.00 0.00 46 LEU A CA 13
ATOM 20860 C C . LEU A 1 46 ? 4.709 7.680 -0.600 1.00 0.00 46 LEU A C 13
ATOM 20861 O O . LEU A 1 46 ? 3.679 8.105 -1.122 1.00 0.00 46 LEU A O 13
ATOM 20877 N N . GLN A 1 47 ? 5.925 8.033 -1.004 1.00 0.00 47 GLN A N 13
ATOM 20878 C CA . GLN A 1 47 ? 6.122 8.963 -2.110 1.00 0.00 47 GLN A CA 13
ATOM 20879 C C . GLN A 1 47 ? 5.820 8.292 -3.446 1.00 0.00 47 GLN A C 13
ATOM 20880 O O . GLN A 1 47 ? 5.523 8.961 -4.435 1.00 0.00 47 GLN A O 13
ATOM 20894 N N . MET A 1 48 ? 5.900 6.965 -3.467 1.00 0.00 48 MET A N 13
ATOM 20895 C CA . MET A 1 48 ? 5.634 6.203 -4.682 1.00 0.00 48 MET A CA 13
ATOM 20896 C C . MET A 1 48 ? 4.190 5.713 -4.712 1.00 0.00 48 MET A C 13
ATOM 20897 O O . MET A 1 48 ? 3.487 5.882 -5.709 1.00 0.00 48 MET A O 13
ATOM 20911 N N . VAL A 1 49 ? 3.753 5.105 -3.614 1.00 0.00 49 VAL A N 13
ATOM 20912 C CA . VAL A 1 49 ? 2.392 4.592 -3.514 1.00 0.00 49 VAL A CA 13
ATOM 20913 C C . VAL A 1 49 ? 1.377 5.635 -3.968 1.00 0.00 49 VAL A C 13
ATOM 20914 O O . VAL A 1 49 ? 0.364 5.304 -4.587 1.00 0.00 49 VAL A O 13
ATOM 20927 N N . THR A 1 50 ? 1.654 6.897 -3.656 1.00 0.00 50 THR A N 13
ATOM 20928 C CA . THR A 1 50 ? 0.764 7.989 -4.031 1.00 0.00 50 THR A CA 13
ATOM 20929 C C . THR A 1 50 ? 0.581 8.055 -5.543 1.00 0.00 50 THR A C 13
ATOM 20930 O O . THR A 1 50 ? -0.536 8.217 -6.034 1.00 0.00 50 THR A O 13
ATOM 20941 N N . GLU A 1 51 ? 1.683 7.928 -6.274 1.00 0.00 51 GLU A N 13
ATOM 20942 C CA . GLU A 1 51 ? 1.642 7.973 -7.731 1.00 0.00 51 GLU A CA 13
ATOM 20943 C C . GLU A 1 51 ? 0.517 7.095 -8.271 1.00 0.00 51 GLU A C 13
ATOM 20944 O O . GLU A 1 51 ? -0.037 7.361 -9.338 1.00 0.00 51 GLU A O 13
ATOM 20956 N N . LYS A 1 52 ? 0.183 6.046 -7.526 1.00 0.00 52 LYS A N 13
ATOM 20957 C CA . LYS A 1 52 ? -0.876 5.128 -7.927 1.00 0.00 52 LYS A CA 13
ATOM 20958 C C . LYS A 1 52 ? -2.168 5.424 -7.173 1.00 0.00 52 LYS A C 13
ATOM 20959 O O . LYS A 1 52 ? -3.261 5.311 -7.728 1.00 0.00 52 LYS A O 13
ATOM 20978 N N . ILE A 1 53 ? -2.034 5.805 -5.907 1.00 0.00 53 ILE A N 13
ATOM 20979 C CA . ILE A 1 53 ? -3.191 6.120 -5.078 1.00 0.00 53 ILE A CA 13
ATOM 20980 C C . ILE A 1 53 ? -3.234 7.605 -4.736 1.00 0.00 53 ILE A C 13
ATOM 20981 O O . ILE A 1 53 ? -2.578 8.057 -3.797 1.00 0.00 53 ILE A O 13
ATOM 20997 N N . THR A 1 54 ? -4.013 8.362 -5.503 1.00 0.00 54 THR A N 13
ATOM 20998 C CA . THR A 1 54 ? -4.142 9.796 -5.281 1.00 0.00 54 THR A CA 13
ATOM 20999 C C . THR A 1 54 ? -5.416 10.120 -4.508 1.00 0.00 54 THR A C 13
ATOM 21000 O O . THR A 1 54 ? -6.524 9.890 -4.993 1.00 0.00 54 THR A O 13
ATOM 21011 N N . LEU A 1 55 ? -5.251 10.656 -3.303 1.00 0.00 55 LEU A N 13
ATOM 21012 C CA . LEU A 1 55 ? -6.388 11.012 -2.462 1.00 0.00 55 LEU A CA 13
ATOM 21013 C C . LEU A 1 55 ? -6.805 12.461 -2.696 1.00 0.00 55 LEU A C 13
ATOM 21014 O O . LEU A 1 55 ? -5.960 13.338 -2.878 1.00 0.00 55 LEU A O 13
ATOM 21030 N N . ARG A 1 56 ? -8.111 12.705 -2.686 1.00 0.00 56 ARG A N 13
ATOM 21031 C CA . ARG A 1 56 ? -8.639 14.047 -2.895 1.00 0.00 56 ARG A CA 13
ATOM 21032 C C . ARG A 1 56 ? -7.989 15.043 -1.939 1.00 0.00 56 ARG A C 13
ATOM 21033 O O . ARG A 1 56 ? -7.736 16.192 -2.300 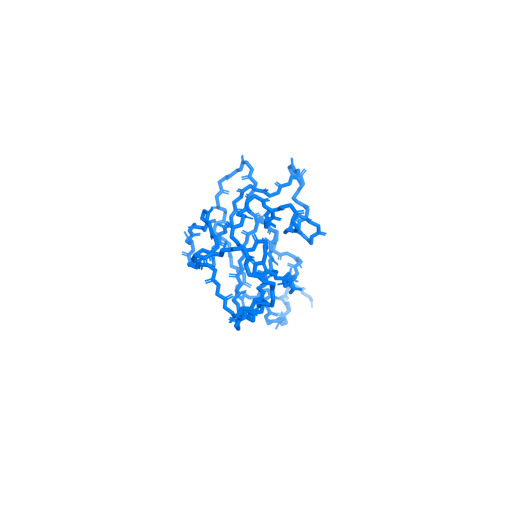1.00 0.00 56 ARG A O 13
ATOM 21054 N N . SER A 1 57 ? -7.721 14.593 -0.717 1.00 0.00 57 SER A N 13
ATOM 21055 C CA . SER A 1 57 ? -7.104 15.445 0.293 1.00 0.00 57 SER A CA 13
ATOM 21056 C C . SER A 1 57 ? -5.642 15.719 -0.047 1.00 0.00 57 SER A C 13
ATOM 21057 O O . SER A 1 57 ? -5.099 16.768 0.296 1.00 0.00 57 SER A O 13
ATOM 21065 N N . GLY A 1 58 ? -5.010 14.765 -0.724 1.00 0.00 58 GLY A N 13
ATOM 21066 C CA . GLY A 1 58 ? -3.616 14.921 -1.099 1.00 0.00 58 GLY A CA 13
ATOM 21067 C C . GLY A 1 58 ? -2.838 13.625 -0.992 1.00 0.00 58 GLY A C 13
ATOM 21068 O O . GLY A 1 58 ? -3.379 12.602 -0.573 1.00 0.00 58 GLY A O 13
ATOM 21072 N N . ALA A 1 59 ? -1.566 13.667 -1.373 1.00 0.00 59 ALA A N 13
ATOM 21073 C CA . ALA A 1 59 ? -0.713 12.486 -1.317 1.00 0.00 59 ALA A CA 13
ATOM 21074 C C . ALA A 1 59 ? -0.948 11.699 -0.033 1.00 0.00 59 ALA A C 13
ATOM 21075 O O . ALA A 1 59 ? -1.540 12.207 0.919 1.00 0.00 59 ALA A O 13
ATOM 21082 N N . VAL A 1 60 ? -0.481 10.454 -0.013 1.00 0.00 60 VAL A N 13
ATOM 21083 C CA . VAL A 1 60 ? -0.641 9.596 1.155 1.00 0.00 60 VAL A CA 13
ATOM 21084 C C . VAL A 1 60 ? 0.439 9.875 2.194 1.00 0.00 60 VAL A C 13
ATOM 21085 O O . VAL A 1 60 ? 1.562 10.249 1.852 1.00 0.00 60 VAL A O 13
ATOM 21098 N N . HIS A 1 61 ? 0.093 9.691 3.464 1.00 0.00 61 HIS A N 13
ATOM 21099 C CA . HIS A 1 61 ? 1.035 9.921 4.554 1.00 0.00 61 HIS A CA 13
ATOM 21100 C C . HIS A 1 61 ? 1.185 8.671 5.415 1.00 0.00 61 HIS A C 13
ATOM 21101 O O . HIS A 1 61 ? 2.172 8.516 6.135 1.00 0.00 61 HIS A O 13
ATOM 21116 N N . ARG A 1 62 ? 0.199 7.783 5.338 1.00 0.00 62 ARG A N 13
ATOM 21117 C CA . ARG A 1 62 ? 0.221 6.548 6.112 1.00 0.00 62 ARG A CA 13
ATOM 21118 C C . ARG A 1 62 ? -0.366 5.391 5.308 1.00 0.00 62 ARG A C 13
ATOM 21119 O O . ARG A 1 62 ? -0.949 5.595 4.243 1.00 0.00 62 ARG A O 13
ATOM 21140 N N . LEU A 1 63 ? -0.207 4.178 5.825 1.00 0.00 63 LEU A N 13
ATOM 21141 C CA . LEU A 1 63 ? -0.721 2.988 5.155 1.00 0.00 63 LEU A CA 13
ATOM 21142 C C . LEU A 1 63 ? -1.622 2.185 6.087 1.00 0.00 63 LEU A C 13
ATOM 21143 O O . LEU A 1 63 ? -1.502 2.271 7.310 1.00 0.00 63 LEU A O 13
ATOM 21159 N N . TYR A 1 64 ? -2.523 1.404 5.502 1.00 0.00 64 TYR A N 13
ATOM 21160 C CA . TYR A 1 64 ? -3.446 0.585 6.280 1.00 0.00 64 TYR A CA 13
ATOM 21161 C C . TYR A 1 64 ? -3.722 -0.741 5.578 1.00 0.00 64 TYR A C 13
ATOM 21162 O O . TYR A 1 64 ? -3.383 -0.921 4.408 1.00 0.00 64 TYR A O 13
ATOM 21180 N N . THR A 1 65 ? -4.341 -1.668 6.302 1.00 0.00 65 THR A N 13
ATOM 21181 C CA . THR A 1 65 ? -4.663 -2.979 5.752 1.00 0.00 65 THR A CA 13
ATOM 21182 C C . THR A 1 65 ? -6.170 -3.206 5.718 1.00 0.00 65 THR A C 13
ATOM 21183 O O . THR A 1 65 ? -6.946 -2.352 6.148 1.00 0.00 65 THR A O 13
ATOM 21194 N N . LEU A 1 66 ? -6.578 -4.362 5.206 1.00 0.00 66 LEU A N 13
ATOM 21195 C CA . LEU A 1 66 ? -7.993 -4.702 5.118 1.00 0.00 66 LEU A CA 13
ATOM 21196 C C . LEU A 1 66 ? -8.537 -5.129 6.477 1.00 0.00 66 LEU A C 13
ATOM 21197 O O . LEU A 1 66 ? -9.747 -5.132 6.699 1.00 0.00 66 LEU A O 13
ATOM 21213 N N . GLU A 1 67 ? -7.634 -5.487 7.384 1.00 0.00 67 GLU A N 13
ATOM 21214 C CA . GLU A 1 67 ? -8.024 -5.914 8.723 1.00 0.00 67 GLU A CA 13
ATOM 21215 C C . GLU A 1 67 ? -8.166 -4.715 9.657 1.00 0.00 67 GLU A C 13
ATOM 21216 O O . GLU A 1 67 ? -8.729 -4.826 10.745 1.00 0.00 67 GLU A O 13
ATOM 21228 N N . GLY A 1 68 ? -7.651 -3.569 9.222 1.00 0.00 68 GLY A N 13
ATOM 21229 C CA . GLY A 1 68 ? -7.730 -2.366 10.030 1.00 0.00 68 GLY A CA 13
ATOM 21230 C C . GLY A 1 68 ? -6.441 -2.082 10.774 1.00 0.00 68 GLY A C 13
ATOM 21231 O O . GLY A 1 68 ? -6.449 -1.433 11.820 1.00 0.00 68 GLY A O 13
ATOM 21235 N N . LYS A 1 69 ? -5.329 -2.571 10.236 1.00 0.00 69 LYS A N 13
ATOM 21236 C CA . LYS A 1 69 ? -4.025 -2.367 10.855 1.00 0.00 69 LYS A CA 13
ATOM 21237 C C . LYS A 1 69 ? -3.263 -1.241 10.162 1.00 0.00 69 LYS A C 13
ATOM 21238 O O . LYS A 1 69 ? -3.407 -1.031 8.957 1.00 0.00 69 LYS A O 13
ATOM 21257 N N . LEU A 1 70 ? -2.453 -0.521 10.930 1.00 0.00 70 LEU A N 13
ATOM 21258 C CA . LEU A 1 70 ? -1.667 0.583 10.390 1.00 0.00 70 LEU A CA 13
ATOM 21259 C C . LEU A 1 70 ? -0.206 0.179 10.220 1.00 0.00 70 LEU A C 13
ATOM 21260 O O . LEU A 1 70 ? 0.431 -0.296 11.160 1.00 0.00 70 LEU A O 13
ATOM 21276 N N . VAL A 1 71 ? 0.320 0.374 9.015 1.00 0.00 71 VAL A N 13
ATOM 21277 C CA . VAL A 1 71 ? 1.707 0.033 8.722 1.00 0.00 71 VAL A CA 13
ATOM 21278 C C . VAL A 1 71 ? 2.604 1.263 8.803 1.00 0.00 71 VAL A C 13
ATOM 21279 O O . VAL A 1 71 ? 2.501 2.173 7.980 1.00 0.00 71 VAL A O 13
ATOM 21292 N N . GLU A 1 72 ? 3.483 1.284 9.800 1.00 0.00 72 GLU A N 13
ATOM 21293 C CA . GLU A 1 72 ? 4.398 2.404 9.988 1.00 0.00 72 GLU A CA 13
ATOM 21294 C C . GLU A 1 72 ? 5.735 2.135 9.303 1.00 0.00 72 GLU A C 13
ATOM 21295 O O . GLU A 1 72 ? 6.534 3.048 9.099 1.00 0.00 72 GLU A O 13
ATOM 21307 N N . SER A 1 73 ? 5.969 0.875 8.951 1.00 0.00 73 SER A N 13
ATOM 21308 C CA . SER A 1 73 ? 7.211 0.484 8.293 1.00 0.00 73 SER A CA 13
ATOM 21309 C C . SER A 1 73 ? 6.949 -0.570 7.221 1.00 0.00 73 SER A C 13
ATOM 21310 O O . SER A 1 73 ? 5.857 -1.130 7.139 1.00 0.00 73 SER A O 13
ATOM 21318 N N . GLY A 1 74 ? 7.961 -0.834 6.400 1.00 0.00 74 GLY A N 13
ATOM 21319 C CA . GLY A 1 74 ? 7.821 -1.819 5.343 1.00 0.00 74 GLY A CA 13
ATOM 21320 C C . GLY A 1 74 ? 7.994 -3.238 5.847 1.00 0.00 74 GLY A C 13
ATOM 21321 O O . GLY A 1 74 ? 8.428 -4.119 5.105 1.00 0.00 74 GLY A O 13
ATOM 21325 N N . ALA A 1 75 ? 7.656 -3.460 7.113 1.00 0.00 75 ALA A N 13
ATOM 21326 C CA . ALA A 1 75 ? 7.776 -4.782 7.715 1.00 0.00 75 ALA A CA 13
ATOM 21327 C C . ALA A 1 75 ? 6.417 -5.467 7.811 1.00 0.00 75 ALA A C 13
ATOM 21328 O O . ALA A 1 75 ? 6.336 -6.684 7.975 1.00 0.00 75 ALA A O 13
ATOM 21335 N N . GLU A 1 76 ? 5.352 -4.678 7.708 1.00 0.00 76 GLU A N 13
ATOM 21336 C CA . GLU A 1 76 ? 3.997 -5.210 7.785 1.00 0.00 76 GLU A CA 13
ATOM 21337 C C . GLU A 1 76 ? 3.441 -5.487 6.391 1.00 0.00 76 GLU A C 13
ATOM 21338 O O . GLU A 1 76 ? 2.227 -5.554 6.196 1.00 0.00 76 GLU A O 13
ATOM 21350 N N . LEU A 1 77 ? 4.339 -5.648 5.425 1.00 0.00 77 LEU A N 13
ATOM 21351 C CA . LEU A 1 77 ? 3.940 -5.918 4.048 1.00 0.00 77 LEU A CA 13
ATOM 21352 C C . LEU A 1 77 ? 3.833 -7.419 3.796 1.00 0.00 77 LEU A C 13
ATOM 21353 O O . LEU A 1 77 ? 4.137 -8.228 4.673 1.00 0.00 77 LEU A O 13
ATOM 21369 N N . GLU A 1 78 ? 3.403 -7.783 2.592 1.00 0.00 78 GLU A N 13
ATOM 21370 C CA . GLU A 1 78 ? 3.258 -9.187 2.226 1.00 0.00 78 GLU A CA 13
ATOM 21371 C C . GLU A 1 78 ? 3.302 -9.361 0.710 1.00 0.00 78 GLU A C 13
ATOM 21372 O O . GLU A 1 78 ? 3.360 -8.384 -0.035 1.00 0.00 78 GLU A O 13
ATOM 21384 N N . ASN A 1 79 ? 3.275 -10.612 0.263 1.00 0.00 79 ASN A N 13
ATOM 21385 C CA . ASN A 1 79 ? 3.313 -10.915 -1.163 1.00 0.00 79 ASN A CA 13
ATOM 21386 C C . ASN A 1 79 ? 1.941 -11.361 -1.661 1.00 0.00 79 ASN A C 13
ATOM 21387 O O . ASN A 1 79 ? 1.495 -12.471 -1.372 1.00 0.00 79 ASN A O 13
ATOM 21398 N N . GLY A 1 80 ? 1.277 -10.487 -2.412 1.00 0.00 80 GLY A N 13
ATOM 21399 C CA . GLY A 1 80 ? -0.036 -10.809 -2.938 1.00 0.00 80 GLY A CA 13
ATOM 21400 C C . GLY A 1 80 ? -1.153 -10.403 -1.998 1.00 0.00 80 GLY A C 13
ATOM 21401 O O . GLY A 1 80 ? -2.226 -11.007 -2.002 1.00 0.00 80 GLY A O 13
ATOM 21405 N N . GLN A 1 81 ? -0.901 -9.378 -1.190 1.00 0.00 81 GLN A N 13
ATOM 21406 C CA . GLN A 1 81 ? -1.894 -8.894 -0.238 1.00 0.00 81 GLN A CA 13
ATOM 21407 C C . GLN A 1 81 ? -2.448 -7.541 -0.670 1.00 0.00 81 GLN A C 13
ATOM 21408 O O . GLN A 1 81 ? -1.919 -6.905 -1.582 1.00 0.00 81 GLN A O 13
ATOM 21422 N N . PHE A 1 82 ? -3.516 -7.105 -0.009 1.00 0.00 82 PHE A N 13
ATOM 21423 C CA . PHE A 1 82 ? -4.142 -5.827 -0.326 1.00 0.00 82 PHE A CA 13
ATOM 21424 C C . PHE A 1 82 ? -4.012 -4.853 0.841 1.00 0.00 82 PHE A C 13
ATOM 21425 O O . PHE A 1 82 ? -3.976 -5.261 2.003 1.00 0.00 82 PHE A O 13
ATOM 21442 N N . TYR A 1 83 ? -3.940 -3.565 0.525 1.00 0.00 83 TYR A N 13
ATOM 21443 C CA . TYR A 1 83 ? -3.811 -2.533 1.546 1.00 0.00 83 TYR A CA 13
ATOM 21444 C C . TYR A 1 83 ? -4.555 -1.265 1.137 1.00 0.00 83 TYR A C 13
ATOM 21445 O O . TYR A 1 83 ? -5.170 -1.209 0.072 1.00 0.00 83 TYR A O 13
ATOM 21463 N N . VAL A 1 84 ? -4.493 -0.249 1.991 1.00 0.00 84 VAL A N 13
ATOM 21464 C CA . VAL A 1 84 ? -5.159 1.019 1.720 1.00 0.00 84 VAL A CA 13
ATOM 21465 C C . VAL A 1 84 ? -4.260 2.199 2.075 1.00 0.00 84 VAL A C 13
ATOM 21466 O O . VAL A 1 84 ? -3.661 2.235 3.149 1.00 0.00 84 VAL A O 13
ATOM 21479 N N . ALA A 1 85 ? -4.171 3.163 1.164 1.00 0.00 85 ALA A N 13
ATOM 21480 C CA . ALA A 1 85 ? -3.348 4.346 1.382 1.00 0.00 85 ALA A CA 13
ATOM 21481 C C . ALA A 1 85 ? -4.145 5.451 2.066 1.00 0.00 85 ALA A C 13
ATOM 21482 O O . ALA A 1 85 ? -5.064 6.022 1.478 1.00 0.00 85 ALA A O 13
ATOM 21489 N N . VAL A 1 86 ? -3.788 5.749 3.311 1.00 0.00 86 VAL A N 13
ATOM 21490 C CA . VAL A 1 86 ? -4.470 6.787 4.074 1.00 0.00 86 VAL A CA 13
ATOM 21491 C C . VAL A 1 86 ? -3.629 8.057 4.149 1.00 0.00 86 VAL A C 13
ATOM 21492 O O . VAL A 1 86 ? -2.440 8.009 4.462 1.00 0.00 86 VAL A O 13
ATOM 21505 N N . GLY A 1 87 ? -4.256 9.193 3.859 1.00 0.00 87 GLY A N 13
ATOM 21506 C CA . GLY A 1 87 ? -3.550 10.461 3.900 1.00 0.00 87 GLY A CA 13
ATOM 21507 C C . GLY A 1 87 ? -3.782 11.213 5.195 1.00 0.00 87 GLY A C 13
ATOM 21508 O O . GLY A 1 87 ? -3.853 10.610 6.266 1.00 0.00 87 GLY A O 13
ATOM 21512 N N . ARG A 1 88 ? -3.898 12.533 5.098 1.00 0.00 88 ARG A N 13
ATOM 21513 C CA . ARG A 1 88 ? -4.121 13.368 6.272 1.00 0.00 88 ARG A CA 13
ATOM 21514 C C . ARG A 1 88 ? -5.456 13.036 6.932 1.00 0.00 88 ARG A C 13
ATOM 21515 O O . ARG A 1 88 ? -5.744 13.492 8.038 1.00 0.00 88 ARG A O 13
ATOM 21536 N N . ASP A 1 89 ? -6.267 12.239 6.244 1.00 0.00 89 ASP A N 13
ATOM 21537 C CA . ASP A 1 89 ? -7.571 11.844 6.763 1.00 0.00 89 ASP A CA 13
ATOM 21538 C C . ASP A 1 89 ? -7.470 10.545 7.556 1.00 0.00 89 ASP A C 13
ATOM 21539 O O . ASP A 1 89 ? -6.427 9.891 7.567 1.00 0.00 89 ASP A O 13
ATOM 21548 N N . LYS A 1 90 ? -8.561 10.177 8.220 1.00 0.00 90 LYS A N 13
ATOM 21549 C CA . LYS A 1 90 ? -8.597 8.956 9.017 1.00 0.00 90 LYS A CA 13
ATOM 21550 C C . LYS A 1 90 ? -8.707 7.726 8.122 1.00 0.00 90 LYS A C 13
ATOM 21551 O O . LYS A 1 90 ? -8.921 7.841 6.915 1.00 0.00 90 LYS A O 13
ATOM 21570 N N . PHE A 1 91 ? -8.560 6.549 8.722 1.00 0.00 91 PHE A N 13
ATOM 21571 C CA . PHE A 1 91 ? -8.644 5.297 7.979 1.00 0.00 91 PHE A CA 13
ATOM 21572 C C . PHE A 1 91 ? -10.098 4.875 7.785 1.00 0.00 91 PHE A C 13
ATOM 21573 O O . PHE A 1 91 ? -10.820 4.632 8.753 1.00 0.00 91 PHE A O 13
ATOM 21590 N N . LYS A 1 92 ? -10.521 4.792 6.529 1.00 0.00 92 LYS A N 13
ATOM 21591 C CA . LYS A 1 92 ? -11.888 4.400 6.206 1.00 0.00 92 LYS A CA 13
ATOM 21592 C C . LYS A 1 92 ? -12.020 2.881 6.155 1.00 0.00 92 LYS A C 13
ATOM 21593 O O . LYS A 1 92 ? -11.721 2.254 5.139 1.00 0.00 92 LYS A O 13
ATOM 21612 N N . LYS A 1 93 ? -12.472 2.294 7.259 1.00 0.00 93 LYS A N 13
ATOM 21613 C CA . LYS A 1 93 ? -12.647 0.849 7.340 1.00 0.00 93 LYS A CA 13
ATOM 21614 C C . LYS A 1 93 ? -13.816 0.392 6.472 1.00 0.00 93 LYS A C 13
ATOM 21615 O O . LYS A 1 93 ? -14.965 0.387 6.913 1.00 0.00 93 LYS A O 13
ATOM 21634 N N . LEU A 1 94 ? -13.514 0.009 5.236 1.00 0.00 94 LEU A N 13
ATOM 21635 C CA . LEU A 1 94 ? -14.539 -0.451 4.306 1.00 0.00 94 LEU A CA 13
ATOM 21636 C C . LEU A 1 94 ? -14.161 -1.800 3.703 1.00 0.00 94 LEU A C 13
ATOM 21637 O O . LEU A 1 94 ? -12.992 -2.184 3.661 1.00 0.00 94 LEU A O 13
ATOM 21653 N N . PRO A 1 95 ? -15.173 -2.538 3.223 1.00 0.00 95 PRO A N 13
ATOM 21654 C CA . PRO A 1 95 ? -14.972 -3.855 2.611 1.00 0.00 95 PRO A CA 13
ATOM 21655 C C . PRO A 1 95 ? -14.268 -3.766 1.262 1.00 0.00 95 PRO A C 13
ATOM 21656 O O . PRO A 1 95 ? -14.879 -3.408 0.254 1.00 0.00 95 PRO A O 13
ATOM 21667 N N . TYR A 1 96 ? -12.981 -4.093 1.249 1.00 0.00 96 TYR A N 13
ATOM 21668 C CA . TYR A 1 96 ? -12.193 -4.048 0.022 1.00 0.00 96 TYR A CA 13
ATOM 21669 C C . TYR A 1 96 ? -12.088 -5.433 -0.609 1.00 0.00 96 TYR A C 13
ATOM 21670 O O . TYR A 1 96 ? -12.089 -5.572 -1.831 1.00 0.00 96 TYR A O 13
ATOM 21688 N N . GLY A 1 97 ? -11.997 -6.456 0.235 1.00 0.00 97 GLY A N 13
ATOM 21689 C CA . GLY A 1 97 ? -11.893 -7.817 -0.257 1.00 0.00 97 GLY A CA 13
ATOM 21690 C C . GLY A 1 97 ? -12.931 -8.131 -1.316 1.00 0.00 97 GLY A C 13
ATOM 21691 O O . GLY A 1 97 ? -12.702 -8.968 -2.189 1.00 0.00 97 GLY A O 13
ATOM 21695 N N . GLU A 1 98 ? -14.076 -7.461 -1.238 1.00 0.00 98 GLU A N 13
ATOM 21696 C CA . GLU A 1 98 ? -15.153 -7.676 -2.197 1.00 0.00 98 GLU A CA 13
ATOM 21697 C C . GLU A 1 98 ? -14.811 -7.055 -3.549 1.00 0.00 98 GLU A C 13
ATOM 21698 O O . GLU A 1 98 ? -15.044 -7.657 -4.598 1.00 0.00 98 GLU A O 13
ATOM 21710 N N . LEU A 1 99 ? -14.257 -5.848 -3.515 1.00 0.00 99 LEU A N 13
ATOM 21711 C CA . LEU A 1 99 ? -13.883 -5.144 -4.737 1.00 0.00 99 LEU A CA 13
ATOM 21712 C C . LEU A 1 99 ? -12.886 -5.962 -5.552 1.00 0.00 99 LEU A C 13
ATOM 21713 O O . LEU A 1 99 ? -12.814 -5.833 -6.775 1.00 0.00 99 LEU A O 13
ATOM 21729 N N . LEU A 1 100 ? -12.120 -6.804 -4.868 1.00 0.00 100 LEU A N 13
ATOM 21730 C CA . LEU A 1 100 ? -11.128 -7.646 -5.529 1.00 0.00 100 LEU A CA 13
ATOM 21731 C C . LEU A 1 100 ? -11.801 -8.672 -6.434 1.00 0.00 100 LEU A C 13
ATOM 21732 O O . LEU A 1 100 ? -11.602 -8.669 -7.649 1.00 0.00 100 LEU A O 13
ATOM 21748 N N . PHE A 1 101 ? -12.600 -9.548 -5.835 1.00 0.00 101 PHE A N 13
ATOM 21749 C CA . PHE A 1 101 ? -13.304 -10.580 -6.587 1.00 0.00 101 PHE A CA 13
ATOM 21750 C C . PHE A 1 101 ? -14.690 -10.832 -5.999 1.00 0.00 101 PHE A C 13
ATOM 21751 O O . PHE A 1 101 ? -14.843 -10.987 -4.787 1.00 0.00 101 PHE A O 13
ATOM 21768 N N . ASP A 1 102 ? -15.695 -10.872 -6.866 1.00 0.00 102 ASP A N 13
ATOM 21769 C CA . ASP A 1 102 ? -17.068 -11.105 -6.434 1.00 0.00 102 ASP A CA 13
ATOM 21770 C C . ASP A 1 102 ? -17.272 -12.563 -6.033 1.00 0.00 102 ASP A C 13
ATOM 21771 O O . ASP A 1 102 ? -16.826 -13.476 -6.728 1.00 0.00 102 ASP A O 13
ATOM 21780 N N . SER A 1 103 ? -17.946 -12.773 -4.907 1.00 0.00 103 SER A N 13
ATOM 21781 C CA . SER A 1 103 ? -18.204 -14.120 -4.411 1.00 0.00 103 SER A CA 13
ATOM 21782 C C . SER A 1 103 ? -19.700 -14.418 -4.403 1.00 0.00 103 SER A C 13
ATOM 21783 O O . SER A 1 103 ? -20.467 -13.785 -3.678 1.00 0.00 103 SER A O 13
ATOM 21791 N N . GLY A 1 104 ? -20.109 -15.389 -5.215 1.00 0.00 104 GLY A N 13
ATOM 21792 C CA . GLY A 1 104 ? -21.511 -15.755 -5.287 1.00 0.00 104 GLY A CA 13
ATOM 21793 C C . GLY A 1 104 ? -22.430 -14.552 -5.200 1.00 0.00 104 GLY A C 13
ATOM 21794 O O . GLY A 1 104 ? -22.965 -14.228 -4.140 1.00 0.00 104 GLY A O 13
ATOM 21798 N N . PRO A 1 105 ? -22.622 -13.867 -6.337 1.00 0.00 105 PRO A N 13
ATOM 21799 C CA . PRO A 1 105 ? -23.482 -12.682 -6.411 1.00 0.00 105 PRO A CA 13
ATOM 21800 C C . PRO A 1 105 ? -24.959 -13.026 -6.253 1.00 0.00 105 PRO A C 13
ATOM 21801 O O . PRO A 1 105 ? -25.716 -12.283 -5.629 1.00 0.00 105 PRO A O 13
ATOM 21812 N N . SER A 1 106 ? -25.362 -14.158 -6.822 1.00 0.00 106 SER A N 13
ATOM 21813 C CA . SER A 1 106 ? -26.750 -14.599 -6.747 1.00 0.00 106 SER A CA 13
ATOM 21814 C C . SER A 1 106 ? -26.858 -16.099 -7.006 1.00 0.00 106 SER A C 13
ATOM 21815 O O . SER A 1 106 ? -26.143 -16.648 -7.844 1.00 0.00 106 SER A O 13
ATOM 21823 N N . SER A 1 107 ? -27.758 -16.755 -6.280 1.00 0.00 107 SER A N 13
ATOM 21824 C CA . SER A 1 107 ? -27.958 -18.192 -6.427 1.00 0.00 107 SER A CA 13
ATOM 21825 C C . SER A 1 107 ? -29.112 -18.484 -7.382 1.00 0.00 107 SER A C 13
ATOM 21826 O O . SER A 1 107 ? -30.266 -18.173 -7.093 1.00 0.00 107 SER A O 13
ATOM 21834 N N . GLY A 1 108 ? -28.789 -19.085 -8.523 1.00 0.00 108 GLY A N 13
ATOM 21835 C CA . GLY A 1 108 ? -29.807 -19.410 -9.505 1.00 0.00 108 GLY A CA 13
ATOM 21836 C C . GLY A 1 108 ? -29.217 -19.856 -10.828 1.00 0.00 108 GLY A C 13
ATOM 21837 O O . GLY A 1 108 ? -29.677 -19.441 -11.891 1.00 0.00 108 GLY A O 13
ATOM 21841 N N . GLY A 1 1 ? 8.778 11.091 -12.381 1.00 0.00 1 GLY A N 14
ATOM 21842 C CA . GLY A 1 1 ? 10.085 10.518 -12.118 1.00 0.00 1 GLY A CA 14
ATOM 21843 C C . GLY A 1 1 ? 10.081 9.004 -12.201 1.00 0.00 1 GLY A C 14
ATOM 21844 O O . GLY A 1 1 ? 9.030 8.373 -12.097 1.00 0.00 1 GLY A O 14
ATOM 21848 N N . SER A 1 2 ? 11.260 8.421 -12.390 1.00 0.00 2 SER A N 14
ATOM 21849 C CA . SER A 1 2 ? 11.388 6.972 -12.492 1.00 0.00 2 SER A CA 14
ATOM 21850 C C . SER A 1 2 ? 12.530 6.464 -11.616 1.00 0.00 2 SER A C 14
ATOM 21851 O O . SER A 1 2 ? 13.455 7.208 -11.291 1.00 0.00 2 SER A O 14
ATOM 21859 N N . SER A 1 3 ? 12.457 5.192 -11.238 1.00 0.00 3 SER A N 14
ATOM 21860 C CA . SER A 1 3 ? 13.481 4.584 -10.397 1.00 0.00 3 SER A CA 14
ATOM 21861 C C . SER A 1 3 ? 14.080 3.355 -11.073 1.00 0.00 3 SER A C 14
ATOM 21862 O O . SER A 1 3 ? 13.413 2.334 -11.235 1.00 0.00 3 SER A O 14
ATOM 21870 N N . GLY A 1 4 ? 15.346 3.461 -11.466 1.00 0.00 4 GLY A N 14
ATOM 21871 C CA . GLY A 1 4 ? 16.015 2.352 -12.121 1.00 0.00 4 GLY A CA 14
ATOM 21872 C C . GLY A 1 4 ? 17.514 2.363 -11.892 1.00 0.00 4 GLY A C 14
ATOM 21873 O O . GLY A 1 4 ? 18.248 3.075 -12.578 1.00 0.00 4 GLY A O 14
ATOM 21877 N N . SER A 1 5 ? 17.969 1.572 -10.926 1.00 0.00 5 SER A N 14
ATOM 21878 C CA . SER A 1 5 ? 19.390 1.498 -10.605 1.00 0.00 5 SER A CA 14
ATOM 21879 C C . SER A 1 5 ? 20.168 0.835 -11.738 1.00 0.00 5 SER A C 14
ATOM 21880 O O . SER A 1 5 ? 19.646 -0.029 -12.442 1.00 0.00 5 SER A O 14
ATOM 21888 N N . SER A 1 6 ? 21.421 1.247 -11.907 1.00 0.00 6 SER A N 14
ATOM 21889 C CA . SER A 1 6 ? 22.271 0.698 -12.956 1.00 0.00 6 SER A CA 14
ATOM 21890 C C . SER A 1 6 ? 23.019 -0.536 -12.458 1.00 0.00 6 SER A C 14
ATOM 21891 O O . SER A 1 6 ? 23.075 -1.558 -13.140 1.00 0.00 6 SER A O 14
ATOM 21899 N N . GLY A 1 7 ? 23.593 -0.431 -11.263 1.00 0.00 7 GLY A N 14
ATOM 21900 C CA . GLY A 1 7 ? 24.330 -1.544 -10.694 1.00 0.00 7 GLY A CA 14
ATOM 21901 C C . GLY A 1 7 ? 23.429 -2.702 -10.315 1.00 0.00 7 GLY A C 14
ATOM 21902 O O . GLY A 1 7 ? 22.362 -2.504 -9.734 1.00 0.00 7 GLY A O 14
ATOM 21906 N N . ARG A 1 8 ? 23.857 -3.916 -10.647 1.00 0.00 8 ARG A N 14
ATOM 21907 C CA . ARG A 1 8 ? 23.080 -5.111 -10.340 1.00 0.00 8 ARG A CA 14
ATOM 21908 C C . ARG A 1 8 ? 22.452 -5.010 -8.953 1.00 0.00 8 ARG A C 14
ATOM 21909 O O . ARG A 1 8 ? 22.973 -4.327 -8.072 1.00 0.00 8 ARG A O 14
ATOM 21930 N N . LYS A 1 9 ? 21.329 -5.694 -8.767 1.00 0.00 9 LYS A N 14
ATOM 21931 C CA . LYS A 1 9 ? 20.629 -5.683 -7.488 1.00 0.00 9 LYS A CA 14
ATOM 21932 C C . LYS A 1 9 ? 21.122 -6.812 -6.588 1.00 0.00 9 LYS A C 14
ATOM 21933 O O . LYS A 1 9 ? 21.558 -7.865 -7.055 1.00 0.00 9 LYS A O 14
ATOM 21952 N N . PRO A 1 10 ? 21.051 -6.591 -5.267 1.00 0.00 10 PRO A N 14
ATOM 21953 C CA . PRO A 1 10 ? 21.484 -7.579 -4.275 1.00 0.00 10 PRO A CA 14
ATOM 21954 C C . PRO A 1 10 ? 20.559 -8.790 -4.221 1.00 0.00 10 PRO A C 14
ATOM 21955 O O . PRO A 1 10 ? 19.742 -9.001 -5.119 1.00 0.00 10 PRO A O 14
ATOM 21966 N N . LEU A 1 11 ? 20.690 -9.583 -3.163 1.00 0.00 11 LEU A N 14
ATOM 21967 C CA . LEU A 1 11 ? 19.865 -10.773 -2.991 1.00 0.00 11 LEU A CA 14
ATOM 21968 C C . LEU A 1 11 ? 18.495 -10.410 -2.428 1.00 0.00 11 LEU A C 14
ATOM 21969 O O . LEU A 1 11 ? 17.718 -11.285 -2.048 1.00 0.00 11 LEU A O 14
ATOM 21985 N N . GLN A 1 12 ? 18.206 -9.113 -2.378 1.00 0.00 12 GLN A N 14
ATOM 21986 C CA . GLN A 1 12 ? 16.929 -8.635 -1.863 1.00 0.00 12 GLN A CA 14
ATOM 21987 C C . GLN A 1 12 ? 15.915 -8.468 -2.990 1.00 0.00 12 GLN A C 14
ATOM 21988 O O . GLN A 1 12 ? 15.968 -7.499 -3.746 1.00 0.00 12 GLN A O 14
ATOM 22002 N N . GLU A 1 13 ? 14.993 -9.420 -3.095 1.00 0.00 13 GLU A N 14
ATOM 22003 C CA . GLU A 1 13 ? 13.968 -9.378 -4.131 1.00 0.00 13 GLU A CA 14
ATOM 22004 C C . GLU A 1 13 ? 12.813 -8.471 -3.717 1.00 0.00 13 GLU A C 14
ATOM 22005 O O . GLU A 1 13 ? 12.399 -8.440 -2.558 1.00 0.00 13 GLU A O 14
ATOM 22017 N N . PRO A 1 14 ? 12.279 -7.713 -4.687 1.00 0.00 14 PRO A N 14
ATOM 22018 C CA . PRO A 1 14 ? 11.165 -6.791 -4.449 1.00 0.00 14 PRO A CA 14
ATOM 22019 C C . PRO A 1 14 ? 9.857 -7.523 -4.166 1.00 0.00 14 PRO A C 14
ATOM 22020 O O . PRO A 1 14 ? 9.773 -8.743 -4.313 1.00 0.00 14 PRO A O 14
ATOM 22031 N N . CYS A 1 15 ? 8.840 -6.771 -3.760 1.00 0.00 15 CYS A N 14
ATOM 22032 C CA . CYS A 1 15 ? 7.536 -7.349 -3.456 1.00 0.00 15 CYS A CA 14
ATOM 22033 C C . CYS A 1 15 ? 6.422 -6.575 -4.153 1.00 0.00 15 CYS A C 14
ATOM 22034 O O . CYS A 1 15 ? 6.389 -5.344 -4.116 1.00 0.00 15 CYS A O 14
ATOM 22042 N N . THR A 1 16 ? 5.512 -7.304 -4.791 1.00 0.00 16 THR A N 14
ATOM 22043 C CA . THR A 1 16 ? 4.398 -6.686 -5.500 1.00 0.00 16 THR A CA 14
ATOM 22044 C C . THR A 1 16 ? 3.153 -6.628 -4.623 1.00 0.00 16 THR A C 14
ATOM 22045 O O . THR A 1 16 ? 2.516 -7.649 -4.364 1.00 0.00 16 THR A O 14
ATOM 22056 N N . ILE A 1 17 ? 2.810 -5.427 -4.169 1.00 0.00 17 ILE A N 14
ATOM 22057 C CA . ILE A 1 17 ? 1.639 -5.236 -3.323 1.00 0.00 17 ILE A CA 14
ATOM 22058 C C . ILE A 1 17 ? 0.558 -4.442 -4.049 1.00 0.00 17 ILE A C 14
ATOM 22059 O O . ILE A 1 17 ? 0.835 -3.748 -5.027 1.00 0.00 17 ILE A O 14
ATOM 22075 N N . PHE A 1 18 ? -0.674 -4.549 -3.564 1.00 0.00 18 PHE A N 14
ATOM 22076 C CA . PHE A 1 18 ? -1.797 -3.840 -4.166 1.00 0.00 18 PHE A CA 14
ATOM 22077 C C . PHE A 1 18 ? -2.227 -2.663 -3.296 1.00 0.00 18 PHE A C 14
ATOM 22078 O O . PHE A 1 18 ? -2.192 -2.739 -2.067 1.00 0.00 18 PHE A O 14
ATOM 22095 N N . LEU A 1 19 ? -2.632 -1.575 -3.942 1.00 0.00 19 LEU A N 14
ATOM 22096 C CA . LEU A 1 19 ? -3.069 -0.379 -3.228 1.00 0.00 19 LEU A CA 14
ATOM 22097 C C . LEU A 1 19 ? -4.534 -0.075 -3.522 1.00 0.00 19 LEU A C 14
ATOM 22098 O O . LEU A 1 19 ? -5.066 -0.477 -4.557 1.00 0.00 19 LEU A O 14
ATOM 22114 N N . ILE A 1 20 ? -5.180 0.639 -2.606 1.00 0.00 20 ILE A N 14
ATOM 22115 C CA . ILE A 1 20 ? -6.582 1.001 -2.770 1.00 0.00 20 ILE A CA 14
ATOM 22116 C C . ILE A 1 20 ? -6.880 2.351 -2.128 1.00 0.00 20 ILE A C 14
ATOM 22117 O O . ILE A 1 20 ? -6.497 2.606 -0.986 1.00 0.00 20 ILE A O 14
ATOM 22133 N N . ALA A 1 21 ? -7.569 3.214 -2.869 1.00 0.00 21 ALA A N 14
ATOM 22134 C CA . ALA A 1 21 ? -7.922 4.537 -2.370 1.00 0.00 21 ALA A CA 14
ATOM 22135 C C . ALA A 1 21 ? -8.875 4.441 -1.184 1.00 0.00 21 ALA A C 14
ATOM 22136 O O . ALA A 1 21 ? -10.008 3.981 -1.322 1.00 0.00 21 ALA A O 14
ATOM 22143 N N . ASN A 1 22 ? -8.408 4.877 -0.019 1.00 0.00 22 ASN A N 14
ATOM 22144 C CA . ASN A 1 22 ? -9.220 4.838 1.193 1.00 0.00 22 ASN A CA 14
ATOM 22145 C C . ASN A 1 22 ? -10.596 5.450 0.945 1.00 0.00 22 ASN A C 14
ATOM 22146 O O . ASN A 1 22 ? -10.709 6.596 0.515 1.00 0.00 22 ASN A O 14
ATOM 22157 N N . GLY A 1 23 ? -11.640 4.674 1.222 1.00 0.00 23 GLY A N 14
ATOM 22158 C CA . GLY A 1 23 ? -12.995 5.156 1.024 1.00 0.00 23 GLY A CA 14
ATOM 22159 C C . GLY A 1 23 ? -13.535 4.818 -0.351 1.00 0.00 23 GLY A C 14
ATOM 22160 O O . GLY A 1 23 ? -14.748 4.792 -0.560 1.00 0.00 23 GLY A O 14
ATOM 22164 N N . ASP A 1 24 ? -12.634 4.559 -1.292 1.00 0.00 24 ASP A N 14
ATOM 22165 C CA . ASP A 1 24 ? -13.027 4.221 -2.655 1.00 0.00 24 ASP A CA 14
ATOM 22166 C C . ASP A 1 24 ? -13.509 2.776 -2.739 1.00 0.00 24 ASP A C 14
ATOM 22167 O O . ASP A 1 24 ? -12.726 1.839 -2.576 1.00 0.00 24 ASP A O 14
ATOM 22176 N N . LEU A 1 25 ? -14.801 2.603 -2.994 1.00 0.00 25 LEU A N 14
ATOM 22177 C CA . LEU A 1 25 ? -15.388 1.271 -3.099 1.00 0.00 25 LEU A CA 14
ATOM 22178 C C . LEU A 1 25 ? -16.007 1.056 -4.477 1.00 0.00 25 LEU A C 14
ATOM 22179 O O . LEU A 1 25 ? -16.950 0.280 -4.630 1.00 0.00 25 LEU A O 14
ATOM 22195 N N . ILE A 1 26 ? -15.468 1.747 -5.476 1.00 0.00 26 ILE A N 14
ATOM 22196 C CA . ILE A 1 26 ? -15.965 1.628 -6.841 1.00 0.00 26 ILE A CA 14
ATOM 22197 C C . ILE A 1 26 ? -14.883 1.101 -7.777 1.00 0.00 26 ILE A C 14
ATOM 22198 O O . ILE A 1 26 ? -15.150 0.276 -8.648 1.00 0.00 26 ILE A O 14
ATOM 22214 N N . ASN A 1 27 ? -13.659 1.584 -7.588 1.00 0.00 27 ASN A N 14
ATOM 22215 C CA . ASN A 1 27 ? -12.534 1.160 -8.414 1.00 0.00 27 ASN A CA 14
ATOM 22216 C C . ASN A 1 27 ? -11.711 0.090 -7.705 1.00 0.00 27 ASN A C 14
ATOM 22217 O O . ASN A 1 27 ? -11.624 0.050 -6.477 1.00 0.00 27 ASN A O 14
ATOM 22228 N N . PRO A 1 28 ? -11.090 -0.799 -8.495 1.00 0.00 28 PRO A N 14
ATOM 22229 C CA . PRO A 1 28 ? -10.261 -1.886 -7.964 1.00 0.00 28 PRO A CA 14
ATOM 22230 C C . PRO A 1 28 ? -8.962 -1.377 -7.350 1.00 0.00 28 PRO A C 14
ATOM 22231 O O . PRO A 1 28 ? -8.806 -0.181 -7.106 1.00 0.00 28 PRO A O 14
ATOM 22242 N N . ALA A 1 29 ? -8.031 -2.293 -7.104 1.00 0.00 29 ALA A N 14
ATOM 22243 C CA . ALA A 1 29 ? -6.743 -1.936 -6.521 1.00 0.00 29 ALA A CA 14
ATOM 22244 C C . ALA A 1 29 ? -5.715 -1.633 -7.605 1.00 0.00 29 ALA A C 14
ATOM 22245 O O . ALA A 1 29 ? -6.036 -1.622 -8.793 1.00 0.00 29 ALA A O 14
ATOM 22252 N N . SER A 1 30 ? -4.477 -1.385 -7.188 1.00 0.00 30 SER A N 14
ATOM 22253 C CA . SER A 1 30 ? -3.403 -1.076 -8.123 1.00 0.00 30 SER A CA 14
ATOM 22254 C C . SER A 1 30 ? -2.161 -1.909 -7.818 1.00 0.00 30 SER A C 14
ATOM 22255 O O . SER A 1 30 ? -1.570 -1.792 -6.745 1.00 0.00 30 SER A O 14
ATOM 22263 N N . ARG A 1 31 ? -1.771 -2.749 -8.772 1.00 0.00 31 ARG A N 14
ATOM 22264 C CA . ARG A 1 31 ? -0.601 -3.603 -8.606 1.00 0.00 31 ARG A CA 14
ATOM 22265 C C . ARG A 1 31 ? 0.685 -2.796 -8.753 1.00 0.00 31 ARG A C 14
ATOM 22266 O O . ARG A 1 31 ? 1.011 -2.319 -9.841 1.00 0.00 31 ARG A O 14
ATOM 22287 N N . LEU A 1 32 ? 1.413 -2.647 -7.652 1.00 0.00 32 LEU A N 14
ATOM 22288 C CA . LEU A 1 32 ? 2.665 -1.898 -7.658 1.00 0.00 32 LEU A CA 14
ATOM 22289 C C . LEU A 1 32 ? 3.761 -2.663 -6.923 1.00 0.00 32 LEU A C 14
ATOM 22290 O O . LEU A 1 32 ? 3.506 -3.317 -5.911 1.00 0.00 32 LEU A O 14
ATOM 22306 N N . LEU A 1 33 ? 4.983 -2.576 -7.438 1.00 0.00 33 LEU A N 14
ATOM 22307 C CA . LEU A 1 33 ? 6.120 -3.258 -6.830 1.00 0.00 33 LEU A CA 14
ATOM 22308 C C . LEU A 1 33 ? 7.016 -2.270 -6.090 1.00 0.00 33 LEU A C 14
ATOM 22309 O O . LEU A 1 33 ? 7.212 -1.140 -6.538 1.00 0.00 33 LEU A O 14
ATOM 22325 N N . ILE A 1 34 ? 7.559 -2.704 -4.958 1.00 0.00 34 ILE A N 14
ATOM 22326 C CA . ILE A 1 34 ? 8.437 -1.859 -4.159 1.00 0.00 34 ILE A CA 14
ATOM 22327 C C . ILE A 1 34 ? 9.770 -2.549 -3.891 1.00 0.00 34 ILE A C 14
ATOM 22328 O O . ILE A 1 34 ? 9.840 -3.586 -3.231 1.00 0.00 34 ILE A O 14
ATOM 22344 N N . PRO A 1 35 ? 10.856 -1.960 -4.413 1.00 0.00 35 PRO A N 14
ATOM 22345 C CA . PRO A 1 35 ? 12.209 -2.499 -4.242 1.00 0.00 35 PRO A CA 14
ATOM 22346 C C . PRO A 1 35 ? 12.707 -2.369 -2.807 1.00 0.00 35 PRO A C 14
ATOM 22347 O O . PRO A 1 35 ? 12.415 -1.387 -2.125 1.00 0.00 35 PRO A O 14
ATOM 22358 N N . ARG A 1 36 ? 13.462 -3.365 -2.355 1.00 0.00 36 ARG A N 14
ATOM 22359 C CA . ARG A 1 36 ? 14.001 -3.361 -1.001 1.00 0.00 36 ARG A CA 14
ATOM 22360 C C . ARG A 1 36 ? 14.562 -1.988 -0.642 1.00 0.00 36 ARG A C 14
ATOM 22361 O O . ARG A 1 36 ? 14.256 -1.437 0.416 1.00 0.00 36 ARG A O 14
ATOM 22382 N N . LYS A 1 37 ? 15.384 -1.440 -1.530 1.00 0.00 37 LYS A N 14
ATOM 22383 C CA . LYS A 1 37 ? 15.988 -0.132 -1.310 1.00 0.00 37 LYS A CA 14
ATOM 22384 C C . LYS A 1 37 ? 14.948 0.871 -0.820 1.00 0.00 37 LYS A C 14
ATOM 22385 O O . LYS A 1 37 ? 15.226 1.693 0.054 1.00 0.00 37 LYS A O 14
ATOM 22404 N N . THR A 1 38 ? 13.748 0.798 -1.388 1.00 0.00 38 THR A N 14
ATOM 22405 C CA . THR A 1 38 ? 12.667 1.699 -1.009 1.00 0.00 38 THR A CA 14
ATOM 22406 C C . THR A 1 38 ? 11.945 1.198 0.237 1.00 0.00 38 THR A C 14
ATOM 22407 O O . THR A 1 38 ? 11.656 1.970 1.153 1.00 0.00 38 THR A O 14
ATOM 22418 N N . LEU A 1 39 ? 11.656 -0.098 0.266 1.00 0.00 39 LEU A N 14
ATOM 22419 C CA . LEU A 1 39 ? 10.968 -0.703 1.401 1.00 0.00 39 LEU A CA 14
ATOM 22420 C C . LEU A 1 39 ? 11.581 -0.241 2.719 1.00 0.00 39 LEU A C 14
ATOM 22421 O O . LEU A 1 39 ? 10.890 -0.130 3.731 1.00 0.00 39 LEU A O 14
ATOM 22437 N N . ASN A 1 40 ? 12.883 0.028 2.699 1.00 0.00 40 ASN A N 14
ATOM 22438 C CA . ASN A 1 40 ? 13.589 0.480 3.892 1.00 0.00 40 ASN A CA 14
ATOM 22439 C C . ASN A 1 40 ? 13.131 1.878 4.298 1.00 0.00 40 ASN A C 14
ATOM 22440 O O . ASN A 1 40 ? 12.984 2.173 5.484 1.00 0.00 40 ASN A O 14
ATOM 22451 N N . GLN A 1 41 ? 12.908 2.733 3.305 1.00 0.00 41 GLN A N 14
ATOM 22452 C CA . GLN A 1 41 ? 12.467 4.099 3.560 1.00 0.00 41 GLN A CA 14
ATOM 22453 C C . GLN A 1 41 ? 10.953 4.217 3.423 1.00 0.00 41 GLN A C 14
ATOM 22454 O O . GLN A 1 41 ? 10.396 3.977 2.352 1.00 0.00 41 GLN A O 14
ATOM 22468 N N . TRP A 1 42 ? 10.293 4.588 4.515 1.00 0.00 42 TRP A N 14
ATOM 22469 C CA . TRP A 1 42 ? 8.842 4.738 4.516 1.00 0.00 42 TRP A CA 14
ATOM 22470 C C . TRP A 1 42 ? 8.415 5.916 3.648 1.00 0.00 42 TRP A C 14
ATOM 22471 O O . TRP A 1 42 ? 7.507 5.796 2.826 1.00 0.00 42 TRP A O 14
ATOM 22492 N N . ASP A 1 43 ? 9.075 7.053 3.836 1.00 0.00 43 ASP A N 14
ATOM 22493 C CA . ASP A 1 43 ? 8.764 8.253 3.068 1.00 0.00 43 ASP A CA 14
ATOM 22494 C C . ASP A 1 43 ? 8.886 7.988 1.571 1.00 0.00 43 ASP A C 14
ATOM 22495 O O . ASP A 1 43 ? 8.056 8.436 0.780 1.00 0.00 43 ASP A O 14
ATOM 22504 N N . HIS A 1 44 ? 9.928 7.256 1.188 1.00 0.00 44 HIS A N 14
ATOM 22505 C CA . HIS A 1 44 ? 10.159 6.931 -0.215 1.00 0.00 44 HIS A CA 14
ATOM 22506 C C . HIS A 1 44 ? 9.024 6.075 -0.769 1.00 0.00 44 HIS A C 14
ATOM 22507 O O . HIS A 1 44 ? 8.716 6.129 -1.959 1.00 0.00 44 HIS A O 14
ATOM 22522 N N . VAL A 1 45 ? 8.406 5.284 0.103 1.00 0.00 45 VAL A N 14
ATOM 22523 C CA . VAL A 1 45 ? 7.305 4.417 -0.298 1.00 0.00 45 VAL A CA 14
ATOM 22524 C C . VAL A 1 45 ? 6.060 5.230 -0.635 1.00 0.00 45 VAL A C 14
ATOM 22525 O O . VAL A 1 45 ? 5.461 5.056 -1.697 1.00 0.00 45 VAL A O 14
ATOM 22538 N N . LEU A 1 46 ? 5.676 6.118 0.275 1.00 0.00 46 LEU A N 14
ATOM 22539 C CA . LEU A 1 46 ? 4.501 6.959 0.075 1.00 0.00 46 LEU A CA 14
ATOM 22540 C C . LEU A 1 46 ? 4.664 7.835 -1.163 1.00 0.00 46 LEU A C 14
ATOM 22541 O O . LEU A 1 46 ? 3.679 8.254 -1.772 1.00 0.00 46 LEU A O 14
ATOM 22557 N N . GLN A 1 47 ? 5.912 8.106 -1.530 1.00 0.00 47 GLN A N 14
ATOM 22558 C CA . GLN A 1 47 ? 6.202 8.931 -2.697 1.00 0.00 47 GLN A CA 14
ATOM 22559 C C . GLN A 1 47 ? 5.870 8.187 -3.986 1.00 0.00 47 GLN A C 14
ATOM 22560 O O . GLN A 1 47 ? 5.506 8.798 -4.991 1.00 0.00 47 GLN A O 14
ATOM 22574 N N . MET A 1 48 ? 5.999 6.865 -3.950 1.00 0.00 48 MET A N 14
ATOM 22575 C CA . MET A 1 48 ? 5.711 6.038 -5.116 1.00 0.00 48 MET A CA 14
ATOM 22576 C C . MET A 1 48 ? 4.267 5.546 -5.092 1.00 0.00 48 MET A C 14
ATOM 22577 O O . MET A 1 48 ? 3.627 5.416 -6.135 1.00 0.00 48 MET A O 14
ATOM 22591 N N . VAL A 1 49 ? 3.759 5.275 -3.894 1.00 0.00 49 VAL A N 14
ATOM 22592 C CA . VAL A 1 49 ? 2.391 4.798 -3.733 1.00 0.00 49 VAL A CA 14
ATOM 22593 C C . VAL A 1 49 ? 1.391 5.793 -4.313 1.00 0.00 49 VAL A C 14
ATOM 22594 O O . VAL A 1 49 ? 0.454 5.412 -5.015 1.00 0.00 49 VAL A O 14
ATOM 22607 N N . THR A 1 50 ? 1.597 7.072 -4.014 1.00 0.00 50 THR A N 14
ATOM 22608 C CA . THR A 1 50 ? 0.714 8.123 -4.504 1.00 0.00 50 THR A CA 14
ATOM 22609 C C . THR A 1 50 ? 0.562 8.051 -6.019 1.00 0.00 50 THR A C 14
ATOM 22610 O O . THR A 1 50 ? -0.532 8.235 -6.551 1.00 0.00 50 THR A O 14
ATOM 22621 N N . GLU A 1 51 ? 1.666 7.780 -6.709 1.00 0.00 51 GLU A N 14
ATOM 22622 C CA . GLU A 1 51 ? 1.654 7.684 -8.163 1.00 0.00 51 GLU A CA 14
ATOM 22623 C C . GLU A 1 51 ? 0.536 6.760 -8.638 1.00 0.00 51 GLU A C 14
ATOM 22624 O O . GLU A 1 51 ? -0.070 6.985 -9.686 1.00 0.00 51 GLU A O 14
ATOM 22636 N N . LYS A 1 52 ? 0.268 5.717 -7.859 1.00 0.00 52 LYS A N 14
ATOM 22637 C CA . LYS A 1 52 ? -0.777 4.758 -8.197 1.00 0.00 52 LYS A CA 14
ATOM 22638 C C . LYS A 1 52 ? -2.109 5.162 -7.574 1.00 0.00 52 LYS A C 14
ATOM 22639 O O . LYS A 1 52 ? -3.147 5.141 -8.237 1.00 0.00 52 LYS A O 14
ATOM 22658 N N . ILE A 1 53 ? -2.073 5.532 -6.298 1.00 0.00 53 ILE A N 14
ATOM 22659 C CA . ILE A 1 53 ? -3.278 5.943 -5.588 1.00 0.00 53 ILE A CA 14
ATOM 22660 C C . ILE A 1 53 ? -3.200 7.410 -5.179 1.00 0.00 53 ILE A C 14
ATOM 22661 O O . ILE A 1 53 ? -2.579 7.754 -4.173 1.00 0.00 53 ILE A O 14
ATOM 22677 N N . THR A 1 54 ? -3.837 8.273 -5.965 1.00 0.00 54 THR A N 14
ATOM 22678 C CA . THR A 1 54 ? -3.841 9.703 -5.685 1.00 0.00 54 THR A CA 14
ATOM 22679 C C . THR A 1 54 ? -5.160 10.136 -5.055 1.00 0.00 54 THR A C 14
ATOM 22680 O O . THR A 1 54 ? -6.157 10.332 -5.752 1.00 0.00 54 THR A O 14
ATOM 22691 N N . LEU A 1 55 ? -5.160 10.285 -3.735 1.00 0.00 55 LEU A N 14
ATOM 22692 C CA . LEU A 1 55 ? -6.358 10.696 -3.011 1.00 0.00 55 LEU A CA 14
ATOM 22693 C C . LEU A 1 55 ? -6.715 12.145 -3.328 1.00 0.00 55 LEU A C 14
ATOM 22694 O O . LEU A 1 55 ? -5.854 13.025 -3.309 1.00 0.00 55 LEU A O 14
ATOM 22710 N N . ARG A 1 56 ? -7.990 12.385 -3.617 1.00 0.00 56 ARG A N 14
ATOM 22711 C CA . ARG A 1 56 ? -8.461 13.727 -3.936 1.00 0.00 56 ARG A CA 14
ATOM 22712 C C . ARG A 1 56 ? -7.898 14.750 -2.953 1.00 0.00 56 ARG A C 14
ATOM 22713 O O . ARG A 1 56 ? -7.569 15.874 -3.332 1.00 0.00 56 ARG A O 14
ATOM 22734 N N . SER A 1 57 ? -7.791 14.351 -1.690 1.00 0.00 57 SER A N 14
ATOM 22735 C CA . SER A 1 57 ? -7.273 15.234 -0.651 1.00 0.00 57 SER A CA 14
ATOM 22736 C C . SER A 1 57 ? -5.791 15.522 -0.873 1.00 0.00 57 SER A C 14
ATOM 22737 O O . SER A 1 57 ? -5.301 16.601 -0.545 1.00 0.00 57 SER A O 14
ATOM 22745 N N . GLY A 1 58 ? -5.082 14.546 -1.433 1.00 0.00 58 GLY A N 14
ATOM 22746 C CA . GLY A 1 58 ? -3.664 14.712 -1.689 1.00 0.00 58 GLY A CA 14
ATOM 22747 C C . GLY A 1 58 ? -2.926 13.389 -1.750 1.00 0.00 58 GLY A C 14
ATOM 22748 O O . GLY A 1 58 ? -3.529 12.346 -1.999 1.00 0.00 58 GLY A O 14
ATOM 22752 N N . ALA A 1 59 ? -1.617 13.432 -1.523 1.00 0.00 59 ALA A N 14
ATOM 22753 C CA . ALA A 1 59 ? -0.797 12.228 -1.553 1.00 0.00 59 ALA A CA 14
ATOM 22754 C C . ALA A 1 59 ? -1.074 11.345 -0.341 1.00 0.00 59 ALA A C 14
ATOM 22755 O O . ALA A 1 59 ? -1.893 11.684 0.513 1.00 0.00 59 ALA A O 14
ATOM 22762 N N . VAL A 1 60 ? -0.386 10.209 -0.273 1.00 0.00 60 VAL A N 14
ATOM 22763 C CA . VAL A 1 60 ? -0.558 9.277 0.835 1.00 0.00 60 VAL A CA 14
ATOM 22764 C C . VAL A 1 60 ? 0.354 9.637 2.003 1.00 0.00 60 VAL A C 14
ATOM 22765 O O . VAL A 1 60 ? 1.511 10.012 1.808 1.00 0.00 60 VAL A O 14
ATOM 22778 N N . HIS A 1 61 ? -0.174 9.521 3.217 1.0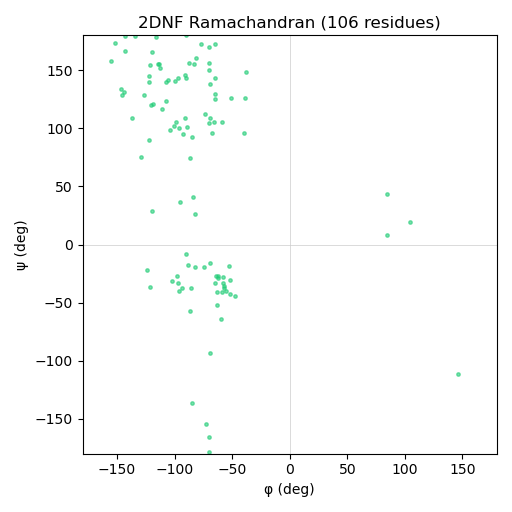0 0.00 61 HIS A N 14
ATOM 22779 C CA . HIS A 1 61 ? 0.593 9.833 4.418 1.00 0.00 61 HIS A CA 14
ATOM 22780 C C . HIS A 1 61 ? 0.570 8.663 5.397 1.00 0.00 61 HIS A C 14
ATOM 22781 O O . HIS A 1 61 ? 1.483 8.500 6.206 1.00 0.00 61 HIS A O 14
ATOM 22796 N N . ARG A 1 62 ? -0.480 7.852 5.317 1.00 0.00 62 ARG A N 14
ATOM 22797 C CA . ARG A 1 62 ? -0.622 6.698 6.197 1.00 0.00 62 ARG A CA 14
ATOM 22798 C C . ARG A 1 62 ? -1.074 5.469 5.414 1.00 0.00 62 ARG A C 14
ATOM 22799 O O . ARG A 1 62 ? -1.720 5.587 4.372 1.00 0.00 62 ARG A O 14
ATOM 22820 N N . LEU A 1 63 ? -0.729 4.291 5.922 1.00 0.00 63 LEU A N 14
ATOM 22821 C CA . LEU A 1 63 ? -1.098 3.039 5.270 1.00 0.00 63 LEU A CA 14
ATOM 22822 C C . LEU A 1 63 ? -1.901 2.150 6.214 1.00 0.00 63 LEU A C 14
ATOM 22823 O O . LEU A 1 63 ? -1.615 2.079 7.409 1.00 0.00 63 LEU A O 14
ATOM 22839 N N . TYR A 1 64 ? -2.904 1.471 5.669 1.00 0.00 64 TYR A N 14
ATOM 22840 C CA . TYR A 1 64 ? -3.748 0.585 6.462 1.00 0.00 64 TYR A CA 14
ATOM 22841 C C . TYR A 1 64 ? -4.183 -0.628 5.646 1.00 0.00 64 TYR A C 14
ATOM 22842 O O . TYR A 1 64 ? -4.478 -0.518 4.456 1.00 0.00 64 TYR A O 14
ATOM 22860 N N . THR A 1 65 ? -4.222 -1.787 6.296 1.00 0.00 65 THR A N 14
ATOM 22861 C CA . THR A 1 65 ? -4.621 -3.022 5.633 1.00 0.00 65 THR A CA 14
ATOM 22862 C C . THR A 1 65 ? -6.129 -3.227 5.713 1.00 0.00 65 THR A C 14
ATOM 22863 O O . THR A 1 65 ? -6.811 -2.588 6.515 1.00 0.00 65 THR A O 14
ATOM 22874 N N . LEU A 1 66 ? -6.645 -4.123 4.879 1.00 0.00 66 LEU A N 14
ATOM 22875 C CA . LEU A 1 66 ? -8.074 -4.414 4.857 1.00 0.00 66 LEU A CA 14
ATOM 22876 C C . LEU A 1 66 ? -8.581 -4.764 6.252 1.00 0.00 66 LEU A C 14
ATOM 22877 O O . LEU A 1 66 ? -9.771 -4.641 6.539 1.00 0.00 66 LEU A O 14
ATOM 22893 N N . GLU A 1 67 ? -7.669 -5.199 7.116 1.00 0.00 67 GLU A N 14
ATOM 22894 C CA . GLU A 1 67 ? -8.024 -5.566 8.482 1.00 0.00 67 GLU A CA 14
ATOM 22895 C C . GLU A 1 67 ? -8.147 -4.326 9.363 1.00 0.00 67 GLU A C 14
ATOM 22896 O O . GLU A 1 67 ? -8.920 -4.305 10.320 1.00 0.00 67 GLU A O 14
ATOM 22908 N N . GLY A 1 68 ? -7.377 -3.293 9.033 1.00 0.00 68 GLY A N 14
ATOM 22909 C CA . GLY A 1 68 ? -7.414 -2.064 9.803 1.00 0.00 68 GLY A CA 14
ATOM 22910 C C . GLY A 1 68 ? -6.114 -1.802 10.539 1.00 0.00 68 GLY A C 14
ATOM 22911 O O . GLY A 1 68 ? -6.014 -0.856 11.321 1.00 0.00 68 GLY A O 14
ATOM 22915 N N . LYS A 1 69 ? -5.116 -2.643 10.291 1.00 0.00 69 LYS A N 14
ATOM 22916 C CA . LYS A 1 69 ? -3.816 -2.500 10.936 1.00 0.00 69 LYS A CA 14
ATOM 22917 C C . LYS A 1 69 ? -3.033 -1.340 10.328 1.00 0.00 69 LYS A C 14
ATOM 22918 O O . LYS A 1 69 ? -3.248 -0.969 9.174 1.00 0.00 69 LYS A O 14
ATOM 22937 N N . LEU A 1 70 ? -2.123 -0.773 11.112 1.00 0.00 70 LEU A N 14
ATOM 22938 C CA . LEU A 1 70 ? -1.305 0.344 10.650 1.00 0.00 70 LEU A CA 14
ATOM 22939 C C . LEU A 1 70 ? 0.086 -0.130 10.245 1.00 0.00 70 LEU A C 14
ATOM 22940 O O . LEU A 1 70 ? 0.729 -0.892 10.968 1.00 0.00 70 LEU A O 14
ATOM 22956 N N . VAL A 1 71 ? 0.547 0.326 9.084 1.00 0.00 71 VAL A N 14
ATOM 22957 C CA . VAL A 1 71 ? 1.864 -0.049 8.584 1.00 0.00 71 VAL A CA 14
ATOM 22958 C C . VAL A 1 71 ? 2.845 1.113 8.694 1.00 0.00 71 VAL A C 14
ATOM 22959 O O . VAL A 1 71 ? 2.993 1.903 7.763 1.00 0.00 71 VAL A O 14
ATOM 22972 N N . GLU A 1 72 ? 3.513 1.209 9.839 1.00 0.00 72 GLU A N 14
ATOM 22973 C CA . GLU A 1 72 ? 4.481 2.275 10.071 1.00 0.00 72 GLU A CA 14
ATOM 22974 C C . GLU A 1 72 ? 5.654 2.166 9.101 1.00 0.00 72 GLU A C 14
ATOM 22975 O O . GLU A 1 72 ? 6.423 3.112 8.932 1.00 0.00 72 GLU A O 14
ATOM 22987 N N . SER A 1 73 ? 5.783 1.005 8.467 1.00 0.00 73 SER A N 14
ATOM 22988 C CA . SER A 1 73 ? 6.865 0.769 7.518 1.00 0.00 73 SER A CA 14
ATOM 22989 C C . SER A 1 73 ? 6.499 -0.348 6.545 1.00 0.00 73 SER A C 14
ATOM 22990 O O . SER A 1 73 ? 5.745 -1.259 6.883 1.00 0.00 73 SER A O 14
ATOM 22998 N N . GLY A 1 74 ? 7.040 -0.269 5.332 1.00 0.00 74 GLY A N 14
ATOM 22999 C CA . GLY A 1 74 ? 6.760 -1.278 4.328 1.00 0.00 74 GLY A CA 14
ATOM 23000 C C . GLY A 1 74 ? 7.091 -2.678 4.804 1.00 0.00 74 GLY A C 14
ATOM 23001 O O . GLY A 1 74 ? 6.723 -3.663 4.164 1.00 0.00 74 GLY A O 14
ATOM 23005 N N . ALA A 1 75 ? 7.790 -2.768 5.931 1.00 0.00 75 ALA A N 14
ATOM 23006 C CA . ALA A 1 75 ? 8.171 -4.058 6.493 1.00 0.00 75 ALA A CA 14
ATOM 23007 C C . ALA A 1 75 ? 6.948 -4.941 6.719 1.00 0.00 75 ALA A C 14
ATOM 23008 O O . ALA A 1 75 ? 7.057 -6.165 6.771 1.00 0.00 75 ALA A O 14
ATOM 23015 N N . GLU A 1 76 ? 5.785 -4.310 6.855 1.00 0.00 76 GLU A N 14
ATOM 23016 C CA . GLU A 1 76 ? 4.543 -5.040 7.077 1.00 0.00 76 GLU A CA 14
ATOM 23017 C C . GLU A 1 76 ? 3.802 -5.267 5.763 1.00 0.00 76 GLU A C 14
ATOM 23018 O O . GLU A 1 76 ? 2.585 -5.457 5.747 1.00 0.00 76 GLU A O 14
ATOM 23030 N N . LEU A 1 77 ? 4.544 -5.244 4.661 1.00 0.00 77 LEU A N 14
ATOM 23031 C CA . LEU A 1 77 ? 3.958 -5.446 3.340 1.00 0.00 77 LEU A CA 14
ATOM 23032 C C . LEU A 1 77 ? 4.318 -6.822 2.790 1.00 0.00 77 LEU A C 14
ATOM 23033 O O . LEU A 1 77 ? 5.490 -7.124 2.566 1.00 0.00 77 LEU A O 14
ATOM 23049 N N . GLU A 1 78 ? 3.302 -7.652 2.572 1.00 0.00 78 GLU A N 14
ATOM 23050 C CA . GLU A 1 78 ? 3.513 -8.995 2.047 1.00 0.00 78 GLU A CA 14
ATOM 23051 C C . GLU A 1 78 ? 3.452 -8.999 0.522 1.00 0.00 78 GLU A C 14
ATOM 23052 O O . GLU A 1 78 ? 2.840 -8.123 -0.087 1.00 0.00 78 GLU A O 14
ATOM 23064 N N . ASN A 1 79 ? 4.094 -9.991 -0.087 1.00 0.00 79 ASN A N 14
ATOM 23065 C CA . ASN A 1 79 ? 4.114 -10.108 -1.541 1.00 0.00 79 ASN A CA 14
ATOM 23066 C C . ASN A 1 79 ? 2.846 -10.785 -2.050 1.00 0.00 79 ASN A C 14
ATOM 23067 O O . ASN A 1 79 ? 2.692 -12.001 -1.942 1.00 0.00 79 ASN A O 14
ATOM 23078 N N . GLY A 1 80 ? 1.938 -9.988 -2.607 1.00 0.00 80 GLY A N 14
ATOM 23079 C CA . GLY A 1 80 ? 0.695 -10.527 -3.125 1.00 0.00 80 GLY A CA 14
ATOM 23080 C C . GLY A 1 80 ? -0.481 -10.259 -2.207 1.00 0.00 80 GLY A C 14
ATOM 23081 O O . GLY A 1 80 ? -1.379 -11.090 -2.080 1.00 0.00 80 GLY A O 14
ATOM 23085 N N . GLN A 1 81 ? -0.474 -9.095 -1.564 1.00 0.00 81 GLN A N 14
ATOM 23086 C CA . GLN A 1 81 ? -1.548 -8.722 -0.651 1.00 0.00 81 GLN A CA 14
ATOM 23087 C C . GLN A 1 81 ? -2.137 -7.367 -1.029 1.00 0.00 81 GLN A C 14
ATOM 23088 O O . GLN A 1 81 ? -1.654 -6.702 -1.947 1.00 0.00 81 GLN A O 14
ATOM 23102 N N . PHE A 1 82 ? -3.184 -6.962 -0.317 1.00 0.00 82 PHE A N 14
ATOM 23103 C CA . PHE A 1 82 ? -3.840 -5.687 -0.579 1.00 0.00 82 PHE A CA 14
ATOM 23104 C C . PHE A 1 82 ? -3.665 -4.733 0.599 1.00 0.00 82 PHE A C 14
ATOM 23105 O O . PHE A 1 82 ? -3.583 -5.160 1.751 1.00 0.00 82 PHE A O 14
ATOM 23122 N N . TYR A 1 83 ? -3.607 -3.440 0.302 1.00 0.00 83 TYR A N 14
ATOM 23123 C CA . TYR A 1 83 ? -3.438 -2.425 1.335 1.00 0.00 83 TYR A CA 14
ATOM 23124 C C . TYR A 1 83 ? -4.099 -1.113 0.922 1.00 0.00 83 TYR A C 14
ATOM 23125 O O . TYR A 1 83 ? -3.967 -0.669 -0.219 1.00 0.00 83 TYR A O 14
ATOM 23143 N N . VAL A 1 84 ? -4.810 -0.495 1.860 1.00 0.00 84 VAL A N 14
ATOM 23144 C CA . VAL A 1 84 ? -5.491 0.767 1.597 1.00 0.00 84 VAL A CA 14
ATOM 23145 C C . VAL A 1 84 ? -4.607 1.954 1.963 1.00 0.00 84 VAL A C 14
ATOM 23146 O O . VAL A 1 84 ? -3.976 1.969 3.019 1.00 0.00 84 VAL A O 14
ATOM 23159 N N . ALA A 1 85 ? -4.568 2.949 1.083 1.00 0.00 85 ALA A N 14
ATOM 23160 C CA . ALA A 1 85 ? -3.764 4.143 1.315 1.00 0.00 85 ALA A CA 14
ATOM 23161 C C . ALA A 1 85 ? -4.572 5.218 2.033 1.00 0.00 85 ALA A C 14
ATOM 23162 O O . ALA A 1 85 ? -5.505 5.789 1.468 1.00 0.00 85 ALA A O 14
ATOM 23169 N N . VAL A 1 86 ? -4.208 5.490 3.282 1.00 0.00 86 VAL A N 14
ATOM 23170 C CA . VAL A 1 86 ? -4.899 6.497 4.078 1.00 0.00 86 VAL A CA 14
ATOM 23171 C C . VAL A 1 86 ? -4.128 7.813 4.090 1.00 0.00 86 VAL A C 14
ATOM 23172 O O . VAL A 1 86 ? -2.951 7.851 4.447 1.00 0.00 86 VAL A O 14
ATOM 23185 N N . GLY A 1 87 ? -4.800 8.890 3.696 1.00 0.00 87 GLY A N 14
ATOM 23186 C CA . GLY A 1 87 ? -4.162 10.194 3.669 1.00 0.00 87 GLY A CA 14
ATOM 23187 C C . GLY A 1 87 ? -4.298 10.933 4.986 1.00 0.00 87 GLY A C 14
ATOM 23188 O O . GLY A 1 87 ? -4.271 10.322 6.054 1.00 0.00 87 GLY A O 14
ATOM 23192 N N . ARG A 1 88 ? -4.443 12.252 4.909 1.00 0.00 88 ARG A N 14
ATOM 23193 C CA . ARG A 1 88 ? -4.581 13.076 6.104 1.00 0.00 88 ARG A CA 14
ATOM 23194 C C . ARG A 1 88 ? -6.002 13.001 6.655 1.00 0.00 88 ARG A C 14
ATOM 23195 O O . ARG A 1 88 ? -6.615 14.025 6.959 1.00 0.00 88 ARG A O 14
ATOM 23216 N N . ASP A 1 89 ? -6.519 11.784 6.781 1.00 0.00 89 ASP A N 14
ATOM 23217 C CA . ASP A 1 89 ? -7.868 11.575 7.295 1.00 0.00 89 ASP A CA 14
ATOM 23218 C C . ASP A 1 89 ? -8.011 10.180 7.895 1.00 0.00 89 ASP A C 14
ATOM 23219 O O . ASP A 1 89 ? -7.373 9.229 7.442 1.00 0.00 89 ASP A O 14
ATOM 23228 N N . LYS A 1 90 ? -8.851 10.064 8.917 1.00 0.00 90 LYS A N 14
ATOM 23229 C CA . LYS A 1 90 ? -9.079 8.786 9.580 1.00 0.00 90 LYS A CA 14
ATOM 23230 C C . LYS A 1 90 ? -9.299 7.675 8.558 1.00 0.00 90 LYS A C 14
ATOM 23231 O O . LYS A 1 90 ? -9.832 7.911 7.474 1.00 0.00 90 LYS A O 14
ATOM 23250 N N . PHE A 1 91 ? -8.886 6.462 8.911 1.00 0.00 91 PHE A N 14
ATOM 23251 C CA . PHE A 1 91 ? -9.037 5.314 8.025 1.00 0.00 91 PHE A CA 14
ATOM 23252 C C . PHE A 1 91 ? -10.497 4.876 7.948 1.00 0.00 91 PHE A C 14
ATOM 23253 O O . PHE A 1 91 ? -11.196 4.825 8.960 1.00 0.00 91 PHE A O 14
ATOM 23270 N N . LYS A 1 92 ? -10.951 4.561 6.739 1.00 0.00 92 LYS A N 14
ATOM 23271 C CA . LYS A 1 92 ? -12.326 4.126 6.527 1.00 0.00 92 LYS A CA 14
ATOM 23272 C C . LYS A 1 92 ? -12.385 2.631 6.232 1.00 0.00 92 LYS A C 14
ATOM 23273 O O . LYS A 1 92 ? -12.471 2.219 5.075 1.00 0.00 92 LYS A O 14
ATOM 23292 N N . LYS A 1 93 ? -12.340 1.822 7.285 1.00 0.00 93 LYS A N 14
ATOM 23293 C CA . LYS A 1 93 ? -12.390 0.372 7.139 1.00 0.00 93 LYS A CA 14
ATOM 23294 C C . LYS A 1 93 ? -13.593 -0.048 6.301 1.00 0.00 93 LYS A C 14
ATOM 23295 O O . LYS A 1 93 ? -14.737 0.039 6.750 1.00 0.00 93 LYS A O 14
ATOM 23314 N N . LEU A 1 94 ? -13.329 -0.507 5.083 1.00 0.00 94 LEU A N 14
ATOM 23315 C CA . LEU A 1 94 ? -14.390 -0.943 4.182 1.00 0.00 94 LEU A CA 14
ATOM 23316 C C . LEU A 1 94 ? -14.052 -2.293 3.556 1.00 0.00 94 LEU A C 14
ATOM 23317 O O . LEU A 1 94 ? -12.888 -2.670 3.426 1.00 0.00 94 LEU A O 14
ATOM 23333 N N . PRO A 1 95 ? -15.094 -3.037 3.157 1.00 0.00 95 PRO A N 14
ATOM 23334 C CA . PRO A 1 95 ? -14.933 -4.355 2.535 1.00 0.00 95 PRO A CA 14
ATOM 23335 C C . PRO A 1 95 ? -14.334 -4.266 1.135 1.00 0.00 95 PRO A C 14
ATOM 23336 O O . PRO A 1 95 ? -15.017 -3.898 0.179 1.00 0.00 95 PRO A O 14
ATOM 23347 N N . TYR A 1 96 ? -13.055 -4.606 1.022 1.00 0.00 96 TYR A N 14
ATOM 23348 C CA . TYR A 1 96 ? -12.363 -4.563 -0.261 1.00 0.00 96 TYR A CA 14
ATOM 23349 C C . TYR A 1 96 ? -12.216 -5.963 -0.848 1.00 0.00 96 TYR A C 14
ATOM 23350 O O . TYR A 1 96 ? -12.188 -6.139 -2.065 1.00 0.00 96 TYR A O 14
ATOM 23368 N N . GLY A 1 97 ? -12.123 -6.959 0.028 1.00 0.00 97 GLY A N 14
ATOM 23369 C CA . GLY A 1 97 ? -11.981 -8.331 -0.420 1.00 0.00 97 GLY A CA 14
ATOM 23370 C C . GLY A 1 97 ? -12.991 -8.700 -1.489 1.00 0.00 97 GLY A C 14
ATOM 23371 O O . GLY A 1 97 ? -12.755 -9.604 -2.289 1.00 0.00 97 GLY A O 14
ATOM 23375 N N . GLU A 1 98 ? -14.121 -7.999 -1.500 1.00 0.00 98 GLU A N 14
ATOM 23376 C CA . GLU A 1 98 ? -15.171 -8.260 -2.477 1.00 0.00 98 GLU A CA 14
ATOM 23377 C C . GLU A 1 98 ? -14.832 -7.627 -3.823 1.00 0.00 98 GLU A C 14
ATOM 23378 O O . GLU A 1 98 ? -15.155 -8.174 -4.878 1.00 0.00 98 GLU A O 14
ATOM 23390 N N . LEU A 1 99 ? -14.180 -6.470 -3.779 1.00 0.00 99 LEU A N 14
ATOM 23391 C CA . LEU A 1 99 ? -13.796 -5.761 -4.994 1.00 0.00 99 LEU A CA 14
ATOM 23392 C C . LEU A 1 99 ? -12.681 -6.500 -5.727 1.00 0.00 99 LEU A C 14
ATOM 23393 O O . LEU A 1 99 ? -12.549 -6.395 -6.947 1.00 0.00 99 LEU A O 14
ATOM 23409 N N . LEU A 1 100 ? -11.881 -7.249 -4.976 1.00 0.00 100 LEU A N 14
ATOM 23410 C CA . LEU A 1 100 ? -10.778 -8.008 -5.554 1.00 0.00 100 LEU A CA 14
ATOM 23411 C C . LEU A 1 100 ? -11.276 -8.942 -6.652 1.00 0.00 100 LEU A C 14
ATOM 23412 O O . LEU A 1 100 ? -10.844 -8.852 -7.802 1.00 0.00 100 LEU A O 14
ATOM 23428 N N . PHE A 1 101 ? -12.189 -9.838 -6.291 1.00 0.00 101 PHE A N 14
ATOM 23429 C CA . PHE A 1 101 ? -12.747 -10.788 -7.246 1.00 0.00 101 PHE A CA 14
ATOM 23430 C C . PHE A 1 101 ? -14.189 -10.426 -7.593 1.00 0.00 101 PHE A C 14
ATOM 23431 O O . PHE A 1 101 ? -15.105 -10.655 -6.803 1.00 0.00 101 PHE A O 14
ATOM 23448 N N . ASP A 1 102 ? -14.381 -9.860 -8.779 1.00 0.00 102 ASP A N 14
ATOM 23449 C CA . ASP A 1 102 ? -15.710 -9.467 -9.233 1.00 0.00 102 ASP A CA 14
ATOM 23450 C C . ASP A 1 102 ? -16.474 -10.668 -9.782 1.00 0.00 102 ASP A C 14
ATOM 23451 O O . ASP A 1 102 ? -15.900 -11.736 -9.997 1.00 0.00 102 ASP A O 14
ATOM 23460 N N . SER A 1 103 ? -17.771 -10.485 -10.007 1.00 0.00 103 SER A N 14
ATOM 23461 C CA . SER A 1 103 ? -18.615 -11.554 -10.527 1.00 0.00 103 SER A CA 14
ATOM 23462 C C . SER A 1 103 ? -18.294 -11.837 -11.991 1.00 0.00 103 SER A C 14
ATOM 23463 O O . SER A 1 103 ? -18.180 -12.991 -12.401 1.00 0.00 103 SER A O 14
ATOM 23471 N N . GLY A 1 104 ? -18.148 -10.773 -12.775 1.00 0.00 104 GLY A N 14
ATOM 23472 C CA . GLY A 1 104 ? -17.842 -10.927 -14.185 1.00 0.00 104 GLY A CA 14
ATOM 23473 C C . GLY A 1 104 ? -19.087 -10.963 -15.048 1.00 0.00 104 GLY A C 14
ATOM 23474 O O . GLY A 1 104 ? -20.167 -11.350 -14.602 1.00 0.00 104 GLY A O 14
ATOM 23478 N N . PRO A 1 105 ? -18.944 -10.551 -16.317 1.00 0.00 105 PRO A N 14
ATOM 23479 C CA . PRO A 1 105 ? -20.057 -10.527 -17.271 1.00 0.00 105 PRO A CA 14
ATOM 23480 C C . PRO A 1 105 ? -20.505 -11.928 -17.674 1.00 0.00 105 PRO A C 14
ATOM 23481 O O . PRO A 1 105 ? -21.587 -12.107 -18.232 1.00 0.00 105 PRO A O 14
ATOM 23492 N N . SER A 1 106 ? -19.666 -12.918 -17.387 1.00 0.00 106 SER A N 14
ATOM 23493 C CA . SER A 1 106 ? -19.975 -14.303 -17.722 1.00 0.00 106 SER A CA 14
ATOM 23494 C C . SER A 1 106 ? -21.267 -14.751 -17.046 1.00 0.00 106 SER A C 14
ATOM 23495 O O . SER A 1 106 ? -21.616 -14.270 -15.968 1.00 0.00 106 SER A O 14
ATOM 23503 N N . SER A 1 107 ? -21.974 -15.675 -17.688 1.00 0.00 107 SER A N 14
ATOM 23504 C CA . SER A 1 107 ? -23.230 -16.186 -17.152 1.00 0.00 107 SER A CA 14
ATOM 23505 C C . SER A 1 107 ? -23.084 -16.550 -15.678 1.00 0.00 107 SER A C 14
ATOM 23506 O O . SER A 1 107 ? -23.946 -16.232 -14.860 1.00 0.00 107 SER A O 14
ATOM 23514 N N . GLY A 1 108 ? -21.984 -17.221 -15.347 1.00 0.00 108 GLY A N 14
ATOM 23515 C CA . GLY A 1 108 ? -21.743 -17.618 -13.972 1.00 0.00 108 GLY A CA 14
ATOM 23516 C C . GLY A 1 108 ? -20.331 -17.308 -13.518 1.00 0.00 108 GLY A C 14
ATOM 23517 O O . GLY A 1 108 ? -19.482 -18.198 -13.457 1.00 0.00 108 GLY A O 14
ATOM 23521 N N . GLY A 1 1 ? 29.577 2.636 -6.778 1.00 0.00 1 GLY A N 15
ATOM 23522 C CA . GLY A 1 1 ? 29.203 3.349 -7.985 1.00 0.00 1 GLY A CA 15
ATOM 23523 C C . GLY A 1 1 ? 28.682 2.424 -9.067 1.00 0.00 1 GLY A C 15
ATOM 23524 O O . GLY A 1 1 ? 27.986 1.451 -8.779 1.00 0.00 1 GLY A O 15
ATOM 23528 N N . SER A 1 2 ? 29.019 2.729 -10.317 1.00 0.00 2 SER A N 15
ATOM 23529 C CA . SER A 1 2 ? 28.576 1.921 -11.446 1.00 0.00 2 SER A CA 15
ATOM 23530 C C . SER A 1 2 ? 29.000 0.465 -11.273 1.00 0.00 2 SER A C 15
ATOM 23531 O O . SER A 1 2 ? 28.177 -0.446 -11.353 1.00 0.00 2 SER A O 15
ATOM 23539 N N . SER A 1 3 ? 30.291 0.256 -11.034 1.00 0.00 3 SER A N 15
ATOM 23540 C CA . SER A 1 3 ? 30.827 -1.088 -10.852 1.00 0.00 3 SER A CA 15
ATOM 23541 C C . SER A 1 3 ? 29.859 -1.955 -10.052 1.00 0.00 3 SER A C 15
ATOM 23542 O O . SER A 1 3 ? 29.023 -1.446 -9.307 1.00 0.00 3 SER A O 15
ATOM 23550 N N . GLY A 1 4 ? 29.980 -3.269 -10.213 1.00 0.00 4 GLY A N 15
ATOM 23551 C CA . GLY A 1 4 ? 29.110 -4.187 -9.501 1.00 0.00 4 GLY A CA 15
ATOM 23552 C C . GLY A 1 4 ? 29.866 -5.048 -8.507 1.00 0.00 4 GLY A C 15
ATOM 23553 O O . GLY A 1 4 ? 31.090 -4.969 -8.413 1.00 0.00 4 GLY A O 15
ATOM 23557 N N . SER A 1 5 ? 29.133 -5.870 -7.763 1.00 0.00 5 SER A N 15
ATOM 23558 C CA . SER A 1 5 ? 29.741 -6.745 -6.767 1.00 0.00 5 SER A CA 15
ATOM 23559 C C . SER A 1 5 ? 28.901 -8.002 -6.563 1.00 0.00 5 SER A C 15
ATOM 23560 O O . SER A 1 5 ? 27.776 -7.936 -6.067 1.00 0.00 5 SER A O 15
ATOM 23568 N N . SER A 1 6 ? 29.456 -9.146 -6.949 1.00 0.00 6 SER A N 15
ATOM 23569 C CA . SER A 1 6 ? 28.757 -10.419 -6.813 1.00 0.00 6 SER A CA 15
ATOM 23570 C C . SER A 1 6 ? 29.314 -11.222 -5.642 1.00 0.00 6 SER A C 15
ATOM 23571 O O . SER A 1 6 ? 30.271 -11.979 -5.793 1.00 0.00 6 SER A O 15
ATOM 23579 N N . GLY A 1 7 ? 28.706 -11.049 -4.471 1.00 0.00 7 GLY A N 15
ATOM 23580 C CA . GLY A 1 7 ? 29.155 -11.763 -3.290 1.00 0.00 7 GLY A CA 15
ATOM 23581 C C . GLY A 1 7 ? 28.002 -12.273 -2.449 1.00 0.00 7 GLY A C 15
ATOM 23582 O O . GLY A 1 7 ? 27.023 -12.800 -2.978 1.00 0.00 7 GLY A O 15
ATOM 23586 N N . ARG A 1 8 ? 28.117 -12.117 -1.134 1.00 0.00 8 ARG A N 15
ATOM 23587 C CA . ARG A 1 8 ? 27.077 -12.569 -0.217 1.00 0.00 8 ARG A CA 15
ATOM 23588 C C . ARG A 1 8 ? 26.147 -11.419 0.158 1.00 0.00 8 ARG A C 15
ATOM 23589 O O . ARG A 1 8 ? 26.389 -10.701 1.129 1.00 0.00 8 ARG A O 15
ATOM 23610 N N . LYS A 1 9 ? 25.082 -11.249 -0.617 1.00 0.00 9 LYS A N 15
ATOM 23611 C CA . LYS A 1 9 ? 24.114 -10.188 -0.367 1.00 0.00 9 LYS A CA 15
ATOM 23612 C C . LYS A 1 9 ? 22.891 -10.728 0.367 1.00 0.00 9 LYS A C 15
ATOM 23613 O O . LYS A 1 9 ? 22.546 -11.906 0.265 1.00 0.00 9 LYS A O 15
ATOM 23632 N N . PRO A 1 10 ? 22.218 -9.849 1.124 1.00 0.00 10 PRO A N 15
ATOM 23633 C CA . PRO A 1 10 ? 21.022 -10.216 1.889 1.00 0.00 10 PRO A CA 15
ATOM 23634 C C . PRO A 1 10 ? 19.825 -10.506 0.989 1.00 0.00 10 PRO A C 15
ATOM 23635 O O . PRO A 1 10 ? 19.971 -10.659 -0.224 1.00 0.00 10 PRO A O 15
ATOM 23646 N N . LEU A 1 11 ? 18.643 -10.579 1.591 1.00 0.00 11 LEU A N 15
ATOM 23647 C CA . LEU A 1 11 ? 17.420 -10.850 0.844 1.00 0.00 11 LEU A CA 15
ATOM 23648 C C . LEU A 1 11 ? 16.911 -9.587 0.156 1.00 0.00 11 LEU A C 15
ATOM 23649 O O . LEU A 1 11 ? 16.042 -8.892 0.681 1.00 0.00 11 LEU A O 15
ATOM 23665 N N . GLN A 1 12 ? 17.456 -9.299 -1.021 1.00 0.00 12 GLN A N 15
ATOM 23666 C CA . GLN A 1 12 ? 17.056 -8.121 -1.781 1.00 0.00 12 GLN A CA 15
ATOM 23667 C C . GLN A 1 12 ? 16.135 -8.504 -2.934 1.00 0.00 12 GLN A C 15
ATOM 23668 O O . GLN A 1 12 ? 16.597 -8.890 -4.007 1.00 0.00 12 GLN A O 15
ATOM 23682 N N . GLU A 1 13 ? 14.830 -8.395 -2.705 1.00 0.00 13 GLU A N 15
ATOM 23683 C CA . GLU A 1 13 ? 13.845 -8.731 -3.726 1.00 0.00 13 GLU A CA 15
ATOM 23684 C C . GLU A 1 13 ? 12.590 -7.877 -3.574 1.00 0.00 13 GLU A C 15
ATOM 23685 O O . GLU A 1 13 ? 12.108 -7.628 -2.469 1.00 0.00 13 GLU A O 15
ATOM 23697 N N . PRO A 1 14 ? 12.047 -7.416 -4.711 1.00 0.00 14 PRO A N 15
ATOM 23698 C CA . PRO A 1 14 ? 10.841 -6.583 -4.731 1.00 0.00 14 PRO A CA 15
ATOM 23699 C C . PRO A 1 14 ? 9.592 -7.361 -4.335 1.00 0.00 14 PRO A C 15
ATOM 23700 O O . PRO A 1 14 ? 9.591 -8.593 -4.335 1.00 0.00 14 PRO A O 15
ATOM 23711 N N . CYS A 1 15 ? 8.530 -6.637 -4.000 1.00 0.00 15 CYS A N 15
ATOM 23712 C CA . CYS A 1 15 ? 7.273 -7.260 -3.601 1.00 0.00 15 CYS A CA 15
ATOM 23713 C C . CYS A 1 15 ? 6.087 -6.556 -4.251 1.00 0.00 15 CYS A C 15
ATOM 23714 O O . CYS A 1 15 ? 5.925 -5.342 -4.125 1.00 0.00 15 CYS A O 15
ATOM 23722 N N . THR A 1 16 ? 5.259 -7.326 -4.950 1.00 0.00 16 THR A N 15
ATOM 23723 C CA . THR A 1 16 ? 4.088 -6.777 -5.623 1.00 0.00 16 THR A CA 15
ATOM 23724 C C . THR A 1 16 ? 2.883 -6.744 -4.691 1.00 0.00 16 THR A C 15
ATOM 23725 O O . THR A 1 16 ? 2.367 -7.789 -4.292 1.00 0.00 16 THR A O 15
ATOM 23736 N N . ILE A 1 17 ? 2.438 -5.540 -4.348 1.00 0.00 17 ILE A N 15
ATOM 23737 C CA . ILE A 1 17 ? 1.291 -5.373 -3.464 1.00 0.00 17 ILE A CA 15
ATOM 23738 C C . ILE A 1 17 ? 0.228 -4.488 -4.105 1.00 0.00 17 ILE A C 15
ATOM 23739 O O . ILE A 1 17 ? 0.534 -3.636 -4.939 1.00 0.00 17 ILE A O 15
ATOM 23755 N N . PHE A 1 18 ? -1.024 -4.695 -3.708 1.00 0.00 18 PHE A N 15
ATOM 23756 C CA . PHE A 1 18 ? -2.134 -3.915 -4.243 1.00 0.00 18 PHE A CA 15
ATOM 23757 C C . PHE A 1 18 ? -2.481 -2.755 -3.314 1.00 0.00 18 PHE A C 15
ATOM 23758 O O . PHE A 1 18 ? -2.452 -2.894 -2.091 1.00 0.00 18 PHE A O 15
ATOM 23775 N N . LEU A 1 19 ? -2.809 -1.611 -3.904 1.00 0.00 19 LEU A N 15
ATOM 23776 C CA . LEU A 1 19 ? -3.161 -0.425 -3.131 1.00 0.00 19 LEU A CA 15
ATOM 23777 C C . LEU A 1 19 ? -4.591 0.016 -3.431 1.00 0.00 19 LEU A C 15
ATOM 23778 O O . LEU A 1 19 ? -5.131 -0.280 -4.497 1.00 0.00 19 LEU A O 15
ATOM 23794 N N . ILE A 1 20 ? -5.196 0.726 -2.486 1.00 0.00 20 ILE A N 15
ATOM 23795 C CA . ILE A 1 20 ? -6.561 1.210 -2.650 1.00 0.00 20 ILE A CA 15
ATOM 23796 C C . ILE A 1 20 ? -6.758 2.549 -1.947 1.00 0.00 20 ILE A C 15
ATOM 23797 O O . ILE A 1 20 ? -6.295 2.746 -0.825 1.00 0.00 20 ILE A O 15
ATOM 23813 N N . ALA A 1 21 ? -7.450 3.466 -2.616 1.00 0.00 21 ALA A N 15
ATOM 23814 C CA . ALA A 1 21 ? -7.712 4.785 -2.054 1.00 0.00 21 ALA A CA 15
ATOM 23815 C C . ALA A 1 21 ? -8.589 4.687 -0.810 1.00 0.00 21 ALA A C 15
ATOM 23816 O O . ALA A 1 21 ? -9.694 4.148 -0.859 1.00 0.00 21 ALA A O 15
ATOM 23823 N N . ASN A 1 22 ? -8.089 5.212 0.304 1.00 0.00 22 ASN A N 15
ATOM 23824 C CA . ASN A 1 22 ? -8.827 5.183 1.561 1.00 0.00 22 ASN A CA 15
ATOM 23825 C C . ASN A 1 22 ? -10.261 5.665 1.362 1.00 0.00 22 ASN A C 15
ATOM 23826 O O . ASN A 1 22 ? -10.500 6.682 0.713 1.00 0.00 22 ASN A O 15
ATOM 23837 N N . GLY A 1 23 ? -11.212 4.926 1.926 1.00 0.00 23 GLY A N 15
ATOM 23838 C CA . GLY A 1 23 ? -12.610 5.294 1.800 1.00 0.00 23 GLY A CA 15
ATOM 23839 C C . GLY A 1 23 ? -13.071 5.331 0.356 1.00 0.00 23 GLY A C 15
ATOM 23840 O O . GLY A 1 23 ? -13.940 6.126 -0.005 1.00 0.00 23 GLY A O 15
ATOM 23844 N N . ASP A 1 24 ? -12.488 4.471 -0.472 1.00 0.00 24 ASP A N 15
ATOM 23845 C CA . ASP A 1 24 ? -12.844 4.409 -1.884 1.00 0.00 24 ASP A CA 15
ATOM 23846 C C . ASP A 1 24 ? -13.387 3.031 -2.248 1.00 0.00 24 ASP A C 15
ATOM 23847 O O . ASP A 1 24 ? -12.659 2.037 -2.217 1.00 0.00 24 ASP A O 15
ATOM 23856 N N . LEU A 1 25 ? -14.669 2.977 -2.590 1.00 0.00 25 LEU A N 15
ATOM 23857 C CA . LEU A 1 25 ? -15.311 1.719 -2.959 1.00 0.00 25 LEU A CA 15
ATOM 23858 C C . LEU A 1 25 ? -15.769 1.748 -4.413 1.00 0.00 25 LEU A C 15
ATOM 23859 O O . LEU A 1 25 ? -16.376 0.794 -4.901 1.00 0.00 25 LEU A O 15
ATOM 23875 N N . ILE A 1 26 ? -15.472 2.845 -5.101 1.00 0.00 26 ILE A N 15
ATOM 23876 C CA . ILE A 1 26 ? -15.850 2.995 -6.500 1.00 0.00 26 ILE A CA 15
ATOM 23877 C C . ILE A 1 26 ? -14.692 2.635 -7.424 1.00 0.00 26 ILE A C 15
ATOM 23878 O O . ILE A 1 26 ? -14.897 2.111 -8.518 1.00 0.00 26 ILE A O 15
ATOM 23894 N N . ASN A 1 27 ? -13.473 2.919 -6.975 1.00 0.00 27 ASN A N 15
ATOM 23895 C CA . ASN A 1 27 ? -12.281 2.623 -7.762 1.00 0.00 27 ASN A CA 15
ATOM 23896 C C . ASN A 1 27 ? -11.571 1.383 -7.228 1.00 0.00 27 ASN A C 15
ATOM 23897 O O . ASN A 1 27 ? -11.408 1.202 -6.021 1.00 0.00 27 ASN A O 15
ATOM 23908 N N . PRO A 1 28 ? -11.137 0.508 -8.148 1.00 0.00 28 PRO A N 15
ATOM 23909 C CA . PRO A 1 28 ? -10.436 -0.730 -7.794 1.00 0.00 28 PRO A CA 15
ATOM 23910 C C . PRO A 1 28 ? -9.039 -0.468 -7.242 1.00 0.00 28 PRO A C 15
ATOM 23911 O O . PRO A 1 28 ? -8.668 0.677 -6.985 1.00 0.00 28 PRO A O 15
ATOM 23922 N N . ALA A 1 29 ? -8.269 -1.536 -7.064 1.00 0.00 29 ALA A N 15
ATOM 23923 C CA . ALA A 1 29 ? -6.911 -1.420 -6.545 1.00 0.00 29 ALA A CA 15
ATOM 23924 C C . ALA A 1 29 ? -5.913 -1.172 -7.671 1.00 0.00 29 ALA A C 15
ATOM 23925 O O . ALA A 1 29 ? -6.284 -1.124 -8.843 1.00 0.00 29 ALA A O 15
ATOM 23932 N N . SER A 1 30 ? -4.644 -1.014 -7.306 1.00 0.00 30 SER A N 15
ATOM 23933 C CA . SER A 1 30 ? -3.593 -0.766 -8.285 1.00 0.00 30 SER A CA 15
ATOM 23934 C C . SER A 1 30 ? -2.315 -1.512 -7.911 1.00 0.00 30 SER A C 15
ATOM 23935 O O . SER A 1 30 ? -1.657 -1.182 -6.924 1.00 0.00 30 SER A O 15
ATOM 23943 N N . ARG A 1 31 ? -1.971 -2.519 -8.707 1.00 0.00 31 ARG A N 15
ATOM 23944 C CA . ARG A 1 31 ? -0.774 -3.313 -8.460 1.00 0.00 31 ARG A CA 15
ATOM 23945 C C . ARG A 1 31 ? 0.469 -2.428 -8.433 1.00 0.00 31 ARG A C 15
ATOM 23946 O O . ARG A 1 31 ? 0.973 -2.015 -9.479 1.00 0.00 31 ARG A O 15
ATOM 23967 N N . LEU A 1 32 ? 0.959 -2.141 -7.232 1.00 0.00 32 LEU A N 15
ATOM 23968 C CA . LEU A 1 32 ? 2.144 -1.305 -7.069 1.00 0.00 32 LEU A CA 15
ATOM 23969 C C . LEU A 1 32 ? 3.305 -2.112 -6.497 1.00 0.00 32 LEU A C 15
ATOM 23970 O O . LEU A 1 32 ? 3.226 -2.629 -5.381 1.00 0.00 32 LEU A O 15
ATOM 23986 N N . LEU A 1 33 ? 4.383 -2.214 -7.266 1.00 0.00 33 LEU A N 15
ATOM 23987 C CA . LEU A 1 33 ? 5.563 -2.956 -6.835 1.00 0.00 33 LEU A CA 15
ATOM 23988 C C . LEU A 1 33 ? 6.517 -2.057 -6.055 1.00 0.00 33 LEU A C 15
ATOM 23989 O O . LEU A 1 33 ? 6.696 -0.886 -6.392 1.00 0.00 33 LEU A O 15
ATOM 24005 N N . ILE A 1 34 ? 7.128 -2.612 -5.014 1.00 0.00 34 ILE A N 15
ATOM 24006 C CA . ILE A 1 34 ? 8.066 -1.861 -4.190 1.00 0.00 34 ILE A CA 15
ATOM 24007 C C . ILE A 1 34 ? 9.375 -2.623 -4.014 1.00 0.00 34 ILE A C 15
ATOM 24008 O O . ILE A 1 34 ? 9.420 -3.703 -3.425 1.00 0.00 34 ILE A O 15
ATOM 24024 N N . PRO A 1 35 ? 10.469 -2.047 -4.534 1.00 0.00 35 PRO A N 15
ATOM 24025 C CA . PRO A 1 35 ? 11.801 -2.653 -4.445 1.00 0.00 35 PRO A CA 15
ATOM 24026 C C . PRO A 1 35 ? 12.351 -2.639 -3.023 1.00 0.00 35 PRO A C 15
ATOM 24027 O O . PRO A 1 35 ? 12.217 -1.648 -2.306 1.00 0.00 35 PRO A O 15
ATOM 24038 N N . ARG A 1 36 ? 12.970 -3.744 -2.622 1.00 0.00 36 ARG A N 15
ATOM 24039 C CA . ARG A 1 36 ? 13.539 -3.859 -1.285 1.00 0.00 36 ARG A CA 15
ATOM 24040 C C . ARG A 1 36 ? 14.153 -2.534 -0.840 1.00 0.00 36 ARG A C 15
ATOM 24041 O O . ARG A 1 36 ? 13.886 -2.052 0.261 1.00 0.00 36 ARG A O 15
ATOM 24062 N N . LYS A 1 37 ? 14.977 -1.950 -1.704 1.00 0.00 37 LYS A N 15
ATOM 24063 C CA . LYS A 1 37 ? 15.628 -0.681 -1.402 1.00 0.00 37 LYS A CA 15
ATOM 24064 C C . LYS A 1 37 ? 14.625 0.329 -0.855 1.00 0.00 37 LYS A C 15
ATOM 24065 O O . LYS A 1 37 ? 14.867 0.969 0.169 1.00 0.00 37 LYS A O 15
ATOM 24084 N N . THR A 1 38 ? 13.496 0.468 -1.544 1.00 0.00 38 THR A N 15
ATOM 24085 C CA . THR A 1 38 ? 12.456 1.400 -1.128 1.00 0.00 38 THR A CA 15
ATOM 24086 C C . THR A 1 38 ? 11.736 0.899 0.118 1.00 0.00 38 THR A C 15
ATOM 24087 O O . THR A 1 38 ? 11.313 1.689 0.964 1.00 0.00 38 THR A O 15
ATOM 24098 N N . LEU A 1 39 ? 11.598 -0.418 0.227 1.00 0.00 39 LEU A N 15
ATOM 24099 C CA . LEU A 1 39 ? 10.929 -1.026 1.372 1.00 0.00 39 LEU A CA 15
ATOM 24100 C C . LEU A 1 39 ? 11.651 -0.682 2.671 1.00 0.00 39 LEU A C 15
ATOM 24101 O O . LEU A 1 39 ? 11.125 -0.900 3.761 1.00 0.00 39 LEU A O 15
ATOM 24117 N N . ASN A 1 40 ? 12.860 -0.143 2.545 1.00 0.00 40 ASN A N 15
ATOM 24118 C CA . ASN A 1 40 ? 13.654 0.232 3.709 1.00 0.00 40 ASN A CA 15
ATOM 24119 C C . ASN A 1 40 ? 13.350 1.665 4.136 1.00 0.00 40 ASN A C 15
ATOM 24120 O O . ASN A 1 40 ? 13.655 2.065 5.259 1.00 0.00 40 ASN A O 15
ATOM 24131 N N . GLN A 1 41 ? 12.747 2.431 3.233 1.00 0.00 41 GLN A N 15
ATOM 24132 C CA . GLN A 1 41 ? 12.401 3.818 3.517 1.00 0.00 41 GLN A CA 15
ATOM 24133 C C . GLN A 1 41 ? 10.893 4.032 3.436 1.00 0.00 41 GLN A C 15
ATOM 24134 O O . GLN A 1 41 ? 10.205 3.375 2.654 1.00 0.00 41 GLN A O 15
ATOM 24148 N N . TRP A 1 42 ? 10.387 4.953 4.247 1.00 0.00 42 TRP A N 15
ATOM 24149 C CA . TRP A 1 42 ? 8.959 5.252 4.267 1.00 0.00 42 TRP A CA 15
ATOM 24150 C C . TRP A 1 42 ? 8.651 6.492 3.435 1.00 0.00 42 TRP A C 15
ATOM 24151 O O . TRP A 1 42 ? 7.654 6.535 2.715 1.00 0.00 42 TRP A O 15
ATOM 24172 N N . ASP A 1 43 ? 9.513 7.497 3.539 1.00 0.00 43 ASP A N 15
ATOM 24173 C CA . ASP A 1 43 ? 9.333 8.738 2.794 1.00 0.00 43 ASP A CA 15
ATOM 24174 C C . ASP A 1 43 ? 9.543 8.511 1.300 1.00 0.00 43 ASP A C 15
ATOM 24175 O O . ASP A 1 43 ? 9.174 9.348 0.476 1.00 0.00 43 ASP A O 15
ATOM 24184 N N . HIS A 1 44 ? 10.139 7.373 0.958 1.00 0.00 44 HIS A N 15
ATOM 24185 C CA . HIS A 1 44 ? 10.398 7.035 -0.437 1.00 0.00 44 HIS A CA 15
ATOM 24186 C C . HIS A 1 44 ? 9.269 6.184 -1.009 1.00 0.00 44 HIS A C 15
ATOM 24187 O O . HIS A 1 44 ? 8.899 6.326 -2.175 1.00 0.00 44 HIS A O 15
ATOM 24202 N N . VAL A 1 45 ? 8.724 5.298 -0.181 1.00 0.00 45 VAL A N 15
ATOM 24203 C CA . VAL A 1 45 ? 7.636 4.424 -0.604 1.00 0.00 45 VAL A CA 15
ATOM 24204 C C . VAL A 1 45 ? 6.323 5.192 -0.710 1.00 0.00 45 VAL A C 15
ATOM 24205 O O . VAL A 1 45 ? 5.578 5.039 -1.679 1.00 0.00 45 VAL A O 15
ATOM 24218 N N . LEU A 1 46 ? 6.046 6.020 0.291 1.00 0.00 46 LEU A N 15
ATOM 24219 C CA . LEU A 1 46 ? 4.822 6.814 0.311 1.00 0.00 46 LEU A CA 15
ATOM 24220 C C . LEU A 1 46 ? 4.763 7.753 -0.889 1.00 0.00 46 LEU A C 15
ATOM 24221 O O . LEU A 1 46 ? 3.685 8.177 -1.304 1.00 0.00 46 LEU A O 15
ATOM 24237 N N . GLN A 1 47 ? 5.929 8.072 -1.442 1.00 0.00 47 GLN A N 15
ATOM 24238 C CA . GLN A 1 47 ? 6.009 8.961 -2.595 1.00 0.00 47 GLN A CA 15
ATOM 24239 C C . GLN A 1 47 ? 5.764 8.194 -3.891 1.00 0.00 47 GLN A C 15
ATOM 24240 O O . GLN A 1 47 ? 5.409 8.781 -4.913 1.00 0.00 47 GLN A O 15
ATOM 24254 N N . MET A 1 48 ? 5.956 6.880 -3.840 1.00 0.00 48 MET A N 15
ATOM 24255 C CA . MET A 1 48 ? 5.755 6.033 -5.011 1.00 0.00 48 MET A CA 15
ATOM 24256 C C . MET A 1 48 ? 4.348 5.446 -5.021 1.00 0.00 48 MET A C 15
ATOM 24257 O O . MET A 1 48 ? 3.724 5.320 -6.075 1.00 0.00 48 MET A O 15
ATOM 24271 N N . VAL A 1 49 ? 3.852 5.086 -3.841 1.00 0.00 49 VAL A N 15
ATOM 24272 C CA . VAL A 1 49 ? 2.518 4.512 -3.714 1.00 0.00 49 VAL A CA 15
ATOM 24273 C C . VAL A 1 49 ? 1.459 5.457 -4.271 1.00 0.00 49 VAL A C 15
ATOM 24274 O O . VAL A 1 49 ? 0.633 5.066 -5.096 1.00 0.00 49 VAL A O 15
ATOM 24287 N N . THR A 1 50 ? 1.488 6.705 -3.814 1.00 0.00 50 THR A N 15
ATOM 24288 C CA . THR A 1 50 ? 0.530 7.707 -4.265 1.00 0.00 50 THR A CA 15
ATOM 24289 C C . THR A 1 50 ? 0.313 7.621 -5.771 1.00 0.00 50 THR A C 15
ATOM 24290 O O . THR A 1 50 ? -0.823 7.606 -6.243 1.00 0.00 50 THR A O 15
ATOM 24301 N N . GLU A 1 51 ? 1.410 7.564 -6.520 1.00 0.00 51 GLU A N 15
ATOM 24302 C CA . GLU A 1 51 ? 1.338 7.480 -7.974 1.00 0.00 51 GLU A CA 15
ATOM 24303 C C . GLU A 1 51 ? 0.160 6.614 -8.411 1.00 0.00 51 GLU A C 15
ATOM 24304 O O . GLU A 1 51 ? -0.543 6.938 -9.368 1.00 0.00 51 GLU A O 15
ATOM 24316 N N . LYS A 1 52 ? -0.048 5.509 -7.703 1.00 0.00 52 LYS A N 15
ATOM 24317 C CA . LYS A 1 52 ? -1.140 4.594 -8.015 1.00 0.00 52 LYS A CA 15
ATOM 24318 C C . LYS A 1 52 ? -2.441 5.057 -7.366 1.00 0.00 52 LYS A C 15
ATOM 24319 O O . LYS A 1 52 ? -3.494 5.069 -8.004 1.00 0.00 52 LYS A O 15
ATOM 24338 N N . ILE A 1 53 ? -2.359 5.439 -6.096 1.00 0.00 53 ILE A N 15
ATOM 24339 C CA . ILE A 1 53 ? -3.529 5.905 -5.362 1.00 0.00 53 ILE A CA 15
ATOM 24340 C C . ILE A 1 53 ? -3.420 7.392 -5.041 1.00 0.00 53 ILE A C 15
ATOM 24341 O O . ILE A 1 53 ? -2.793 7.781 -4.056 1.00 0.00 53 ILE A O 15
ATOM 24357 N N . THR A 1 54 ? -4.037 8.220 -5.879 1.00 0.00 54 THR A N 15
ATOM 24358 C CA . THR A 1 54 ? -4.010 9.664 -5.684 1.00 0.00 54 THR A CA 15
ATOM 24359 C C . THR A 1 54 ? -5.258 10.143 -4.951 1.00 0.00 54 THR A C 15
ATOM 24360 O O . THR A 1 54 ? -6.321 10.304 -5.552 1.00 0.00 54 THR A O 15
ATOM 24371 N N . LEU A 1 55 ? -5.123 10.369 -3.649 1.00 0.00 55 LEU A N 15
ATOM 24372 C CA . LEU A 1 55 ? -6.240 10.832 -2.832 1.00 0.00 55 LEU A CA 15
ATOM 24373 C C . LEU A 1 55 ? -6.649 12.249 -3.221 1.00 0.00 55 LEU A C 15
ATOM 24374 O O . LEU A 1 55 ? -5.799 13.108 -3.455 1.00 0.00 55 LEU A O 15
ATOM 24390 N N . ARG A 1 56 ? -7.955 12.485 -3.287 1.00 0.00 56 ARG A N 15
ATOM 24391 C CA . ARG A 1 56 ? -8.476 13.798 -3.646 1.00 0.00 56 ARG A CA 15
ATOM 24392 C C . ARG A 1 56 ? -7.844 14.889 -2.786 1.00 0.00 56 ARG A C 15
ATOM 24393 O O . ARG A 1 56 ? -7.543 15.979 -3.271 1.00 0.00 56 ARG A O 15
ATOM 24414 N N . SER A 1 57 ? -7.645 14.585 -1.507 1.00 0.00 57 SER A N 15
ATOM 24415 C CA . SER A 1 57 ? -7.053 15.541 -0.578 1.00 0.00 57 SER A CA 15
ATOM 24416 C C . SER A 1 57 ? -5.593 15.808 -0.931 1.00 0.00 57 SER A C 15
ATOM 24417 O O . SER A 1 57 ? -5.058 16.877 -0.639 1.00 0.00 57 SER A O 15
ATOM 24425 N N . GLY A 1 58 ? -4.954 14.828 -1.563 1.00 0.00 58 GLY A N 15
ATOM 24426 C CA . GLY A 1 58 ? -3.562 14.976 -1.946 1.00 0.00 58 GLY A CA 15
ATOM 24427 C C . GLY A 1 58 ? -2.866 13.642 -2.128 1.00 0.00 58 GLY A C 15
ATOM 24428 O O . GLY A 1 58 ? -3.145 12.913 -3.080 1.00 0.00 58 GLY A O 15
ATOM 24432 N N . ALA A 1 59 ? -1.957 13.321 -1.214 1.00 0.00 59 ALA A N 15
ATOM 24433 C CA . ALA A 1 59 ? -1.219 12.066 -1.277 1.00 0.00 59 ALA A CA 15
ATOM 24434 C C . ALA A 1 59 ? -1.363 11.278 0.020 1.00 0.00 59 ALA A C 15
ATOM 24435 O O . ALA A 1 59 ? -1.963 11.754 0.984 1.00 0.00 59 ALA A O 15
ATOM 24442 N N . VAL A 1 60 ? -0.811 10.069 0.038 1.00 0.00 60 VAL A N 15
ATOM 24443 C CA . VAL A 1 60 ? -0.878 9.214 1.217 1.00 0.00 60 VAL A CA 15
ATOM 24444 C C . VAL A 1 60 ? 0.351 9.399 2.100 1.00 0.00 60 VAL A C 15
ATOM 24445 O O . VAL A 1 60 ? 1.445 9.682 1.609 1.00 0.00 60 VAL A O 15
ATOM 24458 N N . HIS A 1 61 ? 0.165 9.237 3.406 1.00 0.00 61 HIS A N 15
ATOM 24459 C CA . HIS A 1 61 ? 1.259 9.384 4.359 1.00 0.00 61 HIS A CA 15
ATOM 24460 C C . HIS A 1 61 ? 1.393 8.139 5.230 1.00 0.00 61 HIS A C 15
ATOM 24461 O O . HIS A 1 61 ? 2.460 7.867 5.781 1.00 0.00 61 HIS A O 15
ATOM 24476 N N . ARG A 1 62 ? 0.304 7.386 5.350 1.00 0.00 62 ARG A N 15
ATOM 24477 C CA . ARG A 1 62 ? 0.300 6.171 6.155 1.00 0.00 62 ARG A CA 15
ATOM 24478 C C . ARG A 1 62 ? -0.237 4.989 5.353 1.00 0.00 62 ARG A C 15
ATOM 24479 O O . ARG A 1 62 ? -0.584 5.128 4.179 1.00 0.00 62 ARG A O 15
ATOM 24500 N N . LEU A 1 63 ? -0.303 3.827 5.994 1.00 0.00 63 LEU A N 15
ATOM 24501 C CA . LEU A 1 63 ? -0.797 2.620 5.340 1.00 0.00 63 LEU A CA 15
ATOM 24502 C C . LEU A 1 63 ? -1.706 1.828 6.275 1.00 0.00 63 LEU A C 15
ATOM 24503 O O . LEU A 1 63 ? -1.413 1.676 7.461 1.00 0.00 63 LEU A O 15
ATOM 24519 N N . TYR A 1 64 ? -2.809 1.324 5.732 1.00 0.00 64 TYR A N 15
ATOM 24520 C CA . TYR A 1 64 ? -3.761 0.548 6.517 1.00 0.00 64 TYR A CA 15
ATOM 24521 C C . TYR A 1 64 ? -4.261 -0.659 5.729 1.00 0.00 64 TYR A C 15
ATOM 24522 O O . TYR A 1 64 ? -4.518 -0.569 4.527 1.00 0.00 64 TYR A O 15
ATOM 24540 N N . THR A 1 65 ? -4.399 -1.789 6.414 1.00 0.00 65 THR A N 15
ATOM 24541 C CA . THR A 1 65 ? -4.868 -3.015 5.780 1.00 0.00 65 THR A CA 15
ATOM 24542 C C . THR A 1 65 ? -6.379 -3.158 5.911 1.00 0.00 65 THR A C 15
ATOM 24543 O O . THR A 1 65 ? -7.014 -2.457 6.700 1.00 0.00 65 THR A O 15
ATOM 24554 N N . LEU A 1 66 ? -6.952 -4.071 5.134 1.00 0.00 66 LEU A N 15
ATOM 24555 C CA . LEU A 1 66 ? -8.391 -4.307 5.164 1.00 0.00 66 LEU A CA 15
ATOM 24556 C C . LEU A 1 66 ? -8.839 -4.765 6.549 1.00 0.00 66 LEU A C 15
ATOM 24557 O O . LEU A 1 66 ? -9.975 -4.521 6.955 1.00 0.00 66 LEU A O 15
ATOM 24573 N N . GLU A 1 67 ? -7.939 -5.427 7.268 1.00 0.00 67 GLU A N 15
ATOM 24574 C CA . GLU A 1 67 ? -8.242 -5.917 8.607 1.00 0.00 67 GLU A CA 15
ATOM 24575 C C . GLU A 1 67 ? -8.327 -4.763 9.602 1.00 0.00 67 GLU A C 15
ATOM 24576 O O . GLU A 1 67 ? -8.889 -4.904 10.687 1.00 0.00 67 GLU A O 15
ATOM 24588 N N . GLY A 1 68 ? -7.765 -3.619 9.223 1.00 0.00 68 GLY A N 15
ATOM 24589 C CA . GLY A 1 68 ? -7.787 -2.457 10.092 1.00 0.00 68 GLY A CA 15
ATOM 24590 C C . GLY A 1 68 ? -6.469 -2.243 10.808 1.00 0.00 68 GLY A C 15
ATOM 24591 O O . GLY A 1 68 ? -6.419 -1.596 11.854 1.00 0.00 68 GLY A O 15
ATOM 24595 N N . LYS A 1 69 ? -5.396 -2.790 10.245 1.00 0.00 69 LYS A N 15
ATOM 24596 C CA . LYS A 1 69 ? -4.070 -2.657 10.836 1.00 0.00 69 LYS A CA 15
ATOM 24597 C C . LYS A 1 69 ? -3.275 -1.552 10.147 1.00 0.00 69 LYS A C 15
ATOM 24598 O O . LYS A 1 69 ? -3.390 -1.353 8.937 1.00 0.00 69 LYS A O 15
ATOM 24617 N N . LEU A 1 70 ? -2.470 -0.836 10.924 1.00 0.00 70 LEU A N 15
ATOM 24618 C CA . LEU A 1 70 ? -1.655 0.249 10.388 1.00 0.00 70 LEU A CA 15
ATOM 24619 C C . LEU A 1 70 ? -0.231 -0.224 10.114 1.00 0.00 70 LEU A C 15
ATOM 24620 O O . LEU A 1 70 ? 0.324 -1.025 10.866 1.00 0.00 70 LEU A O 15
ATOM 24636 N N . VAL A 1 71 ? 0.356 0.278 9.032 1.00 0.00 71 VAL A N 15
ATOM 24637 C CA . VAL A 1 71 ? 1.717 -0.091 8.660 1.00 0.00 71 VAL A CA 15
ATOM 24638 C C . VAL A 1 71 ? 2.679 1.073 8.872 1.00 0.00 71 VAL A C 15
ATOM 24639 O O . VAL A 1 71 ? 2.804 1.950 8.019 1.00 0.00 71 VAL A O 15
ATOM 24652 N N . GLU A 1 72 ? 3.357 1.073 10.016 1.00 0.00 72 GLU A N 15
ATOM 24653 C CA . GLU A 1 72 ? 4.308 2.130 10.340 1.00 0.00 72 GLU A CA 15
ATOM 24654 C C . GLU A 1 72 ? 5.607 1.950 9.561 1.00 0.00 72 GLU A C 15
ATOM 24655 O O . GLU A 1 72 ? 6.371 2.898 9.379 1.00 0.00 72 GLU A O 15
ATOM 24667 N N . SER A 1 73 ? 5.851 0.726 9.103 1.00 0.00 73 SER A N 15
ATOM 24668 C CA . SER A 1 73 ? 7.060 0.419 8.347 1.00 0.00 73 SER A CA 15
ATOM 24669 C C . SER A 1 73 ? 6.783 -0.643 7.288 1.00 0.00 73 SER A C 15
ATOM 24670 O O . SER A 1 73 ? 5.680 -1.181 7.204 1.00 0.00 73 SER A O 15
ATOM 24678 N N . GLY A 1 74 ? 7.796 -0.942 6.479 1.00 0.00 74 GLY A N 15
ATOM 24679 C CA . GLY A 1 74 ? 7.643 -1.938 5.435 1.00 0.00 74 GLY A CA 15
ATOM 24680 C C . GLY A 1 74 ? 7.791 -3.353 5.958 1.00 0.00 74 GLY A C 15
ATOM 24681 O O . GLY A 1 74 ? 8.221 -4.249 5.232 1.00 0.00 74 GLY A O 15
ATOM 24685 N N . ALA A 1 75 ? 7.436 -3.555 7.223 1.00 0.00 75 ALA A N 15
ATOM 24686 C CA . ALA A 1 75 ? 7.531 -4.871 7.843 1.00 0.00 75 ALA A CA 15
ATOM 24687 C C . ALA A 1 75 ? 6.162 -5.536 7.932 1.00 0.00 75 ALA A C 15
ATOM 24688 O O . ALA A 1 75 ? 6.062 -6.751 8.097 1.00 0.00 75 ALA A O 15
ATOM 24695 N N . GLU A 1 76 ? 5.110 -4.731 7.823 1.00 0.00 76 GLU A N 15
ATOM 24696 C CA . GLU A 1 76 ? 3.746 -5.243 7.894 1.00 0.00 76 GLU A CA 15
ATOM 24697 C C . GLU A 1 76 ? 3.165 -5.438 6.497 1.00 0.00 76 GLU A C 15
ATOM 24698 O O . GLU A 1 76 ? 1.949 -5.399 6.307 1.00 0.00 76 GLU A O 15
ATOM 24710 N N . LEU A 1 77 ? 4.043 -5.647 5.521 1.00 0.00 77 LEU A N 15
ATOM 24711 C CA . LEU A 1 77 ? 3.618 -5.848 4.140 1.00 0.00 77 LEU A CA 15
ATOM 24712 C C . LEU A 1 77 ? 3.651 -7.327 3.770 1.00 0.00 77 LEU A C 15
ATOM 24713 O O . LEU A 1 77 ? 4.136 -8.158 4.538 1.00 0.00 77 LEU A O 15
ATOM 24729 N N . GLU A 1 78 ? 3.134 -7.648 2.588 1.00 0.00 78 GLU A N 15
ATOM 24730 C CA . GLU A 1 78 ? 3.106 -9.028 2.117 1.00 0.00 78 GLU A CA 15
ATOM 24731 C C . GLU A 1 78 ? 2.975 -9.080 0.597 1.00 0.00 78 GLU A C 15
ATOM 24732 O O . GLU A 1 78 ? 2.532 -8.121 -0.032 1.00 0.00 78 GLU A O 15
ATOM 24744 N N . ASN A 1 79 ? 3.365 -10.210 0.015 1.00 0.00 79 ASN A N 15
ATOM 24745 C CA . ASN A 1 79 ? 3.294 -10.388 -1.431 1.00 0.00 79 ASN A CA 15
ATOM 24746 C C . ASN A 1 79 ? 1.913 -10.882 -1.850 1.00 0.00 79 ASN A C 15
ATOM 24747 O O . ASN A 1 79 ? 1.410 -11.874 -1.323 1.00 0.00 79 ASN A O 15
ATOM 24758 N N . GLY A 1 80 ? 1.304 -10.183 -2.804 1.00 0.00 80 GLY A N 15
ATOM 24759 C CA . GLY A 1 80 ? -0.013 -10.566 -3.279 1.00 0.00 80 GLY A CA 15
ATOM 24760 C C . GLY A 1 80 ? -1.111 -10.204 -2.298 1.00 0.00 80 GLY A C 15
ATOM 24761 O O . GLY A 1 80 ? -2.116 -10.905 -2.196 1.00 0.00 80 GLY A O 15
ATOM 24765 N N . GLN A 1 81 ? -0.916 -9.106 -1.575 1.00 0.00 81 GLN A N 15
ATOM 24766 C CA . GLN A 1 81 ? -1.898 -8.653 -0.596 1.00 0.00 81 GLN A CA 15
ATOM 24767 C C . GLN A 1 81 ? -2.396 -7.251 -0.932 1.00 0.00 81 GLN A C 15
ATOM 24768 O O . GLN A 1 81 ? -1.848 -6.580 -1.807 1.00 0.00 81 GLN A O 15
ATOM 24782 N N . PHE A 1 82 ? -3.437 -6.815 -0.231 1.00 0.00 82 PHE A N 15
ATOM 24783 C CA . PHE A 1 82 ? -4.010 -5.493 -0.456 1.00 0.00 82 PHE A CA 15
ATOM 24784 C C . PHE A 1 82 ? -3.727 -4.569 0.725 1.00 0.00 82 PHE A C 15
ATOM 24785 O O . PHE A 1 82 ? -3.686 -5.009 1.875 1.00 0.00 82 PHE A O 15
ATOM 24802 N N . TYR A 1 83 ? -3.533 -3.288 0.434 1.00 0.00 83 TYR A N 15
ATOM 24803 C CA . TYR A 1 83 ? -3.251 -2.302 1.470 1.00 0.00 83 TYR A CA 15
ATOM 24804 C C . TYR A 1 83 ? -3.831 -0.941 1.100 1.00 0.00 83 TYR A C 15
ATOM 24805 O O . TYR A 1 83 ? -3.519 -0.386 0.046 1.00 0.00 83 TYR A O 15
ATOM 24823 N N . VAL A 1 84 ? -4.678 -0.408 1.975 1.00 0.00 84 VAL A N 15
ATOM 24824 C CA . VAL A 1 84 ? -5.302 0.889 1.743 1.00 0.00 84 VAL A CA 15
ATOM 24825 C C . VAL A 1 84 ? -4.364 2.027 2.129 1.00 0.00 84 VAL A C 15
ATOM 24826 O O . VAL A 1 84 ? -3.775 2.020 3.209 1.00 0.00 84 VAL A O 15
ATOM 24839 N N . ALA A 1 85 ? -4.230 3.004 1.238 1.00 0.00 85 ALA A N 15
ATOM 24840 C CA . ALA A 1 85 ? -3.365 4.151 1.486 1.00 0.00 85 ALA A CA 15
ATOM 24841 C C . ALA A 1 85 ? -4.127 5.271 2.186 1.00 0.00 85 ALA A C 15
ATOM 24842 O O . ALA A 1 85 ? -4.967 5.938 1.581 1.00 0.00 85 ALA A O 15
ATOM 24849 N N . VAL A 1 86 ? -3.829 5.473 3.466 1.00 0.00 86 VAL A N 15
ATOM 24850 C CA . VAL A 1 86 ? -4.485 6.514 4.249 1.00 0.00 86 VAL A CA 15
ATOM 24851 C C . VAL A 1 86 ? -3.632 7.775 4.312 1.00 0.00 86 VAL A C 15
ATOM 24852 O O . VAL A 1 86 ? -2.511 7.754 4.818 1.00 0.00 86 VAL A O 15
ATOM 24865 N N . GLY A 1 87 ? -4.171 8.875 3.793 1.00 0.00 87 GLY A N 15
ATOM 24866 C CA . GLY A 1 87 ? -3.445 10.131 3.801 1.00 0.00 87 GLY A CA 15
ATOM 24867 C C . GLY A 1 87 ? -3.652 10.913 5.083 1.00 0.00 87 GLY A C 15
ATOM 24868 O O . GLY A 1 87 ? -3.937 10.334 6.132 1.00 0.00 87 GLY A O 15
ATOM 24872 N N . ARG A 1 88 ? -3.508 12.231 5.000 1.00 0.00 88 ARG A N 15
ATOM 24873 C CA . ARG A 1 88 ? -3.679 13.093 6.164 1.00 0.00 88 ARG A CA 15
ATOM 24874 C C . ARG A 1 88 ? -5.006 12.809 6.861 1.00 0.00 88 ARG A C 15
ATOM 24875 O O . ARG A 1 88 ? -5.157 13.061 8.057 1.00 0.00 88 ARG A O 15
ATOM 24896 N N . ASP A 1 89 ? -5.964 12.284 6.106 1.00 0.00 89 ASP A N 15
ATOM 24897 C CA . ASP A 1 89 ? -7.279 11.965 6.651 1.00 0.00 89 ASP A CA 15
ATOM 24898 C C . ASP A 1 89 ? -7.260 10.614 7.359 1.00 0.00 89 ASP A C 15
ATOM 24899 O O . ASP A 1 89 ? -6.347 9.811 7.166 1.00 0.00 89 ASP A O 15
ATOM 24908 N N . LYS A 1 90 ? -8.274 10.369 8.182 1.00 0.00 90 LYS A N 15
ATOM 24909 C CA . LYS A 1 90 ? -8.376 9.116 8.920 1.00 0.00 90 LYS A CA 15
ATOM 24910 C C . LYS A 1 90 ? -8.717 7.960 7.985 1.00 0.00 90 LYS A C 15
ATOM 24911 O O . LYS A 1 90 ? -9.039 8.169 6.816 1.00 0.00 90 LYS A O 15
ATOM 24930 N N . PHE A 1 91 ? -8.645 6.741 8.509 1.00 0.00 91 PHE A N 15
ATOM 24931 C CA . PHE A 1 91 ? -8.946 5.551 7.721 1.00 0.00 91 PHE A CA 15
ATOM 24932 C C . PHE A 1 91 ? -10.429 5.202 7.809 1.00 0.00 91 PHE A C 15
ATOM 24933 O O . PHE A 1 91 ? -10.901 4.699 8.829 1.00 0.00 91 PHE A O 15
ATOM 24950 N N . LYS A 1 92 ? -11.159 5.473 6.732 1.00 0.00 92 LYS A N 15
ATOM 24951 C CA . LYS A 1 92 ? -12.589 5.188 6.685 1.00 0.00 92 LYS A CA 15
ATOM 24952 C C . LYS A 1 92 ? -12.840 3.696 6.496 1.00 0.00 92 LYS A C 15
ATOM 24953 O O . LYS A 1 92 ? -13.112 3.237 5.386 1.00 0.00 92 LYS A O 15
ATOM 24972 N N . LYS A 1 93 ? -12.749 2.942 7.586 1.00 0.00 93 LYS A N 15
ATOM 24973 C CA . LYS A 1 93 ? -12.968 1.501 7.542 1.00 0.00 93 LYS A CA 15
ATOM 24974 C C . LYS A 1 93 ? -14.133 1.157 6.619 1.00 0.00 93 LYS A C 15
ATOM 24975 O O . LYS A 1 93 ? -15.285 1.489 6.906 1.00 0.00 93 LYS A O 15
ATOM 24994 N N . LEU A 1 94 ? -13.828 0.489 5.513 1.00 0.00 94 LEU A N 15
ATOM 24995 C CA . LEU A 1 94 ? -14.850 0.097 4.548 1.00 0.00 94 LEU A CA 15
ATOM 24996 C C . LEU A 1 94 ? -14.509 -1.244 3.908 1.00 0.00 94 LEU A C 15
ATOM 24997 O O . LEU A 1 94 ? -13.349 -1.652 3.843 1.00 0.00 94 LEU A O 15
ATOM 25013 N N . PRO A 1 95 ? -15.543 -1.947 3.420 1.00 0.00 95 PRO A N 15
ATOM 25014 C CA . PRO A 1 95 ? -15.377 -3.252 2.773 1.00 0.00 95 PRO A CA 15
ATOM 25015 C C . PRO A 1 95 ? -14.685 -3.143 1.418 1.00 0.00 95 PRO A C 15
ATOM 25016 O O . PRO A 1 95 ? -15.296 -2.738 0.429 1.00 0.00 95 PRO A O 15
ATOM 25027 N N . TYR A 1 96 ? -13.409 -3.508 1.381 1.00 0.00 96 TYR A N 15
ATOM 25028 C CA . TYR A 1 96 ? -12.633 -3.450 0.147 1.00 0.00 96 TYR A CA 15
ATOM 25029 C C . TYR A 1 96 ? -12.484 -4.838 -0.468 1.00 0.00 96 TYR A C 15
ATOM 25030 O O . TYR A 1 96 ? -12.347 -4.979 -1.683 1.00 0.00 96 TYR A O 15
ATOM 25048 N N . GLY A 1 97 ? -12.511 -5.861 0.381 1.00 0.00 97 GLY A N 15
ATOM 25049 C CA . GLY A 1 97 ? -12.378 -7.225 -0.097 1.00 0.00 97 GLY A CA 15
ATOM 25050 C C . GLY A 1 97 ? -13.403 -7.569 -1.160 1.00 0.00 97 GLY A C 15
ATOM 25051 O O . GLY A 1 97 ? -13.242 -8.545 -1.892 1.00 0.00 97 GLY A O 15
ATOM 25055 N N . GLU A 1 98 ? -14.460 -6.767 -1.243 1.00 0.00 98 GLU A N 15
ATOM 25056 C CA . GLU A 1 98 ? -15.515 -6.995 -2.223 1.00 0.00 98 GLU A CA 15
ATOM 25057 C C . GLU A 1 98 ? -15.145 -6.387 -3.573 1.00 0.00 98 GLU A C 15
ATOM 25058 O O . GLU A 1 98 ? -15.574 -6.869 -4.622 1.00 0.00 98 GLU A O 15
ATOM 25070 N N . LEU A 1 99 ? -14.346 -5.327 -3.538 1.00 0.00 99 LEU A N 15
ATOM 25071 C CA . LEU A 1 99 ? -13.917 -4.651 -4.758 1.00 0.00 99 LEU A CA 15
ATOM 25072 C C . LEU A 1 99 ? -12.832 -5.452 -5.471 1.00 0.00 99 LEU A C 15
ATOM 25073 O O . LEU A 1 99 ? -12.552 -5.227 -6.649 1.00 0.00 99 LEU A O 15
ATOM 25089 N N . LEU A 1 100 ? -12.226 -6.389 -4.751 1.00 0.00 100 LEU A N 15
ATOM 25090 C CA . LEU A 1 100 ? -11.173 -7.226 -5.315 1.00 0.00 100 LEU A CA 15
ATOM 25091 C C . LEU A 1 100 ? -11.754 -8.258 -6.277 1.00 0.00 100 LEU A C 15
ATOM 25092 O O . LEU A 1 100 ? -11.452 -8.248 -7.471 1.00 0.00 100 LEU A O 15
ATOM 25108 N N . PHE A 1 101 ? -12.590 -9.146 -5.750 1.00 0.00 101 PHE A N 15
ATOM 25109 C CA . PHE A 1 101 ? -13.215 -10.183 -6.562 1.00 0.00 101 PHE A CA 15
ATOM 25110 C C . PHE A 1 101 ? -14.736 -10.067 -6.518 1.00 0.00 101 PHE A C 15
ATOM 25111 O O . PHE A 1 101 ? -15.347 -10.176 -5.454 1.00 0.00 101 PHE A O 15
ATOM 25128 N N . ASP A 1 102 ? -15.340 -9.843 -7.679 1.00 0.00 102 ASP A N 15
ATOM 25129 C CA . ASP A 1 102 ? -16.789 -9.712 -7.775 1.00 0.00 102 ASP A CA 15
ATOM 25130 C C . ASP A 1 102 ? -17.487 -10.741 -6.892 1.00 0.00 102 ASP A C 15
ATOM 25131 O O . ASP A 1 102 ? -16.967 -11.833 -6.664 1.00 0.00 102 ASP A O 15
ATOM 25140 N N . SER A 1 103 ? -18.668 -10.384 -6.396 1.00 0.00 103 SER A N 15
ATOM 25141 C CA . SER A 1 103 ? -19.435 -11.274 -5.533 1.00 0.00 103 SER A CA 15
ATOM 25142 C C . SER A 1 103 ? -20.933 -11.037 -5.702 1.00 0.00 103 SER A C 15
ATOM 25143 O O . SER A 1 103 ? -21.396 -9.897 -5.697 1.00 0.00 103 SER A O 15
ATOM 25151 N N . GLY A 1 104 ? -21.685 -12.123 -5.851 1.00 0.00 104 GLY A N 15
ATOM 25152 C CA . GLY A 1 104 ? -23.122 -12.013 -6.020 1.00 0.00 104 GLY A CA 15
ATOM 25153 C C . GLY A 1 104 ? -23.778 -11.226 -4.903 1.00 0.00 104 GLY A C 15
ATOM 25154 O O . GLY A 1 104 ? -23.677 -11.575 -3.726 1.00 0.00 104 GLY A O 15
ATOM 25158 N N . PRO A 1 105 ? -24.469 -10.135 -5.268 1.00 0.00 105 PRO A N 15
ATOM 25159 C CA . PRO A 1 105 ? -25.157 -9.274 -4.302 1.00 0.00 105 PRO A CA 15
ATOM 25160 C C . PRO A 1 105 ? -26.371 -9.954 -3.680 1.00 0.00 105 PRO A C 15
ATOM 25161 O O . PRO A 1 105 ? -27.052 -10.746 -4.331 1.00 0.00 105 PRO A O 15
ATOM 25172 N N . SER A 1 106 ? -26.637 -9.640 -2.416 1.00 0.00 106 SER A N 15
ATOM 25173 C CA . SER A 1 106 ? -27.768 -10.224 -1.705 1.00 0.00 106 SER A CA 15
ATOM 25174 C C . SER A 1 106 ? -28.826 -9.167 -1.404 1.00 0.00 106 SER A C 15
ATOM 25175 O O . SER A 1 106 ? -29.982 -9.297 -1.806 1.00 0.00 106 SER A O 15
ATOM 25183 N N . SER A 1 107 ? -28.420 -8.118 -0.695 1.00 0.00 107 SER A N 15
ATOM 25184 C CA . SER A 1 107 ? -29.332 -7.039 -0.336 1.00 0.00 107 SER A CA 15
ATOM 25185 C C . SER A 1 107 ? -29.865 -6.341 -1.583 1.00 0.00 107 SER A C 15
ATOM 25186 O O . SER A 1 107 ? -29.112 -5.715 -2.327 1.00 0.00 107 SER A O 15
ATOM 25194 N N . GLY A 1 108 ? -31.172 -6.453 -1.804 1.00 0.00 108 GLY A N 15
ATOM 25195 C CA . GLY A 1 108 ? -31.784 -5.829 -2.962 1.00 0.00 108 GLY A CA 15
ATOM 25196 C C . GLY A 1 108 ? -31.349 -4.388 -3.142 1.00 0.00 108 GLY A C 15
ATOM 25197 O O . GLY A 1 108 ? -31.480 -3.824 -4.228 1.00 0.00 108 GLY A O 15
ATOM 25201 N N . GLY A 1 1 ? 15.143 21.402 3.432 1.00 0.00 1 GLY A N 16
ATOM 25202 C CA . GLY A 1 1 ? 14.885 19.990 3.221 1.00 0.00 1 GLY A CA 16
ATOM 25203 C C . GLY A 1 1 ? 15.966 19.108 3.815 1.00 0.00 1 GLY A C 16
ATOM 25204 O O . GLY A 1 1 ? 16.612 19.482 4.795 1.00 0.00 1 GLY A O 16
ATOM 25208 N N . SER A 1 2 ? 16.163 17.935 3.223 1.00 0.00 2 SER A N 16
ATOM 25209 C CA . SER A 1 2 ? 17.169 16.995 3.704 1.00 0.00 2 SER A CA 16
ATOM 25210 C C . SER A 1 2 ? 17.561 16.010 2.606 1.00 0.00 2 SER A C 16
ATOM 25211 O O . SER A 1 2 ? 16.724 15.263 2.100 1.00 0.00 2 SER A O 16
ATOM 25219 N N . SER A 1 3 ? 18.839 16.017 2.243 1.00 0.00 3 SER A N 16
ATOM 25220 C CA . SER A 1 3 ? 19.343 15.127 1.203 1.00 0.00 3 SER A CA 16
ATOM 25221 C C . SER A 1 3 ? 20.658 14.483 1.629 1.00 0.00 3 SER A C 16
ATOM 25222 O O . SER A 1 3 ? 21.500 15.122 2.258 1.00 0.00 3 SER A O 16
ATOM 25230 N N . GLY A 1 4 ? 20.828 13.211 1.280 1.00 0.00 4 GLY A N 16
ATOM 25231 C CA . GLY A 1 4 ? 22.042 12.500 1.634 1.00 0.00 4 GLY A CA 16
ATOM 25232 C C . GLY A 1 4 ? 21.795 11.030 1.906 1.00 0.00 4 GLY A C 16
ATOM 25233 O O . GLY A 1 4 ? 20.898 10.675 2.670 1.00 0.00 4 GLY A O 16
ATOM 25237 N N . SER A 1 5 ? 22.591 10.171 1.276 1.00 0.00 5 SER A N 16
ATOM 25238 C CA . SER A 1 5 ? 22.451 8.730 1.449 1.00 0.00 5 SER A CA 16
ATOM 25239 C C . SER A 1 5 ? 23.770 8.105 1.893 1.00 0.00 5 SER A C 16
ATOM 25240 O O . SER A 1 5 ? 24.842 8.670 1.674 1.00 0.00 5 SER A O 16
ATOM 25248 N N . SER A 1 6 ? 23.683 6.936 2.519 1.00 0.00 6 SER A N 16
ATOM 25249 C CA . SER A 1 6 ? 24.868 6.235 2.998 1.00 0.00 6 SER A CA 16
ATOM 25250 C C . SER A 1 6 ? 24.849 4.773 2.560 1.00 0.00 6 SER A C 16
ATOM 25251 O O . SER A 1 6 ? 23.796 4.222 2.244 1.00 0.00 6 SER A O 16
ATOM 25259 N N . GLY A 1 7 ? 26.024 4.151 2.544 1.00 0.00 7 GLY A N 16
ATOM 25260 C CA . GLY A 1 7 ? 26.121 2.760 2.143 1.00 0.00 7 GLY A CA 16
ATOM 25261 C C . GLY A 1 7 ? 25.685 2.537 0.709 1.00 0.00 7 GLY A C 16
ATOM 25262 O O . GLY A 1 7 ? 24.832 3.260 0.193 1.00 0.00 7 GLY A O 16
ATOM 25266 N N . ARG A 1 8 ? 26.271 1.536 0.062 1.00 0.00 8 ARG A N 16
ATOM 25267 C CA . ARG A 1 8 ? 25.940 1.222 -1.323 1.00 0.00 8 ARG A CA 16
ATOM 25268 C C . ARG A 1 8 ? 25.743 -0.279 -1.508 1.00 0.00 8 ARG A C 16
ATOM 25269 O O . ARG A 1 8 ? 26.333 -0.889 -2.400 1.00 0.00 8 ARG A O 16
ATOM 25290 N N . LYS A 1 9 ? 24.909 -0.871 -0.659 1.00 0.00 9 LYS A N 16
ATOM 25291 C CA . LYS A 1 9 ? 24.632 -2.300 -0.728 1.00 0.00 9 LYS A CA 16
ATOM 25292 C C . LYS A 1 9 ? 23.572 -2.599 -1.784 1.00 0.00 9 LYS A C 16
ATOM 25293 O O . LYS A 1 9 ? 22.723 -1.765 -2.099 1.00 0.00 9 LYS A O 16
ATOM 25312 N N . PRO A 1 10 ? 23.621 -3.817 -2.345 1.00 0.00 10 PRO A N 16
ATOM 25313 C CA . PRO A 1 10 ? 22.671 -4.254 -3.372 1.00 0.00 10 PRO A CA 16
ATOM 25314 C C . PRO A 1 10 ? 21.267 -4.459 -2.814 1.00 0.00 10 PRO A C 16
ATOM 25315 O O . PRO A 1 10 ? 21.031 -4.279 -1.618 1.00 0.00 10 PRO A O 16
ATOM 25326 N N . LEU A 1 11 ? 20.338 -4.836 -3.686 1.00 0.00 11 LEU A N 16
ATOM 25327 C CA . LEU A 1 11 ? 18.956 -5.066 -3.279 1.00 0.00 11 LEU A CA 16
ATOM 25328 C C . LEU A 1 11 ? 18.700 -6.550 -3.035 1.00 0.00 11 LEU A C 16
ATOM 25329 O O . LEU A 1 11 ? 19.453 -7.404 -3.502 1.00 0.00 11 LEU A O 16
ATOM 25345 N N . GLN A 1 12 ? 17.632 -6.849 -2.302 1.00 0.00 12 GLN A N 16
ATOM 25346 C CA . GLN A 1 12 ? 17.277 -8.229 -1.998 1.00 0.00 12 GLN A CA 16
ATOM 25347 C C . GLN A 1 12 ? 16.275 -8.770 -3.012 1.00 0.00 12 GLN A C 16
ATOM 25348 O O . GLN A 1 12 ? 16.632 -9.545 -3.898 1.00 0.00 12 GLN A O 16
ATOM 25362 N N . GLU A 1 13 ? 15.019 -8.355 -2.874 1.00 0.00 13 GLU A N 16
ATOM 25363 C CA . GLU A 1 13 ? 13.965 -8.799 -3.779 1.00 0.00 13 GLU A CA 16
ATOM 25364 C C . GLU A 1 13 ? 12.740 -7.896 -3.672 1.00 0.00 13 GLU A C 16
ATOM 25365 O O . GLU A 1 13 ? 12.315 -7.511 -2.583 1.00 0.00 13 GLU A O 16
ATOM 25377 N N . PRO A 1 14 ? 12.158 -7.549 -4.830 1.00 0.00 14 PRO A N 16
ATOM 25378 C CA . PRO A 1 14 ? 10.974 -6.688 -4.894 1.00 0.00 14 PRO A CA 16
ATOM 25379 C C . PRO A 1 14 ? 9.724 -7.379 -4.360 1.00 0.00 14 PRO A C 16
ATOM 25380 O O . PRO A 1 14 ? 9.702 -8.599 -4.194 1.00 0.00 14 PRO A O 16
ATOM 25391 N N . CYS A 1 15 ? 8.687 -6.593 -4.094 1.00 0.00 15 CYS A N 16
ATOM 25392 C CA . CYS A 1 15 ? 7.433 -7.131 -3.578 1.00 0.00 15 CYS A CA 16
ATOM 25393 C C . CYS A 1 15 ? 6.238 -6.476 -4.263 1.00 0.00 15 CYS A C 16
ATOM 25394 O O . CYS A 1 15 ? 6.112 -5.251 -4.281 1.00 0.00 15 CYS A O 16
ATOM 25402 N N . THR A 1 16 ? 5.362 -7.300 -4.830 1.00 0.00 16 THR A N 16
ATOM 25403 C CA . THR A 1 16 ? 4.179 -6.802 -5.519 1.00 0.00 16 THR A CA 16
ATOM 25404 C C . THR A 1 16 ? 2.992 -6.696 -4.568 1.00 0.00 16 THR A C 16
ATOM 25405 O O . THR A 1 16 ? 2.363 -7.700 -4.232 1.00 0.00 16 THR A O 16
ATOM 25416 N N . ILE A 1 17 ? 2.691 -5.476 -4.138 1.00 0.00 17 ILE A N 16
ATOM 25417 C CA . ILE A 1 17 ? 1.578 -5.240 -3.227 1.00 0.00 17 ILE A CA 16
ATOM 25418 C C . ILE A 1 17 ? 0.473 -4.438 -3.906 1.00 0.00 17 ILE A C 16
ATOM 25419 O O . ILE A 1 17 ? 0.740 -3.583 -4.750 1.00 0.00 17 ILE A O 16
ATOM 25435 N N . PHE A 1 18 ? -0.771 -4.719 -3.530 1.00 0.00 18 PHE A N 16
ATOM 25436 C CA . PHE A 1 18 ? -1.918 -4.024 -4.102 1.00 0.00 18 PHE A CA 16
ATOM 25437 C C . PHE A 1 18 ? -2.330 -2.844 -3.226 1.00 0.00 18 PHE A C 16
ATOM 25438 O O . PHE A 1 18 ? -2.299 -2.927 -1.998 1.00 0.00 18 PHE A O 16
ATOM 25455 N N . LEU A 1 19 ? -2.714 -1.746 -3.867 1.00 0.00 19 LEU A N 16
ATOM 25456 C CA . LEU A 1 19 ? -3.132 -0.547 -3.149 1.00 0.00 19 LEU A CA 16
ATOM 25457 C C . LEU A 1 19 ? -4.584 -0.200 -3.466 1.00 0.00 19 LEU A C 16
ATOM 25458 O O . LEU A 1 19 ? -5.105 -0.571 -4.518 1.00 0.00 19 LEU A O 16
ATOM 25474 N N . ILE A 1 20 ? -5.229 0.514 -2.550 1.00 0.00 20 ILE A N 16
ATOM 25475 C CA . ILE A 1 20 ? -6.619 0.914 -2.734 1.00 0.00 20 ILE A CA 16
ATOM 25476 C C . ILE A 1 20 ? -6.877 2.295 -2.141 1.00 0.00 20 ILE A C 16
ATOM 25477 O O . ILE A 1 20 ? -6.411 2.608 -1.046 1.00 0.00 20 ILE A O 16
ATOM 25493 N N . ALA A 1 21 ? -7.624 3.116 -2.872 1.00 0.00 21 ALA A N 16
ATOM 25494 C CA . ALA A 1 21 ? -7.948 4.462 -2.417 1.00 0.00 21 ALA A CA 16
ATOM 25495 C C . ALA A 1 21 ? -8.855 4.424 -1.191 1.00 0.00 21 ALA A C 16
ATOM 25496 O O . ALA A 1 21 ? -9.867 3.724 -1.178 1.00 0.00 21 ALA A O 16
ATOM 25503 N N . ASN A 1 22 ? -8.485 5.181 -0.163 1.00 0.00 22 ASN A N 16
ATOM 25504 C CA . ASN A 1 22 ? -9.265 5.233 1.068 1.00 0.00 22 ASN A CA 16
ATOM 25505 C C . ASN A 1 22 ? -10.652 5.815 0.809 1.00 0.00 22 ASN A C 16
ATOM 25506 O O . ASN A 1 22 ? -10.788 6.870 0.191 1.00 0.00 22 ASN A O 16
ATOM 25517 N N . GLY A 1 23 ? -11.679 5.119 1.288 1.00 0.00 23 GLY A N 16
ATOM 25518 C CA . GLY A 1 23 ? -13.041 5.582 1.099 1.00 0.00 23 GLY A CA 16
ATOM 25519 C C . GLY A 1 23 ? -13.597 5.210 -0.261 1.00 0.00 23 GLY A C 16
ATOM 25520 O O . GLY A 1 23 ? -14.675 5.664 -0.645 1.00 0.00 23 GLY A O 16
ATOM 25524 N N . ASP A 1 24 ? -12.860 4.381 -0.993 1.00 0.00 24 ASP A N 16
ATOM 25525 C CA . ASP A 1 24 ? -13.285 3.948 -2.319 1.00 0.00 24 ASP A CA 16
ATOM 25526 C C . ASP A 1 24 ? -13.652 2.468 -2.315 1.00 0.00 24 ASP A C 16
ATOM 25527 O O . ASP A 1 24 ? -12.799 1.606 -2.103 1.00 0.00 24 ASP A O 16
ATOM 25536 N N . LEU A 1 25 ? -14.928 2.179 -2.550 1.00 0.00 25 LEU A N 16
ATOM 25537 C CA . LEU A 1 25 ? -15.409 0.803 -2.573 1.00 0.00 25 LEU A CA 16
ATOM 25538 C C . LEU A 1 25 ? -16.035 0.467 -3.923 1.00 0.00 25 LEU A C 16
ATOM 25539 O O . LEU A 1 25 ? -16.815 -0.479 -4.038 1.00 0.00 25 LEU A O 16
ATOM 25555 N N . ILE A 1 26 ? -15.685 1.246 -4.941 1.00 0.00 26 ILE A N 16
ATOM 25556 C CA . ILE A 1 26 ? -16.209 1.028 -6.284 1.00 0.00 26 ILE A CA 16
ATOM 25557 C C . ILE A 1 26 ? -15.108 0.580 -7.238 1.00 0.00 26 ILE A C 16
ATOM 25558 O O . ILE A 1 26 ? -15.315 -0.302 -8.070 1.00 0.00 26 ILE A O 16
ATOM 25574 N N . ASN A 1 27 ? -13.936 1.194 -7.111 1.00 0.00 27 ASN A N 16
ATOM 25575 C CA . ASN A 1 27 ? -12.800 0.857 -7.961 1.00 0.00 27 ASN A CA 16
ATOM 25576 C C . ASN A 1 27 ? -11.910 -0.185 -7.293 1.00 0.00 27 ASN A C 16
ATOM 25577 O O . ASN A 1 27 ? -11.779 -0.234 -6.069 1.00 0.00 27 ASN A O 16
ATOM 25588 N N . PRO A 1 28 ? -11.281 -1.041 -8.113 1.00 0.00 28 PRO A N 16
ATOM 25589 C CA . PRO A 1 28 ? -10.391 -2.097 -7.624 1.00 0.00 28 PRO A CA 16
ATOM 25590 C C . PRO A 1 28 ? -9.093 -1.542 -7.049 1.00 0.00 28 PRO A C 16
ATOM 25591 O O . PRO A 1 28 ? -8.964 -0.337 -6.834 1.00 0.00 28 PRO A O 16
ATOM 25602 N N . ALA A 1 29 ? -8.133 -2.428 -6.803 1.00 0.00 29 ALA A N 16
ATOM 25603 C CA . ALA A 1 29 ? -6.844 -2.025 -6.256 1.00 0.00 29 ALA A CA 16
ATOM 25604 C C . ALA A 1 29 ? -5.864 -1.662 -7.367 1.00 0.00 29 ALA A C 16
ATOM 25605 O O . ALA A 1 29 ? -6.226 -1.642 -8.543 1.00 0.00 29 ALA A O 16
ATOM 25612 N N . SER A 1 30 ? -4.623 -1.376 -6.986 1.00 0.00 30 SER A N 16
ATOM 25613 C CA . SER A 1 30 ? -3.593 -1.010 -7.950 1.00 0.00 30 SER A CA 16
ATOM 25614 C C . SER A 1 30 ? -2.290 -1.748 -7.659 1.00 0.00 30 SER A C 16
ATOM 25615 O O . SER A 1 30 ? -1.536 -1.368 -6.763 1.00 0.00 30 SER A O 16
ATOM 25623 N N . ARG A 1 31 ? -2.032 -2.804 -8.424 1.00 0.00 31 ARG A N 16
ATOM 25624 C CA . ARG A 1 31 ? -0.821 -3.596 -8.248 1.00 0.00 31 ARG A CA 16
ATOM 25625 C C . ARG A 1 31 ? 0.425 -2.731 -8.418 1.00 0.00 31 ARG A C 16
ATOM 25626 O O . ARG A 1 31 ? 0.662 -2.169 -9.488 1.00 0.00 31 ARG A O 16
ATOM 25647 N N . LEU A 1 32 ? 1.217 -2.629 -7.356 1.00 0.00 32 LEU A N 16
ATOM 25648 C CA . LEU A 1 32 ? 2.438 -1.832 -7.387 1.00 0.00 32 LEU A CA 16
ATOM 25649 C C . LEU A 1 32 ? 3.598 -2.588 -6.748 1.00 0.00 32 LEU A C 16
ATOM 25650 O O . LEU A 1 32 ? 3.477 -3.111 -5.639 1.00 0.00 32 LEU A O 16
ATOM 25666 N N . LEU A 1 33 ? 4.723 -2.641 -7.453 1.00 0.00 33 LEU A N 16
ATOM 25667 C CA . LEU A 1 33 ? 5.907 -3.332 -6.954 1.00 0.00 33 LEU A CA 16
ATOM 25668 C C . LEU A 1 33 ? 6.877 -2.350 -6.305 1.00 0.00 33 LEU A C 16
ATOM 25669 O O . LEU A 1 33 ? 7.083 -1.244 -6.806 1.00 0.00 33 LEU A O 16
ATOM 25685 N N . ILE A 1 34 ? 7.472 -2.763 -5.191 1.00 0.00 34 ILE A N 16
ATOM 25686 C CA . ILE A 1 34 ? 8.423 -1.920 -4.476 1.00 0.00 34 ILE A CA 16
ATOM 25687 C C . ILE A 1 34 ? 9.748 -2.645 -4.264 1.00 0.00 34 ILE A C 16
ATOM 25688 O O . ILE A 1 34 ? 9.798 -3.756 -3.735 1.00 0.00 34 ILE A O 16
ATOM 25704 N N . PRO A 1 35 ? 10.847 -2.003 -4.684 1.00 0.00 35 PRO A N 16
ATOM 25705 C CA . PRO A 1 35 ? 12.194 -2.566 -4.549 1.00 0.00 35 PRO A CA 16
ATOM 25706 C C . PRO A 1 35 ? 12.658 -2.616 -3.097 1.00 0.00 35 PRO A C 16
ATOM 25707 O O . PRO A 1 35 ? 12.340 -1.731 -2.303 1.00 0.00 35 PRO A O 16
ATOM 25718 N N . ARG A 1 36 ? 13.412 -3.656 -2.757 1.00 0.00 36 ARG A N 16
ATOM 25719 C CA . ARG A 1 36 ? 13.919 -3.821 -1.400 1.00 0.00 36 ARG A CA 16
ATOM 25720 C C . ARG A 1 36 ? 14.634 -2.558 -0.930 1.00 0.00 36 ARG A C 16
ATOM 25721 O O . ARG A 1 36 ? 14.738 -2.300 0.270 1.00 0.00 36 ARG A O 16
ATOM 25742 N N . LYS A 1 37 ? 15.127 -1.773 -1.882 1.00 0.00 37 LYS A N 16
ATOM 25743 C CA . LYS A 1 37 ? 15.831 -0.536 -1.567 1.00 0.00 37 LYS A CA 16
ATOM 25744 C C . LYS A 1 37 ? 14.860 0.535 -1.083 1.00 0.00 37 LYS A C 16
ATOM 25745 O O . LYS A 1 37 ? 15.226 1.411 -0.299 1.00 0.00 37 LYS A O 16
ATOM 25764 N N . THR A 1 38 ? 13.619 0.459 -1.554 1.00 0.00 38 THR A N 16
ATOM 25765 C CA . THR A 1 38 ? 12.595 1.422 -1.169 1.00 0.00 38 THR A CA 16
ATOM 25766 C C . THR A 1 38 ? 11.714 0.871 -0.053 1.00 0.00 38 THR A C 16
ATOM 25767 O O . THR A 1 38 ? 11.090 1.629 0.690 1.00 0.00 38 THR A O 16
ATOM 25778 N N . LEU A 1 39 ? 11.669 -0.452 0.060 1.00 0.00 39 LEU A N 16
ATOM 25779 C CA . LEU A 1 39 ? 10.865 -1.105 1.087 1.00 0.00 39 LEU A CA 16
ATOM 25780 C C . LEU A 1 39 ? 11.330 -0.699 2.482 1.00 0.00 39 LEU A C 16
ATOM 25781 O O . LEU A 1 39 ? 10.530 -0.618 3.414 1.00 0.00 39 LEU A O 16
ATOM 25797 N N . ASN A 1 40 ? 12.627 -0.444 2.617 1.00 0.00 40 ASN A N 16
ATOM 25798 C CA . ASN A 1 40 ? 13.198 -0.044 3.899 1.00 0.00 40 ASN A CA 16
ATOM 25799 C C . ASN A 1 40 ? 12.743 1.360 4.283 1.00 0.00 40 ASN A C 16
ATOM 25800 O O . ASN A 1 40 ? 12.467 1.635 5.451 1.00 0.00 40 ASN A O 16
ATOM 25811 N N . GLN A 1 41 ? 12.666 2.243 3.293 1.00 0.00 41 GLN A N 16
ATOM 25812 C CA . GLN A 1 41 ? 12.245 3.619 3.528 1.00 0.00 41 GLN A CA 16
ATOM 25813 C C . GLN A 1 41 ? 10.731 3.754 3.399 1.00 0.00 41 GLN A C 16
ATOM 25814 O O . GLN A 1 41 ? 10.162 3.486 2.341 1.00 0.00 41 GLN A O 16
ATOM 25828 N N . TRP A 1 42 ? 10.085 4.170 4.483 1.00 0.00 42 TRP A N 16
ATOM 25829 C CA . TRP A 1 42 ? 8.636 4.340 4.490 1.00 0.00 42 TRP A CA 16
ATOM 25830 C C . TRP A 1 42 ? 8.231 5.594 3.723 1.00 0.00 42 TRP A C 16
ATOM 25831 O O . TRP A 1 42 ? 7.119 5.681 3.202 1.00 0.00 42 TRP A O 16
ATOM 25852 N N . ASP A 1 43 ? 9.139 6.561 3.658 1.00 0.00 43 ASP A N 16
ATOM 25853 C CA . ASP A 1 43 ? 8.876 7.811 2.953 1.00 0.00 43 ASP A CA 16
ATOM 25854 C C . ASP A 1 43 ? 8.891 7.596 1.443 1.00 0.00 43 ASP A C 16
ATOM 25855 O O . ASP A 1 43 ? 8.172 8.268 0.702 1.00 0.00 43 ASP A O 16
ATOM 25864 N N . HIS A 1 44 ? 9.716 6.656 0.993 1.00 0.00 44 HIS A N 16
ATOM 25865 C CA . HIS A 1 44 ? 9.826 6.353 -0.430 1.00 0.00 44 HIS A CA 16
ATOM 25866 C C . HIS A 1 44 ? 8.576 5.634 -0.930 1.00 0.00 44 HIS A C 16
ATOM 25867 O O . HIS A 1 44 ? 8.191 5.773 -2.091 1.00 0.00 44 HIS A O 16
ATOM 25882 N N . VAL A 1 45 ? 7.947 4.866 -0.047 1.00 0.00 45 VAL A N 16
ATOM 25883 C CA . VAL A 1 45 ? 6.741 4.126 -0.398 1.00 0.00 45 VAL A CA 16
ATOM 25884 C C . VAL A 1 45 ? 5.531 5.050 -0.470 1.00 0.00 45 VAL A C 16
ATOM 25885 O O . VAL A 1 45 ? 4.734 4.977 -1.406 1.00 0.00 45 VAL A O 16
ATOM 25898 N N . LEU A 1 46 ? 5.398 5.920 0.525 1.00 0.00 46 LEU A N 16
ATOM 25899 C CA . LEU A 1 46 ? 4.285 6.861 0.576 1.00 0.00 46 LEU A CA 16
ATOM 25900 C C . LEU A 1 46 ? 4.355 7.852 -0.582 1.00 0.00 46 LEU A C 16
ATOM 25901 O O . LEU A 1 46 ? 3.367 8.508 -0.909 1.00 0.00 46 LEU A O 16
ATOM 25917 N N . GLN A 1 47 ? 5.529 7.951 -1.197 1.00 0.00 47 GLN A N 16
ATOM 25918 C CA . GLN A 1 47 ? 5.727 8.861 -2.320 1.00 0.00 47 GLN A CA 16
ATOM 25919 C C . GLN A 1 47 ? 5.437 8.162 -3.644 1.00 0.00 47 GLN A C 16
ATOM 25920 O O . GLN A 1 47 ? 5.000 8.793 -4.607 1.00 0.00 47 GLN A O 16
ATOM 25934 N N . MET A 1 48 ? 5.683 6.857 -3.686 1.00 0.00 48 MET A N 16
ATOM 25935 C CA . MET A 1 48 ? 5.447 6.073 -4.892 1.00 0.00 48 MET A CA 16
ATOM 25936 C C . MET A 1 48 ? 4.021 5.532 -4.919 1.00 0.00 48 MET A C 16
ATOM 25937 O O . MET A 1 48 ? 3.465 5.270 -5.986 1.00 0.00 48 MET A O 16
ATOM 25951 N N . VAL A 1 49 ? 3.434 5.366 -3.738 1.00 0.00 49 VAL A N 16
ATOM 25952 C CA . VAL A 1 49 ? 2.072 4.857 -3.626 1.00 0.00 49 VAL A CA 16
ATOM 25953 C C . VAL A 1 49 ? 1.061 5.871 -4.150 1.00 0.00 49 VAL A C 16
ATOM 25954 O O . VAL A 1 49 ? 0.026 5.503 -4.707 1.00 0.00 49 VAL A O 16
ATOM 25967 N N . THR A 1 50 ? 1.368 7.152 -3.968 1.00 0.00 50 THR A N 16
ATOM 25968 C CA . THR A 1 50 ? 0.486 8.221 -4.420 1.00 0.00 50 THR A CA 16
ATOM 25969 C C . THR A 1 50 ? 0.352 8.216 -5.939 1.00 0.00 50 THR A C 16
ATOM 25970 O O . THR A 1 50 ? -0.744 8.373 -6.474 1.00 0.00 50 THR A O 16
ATOM 25981 N N . GLU A 1 51 ? 1.475 8.035 -6.627 1.00 0.00 51 GLU A N 16
ATOM 25982 C CA . GLU A 1 51 ? 1.481 8.011 -8.085 1.00 0.00 51 GLU A CA 16
ATOM 25983 C C . GLU A 1 51 ? 0.401 7.074 -8.618 1.00 0.00 51 GLU A C 16
ATOM 25984 O O . GLU A 1 51 ? -0.171 7.309 -9.683 1.00 0.00 51 GLU A O 16
ATOM 25996 N N . LYS A 1 52 ? 0.127 6.010 -7.870 1.00 0.00 52 LYS A N 16
ATOM 25997 C CA . LYS A 1 52 ? -0.884 5.037 -8.265 1.00 0.00 52 LYS A CA 16
ATOM 25998 C C . LYS A 1 52 ? -2.239 5.381 -7.654 1.00 0.00 52 LYS A C 16
ATOM 25999 O O . LYS A 1 52 ? -3.266 5.335 -8.331 1.00 0.00 52 LYS A O 16
ATOM 26018 N N . ILE A 1 53 ? -2.233 5.728 -6.371 1.00 0.00 53 ILE A N 16
ATOM 26019 C CA . ILE A 1 53 ? -3.461 6.083 -5.670 1.00 0.00 53 ILE A CA 16
ATOM 26020 C C . ILE A 1 53 ? -3.496 7.572 -5.342 1.00 0.00 53 ILE A C 16
ATOM 26021 O O . ILE A 1 53 ? -2.869 8.023 -4.383 1.00 0.00 53 ILE A O 16
ATOM 26037 N N . THR A 1 54 ? -4.235 8.332 -6.144 1.00 0.00 54 THR A N 16
ATOM 26038 C CA . THR A 1 54 ? -4.353 9.770 -5.939 1.00 0.00 54 THR A CA 16
ATOM 26039 C C . THR A 1 54 ? -5.576 10.106 -5.094 1.00 0.00 54 THR A C 16
ATOM 26040 O O . THR A 1 54 ? -6.702 10.124 -5.592 1.00 0.00 54 THR A O 16
ATOM 26051 N N . LEU A 1 55 ? -5.348 10.373 -3.812 1.00 0.00 55 LEU A N 16
ATOM 26052 C CA . LEU A 1 55 ? -6.433 10.710 -2.896 1.00 0.00 55 LEU A CA 16
ATOM 26053 C C . LEU A 1 55 ? -7.013 12.083 -3.221 1.00 0.00 55 LEU A C 16
ATOM 26054 O O . LEU A 1 55 ? -6.275 13.034 -3.478 1.00 0.00 55 LEU A O 16
ATOM 26070 N N . ARG A 1 56 ? -8.339 12.178 -3.206 1.00 0.00 56 ARG A N 16
ATOM 26071 C CA . ARG A 1 56 ? -9.018 13.434 -3.498 1.00 0.00 56 ARG A CA 16
ATOM 26072 C C . ARG A 1 56 ? -8.511 14.550 -2.589 1.00 0.00 56 ARG A C 16
ATOM 26073 O O . ARG A 1 56 ? -8.531 15.724 -2.959 1.00 0.00 56 ARG A O 16
ATOM 26094 N N . SER A 1 57 ? -8.059 14.175 -1.397 1.00 0.00 57 SER A N 16
ATOM 26095 C CA . SER A 1 57 ? -7.551 15.144 -0.432 1.00 0.00 57 SER A CA 16
ATOM 26096 C C . SER A 1 57 ? -6.101 15.506 -0.738 1.00 0.00 57 SER A C 16
ATOM 26097 O O . SER A 1 57 ? -5.638 16.596 -0.404 1.00 0.00 57 SER A O 16
ATOM 26105 N N . GLY A 1 58 ? -5.388 14.582 -1.376 1.00 0.00 58 GLY A N 16
ATOM 26106 C CA . GLY A 1 58 ? -3.998 14.822 -1.716 1.00 0.00 58 GLY A CA 16
ATOM 26107 C C . GLY A 1 58 ? -3.207 13.537 -1.859 1.00 0.00 58 GLY A C 16
ATOM 26108 O O . GLY A 1 58 ? -3.661 12.589 -2.498 1.00 0.00 58 GLY A O 16
ATOM 26112 N N . ALA A 1 59 ? -2.019 13.507 -1.264 1.00 0.00 59 ALA A N 16
ATOM 26113 C CA . ALA A 1 59 ? -1.162 12.329 -1.328 1.00 0.00 59 ALA A CA 16
ATOM 26114 C C . ALA A 1 59 ? -1.385 11.423 -0.122 1.00 0.00 59 ALA A C 16
ATOM 26115 O O . ALA A 1 59 ? -2.219 11.709 0.737 1.00 0.00 59 ALA A O 16
ATOM 26122 N N . VAL A 1 60 ? -0.633 10.328 -0.064 1.00 0.00 60 VAL A N 16
ATOM 26123 C CA . VAL A 1 60 ? -0.748 9.379 1.038 1.00 0.00 60 VAL A CA 16
ATOM 26124 C C . VAL A 1 60 ? 0.176 9.760 2.189 1.00 0.00 60 VAL A C 16
ATOM 26125 O O . VAL A 1 60 ? 1.287 10.245 1.974 1.00 0.00 60 VAL A O 16
ATOM 26138 N N . HIS A 1 61 ? -0.291 9.537 3.414 1.00 0.00 61 HIS A N 16
ATOM 26139 C CA . HIS A 1 61 ? 0.494 9.855 4.601 1.00 0.00 61 HIS A CA 16
ATOM 26140 C C . HIS A 1 61 ? 0.658 8.626 5.490 1.00 0.00 61 HIS A C 16
ATOM 26141 O O . HIS A 1 61 ? 1.596 8.542 6.283 1.00 0.00 61 HIS A O 16
ATOM 26156 N N . ARG A 1 62 ? -0.260 7.675 5.352 1.00 0.00 62 ARG A N 16
ATOM 26157 C CA . ARG A 1 62 ? -0.218 6.452 6.144 1.00 0.00 62 ARG A CA 16
ATOM 26158 C C . ARG A 1 62 ? -0.933 5.313 5.423 1.00 0.00 62 ARG A C 16
ATOM 26159 O O . ARG A 1 62 ? -1.777 5.545 4.557 1.00 0.00 62 ARG A O 16
ATOM 26180 N N . LEU A 1 63 ? -0.589 4.082 5.786 1.00 0.00 63 LEU A N 16
ATOM 26181 C CA . LEU A 1 63 ? -1.197 2.906 5.174 1.00 0.00 63 LEU A CA 16
ATOM 26182 C C . LEU A 1 63 ? -2.076 2.164 6.175 1.00 0.00 63 LEU A C 16
ATOM 26183 O O . LEU A 1 63 ? -1.893 2.285 7.387 1.00 0.00 63 LEU A O 16
ATOM 26199 N N . TYR A 1 64 ? -3.029 1.394 5.662 1.00 0.00 64 TYR A N 16
ATOM 26200 C CA . TYR A 1 64 ? -3.937 0.632 6.511 1.00 0.00 64 TYR A CA 16
ATOM 26201 C C . TYR A 1 64 ? -4.423 -0.626 5.798 1.00 0.00 64 TYR A C 16
ATOM 26202 O O . TYR A 1 64 ? -4.897 -0.568 4.662 1.00 0.00 64 TYR A O 16
ATOM 26220 N N . THR A 1 65 ? -4.303 -1.765 6.473 1.00 0.00 65 THR A N 16
ATOM 26221 C CA . THR A 1 65 ? -4.728 -3.038 5.906 1.00 0.00 65 THR A CA 16
ATOM 26222 C C . THR A 1 65 ? -6.248 -3.149 5.883 1.00 0.00 65 THR A C 16
ATOM 26223 O O . THR A 1 65 ? -6.955 -2.228 6.295 1.00 0.00 65 THR A O 16
ATOM 26234 N N . LEU A 1 66 ? -6.747 -4.281 5.398 1.00 0.00 66 LEU A N 16
ATOM 26235 C CA . LEU A 1 66 ? -8.185 -4.513 5.322 1.00 0.00 66 LEU A CA 16
ATOM 26236 C C . LEU A 1 66 ? -8.756 -4.852 6.695 1.00 0.00 66 LEU A C 16
ATOM 26237 O O . LEU A 1 66 ? -9.968 -4.801 6.904 1.00 0.00 66 LEU A O 16
ATOM 26253 N N . GLU A 1 67 ? -7.874 -5.195 7.629 1.00 0.00 67 GLU A N 16
ATOM 26254 C CA . GLU A 1 67 ? -8.291 -5.541 8.982 1.00 0.00 67 GLU A CA 16
ATOM 26255 C C . GLU A 1 67 ? -8.337 -4.301 9.871 1.00 0.00 67 GLU A C 16
ATOM 26256 O O . GLU A 1 67 ? -8.887 -4.332 10.971 1.00 0.00 67 GLU A O 16
ATOM 26268 N N . GLY A 1 68 ? -7.753 -3.210 9.385 1.00 0.00 68 GLY A N 16
ATOM 26269 C CA . GLY A 1 68 ? -7.737 -1.975 10.147 1.00 0.00 68 GLY A CA 16
ATOM 26270 C C . GLY A 1 68 ? -6.398 -1.720 10.810 1.00 0.00 68 GLY A C 16
ATOM 26271 O O . GLY A 1 68 ? -6.265 -0.808 11.626 1.00 0.00 68 GLY A O 16
ATOM 26275 N N . LYS A 1 69 ? -5.403 -2.528 10.460 1.00 0.00 69 LYS A N 16
ATOM 26276 C CA . LYS A 1 69 ? -4.067 -2.387 11.027 1.00 0.00 69 LYS A CA 16
ATOM 26277 C C . LYS A 1 69 ? -3.323 -1.222 10.381 1.00 0.00 69 LYS A C 16
ATOM 26278 O O . LYS A 1 69 ? -3.649 -0.804 9.269 1.00 0.00 69 LYS A O 16
ATOM 26297 N N . LEU A 1 70 ? -2.322 -0.703 11.084 1.00 0.00 70 LEU A N 16
ATOM 26298 C CA . LEU A 1 70 ? -1.530 0.413 10.579 1.00 0.00 70 LEU A CA 16
ATOM 26299 C C . LEU A 1 70 ? -0.087 -0.013 10.330 1.00 0.00 70 LEU A C 16
ATOM 26300 O O . LEU A 1 70 ? 0.584 -0.525 11.226 1.00 0.00 70 LEU A O 16
ATOM 26316 N N . VAL A 1 71 ? 0.387 0.205 9.107 1.00 0.00 71 VAL A N 16
ATOM 26317 C CA . VAL A 1 71 ? 1.752 -0.153 8.741 1.00 0.00 71 VAL A CA 16
ATOM 26318 C C . VAL A 1 71 ? 2.670 1.063 8.787 1.00 0.00 71 VAL A C 16
ATOM 26319 O O . VAL A 1 71 ? 2.870 1.740 7.779 1.00 0.00 71 VAL A O 16
ATOM 26332 N N . GLU A 1 72 ? 3.225 1.335 9.964 1.00 0.00 72 GLU A N 16
ATOM 26333 C CA . GLU A 1 72 ? 4.122 2.471 10.141 1.00 0.00 72 GLU A CA 16
ATOM 26334 C C . GLU A 1 72 ? 5.422 2.263 9.369 1.00 0.00 72 GLU A C 16
ATOM 26335 O O . GLU A 1 72 ? 6.275 3.149 9.318 1.00 0.00 72 GLU A O 16
ATOM 26347 N N . SER A 1 73 ? 5.566 1.085 8.771 1.00 0.00 73 SER A N 16
ATOM 26348 C CA . SER A 1 73 ? 6.764 0.757 8.005 1.00 0.00 73 SER A CA 16
ATOM 26349 C C . SER A 1 73 ? 6.536 -0.482 7.145 1.00 0.00 73 SER A C 16
ATOM 26350 O O . SER A 1 73 ? 5.750 -1.360 7.497 1.00 0.00 73 SER A O 16
ATOM 26358 N N . GLY A 1 74 ? 7.233 -0.546 6.014 1.00 0.00 74 GLY A N 16
ATOM 26359 C CA . GLY A 1 74 ? 7.094 -1.680 5.120 1.00 0.00 74 GLY A CA 16
ATOM 26360 C C . GLY A 1 74 ? 7.421 -2.996 5.798 1.00 0.00 74 GLY A C 16
ATOM 26361 O O . GLY A 1 74 ? 7.176 -4.066 5.242 1.00 0.00 74 GLY A O 16
ATOM 26365 N N . ALA A 1 75 ? 7.978 -2.917 7.002 1.00 0.00 75 ALA A N 16
ATOM 26366 C CA . ALA A 1 75 ? 8.339 -4.111 7.756 1.00 0.00 75 ALA A CA 16
ATOM 26367 C C . ALA A 1 75 ? 7.120 -4.992 8.006 1.00 0.00 75 ALA A C 16
ATOM 26368 O O . ALA A 1 75 ? 7.251 -6.185 8.277 1.00 0.00 75 ALA A O 16
ATOM 26375 N N . GLU A 1 76 ? 5.935 -4.396 7.914 1.00 0.00 76 GLU A N 16
ATOM 26376 C CA . GLU A 1 76 ? 4.693 -5.128 8.131 1.00 0.00 76 GLU A CA 16
ATOM 26377 C C . GLU A 1 76 ? 4.062 -5.535 6.803 1.00 0.00 76 GLU A C 16
ATOM 26378 O O . GLU A 1 76 ? 3.204 -6.418 6.755 1.00 0.00 76 GLU A O 16
ATOM 26390 N N . LEU A 1 77 ? 4.491 -4.885 5.727 1.00 0.00 77 LEU A N 16
ATOM 26391 C CA . LEU A 1 77 ? 3.968 -5.178 4.397 1.00 0.00 77 LEU A CA 16
ATOM 26392 C C . LEU A 1 77 ? 4.189 -6.643 4.035 1.00 0.00 77 LEU A C 16
ATOM 26393 O O . LEU A 1 77 ? 4.965 -7.342 4.686 1.00 0.00 77 LEU A O 16
ATOM 26409 N N . GLU A 1 78 ? 3.503 -7.100 2.993 1.00 0.00 78 GLU A N 16
ATOM 26410 C CA . GLU A 1 78 ? 3.626 -8.482 2.544 1.00 0.00 78 GLU A CA 16
ATOM 26411 C C . GLU A 1 78 ? 3.602 -8.564 1.021 1.00 0.00 78 GLU A C 16
ATOM 26412 O O . GLU A 1 78 ? 3.180 -7.627 0.345 1.00 0.00 78 GLU A O 16
ATOM 26424 N N . ASN A 1 79 ? 4.058 -9.693 0.487 1.00 0.00 79 ASN A N 16
ATOM 26425 C CA . ASN A 1 79 ? 4.091 -9.898 -0.956 1.00 0.00 79 ASN A CA 16
ATOM 26426 C C . ASN A 1 79 ? 2.823 -10.599 -1.435 1.00 0.00 79 ASN A C 16
ATOM 26427 O O . ASN A 1 79 ? 2.535 -11.726 -1.033 1.00 0.00 79 ASN A O 16
ATOM 26438 N N . GLY A 1 80 ? 2.069 -9.924 -2.297 1.00 0.00 80 GLY A N 16
ATOM 26439 C CA . GLY A 1 80 ? 0.841 -10.498 -2.816 1.00 0.00 80 GLY A CA 16
ATOM 26440 C C . GLY A 1 80 ? -0.367 -10.145 -1.971 1.00 0.00 80 GLY A C 16
ATOM 26441 O O . GLY A 1 80 ? -1.431 -10.745 -2.119 1.00 0.00 80 GLY A O 16
ATOM 26445 N N . GLN A 1 81 ? -0.201 -9.171 -1.082 1.00 0.00 81 GLN A N 16
ATOM 26446 C CA . GLN A 1 81 ? -1.287 -8.742 -0.209 1.00 0.00 81 GLN A CA 16
ATOM 26447 C C . GLN A 1 81 ? -1.853 -7.401 -0.662 1.00 0.00 81 GLN A C 16
ATOM 26448 O O . GLN A 1 81 ? -1.400 -6.828 -1.654 1.00 0.00 81 GLN A O 16
ATOM 26462 N N . PHE A 1 82 ? -2.845 -6.905 0.070 1.00 0.00 82 PHE A N 16
ATOM 26463 C CA . PHE A 1 82 ? -3.474 -5.631 -0.258 1.00 0.00 82 PHE A CA 16
ATOM 26464 C C . PHE A 1 82 ? -3.346 -4.647 0.901 1.00 0.00 82 PHE A C 16
ATOM 26465 O O . PHE A 1 82 ? -3.275 -5.046 2.063 1.00 0.00 82 PHE A O 16
ATOM 26482 N N . TYR A 1 83 ? -3.315 -3.359 0.575 1.00 0.00 83 TYR A N 16
ATOM 26483 C CA . TYR A 1 83 ? -3.192 -2.317 1.587 1.00 0.00 83 TYR A CA 16
ATOM 26484 C C . TYR A 1 83 ? -3.880 -1.033 1.134 1.00 0.00 83 TYR A C 16
ATOM 26485 O O . TYR A 1 83 ? -3.663 -0.559 0.019 1.00 0.00 83 TYR A O 16
ATOM 26503 N N . VAL A 1 84 ? -4.711 -0.474 2.008 1.00 0.00 84 VAL A N 16
ATOM 26504 C CA . VAL A 1 84 ? -5.430 0.756 1.700 1.00 0.00 84 VAL A CA 16
ATOM 26505 C C . VAL A 1 84 ? -4.580 1.982 2.012 1.00 0.00 84 VAL A C 16
ATOM 26506 O O . VAL A 1 84 ? -3.948 2.061 3.065 1.00 0.00 84 VAL A O 16
ATOM 26519 N N . ALA A 1 85 ? -4.569 2.938 1.088 1.00 0.00 85 ALA A N 16
ATOM 26520 C CA . ALA A 1 85 ? -3.799 4.163 1.265 1.00 0.00 85 ALA A CA 16
ATOM 26521 C C . ALA A 1 85 ? -4.636 5.247 1.935 1.00 0.00 85 ALA A C 16
ATOM 26522 O O . ALA A 1 85 ? -5.658 5.675 1.398 1.00 0.00 85 ALA A O 16
ATOM 26529 N N . VAL A 1 86 ? -4.198 5.686 3.110 1.00 0.00 86 VAL A N 16
ATOM 26530 C CA . VAL A 1 86 ? -4.907 6.721 3.853 1.00 0.00 86 VAL A CA 16
ATOM 26531 C C . VAL A 1 86 ? -4.065 7.986 3.973 1.00 0.00 86 VAL A C 16
ATOM 26532 O O . VAL A 1 86 ? -2.897 7.934 4.355 1.00 0.00 86 VAL A O 16
ATOM 26545 N N . GLY A 1 87 ? -4.668 9.125 3.644 1.00 0.00 87 GLY A N 16
ATOM 26546 C CA . GLY A 1 87 ? -3.959 10.389 3.722 1.00 0.00 87 GLY A CA 16
ATOM 26547 C C . GLY A 1 87 ? -4.009 10.997 5.110 1.00 0.00 87 GLY A C 16
ATOM 26548 O O . GLY A 1 87 ? -3.618 10.360 6.088 1.00 0.00 87 GLY A O 16
ATOM 26552 N N . ARG A 1 88 ? -4.489 12.233 5.196 1.00 0.00 88 ARG A N 16
ATOM 26553 C CA . ARG A 1 88 ? -4.586 12.928 6.474 1.00 0.00 88 ARG A CA 16
ATOM 26554 C C . ARG A 1 88 ? -6.004 12.847 7.031 1.00 0.00 88 ARG A C 16
ATOM 26555 O O . ARG A 1 88 ? -6.558 13.844 7.495 1.00 0.00 88 ARG A O 16
ATOM 26576 N N . ASP A 1 89 ? -6.586 11.654 6.981 1.00 0.00 89 ASP A N 16
ATOM 26577 C CA . ASP A 1 89 ? -7.940 11.442 7.481 1.00 0.00 89 ASP A CA 16
ATOM 26578 C C . ASP A 1 89 ? -8.112 10.015 7.993 1.00 0.00 89 ASP A C 16
ATOM 26579 O O . ASP A 1 89 ? -7.662 9.059 7.362 1.00 0.00 89 ASP A O 16
ATOM 26588 N N . LYS A 1 90 ? -8.767 9.879 9.142 1.00 0.00 90 LYS A N 16
ATOM 26589 C CA . LYS A 1 90 ? -9.000 8.570 9.740 1.00 0.00 90 LYS A CA 16
ATOM 26590 C C . LYS A 1 90 ? -9.261 7.520 8.665 1.00 0.00 90 LYS A C 16
ATOM 26591 O O . LYS A 1 90 ? -9.744 7.837 7.578 1.00 0.00 90 LYS A O 16
ATOM 26610 N N . PHE A 1 91 ? -8.941 6.268 8.976 1.00 0.00 91 PHE A N 16
ATOM 26611 C CA . PHE A 1 91 ? -9.141 5.171 8.037 1.00 0.00 91 PHE A CA 16
ATOM 26612 C C . PHE A 1 91 ? -10.597 4.712 8.040 1.00 0.00 91 PHE A C 16
ATOM 26613 O O . PHE A 1 91 ? -11.136 4.326 9.077 1.00 0.00 91 PHE A O 16
ATOM 26630 N N . LYS A 1 92 ? -11.228 4.758 6.872 1.00 0.00 92 LYS A N 16
ATOM 26631 C CA . LYS A 1 92 ? -12.620 4.347 6.737 1.00 0.00 92 LYS A CA 16
ATOM 26632 C C . LYS A 1 92 ? -12.734 2.827 6.665 1.00 0.00 92 LYS A C 16
ATOM 26633 O O . LYS A 1 92 ? -12.773 2.248 5.579 1.00 0.00 92 LYS A O 16
ATOM 26652 N N . LYS A 1 93 ? -12.789 2.187 7.828 1.00 0.00 93 LYS A N 16
ATOM 26653 C CA . LYS A 1 93 ? -12.902 0.735 7.898 1.00 0.00 93 LYS A CA 16
ATOM 26654 C C . LYS A 1 93 ? -13.976 0.226 6.941 1.00 0.00 93 LYS A C 16
ATOM 26655 O O . LYS A 1 93 ? -15.171 0.358 7.207 1.00 0.00 93 LYS A O 16
ATOM 26674 N N . LEU A 1 94 ? -13.543 -0.358 5.830 1.00 0.00 94 LEU A N 16
ATOM 26675 C CA . LEU A 1 94 ? -14.468 -0.889 4.834 1.00 0.00 94 LEU A CA 16
ATOM 26676 C C . LEU A 1 94 ? -13.927 -2.176 4.220 1.00 0.00 94 LEU A C 16
ATOM 26677 O O . LEU A 1 94 ? -12.719 -2.408 4.166 1.00 0.00 94 LEU A O 16
ATOM 26693 N N . PRO A 1 95 ? -14.842 -3.034 3.744 1.00 0.00 95 PRO A N 16
ATOM 26694 C CA . PRO A 1 95 ? -14.480 -4.312 3.122 1.00 0.00 95 PRO A CA 16
ATOM 26695 C C . PRO A 1 95 ? -13.804 -4.127 1.768 1.00 0.00 95 PRO A C 16
ATOM 26696 O O . PRO A 1 95 ? -14.454 -3.778 0.782 1.00 0.00 95 PRO A O 16
ATOM 26707 N N . TYR A 1 96 ? -12.498 -4.364 1.727 1.00 0.00 96 TYR A N 16
ATOM 26708 C CA . TYR A 1 96 ? -11.734 -4.222 0.493 1.00 0.00 96 TYR A CA 16
ATOM 26709 C C . TYR A 1 96 ? -11.375 -5.587 -0.086 1.00 0.00 96 TYR A C 16
ATOM 26710 O O . TYR A 1 96 ? -11.285 -5.755 -1.302 1.00 0.00 96 TYR A O 16
ATOM 26728 N N . GLY A 1 97 ? -11.170 -6.561 0.796 1.00 0.00 97 GLY A N 16
ATOM 26729 C CA . GLY A 1 97 ? -10.824 -7.899 0.355 1.00 0.00 97 GLY A CA 16
ATOM 26730 C C . GLY A 1 97 ? -11.892 -8.515 -0.527 1.00 0.00 97 GLY A C 16
ATOM 26731 O O . GLY A 1 97 ? -11.667 -9.549 -1.155 1.00 0.00 97 GLY A O 16
ATOM 26735 N N . GLU A 1 98 ? -13.058 -7.878 -0.573 1.00 0.00 98 GLU A N 16
ATOM 26736 C CA . GLU A 1 98 ? -14.166 -8.371 -1.383 1.00 0.00 98 GLU A CA 16
ATOM 26737 C C . GLU A 1 98 ? -14.089 -7.820 -2.804 1.00 0.00 98 GLU A C 16
ATOM 26738 O O . GLU A 1 98 ? -14.501 -8.477 -3.760 1.00 0.00 98 GLU A O 16
ATOM 26750 N N . LEU A 1 99 ? -13.559 -6.608 -2.934 1.00 0.00 99 LEU A N 16
ATOM 26751 C CA . LEU A 1 99 ? -13.428 -5.966 -4.237 1.00 0.00 99 LEU A CA 16
ATOM 26752 C C . LEU A 1 99 ? -12.342 -6.640 -5.069 1.00 0.00 99 LEU A C 16
ATOM 26753 O O . LEU A 1 99 ? -12.316 -6.516 -6.294 1.00 0.00 99 LEU A O 16
ATOM 26769 N N . LEU A 1 100 ? -11.447 -7.355 -4.396 1.00 0.00 100 LEU A N 16
ATOM 26770 C CA . LEU A 1 100 ? -10.359 -8.052 -5.074 1.00 0.00 100 LEU A CA 16
ATOM 26771 C C . LEU A 1 100 ? -10.878 -9.274 -5.824 1.00 0.00 100 LEU A C 16
ATOM 26772 O O . LEU A 1 100 ? -10.832 -9.327 -7.053 1.00 0.00 100 LEU A O 16
ATOM 26788 N N . PHE A 1 101 ? -11.373 -10.255 -5.076 1.00 0.00 101 PHE A N 16
ATOM 26789 C CA . PHE A 1 101 ? -11.902 -11.476 -5.671 1.00 0.00 101 PHE A CA 16
ATOM 26790 C C . PHE A 1 101 ? -13.362 -11.684 -5.279 1.00 0.00 101 PHE A C 16
ATOM 26791 O O . PHE A 1 101 ? -13.674 -11.934 -4.114 1.00 0.00 101 PHE A O 16
ATOM 26808 N N . ASP A 1 102 ? -14.253 -11.578 -6.259 1.00 0.00 102 ASP A N 16
ATOM 26809 C CA . ASP A 1 102 ? -15.680 -11.754 -6.018 1.00 0.00 102 ASP A CA 16
ATOM 26810 C C . ASP A 1 102 ? -15.964 -13.124 -5.411 1.00 0.00 102 ASP A C 16
ATOM 26811 O O . ASP A 1 102 ? -15.099 -14.000 -5.400 1.00 0.00 102 ASP A O 16
ATOM 26820 N N . SER A 1 103 ? -17.180 -13.302 -4.905 1.00 0.00 103 SER A N 16
ATOM 26821 C CA . SER A 1 103 ? -17.576 -14.564 -4.291 1.00 0.00 103 SER A CA 16
ATOM 26822 C C . SER A 1 103 ? -18.967 -14.982 -4.759 1.00 0.00 103 SER A C 16
ATOM 26823 O O . SER A 1 103 ? -19.905 -14.186 -4.741 1.00 0.00 103 SER A O 16
ATOM 26831 N N . GLY A 1 104 ? -19.091 -16.238 -5.177 1.00 0.00 104 GLY A N 16
ATOM 26832 C CA . GLY A 1 104 ? -20.370 -16.741 -5.644 1.00 0.00 104 GLY A CA 16
ATOM 26833 C C . GLY A 1 104 ? -21.504 -16.414 -4.693 1.00 0.00 104 GLY A C 16
ATOM 26834 O O . GLY A 1 104 ? -22.115 -15.347 -4.765 1.00 0.00 104 GLY A O 16
ATOM 26838 N N . PRO A 1 105 ? -21.801 -17.347 -3.776 1.00 0.00 105 PRO A N 16
ATOM 26839 C CA . PRO A 1 105 ? -22.871 -17.175 -2.790 1.00 0.00 105 PRO A CA 16
ATOM 26840 C C . PRO A 1 105 ? -22.533 -16.117 -1.745 1.00 0.00 105 PRO A C 16
ATOM 26841 O O . PRO A 1 105 ? -22.061 -16.436 -0.654 1.00 0.00 105 PRO A O 16
ATOM 26852 N N . SER A 1 106 ? -22.779 -14.856 -2.087 1.00 0.00 106 SER A N 16
ATOM 26853 C CA . SER A 1 106 ? -22.497 -13.749 -1.180 1.00 0.00 106 SER A CA 16
ATOM 26854 C C . SER A 1 106 ? -23.047 -12.439 -1.734 1.00 0.00 106 SER A C 16
ATOM 26855 O O . SER A 1 106 ? -22.771 -12.070 -2.875 1.00 0.00 106 SER A O 16
ATOM 26863 N N . SER A 1 107 ? -23.826 -11.739 -0.916 1.00 0.00 107 SER A N 16
ATOM 26864 C CA . SER A 1 107 ? -24.419 -10.470 -1.324 1.00 0.00 107 SER A CA 16
ATOM 26865 C C . SER A 1 107 ? -24.186 -9.396 -0.266 1.00 0.00 107 SER A C 16
ATOM 26866 O O . SER A 1 107 ? -24.458 -9.603 0.916 1.00 0.00 107 SER A O 16
ATOM 26874 N N . GLY A 1 108 ? -23.678 -8.246 -0.701 1.00 0.00 108 GLY A N 16
ATOM 26875 C CA . GLY A 1 108 ? -23.416 -7.156 0.219 1.00 0.00 108 GLY A CA 16
ATOM 26876 C C . GLY A 1 108 ? -24.537 -6.136 0.246 1.00 0.00 108 GLY A C 16
ATOM 26877 O O . GLY A 1 108 ? -25.575 -6.361 0.868 1.00 0.00 108 GLY A O 16
ATOM 26881 N N . GLY A 1 1 ? 35.715 5.541 -15.257 1.00 0.00 1 GLY A N 17
ATOM 26882 C CA . GLY A 1 1 ? 35.805 4.351 -14.431 1.00 0.00 1 GLY A CA 17
ATOM 26883 C C . GLY A 1 1 ? 35.022 4.481 -13.140 1.00 0.00 1 GLY A C 17
ATOM 26884 O O . GLY A 1 1 ? 33.842 4.136 -13.084 1.00 0.00 1 GLY A O 17
ATOM 26888 N N . SER A 1 2 ? 35.680 4.979 -12.098 1.00 0.00 2 SER A N 17
ATOM 26889 C CA . SER A 1 2 ? 35.039 5.149 -10.799 1.00 0.00 2 SER A CA 17
ATOM 26890 C C . SER A 1 2 ? 34.058 4.013 -10.525 1.00 0.00 2 SER A C 17
ATOM 26891 O O . SER A 1 2 ? 32.942 4.242 -10.058 1.00 0.00 2 SER A O 17
ATOM 26899 N N . SER A 1 3 ? 34.482 2.789 -10.820 1.00 0.00 3 SER A N 17
ATOM 26900 C CA . SER A 1 3 ? 33.641 1.617 -10.609 1.00 0.00 3 SER A CA 17
ATOM 26901 C C . SER A 1 3 ? 34.134 0.800 -9.418 1.00 0.00 3 SER A C 17
ATOM 26902 O O . SER A 1 3 ? 35.137 1.139 -8.792 1.00 0.00 3 SER A O 17
ATOM 26910 N N . GLY A 1 4 ? 33.419 -0.279 -9.112 1.00 0.00 4 GLY A N 17
ATOM 26911 C CA . GLY A 1 4 ? 33.799 -1.127 -7.997 1.00 0.00 4 GLY A CA 17
ATOM 26912 C C . GLY A 1 4 ? 32.724 -1.199 -6.931 1.00 0.00 4 GLY A C 17
ATOM 26913 O O . GLY A 1 4 ? 32.058 -0.204 -6.643 1.00 0.00 4 GLY A O 17
ATOM 26917 N N . SER A 1 5 ? 32.552 -2.379 -6.344 1.00 0.00 5 SER A N 17
ATOM 26918 C CA . SER A 1 5 ? 31.546 -2.578 -5.307 1.00 0.00 5 SER A CA 17
ATOM 26919 C C . SER A 1 5 ? 32.187 -2.584 -3.922 1.00 0.00 5 SER A C 17
ATOM 26920 O O . SER A 1 5 ? 33.295 -3.088 -3.741 1.00 0.00 5 SER A O 17
ATOM 26928 N N . SER A 1 6 ? 31.481 -2.019 -2.948 1.00 0.00 6 SER A N 17
ATOM 26929 C CA . SER A 1 6 ? 31.982 -1.955 -1.580 1.00 0.00 6 SER A CA 17
ATOM 26930 C C . SER A 1 6 ? 32.395 -3.338 -1.087 1.00 0.00 6 SER A C 17
ATOM 26931 O O . SER A 1 6 ? 33.532 -3.546 -0.666 1.00 0.00 6 SER A O 17
ATOM 26939 N N . GLY A 1 7 ? 31.461 -4.283 -1.144 1.00 0.00 7 GLY A N 17
ATOM 26940 C CA . GLY A 1 7 ? 31.746 -5.635 -0.700 1.00 0.00 7 GLY A CA 17
ATOM 26941 C C . GLY A 1 7 ? 30.827 -6.660 -1.336 1.00 0.00 7 GLY A C 17
ATOM 26942 O O . GLY A 1 7 ? 30.983 -7.001 -2.508 1.00 0.00 7 GLY A O 17
ATOM 26946 N N . ARG A 1 8 ? 29.867 -7.153 -0.560 1.00 0.00 8 ARG A N 17
ATOM 26947 C CA . ARG A 1 8 ? 28.921 -8.147 -1.053 1.00 0.00 8 ARG A CA 17
ATOM 26948 C C . ARG A 1 8 ? 27.546 -7.949 -0.422 1.00 0.00 8 ARG A C 17
ATOM 26949 O O . ARG A 1 8 ? 27.413 -7.907 0.802 1.00 0.00 8 ARG A O 17
ATOM 26970 N N . LYS A 1 9 ? 26.526 -7.828 -1.264 1.00 0.00 9 LYS A N 17
ATOM 26971 C CA . LYS A 1 9 ? 25.160 -7.636 -0.790 1.00 0.00 9 LYS A CA 17
ATOM 26972 C C . LYS A 1 9 ? 24.364 -8.933 -0.883 1.00 0.00 9 LYS A C 17
ATOM 26973 O O . LYS A 1 9 ? 24.525 -9.723 -1.814 1.00 0.00 9 LYS A O 17
ATOM 26992 N N . PRO A 1 10 ? 23.483 -9.160 0.102 1.00 0.00 10 PRO A N 17
ATOM 26993 C CA . PRO A 1 10 ? 22.643 -10.361 0.152 1.00 0.00 10 PRO A CA 17
ATOM 26994 C C . PRO A 1 10 ? 21.575 -10.366 -0.937 1.00 0.00 10 PRO A C 17
ATOM 26995 O O . PRO A 1 10 ? 21.585 -9.523 -1.835 1.00 0.00 10 PRO A O 17
ATOM 27006 N N . LEU A 1 11 ? 20.655 -11.321 -0.851 1.00 0.00 11 LEU A N 17
ATOM 27007 C CA . LEU A 1 11 ? 19.579 -11.436 -1.830 1.00 0.00 11 LEU A CA 17
ATOM 27008 C C . LEU A 1 11 ? 18.560 -10.315 -1.652 1.00 0.00 11 LEU A C 17
ATOM 27009 O O . LEU A 1 11 ? 17.960 -10.173 -0.587 1.00 0.00 11 LEU A O 17
ATOM 27025 N N . GLN A 1 12 ? 18.368 -9.525 -2.704 1.00 0.00 12 GLN A N 17
ATOM 27026 C CA . GLN A 1 12 ? 17.419 -8.418 -2.664 1.00 0.00 12 GLN A CA 17
ATOM 27027 C C . GLN A 1 12 ? 16.356 -8.573 -3.746 1.00 0.00 12 GLN A C 17
ATOM 27028 O O . GLN A 1 12 ? 16.556 -8.159 -4.888 1.00 0.00 12 GLN A O 17
ATOM 27042 N N . GLU A 1 13 ? 15.228 -9.172 -3.379 1.00 0.00 13 GLU A N 17
ATOM 27043 C CA . GLU A 1 13 ? 14.134 -9.382 -4.320 1.00 0.00 13 GLU A CA 17
ATOM 27044 C C . GLU A 1 13 ? 12.998 -8.396 -4.064 1.00 0.00 13 GLU A C 17
ATOM 27045 O O . GLU A 1 13 ? 12.652 -8.092 -2.922 1.00 0.00 13 GLU A O 17
ATOM 27057 N N . PRO A 1 14 ? 12.403 -7.882 -5.151 1.00 0.00 14 PRO A N 17
ATOM 27058 C CA . PRO A 1 14 ? 11.298 -6.923 -5.070 1.00 0.00 14 PRO A CA 17
ATOM 27059 C C . PRO A 1 14 ? 10.014 -7.560 -4.548 1.00 0.00 14 PRO A C 17
ATOM 27060 O O . PRO A 1 14 ? 9.922 -8.783 -4.428 1.00 0.00 14 PRO A O 17
ATOM 27071 N N . CYS A 1 15 ? 9.028 -6.726 -4.241 1.00 0.00 15 CYS A N 17
ATOM 27072 C CA . CYS A 1 15 ? 7.749 -7.208 -3.732 1.00 0.00 15 CYS A CA 17
ATOM 27073 C C . CYS A 1 15 ? 6.588 -6.468 -4.388 1.00 0.00 15 CYS A C 17
ATOM 27074 O O . CYS A 1 15 ? 6.605 -5.242 -4.504 1.00 0.00 15 CYS A O 17
ATOM 27082 N N . THR A 1 16 ? 5.580 -7.221 -4.818 1.00 0.00 16 THR A N 17
ATOM 27083 C CA . THR A 1 16 ? 4.412 -6.637 -5.466 1.00 0.00 16 THR A CA 17
ATOM 27084 C C . THR A 1 16 ? 3.236 -6.547 -4.501 1.00 0.00 16 THR A C 17
ATOM 27085 O O . THR A 1 16 ? 2.722 -7.565 -4.037 1.00 0.00 16 THR A O 17
ATOM 27096 N N . ILE A 1 17 ? 2.813 -5.323 -4.203 1.00 0.00 17 ILE A N 17
ATOM 27097 C CA . ILE A 1 17 ? 1.696 -5.101 -3.293 1.00 0.00 17 ILE A CA 17
ATOM 27098 C C . ILE A 1 17 ? 0.593 -4.291 -3.966 1.00 0.00 17 ILE A C 17
ATOM 27099 O O . ILE A 1 17 ? 0.849 -3.523 -4.893 1.00 0.00 17 ILE A O 17
ATOM 27115 N N . PHE A 1 18 ? -0.636 -4.467 -3.491 1.00 0.00 18 PHE A N 17
ATOM 27116 C CA . PHE A 1 18 ? -1.779 -3.752 -4.045 1.00 0.00 18 PHE A CA 17
ATOM 27117 C C . PHE A 1 18 ? -2.144 -2.552 -3.176 1.00 0.00 18 PHE A C 17
ATOM 27118 O O . PHE A 1 18 ? -2.051 -2.608 -1.949 1.00 0.00 18 PHE A O 17
ATOM 27135 N N . LEU A 1 19 ? -2.557 -1.466 -3.820 1.00 0.00 19 LEU A N 17
ATOM 27136 C CA . LEU A 1 19 ? -2.936 -0.251 -3.108 1.00 0.00 19 LEU A CA 17
ATOM 27137 C C . LEU A 1 19 ? -4.345 0.189 -3.490 1.00 0.00 19 LEU A C 17
ATOM 27138 O O . LEU A 1 19 ? -4.806 -0.070 -4.603 1.00 0.00 19 LEU A O 17
ATOM 27154 N N . ILE A 1 20 ? -5.024 0.856 -2.563 1.00 0.00 20 ILE A N 17
ATOM 27155 C CA . ILE A 1 20 ? -6.379 1.334 -2.805 1.00 0.00 20 ILE A CA 17
ATOM 27156 C C . ILE A 1 20 ? -6.589 2.720 -2.204 1.00 0.00 20 ILE A C 17
ATOM 27157 O O . ILE A 1 20 ? -5.921 3.097 -1.242 1.00 0.00 20 ILE A O 17
ATOM 27173 N N . ALA A 1 21 ? -7.523 3.472 -2.776 1.00 0.00 21 ALA A N 17
ATOM 27174 C CA . ALA A 1 21 ? -7.824 4.815 -2.294 1.00 0.00 21 ALA A CA 17
ATOM 27175 C C . ALA A 1 21 ? -8.753 4.769 -1.086 1.00 0.00 21 ALA A C 17
ATOM 27176 O O . ALA A 1 21 ? -9.756 4.058 -1.090 1.00 0.00 21 ALA A O 17
ATOM 27183 N N . ASN A 1 22 ? -8.410 5.531 -0.053 1.00 0.00 22 ASN A N 17
ATOM 27184 C CA . ASN A 1 22 ? -9.214 5.576 1.164 1.00 0.00 22 ASN A CA 17
ATOM 27185 C C . ASN A 1 22 ? -10.571 6.218 0.895 1.00 0.00 22 ASN A C 17
ATOM 27186 O O . ASN A 1 22 ? -10.655 7.293 0.303 1.00 0.00 22 ASN A O 17
ATOM 27197 N N . GLY A 1 23 ? -11.633 5.551 1.336 1.00 0.00 23 GLY A N 17
ATOM 27198 C CA . GLY A 1 23 ? -12.973 6.071 1.135 1.00 0.00 23 GLY A CA 17
ATOM 27199 C C . GLY A 1 23 ? -13.472 5.856 -0.280 1.00 0.00 23 GLY A C 17
ATOM 27200 O O . GLY A 1 23 ? -14.452 6.471 -0.700 1.00 0.00 23 GLY A O 17
ATOM 27204 N N . ASP A 1 24 ? -12.796 4.982 -1.018 1.00 0.00 24 ASP A N 17
ATOM 27205 C CA . ASP A 1 24 ? -13.176 4.688 -2.394 1.00 0.00 24 ASP A CA 17
ATOM 27206 C C . ASP A 1 24 ? -13.670 3.251 -2.526 1.00 0.00 24 ASP A C 17
ATOM 27207 O O . ASP A 1 24 ? -12.923 2.301 -2.288 1.00 0.00 24 ASP A O 17
ATOM 27216 N N . LEU A 1 25 ? -14.934 3.099 -2.906 1.00 0.00 25 LEU A N 17
ATOM 27217 C CA . LEU A 1 25 ? -15.530 1.777 -3.068 1.00 0.00 25 LEU A CA 17
ATOM 27218 C C . LEU A 1 25 ? -16.046 1.584 -4.491 1.00 0.00 25 LEU A C 17
ATOM 27219 O O . LEU A 1 25 ? -16.967 0.800 -4.726 1.00 0.00 25 LEU A O 17
ATOM 27235 N N . ILE A 1 26 ? -15.447 2.301 -5.435 1.00 0.00 26 ILE A N 17
ATOM 27236 C CA . ILE A 1 26 ? -15.844 2.206 -6.834 1.00 0.00 26 ILE A CA 17
ATOM 27237 C C . ILE A 1 26 ? -14.686 1.727 -7.703 1.00 0.00 26 ILE A C 17
ATOM 27238 O O . ILE A 1 26 ? -14.873 0.923 -8.615 1.00 0.00 26 ILE A O 17
ATOM 27254 N N . ASN A 1 27 ? -13.490 2.227 -7.412 1.00 0.00 27 ASN A N 17
ATOM 27255 C CA . ASN A 1 27 ? -12.300 1.849 -8.166 1.00 0.00 27 ASN A CA 17
ATOM 27256 C C . ASN A 1 27 ? -11.527 0.748 -7.447 1.00 0.00 27 ASN A C 17
ATOM 27257 O O . ASN A 1 27 ? -11.340 0.780 -6.230 1.00 0.00 27 ASN A O 17
ATOM 27268 N N . PRO A 1 28 ? -11.064 -0.250 -8.215 1.00 0.00 28 PRO A N 17
ATOM 27269 C CA . PRO A 1 28 ? -10.303 -1.379 -7.673 1.00 0.00 28 PRO A CA 17
ATOM 27270 C C . PRO A 1 28 ? -8.912 -0.967 -7.201 1.00 0.00 28 PRO A C 17
ATOM 27271 O O . PRO A 1 28 ? -8.550 0.208 -7.257 1.00 0.00 28 PRO A O 17
ATOM 27282 N N . ALA A 1 29 ? -8.137 -1.941 -6.737 1.00 0.00 29 ALA A N 17
ATOM 27283 C CA . ALA A 1 29 ? -6.786 -1.680 -6.258 1.00 0.00 29 ALA A CA 17
ATOM 27284 C C . ALA A 1 29 ? -5.812 -1.523 -7.421 1.00 0.00 29 ALA A C 17
ATOM 27285 O O . ALA A 1 29 ? -6.182 -1.700 -8.581 1.00 0.00 29 ALA A O 17
ATOM 27292 N N . SER A 1 30 ? -4.566 -1.188 -7.102 1.00 0.00 30 SER A N 17
ATOM 27293 C CA . SER A 1 30 ? -3.540 -1.002 -8.121 1.00 0.00 30 SER A CA 17
ATOM 27294 C C . SER A 1 30 ? -2.272 -1.772 -7.763 1.00 0.00 30 SER A C 17
ATOM 27295 O O . SER A 1 30 ? -1.695 -1.575 -6.693 1.00 0.00 30 SER A O 17
ATOM 27303 N N . ARG A 1 31 ? -1.844 -2.649 -8.665 1.00 0.00 31 ARG A N 17
ATOM 27304 C CA . ARG A 1 31 ? -0.646 -3.449 -8.444 1.00 0.00 31 ARG A CA 17
ATOM 27305 C C . ARG A 1 31 ? 0.611 -2.596 -8.582 1.00 0.00 31 ARG A C 17
ATOM 27306 O O . ARG A 1 31 ? 0.889 -2.048 -9.650 1.00 0.00 31 ARG A O 17
ATOM 27327 N N . LEU A 1 32 ? 1.367 -2.486 -7.495 1.00 0.00 32 LEU A N 17
ATOM 27328 C CA . LEU A 1 32 ? 2.595 -1.698 -7.493 1.00 0.00 32 LEU A CA 17
ATOM 27329 C C . LEU A 1 32 ? 3.743 -2.481 -6.864 1.00 0.00 32 LEU A C 17
ATOM 27330 O O . LEU A 1 32 ? 3.579 -3.113 -5.820 1.00 0.00 32 LEU A O 17
ATOM 27346 N N . LEU A 1 33 ? 4.906 -2.433 -7.505 1.00 0.00 33 LEU A N 17
ATOM 27347 C CA . LEU A 1 33 ? 6.083 -3.135 -7.007 1.00 0.00 33 LEU A CA 17
ATOM 27348 C C . LEU A 1 33 ? 7.035 -2.173 -6.304 1.00 0.00 33 LEU A C 17
ATOM 27349 O O . LEU A 1 33 ? 7.247 -1.050 -6.762 1.00 0.00 33 LEU A O 17
ATOM 27365 N N . ILE A 1 34 ? 7.607 -2.621 -5.191 1.00 0.00 34 ILE A N 17
ATOM 27366 C CA . ILE A 1 34 ? 8.539 -1.801 -4.428 1.00 0.00 34 ILE A CA 17
ATOM 27367 C C . ILE A 1 34 ? 9.862 -2.527 -4.213 1.00 0.00 34 ILE A C 17
ATOM 27368 O O . ILE A 1 34 ? 9.924 -3.583 -3.582 1.00 0.00 34 ILE A O 17
ATOM 27384 N N . PRO A 1 35 ? 10.948 -1.949 -4.747 1.00 0.00 35 PRO A N 17
ATOM 27385 C CA . PRO A 1 35 ? 12.291 -2.523 -4.625 1.00 0.00 35 PRO A CA 17
ATOM 27386 C C . PRO A 1 35 ? 12.829 -2.442 -3.200 1.00 0.00 35 PRO A C 17
ATOM 27387 O O . PRO A 1 35 ? 12.648 -1.436 -2.515 1.00 0.00 35 PRO A O 17
ATOM 27398 N N . ARG A 1 36 ? 13.490 -3.508 -2.761 1.00 0.00 36 ARG A N 17
ATOM 27399 C CA . ARG A 1 36 ? 14.054 -3.557 -1.417 1.00 0.00 36 ARG A CA 17
ATOM 27400 C C . ARG A 1 36 ? 14.609 -2.195 -1.010 1.00 0.00 36 ARG A C 17
ATOM 27401 O O . ARG A 1 36 ? 14.428 -1.752 0.124 1.00 0.00 36 ARG A O 17
ATOM 27422 N N . LYS A 1 37 ? 15.286 -1.535 -1.944 1.00 0.00 37 LYS A N 17
ATOM 27423 C CA . LYS A 1 37 ? 15.868 -0.224 -1.684 1.00 0.00 37 LYS A CA 17
ATOM 27424 C C . LYS A 1 37 ? 14.828 0.727 -1.101 1.00 0.00 37 LYS A C 17
ATOM 27425 O O . LYS A 1 37 ? 15.089 1.424 -0.119 1.00 0.00 37 LYS A O 17
ATOM 27444 N N . THR A 1 38 ? 13.646 0.750 -1.709 1.00 0.00 38 THR A N 17
ATOM 27445 C CA . THR A 1 38 ? 12.566 1.615 -1.250 1.00 0.00 38 THR A CA 17
ATOM 27446 C C . THR A 1 38 ? 11.941 1.079 0.033 1.00 0.00 38 THR A C 17
ATOM 27447 O O . THR A 1 38 ? 11.612 1.843 0.942 1.00 0.00 38 THR A O 17
ATOM 27458 N N . LEU A 1 39 ? 11.780 -0.238 0.102 1.00 0.00 39 LEU A N 17
ATOM 27459 C CA . LEU A 1 39 ? 11.195 -0.876 1.276 1.00 0.00 39 LEU A CA 17
ATOM 27460 C C . LEU A 1 39 ? 11.903 -0.429 2.550 1.00 0.00 39 LEU A C 17
ATOM 27461 O O . LEU A 1 39 ? 11.282 -0.295 3.603 1.00 0.00 39 LEU A O 17
ATOM 27477 N N . ASN A 1 40 ? 13.208 -0.196 2.445 1.00 0.00 40 ASN A N 17
ATOM 27478 C CA . ASN A 1 40 ? 14.001 0.239 3.589 1.00 0.00 40 ASN A CA 17
ATOM 27479 C C . ASN A 1 40 ? 13.569 1.625 4.055 1.00 0.00 40 ASN A C 17
ATOM 27480 O O . ASN A 1 40 ? 13.757 1.986 5.217 1.00 0.00 40 ASN A O 17
ATOM 27491 N N . GLN A 1 41 ? 12.989 2.397 3.142 1.00 0.00 41 GLN A N 17
ATOM 27492 C CA . GLN A 1 41 ? 12.530 3.744 3.460 1.00 0.00 41 GLN A CA 17
ATOM 27493 C C . GLN A 1 41 ? 11.012 3.844 3.341 1.00 0.00 41 GLN A C 17
ATOM 27494 O O . GLN A 1 41 ? 10.442 3.544 2.292 1.00 0.00 41 GLN A O 17
ATOM 27508 N N . TRP A 1 42 ? 10.366 4.267 4.421 1.00 0.00 42 TRP A N 17
ATOM 27509 C CA . TRP A 1 42 ? 8.914 4.406 4.437 1.00 0.00 42 TRP A CA 17
ATOM 27510 C C . TRP A 1 42 ? 8.476 5.632 3.644 1.00 0.00 42 TRP A C 17
ATOM 27511 O O . TRP A 1 42 ? 7.477 5.594 2.926 1.00 0.00 42 TRP A O 17
ATOM 27532 N N . ASP A 1 43 ? 9.230 6.718 3.777 1.00 0.00 43 ASP A N 17
ATOM 27533 C CA . ASP A 1 43 ? 8.919 7.956 3.071 1.00 0.00 43 ASP A CA 17
ATOM 27534 C C . ASP A 1 43 ? 8.892 7.729 1.563 1.00 0.00 43 ASP A C 17
ATOM 27535 O O . ASP A 1 43 ? 7.991 8.203 0.870 1.00 0.00 43 ASP A O 17
ATOM 27544 N N . HIS A 1 44 ? 9.885 7.002 1.061 1.00 0.00 44 HIS A N 17
ATOM 27545 C CA . HIS A 1 44 ? 9.975 6.712 -0.366 1.00 0.00 44 HIS A CA 17
ATOM 27546 C C . HIS A 1 44 ? 8.699 6.043 -0.866 1.00 0.00 44 HIS A C 17
ATOM 27547 O O . HIS A 1 44 ? 8.208 6.352 -1.952 1.00 0.00 44 HIS A O 17
ATOM 27562 N N . VAL A 1 45 ? 8.165 5.125 -0.067 1.00 0.00 45 VAL A N 17
ATOM 27563 C CA . VAL A 1 45 ? 6.946 4.412 -0.428 1.00 0.00 45 VAL A CA 17
ATOM 27564 C C . VAL A 1 45 ? 5.766 5.370 -0.555 1.00 0.00 45 VAL A C 17
ATOM 27565 O O . VAL A 1 45 ? 5.174 5.504 -1.627 1.00 0.00 45 VAL A O 17
ATOM 27578 N N . LEU A 1 46 ? 5.431 6.036 0.544 1.00 0.00 46 LEU A N 17
ATOM 27579 C CA . LEU A 1 46 ? 4.322 6.984 0.557 1.00 0.00 46 LEU A CA 17
ATOM 27580 C C . LEU A 1 46 ? 4.402 7.931 -0.636 1.00 0.00 46 LEU A C 17
ATOM 27581 O O . LEU A 1 46 ? 3.396 8.503 -1.054 1.00 0.00 46 LEU A O 17
ATOM 27597 N N . GLN A 1 47 ? 5.604 8.089 -1.180 1.00 0.00 47 GLN A N 17
ATOM 27598 C CA . GLN A 1 47 ? 5.814 8.966 -2.326 1.00 0.00 47 GLN A CA 17
ATOM 27599 C C . GLN A 1 47 ? 5.526 8.233 -3.632 1.00 0.00 47 GLN A C 17
ATOM 27600 O O . GLN A 1 47 ? 5.113 8.842 -4.618 1.00 0.00 47 GLN A O 17
ATOM 27614 N N . MET A 1 48 ? 5.747 6.923 -3.631 1.00 0.00 48 MET A N 17
ATOM 27615 C CA . MET A 1 48 ? 5.509 6.107 -4.816 1.00 0.00 48 MET A CA 17
ATOM 27616 C C . MET A 1 48 ? 4.067 5.612 -4.855 1.00 0.00 48 MET A C 17
ATOM 27617 O O . MET A 1 48 ? 3.369 5.782 -5.855 1.00 0.00 48 MET A O 17
ATOM 27631 N N . VAL A 1 49 ? 3.626 4.999 -3.761 1.00 0.00 49 VAL A N 17
ATOM 27632 C CA . VAL A 1 49 ? 2.267 4.480 -3.671 1.00 0.00 49 VAL A CA 17
ATOM 27633 C C . VAL A 1 49 ? 1.253 5.504 -4.169 1.00 0.00 49 VAL A C 17
ATOM 27634 O O . VAL A 1 49 ? 0.345 5.175 -4.933 1.00 0.00 49 VAL A O 17
ATOM 27647 N N . THR A 1 50 ? 1.414 6.749 -3.732 1.00 0.00 50 THR A N 17
ATOM 27648 C CA . THR A 1 50 ? 0.513 7.823 -4.132 1.00 0.00 50 THR A CA 17
ATOM 27649 C C . THR A 1 50 ? 0.311 7.835 -5.643 1.00 0.00 50 THR A C 17
ATOM 27650 O O . THR A 1 50 ? -0.819 7.779 -6.127 1.00 0.00 50 THR A O 17
ATOM 27661 N N . GLU A 1 51 ? 1.413 7.908 -6.383 1.00 0.00 51 GLU A N 17
ATOM 27662 C CA . GLU A 1 51 ? 1.354 7.928 -7.840 1.00 0.00 51 GLU A CA 17
ATOM 27663 C C . GLU A 1 51 ? 0.269 6.987 -8.354 1.00 0.00 51 GLU A C 17
ATOM 27664 O O . GLU A 1 51 ? -0.414 7.284 -9.334 1.00 0.00 51 GLU A O 17
ATOM 27676 N N . LYS A 1 52 ? 0.116 5.849 -7.685 1.00 0.00 52 LYS A N 17
ATOM 27677 C CA . LYS A 1 52 ? -0.886 4.862 -8.071 1.00 0.00 52 LYS A CA 17
ATOM 27678 C C . LYS A 1 52 ? -2.237 5.182 -7.438 1.00 0.00 52 LYS A C 17
ATOM 27679 O O . LYS A 1 52 ? -3.278 5.072 -8.086 1.00 0.00 52 LYS A O 17
ATOM 27698 N N . ILE A 1 53 ? -2.212 5.578 -6.170 1.00 0.00 53 ILE A N 17
ATOM 27699 C CA . ILE A 1 53 ? -3.434 5.916 -5.451 1.00 0.00 53 ILE A CA 17
ATOM 27700 C C . ILE A 1 53 ? -3.449 7.388 -5.053 1.00 0.00 53 ILE A C 17
ATOM 27701 O O . ILE A 1 53 ? -2.872 7.774 -4.036 1.00 0.00 53 ILE A O 17
ATOM 27717 N N . THR A 1 54 ? -4.114 8.207 -5.861 1.00 0.00 54 THR A N 17
ATOM 27718 C CA . THR A 1 54 ? -4.206 9.637 -5.594 1.00 0.00 54 THR A CA 17
ATOM 27719 C C . THR A 1 54 ? -5.474 9.971 -4.817 1.00 0.00 54 THR A C 17
ATOM 27720 O O . THR A 1 54 ? -6.570 9.997 -5.379 1.00 0.00 54 THR A O 17
ATOM 27731 N N . LEU A 1 55 ? -5.319 10.227 -3.523 1.00 0.00 55 LEU A N 17
ATOM 27732 C CA . LEU A 1 55 ? -6.453 10.561 -2.668 1.00 0.00 55 LEU A CA 17
ATOM 27733 C C . LEU A 1 55 ? -7.029 11.924 -3.036 1.00 0.00 55 LEU A C 17
ATOM 27734 O O . LEU A 1 55 ? -6.338 12.768 -3.607 1.00 0.00 55 LEU A O 17
ATOM 27750 N N . ARG A 1 56 ? -8.299 12.133 -2.703 1.00 0.00 56 ARG A N 17
ATOM 27751 C CA . ARG A 1 56 ? -8.969 13.394 -2.998 1.00 0.00 56 ARG A CA 17
ATOM 27752 C C . ARG A 1 56 ? -8.300 14.550 -2.260 1.00 0.00 56 ARG A C 17
ATOM 27753 O O . ARG A 1 56 ? -8.256 15.675 -2.758 1.00 0.00 56 ARG A O 17
ATOM 27774 N N . SER A 1 57 ? -7.781 14.264 -1.070 1.00 0.00 57 SER A N 17
ATOM 27775 C CA . SER A 1 57 ? -7.118 15.281 -0.261 1.00 0.00 57 SER A CA 17
ATOM 27776 C C . SER A 1 57 ? -5.745 15.621 -0.834 1.00 0.00 57 SER A C 17
ATOM 27777 O O . SER A 1 57 ? -5.257 16.739 -0.683 1.00 0.00 57 SER A O 17
ATOM 27785 N N . GLY A 1 58 ? -5.128 14.645 -1.493 1.00 0.00 58 GLY A N 17
ATOM 27786 C CA . GLY A 1 58 ? -3.817 14.859 -2.078 1.00 0.00 58 GLY A CA 17
ATOM 27787 C C . GLY A 1 58 ? -2.994 13.588 -2.137 1.00 0.00 58 GLY A C 17
ATOM 27788 O O . GLY A 1 58 ? -3.297 12.679 -2.909 1.00 0.00 58 GLY A O 17
ATOM 27792 N N . ALA A 1 59 ? -1.948 13.524 -1.319 1.00 0.00 59 ALA A N 17
ATOM 27793 C CA . ALA A 1 59 ? -1.078 12.355 -1.281 1.00 0.00 59 ALA A CA 17
ATOM 27794 C C . ALA A 1 59 ? -1.290 11.555 0.000 1.00 0.00 59 ALA A C 17
ATOM 27795 O O . ALA A 1 59 ? -1.879 12.048 0.962 1.00 0.00 59 ALA A O 17
ATOM 27802 N N . VAL A 1 60 ? -0.807 10.316 0.005 1.00 0.00 60 VAL A N 17
ATOM 27803 C CA . VAL A 1 60 ? -0.944 9.447 1.168 1.00 0.00 60 VAL A CA 17
ATOM 27804 C C . VAL A 1 60 ? 0.245 9.599 2.110 1.00 0.00 60 VAL A C 17
ATOM 27805 O O . VAL A 1 60 ? 1.378 9.802 1.670 1.00 0.00 60 VAL A O 17
ATOM 27818 N N . HIS A 1 61 ? -0.019 9.500 3.409 1.00 0.00 61 HIS A N 17
ATOM 27819 C CA . HIS A 1 61 ? 1.030 9.625 4.415 1.00 0.00 61 HIS A CA 17
ATOM 27820 C C . HIS A 1 61 ? 1.102 8.373 5.284 1.00 0.00 61 HIS A C 17
ATOM 27821 O O . HIS A 1 61 ? 2.150 8.057 5.848 1.00 0.00 61 HIS A O 17
ATOM 27836 N N . ARG A 1 62 ? -0.018 7.665 5.386 1.00 0.00 62 ARG A N 17
ATOM 27837 C CA . ARG A 1 62 ? -0.082 6.448 6.188 1.00 0.00 62 ARG A CA 17
ATOM 27838 C C . ARG A 1 62 ? -0.741 5.316 5.406 1.00 0.00 62 ARG A C 17
ATOM 27839 O O . ARG A 1 62 ? -1.402 5.549 4.393 1.00 0.00 62 ARG A O 17
ATOM 27860 N N . LEU A 1 63 ? -0.557 4.090 5.883 1.00 0.00 63 LEU A N 17
ATOM 27861 C CA . LEU A 1 63 ? -1.133 2.920 5.228 1.00 0.00 63 LEU A CA 17
ATOM 27862 C C . LEU A 1 63 ? -2.021 2.139 6.192 1.00 0.00 63 LEU A C 17
ATOM 27863 O O . LEU A 1 63 ? -1.737 2.060 7.388 1.00 0.00 63 LEU A O 17
ATOM 27879 N N . TYR A 1 64 ? -3.095 1.564 5.664 1.00 0.00 64 TYR A N 17
ATOM 27880 C CA . TYR A 1 64 ? -4.025 0.789 6.477 1.00 0.00 64 TYR A CA 17
ATOM 27881 C C . TYR A 1 64 ? -4.542 -0.423 5.708 1.00 0.00 64 TYR A C 17
ATOM 27882 O O . TYR A 1 64 ? -5.010 -0.301 4.575 1.00 0.00 64 TYR A O 17
ATOM 27900 N N . THR A 1 65 ? -4.456 -1.593 6.333 1.00 0.00 65 THR A N 17
ATOM 27901 C CA . THR A 1 65 ? -4.915 -2.828 5.709 1.00 0.00 65 THR A CA 17
ATOM 27902 C C . THR A 1 65 ? -6.433 -2.842 5.569 1.00 0.00 65 THR A C 17
ATOM 27903 O O . THR A 1 65 ? -7.116 -1.913 6.002 1.00 0.00 65 THR A O 17
ATOM 27914 N N . LEU A 1 66 ? -6.956 -3.902 4.963 1.00 0.00 66 LEU A N 17
ATOM 27915 C CA . LEU A 1 66 ? -8.395 -4.038 4.766 1.00 0.00 66 LEU A CA 17
ATOM 27916 C C . LEU A 1 66 ? -9.097 -4.354 6.083 1.00 0.00 66 LEU A C 17
ATOM 27917 O O . LEU A 1 66 ? -10.314 -4.208 6.199 1.00 0.00 66 LEU A O 17
ATOM 27933 N N . GLU A 1 67 ? -8.321 -4.784 7.073 1.00 0.00 67 GLU A N 17
ATOM 27934 C CA . GLU A 1 67 ? -8.869 -5.118 8.383 1.00 0.00 67 GLU A CA 17
ATOM 27935 C C . GLU A 1 67 ? -8.875 -3.897 9.298 1.00 0.00 67 GLU A C 17
ATOM 27936 O O . GLU A 1 67 ? -9.678 -3.807 10.226 1.00 0.00 67 GLU A O 17
ATOM 27948 N N . GLY A 1 68 ? -7.973 -2.958 9.028 1.00 0.00 68 GLY A N 17
ATOM 27949 C CA . GLY A 1 68 ? -7.890 -1.755 9.836 1.00 0.00 68 GLY A CA 17
ATOM 27950 C C . GLY A 1 68 ? -6.598 -1.674 10.624 1.00 0.00 68 GLY A C 17
ATOM 27951 O O . GLY A 1 68 ? -6.528 -0.993 11.648 1.00 0.00 68 GLY A O 17
ATOM 27955 N N . LYS A 1 69 ? -5.572 -2.370 10.148 1.00 0.00 69 LYS A N 17
ATOM 27956 C CA . LYS A 1 69 ? -4.275 -2.375 10.815 1.00 0.00 69 LYS A CA 17
ATOM 27957 C C . LYS A 1 69 ? -3.391 -1.247 10.293 1.00 0.00 69 LYS A C 17
ATOM 27958 O O . LYS A 1 69 ? -3.547 -0.797 9.157 1.00 0.00 69 LYS A O 17
ATOM 27977 N N . LEU A 1 70 ? -2.462 -0.795 11.128 1.00 0.00 70 LEU A N 17
ATOM 27978 C CA . LEU A 1 70 ? -1.551 0.280 10.751 1.00 0.00 70 LEU A CA 17
ATOM 27979 C C . LEU A 1 70 ? -0.173 -0.272 10.401 1.00 0.00 70 LEU A C 17
ATOM 27980 O O . LEU A 1 70 ? 0.387 -1.086 11.135 1.00 0.00 70 LEU A O 17
ATOM 27996 N N . VAL A 1 71 ? 0.370 0.178 9.274 1.00 0.00 71 VAL A N 17
ATOM 27997 C CA . VAL A 1 71 ? 1.685 -0.268 8.828 1.00 0.00 71 VAL A CA 17
ATOM 27998 C C . VAL A 1 71 ? 2.697 0.871 8.874 1.00 0.00 71 VAL A C 17
ATOM 27999 O O . VAL A 1 71 ? 2.927 1.550 7.874 1.00 0.00 71 VAL A O 17
ATOM 28012 N N . GLU A 1 72 ? 3.297 1.075 10.042 1.00 0.00 72 GLU A N 17
ATOM 28013 C CA . GLU A 1 72 ? 4.285 2.133 10.218 1.00 0.00 72 GLU A CA 17
ATOM 28014 C C . GLU A 1 72 ? 5.454 1.952 9.255 1.00 0.00 72 GLU A C 17
ATOM 28015 O O . GLU A 1 72 ? 6.148 2.911 8.916 1.00 0.00 72 GLU A O 17
ATOM 28027 N N . SER A 1 73 ? 5.666 0.715 8.817 1.00 0.00 73 SER A N 17
ATOM 28028 C CA . SER A 1 73 ? 6.754 0.406 7.896 1.00 0.00 73 SER A CA 17
ATOM 28029 C C . SER A 1 73 ? 6.377 -0.754 6.980 1.00 0.00 73 SER A C 17
ATOM 28030 O O . SER A 1 73 ? 5.485 -1.542 7.292 1.00 0.00 73 SER A O 17
ATOM 28038 N N . GLY A 1 74 ? 7.064 -0.851 5.845 1.00 0.00 74 GLY A N 17
ATOM 28039 C CA . GLY A 1 74 ? 6.787 -1.917 4.900 1.00 0.00 74 GLY A CA 17
ATOM 28040 C C . GLY A 1 74 ? 7.080 -3.290 5.472 1.00 0.00 74 GLY A C 17
ATOM 28041 O O . GLY A 1 74 ? 6.840 -4.306 4.819 1.00 0.00 74 GLY A O 17
ATOM 28045 N N . ALA A 1 75 ? 7.601 -3.321 6.694 1.00 0.00 75 ALA A N 17
ATOM 28046 C CA . ALA A 1 75 ? 7.927 -4.580 7.354 1.00 0.00 75 ALA A CA 17
ATOM 28047 C C . ALA A 1 75 ? 6.680 -5.436 7.549 1.00 0.00 75 ALA A C 17
ATOM 28048 O O . ALA A 1 75 ? 6.767 -6.659 7.654 1.00 0.00 75 ALA A O 17
ATOM 28055 N N . GLU A 1 76 ? 5.522 -4.784 7.598 1.00 0.00 76 GLU A N 17
ATOM 28056 C CA . GLU A 1 76 ? 4.258 -5.488 7.782 1.00 0.00 76 GLU A CA 17
ATOM 28057 C C . GLU A 1 76 ? 3.614 -5.810 6.437 1.00 0.00 76 GLU A C 17
ATOM 28058 O O . GLU A 1 76 ? 2.413 -6.075 6.359 1.00 0.00 76 GLU A O 17
ATOM 28070 N N . LEU A 1 77 ? 4.418 -5.784 5.381 1.00 0.00 77 LEU A N 17
ATOM 28071 C CA . LEU A 1 77 ? 3.927 -6.073 4.038 1.00 0.00 77 LEU A CA 17
ATOM 28072 C C . LEU A 1 77 ? 4.196 -7.526 3.661 1.00 0.00 77 LEU A C 17
ATOM 28073 O O . LEU A 1 77 ? 5.036 -8.190 4.268 1.00 0.00 77 LEU A O 17
ATOM 28089 N N . GLU A 1 78 ? 3.479 -8.013 2.653 1.00 0.00 78 GLU A N 17
ATOM 28090 C CA . GLU A 1 78 ? 3.641 -9.388 2.195 1.00 0.00 78 GLU A CA 17
ATOM 28091 C C . GLU A 1 78 ? 3.522 -9.472 0.676 1.00 0.00 78 GLU A C 17
ATOM 28092 O O . GLU A 1 78 ? 2.917 -8.609 0.041 1.00 0.00 78 GLU A O 17
ATOM 28104 N N . ASN A 1 79 ? 4.104 -10.519 0.100 1.00 0.00 79 ASN A N 17
ATOM 28105 C CA . ASN A 1 79 ? 4.065 -10.717 -1.345 1.00 0.00 79 ASN A CA 17
ATOM 28106 C C . ASN A 1 79 ? 2.665 -11.115 -1.801 1.00 0.00 79 ASN A C 17
ATOM 28107 O O . ASN A 1 79 ? 2.258 -12.267 -1.659 1.00 0.00 79 ASN A O 17
ATOM 28118 N N . GLY A 1 80 ? 1.931 -10.152 -2.352 1.00 0.00 80 GLY A N 17
ATOM 28119 C CA . GLY A 1 80 ? 0.585 -10.421 -2.822 1.00 0.00 80 GLY A CA 17
ATOM 28120 C C . GLY A 1 80 ? -0.472 -10.023 -1.811 1.00 0.00 80 GLY A C 17
ATOM 28121 O O . GLY A 1 80 ? -1.451 -10.741 -1.612 1.00 0.00 80 GLY A O 17
ATOM 28125 N N . GLN A 1 81 ? -0.274 -8.875 -1.171 1.00 0.00 81 GLN A N 17
ATOM 28126 C CA . GLN A 1 81 ? -1.217 -8.384 -0.174 1.00 0.00 81 GLN A CA 17
ATOM 28127 C C . GLN A 1 81 ? -1.840 -7.064 -0.617 1.00 0.00 81 GLN A C 17
ATOM 28128 O O . GLN A 1 81 ? -1.403 -6.457 -1.595 1.00 0.00 81 GLN A O 17
ATOM 28142 N N . PHE A 1 82 ? -2.862 -6.624 0.109 1.00 0.00 82 PHE A N 17
ATOM 28143 C CA . PHE A 1 82 ? -3.546 -5.377 -0.210 1.00 0.00 82 PHE A CA 17
ATOM 28144 C C . PHE A 1 82 ? -3.474 -4.402 0.962 1.00 0.00 82 PHE A C 17
ATOM 28145 O O . PHE A 1 82 ? -3.588 -4.799 2.122 1.00 0.00 82 PHE A O 17
ATOM 28162 N N . TYR A 1 83 ? -3.284 -3.125 0.650 1.00 0.00 83 TYR A N 17
ATOM 28163 C CA . TYR A 1 83 ? -3.193 -2.093 1.676 1.00 0.00 83 TYR A CA 17
ATOM 28164 C C . TYR A 1 83 ? -3.778 -0.775 1.176 1.00 0.00 83 TYR A C 17
ATOM 28165 O O . TYR A 1 83 ? -3.416 -0.288 0.105 1.00 0.00 83 TYR A O 17
ATOM 28183 N N . VAL A 1 84 ? -4.684 -0.202 1.962 1.00 0.00 84 VAL A N 17
ATOM 28184 C CA . VAL A 1 84 ? -5.319 1.061 1.602 1.00 0.00 84 VAL A CA 17
ATOM 28185 C C . VAL A 1 84 ? -4.453 2.247 2.012 1.00 0.00 84 VAL A C 17
ATOM 28186 O O . VAL A 1 84 ? -3.884 2.265 3.102 1.00 0.00 84 VAL A O 17
ATOM 28199 N N . ALA A 1 85 ? -4.360 3.237 1.130 1.00 0.00 85 ALA A N 17
ATOM 28200 C CA . ALA A 1 85 ? -3.567 4.429 1.401 1.00 0.00 85 ALA A CA 17
ATOM 28201 C C . ALA A 1 85 ? -4.419 5.524 2.034 1.00 0.00 85 ALA A C 17
ATOM 28202 O O . ALA A 1 85 ? -5.393 5.987 1.441 1.00 0.00 85 ALA A O 17
ATOM 28209 N N . VAL A 1 86 ? -4.046 5.933 3.242 1.00 0.00 86 VAL A N 17
ATOM 28210 C CA . VAL A 1 86 ? -4.776 6.974 3.956 1.00 0.00 86 VAL A CA 17
ATOM 28211 C C . VAL A 1 86 ? -3.926 8.230 4.116 1.00 0.00 86 VAL A C 17
ATOM 28212 O O . VAL A 1 86 ? -2.785 8.166 4.571 1.00 0.00 86 VAL A O 17
ATOM 28225 N N . GLY A 1 87 ? -4.492 9.373 3.740 1.00 0.00 87 GLY A N 17
ATOM 28226 C CA . GLY A 1 87 ? -3.772 10.628 3.851 1.00 0.00 87 GLY A CA 17
ATOM 28227 C C . GLY A 1 87 ? -3.713 11.139 5.276 1.00 0.00 87 GLY A C 17
ATOM 28228 O O . GLY A 1 87 ? -3.702 10.354 6.224 1.00 0.00 87 GLY A O 17
ATOM 28232 N N . ARG A 1 88 ? -3.675 12.459 5.429 1.00 0.00 88 ARG A N 17
ATOM 28233 C CA . ARG A 1 88 ? -3.613 13.074 6.750 1.00 0.00 88 ARG A CA 17
ATOM 28234 C C . ARG A 1 88 ? -4.994 13.109 7.398 1.00 0.00 88 ARG A C 17
ATOM 28235 O O . ARG A 1 88 ? -5.395 14.120 7.975 1.00 0.00 88 ARG A O 17
ATOM 28256 N N . ASP A 1 89 ? -5.718 11.999 7.297 1.00 0.00 89 ASP A N 17
ATOM 28257 C CA . ASP A 1 89 ? -7.054 11.903 7.873 1.00 0.00 89 ASP A CA 17
ATOM 28258 C C . ASP A 1 89 ? -7.278 10.530 8.499 1.00 0.00 89 ASP A C 17
ATOM 28259 O O . ASP A 1 89 ? -6.376 9.692 8.523 1.00 0.00 89 ASP A O 17
ATOM 28268 N N . LYS A 1 90 ? -8.486 10.307 9.007 1.00 0.00 90 LYS A N 17
ATOM 28269 C CA . LYS A 1 90 ? -8.830 9.036 9.634 1.00 0.00 90 LYS A CA 17
ATOM 28270 C C . LYS A 1 90 ? -9.027 7.947 8.584 1.00 0.00 90 LYS A C 17
ATOM 28271 O O . LYS A 1 90 ? -9.424 8.227 7.452 1.00 0.00 90 LYS A O 17
ATOM 28290 N N . PHE A 1 91 ? -8.750 6.705 8.966 1.00 0.00 91 PHE A N 17
ATOM 28291 C CA . PHE A 1 91 ? -8.897 5.574 8.058 1.00 0.00 91 PHE A CA 17
ATOM 28292 C C . PHE A 1 91 ? -10.354 5.124 7.982 1.00 0.00 91 PHE A C 17
ATOM 28293 O O . PHE A 1 91 ? -10.896 4.573 8.940 1.00 0.00 91 PHE A O 17
ATOM 28310 N N . LYS A 1 92 ? -10.981 5.364 6.835 1.00 0.00 92 LYS A N 17
ATOM 28311 C CA . LYS A 1 92 ? -12.374 4.983 6.632 1.00 0.00 92 LYS A CA 17
ATOM 28312 C C . LYS A 1 92 ? -12.507 3.473 6.460 1.00 0.00 92 LYS A C 17
ATOM 28313 O O . LYS A 1 92 ? -12.514 2.964 5.340 1.00 0.00 92 LYS A O 17
ATOM 28332 N N . LYS A 1 93 ? -12.613 2.763 7.578 1.00 0.00 93 LYS A N 17
ATOM 28333 C CA . LYS A 1 93 ? -12.749 1.311 7.552 1.00 0.00 93 LYS A CA 17
ATOM 28334 C C . LYS A 1 93 ? -13.855 0.885 6.592 1.00 0.00 93 LYS A C 17
ATOM 28335 O O . LYS A 1 93 ? -15.038 0.929 6.933 1.00 0.00 93 LYS A O 17
ATOM 28354 N N . LEU A 1 94 ? -13.463 0.471 5.392 1.00 0.00 94 LEU A N 17
ATOM 28355 C CA . LEU A 1 94 ? -14.422 0.035 4.383 1.00 0.00 94 LEU A CA 17
ATOM 28356 C C . LEU A 1 94 ? -13.975 -1.273 3.737 1.00 0.00 94 LEU A C 17
ATOM 28357 O O . LEU A 1 94 ? -12.784 -1.567 3.632 1.00 0.00 94 LEU A O 17
ATOM 28373 N N . PRO A 1 95 ? -14.952 -2.077 3.291 1.00 0.00 95 PRO A N 17
ATOM 28374 C CA . PRO A 1 95 ? -14.684 -3.365 2.645 1.00 0.00 95 PRO A CA 17
ATOM 28375 C C . PRO A 1 95 ? -14.054 -3.202 1.266 1.00 0.00 95 PRO A C 17
ATOM 28376 O O . PRO A 1 95 ? -14.706 -2.746 0.326 1.00 0.00 95 PRO A O 17
ATOM 28387 N N . TYR A 1 96 ? -12.786 -3.578 1.151 1.00 0.00 96 TYR A N 17
ATOM 28388 C CA . TYR A 1 96 ? -12.068 -3.471 -0.113 1.00 0.00 96 TYR A CA 17
ATOM 28389 C C . TYR A 1 96 ? -11.708 -4.852 -0.653 1.00 0.00 96 TYR A C 17
ATOM 28390 O O . TYR A 1 96 ? -11.625 -5.056 -1.864 1.00 0.00 96 TYR A O 17
ATOM 28408 N N . GLY A 1 97 ? -11.496 -5.799 0.256 1.00 0.00 97 GLY A N 17
ATOM 28409 C CA . GLY A 1 97 ? -11.148 -7.149 -0.147 1.00 0.00 97 GLY A CA 17
ATOM 28410 C C . GLY A 1 97 ? -12.078 -7.694 -1.213 1.00 0.00 97 GLY A C 17
ATOM 28411 O O . GLY A 1 97 ? -11.737 -8.646 -1.915 1.00 0.00 97 GLY A O 17
ATOM 28415 N N . GLU A 1 98 ? -13.256 -7.091 -1.333 1.00 0.00 98 GLU A N 17
ATOM 28416 C CA . GLU A 1 98 ? -14.239 -7.524 -2.319 1.00 0.00 98 GLU A CA 17
ATOM 28417 C C . GLU A 1 98 ? -13.979 -6.865 -3.671 1.00 0.00 98 GLU A C 17
ATOM 28418 O O . GLU A 1 98 ? -14.147 -7.488 -4.721 1.00 0.00 98 GLU A O 17
ATOM 28430 N N . LEU A 1 99 ? -13.570 -5.602 -3.638 1.00 0.00 99 LEU A N 17
ATOM 28431 C CA . LEU A 1 99 ? -13.288 -4.857 -4.860 1.00 0.00 99 LEU A CA 17
ATOM 28432 C C . LEU A 1 99 ? -12.113 -5.472 -5.614 1.00 0.00 99 LEU A C 17
ATOM 28433 O O . LEU A 1 99 ? -11.989 -5.311 -6.829 1.00 0.00 99 LEU A O 17
ATOM 28449 N N . LEU A 1 100 ? -11.256 -6.179 -4.887 1.00 0.00 100 LEU A N 17
ATOM 28450 C CA . LEU A 1 100 ? -10.092 -6.822 -5.487 1.00 0.00 100 LEU A CA 17
ATOM 28451 C C . LEU A 1 100 ? -10.516 -7.904 -6.475 1.00 0.00 100 LEU A C 17
ATOM 28452 O O . LEU A 1 100 ? -10.151 -7.864 -7.650 1.00 0.00 100 LEU A O 17
ATOM 28468 N N . PHE A 1 101 ? -11.291 -8.869 -5.991 1.00 0.00 101 PHE A N 17
ATOM 28469 C CA . PHE A 1 101 ? -11.767 -9.961 -6.832 1.00 0.00 101 PHE A CA 17
ATOM 28470 C C . PHE A 1 101 ? -13.200 -10.341 -6.471 1.00 0.00 101 PHE A C 17
ATOM 28471 O O . PHE A 1 101 ? -13.826 -9.707 -5.622 1.00 0.00 101 PHE A O 17
ATOM 28488 N N . ASP A 1 102 ? -13.713 -11.378 -7.123 1.00 0.00 102 ASP A N 17
ATOM 28489 C CA . ASP A 1 102 ? -15.072 -11.843 -6.872 1.00 0.00 102 ASP A CA 17
ATOM 28490 C C . ASP A 1 102 ? -15.366 -11.880 -5.376 1.00 0.00 102 ASP A C 17
ATOM 28491 O O . ASP A 1 102 ? -14.507 -12.246 -4.573 1.00 0.00 102 ASP A O 17
ATOM 28500 N N . SER A 1 103 ? -16.584 -11.496 -5.008 1.00 0.00 103 SER A N 17
ATOM 28501 C CA . SER A 1 103 ? -16.990 -11.480 -3.607 1.00 0.00 103 SER A CA 17
ATOM 28502 C C . SER A 1 103 ? -18.369 -12.108 -3.434 1.00 0.00 103 SER A C 17
ATOM 28503 O O . SER A 1 103 ? -18.549 -13.027 -2.635 1.00 0.00 103 SER A O 17
ATOM 28511 N N . GLY A 1 104 ? -19.341 -11.606 -4.189 1.00 0.00 104 GLY A N 17
ATOM 28512 C CA . GLY A 1 104 ? -20.692 -12.129 -4.105 1.00 0.00 104 GLY A CA 17
ATOM 28513 C C . GLY A 1 104 ? -21.578 -11.630 -5.229 1.00 0.00 104 GLY A C 17
ATOM 28514 O O . GLY A 1 104 ? -21.645 -12.223 -6.306 1.00 0.00 104 GLY A O 17
ATOM 28518 N N . PRO A 1 105 ? -22.280 -10.513 -4.983 1.00 0.00 105 PRO A N 17
ATOM 28519 C CA . PRO A 1 105 ? -23.180 -9.911 -5.971 1.00 0.00 105 PRO A CA 17
ATOM 28520 C C . PRO A 1 105 ? -22.425 -9.295 -7.144 1.00 0.00 105 PRO A C 17
ATOM 28521 O O . PRO A 1 105 ? -22.862 -9.384 -8.291 1.00 0.00 105 PRO A O 17
ATOM 28532 N N . SER A 1 106 ? -21.289 -8.671 -6.848 1.00 0.00 106 SER A N 17
ATOM 28533 C CA . SER A 1 106 ? -20.475 -8.037 -7.879 1.00 0.00 106 SER A CA 17
ATOM 28534 C C . SER A 1 106 ? -21.346 -7.243 -8.848 1.00 0.00 106 SER A C 17
ATOM 28535 O O . SER A 1 106 ? -21.235 -7.394 -10.065 1.00 0.00 106 SER A O 17
ATOM 28543 N N . SER A 1 107 ? -22.213 -6.399 -8.299 1.00 0.00 107 SER A N 17
ATOM 28544 C CA . SER A 1 107 ? -23.106 -5.584 -9.114 1.00 0.00 107 SER A CA 17
ATOM 28545 C C . SER A 1 107 ? -22.868 -4.098 -8.862 1.00 0.00 107 SER A C 17
ATOM 28546 O O . SER A 1 107 ? -23.434 -3.515 -7.938 1.00 0.00 107 SER A O 17
ATOM 28554 N N . GLY A 1 108 ? -22.024 -3.491 -9.691 1.00 0.00 108 GLY A N 17
ATOM 28555 C CA . GLY A 1 108 ? -21.724 -2.079 -9.542 1.00 0.00 108 GLY A CA 17
ATOM 28556 C C . GLY A 1 108 ? -20.235 -1.796 -9.575 1.00 0.00 108 GLY A C 17
ATOM 28557 O O . GLY A 1 108 ? -19.804 -0.766 -10.094 1.00 0.00 108 GLY A O 17
ATOM 28561 N N . GLY A 1 1 ? 19.228 13.662 -15.853 1.00 0.00 1 GLY A N 18
ATOM 28562 C CA . GLY A 1 1 ? 19.990 13.623 -17.087 1.00 0.00 1 GLY A CA 18
ATOM 28563 C C . GLY A 1 1 ? 21.125 12.619 -17.036 1.00 0.00 1 GLY A C 18
ATOM 28564 O O . GLY A 1 1 ? 22.279 12.988 -16.815 1.00 0.00 1 GLY A O 18
ATOM 28568 N N . SER A 1 2 ? 20.798 11.347 -17.240 1.00 0.00 2 SER A N 18
ATOM 28569 C CA . SER A 1 2 ? 21.799 10.287 -17.210 1.00 0.00 2 SER A CA 18
ATOM 28570 C C . SER A 1 2 ? 21.438 9.172 -18.187 1.00 0.00 2 SER A C 18
ATOM 28571 O O . SER A 1 2 ? 20.264 8.863 -18.387 1.00 0.00 2 SER A O 18
ATOM 28579 N N . SER A 1 3 ? 22.458 8.573 -18.794 1.00 0.00 3 SER A N 18
ATOM 28580 C CA . SER A 1 3 ? 22.249 7.495 -19.754 1.00 0.00 3 SER A CA 18
ATOM 28581 C C . SER A 1 3 ? 22.059 6.161 -19.040 1.00 0.00 3 SER A C 18
ATOM 28582 O O . SER A 1 3 ? 21.063 5.469 -19.248 1.00 0.00 3 SER A O 18
ATOM 28590 N N . GLY A 1 4 ? 23.023 5.805 -18.196 1.00 0.00 4 GLY A N 18
ATOM 28591 C CA . GLY A 1 4 ? 22.943 4.555 -17.463 1.00 0.00 4 GLY A CA 18
ATOM 28592 C C . GLY A 1 4 ? 22.773 3.358 -18.376 1.00 0.00 4 GLY A C 18
ATOM 28593 O O . GLY A 1 4 ? 21.693 3.134 -18.923 1.00 0.00 4 GLY A O 18
ATOM 28597 N N . SER A 1 5 ? 23.843 2.586 -18.543 1.00 0.00 5 SER A N 18
ATOM 28598 C CA . SER A 1 5 ? 23.809 1.408 -19.401 1.00 0.00 5 SER A CA 18
ATOM 28599 C C . SER A 1 5 ? 23.714 0.132 -18.569 1.00 0.00 5 SER A C 18
ATOM 28600 O O . SER A 1 5 ? 22.902 -0.749 -18.853 1.00 0.00 5 SER A O 18
ATOM 28608 N N . SER A 1 6 ? 24.550 0.041 -17.540 1.00 0.00 6 SER A N 18
ATOM 28609 C CA . SER A 1 6 ? 24.565 -1.127 -16.668 1.00 0.00 6 SER A CA 18
ATOM 28610 C C . SER A 1 6 ? 23.726 -0.882 -15.417 1.00 0.00 6 SER A C 18
ATOM 28611 O O . SER A 1 6 ? 24.040 -0.012 -14.606 1.00 0.00 6 SER A O 18
ATOM 28619 N N . GLY A 1 7 ? 22.656 -1.657 -15.268 1.00 0.00 7 GLY A N 18
ATOM 28620 C CA . GLY A 1 7 ? 21.788 -1.510 -14.114 1.00 0.00 7 GLY A CA 18
ATOM 28621 C C . GLY A 1 7 ? 21.080 -2.800 -13.753 1.00 0.00 7 GLY A C 18
ATOM 28622 O O . GLY A 1 7 ? 19.983 -3.071 -14.241 1.00 0.00 7 GLY A O 18
ATOM 28626 N N . ARG A 1 8 ? 21.708 -3.598 -12.896 1.00 0.00 8 ARG A N 18
ATOM 28627 C CA . ARG A 1 8 ? 21.132 -4.868 -12.472 1.00 0.00 8 ARG A CA 18
ATOM 28628 C C . ARG A 1 8 ? 20.844 -4.862 -10.973 1.00 0.00 8 ARG A C 18
ATOM 28629 O O . ARG A 1 8 ? 21.748 -4.681 -10.157 1.00 0.00 8 ARG A O 18
ATOM 28650 N N . LYS A 1 9 ? 19.579 -5.060 -10.618 1.00 0.00 9 LYS A N 18
ATOM 28651 C CA . LYS A 1 9 ? 19.171 -5.078 -9.218 1.00 0.00 9 LYS A CA 18
ATOM 28652 C C . LYS A 1 9 ? 19.976 -6.105 -8.430 1.00 0.00 9 LYS A C 18
ATOM 28653 O O . LYS A 1 9 ? 20.279 -7.196 -8.914 1.00 0.00 9 LYS A O 18
ATOM 28672 N N . PRO A 1 10 ? 20.331 -5.752 -7.185 1.00 0.00 10 PRO A N 18
ATOM 28673 C CA . PRO A 1 10 ? 21.104 -6.631 -6.303 1.00 0.00 10 PRO A CA 18
ATOM 28674 C C . PRO A 1 10 ? 20.298 -7.838 -5.836 1.00 0.00 10 PRO A C 18
ATOM 28675 O O . PRO A 1 10 ? 19.102 -7.944 -6.113 1.00 0.00 10 PRO A O 18
ATOM 28686 N N . LEU A 1 11 ? 20.958 -8.745 -5.125 1.00 0.00 11 LEU A N 18
ATOM 28687 C CA . LEU A 1 11 ? 20.302 -9.946 -4.618 1.00 0.00 11 LEU A CA 18
ATOM 28688 C C . LEU A 1 11 ? 18.922 -9.616 -4.057 1.00 0.00 11 LEU A C 18
ATOM 28689 O O . LEU A 1 11 ? 17.992 -10.416 -4.162 1.00 0.00 11 LEU A O 18
ATOM 28705 N N . GLN A 1 12 ? 18.796 -8.433 -3.465 1.00 0.00 12 GLN A N 18
ATOM 28706 C CA . GLN A 1 12 ? 17.529 -7.998 -2.890 1.00 0.00 12 GLN A CA 18
ATOM 28707 C C . GLN A 1 12 ? 16.435 -7.957 -3.952 1.00 0.00 12 GLN A C 18
ATOM 28708 O O . GLN A 1 12 ? 16.360 -7.017 -4.743 1.00 0.00 12 GLN A O 18
ATOM 28722 N N . GLU A 1 13 ? 15.589 -8.982 -3.963 1.00 0.00 13 GLU A N 18
ATOM 28723 C CA . GLU A 1 13 ? 14.499 -9.063 -4.929 1.00 0.00 13 GLU A CA 18
ATOM 28724 C C . GLU A 1 13 ? 13.317 -8.205 -4.488 1.00 0.00 13 GLU A C 18
ATOM 28725 O O . GLU A 1 13 ? 12.968 -8.144 -3.309 1.00 0.00 13 GLU A O 18
ATOM 28737 N N . PRO A 1 14 ? 12.684 -7.527 -5.457 1.00 0.00 14 PRO A N 18
ATOM 28738 C CA . PRO A 1 14 ? 11.532 -6.660 -5.193 1.00 0.00 14 PRO A CA 18
ATOM 28739 C C . PRO A 1 14 ? 10.289 -7.452 -4.802 1.00 0.00 14 PRO A C 18
ATOM 28740 O O . PRO A 1 14 ? 10.266 -8.680 -4.902 1.00 0.00 14 PRO A O 18
ATOM 28751 N N . CYS A 1 15 ? 9.257 -6.743 -4.358 1.00 0.00 15 CYS A N 18
ATOM 28752 C CA . CYS A 1 15 ? 8.010 -7.381 -3.951 1.00 0.00 15 CYS A CA 18
ATOM 28753 C C . CYS A 1 15 ? 6.806 -6.603 -4.473 1.00 0.00 15 CYS A C 18
ATOM 28754 O O . CYS A 1 15 ? 6.768 -5.375 -4.402 1.00 0.00 15 CYS A O 18
ATOM 28762 N N . THR A 1 16 ? 5.823 -7.327 -5.000 1.00 0.00 16 THR A N 18
ATOM 28763 C CA . THR A 1 16 ? 4.619 -6.706 -5.537 1.00 0.00 16 THR A CA 18
ATOM 28764 C C . THR A 1 16 ? 3.482 -6.742 -4.522 1.00 0.00 16 THR A C 18
ATOM 28765 O O . THR A 1 16 ? 3.130 -7.805 -4.009 1.00 0.00 16 THR A O 18
ATOM 28776 N N . ILE A 1 17 ? 2.912 -5.577 -4.237 1.00 0.00 17 ILE A N 18
ATOM 28777 C CA . ILE A 1 17 ? 1.814 -5.477 -3.284 1.00 0.00 17 ILE A CA 18
ATOM 28778 C C . ILE A 1 17 ? 0.610 -4.775 -3.905 1.00 0.00 17 ILE A C 18
ATOM 28779 O O . ILE A 1 17 ? 0.711 -4.176 -4.976 1.00 0.00 17 ILE A O 18
ATOM 28795 N N . PHE A 1 18 ? -0.528 -4.850 -3.223 1.00 0.00 18 PHE A N 18
ATOM 28796 C CA . PHE A 1 18 ? -1.752 -4.221 -3.706 1.00 0.00 18 PHE A CA 18
ATOM 28797 C C . PHE A 1 18 ? -2.166 -3.068 -2.797 1.00 0.00 18 PHE A C 18
ATOM 28798 O O . PHE A 1 18 ? -2.219 -3.214 -1.575 1.00 0.00 18 PHE A O 18
ATOM 28815 N N . LEU A 1 19 ? -2.458 -1.921 -3.402 1.00 0.00 19 LEU A N 18
ATOM 28816 C CA . LEU A 1 19 ? -2.867 -0.741 -2.648 1.00 0.00 19 LEU A CA 18
ATOM 28817 C C . LEU A 1 19 ? -4.195 -0.198 -3.166 1.00 0.00 19 LEU A C 18
ATOM 28818 O O . LEU A 1 19 ? -4.514 -0.334 -4.347 1.00 0.00 19 LEU A O 18
ATOM 28834 N N . ILE A 1 20 ? -4.964 0.418 -2.274 1.00 0.00 20 ILE A N 18
ATOM 28835 C CA . ILE A 1 20 ? -6.255 0.985 -2.642 1.00 0.00 20 ILE A CA 18
ATOM 28836 C C . ILE A 1 20 ? -6.405 2.406 -2.109 1.00 0.00 20 ILE A C 18
ATOM 28837 O O . ILE A 1 20 ? -5.655 2.832 -1.231 1.00 0.00 20 ILE A O 18
ATOM 28853 N N . ALA A 1 21 ? -7.379 3.134 -2.644 1.00 0.00 21 ALA A N 18
ATOM 28854 C CA . ALA A 1 21 ? -7.629 4.506 -2.220 1.00 0.00 21 ALA A CA 18
ATOM 28855 C C . ALA A 1 21 ? -8.623 4.550 -1.064 1.00 0.00 21 ALA A C 18
ATOM 28856 O O . ALA A 1 21 ? -9.782 4.166 -1.215 1.00 0.00 21 ALA A O 18
ATOM 28863 N N . ASN A 1 22 ? -8.160 5.020 0.090 1.00 0.00 22 ASN A N 18
ATOM 28864 C CA . ASN A 1 22 ? -9.009 5.112 1.273 1.00 0.00 22 ASN A CA 18
ATOM 28865 C C . ASN A 1 22 ? -10.302 5.859 0.957 1.00 0.00 22 ASN A C 18
ATOM 28866 O O . ASN A 1 22 ? -10.279 7.032 0.588 1.00 0.00 22 ASN A O 18
ATOM 28877 N N . GLY A 1 23 ? -11.429 5.169 1.107 1.00 0.00 23 GLY A N 18
ATOM 28878 C CA . GLY A 1 23 ? -12.716 5.782 0.834 1.00 0.00 23 GLY A CA 18
ATOM 28879 C C . GLY A 1 23 ? -13.285 5.364 -0.507 1.00 0.00 23 GLY A C 18
ATOM 28880 O O . GLY A 1 23 ? -14.485 5.497 -0.748 1.00 0.00 23 GLY A O 18
ATOM 28884 N N . ASP A 1 24 ? -12.422 4.859 -1.382 1.00 0.00 24 ASP A N 18
ATOM 28885 C CA . ASP A 1 24 ? -12.846 4.421 -2.707 1.00 0.00 24 ASP A CA 18
ATOM 28886 C C . ASP A 1 24 ? -13.344 2.980 -2.669 1.00 0.00 24 ASP A C 18
ATOM 28887 O O . ASP A 1 24 ? -12.582 2.056 -2.381 1.00 0.00 24 ASP A O 18
ATOM 28896 N N . LEU A 1 25 ? -14.627 2.795 -2.961 1.00 0.00 25 LEU A N 18
ATOM 28897 C CA . LEU A 1 25 ? -15.228 1.465 -2.959 1.00 0.00 25 LEU A CA 18
ATOM 28898 C C . LEU A 1 25 ? -15.754 1.104 -4.345 1.00 0.00 25 LEU A C 18
ATOM 28899 O O . LEU A 1 25 ? -16.653 0.274 -4.481 1.00 0.00 25 LEU A O 18
ATOM 28915 N N . ILE A 1 26 ? -15.187 1.731 -5.370 1.00 0.00 26 ILE A N 18
ATOM 28916 C CA . ILE A 1 26 ? -15.596 1.473 -6.744 1.00 0.00 26 ILE A CA 18
ATOM 28917 C C . ILE A 1 26 ? -14.447 0.893 -7.561 1.00 0.00 26 ILE A C 18
ATOM 28918 O O . ILE A 1 26 ? -14.620 -0.081 -8.292 1.00 0.00 26 ILE A O 18
ATOM 28934 N N . ASN A 1 27 ? -13.271 1.499 -7.430 1.00 0.00 27 ASN A N 18
ATOM 28935 C CA . ASN A 1 27 ? -12.091 1.042 -8.156 1.00 0.00 27 ASN A CA 18
ATOM 28936 C C . ASN A 1 27 ? -11.248 0.110 -7.290 1.00 0.00 27 ASN A C 18
ATOM 28937 O O . ASN A 1 27 ? -11.104 0.304 -6.083 1.00 0.00 27 ASN A O 18
ATOM 28948 N N . PRO A 1 28 ? -10.676 -0.927 -7.921 1.00 0.00 28 PRO A N 18
ATOM 28949 C CA . PRO A 1 28 ? -9.836 -1.909 -7.229 1.00 0.00 28 PRO A CA 18
ATOM 28950 C C . PRO A 1 28 ? -8.503 -1.319 -6.781 1.00 0.00 28 PRO A C 18
ATOM 28951 O O . PRO A 1 28 ? -8.315 -0.103 -6.797 1.00 0.00 28 PRO A O 18
ATOM 28962 N N . ALA A 1 29 ? -7.580 -2.189 -6.383 1.00 0.00 29 ALA A N 18
ATOM 28963 C CA . ALA A 1 29 ? -6.264 -1.753 -5.934 1.00 0.00 29 ALA A CA 18
ATOM 28964 C C . ALA A 1 29 ? -5.353 -1.448 -7.118 1.00 0.00 29 ALA A C 18
ATOM 28965 O O . ALA A 1 29 ? -5.763 -1.557 -8.273 1.00 0.00 29 ALA A O 18
ATOM 28972 N N . SER A 1 30 ? -4.115 -1.063 -6.822 1.00 0.00 30 SER A N 18
ATOM 28973 C CA . SER A 1 30 ? -3.147 -0.737 -7.863 1.00 0.00 30 SER A CA 18
ATOM 28974 C C . SER A 1 30 ? -1.875 -1.563 -7.700 1.00 0.00 30 SER A C 18
ATOM 28975 O O . SER A 1 30 ? -0.994 -1.217 -6.912 1.00 0.00 30 SER A O 18
ATOM 28983 N N . ARG A 1 31 ? -1.786 -2.657 -8.450 1.00 0.00 31 ARG A N 18
ATOM 28984 C CA . ARG A 1 31 ? -0.623 -3.533 -8.388 1.00 0.00 31 ARG A CA 18
ATOM 28985 C C . ARG A 1 31 ? 0.665 -2.742 -8.595 1.00 0.00 31 ARG A C 18
ATOM 28986 O O . ARG A 1 31 ? 1.086 -2.506 -9.728 1.00 0.00 31 ARG A O 18
ATOM 29007 N N . LEU A 1 32 ? 1.287 -2.335 -7.494 1.00 0.00 32 LEU A N 18
ATOM 29008 C CA . LEU A 1 32 ? 2.527 -1.570 -7.554 1.00 0.00 32 LEU A CA 18
ATOM 29009 C C . LEU A 1 32 ? 3.660 -2.312 -6.851 1.00 0.00 32 LEU A C 18
ATOM 29010 O O . LEU A 1 32 ? 3.511 -2.759 -5.713 1.00 0.00 32 LEU A O 18
ATOM 29026 N N . LEU A 1 33 ? 4.792 -2.437 -7.534 1.00 0.00 33 LEU A N 18
ATOM 29027 C CA . LEU A 1 33 ? 5.951 -3.123 -6.975 1.00 0.00 33 LEU A CA 18
ATOM 29028 C C . LEU A 1 33 ? 6.812 -2.162 -6.160 1.00 0.00 33 LEU A C 18
ATOM 29029 O O . LEU A 1 33 ? 6.857 -0.964 -6.441 1.00 0.00 33 LEU A O 18
ATOM 29045 N N . ILE A 1 34 ? 7.493 -2.696 -5.152 1.00 0.00 34 ILE A N 18
ATOM 29046 C CA . ILE A 1 34 ? 8.355 -1.886 -4.300 1.00 0.00 34 ILE A CA 18
ATOM 29047 C C . ILE A 1 34 ? 9.722 -2.538 -4.122 1.00 0.00 34 ILE A C 18
ATOM 29048 O O . ILE A 1 34 ? 9.844 -3.651 -3.609 1.00 0.00 34 ILE A O 18
ATOM 29064 N N . PRO A 1 35 ? 10.776 -1.830 -4.554 1.00 0.00 35 PRO A N 18
ATOM 29065 C CA . PRO A 1 35 ? 12.154 -2.319 -4.451 1.00 0.00 35 PRO A CA 18
ATOM 29066 C C . PRO A 1 35 ? 12.648 -2.360 -3.009 1.00 0.00 35 PRO A C 18
ATOM 29067 O O . PRO A 1 35 ? 12.324 -1.484 -2.207 1.00 0.00 35 PRO A O 18
ATOM 29078 N N . ARG A 1 36 ? 13.434 -3.382 -2.687 1.00 0.00 36 ARG A N 18
ATOM 29079 C CA . ARG A 1 36 ? 13.973 -3.537 -1.341 1.00 0.00 36 ARG A CA 18
ATOM 29080 C C . ARG A 1 36 ? 14.629 -2.244 -0.865 1.00 0.00 36 ARG A C 18
ATOM 29081 O O . ARG A 1 36 ? 14.710 -1.980 0.334 1.00 0.00 36 ARG A O 18
ATOM 29102 N N . LYS A 1 37 ? 15.096 -1.441 -1.815 1.00 0.00 37 LYS A N 18
ATOM 29103 C CA . LYS A 1 37 ? 15.745 -0.174 -1.495 1.00 0.00 37 LYS A CA 18
ATOM 29104 C C . LYS A 1 37 ? 14.734 0.834 -0.958 1.00 0.00 37 LYS A C 18
ATOM 29105 O O . LYS A 1 37 ? 15.066 1.678 -0.125 1.00 0.00 37 LYS A O 18
ATOM 29124 N N . THR A 1 38 ? 13.499 0.741 -1.439 1.00 0.00 38 THR A N 18
ATOM 2912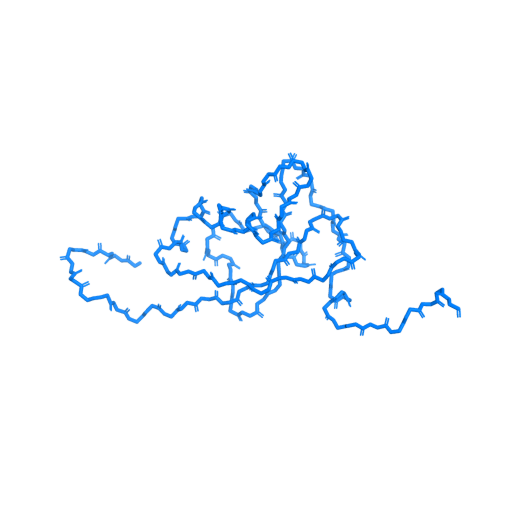5 C CA . THR A 1 38 ? 12.440 1.644 -1.008 1.00 0.00 38 THR A CA 18
ATOM 29126 C C . THR A 1 38 ? 11.710 1.094 0.212 1.00 0.00 38 THR A C 18
ATOM 29127 O O . THR A 1 38 ? 11.279 1.850 1.084 1.00 0.00 38 THR A O 18
ATOM 29138 N N . LEU A 1 39 ? 11.577 -0.227 0.270 1.00 0.00 39 LEU A N 18
ATOM 29139 C CA . LEU A 1 39 ? 10.900 -0.879 1.385 1.00 0.00 39 LEU A CA 18
ATOM 29140 C C . LEU A 1 39 ? 11.515 -0.460 2.716 1.00 0.00 39 LEU A C 18
ATOM 29141 O O . LEU A 1 39 ? 10.862 -0.514 3.757 1.00 0.00 39 LEU A O 18
ATOM 29157 N N . ASN A 1 40 ? 12.775 -0.041 2.674 1.00 0.00 40 ASN A N 18
ATOM 29158 C CA . ASN A 1 40 ? 13.479 0.390 3.877 1.00 0.00 40 ASN A CA 18
ATOM 29159 C C . ASN A 1 40 ? 13.079 1.811 4.261 1.00 0.00 40 ASN A C 18
ATOM 29160 O O . ASN A 1 40 ? 12.968 2.137 5.443 1.00 0.00 40 ASN A O 18
ATOM 29171 N N . GLN A 1 41 ? 12.864 2.652 3.254 1.00 0.00 41 GLN A N 18
ATOM 29172 C CA . GLN A 1 41 ? 12.477 4.039 3.488 1.00 0.00 41 GLN A CA 18
ATOM 29173 C C . GLN A 1 41 ? 10.968 4.212 3.356 1.00 0.00 41 GLN A C 18
ATOM 29174 O O . GLN A 1 41 ? 10.388 3.916 2.311 1.00 0.00 41 GLN A O 18
ATOM 29188 N N . TRP A 1 42 ? 10.337 4.692 4.422 1.00 0.00 42 TRP A N 18
ATOM 29189 C CA . TRP A 1 42 ? 8.894 4.905 4.425 1.00 0.00 42 TRP A CA 18
ATOM 29190 C C . TRP A 1 42 ? 8.525 6.147 3.623 1.00 0.00 42 TRP A C 18
ATOM 29191 O O . TRP A 1 42 ? 7.424 6.242 3.079 1.00 0.00 42 TRP A O 18
ATOM 29212 N N . ASP A 1 43 ? 9.450 7.098 3.552 1.00 0.00 43 ASP A N 18
ATOM 29213 C CA . ASP A 1 43 ? 9.222 8.334 2.815 1.00 0.00 43 ASP A CA 18
ATOM 29214 C C . ASP A 1 43 ? 9.458 8.128 1.322 1.00 0.00 43 ASP A C 18
ATOM 29215 O O . ASP A 1 43 ? 9.155 9.001 0.508 1.00 0.00 43 ASP A O 18
ATOM 29224 N N . HIS A 1 44 ? 10.002 6.968 0.969 1.00 0.00 44 HIS A N 18
ATOM 29225 C CA . HIS A 1 44 ? 10.280 6.647 -0.427 1.00 0.00 44 HIS A CA 18
ATOM 29226 C C . HIS A 1 44 ? 9.144 5.828 -1.033 1.00 0.00 44 HIS A C 18
ATOM 29227 O O . HIS A 1 44 ? 8.863 5.926 -2.227 1.00 0.00 44 HIS A O 18
ATOM 29242 N N . VAL A 1 45 ? 8.496 5.019 -0.201 1.00 0.00 45 VAL A N 18
ATOM 29243 C CA . VAL A 1 45 ? 7.391 4.183 -0.654 1.00 0.00 45 VAL A CA 18
ATOM 29244 C C . VAL A 1 45 ? 6.094 4.981 -0.732 1.00 0.00 45 VAL A C 18
ATOM 29245 O O . VAL A 1 45 ? 5.277 4.772 -1.630 1.00 0.00 45 VAL A O 18
ATOM 29258 N N . LEU A 1 46 ? 5.911 5.896 0.214 1.00 0.00 46 LEU A N 18
ATOM 29259 C CA . LEU A 1 46 ? 4.713 6.727 0.253 1.00 0.00 46 LEU A CA 18
ATOM 29260 C C . LEU A 1 46 ? 4.756 7.795 -0.836 1.00 0.00 46 LEU A C 18
ATOM 29261 O O . LEU A 1 46 ? 3.747 8.436 -1.129 1.00 0.00 46 LEU A O 18
ATOM 29277 N N . GLN A 1 47 ? 5.930 7.979 -1.431 1.00 0.00 47 GLN A N 18
ATOM 29278 C CA . GLN A 1 47 ? 6.103 8.969 -2.488 1.00 0.00 47 GLN A CA 18
ATOM 29279 C C . GLN A 1 47 ? 5.829 8.356 -3.857 1.00 0.00 47 GLN A C 18
ATOM 29280 O O . GLN A 1 47 ? 5.515 9.065 -4.813 1.00 0.00 47 GLN A O 18
ATOM 29294 N N . MET A 1 48 ? 5.949 7.036 -3.944 1.00 0.00 48 MET A N 18
ATOM 29295 C CA . MET A 1 48 ? 5.713 6.328 -5.197 1.00 0.00 48 MET A CA 18
ATOM 29296 C C . MET A 1 48 ? 4.290 5.782 -5.254 1.00 0.00 48 MET A C 18
ATOM 29297 O O . MET A 1 48 ? 3.710 5.644 -6.330 1.00 0.00 48 MET A O 18
ATOM 29311 N N . VAL A 1 49 ? 3.734 5.471 -4.087 1.00 0.00 49 VAL A N 18
ATOM 29312 C CA . VAL A 1 49 ? 2.378 4.941 -4.004 1.00 0.00 49 VAL A CA 18
ATOM 29313 C C . VAL A 1 49 ? 1.355 5.972 -4.466 1.00 0.00 49 VAL A C 18
ATOM 29314 O O . VAL A 1 49 ? 0.428 5.654 -5.211 1.00 0.00 49 VAL A O 18
ATOM 29327 N N . THR A 1 50 ? 1.529 7.212 -4.018 1.00 0.00 50 THR A N 18
ATOM 29328 C CA . THR A 1 50 ? 0.621 8.291 -4.385 1.00 0.00 50 THR A CA 18
ATOM 29329 C C . THR A 1 50 ? 0.450 8.377 -5.897 1.00 0.00 50 THR A C 18
ATOM 29330 O O . THR A 1 50 ? -0.666 8.506 -6.398 1.00 0.00 50 THR A O 18
ATOM 29341 N N . GLU A 1 51 ? 1.564 8.303 -6.619 1.00 0.00 51 GLU A N 18
ATOM 29342 C CA . GLU A 1 51 ? 1.536 8.373 -8.075 1.00 0.00 51 GLU A CA 18
ATOM 29343 C C . GLU A 1 51 ? 0.547 7.362 -8.649 1.00 0.00 51 GLU A C 18
ATOM 29344 O O . GLU A 1 51 ? 0.020 7.546 -9.746 1.00 0.00 51 GLU A O 18
ATOM 29356 N N . LYS A 1 52 ? 0.301 6.294 -7.899 1.00 0.00 52 LYS A N 18
ATOM 29357 C CA . LYS A 1 52 ? -0.625 5.253 -8.331 1.00 0.00 52 LYS A CA 18
ATOM 29358 C C . LYS A 1 52 ? -1.974 5.402 -7.635 1.00 0.00 52 LYS A C 18
ATOM 29359 O O . LYS A 1 52 ? -3.013 5.047 -8.193 1.00 0.00 52 LYS A O 18
ATOM 29378 N N . ILE A 1 53 ? -1.951 5.930 -6.416 1.00 0.00 53 ILE A N 18
ATOM 29379 C CA . ILE A 1 53 ? -3.173 6.128 -5.647 1.00 0.00 53 ILE A CA 18
ATOM 29380 C C . ILE A 1 53 ? -3.358 7.596 -5.278 1.00 0.00 53 ILE A C 18
ATOM 29381 O O . ILE A 1 53 ? -2.954 8.033 -4.200 1.00 0.00 53 ILE A O 18
ATOM 29397 N N . THR A 1 54 ? -3.975 8.354 -6.180 1.00 0.00 54 THR A N 18
ATOM 29398 C CA . THR A 1 54 ? -4.216 9.773 -5.950 1.00 0.00 54 THR A CA 18
ATOM 29399 C C . THR A 1 54 ? -5.493 9.991 -5.146 1.00 0.00 54 THR A C 18
ATOM 29400 O O . THR A 1 54 ? -6.599 9.869 -5.675 1.00 0.00 54 THR A O 18
ATOM 29411 N N . LEU A 1 55 ? -5.334 10.314 -3.868 1.00 0.00 55 LEU A N 18
ATOM 29412 C CA . LEU A 1 55 ? -6.476 10.550 -2.991 1.00 0.00 55 LEU A CA 18
ATOM 29413 C C . LEU A 1 55 ? -7.093 11.919 -3.258 1.00 0.00 55 LEU A C 18
ATOM 29414 O O . LEU A 1 55 ? -6.465 12.787 -3.864 1.00 0.00 55 LEU A O 18
ATOM 29430 N N . ARG A 1 56 ? -8.327 12.106 -2.800 1.00 0.00 56 ARG A N 18
ATOM 29431 C CA . ARG A 1 56 ? -9.029 13.369 -2.988 1.00 0.00 56 ARG A CA 18
ATOM 29432 C C . ARG A 1 56 ? -8.365 14.485 -2.187 1.00 0.00 56 ARG A C 18
ATOM 29433 O O . ARG A 1 56 ? -8.169 15.591 -2.690 1.00 0.00 56 ARG A O 18
ATOM 29454 N N . SER A 1 57 ? -8.022 14.187 -0.938 1.00 0.00 57 SER A N 18
ATOM 29455 C CA . SER A 1 57 ? -7.384 15.165 -0.066 1.00 0.00 57 SER A CA 18
ATOM 29456 C C . SER A 1 57 ? -5.990 15.520 -0.575 1.00 0.00 57 SER A C 18
ATOM 29457 O O . SER A 1 57 ? -5.492 16.620 -0.340 1.00 0.00 57 SER A O 18
ATOM 29465 N N . GLY A 1 58 ? -5.365 14.577 -1.274 1.00 0.00 58 GLY A N 18
ATOM 29466 C CA . GLY A 1 58 ? -4.034 14.808 -1.805 1.00 0.00 58 GLY A CA 18
ATOM 29467 C C . GLY A 1 58 ? -3.228 13.530 -1.924 1.00 0.00 58 GLY A C 18
ATOM 29468 O O . GLY A 1 58 ? -3.602 12.618 -2.661 1.00 0.00 58 GLY A O 18
ATOM 29472 N N . ALA A 1 59 ? -2.117 13.463 -1.197 1.00 0.00 59 ALA A N 18
ATOM 29473 C CA . ALA A 1 59 ? -1.256 12.288 -1.223 1.00 0.00 59 ALA A CA 18
ATOM 29474 C C . ALA A 1 59 ? -1.431 11.450 0.039 1.00 0.00 59 ALA A C 18
ATOM 29475 O O . ALA A 1 59 ? -2.023 11.902 1.019 1.00 0.00 59 ALA A O 18
ATOM 29482 N N . VAL A 1 60 ? -0.914 10.226 0.008 1.00 0.00 60 VAL A N 18
ATOM 29483 C CA . VAL A 1 60 ? -1.013 9.325 1.150 1.00 0.00 60 VAL A CA 18
ATOM 29484 C C . VAL A 1 60 ? 0.137 9.545 2.125 1.00 0.00 60 VAL A C 18
ATOM 29485 O O . VAL A 1 60 ? 1.207 10.019 1.743 1.00 0.00 60 VAL A O 18
ATOM 29498 N N . HIS A 1 61 ? -0.090 9.198 3.388 1.00 0.00 61 HIS A N 18
ATOM 29499 C CA . HIS A 1 61 ? 0.928 9.357 4.420 1.00 0.00 61 HIS A CA 18
ATOM 29500 C C . HIS A 1 61 ? 1.060 8.086 5.254 1.00 0.00 61 HIS A C 18
ATOM 29501 O O . HIS A 1 61 ? 2.147 7.753 5.727 1.00 0.00 61 HIS A O 18
ATOM 29516 N N . ARG A 1 62 ? -0.053 7.381 5.429 1.00 0.00 62 ARG A N 18
ATOM 29517 C CA . ARG A 1 62 ? -0.061 6.148 6.207 1.00 0.00 62 ARG A CA 18
ATOM 29518 C C . ARG A 1 62 ? -0.730 5.019 5.429 1.00 0.00 62 ARG A C 18
ATOM 29519 O O . ARG A 1 62 ? -1.385 5.254 4.412 1.00 0.00 62 ARG A O 18
ATOM 29540 N N . LEU A 1 63 ? -0.562 3.793 5.913 1.00 0.00 63 LEU A N 18
ATOM 29541 C CA . LEU A 1 63 ? -1.149 2.627 5.263 1.00 0.00 63 LEU A CA 18
ATOM 29542 C C . LEU A 1 63 ? -2.084 1.887 6.213 1.00 0.00 63 LEU A C 18
ATOM 29543 O O . LEU A 1 63 ? -1.928 1.955 7.433 1.00 0.00 63 LEU A O 18
ATOM 29559 N N . TYR A 1 64 ? -3.056 1.180 5.647 1.00 0.00 64 TYR A N 18
ATOM 29560 C CA . TYR A 1 64 ? -4.017 0.427 6.444 1.00 0.00 64 TYR A CA 18
ATOM 29561 C C . TYR A 1 64 ? -4.547 -0.774 5.668 1.00 0.00 64 TYR A C 18
ATOM 29562 O O . TYR A 1 64 ? -4.968 -0.649 4.517 1.00 0.00 64 TYR A O 18
ATOM 29580 N N . THR A 1 65 ? -4.524 -1.940 6.306 1.00 0.00 65 THR A N 18
ATOM 29581 C CA . THR A 1 65 ? -5.000 -3.165 5.677 1.00 0.00 65 THR A CA 18
ATOM 29582 C C . THR A 1 65 ? -6.522 -3.188 5.600 1.00 0.00 65 THR A C 18
ATOM 29583 O O . THR A 1 65 ? -7.189 -2.236 6.008 1.00 0.00 65 THR A O 18
ATOM 29594 N N . LEU A 1 66 ? -7.067 -4.281 5.076 1.00 0.00 66 LEU A N 18
ATOM 29595 C CA . LEU A 1 66 ? -8.513 -4.428 4.947 1.00 0.00 66 LEU A CA 18
ATOM 29596 C C . LEU A 1 66 ? -9.153 -4.729 6.298 1.00 0.00 66 LEU A C 18
ATOM 29597 O O . LEU A 1 66 ? -10.367 -4.610 6.461 1.00 0.00 66 LEU A O 18
ATOM 29613 N N . GLU A 1 67 ? -8.327 -5.116 7.265 1.00 0.00 67 GLU A N 18
ATOM 29614 C CA . GLU A 1 67 ? -8.813 -5.432 8.603 1.00 0.00 67 GLU A CA 18
ATOM 29615 C C . GLU A 1 67 ? -8.787 -4.196 9.498 1.00 0.00 67 GLU A C 18
ATOM 29616 O O . GLU A 1 67 ? -9.468 -4.142 10.521 1.00 0.00 67 GLU A O 18
ATOM 29628 N N . GLY A 1 68 ? -7.994 -3.204 9.103 1.00 0.00 68 GLY A N 18
ATOM 29629 C CA . GLY A 1 68 ? -7.893 -1.982 9.880 1.00 0.00 68 GLY A CA 18
ATOM 29630 C C . GLY A 1 68 ? -6.565 -1.861 10.601 1.00 0.00 68 GLY A C 18
ATOM 29631 O O . GLY A 1 68 ? -6.437 -1.098 11.559 1.00 0.00 68 GLY A O 18
ATOM 29635 N N . LYS A 1 69 ? -5.574 -2.618 10.142 1.00 0.00 69 LYS A N 18
ATOM 29636 C CA . LYS A 1 69 ? -4.249 -2.594 10.749 1.00 0.00 69 LYS A CA 18
ATOM 29637 C C . LYS A 1 69 ? -3.489 -1.334 10.347 1.00 0.00 69 LYS A C 18
ATOM 29638 O O . LYS A 1 69 ? -3.841 -0.669 9.372 1.00 0.00 69 LYS A O 18
ATOM 29657 N N . LEU A 1 70 ? -2.445 -1.012 11.104 1.00 0.00 70 LEU A N 18
ATOM 29658 C CA . LEU A 1 70 ? -1.634 0.169 10.825 1.00 0.00 70 LEU A CA 18
ATOM 29659 C C . LEU A 1 70 ? -0.194 -0.222 10.511 1.00 0.00 70 LEU A C 18
ATOM 29660 O O . LEU A 1 70 ? 0.468 -0.889 11.307 1.00 0.00 70 LEU A O 18
ATOM 29676 N N . VAL A 1 71 ? 0.288 0.199 9.346 1.00 0.00 71 VAL A N 18
ATOM 29677 C CA . VAL A 1 71 ? 1.651 -0.104 8.928 1.00 0.00 71 VAL A CA 18
ATOM 29678 C C . VAL A 1 71 ? 2.518 1.150 8.929 1.00 0.00 71 VAL A C 18
ATOM 29679 O O . VAL A 1 71 ? 2.731 1.770 7.888 1.00 0.00 71 VAL A O 18
ATOM 29692 N N . GLU A 1 72 ? 3.017 1.517 10.105 1.00 0.00 72 GLU A N 18
ATOM 29693 C CA . GLU A 1 72 ? 3.861 2.698 10.242 1.00 0.00 72 GLU A CA 18
ATOM 29694 C C . GLU A 1 72 ? 5.187 2.507 9.511 1.00 0.00 72 GLU A C 18
ATOM 29695 O O . GLU A 1 72 ? 5.827 3.475 9.101 1.00 0.00 72 GLU A O 18
ATOM 29707 N N . SER A 1 73 ? 5.592 1.251 9.352 1.00 0.00 73 SER A N 18
ATOM 29708 C CA . SER A 1 73 ? 6.843 0.932 8.675 1.00 0.00 73 SER A CA 18
ATOM 29709 C C . SER A 1 73 ? 6.645 -0.202 7.673 1.00 0.00 73 SER A C 18
ATOM 29710 O O . SER A 1 73 ? 5.595 -0.842 7.643 1.00 0.00 73 SER A O 18
ATOM 29718 N N . GLY A 1 74 ? 7.663 -0.444 6.854 1.00 0.00 74 GLY A N 18
ATOM 29719 C CA . GLY A 1 74 ? 7.582 -1.500 5.861 1.00 0.00 74 GLY A CA 18
ATOM 29720 C C . GLY A 1 74 ? 7.877 -2.868 6.444 1.00 0.00 74 GLY A C 18
ATOM 29721 O O . GLY A 1 74 ? 8.225 -3.798 5.717 1.00 0.00 74 GLY A O 18
ATOM 29725 N N . ALA A 1 75 ? 7.740 -2.990 7.760 1.00 0.00 75 ALA A N 18
ATOM 29726 C CA . ALA A 1 75 ? 7.994 -4.254 8.440 1.00 0.00 75 ALA A CA 18
ATOM 29727 C C . ALA A 1 75 ? 6.718 -5.082 8.555 1.00 0.00 75 ALA A C 18
ATOM 29728 O O . ALA A 1 75 ? 6.770 -6.291 8.776 1.00 0.00 75 ALA A O 18
ATOM 29735 N N . GLU A 1 76 ? 5.574 -4.422 8.404 1.00 0.00 76 GLU A N 18
ATOM 29736 C CA . GLU A 1 76 ? 4.285 -5.098 8.493 1.00 0.00 76 GLU A CA 18
ATOM 29737 C C . GLU A 1 76 ? 3.708 -5.352 7.104 1.00 0.00 76 GLU A C 18
ATOM 29738 O O . GLU A 1 76 ? 2.496 -5.499 6.940 1.00 0.00 76 GLU A O 18
ATOM 29750 N N . LEU A 1 77 ? 4.583 -5.404 6.106 1.00 0.00 77 LEU A N 18
ATOM 29751 C CA . LEU A 1 77 ? 4.162 -5.640 4.730 1.00 0.00 77 LEU A CA 18
ATOM 29752 C C . LEU A 1 77 ? 4.307 -7.113 4.361 1.00 0.00 77 LEU A C 18
ATOM 29753 O O . LEU A 1 77 ? 4.972 -7.875 5.062 1.00 0.00 77 LEU A O 18
ATOM 29769 N N . GLU A 1 78 ? 3.682 -7.506 3.256 1.00 0.00 78 GLU A N 18
ATOM 29770 C CA . GLU A 1 78 ? 3.743 -8.888 2.794 1.00 0.00 78 GLU A CA 18
ATOM 29771 C C . GLU A 1 78 ? 3.593 -8.962 1.278 1.00 0.00 78 GLU A C 18
ATOM 29772 O O . GLU A 1 78 ? 3.251 -7.975 0.628 1.00 0.00 78 GLU A O 18
ATOM 29784 N N . ASN A 1 79 ? 3.852 -10.141 0.720 1.00 0.00 79 ASN A N 18
ATOM 29785 C CA . ASN A 1 79 ? 3.747 -10.344 -0.720 1.00 0.00 79 ASN A CA 18
ATOM 29786 C C . ASN A 1 79 ? 2.310 -10.663 -1.121 1.00 0.00 79 ASN A C 18
ATOM 29787 O O . ASN A 1 79 ? 1.660 -11.514 -0.515 1.00 0.00 79 ASN A O 18
ATOM 29798 N N . GLY A 1 80 ? 1.821 -9.974 -2.147 1.00 0.00 80 GLY A N 18
ATOM 29799 C CA . GLY A 1 80 ? 0.464 -10.198 -2.612 1.00 0.00 80 GLY A CA 18
ATOM 29800 C C . GLY A 1 80 ? -0.575 -9.803 -1.582 1.00 0.00 80 GLY A C 18
ATOM 29801 O O . GLY A 1 80 ? -1.661 -10.378 -1.535 1.00 0.00 80 GLY A O 18
ATOM 29805 N N . GLN A 1 81 ? -0.240 -8.819 -0.754 1.00 0.00 81 GLN A N 18
ATOM 29806 C CA . GLN A 1 81 ? -1.152 -8.349 0.282 1.00 0.00 81 GLN A CA 18
ATOM 29807 C C . GLN A 1 81 ? -1.839 -7.056 -0.143 1.00 0.00 81 GLN A C 18
ATOM 29808 O O . GLN A 1 81 ? -1.256 -6.234 -0.851 1.00 0.00 81 GLN A O 18
ATOM 29822 N N . PHE A 1 82 ? -3.082 -6.881 0.293 1.00 0.00 82 PHE A N 18
ATOM 29823 C CA . PHE A 1 82 ? -3.850 -5.688 -0.043 1.00 0.00 82 PHE A CA 18
ATOM 29824 C C . PHE A 1 82 ? -3.793 -4.667 1.090 1.00 0.00 82 PHE A C 18
ATOM 29825 O O . PHE A 1 82 ? -4.003 -5.005 2.255 1.00 0.00 82 PHE A O 18
ATOM 29842 N N . TYR A 1 83 ? -3.508 -3.418 0.739 1.00 0.00 83 TYR A N 18
ATOM 29843 C CA . TYR A 1 83 ? -3.420 -2.348 1.725 1.00 0.00 83 TYR A CA 18
ATOM 29844 C C . TYR A 1 83 ? -4.241 -1.138 1.291 1.00 0.00 83 TYR A C 18
ATOM 29845 O O . TYR A 1 83 ? -4.796 -1.111 0.192 1.00 0.00 83 TYR A O 18
ATOM 29863 N N . VAL A 1 84 ? -4.314 -0.136 2.162 1.00 0.00 84 VAL A N 18
ATOM 29864 C CA . VAL A 1 84 ? -5.065 1.079 1.869 1.00 0.00 84 VAL A CA 18
ATOM 29865 C C . VAL A 1 84 ? -4.218 2.322 2.120 1.00 0.00 84 VAL A C 18
ATOM 29866 O O . VAL A 1 84 ? -3.605 2.464 3.177 1.00 0.00 84 VAL A O 18
ATOM 29879 N N . ALA A 1 85 ? -4.191 3.220 1.140 1.00 0.00 85 ALA A N 18
ATOM 29880 C CA . ALA A 1 85 ? -3.422 4.453 1.256 1.00 0.00 85 ALA A CA 18
ATOM 29881 C C . ALA A 1 85 ? -4.260 5.566 1.875 1.00 0.00 85 ALA A C 18
ATOM 29882 O O . ALA A 1 85 ? -5.172 6.096 1.242 1.00 0.00 85 ALA A O 18
ATOM 29889 N N . VAL A 1 86 ? -3.944 5.916 3.118 1.00 0.00 86 VAL A N 18
ATOM 29890 C CA . VAL A 1 86 ? -4.667 6.967 3.824 1.00 0.00 86 VAL A CA 18
ATOM 29891 C C . VAL A 1 86 ? -3.849 8.252 3.885 1.00 0.00 86 VAL A C 18
ATOM 29892 O O . VAL A 1 86 ? -2.685 8.240 4.284 1.00 0.00 86 VAL A O 18
ATOM 29905 N N . GLY A 1 87 ? -4.466 9.360 3.487 1.00 0.00 87 GLY A N 18
ATOM 29906 C CA . GLY A 1 87 ? -3.780 10.639 3.505 1.00 0.00 87 GLY A CA 18
ATOM 29907 C C . GLY A 1 87 ? -3.806 11.292 4.872 1.00 0.00 87 GLY A C 18
ATOM 29908 O O . GLY A 1 87 ? -3.846 10.607 5.894 1.00 0.00 87 GLY A O 18
ATOM 29912 N N . ARG A 1 88 ? -3.782 12.621 4.892 1.00 0.00 88 ARG A N 18
ATOM 29913 C CA . ARG A 1 88 ? -3.801 13.367 6.144 1.00 0.00 88 ARG A CA 18
ATOM 29914 C C . ARG A 1 88 ? -5.203 13.383 6.746 1.00 0.00 88 ARG A C 18
ATOM 29915 O O . ARG A 1 88 ? -5.706 14.434 7.144 1.00 0.00 88 ARG A O 18
ATOM 29936 N N . ASP A 1 89 ? -5.828 12.213 6.809 1.00 0.00 89 ASP A N 18
ATOM 29937 C CA . ASP A 1 89 ? -7.172 12.092 7.363 1.00 0.00 89 ASP A CA 18
ATOM 29938 C C . ASP A 1 89 ? -7.365 10.734 8.029 1.00 0.00 89 ASP A C 18
ATOM 29939 O O . ASP A 1 89 ? -6.446 9.916 8.075 1.00 0.00 89 ASP A O 18
ATOM 29948 N N . LYS A 1 90 ? -8.567 10.499 8.545 1.00 0.00 90 LYS A N 18
ATOM 29949 C CA . LYS A 1 90 ? -8.883 9.240 9.209 1.00 0.00 90 LYS A CA 18
ATOM 29950 C C . LYS A 1 90 ? -9.082 8.123 8.190 1.00 0.00 90 LYS A C 18
ATOM 29951 O O . LYS A 1 90 ? -9.569 8.357 7.084 1.00 0.00 90 LYS A O 18
ATOM 29970 N N . PHE A 1 91 ? -8.702 6.907 8.571 1.00 0.00 91 PHE A N 18
ATOM 29971 C CA . PHE A 1 91 ? -8.839 5.753 7.690 1.00 0.00 91 PHE A CA 18
ATOM 29972 C C . PHE A 1 91 ? -10.273 5.230 7.698 1.00 0.00 91 PHE A C 18
ATOM 29973 O O . PHE A 1 91 ? -10.676 4.504 8.607 1.00 0.00 91 PHE A O 18
ATOM 29990 N N . LYS A 1 92 ? -11.039 5.605 6.679 1.00 0.00 92 LYS A N 18
ATOM 29991 C CA . LYS A 1 92 ? -12.427 5.174 6.566 1.00 0.00 92 LYS A CA 18
ATOM 29992 C C . LYS A 1 92 ? -12.513 3.672 6.319 1.00 0.00 92 LYS A C 18
ATOM 29993 O O . LYS A 1 92 ? -12.754 3.229 5.196 1.00 0.00 92 LYS A O 18
ATOM 30012 N N . LYS A 1 93 ? -12.315 2.891 7.376 1.00 0.00 93 LYS A N 18
ATOM 30013 C CA . LYS A 1 93 ? -12.373 1.437 7.275 1.00 0.00 93 LYS A CA 18
ATOM 30014 C C . LYS A 1 93 ? -13.551 0.998 6.412 1.00 0.00 93 LYS A C 18
ATOM 30015 O O . LYS A 1 93 ? -14.705 1.302 6.717 1.00 0.00 93 LYS A O 18
ATOM 30034 N N . LEU A 1 94 ? -13.254 0.280 5.335 1.00 0.00 94 LEU A N 18
ATOM 30035 C CA . LEU A 1 94 ? -14.289 -0.203 4.428 1.00 0.00 94 LEU A CA 18
ATOM 30036 C C . LEU A 1 94 ? -13.887 -1.535 3.802 1.00 0.00 94 LEU A C 18
ATOM 30037 O O . LEU A 1 94 ? -12.706 -1.865 3.690 1.00 0.00 94 LEU A O 18
ATOM 30053 N N . PRO A 1 95 ? -14.891 -2.319 3.382 1.00 0.00 95 PRO A N 18
ATOM 30054 C CA . PRO A 1 95 ? -14.666 -3.626 2.758 1.00 0.00 95 PRO A CA 18
ATOM 30055 C C . PRO A 1 95 ? -14.048 -3.507 1.369 1.00 0.00 95 PRO A C 18
ATOM 30056 O O . PRO A 1 95 ? -14.730 -3.164 0.402 1.00 0.00 95 PRO A O 18
ATOM 30067 N N . TYR A 1 96 ? -12.754 -3.791 1.276 1.00 0.00 96 TYR A N 18
ATOM 30068 C CA . TYR A 1 96 ? -12.043 -3.713 0.005 1.00 0.00 96 TYR A CA 18
ATOM 30069 C C . TYR A 1 96 ? -11.867 -5.100 -0.606 1.00 0.00 96 TYR A C 18
ATOM 30070 O O . TYR A 1 96 ? -11.908 -5.264 -1.824 1.00 0.00 96 TYR A O 18
ATOM 30088 N N . GLY A 1 97 ? -11.669 -6.097 0.252 1.00 0.00 97 GLY A N 18
ATOM 30089 C CA . GLY A 1 97 ? -11.490 -7.457 -0.220 1.00 0.00 97 GLY A CA 18
ATOM 30090 C C . GLY A 1 97 ? -12.566 -7.878 -1.201 1.00 0.00 97 GLY A C 18
ATOM 30091 O O . GLY A 1 97 ? -12.402 -8.855 -1.930 1.00 0.00 97 GLY A O 18
ATOM 30095 N N . GLU A 1 98 ? -13.671 -7.138 -1.217 1.00 0.00 98 GLU A N 18
ATOM 30096 C CA . GLU A 1 98 ? -14.780 -7.443 -2.114 1.00 0.00 98 GLU A CA 18
ATOM 30097 C C . GLU A 1 98 ? -14.556 -6.816 -3.487 1.00 0.00 98 GLU A C 18
ATOM 30098 O O . GLU A 1 98 ? -14.969 -7.367 -4.508 1.00 0.00 98 GLU A O 18
ATOM 30110 N N . LEU A 1 99 ? -13.901 -5.660 -3.504 1.00 0.00 99 LEU A N 18
ATOM 30111 C CA . LEU A 1 99 ? -13.622 -4.957 -4.751 1.00 0.00 99 LEU A CA 18
ATOM 30112 C C . LEU A 1 99 ? -12.546 -5.679 -5.555 1.00 0.00 99 LEU A C 18
ATOM 30113 O O . LEU A 1 99 ? -12.466 -5.536 -6.775 1.00 0.00 99 LEU A O 18
ATOM 30129 N N . LEU A 1 100 ? -11.720 -6.456 -4.863 1.00 0.00 100 LEU A N 18
ATOM 30130 C CA . LEU A 1 100 ? -10.649 -7.204 -5.512 1.00 0.00 100 LEU A CA 18
ATOM 30131 C C . LEU A 1 100 ? -11.215 -8.222 -6.496 1.00 0.00 100 LEU A C 18
ATOM 30132 O O . LEU A 1 100 ? -10.944 -8.159 -7.696 1.00 0.00 100 LEU A O 18
ATOM 30148 N N . PHE A 1 101 ? -12.003 -9.160 -5.981 1.00 0.00 101 PHE A N 18
ATOM 30149 C CA . PHE A 1 101 ? -12.608 -10.192 -6.815 1.00 0.00 101 PHE A CA 18
ATOM 30150 C C . PHE A 1 101 ? -14.000 -10.556 -6.305 1.00 0.00 101 PHE A C 18
ATOM 30151 O O . PHE A 1 101 ? -14.186 -10.835 -5.121 1.00 0.00 101 PHE A O 18
ATOM 30168 N N . ASP A 1 102 ? -14.974 -10.549 -7.208 1.00 0.00 102 ASP A N 18
ATOM 30169 C CA . ASP A 1 102 ? -16.349 -10.878 -6.852 1.00 0.00 102 ASP A CA 18
ATOM 30170 C C . ASP A 1 102 ? -16.529 -12.387 -6.717 1.00 0.00 102 ASP A C 18
ATOM 30171 O O . ASP A 1 102 ? -16.112 -13.152 -7.586 1.00 0.00 102 ASP A O 18
ATOM 30180 N N . SER A 1 103 ? -17.153 -12.808 -5.622 1.00 0.00 103 SER A N 18
ATOM 30181 C CA . SER A 1 103 ? -17.384 -14.226 -5.371 1.00 0.00 103 SER A CA 18
ATOM 30182 C C . SER A 1 103 ? -17.800 -14.943 -6.651 1.00 0.00 103 SER A C 18
ATOM 30183 O O . SER A 1 103 ? -17.202 -15.947 -7.036 1.00 0.00 103 SER A O 18
ATOM 30191 N N . GLY A 1 104 ? -18.832 -14.420 -7.307 1.00 0.00 104 GLY A N 18
ATOM 30192 C CA . GLY A 1 104 ? -19.312 -15.023 -8.537 1.00 0.00 104 GLY A CA 18
ATOM 30193 C C . GLY A 1 104 ? -19.928 -14.007 -9.478 1.00 0.00 104 GLY A C 18
ATOM 30194 O O . GLY A 1 104 ? -20.607 -13.071 -9.057 1.00 0.00 104 GLY A O 18
ATOM 30198 N N . PRO A 1 105 ? -19.689 -14.185 -10.786 1.00 0.00 105 PRO A N 18
ATOM 30199 C CA . PRO A 1 105 ? -20.215 -13.286 -11.817 1.00 0.00 105 PRO A CA 18
ATOM 30200 C C . PRO A 1 105 ? -21.726 -13.408 -11.976 1.00 0.00 105 PRO A C 18
ATOM 30201 O O . PRO A 1 105 ? -22.301 -14.471 -11.743 1.00 0.00 105 PRO A O 18
ATOM 30212 N N . SER A 1 106 ? -22.365 -12.313 -12.376 1.00 0.00 106 SER A N 18
ATOM 30213 C CA . SER A 1 106 ? -23.811 -12.297 -12.563 1.00 0.00 106 SER A CA 18
ATOM 30214 C C . SER A 1 106 ? -24.167 -12.015 -14.020 1.00 0.00 106 SER A C 18
ATOM 30215 O O . SER A 1 106 ? -25.087 -11.250 -14.309 1.00 0.00 106 SER A O 18
ATOM 30223 N N . SER A 1 107 ? -23.431 -12.640 -14.934 1.00 0.00 107 SER A N 18
ATOM 30224 C CA . SER A 1 107 ? -23.665 -12.455 -16.361 1.00 0.00 107 SER A CA 18
ATOM 30225 C C . SER A 1 107 ? -25.136 -12.672 -16.703 1.00 0.00 107 SER A C 18
ATOM 30226 O O . SER A 1 107 ? -25.917 -13.135 -15.872 1.00 0.00 107 SER A O 18
ATOM 30234 N N . GLY A 1 108 ? -25.507 -12.335 -17.934 1.00 0.00 108 GLY A N 18
ATOM 30235 C CA . GLY A 1 108 ? -26.883 -12.499 -18.366 1.00 0.00 108 GLY A CA 18
ATOM 30236 C C . GLY A 1 108 ? -27.418 -11.274 -19.080 1.00 0.00 108 GLY A C 18
ATOM 30237 O O . GLY A 1 108 ? -28.614 -11.180 -19.355 1.00 0.00 108 GLY A O 18
ATOM 30241 N N . GLY A 1 1 ? 19.943 15.357 -15.033 1.00 0.00 1 GLY A N 19
ATOM 30242 C CA . GLY A 1 1 ? 20.065 14.564 -16.243 1.00 0.00 1 GLY A CA 19
ATOM 30243 C C . GLY A 1 1 ? 19.740 13.101 -16.013 1.00 0.00 1 GLY A C 19
ATOM 30244 O O . GLY A 1 1 ? 18.615 12.758 -15.651 1.00 0.00 1 GLY A O 19
ATOM 30248 N N . SER A 1 2 ? 20.727 12.237 -16.225 1.00 0.00 2 SER A N 19
ATOM 30249 C CA . SER A 1 2 ? 20.539 10.802 -16.044 1.00 0.00 2 SER A CA 19
ATOM 30250 C C . SER A 1 2 ? 21.549 10.244 -15.046 1.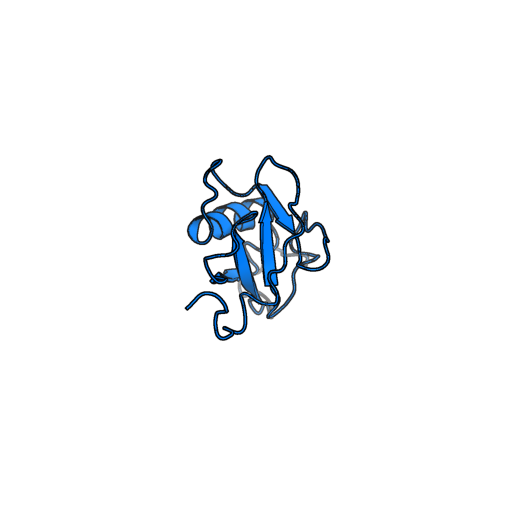00 0.00 2 SER A C 19
ATOM 30251 O O . SER A 1 2 ? 22.656 10.764 -14.908 1.00 0.00 2 SER A O 19
ATOM 30259 N N . SER A 1 3 ? 21.157 9.181 -14.350 1.00 0.00 3 SER A N 19
ATOM 30260 C CA . SER A 1 3 ? 22.025 8.553 -13.361 1.00 0.00 3 SER A CA 19
ATOM 30261 C C . SER A 1 3 ? 22.013 7.035 -13.513 1.00 0.00 3 SER A C 19
ATOM 30262 O O . SER A 1 3 ? 21.021 6.376 -13.202 1.00 0.00 3 SER A O 19
ATOM 30270 N N . GLY A 1 4 ? 23.124 6.486 -13.995 1.00 0.00 4 GLY A N 19
ATOM 30271 C CA . GLY A 1 4 ? 23.221 5.050 -14.181 1.00 0.00 4 GLY A CA 19
ATOM 30272 C C . GLY A 1 4 ? 24.301 4.426 -13.319 1.00 0.00 4 GLY A C 19
ATOM 30273 O O . GLY A 1 4 ? 24.253 4.512 -12.092 1.00 0.00 4 GLY A O 19
ATOM 30277 N N . SER A 1 5 ? 25.278 3.794 -13.963 1.00 0.00 5 SER A N 19
ATOM 30278 C CA . SER A 1 5 ? 26.372 3.148 -13.247 1.00 0.00 5 SER A CA 19
ATOM 30279 C C . SER A 1 5 ? 25.839 2.103 -12.271 1.00 0.00 5 SER A C 19
ATOM 30280 O O . SER A 1 5 ? 26.259 2.047 -11.115 1.00 0.00 5 SER A O 19
ATOM 30288 N N . SER A 1 6 ? 24.913 1.277 -12.745 1.00 0.00 6 SER A N 19
ATOM 30289 C CA . SER A 1 6 ? 24.319 0.236 -11.914 1.00 0.00 6 SER A CA 19
ATOM 30290 C C . SER A 1 6 ? 24.337 -1.110 -12.633 1.00 0.00 6 SER A C 19
ATOM 30291 O O . SER A 1 6 ? 23.633 -1.307 -13.623 1.00 0.00 6 SER A O 19
ATOM 30299 N N . GLY A 1 7 ? 25.149 -2.033 -12.128 1.00 0.00 7 GLY A N 19
ATOM 30300 C CA . GLY A 1 7 ? 25.245 -3.349 -12.734 1.00 0.00 7 GLY A CA 19
ATOM 30301 C C . GLY A 1 7 ? 24.507 -4.408 -11.940 1.00 0.00 7 GLY A C 19
ATOM 30302 O O . GLY A 1 7 ? 23.297 -4.310 -11.736 1.00 0.00 7 GLY A O 19
ATOM 30306 N N . ARG A 1 8 ? 25.236 -5.425 -11.491 1.00 0.00 8 ARG A N 19
ATOM 30307 C CA . ARG A 1 8 ? 24.642 -6.508 -10.718 1.00 0.00 8 ARG A CA 19
ATOM 30308 C C . ARG A 1 8 ? 24.008 -5.977 -9.436 1.00 0.00 8 ARG A C 19
ATOM 30309 O O . ARG A 1 8 ? 24.625 -5.210 -8.697 1.00 0.00 8 ARG A O 19
ATOM 30330 N N . LYS A 1 9 ? 22.771 -6.390 -9.178 1.00 0.00 9 LYS A N 19
ATOM 30331 C CA . LYS A 1 9 ? 22.052 -5.957 -7.986 1.00 0.00 9 LYS A CA 19
ATOM 30332 C C . LYS A 1 9 ? 22.244 -6.951 -6.845 1.00 0.00 9 LYS A C 19
ATOM 30333 O O . LYS A 1 9 ? 22.308 -8.163 -7.050 1.00 0.00 9 LYS A O 19
ATOM 30352 N N . PRO A 1 10 ? 22.335 -6.428 -5.613 1.00 0.00 10 PRO A N 19
ATOM 30353 C CA . PRO A 1 10 ? 22.518 -7.253 -4.415 1.00 0.00 10 PRO A CA 19
ATOM 30354 C C . PRO A 1 10 ? 21.277 -8.074 -4.081 1.00 0.00 10 PRO A C 19
ATOM 30355 O O . PRO A 1 10 ? 20.300 -8.074 -4.831 1.00 0.00 10 PRO A O 19
ATOM 30366 N N . LEU A 1 11 ? 21.321 -8.771 -2.951 1.00 0.00 11 LEU A N 19
ATOM 30367 C CA . LEU A 1 11 ? 20.199 -9.596 -2.517 1.00 0.00 11 LEU A CA 19
ATOM 30368 C C . LEU A 1 11 ? 19.017 -8.730 -2.096 1.00 0.00 11 LEU A C 19
ATOM 30369 O O . LEU A 1 11 ? 18.763 -8.548 -0.905 1.00 0.00 11 LEU A O 19
ATOM 30385 N N . GLN A 1 12 ? 18.297 -8.200 -3.079 1.00 0.00 12 GLN A N 19
ATOM 30386 C CA . GLN A 1 12 ? 17.140 -7.354 -2.809 1.00 0.00 12 GLN A CA 19
ATOM 30387 C C . GLN A 1 12 ? 15.941 -7.789 -3.645 1.00 0.00 12 GLN A C 19
ATOM 30388 O O . GLN A 1 12 ? 15.748 -7.316 -4.764 1.00 0.00 12 GLN A O 19
ATOM 30402 N N . GLU A 1 13 ? 15.138 -8.693 -3.093 1.00 0.00 13 GLU A N 19
ATOM 30403 C CA . GLU A 1 13 ? 13.958 -9.192 -3.789 1.00 0.00 13 GLU A CA 19
ATOM 30404 C C . GLU A 1 13 ? 12.786 -8.226 -3.635 1.00 0.00 13 GLU A C 19
ATOM 30405 O O . GLU A 1 13 ? 12.472 -7.761 -2.539 1.00 0.00 13 GLU A O 19
ATOM 30417 N N . PRO A 1 14 ? 12.124 -7.917 -4.759 1.00 0.00 14 PRO A N 19
ATOM 30418 C CA . PRO A 1 14 ? 10.977 -7.004 -4.777 1.00 0.00 14 PRO A CA 19
ATOM 30419 C C . PRO A 1 14 ? 9.748 -7.603 -4.102 1.00 0.00 14 PRO A C 19
ATOM 30420 O O . PRO A 1 14 ? 9.684 -8.811 -3.868 1.00 0.00 14 PRO A O 19
ATOM 30431 N N . CYS A 1 15 ? 8.776 -6.754 -3.791 1.00 0.00 15 CYS A N 19
ATOM 30432 C CA . CYS A 1 15 ? 7.548 -7.201 -3.142 1.00 0.00 15 CYS A CA 19
ATOM 30433 C C . CYS A 1 15 ? 6.325 -6.573 -3.802 1.00 0.00 15 CYS A C 19
ATOM 30434 O O . CYS A 1 15 ? 5.894 -5.482 -3.427 1.00 0.00 15 CYS A O 19
ATOM 30442 N N . THR A 1 16 ? 5.769 -7.269 -4.789 1.00 0.00 16 THR A N 19
ATOM 30443 C CA . THR A 1 16 ? 4.597 -6.779 -5.504 1.00 0.00 16 THR A CA 19
ATOM 30444 C C . THR A 1 16 ? 3.408 -6.616 -4.564 1.00 0.00 16 THR A C 19
ATOM 30445 O O . THR A 1 16 ? 2.801 -7.600 -4.140 1.00 0.00 16 THR A O 19
ATOM 30456 N N . ILE A 1 17 ? 3.080 -5.369 -4.242 1.00 0.00 17 ILE A N 19
ATOM 30457 C CA . ILE A 1 17 ? 1.961 -5.079 -3.354 1.00 0.00 17 ILE A CA 19
ATOM 30458 C C . ILE A 1 17 ? 0.904 -4.236 -4.058 1.00 0.00 17 ILE A C 19
ATOM 30459 O O . ILE A 1 17 ? 1.215 -3.454 -4.957 1.00 0.00 17 ILE A O 19
ATOM 30475 N N . PHE A 1 18 ? -0.348 -4.399 -3.643 1.00 0.00 18 PHE A N 19
ATOM 30476 C CA . PHE A 1 18 ? -1.453 -3.652 -4.233 1.00 0.00 18 PHE A CA 19
ATOM 30477 C C . PHE A 1 18 ? -1.879 -2.502 -3.325 1.00 0.00 18 PHE A C 19
ATOM 30478 O O . PHE A 1 18 ? -1.829 -2.613 -2.099 1.00 0.00 18 PHE A O 19
ATOM 30495 N N . LEU A 1 19 ? -2.297 -1.399 -3.935 1.00 0.00 19 LEU A N 19
ATOM 30496 C CA . LEU A 1 19 ? -2.731 -0.227 -3.183 1.00 0.00 19 LEU A CA 19
ATOM 30497 C C . LEU A 1 19 ? -4.184 0.115 -3.499 1.00 0.00 19 LEU A C 19
ATOM 30498 O O . LEU A 1 19 ? -4.681 -0.189 -4.583 1.00 0.00 19 LEU A O 19
ATOM 30514 N N . ILE A 1 20 ? -4.857 0.751 -2.547 1.00 0.00 20 ILE A N 19
ATOM 30515 C CA . ILE A 1 20 ? -6.251 1.138 -2.725 1.00 0.00 20 ILE A CA 19
ATOM 30516 C C . ILE A 1 20 ? -6.530 2.497 -2.093 1.00 0.00 20 ILE A C 19
ATOM 30517 O O . ILE A 1 20 ? -5.920 2.863 -1.089 1.00 0.00 20 ILE A O 19
ATOM 30533 N N . ALA A 1 21 ? -7.458 3.241 -2.687 1.00 0.00 21 ALA A N 19
ATOM 30534 C CA . ALA A 1 21 ? -7.821 4.558 -2.180 1.00 0.00 21 ALA A CA 19
ATOM 30535 C C . ALA A 1 21 ? -8.793 4.447 -1.010 1.00 0.00 21 ALA A C 19
ATOM 30536 O O . ALA A 1 21 ? -9.880 3.886 -1.145 1.00 0.00 21 ALA A O 19
ATOM 30543 N N . ASN A 1 22 ? -8.395 4.986 0.138 1.00 0.00 22 ASN A N 19
ATOM 30544 C CA . ASN A 1 22 ? -9.232 4.946 1.332 1.00 0.00 22 ASN A CA 19
ATOM 30545 C C . ASN A 1 22 ? -10.569 5.637 1.082 1.00 0.00 22 ASN A C 19
ATOM 30546 O O . ASN A 1 22 ? -10.620 6.838 0.818 1.00 0.00 22 ASN A O 19
ATOM 30557 N N . GLY A 1 23 ? -11.651 4.869 1.169 1.00 0.00 23 GLY A N 19
ATOM 30558 C CA . GLY A 1 23 ? -12.974 5.424 0.951 1.00 0.00 23 GLY A CA 19
ATOM 30559 C C . GLY A 1 23 ? -13.525 5.087 -0.420 1.00 0.00 23 GLY A C 19
ATOM 30560 O O . GLY A 1 23 ? -14.726 5.209 -0.661 1.00 0.00 23 GLY A O 19
ATOM 30564 N N . ASP A 1 24 ? -12.646 4.664 -1.322 1.00 0.00 24 ASP A N 19
ATOM 30565 C CA . ASP A 1 24 ? -13.051 4.308 -2.677 1.00 0.00 24 ASP A CA 19
ATOM 30566 C C . ASP A 1 24 ? -13.475 2.845 -2.752 1.00 0.00 24 ASP A C 19
ATOM 30567 O O . ASP A 1 24 ? -12.656 1.941 -2.577 1.00 0.00 24 ASP A O 19
ATOM 30576 N N . LEU A 1 25 ? -14.758 2.618 -3.010 1.00 0.00 25 LEU A N 19
ATOM 30577 C CA . LEU A 1 25 ? -15.291 1.263 -3.107 1.00 0.00 25 LEU A CA 19
ATOM 30578 C C . LEU A 1 25 ? -15.909 1.018 -4.480 1.00 0.00 25 LEU A C 19
ATOM 30579 O O . LEU A 1 25 ? -16.830 0.213 -4.621 1.00 0.00 25 LEU A O 19
ATOM 30595 N N . ILE A 1 26 ? -15.396 1.716 -5.487 1.00 0.00 26 ILE A N 19
ATOM 30596 C CA . ILE A 1 26 ? -15.896 1.572 -6.848 1.00 0.00 26 ILE A CA 19
ATOM 30597 C C . ILE A 1 26 ? -14.805 1.064 -7.784 1.00 0.00 26 ILE A C 19
ATOM 30598 O O . ILE A 1 26 ? -15.061 0.248 -8.668 1.00 0.00 26 ILE A O 19
ATOM 30614 N N . ASN A 1 27 ? -13.585 1.551 -7.581 1.00 0.00 27 ASN A N 19
ATOM 30615 C CA . ASN A 1 27 ? -12.452 1.145 -8.406 1.00 0.00 27 ASN A CA 19
ATOM 30616 C C . ASN A 1 27 ? -11.587 0.123 -7.676 1.00 0.00 27 ASN A C 19
ATOM 30617 O O . ASN A 1 27 ? -11.426 0.167 -6.456 1.00 0.00 27 ASN A O 19
ATOM 30628 N N . PRO A 1 28 ? -11.014 -0.820 -8.439 1.00 0.00 28 PRO A N 19
ATOM 30629 C CA . PRO A 1 28 ? -10.154 -1.870 -7.887 1.00 0.00 28 PRO A CA 19
ATOM 30630 C C . PRO A 1 28 ? -8.820 -1.325 -7.388 1.00 0.00 28 PRO A C 19
ATOM 30631 O O . PRO A 1 28 ? -8.637 -0.113 -7.275 1.00 0.00 28 PRO A O 19
ATOM 30642 N N . ALA A 1 29 ? -7.890 -2.227 -7.091 1.00 0.00 29 ALA A N 19
ATOM 30643 C CA . ALA A 1 29 ? -6.573 -1.836 -6.607 1.00 0.00 29 ALA A CA 19
ATOM 30644 C C . ALA A 1 29 ? -5.589 -1.674 -7.762 1.00 0.00 29 ALA A C 19
ATOM 30645 O O . ALA A 1 29 ? -5.916 -1.962 -8.913 1.00 0.00 29 ALA A O 19
ATOM 30652 N N . SER A 1 30 ? -4.384 -1.211 -7.446 1.00 0.00 30 SER A N 19
ATOM 30653 C CA . SER A 1 30 ? -3.355 -1.006 -8.458 1.00 0.00 30 SER A CA 19
ATOM 30654 C C . SER A 1 30 ? -2.059 -1.709 -8.065 1.00 0.00 30 SER A C 19
ATOM 30655 O O . SER A 1 30 ? -1.256 -1.172 -7.302 1.00 0.00 30 SER A O 19
ATOM 30663 N N . ARG A 1 31 ? -1.863 -2.914 -8.591 1.00 0.00 31 ARG A N 19
ATOM 30664 C CA . ARG A 1 31 ? -0.666 -3.692 -8.295 1.00 0.00 31 ARG A CA 19
ATOM 30665 C C . ARG A 1 31 ? 0.591 -2.847 -8.483 1.00 0.00 31 ARG A C 19
ATOM 30666 O O . ARG A 1 31 ? 0.998 -2.563 -9.610 1.00 0.00 31 ARG A O 19
ATOM 30687 N N . LEU A 1 32 ? 1.202 -2.450 -7.372 1.00 0.00 32 LEU A N 19
ATOM 30688 C CA . LEU A 1 32 ? 2.413 -1.638 -7.414 1.00 0.00 32 LEU A CA 19
ATOM 30689 C C . LEU A 1 32 ? 3.559 -2.331 -6.683 1.00 0.00 32 LEU A C 19
ATOM 30690 O O . LEU A 1 32 ? 3.486 -2.572 -5.478 1.00 0.00 32 LEU A O 19
ATOM 30706 N N . LEU A 1 33 ? 4.618 -2.648 -7.421 1.00 0.00 33 LEU A N 19
ATOM 30707 C CA . LEU A 1 33 ? 5.782 -3.311 -6.843 1.00 0.00 33 LEU A CA 19
ATOM 30708 C C . LEU A 1 33 ? 6.789 -2.290 -6.325 1.00 0.00 33 LEU A C 19
ATOM 30709 O O . LEU A 1 33 ? 6.917 -1.196 -6.874 1.00 0.00 33 LEU A O 19
ATOM 30725 N N . ILE A 1 34 ? 7.504 -2.657 -5.266 1.00 0.00 34 ILE A N 19
ATOM 30726 C CA . ILE A 1 34 ? 8.503 -1.774 -4.676 1.00 0.00 34 ILE A CA 19
ATOM 30727 C C . ILE A 1 34 ? 9.808 -2.517 -4.416 1.00 0.00 34 ILE A C 19
ATOM 30728 O O . ILE A 1 34 ? 9.830 -3.598 -3.827 1.00 0.00 34 ILE A O 19
ATOM 30744 N N . PRO A 1 35 ? 10.926 -1.925 -4.865 1.00 0.00 35 PRO A N 19
ATOM 30745 C CA . PRO A 1 35 ? 12.257 -2.513 -4.690 1.00 0.00 35 PRO A CA 19
ATOM 30746 C C . PRO A 1 35 ? 12.713 -2.493 -3.235 1.00 0.00 35 PRO A C 19
ATOM 30747 O O . PRO A 1 35 ? 12.667 -1.455 -2.574 1.00 0.00 35 PRO A O 19
ATOM 30758 N N . ARG A 1 36 ? 13.153 -3.646 -2.742 1.00 0.00 36 ARG A N 19
ATOM 30759 C CA . ARG A 1 36 ? 13.617 -3.760 -1.364 1.00 0.00 36 ARG A CA 19
ATOM 30760 C C . ARG A 1 36 ? 14.350 -2.494 -0.930 1.00 0.00 36 ARG A C 19
ATOM 30761 O O . ARG A 1 36 ? 14.221 -2.049 0.211 1.00 0.00 36 ARG A O 19
ATOM 30782 N N . LYS A 1 37 ? 15.119 -1.917 -1.848 1.00 0.00 37 LYS A N 19
ATOM 30783 C CA . LYS A 1 37 ? 15.872 -0.702 -1.562 1.00 0.00 37 LYS A CA 19
ATOM 30784 C C . LYS A 1 37 ? 14.966 0.373 -0.970 1.00 0.00 37 LYS A C 19
ATOM 30785 O O . LYS A 1 37 ? 15.298 0.992 0.041 1.00 0.00 37 LYS A O 19
ATOM 30804 N N . THR A 1 38 ? 13.818 0.589 -1.606 1.00 0.00 38 THR A N 19
ATOM 30805 C CA . THR A 1 38 ? 12.864 1.589 -1.142 1.00 0.00 38 THR A CA 19
ATOM 30806 C C . THR A 1 38 ? 12.240 1.178 0.187 1.00 0.00 38 THR A C 19
ATOM 30807 O O . THR A 1 38 ? 12.085 1.999 1.092 1.00 0.00 38 THR A O 19
ATOM 30818 N N . LEU A 1 39 ? 11.883 -0.097 0.298 1.00 0.00 39 LEU A N 19
ATOM 30819 C CA . LEU A 1 39 ? 11.275 -0.617 1.518 1.00 0.00 39 LEU A CA 19
ATOM 30820 C C . LEU A 1 39 ? 12.033 -0.138 2.751 1.00 0.00 39 LEU A C 19
ATOM 30821 O O . LEU A 1 39 ? 11.431 0.199 3.770 1.00 0.00 39 LEU A O 19
ATOM 30837 N N . ASN A 1 40 ? 13.358 -0.107 2.651 1.00 0.00 40 ASN A N 19
ATOM 30838 C CA . ASN A 1 40 ? 14.199 0.333 3.758 1.00 0.00 40 ASN A CA 19
ATOM 30839 C C . ASN A 1 40 ? 13.665 1.626 4.366 1.00 0.00 40 ASN A C 19
ATOM 30840 O O . ASN A 1 40 ? 13.758 1.840 5.574 1.00 0.00 40 ASN A O 19
ATOM 30851 N N . GLN A 1 41 ? 13.106 2.485 3.519 1.00 0.00 41 GLN A N 19
ATOM 30852 C CA . GLN A 1 41 ? 12.558 3.757 3.972 1.00 0.00 41 GLN A CA 19
ATOM 30853 C C . GLN A 1 41 ? 11.033 3.725 3.970 1.00 0.00 41 GLN A C 19
ATOM 30854 O O . GLN A 1 41 ? 10.423 2.821 3.398 1.00 0.00 41 GLN A O 19
ATOM 30868 N N . TRP A 1 42 ? 10.424 4.714 4.613 1.00 0.00 42 TRP A N 19
ATOM 30869 C CA . TRP A 1 42 ? 8.970 4.798 4.685 1.00 0.00 42 TRP A CA 19
ATOM 30870 C C . TRP A 1 42 ? 8.451 5.974 3.865 1.00 0.00 42 TRP A C 19
ATOM 30871 O O . TRP A 1 42 ? 7.379 5.899 3.265 1.00 0.00 42 TRP A O 19
ATOM 30892 N N . ASP A 1 43 ? 9.218 7.059 3.844 1.00 0.00 43 ASP A N 19
ATOM 30893 C CA . ASP A 1 43 ? 8.836 8.251 3.095 1.00 0.00 43 ASP A CA 19
ATOM 30894 C C . ASP A 1 43 ? 8.951 8.010 1.593 1.00 0.00 43 ASP A C 19
ATOM 30895 O O . ASP A 1 43 ? 8.150 8.518 0.809 1.00 0.00 43 ASP A O 19
ATOM 30904 N N . HIS A 1 44 ? 9.955 7.233 1.199 1.00 0.00 44 HIS A N 19
ATOM 30905 C CA . HIS A 1 44 ? 10.177 6.925 -0.209 1.00 0.00 44 HIS A CA 19
ATOM 30906 C C . HIS A 1 44 ? 9.072 6.020 -0.747 1.00 0.00 44 HIS A C 19
ATOM 30907 O O . HIS A 1 44 ? 8.606 6.195 -1.874 1.00 0.00 44 HIS A O 19
ATOM 30922 N N . VAL A 1 45 ? 8.658 5.053 0.064 1.00 0.00 45 VAL A N 19
ATOM 30923 C CA . VAL A 1 45 ? 7.609 4.121 -0.330 1.00 0.00 45 VAL A CA 19
ATOM 30924 C C . VAL A 1 45 ? 6.322 4.859 -0.683 1.00 0.00 45 VAL A C 19
ATOM 30925 O O . VAL A 1 45 ? 5.816 4.747 -1.800 1.00 0.00 45 VAL A O 19
ATOM 30938 N N . LEU A 1 46 ? 5.798 5.614 0.276 1.00 0.00 46 LEU A N 19
ATOM 30939 C CA . LEU A 1 46 ? 4.570 6.372 0.068 1.00 0.00 46 LEU A CA 19
ATOM 30940 C C . LEU A 1 46 ? 4.651 7.200 -1.211 1.00 0.00 46 LEU A C 19
ATOM 30941 O O . LEU A 1 46 ? 3.673 7.317 -1.949 1.00 0.00 46 LEU A O 19
ATOM 30957 N N . GLN A 1 47 ? 5.824 7.770 -1.467 1.00 0.00 47 GLN A N 19
ATOM 30958 C CA . GLN A 1 47 ? 6.033 8.585 -2.657 1.00 0.00 47 GLN A CA 19
ATOM 30959 C C . GLN A 1 47 ? 5.574 7.847 -3.910 1.00 0.00 47 GLN A C 19
ATOM 30960 O O . GLN A 1 47 ? 5.145 8.465 -4.884 1.00 0.00 47 GLN A O 19
ATOM 30974 N N . MET A 1 48 ? 5.667 6.522 -3.878 1.00 0.00 48 MET A N 19
ATOM 30975 C CA . MET A 1 48 ? 5.259 5.700 -5.011 1.00 0.00 48 MET A CA 19
ATOM 30976 C C . MET A 1 48 ? 3.804 5.264 -4.872 1.00 0.00 48 MET A C 19
ATOM 30977 O O . MET A 1 48 ? 3.087 5.133 -5.864 1.00 0.00 48 MET A O 19
ATOM 30991 N N . VAL A 1 49 ? 3.374 5.041 -3.634 1.00 0.00 49 VAL A N 19
ATOM 30992 C CA . VAL A 1 49 ? 2.003 4.621 -3.365 1.00 0.00 49 VAL A CA 19
ATOM 30993 C C . VAL A 1 49 ? 1.004 5.665 -3.850 1.00 0.00 49 VAL A C 19
ATOM 30994 O O . VAL A 1 49 ? -0.063 5.328 -4.366 1.00 0.00 49 VAL A O 19
ATOM 31007 N N . THR A 1 50 ? 1.355 6.936 -3.681 1.00 0.00 50 THR A N 19
ATOM 31008 C CA . THR A 1 50 ? 0.489 8.031 -4.101 1.00 0.00 50 THR A CA 19
ATOM 31009 C C . THR A 1 50 ? 0.356 8.076 -5.619 1.00 0.00 50 THR A C 19
ATOM 31010 O O . THR A 1 50 ? -0.717 8.362 -6.149 1.00 0.00 50 THR A O 19
ATOM 31021 N N . GLU A 1 51 ? 1.454 7.792 -6.313 1.00 0.00 51 GLU A N 19
ATOM 31022 C CA . GLU A 1 51 ? 1.459 7.801 -7.771 1.00 0.00 51 GLU A CA 19
ATOM 31023 C C . GLU A 1 51 ? 0.336 6.929 -8.324 1.00 0.00 51 GLU A C 19
ATOM 31024 O O . GLU A 1 51 ? -0.219 7.210 -9.387 1.00 0.00 51 GLU A O 19
ATOM 31036 N N . LYS A 1 52 ? 0.005 5.868 -7.596 1.00 0.00 52 LYS A N 19
ATOM 31037 C CA . LYS A 1 52 ? -1.052 4.953 -8.011 1.00 0.00 52 LYS A CA 19
ATOM 31038 C C . LYS A 1 52 ? -2.373 5.307 -7.337 1.00 0.00 52 LYS A C 19
ATOM 31039 O O . LYS A 1 52 ? -3.425 5.314 -7.978 1.00 0.00 52 LYS A O 19
ATOM 31058 N N . ILE A 1 53 ? -2.312 5.601 -6.043 1.00 0.00 53 ILE A N 19
ATOM 31059 C CA . ILE A 1 53 ? -3.504 5.958 -5.284 1.00 0.00 53 ILE A CA 19
ATOM 31060 C C . ILE A 1 53 ? -3.421 7.393 -4.773 1.00 0.00 53 ILE A C 19
ATOM 31061 O O . ILE A 1 53 ? -2.801 7.663 -3.744 1.00 0.00 53 ILE A O 19
ATOM 31077 N N . THR A 1 54 ? -4.052 8.311 -5.498 1.00 0.00 54 THR A N 19
ATOM 31078 C CA . THR A 1 54 ? -4.051 9.718 -5.118 1.00 0.00 54 THR A CA 19
ATOM 31079 C C . THR A 1 54 ? -5.334 10.091 -4.384 1.00 0.00 54 THR A C 19
ATOM 31080 O O . THR A 1 54 ? -6.381 10.287 -5.003 1.00 0.00 54 THR A O 19
ATOM 31091 N N . LEU A 1 55 ? -5.247 10.187 -3.062 1.00 0.00 55 LEU A N 19
ATOM 31092 C CA . LEU A 1 55 ? -6.402 10.538 -2.243 1.00 0.00 55 LEU A CA 19
ATOM 31093 C C . LEU A 1 55 ? -6.805 11.992 -2.464 1.00 0.00 55 LEU A C 19
ATOM 31094 O O . LEU A 1 55 ? -5.953 12.875 -2.561 1.00 0.00 55 LEU A O 19
ATOM 31110 N N . ARG A 1 56 ? -8.110 12.234 -2.540 1.00 0.00 56 ARG A N 19
ATOM 31111 C CA . ARG A 1 56 ? -8.626 13.581 -2.749 1.00 0.00 56 ARG A CA 19
ATOM 31112 C C . ARG A 1 56 ? -7.944 14.575 -1.813 1.00 0.00 56 ARG A C 19
ATOM 31113 O O . ARG A 1 56 ? -7.620 15.694 -2.210 1.00 0.00 56 ARG A O 19
ATOM 31134 N N . SER A 1 57 ? -7.731 14.159 -0.569 1.00 0.00 57 SER A N 19
ATOM 31135 C CA . SER A 1 57 ? -7.092 15.014 0.424 1.00 0.00 57 SER A CA 19
ATOM 31136 C C . SER A 1 57 ? -5.643 15.301 0.042 1.00 0.00 57 SER A C 19
ATOM 31137 O O . SER A 1 57 ? -5.107 16.364 0.351 1.00 0.00 57 SER A O 19
ATOM 31145 N N . GLY A 1 58 ? -5.014 14.343 -0.632 1.00 0.00 58 GLY A N 19
ATOM 31146 C CA . GLY A 1 58 ? -3.633 14.511 -1.046 1.00 0.00 58 GLY A CA 19
ATOM 31147 C C . GLY A 1 58 ? -2.897 13.190 -1.158 1.00 0.00 58 GLY A C 19
ATOM 31148 O O . GLY A 1 58 ? -3.468 12.189 -1.589 1.00 0.00 58 GLY A O 19
ATOM 31152 N N . ALA A 1 59 ? -1.626 13.189 -0.771 1.00 0.00 59 ALA A N 19
ATOM 31153 C CA . ALA A 1 59 ? -0.811 11.982 -0.830 1.00 0.00 59 ALA A CA 19
ATOM 31154 C C . ALA A 1 59 ? -1.075 11.082 0.373 1.00 0.00 59 ALA A C 19
ATOM 31155 O O . ALA A 1 59 ? -1.864 11.422 1.254 1.00 0.00 59 ALA A O 19
ATOM 31162 N N . VAL A 1 60 ? -0.409 9.932 0.403 1.00 0.00 60 VAL A N 19
ATOM 31163 C CA . VAL A 1 60 ? -0.571 8.983 1.498 1.00 0.00 60 VAL A CA 19
ATOM 31164 C C . VAL A 1 60 ? 0.511 9.175 2.556 1.00 0.00 60 VAL A C 19
ATOM 31165 O O . VAL A 1 60 ? 1.703 9.175 2.247 1.00 0.00 60 VAL A O 19
ATOM 31178 N N . HIS A 1 61 ? 0.087 9.336 3.805 1.00 0.00 61 HIS A N 19
ATOM 31179 C CA . HIS A 1 61 ? 1.020 9.528 4.910 1.00 0.00 61 HIS A CA 19
ATOM 31180 C C . HIS A 1 61 ? 1.113 8.268 5.766 1.00 0.00 61 HIS A C 19
ATOM 31181 O O . HIS A 1 61 ? 2.150 7.993 6.371 1.00 0.00 61 HIS A O 19
ATOM 31196 N N . ARG A 1 62 ? 0.024 7.508 5.813 1.00 0.00 62 ARG A N 19
ATOM 31197 C CA . ARG A 1 62 ? -0.017 6.280 6.597 1.00 0.00 62 ARG A CA 19
ATOM 31198 C C . ARG A 1 62 ? -0.684 5.155 5.810 1.00 0.00 62 ARG A C 19
ATOM 31199 O O . ARG A 1 62 ? -1.437 5.404 4.867 1.00 0.00 62 ARG A O 19
ATOM 31220 N N . LEU A 1 63 ? -0.404 3.918 6.204 1.00 0.00 63 LEU A N 19
ATOM 31221 C CA . LEU A 1 63 ? -0.977 2.754 5.536 1.00 0.00 63 LEU A CA 19
ATOM 31222 C C . LEU A 1 63 ? -1.889 1.978 6.480 1.00 0.00 63 LEU A C 19
ATOM 31223 O O . LEU A 1 63 ? -1.658 1.938 7.689 1.00 0.00 63 LEU A O 19
ATOM 31239 N N . TYR A 1 64 ? -2.924 1.361 5.921 1.00 0.00 64 TYR A N 19
ATOM 31240 C CA . TYR A 1 64 ? -3.871 0.586 6.713 1.00 0.00 64 TYR A CA 19
ATOM 31241 C C . TYR A 1 64 ? -4.278 -0.689 5.981 1.00 0.00 64 TYR A C 19
ATOM 31242 O O . TYR A 1 64 ? -4.718 -0.648 4.832 1.00 0.00 64 TYR A O 19
ATOM 31260 N N . THR A 1 65 ? -4.128 -1.825 6.657 1.00 0.00 65 THR A N 19
ATOM 31261 C CA . THR A 1 65 ? -4.478 -3.113 6.073 1.00 0.00 65 THR A CA 19
ATOM 31262 C C . THR A 1 65 ? -5.989 -3.312 6.046 1.00 0.00 65 THR A C 19
ATOM 31263 O O . THR A 1 65 ? -6.734 -2.577 6.695 1.00 0.00 65 THR A O 19
ATOM 31274 N N . LEU A 1 66 ? -6.436 -4.311 5.293 1.00 0.00 66 LEU A N 19
ATOM 31275 C CA . LEU A 1 66 ? -7.860 -4.608 5.183 1.00 0.00 66 LEU A CA 19
ATOM 31276 C C . LEU A 1 66 ? -8.470 -4.871 6.556 1.00 0.00 66 LEU A C 19
ATOM 31277 O O . LEU A 1 66 ? -9.655 -4.624 6.776 1.00 0.00 66 LEU A O 19
ATOM 31293 N N . GLU A 1 67 ? -7.650 -5.370 7.476 1.00 0.00 67 GLU A N 19
ATOM 31294 C CA . GLU A 1 67 ? -8.110 -5.664 8.828 1.00 0.00 67 GLU A CA 19
ATOM 31295 C C . GLU A 1 67 ? -8.215 -4.387 9.657 1.00 0.00 67 GLU A C 19
ATOM 31296 O O . GLU A 1 67 ? -8.870 -4.362 10.698 1.00 0.00 67 GLU A O 19
ATOM 31308 N N . GLY A 1 68 ? -7.565 -3.327 9.186 1.00 0.00 68 GLY A N 19
ATOM 31309 C CA . GLY A 1 68 ? -7.597 -2.062 9.895 1.00 0.00 68 GLY A CA 19
ATOM 31310 C C . GLY A 1 68 ? -6.315 -1.791 10.657 1.00 0.00 68 GLY A C 19
ATOM 31311 O O . GLY A 1 68 ? -6.212 -0.802 11.383 1.00 0.00 68 GLY A O 19
ATOM 31315 N N . LYS A 1 69 ? -5.334 -2.672 10.493 1.00 0.00 69 LYS A N 19
ATOM 31316 C CA . LYS A 1 69 ? -4.051 -2.524 11.170 1.00 0.00 69 LYS A CA 19
ATOM 31317 C C . LYS A 1 69 ? -3.199 -1.455 10.494 1.00 0.00 69 LYS A C 19
ATOM 31318 O O . LYS A 1 69 ? -3.295 -1.243 9.284 1.00 0.00 69 LYS A O 19
ATOM 31337 N N . LEU A 1 70 ? -2.364 -0.786 11.281 1.00 0.00 70 LEU A N 19
ATOM 31338 C CA . LEU A 1 70 ? -1.493 0.261 10.758 1.00 0.00 70 LEU A CA 19
ATOM 31339 C C . LEU A 1 70 ? -0.087 -0.276 10.508 1.00 0.00 70 LEU A C 19
ATOM 31340 O O . LEU A 1 70 ? 0.411 -1.115 11.258 1.00 0.00 70 LEU A O 19
ATOM 31356 N N . VAL A 1 71 ? 0.549 0.216 9.449 1.00 0.00 71 VAL A N 19
ATOM 31357 C CA . VAL A 1 71 ? 1.899 -0.211 9.101 1.00 0.00 71 VAL A CA 19
ATOM 31358 C C . VAL A 1 71 ? 2.882 0.951 9.188 1.00 0.00 71 VAL A C 19
ATOM 31359 O O . VAL A 1 71 ? 3.178 1.602 8.187 1.00 0.00 71 VAL A O 19
ATOM 31372 N N . GLU A 1 72 ? 3.385 1.205 10.392 1.00 0.00 72 GLU A N 19
ATOM 31373 C CA . GLU A 1 72 ? 4.335 2.289 10.609 1.00 0.00 72 GLU A CA 19
ATOM 31374 C C . GLU A 1 72 ? 5.560 2.127 9.712 1.00 0.00 72 GLU A C 19
ATOM 31375 O O . GLU A 1 72 ? 6.258 3.096 9.416 1.00 0.00 72 GLU A O 19
ATOM 31387 N N . SER A 1 73 ? 5.813 0.894 9.284 1.00 0.00 73 SER A N 19
ATOM 31388 C CA . SER A 1 73 ? 6.955 0.604 8.425 1.00 0.00 73 SER A CA 19
ATOM 31389 C C . SER A 1 73 ? 6.688 -0.628 7.565 1.00 0.00 73 SER A C 19
ATOM 31390 O O . SER A 1 73 ? 6.075 -1.594 8.017 1.00 0.00 73 SER A O 19
ATOM 31398 N N . GLY A 1 74 ? 7.152 -0.584 6.320 1.00 0.00 74 GLY A N 19
ATOM 31399 C CA . GLY A 1 74 ? 6.954 -1.701 5.415 1.00 0.00 74 GLY A CA 19
ATOM 31400 C C . GLY A 1 74 ? 7.194 -3.040 6.084 1.00 0.00 74 GLY A C 19
ATOM 31401 O O . GLY A 1 74 ? 6.703 -4.069 5.623 1.00 0.00 74 GLY A O 19
ATOM 31405 N N . ALA A 1 75 ? 7.953 -3.026 7.175 1.00 0.00 75 ALA A N 19
ATOM 31406 C CA . ALA A 1 75 ? 8.258 -4.248 7.909 1.00 0.00 75 ALA A CA 19
ATOM 31407 C C . ALA A 1 75 ? 7.017 -5.122 8.060 1.00 0.00 75 ALA A C 19
ATOM 31408 O O . ALA A 1 75 ? 7.120 -6.332 8.259 1.00 0.00 75 ALA A O 19
ATOM 31415 N N . GLU A 1 76 ? 5.846 -4.500 7.963 1.00 0.00 76 GLU A N 19
ATOM 31416 C CA . GLU A 1 76 ? 4.586 -5.222 8.090 1.00 0.00 76 GLU A CA 19
ATOM 31417 C C . GLU A 1 76 ? 4.110 -5.731 6.732 1.00 0.00 76 GLU A C 19
ATOM 31418 O O . GLU A 1 76 ? 3.482 -6.786 6.636 1.00 0.00 76 GLU A O 19
ATOM 31430 N N . LEU A 1 77 ? 4.415 -4.973 5.684 1.00 0.00 77 LEU A N 19
ATOM 31431 C CA . LEU A 1 77 ? 4.019 -5.346 4.330 1.00 0.00 77 LEU A CA 19
ATOM 31432 C C . LEU A 1 77 ? 4.330 -6.814 4.056 1.00 0.00 77 LEU A C 19
ATOM 31433 O O . LEU A 1 77 ? 5.091 -7.444 4.789 1.00 0.00 77 LEU A O 19
ATOM 31449 N N . GLU A 1 78 ? 3.737 -7.351 2.995 1.00 0.00 78 GLU A N 19
ATOM 31450 C CA . GLU A 1 78 ? 3.952 -8.745 2.624 1.00 0.00 78 GLU A CA 19
ATOM 31451 C C . GLU A 1 78 ? 3.891 -8.920 1.109 1.00 0.00 78 GLU A C 19
ATOM 31452 O O . GLU A 1 78 ? 3.342 -8.080 0.398 1.00 0.00 78 GLU A O 19
ATOM 31464 N N . ASN A 1 79 ? 4.460 -10.019 0.624 1.00 0.00 79 ASN A N 19
ATOM 31465 C CA . ASN A 1 79 ? 4.472 -10.305 -0.806 1.00 0.00 79 ASN A CA 19
ATOM 31466 C C . ASN A 1 79 ? 3.124 -10.855 -1.262 1.00 0.00 79 ASN A C 19
ATOM 31467 O O . ASN A 1 79 ? 2.664 -11.885 -0.772 1.00 0.00 79 ASN A O 19
ATOM 31478 N N . GLY A 1 80 ? 2.496 -10.159 -2.206 1.00 0.00 80 GLY A N 19
ATOM 31479 C CA . GLY A 1 80 ? 1.207 -10.592 -2.713 1.00 0.00 80 GLY A CA 19
ATOM 31480 C C . GLY A 1 80 ? 0.070 -10.262 -1.766 1.00 0.00 80 GLY A C 19
ATOM 31481 O O . GLY A 1 80 ? -0.852 -11.059 -1.592 1.00 0.00 80 GLY A O 19
ATOM 31485 N N . GLN A 1 81 ? 0.137 -9.085 -1.151 1.00 0.00 81 GLN A N 19
ATOM 31486 C CA . GLN A 1 81 ? -0.894 -8.653 -0.215 1.00 0.00 81 GLN A CA 19
ATOM 31487 C C . GLN A 1 81 ? -1.509 -7.329 -0.655 1.00 0.00 81 GLN A C 19
ATOM 31488 O O . GLN A 1 81 ? -0.993 -6.660 -1.551 1.00 0.00 81 GLN A O 19
ATOM 31502 N N . PHE A 1 82 ? -2.616 -6.956 -0.021 1.00 0.00 82 PHE A N 19
ATOM 31503 C CA . PHE A 1 82 ? -3.302 -5.712 -0.348 1.00 0.00 82 PHE A CA 19
ATOM 31504 C C . PHE A 1 82 ? -3.204 -4.717 0.805 1.00 0.00 82 PHE A C 19
ATOM 31505 O O . PHE A 1 82 ? -3.229 -5.101 1.974 1.00 0.00 82 PHE A O 19
ATOM 31522 N N . TYR A 1 83 ? -3.093 -3.438 0.466 1.00 0.00 83 TYR A N 19
ATOM 31523 C CA . TYR A 1 83 ? -2.988 -2.387 1.471 1.00 0.00 83 TYR A CA 19
ATOM 31524 C C . TYR A 1 83 ? -3.686 -1.114 1.004 1.00 0.00 83 TYR A C 19
ATOM 31525 O O . TYR A 1 83 ? -3.589 -0.730 -0.162 1.00 0.00 83 TYR A O 19
ATOM 31543 N N . VAL A 1 84 ? -4.391 -0.462 1.923 1.00 0.00 84 VAL A N 19
ATOM 31544 C CA . VAL A 1 84 ? -5.105 0.770 1.607 1.00 0.00 84 VAL A CA 19
ATOM 31545 C C . VAL A 1 84 ? -4.306 1.994 2.037 1.00 0.00 84 VAL A C 19
ATOM 31546 O O . VAL A 1 84 ? -3.681 1.999 3.098 1.00 0.00 84 VAL A O 19
ATOM 31559 N N . ALA A 1 85 ? -4.330 3.032 1.207 1.00 0.00 85 ALA A N 19
ATOM 31560 C CA . ALA A 1 85 ? -3.610 4.264 1.503 1.00 0.00 85 ALA A CA 19
ATOM 31561 C C . ALA A 1 85 ? -4.481 5.233 2.295 1.00 0.00 85 ALA A C 19
ATOM 31562 O O . ALA A 1 85 ? -5.611 5.528 1.905 1.00 0.00 85 ALA A O 19
ATOM 31569 N N . VAL A 1 86 ? -3.949 5.725 3.409 1.00 0.00 86 VAL A N 19
ATOM 31570 C CA . VAL A 1 86 ? -4.678 6.661 4.256 1.00 0.00 86 VAL A CA 19
ATOM 31571 C C . VAL A 1 86 ? -3.918 7.974 4.405 1.00 0.00 86 VAL A C 19
ATOM 31572 O O . VAL A 1 86 ? -2.825 8.010 4.969 1.00 0.00 86 VAL A O 19
ATOM 31585 N N . GLY A 1 87 ? -4.505 9.053 3.896 1.00 0.00 87 GLY A N 19
ATOM 31586 C CA . GLY A 1 87 ? -3.868 10.354 3.983 1.00 0.00 87 GLY A CA 19
ATOM 31587 C C . GLY A 1 87 ? -3.944 10.945 5.377 1.00 0.00 87 GLY A C 19
ATOM 31588 O O . GLY A 1 87 ? -3.853 10.223 6.370 1.00 0.00 87 GLY A O 19
ATOM 31592 N N . ARG A 1 88 ? -4.110 12.261 5.452 1.00 0.00 88 ARG A N 19
ATOM 31593 C CA . ARG A 1 88 ? -4.194 12.949 6.735 1.00 0.00 88 ARG A CA 19
ATOM 31594 C C . ARG A 1 88 ? -5.614 12.889 7.291 1.00 0.00 88 ARG A C 19
ATOM 31595 O O . ARG A 1 88 ? -6.142 13.888 7.782 1.00 0.00 88 ARG A O 19
ATOM 31616 N N . ASP A 1 89 ? -6.227 11.714 7.209 1.00 0.00 89 ASP A N 19
ATOM 31617 C CA . ASP A 1 89 ? -7.586 11.524 7.704 1.00 0.00 89 ASP A CA 19
ATOM 31618 C C . ASP A 1 89 ? -7.775 10.110 8.244 1.00 0.00 89 ASP A C 19
ATOM 31619 O O . ASP A 1 89 ? -7.084 9.178 7.831 1.00 0.00 89 ASP A O 19
ATOM 31628 N N . LYS A 1 90 ? -8.713 9.957 9.172 1.00 0.00 90 LYS A N 19
ATOM 31629 C CA . LYS A 1 90 ? -8.994 8.657 9.770 1.00 0.00 90 LYS A CA 19
ATOM 31630 C C . LYS A 1 90 ? -9.163 7.589 8.695 1.00 0.00 90 LYS A C 19
ATOM 31631 O O . LYS A 1 90 ? -9.468 7.896 7.542 1.00 0.00 90 LYS A O 19
ATOM 31650 N N . PHE A 1 91 ? -8.965 6.332 9.080 1.00 0.00 91 PHE A N 19
ATOM 31651 C CA . PHE A 1 91 ? -9.097 5.218 8.148 1.00 0.00 91 PHE A CA 19
ATOM 31652 C C . PHE A 1 91 ? -10.546 4.746 8.065 1.00 0.00 91 PHE A C 19
ATOM 31653 O O . PHE A 1 91 ? -11.168 4.431 9.080 1.00 0.00 91 PHE A O 19
ATOM 31670 N N . LYS A 1 92 ? -11.078 4.702 6.848 1.00 0.00 92 LYS A N 19
ATOM 31671 C CA . LYS A 1 92 ? -12.453 4.269 6.630 1.00 0.00 92 LYS A CA 19
ATOM 31672 C C . LYS A 1 92 ? -12.517 2.765 6.382 1.00 0.00 92 LYS A C 19
ATOM 31673 O O . LYS A 1 92 ? -12.479 2.312 5.238 1.00 0.00 92 LYS A O 19
ATOM 31692 N N . LYS A 1 93 ? -12.616 1.996 7.461 1.00 0.00 93 LYS A N 19
ATOM 31693 C CA . LYS A 1 93 ? -12.688 0.543 7.361 1.00 0.00 93 LYS A CA 19
ATOM 31694 C C . LYS A 1 93 ? -13.783 0.118 6.387 1.00 0.00 93 LYS A C 19
ATOM 31695 O O . LYS A 1 93 ? -14.972 0.209 6.696 1.00 0.00 93 LYS A O 19
ATOM 31714 N N . LEU A 1 94 ? -13.374 -0.346 5.211 1.00 0.00 94 LEU A N 19
ATOM 31715 C CA . LEU A 1 94 ? -14.321 -0.787 4.192 1.00 0.00 94 LEU A CA 19
ATOM 31716 C C . LEU A 1 94 ? -13.892 -2.122 3.593 1.00 0.00 94 LEU A C 19
ATOM 31717 O O . LEU A 1 94 ? -12.712 -2.470 3.569 1.00 0.00 94 LEU A O 19
ATOM 31733 N N . PRO A 1 95 ? -14.874 -2.890 3.095 1.00 0.00 95 PRO A N 19
ATOM 31734 C CA . PRO A 1 95 ? -14.622 -4.198 2.483 1.00 0.00 95 PRO A CA 19
ATOM 31735 C C . PRO A 1 95 ? -13.900 -4.083 1.145 1.00 0.00 95 PRO A C 19
ATOM 31736 O O . PRO A 1 95 ? -14.502 -3.730 0.131 1.00 0.00 95 PRO A O 19
ATOM 31747 N N . TYR A 1 96 ? -12.606 -4.383 1.150 1.00 0.00 96 TYR A N 19
ATOM 31748 C CA . TYR A 1 96 ? -11.800 -4.312 -0.063 1.00 0.00 96 TYR A CA 19
ATOM 31749 C C . TYR A 1 96 ? -11.615 -5.696 -0.677 1.00 0.00 96 TYR A C 19
ATOM 31750 O O . TYR A 1 96 ? -11.524 -5.841 -1.895 1.00 0.00 96 TYR A O 19
ATOM 31768 N N . GLY A 1 97 ? -11.560 -6.713 0.179 1.00 0.00 97 GLY A N 19
ATOM 31769 C CA . GLY A 1 97 ? -11.387 -8.073 -0.296 1.00 0.00 97 GLY A CA 19
ATOM 31770 C C . GLY A 1 97 ? -12.390 -8.445 -1.369 1.00 0.00 97 GLY A C 19
ATOM 31771 O O . GLY A 1 97 ? -12.127 -9.314 -2.200 1.00 0.00 97 GLY A O 19
ATOM 31775 N N . GLU A 1 98 ? -13.545 -7.787 -1.351 1.00 0.00 98 GLU A N 19
ATOM 31776 C CA . GLU A 1 98 ? -14.593 -8.057 -2.329 1.00 0.00 98 GLU A CA 19
ATOM 31777 C C . GLU A 1 98 ? -14.253 -7.428 -3.677 1.00 0.00 98 GLU A C 19
ATOM 31778 O O . GLU A 1 98 ? -14.529 -8.004 -4.731 1.00 0.00 98 GLU A O 19
ATOM 31790 N N . LEU A 1 99 ? -13.653 -6.244 -3.636 1.00 0.00 99 LEU A N 19
ATOM 31791 C CA . LEU A 1 99 ? -13.275 -5.535 -4.854 1.00 0.00 99 LEU A CA 19
ATOM 31792 C C . LEU A 1 99 ? -12.180 -6.287 -5.604 1.00 0.00 99 LEU A C 19
ATOM 31793 O O . LEU A 1 99 ? -12.080 -6.201 -6.829 1.00 0.00 99 LEU A O 19
ATOM 31809 N N . LEU A 1 100 ? -11.362 -7.025 -4.862 1.00 0.00 100 LEU A N 19
ATOM 31810 C CA . LEU A 1 100 ? -10.275 -7.795 -5.457 1.00 0.00 100 LEU A CA 19
ATOM 31811 C C . LEU A 1 100 ? -10.800 -8.734 -6.538 1.00 0.00 100 LEU A C 19
ATOM 31812 O O . LEU A 1 100 ? -10.389 -8.656 -7.696 1.00 0.00 100 LEU A O 19
ATOM 31828 N N . PHE A 1 101 ? -11.714 -9.619 -6.153 1.00 0.00 101 PHE A N 19
ATOM 31829 C CA . PHE A 1 101 ? -12.297 -10.572 -7.090 1.00 0.00 101 PHE A CA 19
ATOM 31830 C C . PHE A 1 101 ? -13.748 -10.874 -6.725 1.00 0.00 101 PHE A C 19
ATOM 31831 O O . PHE A 1 101 ? -14.307 -10.273 -5.807 1.00 0.00 101 PHE A O 19
ATOM 31848 N N . ASP A 1 102 ? -14.352 -11.808 -7.452 1.00 0.00 102 ASP A N 19
ATOM 31849 C CA . ASP A 1 102 ? -15.737 -12.191 -7.206 1.00 0.00 102 ASP A CA 19
ATOM 31850 C C . ASP A 1 102 ? -15.896 -13.708 -7.238 1.00 0.00 102 ASP A C 19
ATOM 31851 O O . ASP A 1 102 ? -15.065 -14.417 -7.806 1.00 0.00 102 ASP A O 19
ATOM 31860 N N . SER A 1 103 ? -16.967 -14.199 -6.624 1.00 0.00 103 SER A N 19
ATOM 31861 C CA . SER A 1 103 ? -17.232 -15.632 -6.578 1.00 0.00 103 SER A CA 19
ATOM 31862 C C . SER A 1 103 ? -17.070 -16.259 -7.959 1.00 0.00 103 SER A C 19
ATOM 31863 O O . SER A 1 103 ? -16.469 -17.323 -8.103 1.00 0.00 103 SER A O 19
ATOM 31871 N N . GLY A 1 104 ? -17.612 -15.591 -8.973 1.00 0.00 104 GLY A N 19
ATOM 31872 C CA . GLY A 1 104 ? -17.517 -16.097 -10.330 1.00 0.00 104 GLY A CA 19
ATOM 31873 C C . GLY A 1 104 ? -16.141 -16.647 -10.649 1.00 0.00 104 GLY A C 19
ATOM 31874 O O . GLY A 1 104 ? -15.193 -15.901 -10.895 1.00 0.00 104 GLY A O 19
ATOM 31878 N N . PRO A 1 105 ? -16.017 -17.982 -10.645 1.00 0.00 105 PRO A N 19
ATOM 31879 C CA . PRO A 1 105 ? -14.750 -18.661 -10.933 1.00 0.00 105 PRO A CA 19
ATOM 31880 C C . PRO A 1 105 ? -14.342 -18.529 -12.396 1.00 0.00 105 PRO A C 19
ATOM 31881 O O . PRO A 1 105 ? -14.674 -19.380 -13.222 1.00 0.00 105 PRO A O 19
ATOM 31892 N N . SER A 1 106 ? -13.620 -17.458 -12.710 1.00 0.00 106 SER A N 19
ATOM 31893 C CA . SER A 1 106 ? -13.169 -17.214 -14.076 1.00 0.00 106 SER A CA 19
ATOM 31894 C C . SER A 1 106 ? -12.073 -18.199 -14.470 1.00 0.00 106 SER A C 19
ATOM 31895 O O . SER A 1 106 ? -11.226 -18.562 -13.653 1.00 0.00 106 SER A O 19
ATOM 31903 N N . SER A 1 107 ? -12.095 -18.627 -15.728 1.00 0.00 107 SER A N 19
ATOM 31904 C CA . SER A 1 107 ? -11.106 -19.572 -16.232 1.00 0.00 107 SER A CA 19
ATOM 31905 C C . SER A 1 107 ? -9.959 -18.842 -16.923 1.00 0.00 107 SER A C 19
ATOM 31906 O O . SER A 1 107 ? -9.984 -18.628 -18.134 1.00 0.00 107 SER A O 19
ATOM 31914 N N . GLY A 1 108 ? -8.952 -18.461 -16.143 1.00 0.00 108 GLY A N 19
ATOM 31915 C CA . GLY A 1 108 ? -7.809 -17.758 -16.696 1.00 0.00 108 GLY A CA 19
ATOM 31916 C C . GLY A 1 108 ? -6.566 -18.625 -16.751 1.00 0.00 108 GLY A C 19
ATOM 31917 O O . GLY A 1 108 ? -5.696 -18.421 -17.597 1.00 0.00 108 GLY A O 19
ATOM 31921 N N . GLY A 1 1 ? 38.530 -7.552 -0.630 1.00 0.00 1 GLY A N 20
ATOM 31922 C CA . GLY A 1 1 ? 37.340 -8.011 0.062 1.00 0.00 1 GLY A CA 20
ATOM 31923 C C . GLY A 1 1 ? 36.194 -8.302 -0.886 1.00 0.00 1 GLY A C 20
ATOM 31924 O O . GLY A 1 1 ? 35.768 -9.449 -1.023 1.00 0.00 1 GLY A O 20
ATOM 31928 N N . SER A 1 2 ? 35.691 -7.260 -1.541 1.00 0.00 2 SER A N 20
ATOM 31929 C CA . SER A 1 2 ? 34.583 -7.408 -2.477 1.00 0.00 2 SER A CA 20
ATOM 31930 C C . SER A 1 2 ? 35.049 -8.070 -3.771 1.00 0.00 2 SER A C 20
ATOM 31931 O O . SER A 1 2 ? 35.485 -7.395 -4.704 1.00 0.00 2 SER A O 20
ATOM 31939 N N . SER A 1 3 ? 34.954 -9.394 -3.818 1.00 0.00 3 SER A N 20
ATOM 31940 C CA . SER A 1 3 ? 35.369 -10.149 -4.995 1.00 0.00 3 SER A CA 20
ATOM 31941 C C . SER A 1 3 ? 34.160 -10.578 -5.820 1.00 0.00 3 SER A C 20
ATOM 31942 O O . SER A 1 3 ? 34.068 -10.279 -7.010 1.00 0.00 3 SER A O 20
ATOM 31950 N N . GLY A 1 4 ? 33.232 -11.281 -5.177 1.00 0.00 4 GLY A N 20
ATOM 31951 C CA . GLY A 1 4 ? 32.040 -11.741 -5.866 1.00 0.00 4 GLY A CA 20
ATOM 31952 C C . GLY A 1 4 ? 31.519 -13.052 -5.311 1.00 0.00 4 GLY A C 20
ATOM 31953 O O . GLY A 1 4 ? 31.670 -14.102 -5.936 1.00 0.00 4 GLY A O 20
ATOM 31957 N N . SER A 1 5 ? 30.906 -12.992 -4.133 1.00 0.00 5 SER A N 20
ATOM 31958 C CA . SER A 1 5 ? 30.366 -14.185 -3.492 1.00 0.00 5 SER A CA 20
ATOM 31959 C C . SER A 1 5 ? 29.232 -13.822 -2.537 1.00 0.00 5 SER A C 20
ATOM 31960 O O . SER A 1 5 ? 29.141 -12.689 -2.066 1.00 0.00 5 SER A O 20
ATOM 31968 N N . SER A 1 6 ? 28.369 -14.793 -2.258 1.00 0.00 6 SER A N 20
ATOM 31969 C CA . SER A 1 6 ? 27.238 -14.577 -1.363 1.00 0.00 6 SER A CA 20
ATOM 31970 C C . SER A 1 6 ? 27.038 -15.775 -0.440 1.00 0.00 6 SER A C 20
ATOM 31971 O O . SER A 1 6 ? 27.087 -16.924 -0.877 1.00 0.00 6 SER A O 20
ATOM 31979 N N . GLY A 1 7 ? 26.812 -15.497 0.840 1.00 0.00 7 GLY A N 20
ATOM 31980 C CA . GLY A 1 7 ? 26.608 -16.561 1.806 1.00 0.00 7 GLY A CA 20
ATOM 31981 C C . GLY A 1 7 ? 25.360 -16.355 2.641 1.00 0.00 7 GLY A C 20
ATOM 31982 O O . GLY A 1 7 ? 24.269 -16.775 2.252 1.00 0.00 7 GLY A O 20
ATOM 31986 N N . ARG A 1 8 ? 25.519 -15.709 3.791 1.00 0.00 8 ARG A N 20
ATOM 31987 C CA . ARG A 1 8 ? 24.396 -15.452 4.684 1.00 0.00 8 ARG A CA 20
ATOM 31988 C C . ARG A 1 8 ? 23.642 -14.194 4.261 1.00 0.00 8 ARG A C 20
ATOM 31989 O O . ARG A 1 8 ? 23.278 -13.365 5.095 1.00 0.00 8 ARG A O 20
ATOM 32010 N N . LYS A 1 9 ? 23.412 -14.059 2.959 1.00 0.00 9 LYS A N 20
ATOM 32011 C CA . LYS A 1 9 ? 22.702 -12.904 2.424 1.00 0.00 9 LYS A CA 20
ATOM 32012 C C . LYS A 1 9 ? 21.205 -13.183 2.326 1.00 0.00 9 LYS A C 20
ATOM 32013 O O . LYS A 1 9 ? 20.774 -14.224 1.830 1.00 0.00 9 LYS A O 20
ATOM 32032 N N . PRO A 1 10 ? 20.392 -12.231 2.809 1.00 0.00 10 PRO A N 20
ATOM 32033 C CA . PRO A 1 10 ? 18.931 -12.352 2.786 1.00 0.00 10 PRO A CA 20
ATOM 32034 C C . PRO A 1 10 ? 18.365 -12.256 1.374 1.00 0.00 10 PRO A C 20
ATOM 32035 O O . PRO A 1 10 ? 19.021 -11.749 0.463 1.00 0.00 10 PRO A O 20
ATOM 32046 N N . LEU A 1 11 ? 17.142 -12.747 1.198 1.00 0.00 11 LEU A N 20
ATOM 32047 C CA . LEU A 1 11 ? 16.486 -12.716 -0.105 1.00 0.00 11 LEU A CA 20
ATOM 32048 C C . LEU A 1 11 ? 16.809 -11.423 -0.847 1.00 0.00 11 LEU A C 20
ATOM 32049 O O . LEU A 1 11 ? 17.271 -11.449 -1.987 1.00 0.00 11 LEU A O 20
ATOM 32065 N N . GLN A 1 12 ? 16.562 -10.293 -0.191 1.00 0.00 12 GLN A N 20
ATOM 32066 C CA . GLN A 1 12 ? 16.828 -8.990 -0.789 1.00 0.00 12 GLN A CA 20
ATOM 32067 C C . GLN A 1 12 ? 16.250 -8.909 -2.198 1.00 0.00 12 GLN A C 20
ATOM 32068 O O . GLN A 1 12 ? 16.956 -8.577 -3.149 1.00 0.00 12 GLN A O 20
ATOM 32082 N N . GLU A 1 13 ? 14.962 -9.216 -2.322 1.00 0.00 13 GLU A N 20
ATOM 32083 C CA . GLU A 1 13 ? 14.291 -9.178 -3.616 1.00 0.00 13 GLU A CA 20
ATOM 32084 C C . GLU A 1 13 ? 13.059 -8.280 -3.564 1.00 0.00 13 GLU A C 20
ATOM 32085 O O . GLU A 1 13 ? 12.480 -8.038 -2.504 1.00 0.00 13 GLU A O 20
ATOM 32097 N N . PRO A 1 14 ? 12.647 -7.773 -4.735 1.00 0.00 14 PRO A N 20
ATOM 32098 C CA . PRO A 1 14 ? 11.480 -6.893 -4.850 1.00 0.00 14 PRO A CA 20
ATOM 32099 C C . PRO A 1 14 ? 10.170 -7.632 -4.598 1.00 0.00 14 PRO A C 20
ATOM 32100 O O . PRO A 1 14 ? 10.014 -8.789 -4.989 1.00 0.00 14 PRO A O 20
ATOM 32111 N N . CYS A 1 15 ? 9.232 -6.956 -3.943 1.00 0.00 15 CYS A N 20
ATOM 32112 C CA . CYS A 1 15 ? 7.935 -7.550 -3.638 1.00 0.00 15 CYS A CA 20
ATOM 32113 C C . CYS A 1 15 ? 6.813 -6.796 -4.344 1.00 0.00 15 CYS A C 20
ATOM 32114 O O . CYS A 1 15 ? 6.878 -5.578 -4.514 1.00 0.00 15 CYS A O 20
ATOM 32122 N N . THR A 1 16 ? 5.783 -7.528 -4.757 1.00 0.00 16 THR A N 20
ATOM 32123 C CA . THR A 1 16 ? 4.647 -6.930 -5.448 1.00 0.00 16 THR A CA 20
ATOM 32124 C C . THR A 1 16 ? 3.428 -6.851 -4.536 1.00 0.00 16 THR A C 20
ATOM 32125 O O . THR A 1 16 ? 2.861 -7.875 -4.154 1.00 0.00 16 THR A O 20
ATOM 32136 N N . ILE A 1 17 ? 3.030 -5.631 -4.192 1.00 0.00 17 ILE A N 20
ATOM 32137 C CA . ILE A 1 17 ? 1.877 -5.420 -3.327 1.00 0.00 17 ILE A CA 20
ATOM 32138 C C . ILE A 1 17 ? 0.812 -4.582 -4.025 1.00 0.00 17 ILE A C 20
ATOM 32139 O O . ILE A 1 17 ? 1.111 -3.815 -4.940 1.00 0.00 17 ILE A O 20
ATOM 32155 N N . PHE A 1 18 ? -0.434 -4.732 -3.585 1.00 0.00 18 PHE A N 20
ATOM 32156 C CA . PHE A 1 18 ? -1.545 -3.987 -4.167 1.00 0.00 18 PHE A CA 20
ATOM 32157 C C . PHE A 1 18 ? -1.918 -2.794 -3.292 1.00 0.00 18 PHE A C 20
ATOM 32158 O O . PHE A 1 18 ? -1.722 -2.816 -2.076 1.00 0.00 18 PHE A O 20
ATOM 32175 N N . LEU A 1 19 ? -2.455 -1.754 -3.919 1.00 0.00 19 LEU A N 20
ATOM 32176 C CA . LEU A 1 19 ? -2.856 -0.550 -3.199 1.00 0.00 19 LEU A CA 20
ATOM 32177 C C . LEU A 1 19 ? -4.326 -0.228 -3.451 1.00 0.00 19 LEU A C 20
ATOM 32178 O O . LEU A 1 19 ? -4.882 -0.595 -4.487 1.00 0.00 19 LEU A O 20
ATOM 32194 N N . ILE A 1 20 ? -4.947 0.460 -2.500 1.00 0.00 20 ILE A N 20
ATOM 32195 C CA . ILE A 1 20 ? -6.351 0.834 -2.622 1.00 0.00 20 ILE A CA 20
ATOM 32196 C C . ILE A 1 20 ? -6.626 2.167 -1.934 1.00 0.00 20 ILE A C 20
ATOM 32197 O O . ILE A 1 20 ? -6.223 2.383 -0.791 1.00 0.00 20 ILE A O 20
ATOM 32213 N N . ALA A 1 21 ? -7.316 3.058 -2.638 1.00 0.00 21 ALA A N 20
ATOM 32214 C CA . ALA A 1 21 ? -7.649 4.369 -2.094 1.00 0.00 21 ALA A CA 20
ATOM 32215 C C . ALA A 1 21 ? -8.477 4.241 -0.820 1.00 0.00 21 ALA A C 20
ATOM 32216 O O . ALA A 1 21 ? -9.479 3.529 -0.789 1.00 0.00 21 ALA A O 20
ATOM 32223 N N . ASN A 1 22 ? -8.049 4.935 0.230 1.00 0.00 22 ASN A N 20
ATOM 32224 C CA . ASN A 1 22 ? -8.751 4.897 1.508 1.00 0.00 22 ASN A CA 20
ATOM 32225 C C . ASN A 1 22 ? -10.188 5.387 1.354 1.00 0.00 22 ASN A C 20
ATOM 32226 O O . ASN A 1 22 ? -10.427 6.547 1.021 1.00 0.00 22 ASN A O 20
ATOM 32237 N N . GLY A 1 23 ? -11.142 4.494 1.602 1.00 0.00 23 GLY A N 20
ATOM 32238 C CA . GLY A 1 23 ? -12.543 4.854 1.486 1.00 0.00 23 GLY A CA 20
ATOM 32239 C C . GLY A 1 23 ? -13.063 4.712 0.069 1.00 0.00 23 GLY A C 20
ATOM 32240 O O . GLY A 1 23 ? -13.973 5.434 -0.340 1.00 0.00 23 GLY A O 20
ATOM 32244 N N . ASP A 1 24 ? -12.484 3.782 -0.681 1.00 0.00 24 ASP A N 20
ATOM 32245 C CA . ASP A 1 24 ? -12.894 3.548 -2.061 1.00 0.00 24 ASP A CA 20
ATOM 32246 C C . ASP A 1 24 ? -13.364 2.109 -2.252 1.00 0.00 24 ASP A C 20
ATOM 32247 O O . ASP A 1 24 ? -12.565 1.172 -2.204 1.00 0.00 24 ASP A O 20
ATOM 32256 N N . LEU A 1 25 ? -14.664 1.940 -2.467 1.00 0.00 25 LEU A N 20
ATOM 32257 C CA . LEU A 1 25 ? -15.240 0.614 -2.664 1.00 0.00 25 LEU A CA 20
ATOM 32258 C C . LEU A 1 25 ? -15.707 0.432 -4.105 1.00 0.00 25 LEU A C 20
ATOM 32259 O O . LEU A 1 25 ? -16.192 -0.635 -4.480 1.00 0.00 25 LEU A O 20
ATOM 32275 N N . ILE A 1 26 ? -15.554 1.480 -4.907 1.00 0.00 26 ILE A N 20
ATOM 32276 C CA . ILE A 1 26 ? -15.956 1.434 -6.308 1.00 0.00 26 ILE A CA 20
ATOM 32277 C C . ILE A 1 26 ? -14.763 1.145 -7.213 1.00 0.00 26 ILE A C 20
ATOM 32278 O O . ILE A 1 26 ? -14.904 0.511 -8.258 1.00 0.00 26 ILE A O 20
ATOM 32294 N N . ASN A 1 27 ? -13.589 1.613 -6.803 1.00 0.00 27 ASN A N 20
ATOM 32295 C CA . ASN A 1 27 ? -12.371 1.404 -7.577 1.00 0.00 27 ASN A CA 20
ATOM 32296 C C . ASN A 1 27 ? -11.559 0.244 -7.009 1.00 0.00 27 ASN A C 20
ATOM 32297 O O . ASN A 1 27 ? -11.397 0.100 -5.797 1.00 0.00 27 ASN A O 20
ATOM 32308 N N . PRO A 1 28 ? -11.034 -0.606 -7.906 1.00 0.00 28 PRO A N 20
ATOM 32309 C CA . PRO A 1 28 ? -10.229 -1.768 -7.518 1.00 0.00 28 PRO A CA 20
ATOM 32310 C C . PRO A 1 28 ? -8.870 -1.369 -6.954 1.00 0.00 28 PRO A C 20
ATOM 32311 O O . PRO A 1 28 ? -8.611 -0.192 -6.706 1.00 0.00 28 PRO A O 20
ATOM 32322 N N . ALA A 1 29 ? -8.004 -2.358 -6.754 1.00 0.00 29 ALA A N 20
ATOM 32323 C CA . ALA A 1 29 ? -6.671 -2.110 -6.222 1.00 0.00 29 ALA A CA 20
ATOM 32324 C C . ALA A 1 29 ? -5.675 -1.833 -7.343 1.00 0.00 29 ALA A C 20
ATOM 32325 O O . ALA A 1 29 ? -6.034 -1.839 -8.521 1.00 0.00 29 ALA A O 20
ATOM 32332 N N . SER A 1 30 ? -4.423 -1.589 -6.970 1.00 0.00 30 SER A N 20
ATOM 32333 C CA . SER A 1 30 ? -3.376 -1.305 -7.944 1.00 0.00 30 SER A CA 20
ATOM 32334 C C . SER A 1 30 ? -2.097 -2.064 -7.605 1.00 0.00 30 SER A C 20
ATOM 32335 O O . SER A 1 30 ? -1.483 -1.833 -6.563 1.00 0.00 30 SER A O 20
ATOM 32343 N N . ARG A 1 31 ? -1.703 -2.972 -8.491 1.00 0.00 31 ARG A N 20
ATOM 32344 C CA . ARG A 1 31 ? -0.498 -3.768 -8.286 1.00 0.00 31 ARG A CA 20
ATOM 32345 C C . ARG A 1 31 ? 0.755 -2.923 -8.503 1.00 0.00 31 ARG A C 20
ATOM 32346 O O . ARG A 1 31 ? 1.040 -2.493 -9.622 1.00 0.00 31 ARG A O 20
ATOM 32367 N N . LEU A 1 32 ? 1.498 -2.690 -7.427 1.00 0.00 32 LEU A N 20
ATOM 32368 C CA . LEU A 1 32 ? 2.720 -1.896 -7.499 1.00 0.00 32 LEU A CA 20
ATOM 32369 C C . LEU A 1 32 ? 3.870 -2.602 -6.788 1.00 0.00 32 LEU A C 20
ATOM 32370 O O . LEU A 1 32 ? 3.767 -2.948 -5.610 1.00 0.00 32 LEU A O 20
ATOM 32386 N N . LEU A 1 33 ? 4.966 -2.810 -7.509 1.00 0.00 33 LEU A N 20
ATOM 32387 C CA . LEU A 1 33 ? 6.138 -3.472 -6.946 1.00 0.00 33 LEU A CA 20
ATOM 32388 C C . LEU A 1 33 ? 7.043 -2.469 -6.240 1.00 0.00 33 LEU A C 20
ATOM 32389 O O . LEU A 1 33 ? 7.161 -1.319 -6.663 1.00 0.00 33 LEU A O 20
ATOM 32405 N N . ILE A 1 34 ? 7.683 -2.913 -5.163 1.00 0.00 34 ILE A N 20
ATOM 32406 C CA . ILE A 1 34 ? 8.581 -2.055 -4.400 1.00 0.00 34 ILE A CA 20
ATOM 32407 C C . ILE A 1 34 ? 9.942 -2.716 -4.208 1.00 0.00 34 ILE A C 20
ATOM 32408 O O . ILE A 1 34 ? 10.058 -3.802 -3.641 1.00 0.00 34 ILE A O 20
ATOM 32424 N N . PRO A 1 35 ? 10.998 -2.045 -4.690 1.00 0.00 35 PRO A N 20
ATOM 32425 C CA . PRO A 1 35 ? 12.371 -2.546 -4.582 1.00 0.00 35 PRO A CA 20
ATOM 32426 C C . PRO A 1 35 ? 12.886 -2.521 -3.147 1.00 0.00 35 PRO A C 20
ATOM 32427 O O . PRO A 1 35 ? 12.687 -1.545 -2.423 1.00 0.00 35 PRO A O 20
ATOM 32438 N N . ARG A 1 36 ? 13.549 -3.599 -2.741 1.00 0.00 36 ARG A N 20
ATOM 32439 C CA . ARG A 1 36 ? 14.091 -3.700 -1.392 1.00 0.00 36 ARG A CA 20
ATOM 32440 C C . ARG A 1 36 ? 14.676 -2.366 -0.940 1.00 0.00 36 ARG A C 20
ATOM 32441 O O . ARG A 1 36 ? 14.507 -1.958 0.209 1.00 0.00 36 ARG A O 20
ATOM 32462 N N . LYS A 1 37 ? 15.366 -1.689 -1.852 1.00 0.00 37 LYS A N 20
ATOM 32463 C CA . LYS A 1 37 ? 15.977 -0.400 -1.549 1.00 0.00 37 LYS A CA 20
ATOM 32464 C C . LYS A 1 37 ? 14.944 0.572 -0.986 1.00 0.00 37 LYS A C 20
ATOM 32465 O O . LYS A 1 37 ? 15.212 1.290 -0.022 1.00 0.00 37 LYS A O 20
ATOM 32484 N N . THR A 1 38 ? 13.762 0.590 -1.594 1.00 0.00 38 THR A N 20
ATOM 32485 C CA . THR A 1 38 ? 12.689 1.473 -1.153 1.00 0.00 38 THR A CA 20
ATOM 32486 C C . THR A 1 38 ? 12.046 0.959 0.130 1.00 0.00 38 THR A C 20
ATOM 32487 O O . THR A 1 38 ? 11.782 1.728 1.055 1.00 0.00 38 THR A O 20
ATOM 32498 N N . LEU A 1 39 ? 11.797 -0.345 0.180 1.00 0.00 39 LEU A N 20
ATOM 32499 C CA . LEU A 1 39 ? 11.185 -0.962 1.352 1.00 0.00 39 LEU A CA 20
ATOM 32500 C C . LEU A 1 39 ? 11.843 -0.466 2.635 1.00 0.00 39 LEU A C 20
ATOM 32501 O O . LEU A 1 39 ? 11.189 -0.337 3.669 1.00 0.00 39 LEU A O 20
ATOM 32517 N N . ASN A 1 40 ? 13.140 -0.187 2.560 1.00 0.00 40 ASN A N 20
ATOM 32518 C CA . ASN A 1 40 ? 13.886 0.297 3.715 1.00 0.00 40 ASN A CA 20
ATOM 32519 C C . ASN A 1 40 ? 13.405 1.684 4.132 1.00 0.00 40 ASN A C 20
ATOM 32520 O O . ASN A 1 40 ? 13.283 1.977 5.321 1.00 0.00 40 ASN A O 20
ATOM 32531 N N . GLN A 1 41 ? 13.132 2.531 3.145 1.00 0.00 41 GLN A N 20
ATOM 32532 C CA . GLN A 1 41 ? 12.664 3.886 3.409 1.00 0.00 41 GLN A CA 20
ATOM 32533 C C . GLN A 1 41 ? 11.140 3.946 3.404 1.00 0.00 41 GLN A C 20
ATOM 32534 O O . GLN A 1 41 ? 10.503 3.697 2.380 1.00 0.00 41 GLN A O 20
ATOM 32548 N N . TRP A 1 42 ? 10.562 4.278 4.552 1.00 0.00 42 TRP A N 20
ATOM 32549 C CA . TRP A 1 42 ? 9.112 4.371 4.679 1.00 0.00 42 TRP A CA 20
ATOM 32550 C C . TRP A 1 42 ? 8.574 5.574 3.913 1.00 0.00 42 TRP A C 20
ATOM 32551 O O . TRP A 1 42 ? 7.485 5.521 3.341 1.00 0.00 42 TRP A O 20
ATOM 32572 N N . ASP A 1 43 ? 9.344 6.657 3.905 1.00 0.00 43 ASP A N 20
ATOM 32573 C CA . ASP A 1 43 ? 8.944 7.873 3.206 1.00 0.00 43 ASP A CA 20
ATOM 32574 C C . ASP A 1 43 ? 8.922 7.651 1.697 1.00 0.00 43 ASP A C 20
ATOM 32575 O O . ASP A 1 43 ? 8.008 8.102 1.006 1.00 0.00 43 ASP A O 20
ATOM 32584 N N . HIS A 1 44 ? 9.936 6.955 1.192 1.00 0.00 44 HIS A N 20
ATOM 32585 C CA . HIS A 1 44 ? 10.033 6.674 -0.236 1.00 0.00 44 HIS A CA 20
ATOM 32586 C C . HIS A 1 44 ? 8.808 5.907 -0.723 1.00 0.00 44 HIS A C 20
ATOM 32587 O O . HIS A 1 44 ? 8.332 6.120 -1.839 1.00 0.00 44 HIS A O 20
ATOM 32602 N N . VAL A 1 45 ? 8.302 5.012 0.119 1.00 0.00 45 VAL A N 20
ATOM 32603 C CA . VAL A 1 45 ? 7.132 4.212 -0.225 1.00 0.00 45 VAL A CA 20
ATOM 32604 C C . VAL A 1 45 ? 5.884 5.082 -0.329 1.00 0.00 45 VAL A C 20
ATOM 32605 O O . VAL A 1 45 ? 5.052 4.890 -1.217 1.00 0.00 45 VAL A O 20
ATOM 32618 N N . LEU A 1 46 ? 5.759 6.039 0.584 1.00 0.00 46 LEU A N 20
ATOM 32619 C CA . LEU A 1 46 ? 4.612 6.939 0.596 1.00 0.00 46 LEU A CA 20
ATOM 32620 C C . LEU A 1 46 ? 4.632 7.863 -0.617 1.00 0.00 46 LEU A C 20
ATOM 32621 O O . LEU A 1 46 ? 3.591 8.355 -1.051 1.00 0.00 46 LEU A O 20
ATOM 32637 N N . GLN A 1 47 ? 5.823 8.091 -1.161 1.00 0.00 47 GLN A N 20
ATOM 32638 C CA . GLN A 1 47 ? 5.977 8.955 -2.326 1.00 0.00 47 GLN A CA 20
ATOM 32639 C C . GLN A 1 47 ? 5.633 8.205 -3.609 1.00 0.00 47 GLN A C 20
ATOM 32640 O O . GLN A 1 47 ? 5.300 8.815 -4.625 1.00 0.00 47 GLN A O 20
ATOM 32654 N N . MET A 1 48 ? 5.716 6.880 -3.554 1.00 0.00 48 MET A N 20
ATOM 32655 C CA . MET A 1 48 ? 5.412 6.047 -4.712 1.00 0.00 48 MET A CA 20
ATOM 32656 C C . MET A 1 48 ? 3.969 5.556 -4.664 1.00 0.00 48 MET A C 20
ATOM 32657 O O . MET A 1 48 ? 3.283 5.510 -5.686 1.00 0.00 48 MET A O 20
ATOM 32671 N N . VAL A 1 49 ? 3.513 5.188 -3.471 1.00 0.00 49 VAL A N 20
ATOM 32672 C CA . VAL A 1 49 ? 2.151 4.700 -3.290 1.00 0.00 49 VAL A CA 20
ATOM 32673 C C . VAL A 1 49 ? 1.134 5.685 -3.858 1.00 0.00 49 VAL A C 20
ATOM 32674 O O . VAL A 1 49 ? 0.036 5.299 -4.261 1.00 0.00 49 VAL A O 20
ATOM 32687 N N . THR A 1 50 ? 1.507 6.960 -3.888 1.00 0.00 50 THR A N 20
ATOM 32688 C CA . THR A 1 50 ? 0.629 8.002 -4.405 1.00 0.00 50 THR A CA 20
ATOM 32689 C C . THR A 1 50 ? 0.498 7.907 -5.921 1.00 0.00 50 THR A C 20
ATOM 32690 O O . THR A 1 50 ? -0.606 7.960 -6.462 1.00 0.00 50 THR A O 20
ATOM 32701 N N . GLU A 1 51 ? 1.632 7.766 -6.601 1.00 0.00 51 GLU A N 20
ATOM 32702 C CA . GLU A 1 51 ? 1.642 7.665 -8.055 1.00 0.00 51 GLU A CA 20
ATOM 32703 C C . GLU A 1 51 ? 0.544 6.723 -8.542 1.00 0.00 51 GLU A C 20
ATOM 32704 O O . GLU A 1 51 ? -0.036 6.926 -9.609 1.00 0.00 51 GLU A O 20
ATOM 32716 N N . LYS A 1 52 ? 0.265 5.691 -7.753 1.00 0.00 52 LYS A N 20
ATOM 32717 C CA . LYS A 1 52 ? -0.762 4.717 -8.102 1.00 0.00 52 LYS A CA 20
ATOM 32718 C C . LYS A 1 52 ? -2.108 5.107 -7.500 1.00 0.00 52 LYS A C 20
ATOM 32719 O O . LYS A 1 52 ? -3.138 5.058 -8.174 1.00 0.00 52 LYS A O 20
ATOM 32738 N N . ILE A 1 53 ? -2.093 5.496 -6.229 1.00 0.00 53 ILE A N 20
ATOM 32739 C CA . ILE A 1 53 ? -3.312 5.897 -5.539 1.00 0.00 53 ILE A CA 20
ATOM 32740 C C . ILE A 1 53 ? -3.258 7.366 -5.136 1.00 0.00 53 ILE A C 20
ATOM 32741 O O . ILE A 1 53 ? -2.672 7.720 -4.112 1.00 0.00 53 ILE A O 20
ATOM 32757 N N . THR A 1 54 ? -3.874 8.220 -5.947 1.00 0.00 54 THR A N 20
ATOM 32758 C CA . THR A 1 54 ? -3.897 9.652 -5.675 1.00 0.00 54 THR A CA 20
ATOM 32759 C C . THR A 1 54 ? -5.150 10.045 -4.902 1.00 0.00 54 THR A C 20
ATOM 32760 O O . THR A 1 54 ? -6.227 10.200 -5.481 1.00 0.00 54 THR A O 20
ATOM 32771 N N . LEU A 1 55 ? -5.005 10.206 -3.592 1.00 0.00 55 LEU A N 20
ATOM 32772 C CA . LEU A 1 55 ? -6.126 10.583 -2.738 1.00 0.00 55 LEU A CA 20
ATOM 32773 C C . LEU A 1 55 ? -6.596 12.000 -3.050 1.00 0.00 55 LEU A C 20
ATOM 32774 O O . LEU A 1 55 ? -5.785 12.900 -3.264 1.00 0.00 55 LEU A O 20
ATOM 32790 N N . ARG A 1 56 ? -7.912 12.190 -3.071 1.00 0.00 56 ARG A N 20
ATOM 32791 C CA . ARG A 1 56 ? -8.490 13.498 -3.356 1.00 0.00 56 ARG A CA 20
ATOM 32792 C C . ARG A 1 56 ? -7.902 14.564 -2.435 1.00 0.00 56 ARG A C 20
ATOM 32793 O O . ARG A 1 56 ? -7.753 15.722 -2.825 1.00 0.00 56 ARG A O 20
ATOM 32814 N N . SER A 1 57 ? -7.571 14.164 -1.211 1.00 0.00 57 SER A N 20
ATOM 32815 C CA . SER A 1 57 ? -7.004 15.086 -0.234 1.00 0.00 57 SER A CA 20
ATOM 32816 C C . SER A 1 57 ? -5.537 15.371 -0.542 1.00 0.00 57 SER A C 20
ATOM 32817 O O . SER A 1 57 ? -4.969 16.349 -0.060 1.00 0.00 57 SER A O 20
ATOM 32825 N N . GLY A 1 58 ? -4.930 14.506 -1.350 1.00 0.00 58 GLY A N 20
ATOM 32826 C CA . GLY A 1 58 ? -3.535 14.681 -1.710 1.00 0.00 58 GLY A CA 20
ATOM 32827 C C . GLY A 1 58 ? -2.788 13.365 -1.789 1.00 0.00 58 GLY A C 20
ATOM 32828 O O . GLY A 1 58 ? -3.340 12.355 -2.223 1.00 0.00 58 GLY A O 20
ATOM 32832 N N . ALA A 1 59 ? -1.527 13.376 -1.369 1.00 0.00 59 ALA A N 20
ATOM 32833 C CA . ALA A 1 59 ? -0.702 12.175 -1.394 1.00 0.00 59 ALA A CA 20
ATOM 32834 C C . ALA A 1 59 ? -0.959 11.308 -0.166 1.00 0.00 59 ALA A C 20
ATOM 32835 O O . ALA A 1 59 ? -1.719 11.686 0.726 1.00 0.00 59 ALA A O 20
ATOM 32842 N N . VAL A 1 60 ? -0.321 10.142 -0.127 1.00 0.00 60 VAL A N 20
ATOM 32843 C CA . VAL A 1 60 ? -0.480 9.221 0.992 1.00 0.00 60 VAL A CA 20
ATOM 32844 C C . VAL A 1 60 ? 0.548 9.499 2.083 1.00 0.00 60 VAL A C 20
ATOM 32845 O O . VAL A 1 60 ? 1.712 9.784 1.797 1.00 0.00 60 VAL A O 20
ATOM 32858 N N . HIS A 1 61 ? 0.112 9.413 3.336 1.00 0.00 61 HIS A N 20
ATOM 32859 C CA . HIS A 1 61 ? 0.995 9.655 4.471 1.00 0.00 61 HIS A CA 20
ATOM 32860 C C . HIS A 1 61 ? 1.119 8.405 5.338 1.00 0.00 61 HIS A C 20
ATOM 32861 O O . HIS A 1 61 ? 2.156 8.167 5.957 1.00 0.00 61 HIS A O 20
ATOM 32876 N N . ARG A 1 62 ? 0.054 7.611 5.379 1.00 0.00 62 ARG A N 20
ATOM 32877 C CA . ARG A 1 62 ? 0.043 6.388 6.172 1.00 0.00 62 ARG A CA 20
ATOM 32878 C C . ARG A 1 62 ? -0.624 5.249 5.406 1.00 0.00 62 ARG A C 20
ATOM 32879 O O . ARG A 1 62 ? -1.268 5.471 4.380 1.00 0.00 62 ARG A O 20
ATOM 32900 N N . LEU A 1 63 ? -0.465 4.031 5.910 1.00 0.00 63 LEU A N 20
ATOM 32901 C CA . LEU A 1 63 ? -1.051 2.856 5.273 1.00 0.00 63 LEU A CA 20
ATOM 32902 C C . LEU A 1 63 ? -1.974 2.118 6.237 1.00 0.00 63 LEU A C 20
ATOM 32903 O O . LEU A 1 63 ? -1.740 2.100 7.446 1.00 0.00 63 LEU A O 20
ATOM 32919 N N . TYR A 1 64 ? -3.021 1.507 5.694 1.00 0.00 64 TYR A N 20
ATOM 32920 C CA . TYR A 1 64 ? -3.980 0.767 6.505 1.00 0.00 64 TYR A CA 20
ATOM 32921 C C . TYR A 1 64 ? -4.432 -0.503 5.791 1.00 0.00 64 TYR A C 20
ATOM 32922 O O . TYR A 1 64 ? -4.777 -0.477 4.609 1.00 0.00 64 TYR A O 20
ATOM 32940 N N . THR A 1 65 ? -4.428 -1.617 6.518 1.00 0.00 65 THR A N 20
ATOM 32941 C CA . THR A 1 65 ? -4.836 -2.898 5.956 1.00 0.00 65 THR A CA 20
ATOM 32942 C C . THR A 1 65 ? -6.354 -2.991 5.846 1.00 0.00 65 THR A C 20
ATOM 32943 O O . THR A 1 65 ? -7.079 -2.162 6.399 1.00 0.00 65 THR A O 20
ATOM 32954 N N . LEU A 1 66 ? -6.829 -4.004 5.129 1.00 0.00 66 LEU A N 20
ATOM 32955 C CA . LEU A 1 66 ? -8.262 -4.206 4.947 1.00 0.00 66 LEU A CA 20
ATOM 32956 C C . LEU A 1 66 ? -8.959 -4.406 6.289 1.00 0.00 66 LEU A C 20
ATOM 32957 O O . LEU A 1 66 ? -10.143 -4.105 6.435 1.00 0.00 66 LEU A O 20
ATOM 32973 N N . GLU A 1 67 ? -8.215 -4.916 7.266 1.00 0.00 67 GLU A N 20
ATOM 32974 C CA . GLU A 1 67 ? -8.762 -5.155 8.596 1.00 0.00 67 GLU A CA 20
ATOM 32975 C C . GLU A 1 67 ? -8.826 -3.859 9.399 1.00 0.00 67 GLU A C 20
ATOM 32976 O O . GLU A 1 67 ? -9.698 -3.686 10.250 1.00 0.00 67 GLU A O 20
ATOM 32988 N N . GLY A 1 68 ? -7.895 -2.951 9.122 1.00 0.00 68 GLY A N 20
ATOM 32989 C CA . GLY A 1 68 ? -7.862 -1.683 9.827 1.00 0.00 68 GLY A CA 20
ATOM 32990 C C . GLY A 1 68 ? -6.626 -1.532 10.691 1.00 0.00 68 GLY A C 20
ATOM 32991 O O . GLY A 1 68 ? -6.657 -0.855 11.719 1.00 0.00 68 GLY A O 20
ATOM 32995 N N . LYS A 1 69 ? -5.534 -2.164 10.275 1.00 0.00 69 LYS A N 20
ATOM 32996 C CA . LYS A 1 69 ? -4.281 -2.098 11.017 1.00 0.00 69 LYS A CA 20
ATOM 32997 C C . LYS A 1 69 ? -3.364 -1.024 10.441 1.00 0.00 69 LYS A C 20
ATOM 32998 O O . LYS A 1 69 ? -3.414 -0.725 9.247 1.00 0.00 69 LYS A O 20
ATOM 33017 N N . LEU A 1 70 ? -2.526 -0.447 11.296 1.00 0.00 70 LEU A N 20
ATOM 33018 C CA . LEU A 1 70 ? -1.596 0.593 10.871 1.00 0.00 70 LEU A CA 20
ATOM 33019 C C . LEU A 1 70 ? -0.201 0.018 10.649 1.00 0.00 70 LEU A C 20
ATOM 33020 O O . LEU A 1 70 ? 0.338 -0.682 11.506 1.00 0.00 70 LEU A O 20
ATOM 33036 N N . VAL A 1 71 ? 0.381 0.320 9.492 1.00 0.00 71 VAL A N 20
ATOM 33037 C CA . VAL A 1 71 ? 1.715 -0.164 9.157 1.00 0.00 71 VAL A CA 20
ATOM 33038 C C . VAL A 1 71 ? 2.752 0.945 9.296 1.00 0.00 71 VAL A C 20
ATOM 33039 O O . VAL A 1 71 ? 3.143 1.568 8.310 1.00 0.00 71 VAL A O 20
ATOM 33052 N N . GLU A 1 72 ? 3.194 1.184 10.527 1.00 0.00 72 GLU A N 20
ATOM 33053 C CA . GLU A 1 72 ? 4.186 2.218 10.794 1.00 0.00 72 GLU A CA 20
ATOM 33054 C C . GLU A 1 72 ? 5.392 2.067 9.870 1.00 0.00 72 GLU A C 20
ATOM 33055 O O . GLU A 1 72 ? 6.053 3.047 9.530 1.00 0.00 72 GLU A O 20
ATOM 33067 N N . SER A 1 73 ? 5.672 0.831 9.470 1.00 0.00 73 SER A N 20
ATOM 33068 C CA . SER A 1 73 ? 6.800 0.549 8.590 1.00 0.00 73 SER A CA 20
ATOM 33069 C C . SER A 1 73 ? 6.500 -0.645 7.688 1.00 0.00 73 SER A C 20
ATOM 33070 O O . SER A 1 73 ? 5.882 -1.619 8.114 1.00 0.00 73 SER A O 20
ATOM 33078 N N . GLY A 1 74 ? 6.945 -0.560 6.438 1.00 0.00 74 GLY A N 20
ATOM 33079 C CA . GLY A 1 74 ? 6.716 -1.639 5.494 1.00 0.00 74 GLY A CA 20
ATOM 33080 C C . GLY A 1 74 ? 6.948 -3.005 6.108 1.00 0.00 74 GLY A C 20
ATOM 33081 O O . GLY A 1 74 ? 6.447 -4.011 5.608 1.00 0.00 74 GLY A O 20
ATOM 33085 N N . ALA A 1 75 ? 7.713 -3.041 7.195 1.00 0.00 75 ALA A N 20
ATOM 33086 C CA . ALA A 1 75 ? 8.011 -4.294 7.877 1.00 0.00 75 ALA A CA 20
ATOM 33087 C C . ALA A 1 75 ? 6.754 -5.142 8.042 1.00 0.00 75 ALA A C 20
ATOM 33088 O O . ALA A 1 75 ? 6.823 -6.370 8.075 1.00 0.00 75 ALA A O 20
ATOM 33095 N N . GLU A 1 76 ? 5.607 -4.477 8.147 1.00 0.00 76 GLU A N 20
ATOM 33096 C CA . GLU A 1 76 ? 4.335 -5.171 8.311 1.00 0.00 76 GLU A CA 20
ATOM 33097 C C . GLU A 1 76 ? 3.810 -5.669 6.967 1.00 0.00 76 GLU A C 20
ATOM 33098 O O . GLU A 1 76 ? 3.114 -6.683 6.897 1.00 0.00 76 GLU A O 20
ATOM 33110 N N . LEU A 1 77 ? 4.149 -4.950 5.903 1.00 0.00 77 LEU A N 20
ATOM 33111 C CA . LEU A 1 77 ? 3.712 -5.317 4.561 1.00 0.00 77 LEU A CA 20
ATOM 33112 C C . LEU A 1 77 ? 4.033 -6.778 4.264 1.00 0.00 77 LEU A C 20
ATOM 33113 O O . LEU A 1 77 ? 4.824 -7.404 4.969 1.00 0.00 77 LEU A O 20
ATOM 33129 N N . GLU A 1 78 ? 3.416 -7.313 3.215 1.00 0.00 78 GLU A N 20
ATOM 33130 C CA . GLU A 1 78 ? 3.639 -8.701 2.825 1.00 0.00 78 GLU A CA 20
ATOM 33131 C C . GLU A 1 78 ? 3.775 -8.825 1.310 1.00 0.00 78 GLU A C 20
ATOM 33132 O O . GLU A 1 78 ? 3.272 -7.988 0.561 1.00 0.00 78 GLU A O 20
ATOM 33144 N N . ASN A 1 79 ? 4.458 -9.875 0.867 1.00 0.00 79 ASN A N 20
ATOM 33145 C CA . ASN A 1 79 ? 4.662 -10.109 -0.558 1.00 0.00 79 ASN A CA 20
ATOM 33146 C C . ASN A 1 79 ? 3.393 -10.656 -1.206 1.00 0.00 79 ASN A C 20
ATOM 33147 O O . ASN A 1 79 ? 3.000 -11.795 -0.960 1.00 0.00 79 ASN A O 20
ATOM 33158 N N . GLY A 1 80 ? 2.758 -9.834 -2.036 1.00 0.00 80 GLY A N 20
ATOM 33159 C CA . GLY A 1 80 ? 1.541 -10.253 -2.707 1.00 0.00 80 GLY A CA 20
ATOM 33160 C C . GLY A 1 80 ? 0.306 -10.045 -1.852 1.00 0.00 80 GLY A C 20
ATOM 33161 O O . GLY A 1 80 ? -0.560 -10.916 -1.781 1.00 0.00 80 GLY A O 20
ATOM 33165 N N . GLN A 1 81 ? 0.227 -8.889 -1.201 1.00 0.00 81 GLN A N 20
ATOM 33166 C CA . GLN A 1 81 ? -0.910 -8.572 -0.344 1.00 0.00 81 GLN A CA 20
ATOM 33167 C C . GLN A 1 81 ? -1.506 -7.217 -0.712 1.00 0.00 81 GLN A C 20
ATOM 33168 O O . GLN A 1 81 ? -0.898 -6.438 -1.445 1.00 0.00 81 GLN A O 20
ATOM 33182 N N . PHE A 1 82 ? -2.701 -6.944 -0.198 1.00 0.00 82 PHE A N 20
ATOM 33183 C CA . PHE A 1 82 ? -3.381 -5.683 -0.473 1.00 0.00 82 PHE A CA 20
ATOM 33184 C C . PHE A 1 82 ? -3.282 -4.740 0.721 1.00 0.00 82 PHE A C 20
ATOM 33185 O O . PHE A 1 82 ? -3.365 -5.168 1.873 1.00 0.00 82 PHE A O 20
ATOM 33202 N N . TYR A 1 83 ? -3.104 -3.454 0.439 1.00 0.00 83 TYR A N 20
ATOM 33203 C CA . TYR A 1 83 ? -2.991 -2.449 1.490 1.00 0.00 83 TYR A CA 20
ATOM 33204 C C . TYR A 1 83 ? -3.638 -1.136 1.059 1.00 0.00 83 TYR A C 20
ATOM 33205 O O . TYR A 1 83 ? -3.384 -0.635 -0.036 1.00 0.00 83 TYR A O 20
ATOM 33223 N N . VAL A 1 84 ? -4.475 -0.583 1.931 1.00 0.00 84 VAL A N 20
ATOM 33224 C CA . VAL A 1 84 ? -5.158 0.673 1.644 1.00 0.00 84 VAL A CA 20
ATOM 33225 C C . VAL A 1 84 ? -4.272 1.868 1.976 1.00 0.00 84 VAL A C 20
ATOM 33226 O O . VAL A 1 84 ? -3.719 1.959 3.072 1.00 0.00 84 VAL A O 20
ATOM 33239 N N . ALA A 1 85 ? -4.142 2.785 1.022 1.00 0.00 85 ALA A N 20
ATOM 33240 C CA . ALA A 1 85 ? -3.326 3.977 1.214 1.00 0.00 85 ALA A CA 20
ATOM 33241 C C . ALA A 1 85 ? -4.146 5.114 1.813 1.00 0.00 85 ALA A C 20
ATOM 33242 O O . ALA A 1 85 ? -5.049 5.648 1.169 1.00 0.00 85 ALA A O 20
ATOM 33249 N N . VAL A 1 86 ? -3.827 5.479 3.051 1.00 0.00 86 VAL A N 20
ATOM 33250 C CA . VAL A 1 86 ? -4.535 6.553 3.738 1.00 0.00 86 VAL A CA 20
ATOM 33251 C C . VAL A 1 86 ? -3.722 7.842 3.725 1.00 0.00 86 VAL A C 20
ATOM 33252 O O . VAL A 1 86 ? -2.511 7.827 3.937 1.00 0.00 86 VAL A O 20
ATOM 33265 N N . GLY A 1 87 ? -4.399 8.960 3.473 1.00 0.00 87 GLY A N 20
ATOM 33266 C CA . GLY A 1 87 ? -3.723 10.244 3.437 1.00 0.00 87 GLY A CA 20
ATOM 33267 C C . GLY A 1 87 ? -3.999 11.078 4.672 1.00 0.00 87 GLY A C 20
ATOM 33268 O O . GLY A 1 87 ? -4.390 10.549 5.713 1.00 0.00 87 GLY A O 20
ATOM 33272 N N . ARG A 1 88 ? -3.792 12.386 4.559 1.00 0.00 88 ARG A N 20
ATOM 33273 C CA . ARG A 1 88 ? -4.018 13.295 5.676 1.00 0.00 88 ARG A CA 20
ATOM 33274 C C . ARG A 1 88 ? -5.339 12.982 6.373 1.00 0.00 88 ARG A C 20
ATOM 33275 O O . ARG A 1 88 ? -5.466 13.146 7.586 1.00 0.00 88 ARG A O 20
ATOM 33296 N N . ASP A 1 89 ? -6.319 12.532 5.597 1.00 0.00 89 ASP A N 20
ATOM 33297 C CA . ASP A 1 89 ? -7.630 12.195 6.140 1.00 0.00 89 ASP A CA 20
ATOM 33298 C C . ASP A 1 89 ? -7.583 10.868 6.890 1.00 0.00 89 ASP A C 20
ATOM 33299 O O . ASP A 1 89 ? -6.734 10.019 6.620 1.00 0.00 89 ASP A O 20
ATOM 33308 N N . LYS A 1 90 ? -8.502 10.695 7.835 1.00 0.00 90 LYS A N 20
ATOM 33309 C CA . LYS A 1 90 ? -8.567 9.472 8.625 1.00 0.00 90 LYS A CA 20
ATOM 33310 C C . LYS A 1 90 ? -8.787 8.257 7.729 1.00 0.00 90 LYS A C 20
ATOM 33311 O O . LYS A 1 90 ? -8.976 8.390 6.520 1.00 0.00 90 LYS A O 20
ATOM 33330 N N . PHE A 1 91 ? -8.764 7.072 8.331 1.00 0.00 91 PHE A N 20
ATOM 33331 C CA . PHE A 1 91 ? -8.962 5.833 7.587 1.00 0.00 91 PHE A CA 20
ATOM 33332 C C . PHE A 1 91 ? -10.425 5.403 7.628 1.00 0.00 91 PHE A C 20
ATOM 33333 O O . PHE A 1 91 ? -10.931 4.977 8.666 1.00 0.00 91 PHE A O 20
ATOM 33350 N N . LYS A 1 92 ? -11.101 5.517 6.489 1.00 0.00 92 LYS A N 20
ATOM 33351 C CA . LYS A 1 92 ? -12.506 5.139 6.392 1.00 0.00 92 LYS A CA 20
ATOM 33352 C C . LYS A 1 92 ? -12.665 3.622 6.413 1.00 0.00 92 LYS A C 20
ATOM 33353 O O . LYS A 1 92 ? -12.792 2.986 5.366 1.00 0.00 92 LYS A O 20
ATOM 33372 N N . LYS A 1 93 ? -12.658 3.048 7.611 1.00 0.00 93 LYS A N 20
ATOM 33373 C CA . LYS A 1 93 ? -12.804 1.606 7.770 1.00 0.00 93 LYS A CA 20
ATOM 33374 C C . LYS A 1 93 ? -13.887 1.064 6.843 1.00 0.00 93 LYS A C 20
ATOM 33375 O O . LYS A 1 93 ? -15.069 1.372 7.005 1.00 0.00 93 LYS A O 20
ATOM 33394 N N . LEU A 1 94 ? -13.478 0.254 5.873 1.00 0.00 94 LEU A N 20
ATOM 33395 C CA . LEU A 1 94 ? -14.414 -0.334 4.921 1.00 0.00 94 LEU A CA 20
ATOM 33396 C C . LEU A 1 94 ? -13.897 -1.672 4.403 1.00 0.00 94 LEU A C 20
ATOM 33397 O O . LEU A 1 94 ? -12.693 -1.922 4.352 1.00 0.00 94 LEU A O 20
ATOM 33413 N N . PRO A 1 95 ? -14.828 -2.554 4.008 1.00 0.00 95 PRO A N 20
ATOM 33414 C CA . PRO A 1 95 ? -14.490 -3.881 3.485 1.00 0.00 95 PRO A CA 20
ATOM 33415 C C . PRO A 1 95 ? -13.831 -3.812 2.111 1.00 0.00 95 PRO A C 20
ATOM 33416 O O . PRO A 1 95 ? -14.500 -3.587 1.102 1.00 0.00 95 PRO A O 20
ATOM 33427 N N . TYR A 1 96 ? -12.518 -4.006 2.080 1.00 0.00 96 TYR A N 20
ATOM 33428 C CA . TYR A 1 96 ? -11.768 -3.964 0.830 1.00 0.00 96 TYR A CA 20
ATOM 33429 C C . TYR A 1 96 ? -11.513 -5.372 0.300 1.00 0.00 96 TYR A C 20
ATOM 33430 O O . TYR A 1 96 ? -11.541 -5.608 -0.907 1.00 0.00 96 TYR A O 20
ATOM 33448 N N . GLY A 1 97 ? -11.262 -6.305 1.214 1.00 0.00 97 GLY A N 20
ATOM 33449 C CA . GLY A 1 97 ? -11.005 -7.678 0.821 1.00 0.00 97 GLY A CA 20
ATOM 33450 C C . GLY A 1 97 ? -12.089 -8.235 -0.080 1.00 0.00 97 GLY A C 20
ATOM 33451 O O . GLY A 1 97 ? -11.858 -9.192 -0.819 1.00 0.00 97 GLY A O 20
ATOM 33455 N N . GLU A 1 98 ? -13.274 -7.637 -0.017 1.00 0.00 98 GLU A N 20
ATOM 33456 C CA . GLU A 1 98 ? -14.398 -8.083 -0.833 1.00 0.00 98 GLU A CA 20
ATOM 33457 C C . GLU A 1 98 ? -14.251 -7.598 -2.273 1.00 0.00 98 GLU A C 20
ATOM 33458 O O . GLU A 1 98 ? -14.646 -8.286 -3.215 1.00 0.00 98 GLU A O 20
ATOM 33470 N N . LEU A 1 99 ? -13.681 -6.409 -2.435 1.00 0.00 99 LEU A N 20
ATOM 33471 C CA . LEU A 1 99 ? -13.482 -5.830 -3.759 1.00 0.00 99 LEU A CA 20
ATOM 33472 C C . LEU A 1 99 ? -12.465 -6.638 -4.559 1.00 0.00 99 LEU A C 20
ATOM 33473 O O . LEU A 1 99 ? -12.461 -6.606 -5.790 1.00 0.00 99 LEU A O 20
ATOM 33489 N N . LEU A 1 100 ? -11.605 -7.363 -3.852 1.00 0.00 100 LEU A N 20
ATOM 33490 C CA . LEU A 1 100 ? -10.584 -8.182 -4.496 1.00 0.00 100 LEU A CA 20
ATOM 33491 C C . LEU A 1 100 ? -11.215 -9.357 -5.236 1.00 0.00 100 LEU A C 20
ATOM 33492 O O . LEU A 1 100 ? -10.964 -9.563 -6.424 1.00 0.00 100 LEU A O 20
ATOM 33508 N N . PHE A 1 101 ? -12.037 -10.124 -4.527 1.00 0.00 101 PHE A N 20
ATOM 33509 C CA . PHE A 1 101 ? -12.705 -11.278 -5.117 1.00 0.00 101 PHE A CA 20
ATOM 33510 C C . PHE A 1 101 ? -14.212 -11.210 -4.886 1.00 0.00 101 PHE A C 20
ATOM 33511 O O . PHE A 1 101 ? -14.671 -11.086 -3.750 1.00 0.00 101 PHE A O 20
ATOM 33528 N N . ASP A 1 102 ? -14.975 -11.293 -5.970 1.00 0.00 102 ASP A N 20
ATOM 33529 C CA . ASP A 1 102 ? -16.430 -11.242 -5.886 1.00 0.00 102 ASP A CA 20
ATOM 33530 C C . ASP A 1 102 ? -16.898 -9.880 -5.383 1.00 0.00 102 ASP A C 20
ATOM 33531 O O . ASP A 1 102 ? -17.850 -9.787 -4.607 1.00 0.00 102 ASP A O 20
ATOM 33540 N N . SER A 1 103 ? -16.222 -8.826 -5.828 1.00 0.00 103 SER A N 20
ATOM 33541 C CA . SER A 1 103 ? -16.566 -7.469 -5.420 1.00 0.00 103 SER A CA 20
ATOM 33542 C C . SER A 1 103 ? -18.073 -7.244 -5.493 1.00 0.00 103 SER A C 20
ATOM 33543 O O . SER A 1 103 ? -18.637 -7.092 -6.576 1.00 0.00 103 SER A O 20
ATOM 33551 N N . GLY A 1 104 ? -18.720 -7.225 -4.331 1.00 0.00 104 GLY A N 20
ATOM 33552 C CA . GLY A 1 104 ? -20.156 -7.018 -4.285 1.00 0.00 104 GLY A CA 20
ATOM 33553 C C . GLY A 1 104 ? -20.710 -7.118 -2.878 1.00 0.00 104 GLY A C 20
ATOM 33554 O O . GLY A 1 104 ? -20.678 -8.175 -2.248 1.00 0.00 104 GLY A O 20
ATOM 33558 N N . PRO A 1 105 ? -21.232 -5.994 -2.363 1.00 0.00 105 PRO A N 20
ATOM 33559 C CA . PRO A 1 105 ? -21.805 -5.933 -1.015 1.00 0.00 105 PRO A CA 20
ATOM 33560 C C . PRO A 1 105 ? -23.114 -6.708 -0.906 1.00 0.00 105 PRO A C 20
ATOM 33561 O O . PRO A 1 105 ? -23.847 -6.848 -1.884 1.00 0.00 105 PRO A O 20
ATOM 33572 N N . SER A 1 106 ? -23.401 -7.210 0.291 1.00 0.00 106 SER A N 20
ATOM 33573 C CA . SER A 1 106 ? -24.621 -7.974 0.527 1.00 0.00 106 SER A CA 20
ATOM 33574 C C . SER A 1 106 ? -25.828 -7.274 -0.090 1.00 0.00 106 SER A C 20
ATOM 33575 O O . SER A 1 106 ? -26.316 -6.274 0.436 1.00 0.00 106 SER A O 20
ATOM 33583 N N . SER A 1 107 ? -26.305 -7.809 -1.210 1.00 0.00 107 SER A N 20
ATOM 33584 C CA . SER A 1 107 ? -27.453 -7.235 -1.902 1.00 0.00 107 SER A CA 20
ATOM 33585 C C . SER A 1 107 ? -28.108 -8.267 -2.815 1.00 0.00 107 SER A C 20
ATOM 33586 O O . SER A 1 107 ? -27.632 -9.395 -2.938 1.00 0.00 107 SER A O 20
ATOM 33594 N N . GLY A 1 108 ? -29.206 -7.872 -3.453 1.00 0.00 108 GLY A N 20
ATOM 33595 C CA . GLY A 1 108 ? -29.910 -8.773 -4.346 1.00 0.00 108 GLY A CA 20
ATOM 33596 C C . GLY A 1 108 ? -30.944 -9.615 -3.623 1.00 0.00 108 GLY A C 20
ATOM 33597 O O . GLY A 1 108 ? -32.126 -9.584 -3.963 1.00 0.00 108 GLY A O 20
#

GO terms:
  GO:0005737 cytoplasm (C, IDA)
  GO:0005929 cilium (C, IDA)
  GO:0005930 axoneme (C, IDA)
  GO:0030111 regulation of Wnt signaling pathway (P, IMP)
  GO:1902017 regulation of cilium assembly (P, IMP)
  GO:0060271 cilium assembly (P, IMP)
  GO:0007605 sensory perception of sound (P, IMP)
  GO:0005515 protein binding (F, IPI)
  GO:0006968 cellular defense response (P, TAS)
  GO:0072686 mitotic spindle (C, IDA)
  GO:0045880 positive regulation of smoothened signaling pathway (P, IMP)

CATH classification: 3.10.20.230

Sequence (108 aa):
GSSGSSGRKPLQEPCTIFLIANGDLINPASRLLIPRKTLNQWDHVLQMVTEKITLRSGAVHRLYTLEGKLVESGAELENGQFYVAVGRDKFKKLPYGELLFDSGPSSGGSSGSSGRKPLQEPCTIFLIANGDLINPASRLLIPRKTLNQWDHVLQMVTEKITLRSGAVHRLYTLEGKLVESGAELENGQFYVAVGRDKFKKLPYGELLFDSGPSSGGSSGSSGRKPLQEPCTIFLIANGDLINPASRLLIPRKTLNQWDHVLQMVTEKITLRSGAVHRLYTLEGKLVESGAELENGQFYVAVGRDKFKKLPYGELLFDSGPSSGGSSGSSGRKPLQEPCTIFLIANGDLINPASRLLIPRKTLNQWDHVLQMVTEKITLRSGAVHRLYTLEGKLVESGAELENGQFYVAVGRDKFKKLPYGELLFDSGPSSGGSSGSSGRKPLQEPCTIFLIANGDLINPASRLLIPRKTLNQWDHVLQMVTEKITLRSGAVHRLYTLEGKLVESGAELENGQFYVAVGRDKFKKLPYGELLFDSGPSSGGSSGSSGRKPLQEPCTIFLIANGDLINPASRLLIPRKTLNQWDHVLQMVTEKITLRSGAVHRLYTLEGKLVESGAELENGQFYVAVGRDKFKKLPYGELLFDSGPSSGGSSGSSGRKPLQEPCTIFLIANGDLINPASRLLIPRKTLNQWDHVLQMVTEKITLRSGAVHRLYTLEGKLVESGAELENGQFYVAVGRDKFKKLPYGELLFDSGPSSGGSSGSSGRKPLQEPCTIFLIANGDLINPASRLLIPRKTLNQWDHVLQMVTEKITLRSGAVHRLYTLEGKLVESGAELENGQFYVAVGRDKFKKLPYGELLFDSGPSSGGSSGSSGRKPLQEPCTIFLIANGDLINPASRLLIPRKTLNQWDHVLQMVTEKITLRSGAVHRLYTLEGKLVESGAELENGQFYVAVGRDKFKKLPYGELLFDSGPSSGGSSGSSGRKPLQEPCTIFLIANGDLINPASRLLIPRKTLNQWDHVLQMVTEKITLRSGAVHRLYTLEGKLVESGAELENGQFYVAVGRDKFKKLPYGELLFDSGPSSGGSSGSSGRKPLQEPCTIFLIANGDLINPASRLLIPRKTLNQWDHVLQMVTEKITLRSGAVHRLYTLEGKLVESGAELENGQFYVAVGRDKFKKLPYGELLFDSGPSSGGSSGSSGRKPLQEPCTIFLIANGDLINPASRLLIPRKTLNQWDHVLQMVTEKITLRSGAVHRLYTLEGKLVESGAELENGQFYVAVGRDKFKKLPYGELLFDSGPSSGGSSGSSGRKPLQEPCTIFLIANGDLINPASRLLIPRKTLNQWDHVLQMVTEKITLRSGAVHRLYTLEGKLVESGAELENGQFYVAVGRDKFKKLPYGELLFDSGPSSGGSSGSSGRKPLQEPCTIFLIANGDLINPASRLLIPRKTLNQWDHVLQMVTEKITLRSGAVHRLYTLEGKLVESGAELENGQFYVAVGRDKFKKLPYGELLFDSGPSSGGSSGSSGRKPLQEPCTIFLIANGDLINPASRLLIPRKTLNQWDHVLQMVTEKITLRSGAVHRLYTLEGKLVESGAELENGQFYVAVGRDKFKKLPYGELLFDSGPSSGGSSGSSGRKPLQEPCTIFLIANGDLINPASRLLIPRKTLNQWDHVLQMVTEKITLRSGAVHRLYTLEGKLVESGAELENGQFYVAVGRDKFKKLPYGELLFDSGPSSGGSSGSSGRKPLQEPCTIFLIANGDLINPASRLLIPRKTLNQWDHVLQMVTEKITLRSGAVHRLYTLEGKLVESGAELENGQFYVAVGRDKFKKLPYGELLFDSGPSSGGSSGSSGRKPLQEPCTIFLIANGDLINPASRLLIPRKTLNQWDHVLQMVTEKITLRSGAVHRLYTLEGKLVESGAELENGQFYVAVGRDKFKKLPYGELLFDSGPSSGGSSGSSGRKPLQEPCTIFLIANGDLINPASRLLIPRKTLNQWDHVLQMVTEKITLRSGAVHRLYTLEGKLVESGAELENGQFYVAVGRDKFKKLPYGELLFDSGPSSGGSSGSSGRKPLQEPCTIFLIANGDLINPASRLLIPRKTLNQWDHVLQMVTEKITLRSGAVHRLYTLEGKLVESGAELENGQFYVAVGRDKFKKLPYGELLFDSGPSSG

Nearest PDB structures (foldseek):
  2dnf-assembly1_A  TM=8.596E-01  e=9.202E-20  Homo sapiens
  6rf2-assembly1_C  TM=8.543E-01  e=3.161E-05  Homo sapiens
  6b4a-assembly1_A  TM=8.567E-01  e=1.631E-04  Toxoplasma gondii
  5io9-assembly2_B  TM=8.518E-01  e=1.422E-03  Homo sapiens
  7v08-assembly1_x  TM=3.811E-01  e=1.226E+00  Saccharomyces cerevisiae BY4741

Organism: Homo sapiens (NCBI:txid9606)

Solvent-accessible surface area: 7437 Å² total; per-residue (Å²): 112,124,84,53,131,69,68,226,106,90,178,78,148,51,28,30,0,47,0,0,24,8,25,36,54,140,83,90,24,30,159,24,80,0,47,119,141,3,15,99,83,35,101,79,0,14,118,42,0,20,134,95,15,99,13,207,80,36,45,9,70,96,0,39,20,41,156,36,127,57,0,118,49,27,89,74,21,97,101,39,59,55,4,0,0,1,0,195,54,172,42,105,130,52,71,1,38,120,36,48,164,136,94,73,122,119,112,124

InterPro domains:
  IPR003533 Doublecortin domain [PF03607] (35-94)
  IPR003533 Doublecortin domain [PF03607] (157-215)
  IPR003533 Doublecortin domain [PS50309] (17-100)
  IPR003533 Doublecortin domain [PS50309] (139-221)
  IPR003533 Doublecortin domain [SM00537] (12-100)
  IPR003533 Doublecortin domain [SM00537] (134-221)
  IPR033036 Doublecortin domain-containing protein 2, doublecortin-like domain 2 [cd17152] (138-217)
  IPR036572 Doublecortin domain superfamily [G3DSA:3.10.20.230] (7-117)
  IPR036572 Doublecortin domain superfamily [G3DSA:3.10.20.230] (138-226)
  IPR036572 Doublecortin domain superfamily [SSF89837] (8-111)
  IPR036572 Doublecortin domain superfamily [SSF89837] (126-228)

Radius of gyration: 15.46 Å; Cα contacts (8 Å, |Δi|>4): 179; chains: 1; bounding box: 60×27×24 Å

Foldseek 3Di:
DPDDDDDPDDPQAKAWEWEAEQPDLPDAIHIDIDGSVCLVPQVSCQVVSCVRPAHPVGTFDWKAALQGDTPPGCVPPDGYYYIYGHHPDDGPNDRRVCSHDVSDDPDD